Protein 5W6H (pdb70)

Solvent-accessible surface area: 65348 Å² total; per-residue (Å²): 73,79,38,35,13,27,75,6,1,0,14,50,19,39,12,88,38,108,34,5,25,43,40,56,120,42,19,70,1,17,72,75,68,0,0,9,9,132,122,37,31,34,35,11,12,9,46,159,21,88,138,44,7,41,2,71,49,22,50,72,29,2,73,0,53,14,72,62,39,76,34,36,0,0,41,43,4,22,60,6,41,47,58,10,19,21,26,29,45,0,101,52,17,22,75,0,55,4,56,6,5,6,0,2,35,133,62,5,17,19,48,21,44,18,119,36,94,34,97,4,67,76,59,11,47,7,82,102,22,56,19,96,26,110,42,12,0,42,25,12,17,22,39,3,4,76,42,25,1,96,83,48,30,0,11,33,64,6,7,41,0,38,9,22,92,55,0,55,72,21,53,21,141,116,44,32,5,0,16,0,25,1,33,55,87,64,97,28,29,11,10,10,38,0,1,0,17,70,74,115,42,123,50,31,58,0,10,10,0,91,5,79,62,12,0,0,37,12,4,82,28,62,5,39,0,10,0,28,30,1,7,3,30,39,109,36,20,0,0,93,36,0,36,52,0,4,58,63,29,35,8,1,9,0,6,32,51,23,55,2,38,47,56,0,101,2,7,0,19,76,1,9,1,28,10,57,22,29,0,22,1,94,13,25,95,85,6,107,49,94,62,3,0,28,0,29,1,85,23,115,83,135,68,49,25,9,8,20,0,1,13,1,36,0,22,10,0,0,2,29,15,75,12,79,3,40,0,1,0,2,11,90,139,17,10,45,0,1,8,0,12,0,8,11,0,0,1,1,22,1,8,0,1,28,5,49,39,25,0,13,0,0,2,4,8,2,7,3,4,0,18,0,47,62,33,0,0,29,2,101,42,23,66,85,26,2,40,0,0,5,0,20,0,0,23,4,3,32,2,0,0,30,4,43,0,77,42,17,17,0,1,0,3,0,0,3,7,6,17,4,63,35,105,78,88,122,53,3,24,1,26,0,34,62,36,0,16,2,10,0,10,6,0,1,0,50,5,93,108,77,47,48,9,31,1,0,30,0,56,36,24,0,5,3,10,0,17,12,4,15,2,56,28,20,140,116,1,47,22,0,0,1,22,0,42,61,44,0,2,0,3,0,16,15,0,2,0,18,0,65,42,21,77,47,8,5,91,65,53,10,1,20,5,2,2,1,19,130,6,102,34,2,5,3,14,1,0,16,1,109,44,14,29,99,50,70,46,0,56,46,0,2,0,0,1,2,12,12,14,16,5,8,1,5,0,0,61,60,121,72,57,29,15,12,79,42,50,76,84,34,96,77,84,3,71,28,82,33,28,130,53,27,40,33,102,96,50,46,68,14,0,0,40,0,44,2,61,51,112,34,1,16,0,40,0,28,7,46,1,47,37,26,46,9,1,12,5,0,0,1,0,1,40,1,50,2,51,0,44,0,85,2,18,1,84,10,12,2,41,120,36,47,45,33,45,138,62,37,33,17,89,1,67,99,27,128,94,33,68,4,8,0,0,1,29,20,1,20,31,4,3,24,52,0,25,2,18,0,40,0,22,58,81,87,24,14,2,4,0,2,1,0,0,0,1,18,0,67,80,37,34,10,31,78,7,3,0,14,52,19,39,12,86,40,110,33,4,27,42,35,52,122,42,17,70,1,16,74,75,71,0,0,8,10,121,123,35,32,34,34,12,10,9,46,159,20,88,139,42,7,42,2,70,50,24,47,74,30,1,61,0,53,15,75,63,37,78,37,35,0,0,39,44,4,26,58,7,42,48,57,10,20,20,27,31,45,0,100,52,17,20,72,0,50,3,50,5,5,7,0,2,40,137,44,4,17,10,43,21,40,19,118,39,96,34,99,6,66,81,55,9,49,8,84,104,23,54,21,92,24,111,40,13,0,39,12,16,16,17,36,1,5,74,33,9,2,101,73,50,24,0,11,32,58,6,5,39,0,44,8,21,91,55,0,54,72,19,49,23,140,117,40,32,5,0,14,0,25,0,34,58,93,66,89,24,29,9,9,9,37,0,0,0,19,83,71,118,44,124,52,25,65,0,9,9,1,96,4,78,63,6,1,0,41,12,4,82,32,64,5,38,0,7,0,29,28,0,4,4,26,47,94,48,26,0,0,91,36,1,33,50,0,3,63,59,31,39,8,0,8,0,6,31,52,15,95,2,42,46,58,0,101,2,5,0,19,72,1,9,1,28,10,55,20,23,0,16,0,84,15,15,96,82,5,106,48,94,59,3,0,28,0,25,0,85,33,108,65,110,81,65,31,3,17,20,1,1,13,1,33,0,23,10,0,0,2,35,16,77,12,81,3,42,0,1,0,2,12,92,132,16,6,44,0,2,6,0,12,0,7,10,0,0,1,3,20,1,9,0,3,27,4,48,40,23,0,14,0,0,1,3,8,2,6,2,2,0,58,0,46,64,35,0,0,26,2,101,43,20,67,83,25,2,40,0,0,4,1,21,0,0,20,6,4,28,2,0,0,28,4,43,0,69,41,18,16,0,0,0,3,0,0,2,8,6,18,3,60,29,105,79,89,126,52,4,23,2,26,1,34,56,34,0,17,2,10,0,11,8,0,2,1,49,5,92,103,58,48,47,10,32,3,0,29,0,55,36,23,0,6,3,11,0,14,15,3,14,1,54,27,19,144,80,0,46,23,0,0,2,19,0,43,53,76,0,2,0,2,1,17,16,0,3,0,19,0,63,43,17,76,57,8,4,91,69,50,8,1,21,3,2,2,1,17,117,7,101,40,2,4,2,11,2,0,15,1,111,42,16,31,100,49,72,44,1,55,43,0,2,0,0,1,1,8,12,11,15,6,7,2,4,0,0,62,58,115,75,58,30,24,12,84,45,58,72,97,34,126,56,89,1,77,36,77,26,21,124,64,35,40,35,105,84,44,49,69,10,0,0,38,0,44,2,60,52,107,31,1,16,0,42,0,22,7,37,2,36,35,27,45,10,2,12,5,0,0,1,0,1,37,1,48,3,51,0,43,0,87,1,23,1,88,11,12,1,60,114,43,47,49,36,44,138,65,40,33,19,90,2,68,98,27,126,92,29,69,4,9,0,0,1,30,21,2,21,34,4,4,28,65,0,28,2,21,0,40,0,20,56,85,90,25,14,1,8,0,2,2,1,0,0,1,18,0,69,82,40,30,13,30,69,8,3,0,14,51,20,40,11,82,45,110,35,6,27,40,39,57,116,45,18,70,1,17,73,76,70,0,0,8,9,128,124,37,31,35,34,12,12,7,43,159,19,85,137,42,6,41,2,68,47,24,48,71,26,2,66,0,53,12,74,59,39,72,33,35,0,0,39,44,5,23,61,6,42,46,60,11,20,20,27,31,37,0,95,53,16,21,74,0,51,4,46,6,6,6,0,4,43,94,93,8,16,39,44,21,46,17,118,38,93,32,98,5,65,78,61,8,48,7,81,102,23,57,21,97,25,110,42,12,0,42,35,17,19,27,34,6,4,73,24,19,1,97,78,48,23,0,10,30,54,7,4,38,0,41,10,21,89,58,0,51,73,20,50,22,139,118,43,33,6,0,14,0,22,1,32,58,91,65,96,25,28,12,10,9,40,0,1,1,17,83,69,118,44,122,51,31,57,0,11,10,0,88,5,81,60,10,0,0,43,12,4,82,28,66,6,42,0,8,0,28,30,0,5,2,29,39,106,35,19,0,0,91,35,1,35,51,0,4,67,63,26,38,9,1,9,0,8,34,51,22,57,2,38,48,58,0,101,2,7,1,21,71,1,9,0,29,10,56,21,25,0,18,0,93,12,24,97,84,6,107,49,92,61,3,0,28,0,24,0,88,34,107,65,110,81,62,32,3,19,19,2,1,13,1,34,0,23,9,0,0,2,30,13,73,12,80,2,39,0,1,0,1,11,91,131,15,5,45,0,2,6,0,11,0,7,11,0,0,1,1,22,0,9,0,1,28,5,50,39,24,0,14,0,0,2,3,10,1,8,2,4,0,18,0,46,63,35,0,0,25,1,100,42,22,66,82,26,2,41,0,0,5,2,19,0,1,22,4,2,32,2,0,0,29,4,44,0,77,41,17,17,0,0,0,2,0,0,2,8,8,16,4,60,36,106,80,87,127,51,3,25,2,26,1,34,66,34,0,16,1,10,0,12,7,0,1,0,47,4,87,107,58,48,47,11,32,3,0,28,0,56,36,24,0,4,2,11,0,16,11,3,14,3,56,27,17,140,81,0,46,23,0,1,2,22,0,46,60,41,0,2,0,3,0,16,13,0,2,0,21,0,68,39,19,77,59,9,5,93,68,52,9,1,24,4,2,2,2,17,118,7,104,35,2,6,3,12,1,0,16,1,111,45,21,27,96,50,72,46,0,55,43,0,2,0,0,0,2,10,12,14,16,5,6,2,4,0,0,63,59,114,72,56,32,22,11,86,40,56,72,85,36,126,57,92,1,73,37,78,27,21,115,62,34,40,35,106,90,48,46,66,9,0,0,40,0,41,2,71,48,114,24,0,16,0,40,0,20,9,36,2,38,36,26,42,9,1,10,7,0,0,1,0,0,39,1,49,2,49,0,49,0,84,1,19,1,88,10,13,2,57,121,42,51,45,34,47,137,64,39,34,19,87,1,68,105,27,126,92,31,68,4,6,0,0,1,30,22,2,23,33,3,4,27,63,0,24,2,18,0,42,0,21,53,85,85,24,13,2,6,0,2,1,0,0,0,1,16,0

Sequence (2091 aa):
GSGSTLREVARVTNVKDTEVIYFSVGAVLSGYKVIYDKVTQRSYFIPELPTGTTAVSLSSSAILVHSAGSVDLGALAVSREEYVTLSGTFDSGAVINTKNELLTHTDGKYRWDGTLPKTVAAGSTPATTGGVGSGAWLSVGDDASLKSNLNKPNGLSSYIGTVSSVSELSSIAGLIGDSIILDSYVDGFNLGGGVMVAVNSDTVVDNIVTFQGNGVVWKRKLFNGVADVYEAGYTGTGDLAIFINKINAVGFDCIVPVSGEITTPIIFDIAKGALIGKNKCTLIESASATGDYYLTIVNTDTDYTNRDVINATALMTGVSFVGKGTRKLAIGGSTSGEVSELRISNCGFISTAGIEFLDNAYRILFDKCALSRSFTNSVIFNSPANSGEVIKFNHCWMVDNGGPFTFKNGQFIFDSCSLPAGKKSGYFDPVVALSDNATTVFTNGNIEYQPGQSFVGFTVDGSSRLSISSDSTILLPNDYSTVPIVNNGDDGVVSLNNCSLPLYGSTTIATGFATRQLIGGLSKKIMSRGCYPRAGFITSNWNLGCIVSPYINSVSNGSGQFENISNWTLSQTGTDDVVTVTTGNDVPNDLMFSTSFVLSVPTVGAAANFTQTIIDCEPGRYFQLGFWAKNTTTTLASIRFLDQQGNAVADSIGYNIPVGNTFNFYALVDCVPPGAYRAEINFNVSSIVGGIAIHNVIYGLIGSGSTLRREVARVTNVKDTEVIYFSVGAVLSGYKVIYDKVTQRSYFIPELPTGTTAVSLSSSAILVHSAGSVDLGALAVSREEYVTLSGTFDSGAVINTKNELLTHTDGKYRWDGTLPKTVAAGSTPATTGGVGSGAWLSVGDDASSLKSNLNKPNGLSYIGTVSSVSELSSIAGLIGDSIILDSYVDGFNLGGGVMVAVNSSDTVVDNIVTFQGNGVVWKRKLFNGVADVYEAGYTGTGDLAIFINKINAVGFDCIVPVSGEITTPIIFDIAKGALIGKNKCTLIESASATGDYYLTIVNTDTDYTNRDVINATALMTGVSFVGKGTRKLAIGGSTSGEVSELRISNCGFISTAGIEFLDNAYRILFDKCALSRSFTNSVIFNSPANSGEVIKFNHCWMVDNGGPFTFKNGQFIFDSCSLPAGKKSGYFDPVVALSDNATTVFTNGNIEYQPGQSFVGFTVDGSSRLSISSDSTILLPNDYSTVPIVNNGDGVVSLNNCSLPLYGSTTIATGFATRQLIGGLSKKIMSRGCYPRAGFITSNWNLGCIVSPYINSVSNGSGQFENISNWTLSQTGTDVVTVTTGNDVPNDLMFSTSFVLSVPTVGAAANFTQTIIDCEPGRYFQLGFWAKNTTTTLASIRFLDQQGNAVADSIGYNIPVGNTFNFYALVDCVPPGAYRAEINFNVSSIVGGIAIHNVIYGLIGSGSTLREVARVTNVKDTEVIYFSVGAVLSGYKVIYDKVTQRSYFIPELPTGTTAVSLSSSAILVHSAGSVDLGALAVSREEYVTLSGTFDSGAVINTKNELLTHTDGKYRWDGTLPKTVAAGSTPATTGGVGSGAWLSVGDDASLKSNLNKPNGLSYIGTVSSVSELSSIAGLIGDSIILDSYVDGFNLGGGVMVAVNSDTVVDNIVTFQGNGVVWKRKLFNGVADVYEAGYTGTGDLAIFINKINAVGFDCIVPVSGEITTPIIFDIAKGALIGKNKCTLIESASATGDYYLTIVNTDTDYTNRDVINATALMTGVSFVGKGTRKLAIGGSTSGEVSELRISNCGFISTAGIEFLDNAYRILFDKCALSRSFTNSVIFNSPANSGEVIKFNHCWMVDNGGPFTFKNGQFIFDSCSLPAGKKSGYFDPVVALSDNATTVFTNGNIEYQPGQSFVGFTVDGSSRLSISSDSTILLPNDYSTVPIVNNGDGVVSLNNCSLPLYGSTTIATGFATRQLIGGLSKKIMSRGCYPRAGFITSNWNLGCIVSPYINSVSNGSGQFENISNWTLSQTGTDDVVTVTTGNDVPNDLMFSTSFVLSVPTVGAAANFTQTIIDCEPGRYFQLGFWAKNTTTTLASIRFLDQQGNAVADSIGYNIPVGNTFNFYALVDCVPPGAYRAEINFNVSSIVGGIAIHNVIYGLI

Radius of gyration: 49.46 Å; Cα contacts (8 Å, |Δi|>4): 6725; chains: 3; bounding box: 110×126×163 Å

InterPro domains:
  IPR040775 Tail spike TSP1/Gp66, N-terminal domain [PF18668] (416-481)

Secondary structure (DSSP, 8-state):
--HHHHHHHHHHHT--GGGEEE--TT-B-TT-SEEEETTTTEEEE---PPTT-BEEEE-TT-EEEETTEEEEHHHHHHHTT--EEEEEETTT-EEE-STTEEEEETTEEEEE-SSSSEEE-TT--TGGGT-BSTTSEEEESHHHHHHHHTSTTGGGGS--B--HHHHTT----TT-EEEE--SSTTS--S-EEEEEE-TTSPP-SSSEEE-SSSEEEETT--S-EEHHHHT--SSSBHHHHHHHHHHHTS-EEE-S-EEE-SPEEEETTT--EEE-SS-EEEEPTT--SSEEEEEE-----GGGHHHHHHT-EEES-EEE--SS-EEEE--TTSPPEES-EEES-EEESSS-EEE-TTEE--EEES-EEES-BS-SEEEE--TT--TTEEEES-B--SBBS-EEEES-EEEEES-EEEE-B-TTS----EEEETT-EEEEES-EEEE-TT-----EEE-TT-EEEEES-EEE--TT--S-SEEE-TT-EEEEES-EE--BS-S-TTTTSSSSBSEESS---EEEES-EETT---TT-GGGB-BS-TTS---SSTTSTTSS-TT-EEEE-SSS--EEEEES--S-SSS-S-EEEEEE-STT-EEEEEEEE----TTSEEEEEEEEEESSEEEEEEEEE-TTS-B-S--EEEEPPB-SS-EEEEEEEEPPTT--EEEEEEEEESSSEEEEEEEEEEEE-/--HHHHHHHHHHHT--GGGEEE--TT-B-TT-SEEEETTTTEEEE---PPTT-BEEEE-TT-EEEETTEEEEHHHHHHHTT--EEEEEETTT-EEE-STTEEEE-SS-EEEE-SSSSEEE-TT--TTTTT-BSTTSEEEESHHHHHHHHTSTTGGGGS--B--HHHHTT-B--TT-EEEEEESSTTS--EEEEEEEE-TTSPP-SSSEEE-BSSEEEETT--S-EETTTTT--SSSBHHHHHHHHHHHTS-EEE-S-EEE-SPEEEETTT--EEE-SS-EEEEPTT--SSEEEEEE-----HHHHHHHHHT-EEES-EEE--SS-EEEE--TTSPPEES-EEES-EEES-S-EEE-TTEE--EEES-EEES-BS-SEEEE--TT--TTEEEES-B--SBBS-EEEES-EEEEES-EEEE-B-TTS----EEEETT-EEEEES-EEEE-TT-----EEE-TT-EEEEES-EEE--TT--S-SEEE-TT-EEEEES-EE--BS-SSTTTTSSSSBSEESS---EEEES-EEBTB--TT-GGGB-BS-TTS---SSTTSTTSS-TT-EEEE-SSS--EEEEES--S--SS-S-EEEEEE-STT-EEEEEEEE----TTSEEEEEEEEEESSEEEEEEEEE-TTS-B-S--EEEEPPP-SS-EEEEEEEEPPTT--EEEEEEEEESSSEEEEEEEEEEEE-/--HHHHHHHHHHHT--GGGEEE--TT-B-TT-SEEEETTTTEEEE---PPTT-BEEEE-TT-EEEETTEEEEHHHHHHHTT--EEEEEETTT-EEE-STTEEEE-SSSEEEE-SSSSEEE-TT--SGGGT-BSTTSEEEESHHHHHHHHHSTTGGGGS--B--HHHHTT----TT-EEEE--SSTTS--S-EEEEEE-TTSPP-SSSEEE-SSSEEEETT--S-EEHHHHT--SSSBHHHHHHHHHHHTS-EEE-S-EEE-SPEEEETTT--EEE-SS-EEEEPTT--SSEEEEEE-----HHHHHHHHHT-EEES-EEE--SS-EEEE--TTSPPEES-EEES-EEESSS-EEE-TTEE--EEES-EEES-BS-SEEEE--TT--TTEEEES-B--SBBS-EEEES-EEEEES-EEEE-B-TTS----EEEETT-EEEEES-EEEE-TT-----EEE-TT-EEEEES-EEE--TT--S-SEEE-TT-EEEEES-EE--BS-SSTTTTSSSSBSEESS---EEEES-EETT---TT-GGGB-BS-TTS---SSTTSTTSS-TT-EEEE-SSSPPEEEEES--S--SS-S-EEEEEE-STT--EEEEEEE----TTSEEEEEEEEEESSEEEEEEEEE-TTS-B-S--EEEEPPB-SS-EEEEEEEEPPTT--EEEEEEEEESSSEEEEEEEEEEEE-

Foldseek 3Di:
DVLVLLVVVCVVVVHDSVQEEEDDFFAWNAPHFKYADPPVRDIFGDDHDPGRKTWHDADLQRWTAIPVGIDRRLVVCVVVLNAAEDPDALQQWDWARYQRYWHADPQAIKGAQADPGATRHHHGDQCRRAHEDHRGIDGDDDSNLVVCCVPPVNCVVADAAQELVSQQEDDDDAFDKGWYQFNDGPLSFQTAIWGWDAQPDDALQQAWGHHDNTIIGHPDDPQATELRSNPDRQADASLVSQQSQQVVQGAYEYAEEYEHAEAHEHALQRHEYHYHDQYEYEYDPNHDDAANYEYFHADPPVVCVCVSLCPAEYERYEYHYQQRHEYEYYEPNGAANANHEYAHYEDHQYQAYEYAERYEHYEDHAYEQAQHAAAHYHCPPHHNYAYEAEYALYEAEQEQYEHECAAHEYEYHAYEDYQAYPPPGHDHAHEYEAAHEYEHENYEYEYHPPHEDARYEAYHAYEYEYEHYEYYYDAQHAAANAEYEDNYAYEYYQYAYQFFDYQRYHHPAQAQERYHYDHLRYYYWNYDHNPHYDLQPQLGGHYHDLSQFQDDCQACQVQDLPQKDKAKDWPDEWDKGKDQDGQDPNPHRIWIKIFDADQGTKIKIKGKGQAFDAFFKKKKKKKKADAFWKKKWKFFAAPVGDTPDDIRIYTDDHDGHIGMGMDIDGGHPRGGMMMIMIMTHRDGGIMIIGSIGMHTD/DVLVLLVVVCVVVVHDSVQEEEDDFFAWNAPHFKYADPVVRDIFGDDHDPGRKGWHDADQQGWTQIPVGIDQRLVVCVVVLNAAEDPDALQQWDWARYQRYWHADPQAIWGAQADPTATRHHHGDQCRRAHEDHRGIDGDDDSNLVSCCPPPVNCVPFDAAFALVSQQEADDDAFDKGWYQFHDGPLSFQTAIWGWAQQPDDALQQAWGHHDRTIIGHPDDPQATELRSNPDRQADASLVSQQSQQVSQGAYEYADEYEHAEAHEHALQRHEYHYHPQHEYEYDPNHDDAANYEYFHQDQDPVCPCVSLCPAEYERYEYHYQQRHEYEYYEPNGHANANHEYEHYEDAQYQAYEYAARYEHYEDHAYEQEQHAAAHYHCPPHHNYAYEAEYALYEEEQEQHAHEAEAHEYEYHAYEDYQAYPPPGHDHAHEYEDAHEYEHELYEYEYHPPHEDARYEHYHNYEYEYEHYEYYYDQQHAAANAEYEDQYAYEYYQYAYQFFDYQRYHVPAPAQERYGYDHLRYYYWNYDHNPDYDLQPQLGGHYHDLSQFQDDCQACQVQDLPQKDKAWDFDDEWDKGKDQDDLDPNPHRIWIKIFDADQRTKIKIKGKGQAFDAFFKKKKKKKKADAFWKKKKKFFAAPVGHTPDDIGIYTDDHDGHIGMGMGMDGGHPRGGMMMIMIMTHRGGGIMIIGSIGMHTD/DVLVLLVVVCVVVVHDSVQEEEDDFFAWNAPHFKYADPVVRDIFGDDHDPGRKTWHDQDLQRWTQIPVGIDQRLVVCVVVLNAAEDPDALQQWDWARYQRYWHHYPQFIKGAQADPGATRHHPGDQCRRAHEDHRGIDTDDDSVLVVCCVPPVNCVVDDAAFALVSQQAADDDAFDKGWYQFHDGPLSFQTAIWGWHQQPDDALQQAWGHHNRTIIGHPDDPQATELRSNPDRQADASLVSQQSQQVVQGEYEYAEEYEHAEAHEHALQRHEYHYHDQHEYEYDPNRDDAANYEYFHQDQDPVCPCVSLCPAEYERYEYHYQQRHEYEYYEPNGHANANHEYEHYEDAQYQAYEYAERYEHYEDHAYEQEQHHAAHYHCPPHHNYAYEAEYALYEAEQEQYEHECAAHEYEYHAYEDYQAYPPPGHDHAHEYEDAHEYEHENYEYEYHPPHEDARYEHYHQYEYEYEHYEYYYDQQHAAANAEYEDNYAYEYYQYAYQFFDHQRYHVPAQAQERYHYDHLRYYYWNYDHNPDYDLQPQLGGHYHDLSQFQDDCQACQVQDLPQKDKAKDFDDEWDKGKDQDDQDPNPHRIWIKIFDADQRTKIKIKGKGQAFDAFFKKKKKWKKADAFWKKKKKFFAAPVGDTPDDIRIYTDDHDGHIGMGMDIDGGHPRGGMMMIMIMTHRDGGIMIIGSIGMHTD

Organism: NCBI:txid2886902

CATH classification: 3.30.2020.50 (+1 more: 2.10.10.80)

Nearest PDB structures (foldseek):
  5w6h-assembly1_C  TM=9.884E-01  e=0.000E+00  Kuttervirus CBA120
  5w6f-assembly1_C  TM=3.842E-01  e=7.180E-22  Kuttervirus CBA120
  4oj6-assembly1_C  TM=3.004E-01  e=1.068E-20  Kuttervirus CBA120
  4oj5-assembly1_B  TM=2.944E-01  e=3.202E-20  Kuttervirus CBA120
  4qnl-assembly1_A  TM=2.295E-01  e=9.774E-15  Escherichia phage vB_EcoP_G7C

B-factor: mean 38.46, std 12.15, range [19.35, 232.54]

Structure (mmCIF, N/CA/C/O backbone):
data_5W6H
#
_entry.id   5W6H
#
_cell.length_a   170.079
_cell.length_b   170.079
_cell.length_c   246.384
_cell.angle_alpha   90.00
_cell.angle_beta   90.00
_cell.angle_gamma   90.00
#
_symmetry.space_group_name_H-M   'P 41 2 2'
#
loop_
_entity.id
_entity.type
_entity.pdbx_description
1 polymer 'tailspike protein 4'
2 non-polymer 'ACETATE ION'
3 non-polymer 'POTASSIUM ION'
4 non-polymer 'SODIUM ION'
5 non-polymer 'ZINC ION'
6 non-polymer 'SULFATE ION'
7 non-polymer 'CHLORIDE ION'
8 water water
#
loop_
_atom_site.group_PDB
_atom_site.id
_atom_site.type_symbol
_atom_site.label_atom_id
_atom_site.label_alt_id
_atom_site.label_comp_id
_atom_site.label_asym_id
_atom_site.label_entity_id
_atom_site.label_seq_id
_atom_site.pdbx_PDB_ins_code
_atom_site.Cartn_x
_atom_site.Cartn_y
_atom_site.Cartn_z
_atom_site.occupancy
_atom_site.B_iso_or_equiv
_atom_site.auth_seq_id
_atom_site.auth_comp_id
_atom_site.auth_asym_id
_atom_site.auth_atom_id
_atom_site.pdbx_PDB_model_num
ATOM 1 N N . GLY A 1 1 ? 4.690 275.827 196.900 1.00 119.29 340 GLY A N 1
ATOM 2 C CA . GLY A 1 1 ? 5.434 275.743 195.656 1.00 120.59 340 GLY A CA 1
ATOM 3 C C . GLY A 1 1 ? 6.535 274.701 195.685 1.00 121.50 340 GLY A C 1
ATOM 4 O O . GLY A 1 1 ? 6.415 273.675 196.355 1.00 123.85 340 GLY A O 1
ATOM 5 N N . SER A 1 2 ? 7.617 274.968 194.953 1.00 116.85 341 SER A N 1
ATOM 6 C CA . SER A 1 2 ? 8.758 274.061 194.883 1.00 109.50 341 SER A CA 1
ATOM 7 C C . SER A 1 2 ? 9.893 274.511 195.798 1.00 110.99 341 SER A C 1
ATOM 8 O O . SER A 1 2 ? 10.320 273.761 196.681 1.00 111.52 341 SER A O 1
ATOM 11 N N . GLY A 1 3 ? 10.393 275.732 195.599 1.00 109.66 342 GLY A N 1
ATOM 12 C CA . GLY A 1 3 ? 11.443 276.249 196.458 1.00 104.23 342 GLY A CA 1
ATOM 13 C C . GLY A 1 3 ? 10.968 276.653 197.837 1.00 98.94 342 GLY A C 1
ATOM 14 O O . GLY A 1 3 ? 11.771 276.673 198.776 1.00 95.66 342 GLY A O 1
ATOM 15 N N . SER A 1 4 ? 9.679 276.972 197.981 1.00 97.61 343 SER A N 1
ATOM 16 C CA . SER A 1 4 ? 9.158 277.382 199.281 1.00 92.24 343 SER A CA 1
ATOM 17 C C . SER A 1 4 ? 9.030 276.201 200.235 1.00 84.56 343 SER A C 1
ATOM 18 O O . SER A 1 4 ? 9.174 276.373 201.451 1.00 81.03 343 SER A O 1
ATOM 21 N N . THR A 1 5 ? 8.760 275.004 199.709 1.00 81.24 344 THR A N 1
ATOM 22 C CA . THR A 1 5 ? 8.679 273.823 200.564 1.00 75.19 344 THR A CA 1
ATOM 23 C C . THR A 1 5 ? 10.017 273.538 201.234 1.00 62.07 344 THR A C 1
ATOM 24 O O . THR A 1 5 ? 10.065 273.185 202.419 1.00 54.43 344 THR A O 1
ATOM 28 N N . LEU A 1 6 ? 11.118 273.695 200.494 1.00 57.30 345 LEU A N 1
ATOM 29 C CA . LEU A 1 6 ? 12.437 273.479 201.079 1.00 62.10 345 LEU A CA 1
ATOM 30 C C . LEU A 1 6 ? 12.751 274.513 202.152 1.00 65.00 345 LEU A C 1
ATOM 31 O O . LEU A 1 6 ? 13.477 274.213 203.107 1.00 64.63 345 LEU A O 1
ATOM 36 N N . ARG A 1 7 ? 12.219 275.731 202.013 1.00 63.93 346 ARG A N 1
ATOM 37 C CA . ARG A 1 7 ? 12.423 276.749 203.038 1.00 66.50 346 ARG A CA 1
ATOM 38 C C . ARG A 1 7 ? 11.779 276.342 204.356 1.00 62.46 346 ARG A C 1
ATOM 39 O O . ARG A 1 7 ? 12.325 276.605 205.433 1.00 59.68 346 ARG A O 1
ATOM 47 N N . GLU A 1 8 ? 10.616 275.693 204.288 1.00 57.35 347 GLU A N 1
ATOM 48 C CA . GLU A 1 8 ? 9.934 275.269 205.505 1.00 57.42 347 GLU A CA 1
ATOM 49 C C . GLU A 1 8 ? 10.663 274.106 206.167 1.00 49.90 347 GLU A C 1
ATOM 50 O O . GLU A 1 8 ? 10.692 274.004 207.399 1.00 48.23 347 GLU A O 1
ATOM 56 N N . VAL A 1 9 ? 11.256 273.219 205.365 1.00 45.46 348 VAL A N 1
ATOM 57 C CA . VAL A 1 9 ? 12.097 272.162 205.917 1.00 43.20 348 VAL A CA 1
ATOM 58 C C . VAL A 1 9 ? 13.341 272.757 206.566 1.00 42.61 348 VAL A C 1
ATOM 59 O O . VAL A 1 9 ? 13.801 272.282 207.613 1.00 43.88 348 VAL A O 1
ATOM 63 N N . ALA A 1 10 ? 13.896 273.812 205.965 1.00 40.18 349 ALA A N 1
ATOM 64 C CA . ALA A 1 10 ? 15.098 274.432 206.511 1.00 39.73 349 ALA A CA 1
ATOM 65 C C . ALA A 1 10 ? 14.843 275.014 207.896 1.00 38.87 349 ALA A C 1
ATOM 66 O O . ALA A 1 10 ? 15.719 274.967 208.767 1.00 40.17 349 ALA A O 1
ATOM 68 N N . ARG A 1 11 ? 13.648 275.566 208.119 1.00 38.40 350 ARG A N 1
ATOM 69 C CA . ARG A 1 11 ? 13.336 276.139 209.424 1.00 43.67 350 ARG A CA 1
ATOM 70 C C . ARG A 1 11 ? 13.193 275.056 210.486 1.00 41.77 350 ARG A C 1
ATOM 71 O O . ARG A 1 11 ? 13.616 275.244 211.633 1.00 43.59 350 ARG A O 1
ATOM 79 N N . VAL A 1 12 ? 12.604 273.916 210.123 1.00 37.52 351 VAL A N 1
ATOM 80 C CA . VAL A 1 12 ? 12.428 272.833 211.086 1.00 40.41 351 VAL A CA 1
ATOM 81 C C . VAL A 1 12 ? 13.769 272.190 211.422 1.00 40.48 351 VAL A C 1
ATOM 82 O O . VAL A 1 12 ? 14.043 271.866 212.584 1.00 45.72 351 VAL A O 1
ATOM 86 N N . THR A 1 13 ? 14.629 272.005 210.421 1.00 36.40 352 THR A N 1
ATOM 87 C CA . THR A 1 13 ? 15.928 271.375 210.621 1.00 36.07 352 THR A CA 1
ATOM 88 C C . THR A 1 13 ? 17.019 272.358 211.025 1.00 31.33 352 THR A C 1
ATOM 89 O O . THR A 1 13 ? 18.124 271.922 211.365 1.00 41.71 352 THR A O 1
ATOM 93 N N . ASN A 1 14 ? 16.736 273.662 210.991 1.00 34.16 353 ASN A N 1
ATOM 94 C CA . ASN A 1 14 ? 17.685 274.702 211.399 1.00 41.23 353 ASN A CA 1
ATOM 95 C C . ASN A 1 14 ? 18.953 274.681 210.546 1.00 48.40 353 ASN A C 1
ATOM 96 O O . ASN A 1 14 ? 20.068 274.816 211.053 1.00 46.96 353 ASN A O 1
ATOM 101 N N . VAL A 1 15 ? 18.780 274.510 209.238 1.00 43.41 354 VAL A N 1
ATOM 102 C CA . VAL A 1 15 ? 19.855 274.683 208.274 1.00 38.64 354 VAL A CA 1
ATOM 103 C C . VAL A 1 15 ? 19.465 275.820 207.337 1.00 38.82 354 VAL A C 1
ATOM 104 O O . VAL A 1 15 ? 18.361 276.361 207.405 1.00 39.28 354 VAL A O 1
ATOM 108 N N . LYS A 1 16 ? 20.391 276.183 206.457 1.00 44.26 355 LYS A N 1
ATOM 109 C CA . LYS A 1 16 ? 20.111 277.249 205.510 1.00 46.97 355 LYS A CA 1
ATOM 110 C C . LYS A 1 16 ? 19.299 276.718 204.333 1.00 43.40 355 LYS A C 1
ATOM 111 O O . LYS A 1 16 ? 19.295 275.519 204.035 1.00 46.03 355 LYS A O 1
ATOM 117 N N . ASP A 1 17 ? 18.594 277.638 203.667 1.00 48.30 356 ASP A N 1
ATOM 118 C CA . ASP A 1 17 ? 17.725 277.263 202.553 1.00 56.01 356 ASP A CA 1
ATOM 119 C C . ASP A 1 17 ? 18.489 276.505 201.476 1.00 57.07 356 ASP A C 1
ATOM 120 O O . ASP A 1 17 ? 17.985 275.522 200.919 1.00 63.67 356 ASP A O 1
ATOM 125 N N . THR A 1 18 ? 19.712 276.941 201.175 1.00 50.81 357 THR A N 1
ATOM 126 C CA . THR A 1 18 ? 20.514 276.321 200.127 1.00 52.31 357 THR A CA 1
ATOM 127 C C . THR A 1 18 ? 21.070 274.960 200.520 1.00 52.52 357 THR A C 1
ATOM 128 O O . THR A 1 18 ? 21.778 274.350 199.711 1.00 56.78 357 THR A O 1
ATOM 132 N N . GLU A 1 19 ? 20.778 274.468 201.723 1.00 51.57 358 GLU A N 1
ATOM 133 C CA . GLU A 1 19 ? 21.295 273.189 202.186 1.00 48.64 358 GLU A CA 1
ATOM 134 C C . GLU A 1 19 ? 20.234 272.097 202.239 1.00 44.88 358 GLU A C 1
ATOM 135 O O . GLU A 1 19 ? 20.533 270.982 202.680 1.00 42.91 358 GLU A O 1
ATOM 141 N N . VAL A 1 20 ? 19.010 272.384 201.801 1.00 46.15 359 VAL A N 1
ATOM 142 C CA . VAL A 1 20 ? 17.951 271.390 201.677 1.00 49.15 359 VAL A CA 1
ATOM 143 C C . VAL A 1 20 ? 17.758 271.086 200.199 1.00 54.13 359 VAL A C 1
ATOM 144 O O . VAL A 1 20 ? 17.728 272.001 199.367 1.00 56.32 359 VAL A O 1
ATOM 148 N N . ILE A 1 21 ? 17.632 269.804 199.870 1.00 54.22 360 ILE A N 1
ATOM 149 C CA . ILE A 1 21 ? 17.480 269.371 198.486 1.00 55.97 360 ILE A CA 1
ATOM 150 C C . ILE A 1 21 ? 16.408 268.291 198.417 1.00 53.22 360 ILE A C 1
ATOM 151 O O . ILE A 1 21 ? 16.346 267.403 199.274 1.00 48.67 360 ILE A O 1
ATOM 156 N N . TYR A 1 22 ? 15.546 268.387 197.406 1.00 54.50 361 TYR A N 1
ATOM 157 C CA . TYR A 1 22 ? 14.619 267.304 197.114 1.00 49.50 361 TYR A CA 1
ATOM 158 C C . TYR A 1 22 ? 15.386 266.044 196.737 1.00 47.50 361 TYR A C 1
ATOM 159 O O . TYR A 1 22 ? 16.477 266.104 196.163 1.00 52.17 361 TYR A O 1
ATOM 168 N N . PHE A 1 23 ? 14.806 264.892 197.051 1.00 49.72 362 PHE A N 1
ATOM 169 C CA . PHE A 1 23 ? 15.337 263.649 196.518 1.00 52.08 362 PHE A CA 1
ATOM 170 C C . PHE A 1 23 ? 14.904 263.483 195.070 1.00 55.86 362 PHE A C 1
ATOM 171 O O . PHE A 1 23 ? 13.740 263.703 194.723 1.00 56.08 362 PHE A O 1
ATOM 179 N N . SER A 1 24 ? 15.853 263.089 194.228 1.00 60.53 363 SER A N 1
ATOM 180 C CA . SER A 1 24 ? 15.572 262.718 192.852 1.00 63.44 363 SER A CA 1
ATOM 181 C C . SER A 1 24 ? 16.744 261.891 192.355 1.00 65.90 363 SER A C 1
ATOM 182 O O . SER A 1 24 ? 17.881 262.081 192.795 1.00 66.62 363 SER A O 1
ATOM 185 N N . VAL A 1 25 ? 16.450 260.954 191.451 1.00 67.93 364 VAL A N 1
ATOM 186 C CA . VAL A 1 25 ? 17.494 260.091 190.915 1.00 60.94 364 VAL A CA 1
ATOM 187 C C . VAL A 1 25 ? 18.522 260.942 190.186 1.00 55.77 364 VAL A C 1
ATOM 188 O O . VAL A 1 25 ? 18.175 261.795 189.360 1.00 52.72 364 VAL A O 1
ATOM 192 N N . GLY A 1 26 ? 19.797 260.726 190.506 1.00 62.41 365 GLY A N 1
ATOM 193 C CA . GLY A 1 26 ? 20.879 261.467 189.898 1.00 70.32 365 GLY A CA 1
ATOM 194 C C . GLY A 1 26 ? 21.201 262.797 190.540 1.00 76.53 365 GLY A C 1
ATOM 195 O O . GLY A 1 26 ? 22.194 263.425 190.151 1.00 79.28 365 GLY A O 1
ATOM 196 N N . ALA A 1 27 ? 20.405 263.252 191.508 1.00 76.91 366 ALA A N 1
ATOM 197 C CA . ALA A 1 27 ? 20.672 264.532 192.149 1.00 73.13 366 ALA A CA 1
ATOM 198 C C . ALA A 1 27 ? 21.974 264.477 192.938 1.00 68.20 366 ALA A C 1
ATOM 199 O O . ALA A 1 27 ? 22.263 263.496 193.627 1.00 65.73 366 ALA A O 1
ATOM 201 N N . VAL A 1 28 ? 22.764 265.544 192.829 1.00 67.67 367 VAL A N 1
ATOM 202 C CA . VAL A 1 28 ? 24.029 265.619 193.553 1.00 67.87 367 VAL A CA 1
ATOM 203 C C . VAL A 1 28 ? 23.737 265.878 195.025 1.00 66.67 367 VAL A C 1
ATOM 204 O O . VAL A 1 28 ? 23.078 266.862 195.379 1.00 65.98 367 VAL A O 1
ATOM 208 N N . LEU A 1 29 ? 24.228 264.991 195.891 1.00 65.39 368 LEU A N 1
ATOM 209 C CA . LEU A 1 29 ? 23.962 265.083 197.320 1.00 63.76 368 LEU A CA 1
ATOM 210 C C . LEU A 1 29 ? 25.066 265.782 198.101 1.00 66.84 368 LEU A C 1
ATOM 211 O O . LEU A 1 29 ? 24.810 266.247 199.217 1.00 67.39 368 LEU A O 1
ATOM 216 N N . SER A 1 30 ? 26.275 265.866 197.553 1.00 66.86 369 SER A N 1
ATOM 217 C CA . SER A 1 30 ? 27.361 266.547 198.241 1.00 64.44 369 SER A CA 1
ATOM 218 C C . SER A 1 30 ? 27.063 268.037 198.368 1.00 59.21 369 SER A C 1
ATOM 219 O O . SER A 1 30 ? 26.456 268.651 197.487 1.00 59.31 369 SER A O 1
ATOM 222 N N . GLY A 1 31 ? 27.496 268.617 199.484 1.00 57.00 370 GLY A N 1
ATOM 223 C CA . GLY A 1 31 ? 27.253 270.021 199.740 1.00 56.49 370 GLY A CA 1
ATOM 224 C C . GLY A 1 31 ? 25.890 270.343 200.308 1.00 60.50 370 GLY A C 1
ATOM 225 O O . GLY A 1 31 ? 25.570 271.525 200.474 1.00 64.04 370 GLY A O 1
ATOM 226 N N . TYR A 1 32 ? 25.076 269.334 200.605 1.00 56.03 371 TYR A N 1
ATOM 227 C CA . TYR A 1 32 ? 23.762 269.527 201.196 1.00 52.99 371 TYR A CA 1
ATOM 228 C C . TYR A 1 32 ? 23.684 268.784 202.522 1.00 49.10 371 TYR A C 1
ATOM 229 O O . TYR A 1 32 ? 24.391 267.797 202.743 1.00 50.56 371 TYR A O 1
ATOM 238 N N . LYS A 1 33 ? 22.815 269.271 203.406 1.00 48.73 372 LYS A N 1
ATOM 239 C CA . LYS A 1 33 ? 22.676 268.707 204.741 1.00 48.85 372 LYS A CA 1
ATOM 240 C C . LYS A 1 33 ? 21.380 267.944 204.959 1.00 45.49 372 LYS A C 1
ATOM 241 O O . LYS A 1 33 ? 21.378 266.968 205.712 1.00 50.15 372 LYS A O 1
ATOM 247 N N . VAL A 1 34 ? 20.284 268.354 204.324 1.00 42.95 373 VAL A N 1
ATOM 248 C CA . VAL A 1 34 ? 18.971 267.762 204.550 1.00 41.48 373 VAL A CA 1
ATOM 249 C C . VAL A 1 34 ? 18.360 267.387 203.208 1.00 43.65 373 VAL A C 1
ATOM 250 O O . VAL A 1 34 ? 18.353 268.198 202.274 1.00 45.53 373 VAL A O 1
ATOM 254 N N . ILE A 1 35 ? 17.848 266.162 203.112 1.00 41.80 374 ILE A N 1
ATOM 255 C CA . ILE A 1 35 ? 17.139 265.695 201.928 1.00 42.35 374 ILE A CA 1
ATOM 256 C C . ILE A 1 35 ? 15.664 265.554 202.278 1.00 45.56 374 ILE A C 1
ATOM 257 O O . ILE A 1 35 ? 15.303 265.220 203.412 1.00 47.29 374 ILE A O 1
ATOM 262 N N . TYR A 1 36 ? 14.804 265.835 201.301 1.00 44.38 375 TYR A N 1
ATOM 263 C CA . TYR A 1 36 ? 13.360 265.782 201.491 1.00 39.93 375 TYR A CA 1
ATOM 264 C C . TYR A 1 36 ? 12.748 264.788 200.515 1.00 45.64 375 TYR A C 1
ATOM 265 O O . TYR A 1 36 ? 12.953 264.895 199.301 1.00 44.39 375 TYR A O 1
ATOM 274 N N . ASP A 1 37 ? 12.000 263.827 201.051 1.00 47.49 376 ASP A N 1
ATOM 275 C CA . ASP A 1 37 ? 11.325 262.804 200.258 1.00 40.43 376 ASP A CA 1
ATOM 276 C C . ASP A 1 37 ? 9.938 263.324 199.897 1.00 45.82 376 ASP A C 1
ATOM 277 O O . ASP A 1 37 ? 9.078 263.468 200.770 1.00 44.69 376 ASP A O 1
ATOM 282 N N . LYS A 1 38 ? 9.717 263.601 198.608 1.00 51.01 377 LYS A N 1
ATOM 283 C CA . LYS A 1 38 ? 8.432 264.152 198.182 1.00 51.27 377 LYS A CA 1
ATOM 284 C C . LYS A 1 38 ? 7.298 263.149 198.349 1.00 42.23 377 LYS A C 1
ATOM 285 O O . LYS A 1 38 ? 6.144 263.550 198.532 1.00 39.45 377 LYS A O 1
ATOM 291 N N . VAL A 1 39 ? 7.599 261.854 198.286 1.00 41.99 378 VAL A N 1
ATOM 292 C CA . VAL A 1 39 ? 6.553 260.839 198.386 1.00 44.46 378 VAL A CA 1
ATOM 293 C C . VAL A 1 39 ? 6.087 260.687 199.829 1.00 51.19 378 VAL A C 1
ATOM 294 O O . VAL A 1 39 ? 4.905 260.869 200.142 1.00 54.81 378 VAL A O 1
ATOM 298 N N . THR A 1 40 ? 7.011 260.350 200.730 1.00 45.50 379 THR A N 1
ATOM 299 C CA . THR A 1 40 ? 6.660 260.162 202.132 1.00 41.30 379 THR A CA 1
ATOM 300 C C . THR A 1 40 ? 6.492 261.479 202.878 1.00 43.56 379 THR A C 1
ATOM 301 O O . THR A 1 40 ? 5.918 261.482 203.973 1.00 44.47 379 THR A O 1
ATOM 305 N N . GLN A 1 41 ? 6.972 262.587 202.309 1.00 45.42 380 GLN A N 1
ATOM 306 C CA . GLN A 1 41 ? 6.929 263.904 202.948 1.00 46.83 380 GLN A CA 1
ATOM 307 C C . GLN A 1 41 ? 7.655 263.883 204.293 1.00 43.86 380 GLN A C 1
ATOM 308 O O . GLN A 1 41 ? 7.146 264.347 205.316 1.00 49.08 380 GLN A O 1
ATOM 314 N N . ARG A 1 42 ? 8.866 263.329 204.278 1.00 36.36 381 ARG A N 1
ATOM 315 C CA . ARG A 1 42 ? 9.746 263.294 205.435 1.00 38.82 381 ARG A CA 1
ATOM 316 C C . ARG A 1 42 ? 11.107 263.850 205.044 1.00 43.72 381 ARG A C 1
ATOM 317 O O . ARG A 1 42 ? 11.554 263.689 203.905 1.00 40.43 381 ARG A O 1
ATOM 325 N N . SER A 1 43 ? 11.762 264.504 205.997 1.00 37.69 382 SER A N 1
ATOM 326 C CA . SER A 1 43 ? 13.100 265.039 205.797 1.00 38.44 382 SER A CA 1
ATOM 327 C C . SER A 1 43 ? 14.095 264.311 206.691 1.00 39.55 382 SER A C 1
ATOM 328 O O . SER A 1 43 ? 13.750 263.834 207.777 1.00 40.63 382 SER A O 1
ATOM 331 N N . TYR A 1 44 ? 15.334 264.219 206.215 1.00 34.50 383 TYR A N 1
ATOM 332 C CA . TYR A 1 44 ? 16.398 263.535 206.934 1.00 38.54 383 TYR A CA 1
ATOM 333 C C . TYR A 1 44 ? 17.709 264.273 206.725 1.00 43.42 383 TYR A C 1
ATOM 334 O O . TYR A 1 44 ? 17.999 264.735 205.618 1.00 44.66 383 TYR A O 1
ATOM 343 N N . PHE A 1 45 ? 18.497 264.380 207.790 1.00 42.75 384 PHE A N 1
ATOM 344 C CA . PHE A 1 45 ? 19.879 264.806 207.641 1.00 43.44 384 PHE A CA 1
ATOM 345 C C . PHE A 1 45 ? 20.670 263.722 206.922 1.00 46.63 384 PHE A C 1
ATOM 346 O O . PHE A 1 45 ? 20.475 262.528 207.161 1.00 44.92 384 PHE A O 1
ATOM 354 N N . ILE A 1 46 ? 21.557 264.142 206.026 1.00 46.02 385 ILE A N 1
ATOM 355 C CA . ILE A 1 46 ? 22.383 263.205 205.269 1.00 48.14 385 ILE A CA 1
ATOM 356 C C . ILE A 1 46 ? 23.836 263.380 205.690 1.00 49.53 385 ILE A C 1
ATOM 357 O O . ILE A 1 46 ? 24.229 264.475 206.117 1.00 49.33 385 ILE A O 1
ATOM 362 N N . PRO A 1 47 ? 24.662 262.341 205.604 1.00 52.41 386 PRO A N 1
ATOM 363 C CA . PRO A 1 47 ? 26.085 262.511 205.903 1.00 54.25 386 PRO A CA 1
ATOM 364 C C . PRO A 1 47 ? 26.777 263.329 204.824 1.00 55.42 386 PRO A C 1
ATOM 365 O O . PRO A 1 47 ? 26.257 263.537 203.726 1.00 55.00 386 PRO A O 1
ATOM 369 N N . GLU A 1 48 ? 27.973 263.805 205.160 1.00 63.15 387 GLU A N 1
ATOM 370 C CA . GLU A 1 48 ? 28.795 264.543 204.208 1.00 72.23 387 GLU A CA 1
ATOM 371 C C . GLU A 1 48 ? 29.409 263.548 203.230 1.00 72.46 387 GLU A C 1
ATOM 372 O O . GLU A 1 48 ? 30.317 262.791 203.588 1.00 75.87 387 GLU A O 1
ATOM 378 N N . LEU A 1 49 ? 28.909 263.542 202.002 1.00 71.18 388 LEU A N 1
ATOM 379 C CA . LEU A 1 49 ? 29.342 262.605 200.980 1.00 72.27 388 LEU A CA 1
ATOM 380 C C . LEU A 1 49 ? 30.442 263.215 200.122 1.00 77.24 388 LEU A C 1
ATOM 381 O O . LEU A 1 49 ? 30.581 264.440 200.049 1.00 76.86 388 LEU A O 1
ATOM 386 N N . PRO A 1 50 ? 31.258 262.383 199.471 1.00 79.21 389 PRO A N 1
ATOM 387 C CA . PRO A 1 50 ? 32.296 262.920 198.584 1.00 77.53 389 PRO A CA 1
ATOM 388 C C . PRO A 1 50 ? 31.688 263.735 197.453 1.00 77.22 389 PRO A C 1
ATOM 389 O O . PRO A 1 50 ? 30.550 263.509 197.035 1.00 75.34 389 PRO A O 1
ATOM 393 N N . THR A 1 51 ? 32.467 264.698 196.963 1.00 77.97 390 THR A N 1
ATOM 394 C CA . THR A 1 51 ? 31.988 265.607 195.929 1.00 79.92 390 THR A CA 1
ATOM 395 C C . THR A 1 51 ? 31.569 264.833 194.685 1.00 82.39 390 THR A C 1
ATOM 396 O O . THR A 1 51 ? 32.299 263.961 194.204 1.00 82.96 390 THR A O 1
ATOM 400 N N . GLY A 1 52 ? 30.384 265.152 194.170 1.00 79.43 391 GLY A N 1
ATOM 401 C CA . GLY A 1 52 ? 29.867 264.506 192.985 1.00 76.06 391 GLY A CA 1
ATOM 402 C C . GLY A 1 52 ? 29.009 263.285 193.233 1.00 76.19 391 GLY A C 1
ATOM 403 O O . GLY A 1 52 ? 28.502 262.701 192.266 1.00 79.64 391 GLY A O 1
ATOM 404 N N . THR A 1 53 ? 28.833 262.875 194.489 1.00 72.83 392 THR A N 1
ATOM 405 C CA . THR A 1 53 ? 27.984 261.730 194.789 1.00 67.26 392 THR A CA 1
ATOM 406 C C . THR A 1 53 ? 26.542 262.031 194.403 1.00 69.92 392 THR A C 1
ATOM 407 O O . THR A 1 53 ? 25.986 263.066 194.784 1.00 71.11 392 THR A O 1
ATOM 411 N N . THR A 1 54 ? 25.938 261.126 193.639 1.00 71.63 393 THR A N 1
ATOM 412 C CA . THR A 1 54 ? 24.584 261.298 193.138 1.00 71.07 393 THR A CA 1
ATOM 413 C C . THR A 1 54 ? 23.638 260.308 193.806 1.00 68.29 393 THR A C 1
ATOM 414 O O . THR A 1 54 ? 24.049 259.236 194.258 1.00 63.65 393 THR A O 1
ATOM 418 N N . ALA A 1 55 ? 22.362 260.681 193.858 1.00 66.91 394 ALA A N 1
ATOM 419 C CA . ALA A 1 55 ? 21.351 259.850 194.493 1.00 69.10 394 ALA A CA 1
ATOM 420 C C . ALA A 1 55 ? 20.869 258.765 193.540 1.00 68.82 394 ALA A C 1
ATOM 421 O O . ALA A 1 55 ? 20.738 258.989 192.334 1.00 65.41 394 ALA A O 1
ATOM 423 N N . VAL A 1 56 ? 20.602 257.583 194.093 1.00 70.04 395 VAL A N 1
ATOM 424 C CA . VAL A 1 56 ? 20.093 256.445 193.330 1.00 66.59 395 VAL A CA 1
ATOM 425 C C . VAL A 1 56 ? 18.652 256.122 193.717 1.00 66.06 395 VAL A C 1
ATOM 426 O O . VAL A 1 56 ? 17.747 256.187 192.884 1.00 64.11 395 VAL A O 1
ATOM 430 N N . SER A 1 57 ? 18.420 255.774 194.982 1.00 62.13 396 SER A N 1
ATOM 431 C CA . SER A 1 57 ? 17.088 255.394 195.429 1.00 59.77 396 SER A CA 1
ATOM 432 C C . SER A 1 57 ? 16.924 255.739 196.903 1.00 60.69 396 SER A C 1
ATOM 433 O O . SER A 1 57 ? 17.900 255.800 197.656 1.00 53.82 396 SER A O 1
ATOM 436 N N . LEU A 1 58 ? 15.672 255.963 197.302 1.00 58.91 397 LEU A N 1
ATOM 437 C CA . LEU A 1 58 ? 15.324 256.259 198.689 1.00 53.30 397 LEU A CA 1
ATOM 438 C C . LEU A 1 58 ? 14.033 255.518 199.012 1.00 50.85 397 LEU A C 1
ATOM 439 O O . LEU A 1 58 ? 12.962 255.899 198.530 1.00 50.78 397 LEU A O 1
ATOM 444 N N . SER A 1 59 ? 14.135 254.469 199.824 1.00 49.27 398 SER A N 1
ATOM 445 C CA . SER A 1 59 ? 12.995 253.615 200.114 1.00 50.38 398 SER A CA 1
ATOM 446 C C . SER A 1 59 ? 12.106 254.236 201.189 1.00 53.43 398 SER A C 1
ATOM 447 O O . SER A 1 59 ? 12.482 255.188 201.879 1.00 55.18 398 SER A O 1
ATOM 450 N N . SER A 1 60 ? 10.902 253.673 201.329 1.00 53.10 399 SER A N 1
ATOM 451 C CA . SER A 1 60 ? 9.987 254.112 202.376 1.00 52.14 399 SER A CA 1
ATOM 452 C C . SER A 1 60 ? 10.484 253.738 203.766 1.00 50.34 399 SER A C 1
ATOM 453 O O . SER A 1 60 ? 9.976 254.274 204.757 1.00 50.45 399 SER A O 1
ATOM 456 N N . SER A 1 61 ? 11.455 252.831 203.862 1.00 46.19 400 SER A N 1
ATOM 457 C CA . SER A 1 61 ? 12.133 252.546 205.119 1.00 46.36 400 SER A CA 1
ATOM 458 C C . SER A 1 61 ? 13.294 253.499 205.382 1.00 43.53 400 SER A C 1
ATOM 459 O O . SER A 1 61 ? 14.125 253.216 206.254 1.00 45.31 400 SER A O 1
ATOM 462 N N . ALA A 1 62 ? 13.369 254.600 204.629 1.00 41.40 401 ALA A N 1
ATOM 463 C CA . ALA A 1 62 ? 14.355 255.664 204.817 1.00 45.55 401 ALA A CA 1
ATOM 464 C C . ALA A 1 62 ? 15.781 255.204 204.523 1.00 50.62 401 ALA A C 1
ATOM 465 O O . ALA A 1 62 ? 16.739 255.746 205.079 1.00 52.50 401 ALA A O 1
ATOM 467 N N . ILE A 1 63 ? 15.943 254.222 203.642 1.00 48.06 402 ILE A N 1
ATOM 468 C CA . ILE A 1 63 ? 17.264 253.766 203.220 1.00 47.99 402 ILE A CA 1
ATOM 469 C C . ILE A 1 63 ? 17.631 254.493 201.933 1.00 50.83 402 ILE A C 1
ATOM 470 O O . ILE A 1 63 ? 16.909 254.408 200.933 1.00 51.24 402 ILE A O 1
ATOM 475 N N . LEU A 1 64 ? 18.751 255.210 201.957 1.00 49.31 403 LEU A N 1
ATOM 476 C CA . LEU A 1 64 ? 19.204 256.004 200.822 1.00 53.83 403 LEU A CA 1
ATOM 477 C C . LEU A 1 64 ? 20.371 255.298 200.144 1.00 56.62 403 LEU A C 1
ATOM 478 O O . LEU A 1 64 ? 21.408 255.063 200.772 1.00 50.79 403 LEU A O 1
ATOM 483 N N . VAL A 1 65 ? 20.200 254.964 198.868 1.00 62.11 404 VAL A N 1
ATOM 484 C CA . VAL A 1 65 ? 21.267 254.410 198.043 1.00 59.17 404 VAL A CA 1
ATOM 485 C C . VAL A 1 65 ? 21.810 255.526 197.162 1.00 54.09 404 VAL A C 1
ATOM 486 O O . VAL A 1 65 ? 21.038 256.254 196.525 1.00 53.32 404 VAL A O 1
ATOM 490 N N . HIS A 1 66 ? 23.133 255.671 197.133 1.00 55.56 405 HIS A N 1
ATOM 491 C CA . HIS A 1 66 ? 23.792 256.692 196.329 1.00 62.34 405 HIS A CA 1
ATOM 492 C C . HIS A 1 66 ? 24.978 256.069 195.601 1.00 66.08 405 HIS A C 1
ATOM 493 O O . HIS A 1 66 ? 25.282 254.882 195.759 1.00 61.59 405 HIS A O 1
ATOM 500 N N . SER A 1 67 ? 25.658 256.888 194.795 1.00 71.40 406 SER A N 1
ATOM 501 C CA . SER A 1 67 ? 26.734 256.399 193.942 1.00 74.78 406 SER A CA 1
ATOM 502 C C . SER A 1 67 ? 27.968 255.960 194.720 1.00 78.39 406 SER A C 1
ATOM 503 O O . SER A 1 67 ? 28.855 255.334 194.130 1.00 87.04 406 SER A O 1
ATOM 506 N N . ALA A 1 68 ? 28.049 256.265 196.014 1.00 72.12 407 ALA A N 1
ATOM 507 C CA . ALA A 1 68 ? 29.183 255.872 196.841 1.00 68.71 407 ALA A CA 1
ATOM 508 C C . ALA A 1 68 ? 28.807 254.845 197.901 1.00 73.43 407 ALA A C 1
ATOM 509 O O . ALA A 1 68 ? 29.605 254.584 198.808 1.00 75.62 407 ALA A O 1
ATOM 511 N N . GLY A 1 69 ? 27.618 254.256 197.810 1.00 71.75 408 GLY A N 1
ATOM 512 C CA . GLY A 1 69 ? 27.175 253.292 198.796 1.00 70.01 408 GLY A CA 1
ATOM 513 C C . GLY A 1 69 ? 25.742 253.518 199.231 1.00 69.90 408 GLY A C 1
ATOM 514 O O . GLY A 1 69 ? 24.907 253.958 198.434 1.00 67.53 408 GLY A O 1
ATOM 515 N N . SER A 1 70 ? 25.443 253.224 200.495 1.00 66.48 409 SER A N 1
ATOM 516 C CA . SER A 1 70 ? 24.096 253.398 201.015 1.00 64.69 409 SER A CA 1
ATOM 517 C C . SER A 1 70 ? 24.169 253.781 202.485 1.00 64.01 409 SER A C 1
ATOM 518 O O . SER A 1 70 ? 25.196 253.601 203.145 1.00 60.67 409 SER A O 1
ATOM 521 N N . VAL A 1 71 ? 23.060 254.314 202.990 1.00 58.46 410 VAL A N 1
ATOM 522 C CA . VAL A 1 71 ? 22.972 254.760 204.376 1.00 54.69 410 VAL A CA 1
ATOM 523 C C . VAL A 1 71 ? 21.512 254.710 204.808 1.00 50.03 410 VAL A C 1
ATOM 524 O O . VAL A 1 71 ? 20.614 255.113 204.062 1.00 49.81 410 VAL A O 1
ATOM 528 N N . ASP A 1 72 ? 21.278 254.195 206.013 1.00 41.96 411 ASP A N 1
ATOM 529 C CA . ASP A 1 72 ? 19.945 254.200 206.611 1.00 43.49 411 ASP A CA 1
ATOM 530 C C . ASP A 1 72 ? 19.741 255.557 207.270 1.00 48.97 411 ASP A C 1
ATOM 531 O O . ASP A 1 72 ? 20.241 255.810 208.369 1.00 50.23 411 ASP A O 1
ATOM 536 N N . LEU A 1 73 ? 19.005 256.442 206.592 1.00 47.04 412 LEU A N 1
ATOM 537 C CA . LEU A 1 73 ? 18.778 257.780 207.129 1.00 44.01 412 LEU A CA 1
ATOM 538 C C . LEU A 1 73 ? 17.941 257.743 208.401 1.00 41.36 412 LEU A C 1
ATOM 539 O O . LEU A 1 73 ? 18.096 258.613 209.266 1.00 41.41 412 LEU A O 1
ATOM 544 N N . GLY A 1 74 ? 17.056 256.754 208.534 1.00 41.66 413 GLY A N 1
ATOM 545 C CA . GLY A 1 74 ? 16.285 256.628 209.760 1.00 41.08 413 GLY A CA 1
ATOM 546 C C . GLY A 1 74 ? 17.152 256.291 210.958 1.00 39.50 413 GLY A C 1
ATOM 547 O O . GLY A 1 74 ? 16.953 256.831 212.050 1.00 38.84 413 GLY A O 1
ATOM 548 N N . ALA A 1 75 ? 18.126 255.397 210.771 1.00 36.06 414 ALA A N 1
ATOM 549 C CA . ALA A 1 75 ? 19.060 255.088 211.848 1.00 38.70 414 ALA A CA 1
ATOM 550 C C . ALA A 1 75 ? 19.941 256.288 212.170 1.00 39.79 414 ALA A C 1
ATOM 551 O O . ALA A 1 75 ? 20.246 256.546 213.341 1.00 42.81 414 ALA A O 1
ATOM 553 N N . LEU A 1 76 ? 20.361 257.031 211.144 1.00 39.46 415 LEU A N 1
ATOM 554 C CA . LEU A 1 76 ? 21.111 258.260 211.379 1.00 40.61 415 LEU A CA 1
ATOM 555 C C . LEU A 1 76 ? 20.280 259.262 212.169 1.00 43.68 415 LEU A C 1
ATOM 556 O O . LEU A 1 76 ? 20.802 259.958 213.048 1.00 47.03 415 LEU A O 1
ATOM 561 N N . ALA A 1 77 ? 18.980 259.341 211.872 1.00 38.95 416 ALA A N 1
ATOM 562 C CA . ALA A 1 77 ? 18.102 260.237 212.618 1.00 37.82 416 ALA A CA 1
ATOM 563 C C . ALA A 1 77 ? 17.993 259.813 214.076 1.00 34.19 416 ALA A C 1
ATOM 564 O O . ALA A 1 77 ? 17.945 260.662 214.974 1.00 34.89 416 ALA A O 1
ATOM 566 N N . VAL A 1 78 ? 17.952 258.503 214.332 1.00 31.65 417 VAL A N 1
ATOM 567 C CA . VAL A 1 78 ? 17.897 258.013 215.707 1.00 37.08 417 VAL A CA 1
ATOM 568 C C . VAL A 1 78 ? 19.133 258.453 216.478 1.00 40.24 417 VAL A C 1
ATOM 569 O O . VAL A 1 78 ? 19.041 258.906 217.626 1.00 40.09 417 VAL A O 1
ATOM 573 N N . SER A 1 79 ? 20.310 258.338 215.856 1.00 37.03 418 SER A N 1
ATOM 574 C CA . SER A 1 79 ? 21.538 258.767 216.518 1.00 42.45 418 SER A CA 1
ATOM 575 C C . SER A 1 79 ? 21.534 260.267 216.774 1.00 39.13 418 SER A C 1
ATOM 576 O O . SER A 1 79 ? 22.212 260.742 217.693 1.00 41.07 418 SER A O 1
ATOM 579 N N . ARG A 1 80 ? 20.782 261.025 215.977 1.00 31.56 419 ARG A N 1
ATOM 580 C CA . ARG A 1 80 ? 20.625 262.459 216.163 1.00 30.78 419 ARG A CA 1
ATOM 581 C C . ARG A 1 80 ? 19.366 262.812 216.945 1.00 33.20 419 ARG A C 1
ATOM 582 O O . ARG A 1 80 ? 19.003 263.991 217.011 1.00 36.01 419 ARG A O 1
ATOM 590 N N . GLU A 1 81 ? 18.688 261.815 217.517 1.00 33.70 420 GLU A N 1
ATOM 591 C CA . GLU A 1 81 ? 17.472 262.025 218.308 1.00 37.96 420 GLU A CA 1
ATOM 592 C C . GLU A 1 81 ? 16.447 262.866 217.551 1.00 36.43 420 GLU A C 1
ATOM 593 O O . GLU A 1 81 ? 15.768 263.725 218.119 1.00 33.37 420 GLU A O 1
ATOM 599 N N . GLU A 1 82 ? 16.340 262.621 216.252 1.00 38.49 421 GLU A N 1
ATOM 600 C CA . GLU A 1 82 ? 15.380 263.303 215.390 1.00 37.06 421 GLU A CA 1
ATOM 601 C C . GLU A 1 82 ? 14.294 262.291 215.042 1.00 34.44 421 GLU A C 1
ATOM 602 O O . GLU A 1 82 ? 14.478 261.441 214.165 1.00 37.90 421 GLU A O 1
ATOM 608 N N . TYR A 1 83 ? 13.169 262.379 215.746 1.00 30.89 422 TYR A N 1
ATOM 609 C CA . TYR A 1 83 ? 12.120 261.375 215.692 1.00 29.67 422 TYR A CA 1
ATOM 610 C C . TYR A 1 83 ? 10.841 261.951 215.101 1.00 35.41 422 TYR A C 1
ATOM 611 O O . TYR A 1 83 ? 10.618 263.165 215.098 1.00 33.76 422 TYR A O 1
ATOM 620 N N . VAL A 1 84 ? 9.999 261.048 214.609 1.00 37.27 423 VAL A N 1
ATOM 621 C CA . VAL A 1 84 ? 8.652 261.364 214.150 1.00 36.64 423 VAL A CA 1
ATOM 622 C C . VAL A 1 84 ? 7.683 260.574 215.014 1.00 33.72 423 VAL A C 1
ATOM 623 O O . VAL A 1 84 ? 7.750 259.339 215.059 1.00 34.57 423 VAL A O 1
ATOM 627 N N . THR A 1 85 ? 6.794 261.279 215.708 1.00 30.56 424 THR A N 1
ATOM 628 C CA . THR A 1 85 ? 5.780 260.639 216.538 1.00 33.81 424 THR A CA 1
ATOM 629 C C . THR A 1 85 ? 4.534 260.415 215.688 1.00 32.22 424 THR A C 1
ATOM 630 O O . THR A 1 85 ? 3.857 261.372 215.300 1.00 37.17 424 THR A O 1
ATOM 634 N N . LEU A 1 86 ? 4.239 259.153 215.396 1.00 29.30 425 LEU A N 1
ATOM 635 C CA . LEU A 1 86 ? 3.077 258.816 214.592 1.00 31.42 425 LEU A CA 1
ATOM 636 C C . LEU A 1 86 ? 1.788 259.158 215.334 1.00 34.74 425 LEU A C 1
ATOM 637 O O . LEU A 1 86 ? 1.747 259.243 216.565 1.00 36.73 425 LEU A O 1
ATOM 642 N N . SER A 1 87 ? 0.726 259.362 214.561 1.00 31.00 426 SER A N 1
ATOM 643 C CA . SER A 1 87 ? -0.586 259.572 215.148 1.00 36.95 426 SER A CA 1
ATOM 644 C C . SER A 1 87 ? -1.067 258.291 215.823 1.00 35.15 426 SER A C 1
ATOM 645 O O . SER A 1 87 ? -0.591 257.189 215.535 1.00 33.37 426 SER A O 1
ATOM 648 N N . GLY A 1 88 ? -2.015 258.446 216.742 1.00 32.37 427 GLY A N 1
ATOM 649 C CA . GLY A 1 88 ? -2.522 257.249 217.377 1.00 38.39 427 GLY A CA 1
ATOM 650 C C . GLY A 1 88 ? -1.592 256.726 218.463 1.00 44.88 427 GLY A C 1
ATOM 651 O O . GLY A 1 88 ? -0.637 257.383 218.891 1.00 41.47 427 GLY A O 1
ATOM 652 N N . THR A 1 89 ? -1.899 255.509 218.917 1.00 44.51 428 THR A N 1
ATOM 653 C CA . THR A 1 89 ? -1.197 254.867 220.020 1.00 41.93 428 THR A CA 1
ATOM 654 C C . THR A 1 89 ? -1.030 253.385 219.710 1.00 45.72 428 THR A C 1
ATOM 655 O O . THR A 1 89 ? -1.431 252.900 218.648 1.00 41.59 428 THR A O 1
ATOM 659 N N . PHE A 1 90 ? -0.425 252.660 220.657 1.00 43.68 429 PHE A N 1
ATOM 660 C CA . PHE A 1 90 ? -0.427 251.202 220.589 1.00 46.20 429 PHE A CA 1
ATOM 661 C C . PHE A 1 90 ? -1.844 250.650 220.630 1.00 53.65 429 PHE A C 1
ATOM 662 O O . PHE A 1 90 ? -2.125 249.612 220.019 1.00 56.12 429 PHE A O 1
ATOM 670 N N . ASP A 1 91 ? -2.746 251.326 221.346 1.00 56.11 430 ASP A N 1
ATOM 671 C CA . ASP A 1 91 ? -4.118 250.847 221.461 1.00 57.15 430 ASP A CA 1
ATOM 672 C C . ASP A 1 91 ? -4.877 251.020 220.150 1.00 57.83 430 ASP A C 1
ATOM 673 O O . ASP A 1 91 ? -5.681 250.159 219.773 1.00 59.63 430 ASP A O 1
ATOM 678 N N . SER A 1 92 ? -4.637 252.125 219.444 1.00 55.19 431 SER A N 1
ATOM 679 C CA . SER A 1 92 ? -5.283 252.351 218.157 1.00 47.72 431 SER A CA 1
ATOM 680 C C . SER A 1 92 ? -4.640 251.553 217.033 1.00 46.96 431 SER A C 1
ATOM 681 O O . SER A 1 92 ? -5.291 251.314 216.010 1.00 51.49 431 SER A O 1
ATOM 684 N N . GLY A 1 93 ? -3.393 251.137 217.199 1.00 45.66 432 GLY A N 1
ATOM 685 C CA . GLY A 1 93 ? -2.659 250.484 216.140 1.00 42.99 432 GLY A CA 1
ATOM 686 C C . GLY A 1 93 ? -2.021 251.479 215.186 1.00 37.37 432 GLY A C 1
ATOM 687 O O . GLY A 1 93 ? -2.409 252.644 215.094 1.00 46.93 432 GLY A O 1
ATOM 688 N N . ALA A 1 94 ? -1.016 250.997 214.462 1.00 53.60 433 ALA A N 1
ATOM 689 C CA . ALA A 1 94 ? -0.274 251.824 213.515 1.00 46.61 433 ALA A CA 1
ATOM 690 C C . ALA A 1 94 ? 0.610 250.911 212.676 1.00 46.10 433 ALA A C 1
ATOM 691 O O . ALA A 1 94 ? 0.647 249.692 212.871 1.00 49.72 433 ALA A O 1
ATOM 693 N N . VAL A 1 95 ? 1.323 251.520 211.731 1.00 44.09 434 VAL A N 1
ATOM 694 C CA . VAL A 1 95 ? 2.333 250.847 210.925 1.00 45.28 434 VAL A CA 1
ATOM 695 C C . VAL A 1 95 ? 3.628 251.637 211.040 1.00 44.02 434 VAL A C 1
ATOM 696 O O . VAL A 1 95 ? 3.641 252.852 210.812 1.00 37.51 434 VAL A O 1
ATOM 700 N N . ILE A 1 96 ? 4.710 250.953 211.402 1.00 46.28 435 ILE A N 1
ATOM 701 C CA . ILE A 1 96 ? 6.034 251.558 211.502 1.00 44.62 435 ILE A CA 1
ATOM 702 C C . ILE A 1 96 ? 6.789 251.266 210.214 1.00 44.53 435 ILE A C 1
ATOM 703 O O . ILE A 1 96 ? 6.923 250.103 209.817 1.00 42.63 435 ILE A O 1
ATOM 708 N N . ASN A 1 97 ? 7.285 252.316 209.561 1.00 37.03 436 ASN A N 1
ATOM 709 C CA . ASN A 1 97 ? 8.040 252.157 208.325 1.00 39.86 436 ASN A CA 1
ATOM 710 C C . ASN A 1 97 ? 9.518 252.488 208.454 1.00 43.60 436 ASN A C 1
ATOM 711 O O . ASN A 1 97 ? 10.325 251.931 207.708 1.00 43.60 436 ASN A O 1
ATOM 716 N N . THR A 1 98 ? 9.898 253.375 209.371 1.00 40.34 437 THR A N 1
ATOM 717 C CA . THR A 1 98 ? 11.285 253.792 209.520 1.00 38.98 437 THR A CA 1
ATOM 718 C C . THR A 1 98 ? 11.741 253.571 210.956 1.00 43.71 437 THR A C 1
ATOM 719 O O . THR A 1 98 ? 10.938 253.332 211.862 1.00 42.42 437 THR A O 1
ATOM 723 N N . LYS A 1 99 ? 13.056 253.665 211.156 1.00 41.47 438 LYS A N 1
ATOM 724 C CA . LYS A 1 99 ? 13.640 253.441 212.471 1.00 39.38 438 LYS A CA 1
ATOM 725 C C . LYS A 1 99 ? 13.473 254.631 213.408 1.00 38.35 438 LYS A C 1
ATOM 726 O O . LYS A 1 99 ? 13.617 254.464 214.623 1.00 35.11 438 LYS A O 1
ATOM 732 N N . ASN A 1 100 ? 13.172 255.821 212.882 1.00 37.31 439 ASN A N 1
ATOM 733 C CA . ASN A 1 100 ? 13.028 257.013 213.708 1.00 37.75 439 ASN A CA 1
ATOM 734 C C . ASN A 1 100 ? 11.568 257.379 213.962 1.00 36.65 439 ASN A C 1
ATOM 735 O O . ASN A 1 100 ? 11.281 258.497 214.403 1.00 39.23 439 ASN A O 1
ATOM 740 N N . GLU A 1 101 ? 10.643 256.459 213.701 1.00 35.20 440 GLU A N 1
ATOM 741 C CA . GLU A 1 101 ? 9.233 256.675 213.994 1.00 36.28 440 GLU A CA 1
ATOM 742 C C . GLU A 1 101 ? 8.904 256.149 215.386 1.00 37.12 440 GLU A C 1
ATOM 743 O O . GLU A 1 101 ? 9.399 255.097 215.800 1.00 39.17 440 GLU A O 1
ATOM 749 N N . LEU A 1 102 ? 8.071 256.895 216.107 1.00 32.29 441 LEU A N 1
ATOM 750 C CA . LEU A 1 102 ? 7.712 256.579 217.481 1.00 30.73 441 LEU A CA 1
ATOM 751 C C . LEU A 1 102 ? 6.222 256.289 217.582 1.00 36.96 441 LEU A C 1
ATOM 752 O O . LEU A 1 102 ? 5.404 256.964 216.948 1.00 38.75 441 LEU A O 1
ATOM 757 N N . LEU A 1 103 ? 5.877 255.288 218.387 1.00 34.30 442 LEU A N 1
ATOM 758 C CA . LEU A 1 103 ? 4.494 254.972 218.709 1.00 33.31 442 LEU A CA 1
ATOM 759 C C . LEU A 1 103 ? 4.274 255.205 220.197 1.00 36.79 442 LEU A C 1
ATOM 760 O O . LEU A 1 103 ? 5.046 254.713 221.027 1.00 40.87 442 LEU A O 1
ATOM 765 N N . THR A 1 104 ? 3.227 255.956 220.527 1.00 39.19 443 THR A N 1
ATOM 766 C CA . THR A 1 104 ? 2.980 256.361 221.904 1.00 39.89 443 THR A CA 1
ATOM 767 C C . THR A 1 104 ? 2.228 255.271 222.657 1.00 42.56 443 THR A C 1
ATOM 768 O O . THR A 1 104 ? 1.259 254.701 222.145 1.00 42.58 443 THR A O 1
ATOM 772 N N . HIS A 1 105 ? 2.680 254.981 223.870 1.00 46.26 444 HIS A N 1
ATOM 773 C CA . HIS A 1 105 ? 1.981 254.110 224.802 1.00 50.92 444 HIS A CA 1
ATOM 774 C C . HIS A 1 105 ? 1.660 254.904 226.067 1.00 53.12 444 HIS A C 1
ATOM 775 O O . HIS A 1 105 ? 2.028 256.073 226.201 1.00 57.79 444 HIS A O 1
ATOM 782 N N . THR A 1 106 ? 0.963 254.253 227.002 1.00 55.23 445 THR A N 1
ATOM 783 C CA . THR A 1 106 ? 0.544 254.929 228.226 1.00 55.19 445 THR A CA 1
ATOM 784 C C . THR A 1 106 ? 1.731 255.414 229.050 1.00 53.95 445 THR A C 1
ATOM 785 O O . THR A 1 106 ? 1.620 256.417 229.764 1.00 53.25 445 THR A O 1
ATOM 789 N N . ASP A 1 107 ? 2.868 254.727 228.966 1.00 55.22 446 ASP A N 1
ATOM 790 C CA . ASP A 1 107 ? 4.031 255.042 229.784 1.00 64.98 446 ASP A CA 1
ATOM 791 C C . ASP A 1 107 ? 5.120 255.790 229.027 1.00 63.08 446 ASP A C 1
ATOM 792 O O . ASP A 1 107 ? 6.148 256.126 229.624 1.00 65.34 446 ASP A O 1
ATOM 797 N N . GLY A 1 108 ? 4.933 256.053 227.742 1.00 54.35 447 GLY A N 1
ATOM 798 C CA . GLY A 1 108 ? 5.915 256.759 226.954 1.00 46.06 447 GLY A CA 1
ATOM 799 C C . GLY A 1 108 ? 5.956 256.217 225.542 1.00 40.57 447 GLY A C 1
ATOM 800 O O . GLY A 1 108 ? 5.098 255.441 225.126 1.00 45.14 447 GLY A O 1
ATOM 801 N N . LYS A 1 109 ? 6.980 256.628 224.801 1.00 38.07 448 LYS A N 1
ATOM 802 C CA . LYS A 1 109 ? 7.097 256.317 223.384 1.00 43.17 448 LYS A CA 1
ATOM 803 C C . LYS A 1 109 ? 8.094 255.190 223.143 1.00 39.71 448 LYS A C 1
ATOM 804 O O . LYS A 1 109 ? 8.947 254.887 223.981 1.00 46.71 448 LYS A O 1
ATOM 810 N N . TYR A 1 110 ? 7.978 254.578 221.967 1.00 35.38 449 TYR A N 1
ATOM 811 C CA . TYR A 1 110 ? 8.811 253.449 221.586 1.00 37.14 449 TYR A CA 1
ATOM 812 C C . TYR A 1 110 ? 9.131 253.516 220.102 1.00 36.72 449 TYR A C 1
ATOM 813 O O . TYR A 1 110 ? 8.294 253.933 219.296 1.00 36.19 449 TYR A O 1
ATOM 822 N N . ARG A 1 111 ? 10.343 253.104 219.749 1.00 38.76 450 ARG A N 1
ATOM 823 C CA . ARG A 1 111 ? 10.728 252.874 218.367 1.00 36.76 450 ARG A CA 1
ATOM 824 C C . ARG A 1 111 ? 10.967 251.385 218.155 1.00 40.14 450 ARG A C 1
ATOM 825 O O . ARG A 1 111 ? 11.215 250.633 219.101 1.00 46.57 450 ARG A O 1
ATOM 833 N N . TRP A 1 112 ? 10.882 250.961 216.899 1.00 37.74 451 TRP A N 1
ATOM 834 C CA . TRP A 1 112 ? 10.997 249.553 216.545 1.00 42.61 451 TRP A CA 1
ATOM 835 C C . TRP A 1 112 ? 12.420 249.262 216.085 1.00 46.89 451 TRP A C 1
ATOM 836 O O . TRP A 1 112 ? 12.924 249.909 215.160 1.00 41.58 451 TRP A O 1
ATOM 847 N N . ASP A 1 113 ? 13.064 248.293 216.733 1.00 49.97 452 ASP A N 1
ATOM 848 C CA . ASP A 1 113 ? 14.430 247.902 216.417 1.00 50.65 452 ASP A CA 1
ATOM 849 C C . ASP A 1 113 ? 14.494 246.604 215.620 1.00 52.15 452 ASP A C 1
ATOM 850 O O . ASP A 1 113 ? 15.581 246.041 215.455 1.00 51.81 452 ASP A O 1
ATOM 855 N N . GLY A 1 114 ? 13.360 246.117 215.124 1.00 50.47 453 GLY A N 1
ATOM 856 C CA . GLY A 1 114 ? 13.344 244.882 214.365 1.00 46.88 453 GLY A CA 1
ATOM 857 C C . GLY A 1 114 ? 13.080 245.087 212.888 1.00 52.43 453 GLY A C 1
ATOM 858 O O . GLY A 1 114 ? 13.354 246.160 212.342 1.00 51.38 453 GLY A O 1
ATOM 859 N N . THR A 1 115 ? 12.538 244.062 212.235 1.00 54.60 454 THR A N 1
ATOM 860 C CA . THR A 1 115 ? 12.285 244.125 210.803 1.00 51.39 454 THR A CA 1
ATOM 861 C C . THR A 1 115 ? 11.208 245.156 210.488 1.00 53.72 454 THR A C 1
ATOM 862 O O . THR A 1 115 ? 10.217 245.286 211.211 1.00 55.37 454 THR A O 1
ATOM 866 N N . LEU A 1 116 ? 11.414 245.899 209.399 1.00 53.05 455 LEU A N 1
ATOM 867 C CA . LEU A 1 116 ? 10.472 246.888 208.906 1.00 48.59 455 LEU A CA 1
ATOM 868 C C . LEU A 1 116 ? 9.905 246.458 207.555 1.00 48.99 455 LEU A C 1
ATOM 869 O O . LEU A 1 116 ? 10.605 245.824 206.758 1.00 55.49 455 LEU A O 1
ATOM 874 N N . PRO A 1 117 ? 8.634 246.782 207.261 1.00 49.40 456 PRO A N 1
ATOM 875 C CA . PRO A 1 117 ? 7.721 247.531 208.131 1.00 48.69 456 PRO A CA 1
ATOM 876 C C . PRO A 1 117 ? 7.162 246.700 209.283 1.00 52.01 456 PRO A C 1
ATOM 877 O O . PRO A 1 117 ? 7.155 245.470 209.221 1.00 56.87 456 PRO A O 1
ATOM 881 N N . LYS A 1 118 ? 6.705 247.383 210.329 1.00 51.43 457 LYS A N 1
ATOM 882 C CA . LYS A 1 118 ? 6.171 246.748 211.527 1.00 53.97 457 LYS A CA 1
ATOM 883 C C . LYS A 1 118 ? 4.714 247.154 211.686 1.00 49.17 457 LYS A C 1
ATOM 884 O O . LYS A 1 118 ? 4.415 248.335 211.894 1.00 49.51 457 LYS A O 1
ATOM 890 N N . THR A 1 119 ? 3.815 246.180 211.585 1.00 50.74 458 THR A N 1
ATOM 891 C CA . THR A 1 119 ? 2.390 246.424 211.758 1.00 51.91 458 THR A CA 1
ATOM 892 C C . THR A 1 119 ? 2.006 246.205 213.215 1.00 53.55 458 THR A C 1
ATOM 893 O O . THR A 1 119 ? 2.318 245.162 213.798 1.00 54.29 458 THR A O 1
ATOM 897 N N . VAL A 1 120 ? 1.340 247.194 213.799 1.00 49.49 459 VAL A N 1
ATOM 898 C CA . VAL A 1 120 ? 0.846 247.122 215.168 1.00 48.02 459 VAL A CA 1
ATOM 899 C C . VAL A 1 120 ? -0.673 247.140 215.100 1.00 51.04 459 VAL A C 1
ATOM 900 O O . VAL A 1 120 ? -1.271 248.134 214.672 1.00 54.60 459 VAL A O 1
ATOM 904 N N . ALA A 1 121 ? -1.299 246.042 215.508 1.00 53.35 460 ALA A N 1
ATOM 905 C CA . ALA A 1 121 ? -2.749 245.965 215.481 1.00 54.63 460 ALA A CA 1
ATOM 906 C C . ALA A 1 121 ? -3.348 246.771 216.631 1.00 54.42 460 ALA A C 1
ATOM 907 O O . ALA A 1 121 ? -2.659 247.166 217.575 1.00 56.04 460 ALA A O 1
ATOM 909 N N . ALA A 1 122 ? -4.651 247.022 216.535 1.00 56.32 461 ALA A N 1
ATOM 910 C CA . ALA A 1 122 ? -5.348 247.730 217.597 1.00 56.26 461 ALA A CA 1
ATOM 911 C C . ALA A 1 122 ? -5.378 246.886 218.867 1.00 60.32 461 ALA A C 1
ATOM 912 O O . ALA A 1 122 ? -5.379 245.653 218.822 1.00 63.67 461 ALA A O 1
ATOM 914 N N . GLY A 1 123 ? -5.395 247.565 220.010 1.00 63.83 462 GLY A N 1
ATOM 915 C CA . GLY A 1 123 ? -5.394 246.874 221.285 1.00 62.37 462 GLY A CA 1
ATOM 916 C C . GLY A 1 123 ? -4.072 246.235 221.645 1.00 64.90 462 GLY A C 1
ATOM 917 O O . GLY A 1 123 ? -4.051 245.239 222.376 1.00 72.50 462 GLY A O 1
ATOM 918 N N . SER A 1 124 ? -2.965 246.785 221.160 1.00 56.07 463 SER A N 1
ATOM 919 C CA . SER A 1 124 ? -1.648 246.205 221.359 1.00 50.15 463 SER A CA 1
ATOM 920 C C . SER A 1 124 ? -0.904 246.909 222.488 1.00 52.46 463 SER A C 1
ATOM 921 O O . SER A 1 124 ? -1.276 247.994 222.939 1.00 55.99 463 SER A O 1
ATOM 924 N N . THR A 1 125 ? 0.156 246.258 222.947 1.00 48.19 464 THR A N 1
ATOM 925 C CA . THR A 1 125 ? 1.124 246.803 223.884 1.00 51.18 464 THR A CA 1
ATOM 926 C C . THR A 1 125 ? 2.505 246.405 223.392 1.00 54.34 464 THR A C 1
ATOM 927 O O . THR A 1 125 ? 2.636 245.476 222.587 1.00 61.70 464 THR A O 1
ATOM 931 N N . PRO A 1 126 ? 3.556 247.101 223.837 1.00 50.55 465 PRO A N 1
ATOM 932 C CA . PRO A 1 126 ? 4.915 246.659 223.479 1.00 51.65 465 PRO A CA 1
ATOM 933 C C . PRO A 1 126 ? 5.200 245.218 223.868 1.00 58.68 465 PRO A C 1
ATOM 934 O O . PRO A 1 126 ? 5.896 244.506 223.134 1.00 61.57 465 PRO A O 1
ATOM 938 N N . ALA A 1 127 ? 4.661 244.765 225.004 1.00 56.68 466 ALA A N 1
ATOM 939 C CA . ALA A 1 127 ? 4.940 243.412 225.471 1.00 61.74 466 ALA A CA 1
ATOM 940 C C . ALA A 1 127 ? 4.262 242.356 224.606 1.00 62.56 466 ALA A C 1
ATOM 941 O O . ALA A 1 127 ? 4.774 241.238 224.486 1.00 63.70 466 ALA A O 1
ATOM 943 N N . THR A 1 128 ? 3.124 242.683 223.998 1.00 61.79 467 THR A N 1
ATOM 944 C CA . THR A 1 128 ? 2.386 241.726 223.184 1.00 62.68 467 THR A CA 1
ATOM 945 C C . THR A 1 128 ? 2.745 241.797 221.704 1.00 63.03 467 THR A C 1
ATOM 946 O O . THR A 1 128 ? 2.189 241.029 220.912 1.00 68.56 467 THR A O 1
ATOM 950 N N . THR A 1 129 ? 3.651 242.689 221.310 1.00 57.32 468 THR A N 1
ATOM 951 C CA . THR A 1 129 ? 4.047 242.839 219.915 1.00 52.64 468 THR A CA 1
ATOM 952 C C . THR A 1 129 ? 5.560 242.749 219.768 1.00 52.31 468 THR A C 1
ATOM 953 O O . THR A 1 129 ? 6.162 243.427 218.933 1.00 50.26 468 THR A O 1
ATOM 957 N N . GLY A 1 130 ? 6.198 241.911 220.582 1.00 53.59 469 GLY A N 1
ATOM 958 C CA . GLY A 1 130 ? 7.620 241.672 220.428 1.00 56.25 469 GLY A CA 1
ATOM 959 C C . GLY A 1 130 ? 8.443 241.917 221.675 1.00 58.20 469 GLY A C 1
ATOM 960 O O . GLY A 1 130 ? 9.609 241.516 221.734 1.00 63.38 469 GLY A O 1
ATOM 961 N N . GLY A 1 131 ? 7.861 242.572 222.678 1.00 56.18 470 GLY A N 1
ATOM 962 C CA . GLY A 1 131 ? 8.580 242.861 223.901 1.00 52.95 470 GLY A CA 1
ATOM 963 C C . GLY A 1 131 ? 9.458 244.092 223.780 1.00 55.63 470 GLY A C 1
ATOM 964 O O . GLY A 1 131 ? 9.510 244.772 222.753 1.00 58.15 470 GLY A O 1
ATOM 965 N N . VAL A 1 132 ? 10.168 244.376 224.867 1.00 54.12 471 VAL A N 1
ATOM 966 C CA . VAL A 1 132 ? 11.048 245.536 224.963 1.00 55.04 471 VAL A CA 1
ATOM 967 C C . VAL A 1 132 ? 12.485 245.040 225.030 1.00 55.75 471 VAL A C 1
ATOM 968 O O . VAL A 1 132 ? 12.840 244.254 225.918 1.00 62.26 471 VAL A O 1
ATOM 972 N N . GLY A 1 133 ? 13.308 245.500 224.101 1.00 53.76 472 GLY A N 1
ATOM 973 C CA . GLY A 1 133 ? 14.702 245.109 224.069 1.00 54.13 472 GLY A CA 1
ATOM 974 C C . GLY A 1 133 ? 15.275 245.280 222.679 1.00 55.73 472 GLY A C 1
ATOM 975 O O . GLY A 1 133 ? 14.585 245.670 221.736 1.00 56.59 472 GLY A O 1
ATOM 976 N N . SER A 1 134 ? 16.569 244.982 222.577 1.00 53.66 473 SER A N 1
ATOM 977 C CA . SER A 1 134 ? 17.255 245.063 221.294 1.00 57.11 473 SER A CA 1
ATOM 978 C C . SER A 1 134 ? 16.607 244.116 220.291 1.00 56.71 473 SER A C 1
ATOM 979 O O . SER A 1 134 ? 16.286 242.969 220.612 1.00 62.24 473 SER A O 1
ATOM 982 N N . GLY A 1 135 ? 16.410 244.608 219.069 1.00 56.31 474 GLY A N 1
ATOM 983 C CA . GLY A 1 135 ? 15.682 243.873 218.059 1.00 54.48 474 GLY A CA 1
ATOM 984 C C . GLY A 1 135 ? 14.177 243.950 218.177 1.00 54.31 474 GLY A C 1
ATOM 985 O O . GLY A 1 135 ? 13.476 243.433 217.297 1.00 56.00 474 GLY A O 1
ATOM 986 N N . ALA A 1 136 ? 13.653 244.570 219.235 1.00 52.73 475 ALA A N 1
ATOM 987 C CA . ALA A 1 136 ? 12.216 244.744 219.401 1.00 52.79 475 ALA A CA 1
ATOM 988 C C . ALA A 1 136 ? 11.892 246.209 219.666 1.00 48.66 475 ALA A C 1
ATOM 989 O O . ALA A 1 136 ? 12.408 247.096 218.979 1.00 49.04 475 ALA A O 1
ATOM 991 N N . TRP A 1 137 ? 11.044 246.477 220.655 1.00 49.69 476 TRP A N 1
ATOM 992 C CA . TRP A 1 137 ? 10.704 247.849 221.002 1.00 46.83 476 TRP A CA 1
ATOM 993 C C . TRP A 1 137 ? 11.761 248.448 221.921 1.00 52.50 476 TRP A C 1
ATOM 994 O O . TRP A 1 137 ? 12.254 247.789 222.841 1.00 53.22 476 TRP A O 1
ATOM 1005 N N . LEU A 1 138 ? 12.104 249.708 221.666 1.00 48.26 477 LEU A N 1
ATOM 1006 C CA . LEU A 1 138 ? 13.045 250.453 222.491 1.00 44.81 477 LEU A CA 1
ATOM 1007 C C . LEU A 1 138 ? 12.399 251.766 222.905 1.00 46.61 477 LEU A C 1
ATOM 1008 O O . LEU A 1 138 ? 11.924 252.521 222.051 1.00 46.19 477 LEU A O 1
ATOM 1013 N N . SER A 1 139 ? 12.380 252.032 224.209 1.00 43.60 478 SER A N 1
ATOM 1014 C CA . SER A 1 139 ? 11.740 253.235 224.719 1.00 42.78 478 SER A CA 1
ATOM 1015 C C . SER A 1 139 ? 12.547 254.476 224.354 1.00 41.87 478 SER A C 1
ATOM 1016 O O . SER A 1 139 ? 13.779 254.449 224.279 1.00 46.52 478 SER A O 1
ATOM 1019 N N . VAL A 1 140 ? 11.832 255.574 224.117 1.00 39.33 479 VAL A N 1
ATOM 1020 C CA . VAL A 1 140 ? 12.420 256.835 223.682 1.00 35.67 479 VAL A CA 1
ATOM 1021 C C . VAL A 1 140 ? 11.719 257.970 224.416 1.00 35.34 479 VAL A C 1
ATOM 1022 O O . VAL A 1 140 ? 10.506 257.920 224.643 1.00 39.50 479 VAL A O 1
ATOM 1026 N N . GLY A 1 141 ? 12.482 258.989 224.797 1.00 36.75 480 GLY A N 1
ATOM 1027 C CA . GLY A 1 141 ? 11.917 260.206 225.340 1.00 35.15 480 GLY A CA 1
ATOM 1028 C C . GLY A 1 141 ? 12.087 260.309 226.846 1.00 35.03 480 GLY A C 1
ATOM 1029 O O . GLY A 1 141 ? 12.436 259.352 227.542 1.00 30.34 480 GLY A O 1
ATOM 1030 N N A ASP A 1 142 ? 11.814 261.520 227.339 0.57 35.75 481 ASP A N 1
ATOM 1031 N N B ASP A 1 142 ? 11.828 261.512 227.361 0.43 36.31 481 ASP A N 1
ATOM 1032 C CA A ASP A 1 142 ? 11.978 261.818 228.757 0.57 41.15 481 ASP A CA 1
ATOM 1033 C CA B ASP A 1 142 ? 12.018 261.739 228.790 0.43 40.87 481 ASP A CA 1
ATOM 1034 C C A ASP A 1 142 ? 10.912 261.125 229.597 0.57 40.19 481 ASP A C 1
ATOM 1035 C C B ASP A 1 142 ? 10.897 261.135 229.625 0.43 40.12 481 ASP A C 1
ATOM 1036 O O A ASP A 1 142 ? 11.185 260.694 230.723 0.57 38.04 481 ASP A O 1
ATOM 1037 O O B ASP A 1 142 ? 11.124 260.779 230.786 0.43 38.62 481 ASP A O 1
ATOM 1046 N N . ALA A 1 143 ? 9.691 261.012 229.066 1.00 40.76 482 ALA A N 1
ATOM 1047 C CA . ALA A 1 143 ? 8.606 260.390 229.818 1.00 38.71 482 ALA A CA 1
ATOM 1048 C C . ALA A 1 143 ? 8.886 258.914 230.071 1.00 35.44 482 ALA A C 1
ATOM 1049 O O . ALA A 1 143 ? 8.649 258.412 231.176 1.00 42.82 482 ALA A O 1
ATOM 1051 N N . SER A 1 144 ? 9.399 258.206 229.061 1.00 31.88 483 SER A N 1
ATOM 1052 C CA . SER A 1 144 ? 9.763 256.806 229.247 1.00 33.29 483 SER A CA 1
ATOM 1053 C C . SER A 1 144 ? 10.922 256.661 230.226 1.00 36.31 483 SER A C 1
ATOM 1054 O O . SER A 1 144 ? 10.896 255.787 231.100 1.00 40.36 483 SER A O 1
ATOM 1057 N N . LEU A 1 145 ? 11.947 257.507 230.096 1.00 33.62 484 LEU A N 1
ATOM 1058 C CA . LEU A 1 145 ? 13.091 257.428 230.999 1.00 39.18 484 LEU A CA 1
ATOM 1059 C C . LEU A 1 145 ? 12.675 257.714 232.436 1.00 34.08 484 LEU A C 1
ATOM 1060 O O . LEU A 1 145 ? 13.061 256.991 233.361 1.00 36.01 484 LEU A O 1
ATOM 1065 N N . LYS A 1 146 ? 11.879 258.766 232.640 1.00 34.76 485 LYS A N 1
ATOM 1066 C CA . LYS A 1 146 ? 11.461 259.130 233.990 1.00 38.86 485 LYS A CA 1
ATOM 1067 C C . LYS A 1 146 ? 10.666 258.007 234.648 1.00 41.86 485 LYS A C 1
ATOM 1068 O O . LYS A 1 146 ? 10.859 257.714 235.834 1.00 41.17 485 LYS A O 1
ATOM 1074 N N . SER A 1 147 ? 9.775 257.360 233.893 1.00 38.40 486 SER A N 1
ATOM 1075 C CA . SER A 1 147 ? 8.977 256.280 234.464 1.00 46.87 486 SER A CA 1
ATOM 1076 C C . SER A 1 147 ? 9.783 254.997 234.631 1.00 45.01 486 SER A C 1
ATOM 1077 O O . SER A 1 147 ? 9.547 254.247 235.585 1.00 49.41 486 SER A O 1
ATOM 1080 N N . ASN A 1 148 ? 10.729 254.726 233.726 1.00 39.27 487 ASN A N 1
ATOM 1081 C CA . ASN A 1 148 ? 11.573 253.545 233.882 1.00 41.29 487 ASN A CA 1
ATOM 1082 C C . ASN A 1 148 ? 12.473 253.669 235.104 1.00 41.37 487 ASN A C 1
ATOM 1083 O O . ASN A 1 148 ? 12.673 252.693 235.836 1.00 41.77 487 ASN A O 1
ATOM 1088 N N . LEU A 1 149 ? 13.026 254.862 235.339 1.00 33.13 488 LEU A N 1
ATOM 1089 C CA . LEU A 1 149 ? 13.821 255.083 236.542 1.00 40.38 488 LEU A CA 1
ATOM 1090 C C . LEU A 1 149 ? 12.988 254.897 237.804 1.00 42.27 488 LEU A C 1
ATOM 1091 O O . LEU A 1 149 ? 13.520 254.498 238.846 1.00 44.13 488 LEU A O 1
ATOM 1096 N N . ASN A 1 150 ? 11.686 255.166 237.728 1.00 39.69 489 ASN A N 1
ATOM 1097 C CA . ASN A 1 150 ? 10.798 255.062 238.876 1.00 45.36 489 ASN A CA 1
ATOM 1098 C C . ASN A 1 150 ? 10.174 253.680 239.027 1.00 45.25 489 ASN A C 1
ATOM 1099 O O . ASN A 1 150 ? 9.419 253.459 239.979 1.00 44.83 489 ASN A O 1
ATOM 1104 N N . LYS A 1 151 ? 10.459 252.753 238.114 1.00 38.18 490 LYS A N 1
ATOM 1105 C CA . LYS A 1 151 ? 9.984 251.387 238.251 1.00 44.15 490 LYS A CA 1
ATOM 1106 C C . LYS A 1 151 ? 10.674 250.708 239.435 1.00 46.38 490 LYS A C 1
ATOM 1107 O O . LYS A 1 151 ? 11.744 251.139 239.868 1.00 42.87 490 LYS A O 1
ATOM 1113 N N . PRO A 1 152 ? 10.072 249.645 239.984 1.00 50.97 491 PRO A N 1
ATOM 1114 C CA . PRO A 1 152 ? 10.663 249.008 241.177 1.00 49.52 491 PRO A CA 1
ATOM 1115 C C . PRO A 1 152 ? 12.100 248.549 240.990 1.00 48.78 491 PRO A C 1
ATOM 1116 O O . PRO A 1 152 ? 12.844 248.463 241.975 1.00 49.35 491 PRO A O 1
ATOM 1120 N N . ASN A 1 153 ? 12.516 248.253 239.758 1.00 44.39 492 ASN A N 1
ATOM 1121 C CA . ASN A 1 153 ? 13.891 247.873 239.461 1.00 45.53 492 ASN A CA 1
ATOM 1122 C C . ASN A 1 153 ? 14.695 249.030 238.875 1.00 42.18 492 ASN A C 1
ATOM 1123 O O . ASN A 1 153 ? 15.657 248.805 238.132 1.00 42.91 492 ASN A O 1
ATOM 1128 N N . GLY A 1 154 ? 14.321 250.268 239.215 1.00 38.76 493 GLY A N 1
ATOM 1129 C CA . GLY A 1 154 ? 14.937 251.437 238.606 1.00 39.81 493 GLY A CA 1
ATOM 1130 C C . GLY A 1 154 ? 16.432 251.553 238.836 1.00 43.58 493 GLY A C 1
ATOM 1131 O O . GLY A 1 154 ? 17.136 252.162 238.025 1.00 36.48 493 GLY A O 1
ATOM 1132 N N . LEU A 1 155 ? 16.941 250.974 239.931 1.00 42.17 494 LEU A N 1
ATOM 1133 C CA . LEU A 1 155 ? 18.373 251.061 240.212 1.00 42.18 494 LEU A CA 1
ATOM 1134 C C . LEU A 1 155 ? 19.204 250.381 239.132 1.00 38.36 494 LEU A C 1
ATOM 1135 O O . LEU A 1 155 ? 20.363 250.752 238.916 1.00 35.26 494 LEU A O 1
ATOM 1140 N N A SER A 1 156 ? 18.629 249.396 238.438 0.66 39.38 495 SER A N 1
ATOM 1141 N N B SER A 1 156 ? 18.631 249.393 238.440 0.34 40.07 495 SER A N 1
ATOM 1142 C CA A SER A 1 156 ? 19.362 248.681 237.401 0.66 42.49 495 SER A CA 1
ATOM 1143 C CA B SER A 1 156 ? 19.364 248.681 237.400 0.34 42.43 495 SER A CA 1
ATOM 1144 C C A SER A 1 156 ? 19.772 249.587 236.248 0.66 41.79 495 SER A C 1
ATOM 1145 C C B SER A 1 156 ? 19.779 249.592 236.252 0.34 41.80 495 SER A C 1
ATOM 1146 O O A SER A 1 156 ? 20.650 249.214 235.462 0.66 44.00 495 SER A O 1
ATOM 1147 O O B SER A 1 156 ? 20.665 249.223 235.473 0.34 43.33 495 SER A O 1
ATOM 1152 N N . TYR A 1 157 ? 19.164 250.767 236.127 1.00 38.66 496 TYR A N 1
ATOM 1153 C CA . TYR A 1 157 ? 19.538 251.705 235.077 1.00 42.20 496 TYR A CA 1
ATOM 1154 C C . TYR A 1 157 ? 20.802 252.488 235.406 1.00 46.40 496 TYR A C 1
ATOM 1155 O O . TYR A 1 157 ? 21.292 253.227 234.545 1.00 49.23 496 TYR A O 1
ATOM 1164 N N . ILE A 1 158 ? 21.338 252.344 236.616 1.00 43.90 497 ILE A N 1
ATOM 1165 C CA . ILE A 1 158 ? 22.564 253.021 237.020 1.00 45.16 497 ILE A CA 1
ATOM 1166 C C . ILE A 1 158 ? 23.742 252.092 236.762 1.00 41.71 497 ILE A C 1
ATOM 1167 O O . ILE A 1 158 ? 23.718 250.921 237.158 1.00 38.63 497 ILE A O 1
ATOM 1172 N N . GLY A 1 159 ? 24.772 252.610 236.096 1.00 39.08 498 GLY A N 1
ATOM 1173 C CA . GLY A 1 159 ? 25.943 251.809 235.813 1.00 38.62 498 GLY A CA 1
ATOM 1174 C C . GLY A 1 159 ? 26.771 251.533 237.053 1.00 39.17 498 GLY A C 1
ATOM 1175 O O . GLY A 1 159 ? 26.708 252.242 238.057 1.00 39.02 498 GLY A O 1
ATOM 1176 N N . THR A 1 160 ? 27.565 250.464 236.977 1.00 40.67 499 THR A N 1
ATOM 1177 C CA . THR A 1 160 ? 28.346 249.999 238.114 1.00 39.65 499 THR A CA 1
ATOM 1178 C C . THR A 1 160 ? 29.750 249.624 237.661 1.00 44.12 499 THR A C 1
ATOM 1179 O O . THR A 1 160 ? 30.012 249.424 236.472 1.00 43.75 499 THR A O 1
ATOM 1183 N N . VAL A 1 161 ? 30.654 249.529 238.634 1.00 39.96 500 VAL A N 1
ATOM 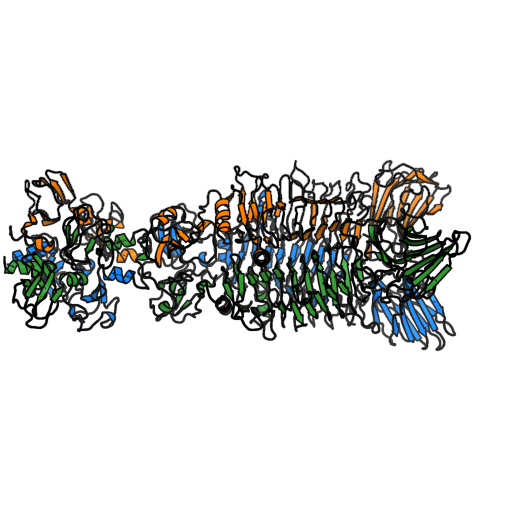1184 C CA . VAL A 1 161 ? 32.005 249.023 238.423 1.00 35.28 500 VAL A CA 1
ATOM 1185 C C . VAL A 1 161 ? 32.032 247.573 238.888 1.00 39.30 500 VAL A C 1
ATOM 1186 O O . VAL A 1 161 ? 31.695 247.276 240.041 1.00 45.68 500 VAL A O 1
ATOM 1190 N N . SER A 1 162 ? 32.441 246.670 237.997 1.00 37.46 501 SER A N 1
ATOM 1191 C CA . SER A 1 162 ? 32.260 245.244 238.240 1.00 40.25 501 SER A CA 1
ATOM 1192 C C . SER A 1 162 ? 33.295 244.650 239.188 1.00 42.65 501 SER A C 1
ATOM 1193 O O . SER A 1 162 ? 33.017 243.618 239.808 1.00 40.82 501 SER A O 1
ATOM 1196 N N . SER A 1 163 ? 34.469 245.261 239.321 1.00 37.53 502 SER A N 1
ATOM 1197 C CA . SER A 1 163 ? 35.511 244.665 240.147 1.00 38.34 502 SER A CA 1
ATOM 1198 C C . SER A 1 163 ? 36.496 245.739 240.587 1.00 39.59 502 SER A C 1
ATOM 1199 O O . SER A 1 163 ? 36.526 246.848 240.049 1.00 37.54 502 SER A O 1
ATOM 1202 N N . VAL A 1 164 ? 37.306 245.381 241.587 1.00 39.19 503 VAL A N 1
ATOM 1203 C CA . VAL A 1 164 ? 38.407 246.241 242.014 1.00 39.43 503 VAL A CA 1
ATOM 1204 C C . VAL A 1 164 ? 39.405 246.428 240.878 1.00 41.38 503 VAL A C 1
ATOM 1205 O O . VAL A 1 164 ? 39.982 247.510 240.708 1.00 44.11 503 VAL A O 1
ATOM 1209 N N . SER A 1 165 ? 39.617 245.381 240.077 1.00 39.73 504 SER A N 1
ATOM 1210 C CA . SER A 1 165 ? 40.544 245.476 238.953 1.00 43.77 504 SER A CA 1
ATOM 1211 C C . SER A 1 165 ? 40.088 246.526 237.947 1.00 44.27 504 SER A C 1
ATOM 1212 O O . SER A 1 165 ? 40.905 247.300 237.434 1.00 45.88 504 SER A O 1
ATOM 1215 N N . GLU A 1 166 ? 38.787 246.568 237.651 1.00 39.56 505 GLU A N 1
ATOM 1216 C CA . GLU A 1 166 ? 38.266 247.604 236.765 1.00 38.86 505 GLU A CA 1
ATOM 1217 C C . GLU A 1 166 ? 38.349 248.983 237.407 1.00 45.85 505 GLU A C 1
ATOM 1218 O O . GLU A 1 166 ? 38.496 249.988 236.700 1.00 41.80 505 GLU A O 1
ATOM 1224 N N . LEU A 1 167 ? 38.275 249.046 238.739 1.00 45.31 506 LEU A N 1
ATOM 1225 C CA . LEU A 1 167 ? 38.226 250.328 239.436 1.00 44.11 506 LEU A CA 1
ATOM 1226 C C . LEU A 1 167 ? 39.491 251.149 239.212 1.00 42.79 506 LEU A C 1
ATOM 1227 O O . LEU A 1 167 ? 39.442 252.384 239.253 1.00 37.54 506 LEU A O 1
ATOM 1232 N N . SER A 1 168 ? 40.625 250.489 238.961 1.00 40.05 507 SER A N 1
ATOM 1233 C CA . SER A 1 168 ? 41.880 251.209 238.773 1.00 45.97 507 SER A CA 1
ATOM 1234 C C . SER A 1 168 ? 41.866 252.091 237.533 1.00 42.78 507 SER A C 1
ATOM 1235 O O . SER A 1 168 ? 42.684 253.013 237.433 1.00 46.82 507 SER A O 1
ATOM 1238 N N . SER A 1 169 ? 40.961 251.836 236.591 1.00 41.94 508 SER A N 1
ATOM 1239 C CA . SER A 1 169 ? 40.862 252.617 235.368 1.00 45.91 508 SER A CA 1
ATOM 1240 C C . SER A 1 169 ? 39.747 253.654 235.413 1.00 47.83 508 SER A C 1
ATOM 1241 O O . SER A 1 169 ? 39.524 254.347 234.415 1.00 48.04 508 SER A O 1
ATOM 1244 N N . ILE A 1 170 ? 39.047 253.779 236.534 1.00 44.13 509 ILE A N 1
ATOM 1245 C CA . ILE A 1 170 ? 37.912 254.689 236.645 1.00 42.08 509 ILE A CA 1
ATOM 1246 C C . ILE A 1 170 ? 38.399 256.011 237.224 1.00 45.09 509 ILE A C 1
ATOM 1247 O O . ILE A 1 170 ? 38.985 256.046 238.312 1.00 39.50 509 ILE A O 1
ATOM 1252 N N . ALA A 1 171 ? 38.159 257.095 236.496 1.00 43.82 510 ALA A N 1
ATOM 1253 C CA . ALA A 1 171 ? 38.494 258.437 236.943 1.00 39.88 510 ALA A CA 1
ATOM 1254 C C . ALA A 1 171 ? 37.276 259.098 237.578 1.00 41.86 510 ALA A C 1
ATOM 1255 O O . ALA A 1 171 ? 36.150 258.601 237.497 1.00 41.77 510 ALA A O 1
ATOM 1257 N N . GLY A 1 172 ? 37.514 260.234 238.218 1.00 42.96 511 GLY A N 1
ATOM 1258 C CA . GLY A 1 172 ? 36.425 260.976 238.826 1.00 47.01 511 GLY A CA 1
ATOM 1259 C C . GLY A 1 172 ? 36.946 262.208 239.529 1.00 48.94 511 GLY A C 1
ATOM 1260 O O . GLY A 1 172 ? 38.152 262.377 239.738 1.00 51.13 511 GLY A O 1
ATOM 1261 N N . LEU A 1 173 ? 36.007 263.079 239.880 1.00 44.51 512 LEU A N 1
ATOM 1262 C CA . LEU A 1 173 ? 36.297 264.233 240.713 1.00 45.35 512 LEU A CA 1
ATOM 1263 C C . LEU A 1 173 ? 36.122 263.856 242.177 1.00 42.21 512 LEU A C 1
ATOM 1264 O O . LEU A 1 173 ? 35.319 262.983 242.518 1.00 40.05 512 LEU A O 1
ATOM 1269 N N . ILE A 1 174 ? 36.896 264.514 243.043 1.00 41.02 513 ILE A N 1
ATOM 1270 C CA . ILE A 1 174 ?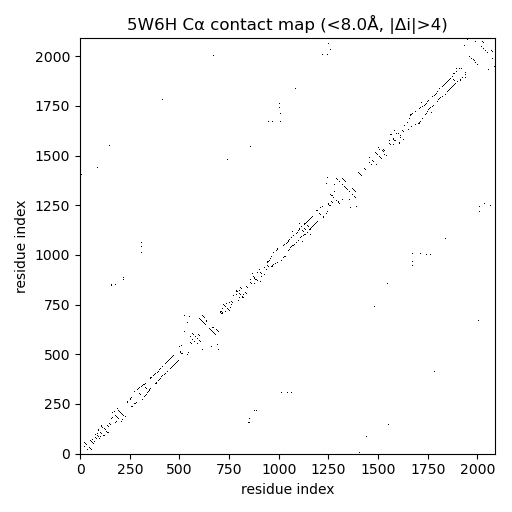 36.813 264.237 244.472 1.00 41.41 513 ILE A CA 1
ATOM 1271 C C . ILE A 1 174 ? 35.387 264.461 244.948 1.00 43.12 513 ILE A C 1
ATOM 1272 O O . ILE A 1 174 ? 34.800 265.529 244.734 1.00 41.00 513 ILE A O 1
ATOM 1277 N N . GLY A 1 175 ? 34.815 263.440 245.585 1.00 40.36 514 GLY A N 1
ATOM 1278 C CA . GLY A 1 175 ? 33.438 263.458 246.016 1.00 33.91 514 GLY A CA 1
ATOM 1279 C C . GLY A 1 175 ? 32.504 262.611 245.174 1.00 40.49 514 GLY A C 1
ATOM 1280 O O . GLY A 1 175 ? 31.397 262.299 245.630 1.00 42.13 514 GLY A O 1
ATOM 1281 N N . ASP A 1 176 ? 32.918 262.239 243.962 1.00 35.96 515 ASP A N 1
ATOM 1282 C CA . ASP A 1 176 ? 32.108 261.360 243.128 1.00 38.56 515 ASP A CA 1
ATOM 1283 C C . ASP A 1 176 ? 31.871 260.027 243.826 1.00 40.55 515 ASP A C 1
ATOM 1284 O O . ASP A 1 176 ? 32.780 259.452 244.430 1.00 37.68 515 ASP A O 1
ATOM 1289 N N . SER A 1 177 ? 30.640 259.533 243.737 1.00 41.92 516 SER A N 1
ATOM 1290 C CA . SER A 1 177 ? 30.260 258.253 244.318 1.00 40.35 516 SER A CA 1
ATOM 1291 C C . SER A 1 177 ? 29.923 257.273 243.203 1.00 43.78 516 SER A C 1
ATOM 1292 O O . SER A 1 177 ? 29.202 257.623 242.262 1.00 44.73 516 SER A O 1
ATOM 1295 N N . ILE A 1 178 ? 30.449 256.051 243.310 1.00 38.08 517 ILE A N 1
ATOM 1296 C CA . ILE A 1 178 ? 30.240 255.010 242.314 1.00 36.89 517 ILE A CA 1
ATOM 1297 C C . ILE A 1 178 ? 29.846 253.720 243.022 1.00 40.82 517 ILE A C 1
ATOM 1298 O O . ILE A 1 178 ? 30.100 253.533 244.214 1.00 37.03 517 ILE A O 1
ATOM 1303 N N . ILE A 1 179 ? 29.225 252.821 242.263 1.00 38.93 518 ILE A N 1
ATOM 1304 C CA . ILE A 1 179 ? 28.795 251.522 242.769 1.00 38.29 518 ILE A CA 1
ATOM 1305 C C . ILE A 1 179 ? 29.829 250.480 242.368 1.00 40.09 518 ILE A C 1
ATOM 1306 O O . ILE A 1 179 ? 30.104 250.291 241.177 1.00 38.14 518 ILE A O 1
ATOM 1311 N N . LEU A 1 180 ? 30.398 249.802 243.360 1.00 33.81 519 LEU A N 1
ATOM 1312 C CA . LEU A 1 180 ? 31.302 248.682 243.135 1.00 33.41 519 LEU A CA 1
ATOM 1313 C C . LEU A 1 180 ? 30.537 247.389 243.390 1.00 33.24 519 LEU A C 1
ATOM 1314 O O . LEU A 1 180 ? 30.083 247.146 244.514 1.00 37.19 519 LEU A O 1
ATOM 1319 N N . ASP A 1 181 ? 30.392 246.567 242.347 1.00 30.95 520 ASP A N 1
ATOM 1320 C CA . ASP A 1 181 ? 29.588 245.354 242.464 1.00 35.24 520 ASP A CA 1
ATOM 1321 C C . ASP A 1 181 ? 30.237 244.338 243.393 1.00 34.71 520 ASP A C 1
ATOM 1322 O O . ASP A 1 181 ? 29.546 243.666 244.168 1.00 32.01 520 ASP A O 1
ATOM 1327 N N . SER A 1 182 ? 31.558 244.211 243.327 1.00 34.53 521 SER A N 1
ATOM 1328 C CA . SER A 1 182 ? 32.263 243.122 243.987 1.00 32.28 521 SER A CA 1
ATOM 1329 C C . SER A 1 182 ? 33.751 243.426 243.967 1.00 33.34 521 SER A C 1
ATOM 1330 O O . SER A 1 182 ? 34.227 244.183 243.116 1.00 36.31 521 SER A O 1
ATOM 1333 N N . TYR A 1 183 ? 34.479 242.845 244.921 1.00 32.46 522 TYR A N 1
ATOM 1334 C CA . TYR A 1 183 ? 35.934 242.925 244.874 1.00 32.93 522 TYR A CA 1
ATOM 1335 C C . TYR A 1 183 ? 36.460 242.213 243.634 1.00 32.64 522 TYR A C 1
ATOM 1336 O O . TYR A 1 183 ? 37.186 242.797 242.822 1.00 30.38 522 TYR A O 1
ATOM 1345 N N . VAL A 1 184 ? 36.099 240.942 243.476 1.00 30.04 523 VAL A N 1
ATOM 1346 C CA . VAL A 1 184 ? 36.470 240.141 242.317 1.00 31.24 523 VAL A CA 1
ATOM 1347 C C . VAL A 1 184 ? 35.239 239.982 241.436 1.00 35.51 523 VAL A C 1
ATOM 1348 O O . VAL A 1 184 ? 34.121 239.815 241.937 1.00 39.78 523 VAL A O 1
ATOM 1352 N N . ASP A 1 185 ? 35.452 240.033 240.122 1.00 36.90 524 ASP A N 1
ATOM 1353 C CA . ASP A 1 185 ? 34.351 240.102 239.168 1.00 38.44 524 ASP A CA 1
ATOM 1354 C C . ASP A 1 185 ? 33.417 238.904 239.299 1.00 40.34 524 ASP A C 1
ATOM 1355 O O . ASP A 1 185 ? 33.852 237.749 239.256 1.00 41.22 524 ASP A O 1
ATOM 1360 N N . GLY A 1 186 ? 32.125 239.191 239.474 1.00 37.76 525 GLY A N 1
ATOM 1361 C CA . GLY A 1 186 ? 31.082 238.191 239.388 1.00 36.29 525 GLY A CA 1
ATOM 1362 C C . GLY A 1 186 ? 30.702 237.505 240.684 1.00 36.92 525 GLY A C 1
ATOM 1363 O O . GLY A 1 186 ? 29.753 236.711 240.685 1.00 38.96 525 GLY A O 1
ATOM 1364 N N . PHE A 1 187 ? 31.392 237.786 241.787 1.00 35.65 526 PHE A N 1
ATOM 1365 C CA . PHE A 1 187 ? 31.175 237.040 243.021 1.00 33.52 526 PHE A CA 1
ATOM 1366 C C . PHE A 1 187 ? 30.191 237.700 243.979 1.00 34.65 526 PHE A C 1
ATOM 1367 O O . PHE A 1 187 ? 29.769 237.049 244.941 1.00 36.05 526 PHE A O 1
ATOM 1375 N N . ASN A 1 188 ? 29.816 238.959 243.744 1.00 34.32 527 ASN A N 1
ATOM 1376 C CA . ASN A 1 188 ? 28.863 239.671 244.602 1.00 36.32 527 ASN A CA 1
ATOM 1377 C C . ASN A 1 188 ? 29.327 239.684 246.057 1.00 34.03 527 ASN A C 1
ATOM 1378 O O . ASN A 1 188 ? 28.532 239.535 246.988 1.00 37.19 527 ASN A O 1
ATOM 1383 N N . LEU A 1 189 ? 30.630 239.860 246.256 1.00 32.71 528 LEU A N 1
ATOM 1384 C CA . LEU A 1 189 ? 31.223 239.905 247.584 1.00 31.27 528 LEU A CA 1
ATOM 1385 C C . LEU A 1 189 ? 32.209 241.060 247.657 1.00 32.53 528 LEU A C 1
ATOM 1386 O O . LEU A 1 189 ? 32.974 241.295 246.717 1.00 34.98 528 LEU A O 1
ATOM 1391 N N . GLY A 1 190 ? 32.182 241.781 248.776 1.00 31.40 529 GLY A N 1
ATOM 1392 C CA . GLY A 1 190 ? 33.141 242.842 249.006 1.00 32.36 529 GLY A CA 1
ATOM 1393 C C . GLY A 1 190 ? 32.926 244.106 248.209 1.00 32.51 529 GLY A C 1
ATOM 1394 O O . GLY A 1 190 ? 33.837 244.936 248.140 1.00 36.34 529 GLY A O 1
ATOM 1395 N N . GLY A 1 191 ? 31.757 244.285 247.602 1.00 31.18 530 GLY A N 1
ATOM 1396 C CA . GLY A 1 191 ? 31.446 245.508 246.895 1.00 29.47 530 GLY A CA 1
ATOM 1397 C C . GLY A 1 191 ? 31.022 246.609 247.846 1.00 29.87 530 GLY A C 1
ATOM 1398 O O . GLY A 1 191 ? 31.242 246.544 249.058 1.00 31.23 530 GLY A O 1
ATOM 1399 N N . GLY A 1 192 ? 30.405 247.632 247.283 1.00 31.23 531 GLY A N 1
ATOM 1400 C CA . GLY A 1 192 ? 29.897 248.736 248.075 1.00 31.11 531 GLY A CA 1
ATOM 1401 C C . GLY A 1 192 ? 30.000 250.041 247.318 1.00 34.34 531 GLY A C 1
ATOM 1402 O O . GLY A 1 192 ? 30.532 250.115 246.213 1.00 34.93 531 GLY A O 1
ATOM 1403 N N . VAL A 1 193 ? 29.465 251.088 247.941 1.00 33.26 532 VAL A N 1
ATOM 1404 C CA . VAL A 1 193 ? 29.550 252.433 247.384 1.00 36.31 532 VAL A CA 1
ATOM 1405 C C . VAL A 1 193 ? 30.937 252.995 247.665 1.00 36.06 532 VAL A C 1
ATOM 1406 O O . VAL A 1 193 ? 31.412 252.972 248.807 1.00 35.04 532 VAL A O 1
ATOM 1410 N N . MET A 1 194 ? 31.594 253.491 246.622 1.00 37.07 533 MET A N 1
ATOM 1411 C CA . MET A 1 194 ? 32.924 254.070 246.731 1.00 37.91 533 MET A CA 1
ATOM 1412 C C . MET A 1 194 ? 32.856 255.563 246.446 1.00 37.64 533 MET A C 1
ATOM 1413 O O . MET A 1 194 ? 32.029 256.021 245.654 1.00 37.32 533 MET A O 1
ATOM 1418 N N . VAL A 1 195 ? 33.732 256.323 247.098 1.00 32.25 534 VAL A N 1
ATOM 1419 C CA . VAL A 1 195 ? 33.792 257.769 246.924 1.00 33.08 534 VAL A CA 1
ATOM 1420 C C . VAL A 1 195 ? 35.220 258.161 246.569 1.00 36.33 534 VAL A C 1
ATOM 1421 O O . VAL A 1 195 ? 36.182 257.637 247.144 1.00 37.14 534 VAL A O 1
ATOM 1425 N N . ALA A 1 196 ? 35.358 259.070 245.606 1.00 36.08 535 ALA A N 1
ATOM 1426 C CA . ALA A 1 196 ? 36.678 259.496 245.159 1.00 32.27 535 ALA A CA 1
ATOM 1427 C C . ALA A 1 196 ? 37.319 260.414 246.192 1.00 34.96 535 ALA A C 1
ATOM 1428 O O . ALA A 1 196 ? 36.694 261.370 246.662 1.00 34.82 535 ALA A O 1
ATOM 1430 N N . VAL A 1 197 ? 38.567 260.120 246.548 1.00 34.66 536 VAL A N 1
ATOM 1431 C CA . VAL A 1 197 ? 39.331 260.909 247.498 1.00 32.92 536 VAL A CA 1
ATOM 1432 C C . VAL A 1 197 ? 40.651 261.315 246.847 1.00 33.73 536 VAL A C 1
ATOM 1433 O O . VAL A 1 197 ? 40.964 260.908 245.730 1.00 29.41 536 VAL A O 1
ATOM 1437 N N . ASN A 1 198 ? 41.423 262.125 247.572 1.00 36.91 537 ASN A N 1
ATOM 1438 C CA . ASN A 1 198 ? 42.646 262.707 247.032 1.00 35.12 537 ASN A CA 1
ATOM 1439 C C . ASN A 1 198 ? 43.602 261.622 246.548 1.00 35.92 537 ASN A C 1
ATOM 1440 O O . ASN A 1 198 ? 43.692 260.541 247.135 1.00 33.08 537 ASN A O 1
ATOM 1445 N N . SER A 1 199 ? 44.323 261.922 245.466 1.00 30.85 538 SER A N 1
ATOM 1446 C CA . SER A 1 199 ? 45.230 260.945 244.876 1.00 34.20 538 SER A CA 1
ATOM 1447 C C . SER A 1 199 ? 46.406 260.611 245.784 1.00 40.10 538 SER A C 1
ATOM 1448 O O . SER A 1 199 ? 47.082 259.603 245.551 1.00 38.97 538 SER A O 1
ATOM 1451 N N . ASP A 1 200 ? 46.675 261.429 246.801 1.00 36.37 539 ASP A N 1
ATOM 1452 C CA . ASP A 1 200 ? 47.742 261.118 247.744 1.00 36.32 539 ASP A CA 1
ATOM 1453 C C . ASP A 1 200 ? 47.292 260.170 248.848 1.00 33.41 539 ASP A C 1
ATOM 1454 O O . ASP A 1 200 ? 48.075 259.898 249.764 1.00 34.41 539 ASP A O 1
ATOM 1459 N N . THR A 1 201 ? 46.056 259.677 248.787 1.00 28.92 540 THR A N 1
ATOM 1460 C CA . THR A 1 201 ? 45.539 258.799 249.827 1.00 31.82 540 THR A CA 1
ATOM 1461 C C . THR A 1 201 ? 46.228 257.441 249.765 1.00 33.35 540 THR A C 1
ATOM 1462 O O . THR A 1 201 ? 46.399 256.867 248.685 1.00 34.10 540 THR A O 1
ATOM 1466 N N . VAL A 1 202 ? 46.623 256.929 250.931 1.00 32.00 541 VAL A N 1
ATOM 1467 C CA . VAL A 1 202 ? 47.291 255.635 250.995 1.00 33.55 541 VAL A CA 1
ATOM 1468 C C . VAL A 1 202 ? 46.323 254.542 250.562 1.00 32.45 541 VAL A C 1
ATOM 1469 O O . VAL A 1 202 ? 45.189 254.461 251.052 1.00 36.98 541 VAL A O 1
ATOM 1473 N N . VAL A 1 203 ? 46.768 253.700 249.635 1.00 34.66 542 VAL A N 1
ATOM 1474 C CA . VAL A 1 203 ? 45.984 252.568 249.154 1.00 32.59 542 VAL A CA 1
ATOM 1475 C C . VAL A 1 203 ? 46.345 251.338 249.978 1.00 34.97 542 VAL A C 1
ATOM 1476 O O . VAL A 1 203 ? 47.525 250.990 250.104 1.00 39.97 542 VAL A O 1
ATOM 1480 N N . ASP A 1 204 ? 45.332 250.678 250.545 1.00 30.09 543 ASP A N 1
ATOM 1481 C CA . ASP A 1 204 ? 45.556 249.451 251.300 1.00 32.77 543 ASP A CA 1
ATOM 1482 C C . ASP A 1 204 ? 44.794 248.253 250.748 1.00 33.41 543 ASP A C 1
ATOM 1483 O O . ASP A 1 204 ? 44.931 247.150 251.291 1.00 33.29 543 ASP A O 1
ATOM 1488 N N . ASN A 1 205 ? 43.996 248.440 249.695 1.00 32.67 544 ASN A N 1
ATOM 1489 C CA . ASN A 1 205 ? 43.257 247.357 249.041 1.00 30.92 544 ASN A CA 1
ATOM 1490 C C . ASN A 1 205 ? 42.306 246.649 250.002 1.00 31.04 544 ASN A C 1
ATOM 1491 O O . ASN A 1 205 ? 42.008 245.463 249.842 1.00 32.78 544 ASN A O 1
ATOM 1496 N N . ILE A 1 206 ? 41.829 247.378 251.009 1.00 37.03 545 ILE A N 1
ATOM 1497 C CA . ILE A 1 206 ? 40.767 246.912 251.893 1.00 35.59 545 ILE A CA 1
ATOM 1498 C C . ILE A 1 206 ? 39.706 248.000 251.935 1.00 35.80 545 ILE A C 1
ATOM 1499 O O . ILE A 1 206 ? 38.529 247.759 251.644 1.00 34.97 545 ILE A O 1
ATOM 1504 N N . VAL A 1 207 ? 40.130 249.209 252.291 1.00 34.06 546 VAL A N 1
ATOM 1505 C CA . VAL A 1 207 ? 39.256 250.366 252.356 1.00 29.90 546 VAL A CA 1
ATOM 1506 C C . VAL A 1 207 ? 39.501 251.321 251.195 1.00 34.35 546 VAL A C 1
ATOM 1507 O O . VAL A 1 207 ? 38.555 251.889 250.646 1.00 30.39 546 VAL A O 1
ATOM 1511 N N . THR A 1 208 ? 40.760 251.506 250.808 1.00 31.38 547 THR A N 1
ATOM 1512 C CA . THR A 1 208 ? 41.130 252.405 249.725 1.00 33.04 547 THR A CA 1
ATOM 1513 C C . THR A 1 208 ? 41.733 251.610 248.576 1.00 32.23 547 THR A C 1
ATOM 1514 O O . THR A 1 208 ? 42.481 250.651 248.793 1.00 34.63 547 THR A O 1
ATOM 1518 N N . PHE A 1 209 ? 41.401 252.017 247.354 1.00 33.27 548 PHE A N 1
ATOM 1519 C CA . PHE A 1 209 ? 41.831 251.316 246.155 1.00 34.20 548 PHE A CA 1
ATOM 1520 C C . PHE A 1 209 ? 42.300 252.332 245.127 1.00 36.96 548 PHE A C 1
ATOM 1521 O O . PHE A 1 209 ? 41.814 253.465 245.085 1.00 38.59 548 PHE A O 1
ATOM 1529 N N . GLN A 1 210 ? 43.255 251.916 244.301 1.00 31.41 549 GLN A N 1
ATOM 1530 C CA . GLN A 1 210 ? 43.803 252.806 243.290 1.00 31.13 549 GLN A CA 1
ATOM 1531 C C . GLN A 1 210 ? 42.765 253.096 242.215 1.00 37.61 549 GLN A C 1
ATOM 1532 O O . GLN A 1 210 ? 42.057 252.198 241.753 1.00 40.58 549 GLN A O 1
ATOM 1538 N N . GLY A 1 211 ? 42.670 254.364 241.826 1.00 39.90 550 GLY A N 1
ATOM 1539 C CA . GLY A 1 211 ? 41.814 254.760 240.727 1.00 37.79 550 GLY A CA 1
ATOM 1540 C C . GLY A 1 211 ? 42.615 255.418 239.623 1.00 39.59 550 GLY A C 1
ATOM 1541 O O . GLY A 1 211 ? 43.848 255.444 239.681 1.00 41.85 550 GLY A O 1
ATOM 1542 N N . ASN A 1 212 ? 41.933 255.953 238.613 1.00 38.20 551 ASN A N 1
ATOM 1543 C CA . ASN A 1 212 ? 42.600 256.620 237.495 1.00 42.77 551 ASN A CA 1
ATOM 1544 C C . ASN A 1 212 ? 42.683 258.106 237.816 1.00 42.04 551 ASN A C 1
ATOM 1545 O O . ASN A 1 212 ? 41.754 258.875 237.567 1.00 41.99 551 ASN A O 1
ATOM 1550 N N . GLY A 1 213 ? 43.819 258.518 238.374 1.00 41.09 552 GLY A N 1
ATOM 1551 C CA . GLY A 1 213 ? 44.004 259.890 238.791 1.00 41.48 552 GLY A CA 1
ATOM 1552 C C . GLY A 1 213 ? 43.416 260.231 240.141 1.00 48.54 552 GLY A C 1
ATOM 1553 O O . GLY A 1 213 ? 43.575 261.371 240.595 1.00 49.69 552 GLY A O 1
ATOM 1554 N N . VAL A 1 214 ? 42.733 259.289 240.790 1.00 44.75 553 VAL A N 1
ATOM 1555 C CA . VAL A 1 214 ? 42.177 259.464 242.123 1.00 42.28 553 VAL A CA 1
ATOM 1556 C C . VAL A 1 214 ? 42.367 258.165 242.896 1.00 39.05 553 VAL A C 1
ATOM 1557 O O . VAL A 1 214 ? 42.898 257.179 242.379 1.00 35.11 553 VAL A O 1
ATOM 1561 N N . VAL A 1 215 ? 41.931 258.176 244.152 1.00 34.18 554 VAL A N 1
ATOM 1562 C CA . VAL A 1 215 ? 41.842 256.983 244.982 1.00 32.47 554 VAL A CA 1
ATOM 1563 C C . VAL A 1 215 ? 40.380 256.790 245.352 1.00 34.59 554 VAL A C 1
ATOM 1564 O O . VAL A 1 215 ? 39.662 257.766 245.597 1.00 37.93 554 VAL A O 1
ATOM 1568 N N . TRP A 1 216 ? 39.932 255.539 245.364 1.00 34.01 555 TRP A N 1
ATOM 1569 C CA . TRP A 1 216 ? 38.556 255.198 245.698 1.00 30.19 555 TRP A CA 1
ATOM 1570 C C . TRP A 1 216 ? 38.502 254.594 247.093 1.00 33.47 555 TRP A C 1
ATOM 1571 O O . TRP A 1 216 ? 39.229 253.641 247.392 1.00 34.18 555 TRP A O 1
ATOM 1582 N N . LYS A 1 217 ? 37.638 255.149 247.938 1.00 34.54 556 LYS A N 1
ATOM 1583 C CA . LYS A 1 217 ? 37.483 254.717 249.318 1.00 31.83 556 LYS A CA 1
ATOM 1584 C C . LYS A 1 217 ? 36.059 254.230 249.546 1.00 35.34 556 LYS A C 1
ATOM 1585 O O . LYS A 1 217 ? 35.105 254.800 249.006 1.00 36.39 556 LYS A O 1
ATOM 1591 N N . ARG A 1 218 ? 35.921 253.167 250.336 1.00 36.11 557 ARG A N 1
ATOM 1592 C CA . ARG A 1 218 ? 34.601 252.701 250.740 1.00 34.78 557 ARG A CA 1
ATOM 1593 C C . ARG A 1 218 ? 33.859 253.821 251.456 1.00 31.84 557 ARG A C 1
ATOM 1594 O O . ARG A 1 218 ? 34.294 254.291 252.511 1.00 35.41 557 ARG A O 1
ATOM 1602 N N . LYS A 1 219 ? 32.740 254.251 250.868 1.00 31.46 558 LYS A N 1
ATOM 1603 C CA . LYS A 1 219 ? 32.043 255.436 251.356 1.00 36.24 558 LYS A CA 1
ATOM 1604 C C . LYS A 1 219 ? 31.437 255.219 252.737 1.00 38.75 558 LYS A C 1
ATOM 1605 O O . LYS A 1 219 ? 31.372 256.160 253.536 1.00 46.56 558 LYS A O 1
ATOM 1611 N N . LEU A 1 220 ? 31.003 254.000 253.043 1.00 33.89 559 LEU A N 1
ATOM 1612 C CA . LEU A 1 220 ? 30.254 253.709 254.260 1.00 37.81 559 LEU A CA 1
ATOM 1613 C C . LEU A 1 220 ? 30.993 252.710 255.145 1.00 39.86 559 LEU A C 1
ATOM 1614 O O . LEU A 1 220 ? 30.383 251.870 255.809 1.00 47.54 559 LEU A O 1
ATOM 1619 N N . PHE A 1 221 ? 32.320 252.794 255.170 1.00 44.70 560 PHE A N 1
ATOM 1620 C CA . PHE A 1 221 ? 33.117 251.884 255.980 1.00 42.48 560 PHE A CA 1
ATOM 1621 C C . PHE A 1 221 ? 33.012 252.263 257.454 1.00 43.84 560 PHE A C 1
ATOM 1622 O O . PHE A 1 221 ? 33.208 253.424 257.823 1.00 43.77 560 PHE A O 1
ATOM 1630 N N . ASN A 1 222 ? 32.701 251.279 258.297 1.00 46.75 561 ASN A N 1
ATOM 1631 C CA . ASN A 1 222 ? 32.469 251.502 259.718 1.00 43.69 561 ASN A CA 1
ATOM 1632 C C . ASN A 1 222 ? 33.690 251.199 260.577 1.00 43.06 561 ASN A C 1
ATOM 1633 O O . ASN A 1 222 ? 33.596 251.247 261.807 1.00 44.95 561 ASN A O 1
ATOM 1638 N N . GLY A 1 223 ? 34.829 250.886 259.963 1.00 39.59 562 GLY A N 1
ATOM 1639 C CA . GLY A 1 223 ? 36.019 250.520 260.697 1.00 34.58 562 GLY A CA 1
ATOM 1640 C C . GLY A 1 223 ? 36.216 249.032 260.892 1.00 37.32 562 GLY A C 1
ATOM 1641 O O . GLY A 1 223 ? 37.274 248.625 261.390 1.00 44.34 562 GLY A O 1
ATOM 1642 N N . VAL A 1 224 ? 35.244 248.211 260.510 1.00 36.18 563 VAL A N 1
ATOM 1643 C CA . VAL A 1 224 ? 35.292 246.770 260.727 1.00 37.61 563 VAL A CA 1
ATOM 1644 C C . VAL A 1 224 ? 35.619 246.109 259.394 1.00 33.04 563 VAL A C 1
ATOM 1645 O O . VAL A 1 224 ? 34.834 246.181 258.442 1.00 37.94 563 VAL A O 1
ATOM 1649 N N . ALA A 1 225 ? 36.773 245.453 259.325 1.00 33.86 564 ALA A N 1
ATOM 1650 C CA . ALA A 1 225 ? 37.253 244.831 258.098 1.00 31.52 564 ALA A CA 1
ATOM 1651 C C . ALA A 1 225 ? 37.068 243.321 258.169 1.00 32.10 564 ALA A C 1
ATOM 1652 O O . ALA A 1 225 ? 37.521 242.681 259.124 1.00 32.27 564 ALA A O 1
ATOM 1654 N N . ASP A 1 226 ? 36.404 242.757 257.163 1.00 31.29 565 ASP A N 1
ATOM 1655 C CA . ASP A 1 226 ? 36.268 241.315 257.025 1.00 31.37 565 ASP A CA 1
ATOM 1656 C C . ASP A 1 226 ? 36.993 240.848 255.767 1.00 29.97 565 ASP A C 1
ATOM 1657 O O . ASP A 1 226 ? 37.416 241.649 254.930 1.00 30.25 565 ASP A O 1
ATOM 1662 N N . VAL A 1 227 ? 37.120 239.524 255.636 1.00 30.86 566 VAL A N 1
ATOM 1663 C CA . VAL A 1 227 ? 37.925 238.959 254.555 1.00 30.50 566 VAL A CA 1
ATOM 1664 C C . VAL A 1 227 ? 37.296 239.225 253.191 1.00 33.04 566 VAL A C 1
ATOM 1665 O O . VAL A 1 227 ? 38.007 239.283 252.180 1.00 29.95 566 VAL A O 1
ATOM 1669 N N . TYR A 1 228 ? 35.970 239.381 253.129 1.00 28.36 567 TYR A N 1
ATOM 1670 C CA . TYR A 1 228 ? 35.324 239.701 251.858 1.00 28.19 567 TYR A CA 1
ATOM 1671 C C . TYR A 1 228 ? 35.806 241.044 251.327 1.00 30.97 567 TYR A C 1
ATOM 1672 O O . TYR A 1 228 ? 36.129 241.180 250.141 1.00 30.43 567 TYR A O 1
ATOM 1681 N N . GLU A 1 229 ? 35.858 242.053 252.198 1.00 32.38 568 GLU A N 1
ATOM 1682 C CA . GLU A 1 229 ? 36.334 243.370 251.796 1.00 32.66 568 GLU A CA 1
ATOM 1683 C C . GLU A 1 229 ? 37.801 243.350 251.390 1.00 32.17 568 GLU A C 1
ATOM 1684 O O . GLU A 1 229 ? 38.262 244.284 250.725 1.00 32.56 568 GLU A O 1
ATOM 1690 N N . ALA A 1 230 ? 38.541 242.308 251.771 1.00 35.13 569 ALA A N 1
ATOM 1691 C CA . ALA A 1 230 ? 39.939 242.164 251.391 1.00 29.27 569 ALA A CA 1
ATOM 1692 C C . ALA A 1 230 ? 40.136 241.322 250.136 1.00 27.64 569 ALA A C 1
ATOM 1693 O O . ALA A 1 230 ? 41.260 241.257 249.627 1.00 29.13 569 ALA A O 1
ATOM 1695 N N . GLY A 1 231 ? 39.085 240.676 249.632 1.00 27.02 570 GLY A N 1
ATOM 1696 C CA . GLY A 1 231 ? 39.170 239.983 248.360 1.00 29.29 570 GLY A CA 1
ATOM 1697 C C . GLY A 1 231 ? 38.865 238.498 248.389 1.00 35.84 570 GLY A C 1
ATOM 1698 O O . GLY A 1 231 ? 39.049 237.816 247.377 1.00 40.06 570 GLY A O 1
ATOM 1699 N N . TYR A 1 232 ? 38.407 237.976 249.525 1.00 33.06 571 TYR A N 1
ATOM 1700 C CA . TYR A 1 232 ? 38.073 236.558 249.607 1.00 32.95 571 TYR A CA 1
ATOM 1701 C C . TYR A 1 232 ? 36.762 236.282 248.877 1.00 34.23 571 TYR A C 1
ATOM 1702 O O . TYR A 1 232 ? 35.782 237.016 249.039 1.00 33.13 571 TYR A O 1
ATOM 1711 N N . THR A 1 233 ? 36.747 235.223 248.066 1.00 33.41 572 THR A N 1
ATOM 1712 C CA . THR A 1 233 ? 35.622 234.930 247.185 1.00 33.83 572 THR A CA 1
ATOM 1713 C C . THR A 1 233 ? 34.828 233.696 247.591 1.00 34.23 572 THR A C 1
ATOM 1714 O O . THR A 1 233 ? 33.886 233.326 246.881 1.00 41.46 572 THR A O 1
ATOM 1718 N N . GLY A 1 234 ? 35.170 233.049 248.701 1.00 31.47 573 GLY A N 1
ATOM 1719 C CA . GLY A 1 234 ? 34.516 231.824 249.106 1.00 34.97 573 GLY A CA 1
ATOM 1720 C C . GLY A 1 234 ? 35.341 230.572 248.899 1.00 38.71 573 GLY A C 1
ATOM 1721 O O . GLY A 1 234 ? 34.992 229.521 249.451 1.00 40.63 573 GLY A O 1
ATOM 1722 N N . THR A 1 235 ? 36.409 230.649 248.108 1.00 38.20 574 THR A N 1
ATOM 1723 C CA . THR A 1 235 ? 37.378 229.572 247.977 1.00 37.95 574 THR A CA 1
ATOM 1724 C C . THR A 1 235 ? 38.774 230.170 248.056 1.00 37.22 574 THR A C 1
ATOM 1725 O O . THR A 1 235 ? 38.963 231.383 247.926 1.00 36.72 574 THR A O 1
ATOM 1729 N N . GLY A 1 236 ? 39.758 229.309 248.269 1.00 40.11 575 GLY A N 1
ATOM 1730 C CA . GLY A 1 236 ? 41.139 229.742 248.326 1.00 38.22 575 GLY A CA 1
ATOM 1731 C C . GLY A 1 236 ? 41.660 229.856 249.744 1.00 38.24 575 GLY A C 1
ATOM 1732 O O . GLY A 1 236 ? 41.008 229.491 250.726 1.00 36.57 575 GLY A O 1
ATOM 1733 N N . ASP A 1 237 ? 42.873 230.395 249.835 1.00 40.71 576 ASP A N 1
ATOM 1734 C CA . ASP A 1 237 ? 43.635 230.423 251.081 1.00 36.92 576 ASP A CA 1
ATOM 1735 C C . ASP A 1 237 ? 43.159 231.593 251.933 1.00 36.90 576 ASP A C 1
ATOM 1736 O O . ASP A 1 237 ? 43.493 232.749 251.668 1.00 35.44 576 ASP A O 1
ATOM 1741 N N . LEU A 1 238 ? 42.381 231.287 252.975 1.00 37.23 577 LEU A N 1
ATOM 1742 C CA . LEU A 1 238 ? 41.907 232.330 253.879 1.00 34.51 577 LEU A CA 1
ATOM 1743 C C . LEU A 1 238 ? 43.057 232.980 254.636 1.00 37.21 577 LEU A C 1
ATOM 1744 O O . LEU A 1 238 ? 42.947 234.137 255.059 1.00 35.93 577 LEU A O 1
ATOM 1749 N N . ALA A 1 239 ? 44.164 232.256 254.813 1.00 34.74 578 ALA A N 1
ATOM 1750 C CA . ALA A 1 239 ? 45.298 232.801 255.552 1.00 31.18 578 ALA A CA 1
ATOM 1751 C C . ALA A 1 239 ? 45.900 234.014 254.854 1.00 31.63 578 ALA A C 1
ATOM 1752 O O . ALA A 1 239 ? 46.439 234.907 255.518 1.00 35.43 578 ALA A O 1
ATOM 1754 N N . ILE A 1 240 ? 45.819 234.063 253.522 1.00 32.18 579 ILE A N 1
ATOM 1755 C CA . ILE A 1 240 ? 46.334 235.213 252.783 1.00 28.66 579 ILE A CA 1
ATOM 1756 C C . ILE A 1 240 ? 45.596 236.482 253.188 1.00 32.81 579 ILE A C 1
ATOM 1757 O O . ILE A 1 240 ? 46.202 237.550 253.346 1.00 33.18 579 ILE A O 1
ATOM 1762 N N . PHE A 1 241 ? 44.281 236.384 253.381 1.00 28.26 580 PHE A N 1
ATOM 1763 C CA . PHE A 1 241 ? 43.487 237.563 253.697 1.00 28.23 580 PHE A CA 1
ATOM 1764 C C . PHE A 1 241 ? 43.542 237.909 255.178 1.00 29.82 580 PHE A C 1
ATOM 1765 O O . PHE A 1 241 ? 43.435 239.087 255.537 1.00 30.37 580 PHE A O 1
ATOM 1773 N N . ILE A 1 242 ? 43.710 236.909 256.045 1.00 29.06 581 ILE A N 1
ATOM 1774 C CA . ILE A 1 242 ? 43.968 237.190 257.455 1.00 30.13 581 ILE A CA 1
ATOM 1775 C C . ILE A 1 242 ? 45.280 237.949 257.603 1.00 31.40 581 ILE A C 1
ATOM 1776 O O . ILE A 1 242 ? 45.360 238.958 258.315 1.00 33.11 581 ILE A O 1
ATOM 1781 N N . ASN A 1 243 ? 46.329 237.477 256.921 1.00 30.45 582 ASN A N 1
ATOM 1782 C CA . ASN A 1 243 ? 47.605 238.185 256.937 1.00 31.60 582 ASN A CA 1
ATOM 1783 C C . ASN A 1 243 ? 47.462 239.594 256.378 1.00 34.00 582 ASN A C 1
ATOM 1784 O O . ASN A 1 243 ? 48.036 240.546 256.920 1.00 35.98 582 ASN A O 1
ATOM 1789 N N . LYS A 1 244 ? 46.697 239.746 255.296 1.00 34.36 583 LYS A N 1
ATOM 1790 C CA . LYS A 1 244 ? 46.578 241.045 254.641 1.00 30.25 583 LYS A CA 1
ATOM 1791 C C . LYS A 1 244 ? 45.896 242.067 255.542 1.00 31.34 583 LYS A C 1
ATOM 1792 O O . LYS A 1 244 ? 46.333 243.220 255.627 1.00 32.63 583 LYS A O 1
ATOM 1798 N N . ILE A 1 245 ? 44.823 241.663 256.225 1.00 31.10 584 ILE A N 1
ATOM 1799 C CA . ILE A 1 245 ? 44.073 242.602 257.053 1.00 31.32 584 ILE A CA 1
ATOM 1800 C C . ILE A 1 245 ? 44.872 242.979 258.294 1.00 33.73 584 ILE A C 1
ATOM 1801 O O . ILE A 1 245 ? 44.969 244.159 258.653 1.00 32.11 584 ILE A O 1
ATOM 1806 N N . ASN A 1 246 ? 45.452 241.984 258.969 1.00 34.48 585 ASN A N 1
ATOM 1807 C CA . ASN A 1 246 ? 46.228 242.265 260.173 1.00 26.67 585 ASN A CA 1
ATOM 1808 C C . ASN A 1 246 ? 47.435 243.140 259.861 1.00 32.57 585 ASN A C 1
ATOM 1809 O O . ASN A 1 246 ? 47.761 244.052 260.627 1.00 34.53 585 ASN A O 1
ATOM 1814 N N . ALA A 1 247 ? 48.100 242.888 258.730 1.00 27.29 586 ALA A N 1
ATOM 1815 C CA . ALA A 1 247 ? 49.272 243.679 258.368 1.00 30.60 586 ALA A CA 1
ATOM 1816 C C . ALA A 1 247 ? 48.929 245.151 258.182 1.00 35.18 586 ALA A C 1
ATOM 1817 O O . ALA A 1 247 ? 49.771 246.020 258.434 1.00 36.69 586 ALA A O 1
ATOM 1819 N N . VAL A 1 248 ? 47.706 245.453 257.748 1.00 36.32 587 VAL A N 1
ATOM 1820 C CA . VAL A 1 248 ? 47.318 246.842 257.526 1.00 40.62 587 VAL A CA 1
ATOM 1821 C C . VAL A 1 248 ? 47.006 247.537 258.848 1.00 42.70 587 VAL A C 1
ATOM 1822 O O . VAL A 1 248 ? 47.318 248.719 259.028 1.00 49.43 587 VAL A O 1
ATOM 1826 N N . GLY A 1 249 ? 46.398 246.824 259.792 1.00 39.73 588 GLY A N 1
ATOM 1827 C CA . GLY A 1 249 ? 46.123 247.402 261.092 1.00 38.29 588 GLY A CA 1
ATOM 1828 C C . GLY A 1 249 ? 44.652 247.460 261.447 1.00 33.10 588 GLY A C 1
ATOM 1829 O O . GLY A 1 249 ? 44.192 248.427 262.061 1.00 37.91 588 GLY A O 1
ATOM 1830 N N . PHE A 1 250 ? 43.903 246.432 261.063 1.00 30.22 589 PHE A N 1
ATOM 1831 C CA . PHE A 1 250 ? 42.506 246.288 261.438 1.00 27.63 589 PHE A CA 1
ATOM 1832 C C . PHE A 1 250 ? 42.307 244.975 262.181 1.00 31.65 589 PHE A C 1
ATOM 1833 O O . PHE A 1 250 ? 43.050 244.010 261.972 1.00 27.95 589 PHE A O 1
ATOM 1841 N N . ASP A 1 251 ? 41.299 244.945 263.053 1.00 26.36 590 ASP A N 1
ATOM 1842 C CA . ASP A 1 251 ? 40.744 243.669 263.476 1.00 24.97 590 ASP A CA 1
ATOM 1843 C C . ASP A 1 251 ? 40.335 242.883 262.238 1.00 28.97 590 ASP A C 1
ATOM 1844 O O . ASP A 1 251 ? 39.782 243.441 261.288 1.00 30.60 590 ASP A O 1
ATOM 1849 N N . CYS A 1 252 ? 40.627 241.588 262.236 1.00 27.46 591 CYS A N 1
ATOM 1850 C CA . CYS A 1 252 ? 40.299 240.725 261.107 1.00 26.67 591 CYS A CA 1
ATOM 1851 C C . CYS A 1 252 ? 39.094 239.874 261.484 1.00 30.81 591 CYS A C 1
ATOM 1852 O O . CYS A 1 252 ? 39.182 239.022 262.376 1.00 32.38 591 CYS A O 1
ATOM 1855 N N . ILE A 1 253 ? 37.973 240.107 260.807 1.00 27.88 592 ILE A N 1
ATOM 1856 C CA . ILE A 1 253 ? 36.748 239.348 261.026 1.00 29.04 592 ILE A CA 1
ATOM 1857 C C . ILE A 1 253 ? 36.647 238.284 259.943 1.00 31.59 592 ILE A C 1
ATOM 1858 O O . ILE A 1 253 ? 36.712 238.594 258.747 1.00 26.11 592 ILE A O 1
ATOM 1863 N N . VAL A 1 254 ? 36.508 237.030 260.361 1.00 30.64 593 VAL A N 1
ATOM 1864 C CA . VAL A 1 254 ? 36.376 235.904 259.440 1.00 29.56 593 VAL A CA 1
ATOM 1865 C C . VAL A 1 254 ? 34.996 235.290 259.638 1.00 28.87 593 VAL A C 1
ATOM 1866 O O . VAL A 1 254 ? 34.834 234.385 260.470 1.00 33.84 593 VAL A O 1
ATOM 1870 N N . PRO A 1 255 ? 33.974 235.747 258.908 1.00 33.00 594 PRO A N 1
ATOM 1871 C CA . PRO A 1 255 ? 32.613 235.259 259.155 1.00 31.33 594 PRO A CA 1
ATOM 1872 C C . PRO A 1 255 ? 32.276 234.042 258.313 1.00 32.42 594 PRO A C 1
ATOM 1873 O O . PRO A 1 255 ? 31.114 233.829 257.953 1.00 32.67 594 PRO A O 1
ATOM 1877 N N . VAL A 1 256 ? 33.290 233.238 257.991 1.00 29.27 595 VAL A N 1
ATOM 1878 C CA . VAL A 1 256 ? 33.154 232.149 257.032 1.00 32.19 595 VAL A CA 1
ATOM 1879 C C . VAL A 1 256 ? 34.191 231.084 257.362 1.00 35.53 595 VAL A C 1
ATOM 1880 O O . VAL A 1 256 ? 35.203 231.352 258.012 1.00 34.47 595 VAL A O 1
ATOM 1884 N N . SER A 1 257 ? 33.921 229.857 256.928 1.00 31.60 596 SER A N 1
ATOM 1885 C CA . SER A 1 257 ? 34.850 228.748 257.076 1.00 30.25 596 SER A CA 1
ATOM 1886 C C . SER A 1 257 ? 35.527 228.451 255.744 1.00 31.69 596 SER A C 1
ATOM 1887 O O . SER A 1 257 ? 34.980 228.729 254.674 1.00 35.08 596 SER A O 1
ATOM 1890 N N . GLY A 1 258 ? 36.723 227.884 255.822 1.00 33.20 597 GLY A N 1
ATOM 1891 C CA . GLY A 1 258 ? 37.470 227.574 254.620 1.00 30.98 597 GLY A CA 1
ATOM 1892 C C . GLY A 1 258 ? 38.791 226.921 254.952 1.00 36.17 597 GLY A C 1
ATOM 1893 O O . GLY A 1 258 ? 38.976 226.380 256.044 1.00 38.28 597 GLY A O 1
ATOM 1894 N N . GLU A 1 259 ? 39.713 226.980 253.995 1.00 33.37 598 GLU A N 1
ATOM 1895 C CA . GLU A 1 259 ? 41.015 226.344 254.117 1.00 38.15 598 GLU A CA 1
ATOM 1896 C C . GLU A 1 259 ? 42.107 227.387 254.321 1.00 36.92 598 GLU A C 1
ATOM 1897 O O . GLU A 1 259 ? 41.982 228.537 253.890 1.00 37.52 598 GLU A O 1
ATOM 1903 N N . ILE A 1 260 ? 43.179 226.971 254.994 1.00 32.38 599 ILE A N 1
ATOM 1904 C CA . ILE A 1 260 ? 44.375 227.787 255.162 1.00 35.20 599 ILE A CA 1
ATOM 1905 C C . ILE A 1 260 ? 45.578 226.986 254.684 1.00 37.65 599 ILE A C 1
ATOM 1906 O O . ILE A 1 260 ? 45.646 225.768 254.883 1.00 34.46 599 ILE A O 1
ATOM 1911 N N . THR A 1 261 ? 46.523 227.673 254.043 1.00 33.92 600 THR A N 1
ATOM 1912 C CA . THR A 1 261 ? 47.714 227.023 253.512 1.00 35.77 600 THR A CA 1
ATOM 1913 C C . THR A 1 261 ? 48.972 227.771 253.932 1.00 40.70 600 THR A C 1
ATOM 1914 O O . THR A 1 261 ? 49.833 227.212 254.621 1.00 40.09 600 THR A O 1
ATOM 1918 N N . THR A 1 262 ? 49.090 229.031 253.524 1.00 34.08 601 THR A N 1
ATOM 1919 C CA . THR A 1 262 ? 50.255 229.815 253.905 1.00 34.71 601 THR A CA 1
ATOM 1920 C C . THR A 1 262 ? 50.212 230.109 255.404 1.00 31.46 601 THR A C 1
ATOM 1921 O O . THR A 1 262 ? 49.129 230.268 255.976 1.00 32.78 601 THR A O 1
ATOM 1925 N N . PRO A 1 263 ? 51.361 230.139 256.077 1.00 36.51 602 PRO A N 1
ATOM 1926 C CA . PRO A 1 263 ? 51.355 230.381 257.524 1.00 28.11 602 PRO A CA 1
ATOM 1927 C C . PRO A 1 263 ? 50.746 231.732 257.867 1.00 35.64 602 PRO A C 1
ATOM 1928 O O . PRO A 1 263 ? 51.013 232.742 257.213 1.00 32.75 602 PRO A O 1
ATOM 1932 N N . ILE A 1 264 ? 49.915 231.739 258.904 1.00 30.78 603 ILE A N 1
ATOM 1933 C CA . ILE A 1 264 ? 49.346 232.981 259.411 1.00 30.93 603 ILE A CA 1
ATOM 1934 C C . ILE A 1 264 ? 50.353 233.644 260.336 1.00 35.95 603 ILE A C 1
ATOM 1935 O O . ILE A 1 264 ? 50.974 232.988 261.181 1.00 33.71 603 ILE A O 1
ATOM 1940 N N . ILE A 1 265 ? 50.528 234.951 260.170 1.00 34.36 604 ILE A N 1
ATOM 1941 C CA . ILE A 1 265 ? 51.326 235.766 261.074 1.00 33.01 604 ILE A CA 1
ATOM 1942 C C . ILE A 1 265 ? 50.376 236.780 261.693 1.00 35.71 604 ILE A C 1
ATOM 1943 O O . ILE A 1 265 ? 49.884 237.681 261.002 1.00 28.45 604 ILE A O 1
ATOM 1948 N N . PHE A 1 266 ? 50.099 236.623 262.985 1.00 32.02 605 PHE A N 1
ATOM 1949 C CA . PHE A 1 266 ? 49.108 237.427 263.691 1.00 28.83 605 PHE A CA 1
ATOM 1950 C C . PHE A 1 266 ? 49.827 238.351 264.667 1.00 33.21 605 PHE A C 1
ATOM 1951 O O . PHE A 1 266 ? 50.337 237.903 265.701 1.00 33.55 605 PHE A O 1
ATOM 1959 N N . ASP A 1 267 ? 49.868 239.637 264.331 1.00 29.52 606 ASP A N 1
ATOM 1960 C CA . ASP A 1 267 ? 50.511 240.654 265.155 1.00 32.97 606 ASP A CA 1
ATOM 1961 C C . ASP A 1 267 ? 49.450 241.279 266.054 1.00 32.34 606 ASP A C 1
ATOM 1962 O O . ASP A 1 267 ? 48.552 241.977 265.571 1.00 28.92 606 ASP A O 1
ATOM 1967 N N . ILE A 1 268 ? 49.553 241.033 267.364 1.00 29.49 607 ILE A N 1
ATOM 1968 C CA . ILE A 1 268 ? 48.560 241.559 268.295 1.00 28.55 607 ILE A CA 1
ATOM 1969 C C . ILE A 1 268 ? 48.637 243.074 268.412 1.00 29.95 607 ILE A C 1
ATOM 1970 O O . ILE A 1 268 ? 47.706 243.697 268.934 1.00 33.92 607 ILE A O 1
ATOM 1975 N N . ALA A 1 269 ? 49.722 243.688 267.939 1.00 30.84 608 ALA A N 1
ATOM 1976 C CA . ALA A 1 269 ? 49.818 245.142 267.964 1.00 31.54 608 ALA A CA 1
ATOM 1977 C C . ALA A 1 269 ? 48.899 245.803 266.947 1.00 27.48 608 ALA A C 1
ATOM 1978 O O . ALA A 1 269 ? 48.582 246.988 267.094 1.00 31.61 608 ALA A O 1
ATOM 1980 N N . LYS A 1 270 ? 48.456 245.067 265.928 1.00 23.77 609 LYS A N 1
ATOM 1981 C CA . LYS A 1 270 ? 47.731 245.659 264.815 1.00 33.37 609 LYS A CA 1
ATOM 1982 C C . LYS A 1 270 ? 46.237 245.369 264.816 1.00 32.42 609 LYS A C 1
ATOM 1983 O O . LYS A 1 270 ? 45.501 246.033 264.080 1.00 32.12 609 LYS A O 1
ATOM 1989 N N . GLY A 1 271 ? 45.767 244.417 265.607 1.00 32.03 610 GLY A N 1
ATOM 1990 C CA . GLY A 1 271 ? 44.342 244.157 265.675 1.00 26.69 610 GLY A CA 1
ATOM 1991 C C . GLY A 1 271 ? 44.055 242.776 266.212 1.00 33.52 610 GLY A C 1
ATOM 1992 O O . GLY A 1 271 ? 44.954 241.974 266.464 1.00 30.22 610 GLY A O 1
ATOM 1993 N N . ALA A 1 272 ? 42.765 242.510 266.385 1.00 28.84 611 ALA A N 1
ATOM 1994 C CA . ALA A 1 272 ? 42.297 241.227 266.879 1.00 29.21 611 ALA A CA 1
ATOM 1995 C C . ALA A 1 272 ? 41.975 240.289 265.719 1.00 32.19 611 ALA A C 1
ATOM 1996 O O . ALA A 1 272 ? 41.897 240.693 264.557 1.00 37.40 611 ALA A O 1
ATOM 1998 N N . LEU A 1 273 ? 41.793 239.013 266.050 1.00 26.75 612 LEU A N 1
ATOM 1999 C CA . LEU A 1 273 ? 41.367 237.996 265.096 1.00 28.58 612 LEU A CA 1
ATOM 2000 C C . LEU A 1 273 ? 40.053 237.411 265.591 1.00 31.05 612 LEU A C 1
ATOM 2001 O O . LEU A 1 273 ? 40.006 236.805 266.666 1.00 30.08 612 LEU A O 1
ATOM 2006 N N . ILE A 1 274 ? 38.990 237.599 264.812 1.00 28.66 613 ILE A N 1
ATOM 2007 C CA . ILE A 1 274 ? 37.632 237.301 265.250 1.00 25.93 613 ILE A CA 1
ATOM 2008 C C . ILE A 1 274 ? 36.967 236.405 264.215 1.00 31.61 613 ILE A C 1
ATOM 2009 O O . ILE A 1 274 ? 36.834 236.792 263.047 1.00 31.98 613 ILE A O 1
ATOM 2014 N N . GLY A 1 275 ? 36.546 235.218 264.640 1.00 32.20 614 GLY A N 1
ATOM 2015 C CA . GLY A 1 275 ? 35.809 234.304 263.791 1.00 26.53 614 GLY A CA 1
ATOM 2016 C C . GLY A 1 275 ? 34.328 234.318 264.125 1.00 30.72 614 GLY A C 1
ATOM 2017 O O . GLY A 1 275 ? 33.940 234.475 265.280 1.00 30.52 614 GLY A O 1
ATOM 2018 N N . LYS A 1 276 ? 33.500 234.158 263.094 1.00 30.86 615 LYS A N 1
ATOM 2019 C CA . LYS A 1 276 ? 32.053 234.178 263.252 1.00 26.98 615 LYS A CA 1
ATOM 2020 C C . LYS A 1 276 ? 31.436 233.039 262.452 1.00 28.70 615 LYS A C 1
ATOM 2021 O O . LYS A 1 276 ? 32.068 232.462 261.562 1.00 27.51 615 LYS A O 1
ATOM 2027 N N . ASN A 1 277 ? 30.180 232.726 262.786 1.00 24.38 616 ASN A N 1
ATOM 2028 C CA . ASN A 1 277 ? 29.385 231.722 262.074 1.00 25.96 616 ASN A CA 1
ATOM 2029 C C . ASN A 1 277 ? 30.061 230.351 262.101 1.00 30.20 616 ASN A C 1
ATOM 2030 O O . ASN A 1 277 ? 30.207 229.687 261.072 1.00 30.31 616 ASN A O 1
ATOM 2035 N N . LYS A 1 278 ? 30.466 229.927 263.300 1.00 33.00 617 LYS A N 1
ATOM 2036 C CA . LYS A 1 278 ? 31.139 228.642 263.501 1.00 33.24 617 LYS A CA 1
ATOM 2037 C C . LYS A 1 278 ? 32.400 228.546 262.643 1.00 34.48 617 LYS A C 1
ATOM 2038 O O . LYS A 1 278 ? 32.636 227.551 261.955 1.00 35.47 617 LYS A O 1
ATOM 2044 N N . CYS A 1 279 ? 33.213 229.601 262.694 1.00 31.02 618 CYS A N 1
ATOM 2045 C CA . CYS A 1 279 ? 34.389 229.709 261.838 1.00 29.15 618 CYS A CA 1
ATOM 2046 C C . CYS A 1 279 ? 35.327 228.525 262.046 1.00 33.03 618 CYS A C 1
ATOM 2047 O O . CYS A 1 279 ? 35.787 228.269 263.163 1.00 29.32 618 CYS A O 1
ATOM 2050 N N . THR A 1 280 ? 35.608 227.807 260.961 1.00 27.51 619 THR A N 1
ATOM 2051 C CA . THR A 1 280 ? 36.450 226.618 260.994 1.00 29.72 619 THR A CA 1
ATOM 2052 C C . THR A 1 280 ? 37.491 226.734 259.893 1.00 33.77 619 THR A C 1
ATOM 2053 O O . THR A 1 280 ? 37.142 226.780 258.710 1.00 35.31 619 THR A O 1
ATOM 2057 N N . LEU A 1 281 ? 38.764 226.784 260.279 1.00 34.12 620 LEU A N 1
ATOM 2058 C CA . LEU A 1 281 ? 39.875 226.897 259.340 1.00 32.75 620 LEU A CA 1
ATOM 2059 C C . LEU A 1 281 ? 40.572 225.544 259.254 1.00 35.63 620 LEU A C 1
ATOM 2060 O O . LEU A 1 281 ? 41.248 225.124 260.200 1.00 35.51 620 LEU A O 1
ATOM 2065 N N . ILE A 1 282 ? 40.408 224.868 258.121 1.00 32.81 621 ILE A N 1
ATOM 2066 C CA . ILE A 1 282 ? 40.934 223.523 257.917 1.00 32.27 621 ILE A CA 1
ATOM 2067 C C . ILE A 1 282 ? 42.210 223.623 257.095 1.00 35.35 621 ILE A C 1
ATOM 2068 O O . ILE A 1 282 ? 42.195 224.129 255.967 1.00 38.78 621 ILE A O 1
ATOM 2073 N N . GLU A 1 283 ? 43.313 223.133 257.655 1.00 34.50 622 GLU A N 1
ATOM 2074 C CA . GLU A 1 283 ? 44.589 223.164 256.954 1.00 35.19 622 GLU A CA 1
ATOM 2075 C C . GLU A 1 283 ? 44.541 222.271 255.721 1.00 37.76 622 GLU A C 1
ATOM 2076 O O . GLU A 1 283 ? 44.063 221.134 255.780 1.00 36.65 622 GLU A O 1
ATOM 2082 N N . SER A 1 284 ? 45.033 222.792 254.601 1.00 36.59 623 SER A N 1
ATOM 2083 C CA . SER A 1 284 ? 45.047 222.025 253.366 1.00 39.80 623 SER A CA 1
ATOM 2084 C C . SER A 1 284 ? 46.117 220.938 253.419 1.00 42.90 623 SER A C 1
ATOM 2085 O O . SER A 1 284 ? 47.043 220.972 254.234 1.00 41.18 623 SER A O 1
ATOM 2088 N N . ALA A 1 285 ? 45.975 219.955 252.528 1.00 44.84 624 ALA A N 1
ATOM 2089 C CA . ALA A 1 285 ? 46.958 218.881 252.457 1.00 49.61 624 ALA A CA 1
ATOM 2090 C C . ALA A 1 285 ? 48.316 219.390 251.990 1.00 51.23 624 ALA A C 1
ATOM 2091 O O . ALA A 1 285 ? 49.352 218.859 252.405 1.00 50.44 624 ALA A O 1
ATOM 2093 N N . SER A 1 286 ? 48.333 220.418 251.140 1.00 44.28 625 SER A N 1
ATOM 2094 C CA . SER A 1 286 ? 49.575 220.922 250.568 1.00 51.16 625 SER A CA 1
ATOM 2095 C C . SER A 1 286 ? 50.301 221.907 251.475 1.00 52.86 625 SER A C 1
ATOM 2096 O O . SER A 1 286 ? 51.416 222.319 251.139 1.00 54.96 625 SER A O 1
ATOM 2099 N N . ALA A 1 287 ? 49.704 222.295 252.600 1.00 49.01 626 ALA A N 1
ATOM 2100 C CA . ALA A 1 287 ? 50.351 223.243 253.497 1.00 42.48 626 ALA A CA 1
ATOM 2101 C C . ALA A 1 287 ? 51.638 222.654 254.058 1.00 44.74 626 ALA A C 1
ATOM 2102 O O . ALA A 1 287 ? 51.655 221.522 254.552 1.00 47.53 626 ALA A O 1
ATOM 2104 N N . THR A 1 288 ? 52.717 223.422 253.975 1.00 47.28 627 THR A N 1
ATOM 2105 C CA . THR A 1 288 ? 54.031 223.002 254.441 1.00 54.67 627 THR A CA 1
ATOM 2106 C C . THR A 1 288 ? 54.532 223.968 255.511 1.00 49.30 627 THR A C 1
ATOM 2107 O O . THR A 1 288 ? 53.867 224.944 255.866 1.00 43.92 627 THR A O 1
ATOM 2111 N N . GLY A 1 289 ? 55.730 223.688 256.014 1.00 45.60 628 GLY A N 1
ATOM 2112 C CA . GLY A 1 289 ? 56.296 224.435 257.115 1.00 43.89 628 GLY A CA 1
ATOM 2113 C C . GLY A 1 289 ? 55.999 223.789 258.455 1.00 40.74 628 GLY A C 1
ATOM 2114 O O . GLY A 1 289 ? 55.259 222.809 258.569 1.00 43.41 628 GLY A O 1
ATOM 2115 N N . ASP A 1 290 ? 56.599 224.356 259.498 1.00 38.89 629 ASP A N 1
ATOM 2116 C CA . ASP A 1 290 ? 56.416 223.844 260.848 1.00 43.15 629 ASP A CA 1
ATOM 2117 C C . ASP A 1 290 ? 55.304 224.549 261.612 1.00 37.21 629 ASP A C 1
ATOM 2118 O O . ASP A 1 290 ? 54.910 224.069 262.681 1.00 40.13 629 ASP A O 1
ATOM 2123 N N . TYR A 1 291 ? 54.786 225.662 261.098 1.00 29.78 630 TYR A N 1
ATOM 2124 C CA . TYR A 1 291 ? 53.810 226.456 261.829 1.00 31.83 630 TYR A CA 1
ATOM 2125 C C . TYR A 1 291 ? 52.690 226.896 260.901 1.00 34.68 630 TYR A C 1
ATOM 2126 O O . TYR A 1 291 ? 52.948 227.347 259.781 1.00 34.16 630 TYR A O 1
ATOM 2135 N N . TYR A 1 292 ? 51.449 226.755 261.372 1.00 33.02 631 TYR A N 1
ATOM 2136 C CA . TYR A 1 292 ? 50.292 227.281 260.661 1.00 29.34 631 TYR A CA 1
ATOM 2137 C C . TYR A 1 292 ? 49.867 228.650 261.165 1.00 31.86 631 TYR A C 1
ATOM 2138 O O . TYR A 1 292 ? 49.121 229.346 260.468 1.00 34.45 631 TYR A O 1
ATOM 2147 N N . LEU A 1 293 ? 50.327 229.048 262.350 1.00 34.44 632 LEU A N 1
ATOM 2148 C CA . LEU A 1 293 ? 49.979 230.336 262.934 1.00 31.41 632 LEU A CA 1
ATOM 2149 C C . LEU A 1 293 ? 51.075 230.732 263.910 1.00 32.28 632 LEU A C 1
ATOM 2150 O O . LEU A 1 293 ? 51.449 229.939 264.780 1.00 37.37 632 LEU A O 1
ATOM 2155 N N . THR A 1 294 ? 51.594 231.946 263.755 1.00 30.63 633 THR A N 1
ATOM 2156 C CA . THR A 1 294 ? 52.573 232.511 264.675 1.00 32.26 633 THR A CA 1
ATOM 2157 C C . THR A 1 294 ? 52.039 233.832 265.206 1.00 32.43 633 THR A C 1
ATOM 2158 O O . THR A 1 294 ? 51.699 234.728 264.425 1.00 35.19 633 THR A O 1
ATOM 2162 N N . ILE A 1 295 ? 51.957 233.945 266.526 1.00 32.89 634 ILE A N 1
ATOM 2163 C CA . ILE A 1 295 ? 51.443 235.138 267.187 1.00 28.79 634 ILE A CA 1
ATOM 2164 C C . ILE A 1 295 ? 52.630 235.969 267.653 1.00 30.77 634 ILE A C 1
ATOM 2165 O O . ILE A 1 295 ? 53.416 235.523 268.498 1.00 34.84 634 ILE A O 1
ATOM 2170 N N . VAL A 1 296 ? 52.762 237.175 267.102 1.00 32.33 635 VAL A N 1
ATOM 2171 C CA . VAL A 1 296 ? 53.895 238.044 267.401 1.00 30.48 635 VAL A CA 1
ATOM 2172 C C . VAL A 1 296 ? 53.398 239.387 267.918 1.00 31.92 635 VAL A C 1
ATOM 2173 O O . VAL A 1 296 ? 52.188 239.632 267.998 1.00 28.80 635 VAL A O 1
ATOM 2177 N N . ASN A 1 297 ? 54.337 240.262 268.272 1.00 30.79 636 ASN A N 1
ATOM 2178 C CA . ASN A 1 297 ? 54.023 241.618 268.717 1.00 30.87 636 ASN A CA 1
ATOM 2179 C C . ASN A 1 297 ? 55.154 242.521 268.247 1.00 30.57 636 ASN A C 1
ATOM 2180 O O . ASN A 1 297 ? 56.285 242.394 268.724 1.00 31.45 636 ASN A O 1
ATOM 2185 N N . THR A 1 298 ? 54.855 243.425 267.312 1.00 30.97 637 THR A N 1
ATOM 2186 C CA . THR A 1 298 ? 55.865 244.344 266.802 1.00 33.36 637 THR A CA 1
ATOM 2187 C C . THR A 1 298 ? 56.105 245.535 267.719 1.00 34.21 637 THR A C 1
ATOM 2188 O O . THR A 1 298 ? 57.048 246.299 267.479 1.00 36.47 637 THR A O 1
ATOM 2192 N N . ASP A 1 299 ? 55.290 245.711 268.757 1.00 33.84 638 ASP A N 1
ATOM 2193 C CA . ASP A 1 299 ? 55.445 246.838 269.672 1.00 34.07 638 ASP A CA 1
ATOM 2194 C C . ASP A 1 299 ? 56.669 246.607 270.549 1.00 36.44 638 ASP A C 1
ATOM 2195 O O . ASP A 1 299 ? 56.639 245.783 271.469 1.00 38.56 638 ASP A O 1
ATOM 2200 N N . THR A 1 300 ? 57.746 247.339 270.270 1.00 41.71 639 THR A N 1
ATOM 2201 C CA . THR A 1 300 ? 58.970 247.261 271.057 1.00 43.98 639 THR A CA 1
ATOM 2202 C C . THR A 1 300 ? 59.168 248.482 271.948 1.00 45.39 639 THR A C 1
ATOM 2203 O O . THR A 1 300 ? 60.250 248.649 272.520 1.00 47.54 639 THR A O 1
ATOM 2207 N N . ASP A 1 301 ? 58.157 249.340 272.075 1.00 38.20 640 ASP A N 1
ATOM 2208 C CA . ASP A 1 301 ? 58.212 250.481 272.983 1.00 39.24 640 ASP A CA 1
ATOM 2209 C C . ASP A 1 301 ? 57.768 250.008 274.364 1.00 43.65 640 ASP A C 1
ATOM 2210 O O . ASP A 1 301 ? 56.590 249.697 274.571 1.00 44.33 640 ASP A O 1
ATOM 2215 N N . TYR A 1 302 ? 58.714 249.966 275.307 1.00 42.76 641 TYR A N 1
ATOM 2216 C CA . TYR A 1 302 ? 58.464 249.355 276.610 1.00 45.66 641 TYR A CA 1
ATOM 2217 C C . TYR A 1 302 ? 57.272 249.993 277.313 1.00 35.53 641 TYR A C 1
ATOM 2218 O O . TYR A 1 302 ? 56.377 249.291 277.798 1.00 40.71 641 TYR A O 1
ATOM 2227 N N . THR A 1 303 ? 57.238 251.325 277.373 1.00 33.89 642 THR A N 1
ATOM 2228 C CA . THR A 1 303 ? 56.173 252.015 278.092 1.00 37.85 642 THR A CA 1
ATOM 2229 C C . THR A 1 303 ? 54.815 251.899 277.410 1.00 38.41 642 THR A C 1
ATOM 2230 O O . THR A 1 303 ? 53.805 252.265 278.020 1.00 42.59 642 THR A O 1
ATOM 2234 N N . ASN A 1 304 ? 54.761 251.397 276.176 1.00 36.02 643 ASN A N 1
ATOM 2235 C CA . ASN A 1 304 ? 53.512 251.256 275.440 1.00 27.77 643 ASN A CA 1
ATOM 2236 C C . ASN A 1 304 ? 52.978 249.827 275.437 1.00 35.74 643 ASN A C 1
ATOM 2237 O O . ASN A 1 304 ? 51.870 249.598 274.942 1.00 37.23 643 ASN A O 1
ATOM 2242 N N . ARG A 1 305 ? 53.728 248.873 275.995 1.00 35.02 644 ARG A N 1
ATOM 2243 C CA . ARG A 1 305 ? 53.354 247.463 275.902 1.00 38.04 644 ARG A CA 1
ATOM 2244 C C . ARG A 1 305 ? 51.957 247.208 276.459 1.00 32.63 644 ARG A C 1
ATOM 2245 O O . ARG A 1 305 ? 51.137 246.536 275.823 1.00 34.02 644 ARG A O 1
ATOM 2253 N N . ASP A 1 306 ? 51.669 247.732 277.654 1.00 29.76 645 ASP A N 1
ATOM 2254 C CA . ASP A 1 306 ? 50.390 247.448 278.298 1.00 29.27 645 ASP A CA 1
ATOM 2255 C C . ASP A 1 306 ? 49.215 248.016 277.513 1.00 33.74 645 ASP A C 1
ATOM 2256 O O . ASP A 1 306 ? 48.116 247.451 277.554 1.00 31.56 645 ASP A O 1
ATOM 2261 N N . VAL A 1 307 ? 49.424 249.125 276.800 1.00 31.02 646 VAL A N 1
ATOM 2262 C CA . VAL A 1 307 ? 48.354 249.707 275.995 1.00 29.27 646 VAL A CA 1
ATOM 2263 C C . VAL A 1 307 ? 47.907 248.729 274.919 1.00 30.63 646 VAL A C 1
ATOM 2264 O O . VAL A 1 307 ? 46.707 248.536 274.689 1.00 28.93 646 VAL A O 1
ATOM 2268 N N . ILE A 1 308 ? 48.866 248.088 274.253 1.00 28.90 647 ILE A N 1
ATOM 2269 C CA . ILE A 1 308 ? 48.552 247.198 273.142 1.00 28.83 647 ILE A CA 1
ATOM 2270 C C . ILE A 1 308 ? 48.086 245.836 273.643 1.00 36.13 647 ILE A C 1
ATOM 2271 O O . ILE A 1 308 ? 47.113 245.272 273.130 1.00 26.71 647 ILE A O 1
ATOM 2276 N N . ASN A 1 309 ? 48.767 245.289 274.652 1.00 23.51 648 ASN A N 1
ATOM 2277 C CA . ASN A 1 309 ? 48.466 243.940 275.114 1.00 25.73 648 ASN A CA 1
ATOM 2278 C C . ASN A 1 309 ? 47.150 243.857 275.874 1.00 29.36 648 ASN A C 1
ATOM 2279 O O . ASN A 1 309 ? 46.562 242.772 275.943 1.00 30.08 648 ASN A O 1
ATOM 2284 N N . ALA A 1 310 ? 46.676 244.970 276.440 1.00 28.97 649 ALA A N 1
ATOM 2285 C CA . ALA A 1 310 ? 45.448 244.934 277.228 1.00 30.48 649 ALA A CA 1
ATOM 2286 C C . ALA A 1 310 ? 44.258 244.481 276.390 1.00 32.16 649 ALA A C 1
ATOM 2287 O O . ALA A 1 310 ? 43.401 243.734 276.874 1.00 29.81 649 ALA A O 1
ATOM 2289 N N . THR A 1 311 ? 44.190 244.913 275.131 1.00 27.97 650 THR A N 1
ATOM 2290 C CA . THR A 1 311 ? 43.074 244.576 274.257 1.00 29.70 650 THR A CA 1
ATOM 2291 C C . THR A 1 311 ? 43.343 243.364 273.372 1.00 26.05 650 THR A C 1
ATOM 2292 O O . THR A 1 311 ? 42.483 243.016 272.556 1.00 25.12 650 THR A O 1
ATOM 2296 N N . ALA A 1 312 ? 44.503 242.719 273.511 1.00 27.17 651 ALA A N 1
ATOM 2297 C CA . ALA A 1 312 ? 44.889 241.642 272.605 1.00 29.63 651 ALA A CA 1
ATOM 2298 C C . ALA A 1 312 ? 43.892 240.491 272.668 1.00 33.52 651 ALA A C 1
ATOM 2299 O O . ALA A 1 312 ? 43.571 239.989 273.750 1.00 52.93 651 ALA A O 1
ATOM 2301 N N . LEU A 1 313 ? 43.410 240.062 271.502 1.00 32.67 652 LEU A N 1
ATOM 2302 C CA . LEU A 1 313 ? 42.292 239.128 271.455 1.00 31.09 652 LEU A CA 1
ATOM 2303 C C . LEU A 1 313 ? 42.334 238.275 270.194 1.00 33.70 652 LEU A C 1
ATOM 2304 O O . LEU A 1 313 ? 42.539 238.793 269.092 1.00 30.07 652 LEU A O 1
ATOM 2309 N N . MET A 1 314 ? 42.143 236.969 270.372 1.00 31.77 653 MET A N 1
ATOM 2310 C CA . MET A 1 314 ? 41.796 236.045 269.300 1.00 27.24 653 MET A CA 1
ATOM 2311 C C . MET A 1 314 ? 40.621 235.212 269.786 1.00 26.78 653 MET A C 1
ATOM 2312 O O . MET A 1 314 ? 40.679 234.641 270.880 1.00 27.24 653 MET A O 1
ATOM 2317 N N . THR A 1 315 ? 39.553 235.148 268.992 1.00 26.98 654 THR A N 1
ATOM 2318 C CA . THR A 1 315 ? 38.340 234.512 269.483 1.00 24.04 654 THR A CA 1
ATOM 2319 C C . THR A 1 315 ? 37.529 233.922 268.336 1.00 29.19 654 THR A C 1
ATOM 2320 O O . THR A 1 315 ? 37.529 234.441 267.217 1.00 31.08 654 THR A O 1
ATOM 2324 N N . GLY A 1 316 ? 36.853 232.813 268.635 1.00 29.06 655 GLY A N 1
ATOM 2325 C CA . GLY A 1 316 ? 35.842 232.266 267.749 1.00 28.84 655 GLY A CA 1
ATOM 2326 C C . GLY A 1 316 ? 36.338 231.507 266.539 1.00 30.14 655 GLY A C 1
ATOM 2327 O O . GLY A 1 316 ? 35.645 231.477 265.517 1.00 30.34 655 GLY A O 1
ATOM 2328 N N . VAL A 1 317 ? 37.509 230.877 266.618 1.00 27.91 656 VAL A N 1
ATOM 2329 C CA . VAL A 1 317 ? 38.086 230.162 265.484 1.00 32.03 656 VAL A CA 1
ATOM 2330 C C . VAL A 1 317 ? 38.441 228.744 265.908 1.00 32.21 656 VAL A C 1
ATOM 2331 O O . VAL A 1 317 ? 39.113 228.543 266.925 1.00 31.34 656 VAL A O 1
ATOM 2335 N N . SER A 1 318 ? 38.007 227.764 265.118 1.00 30.79 657 SER A N 1
ATOM 2336 C CA . SER A 1 318 ? 38.420 226.376 265.285 1.00 32.57 657 SER A CA 1
ATOM 2337 C C . SER A 1 318 ? 39.432 226.044 264.194 1.00 29.66 657 SER A C 1
ATOM 2338 O O . SER A 1 318 ? 39.081 225.991 263.010 1.00 29.43 657 SER A O 1
ATOM 2341 N N . PHE A 1 319 ? 40.686 225.839 264.590 1.00 31.84 658 PHE A N 1
ATOM 2342 C CA . PHE A 1 319 ? 41.735 225.410 263.673 1.00 30.33 658 PHE A CA 1
ATOM 2343 C C . PHE A 1 319 ? 41.760 223.887 263.637 1.00 37.05 658 PHE A C 1
ATOM 2344 O O . PHE A 1 319 ? 41.895 223.242 264.683 1.00 35.61 658 PHE A O 1
ATOM 2352 N N . VAL A 1 320 ? 41.629 223.315 262.444 1.00 32.43 659 VAL A N 1
ATOM 2353 C CA . VAL A 1 320 ? 41.684 221.870 262.248 1.00 29.82 659 VAL A CA 1
ATOM 2354 C C . VAL A 1 320 ? 42.903 221.572 261.387 1.00 34.14 659 VAL A C 1
ATOM 2355 O O . VAL A 1 320 ? 42.904 221.855 260.182 1.00 32.53 659 VAL A O 1
ATOM 2359 N N . GLY A 1 321 ? 43.941 221.001 261.999 1.00 34.34 660 GLY A N 1
ATOM 2360 C CA . GLY A 1 321 ? 45.160 220.685 261.289 1.00 30.73 660 GLY A CA 1
ATOM 2361 C C . GLY A 1 321 ? 45.177 219.263 260.758 1.00 32.66 660 GLY A C 1
ATOM 2362 O O . GLY A 1 321 ? 44.206 218.513 260.852 1.00 37.02 660 GLY A O 1
ATOM 2363 N N . LYS A 1 322 ? 46.319 218.899 260.173 1.00 32.15 661 LYS A N 1
ATOM 2364 C CA . LYS A 1 322 ? 46.562 217.536 259.715 1.00 35.87 661 LYS A CA 1
ATOM 2365 C C . LYS A 1 322 ? 47.721 216.889 260.466 1.00 39.29 661 LYS A C 1
ATOM 2366 O O . LYS A 1 322 ? 48.299 215.908 259.987 1.00 41.27 661 LYS A O 1
ATOM 2372 N N . GLY A 1 323 ? 48.075 217.428 261.629 1.00 36.87 662 GLY A N 1
ATOM 2373 C CA . GLY A 1 323 ? 49.058 216.819 262.499 1.00 30.09 662 GLY A CA 1
ATOM 2374 C C . GLY A 1 323 ? 50.503 217.168 262.226 1.00 33.47 662 GLY A C 1
ATOM 2375 O O . GLY A 1 323 ? 51.389 216.564 262.841 1.00 36.37 662 GLY A O 1
ATOM 2376 N N . THR A 1 324 ? 50.776 218.126 261.338 1.00 28.49 663 THR A N 1
ATOM 2377 C CA . THR A 1 324 ? 52.148 218.438 260.964 1.00 33.88 663 THR A CA 1
ATOM 2378 C C . THR A 1 324 ? 52.628 219.812 261.408 1.00 34.61 663 THR A C 1
ATOM 2379 O O . THR A 1 324 ? 53.840 220.004 261.539 1.00 39.77 663 THR A O 1
ATOM 2383 N N . ARG A 1 325 ? 51.730 220.765 261.645 1.00 34.62 664 ARG A N 1
ATOM 2384 C CA . ARG A 1 325 ? 52.127 222.144 261.888 1.00 32.15 664 ARG A CA 1
ATOM 2385 C C . ARG A 1 325 ? 51.653 222.618 263.255 1.00 33.49 664 ARG A C 1
ATOM 2386 O O . ARG A 1 325 ? 50.581 222.233 263.733 1.00 35.49 664 ARG A O 1
ATOM 2394 N N . LYS A 1 326 ? 52.467 223.470 263.872 1.00 34.41 665 LYS A N 1
ATOM 2395 C CA . LYS A 1 326 ? 52.281 223.929 265.241 1.00 31.08 665 LYS A CA 1
ATOM 2396 C C . LYS A 1 326 ? 51.809 225.378 265.275 1.00 30.41 665 LYS A C 1
ATOM 2397 O O . LYS A 1 326 ? 51.866 226.109 264.283 1.00 33.17 665 LYS A O 1
ATOM 2403 N N . LEU A 1 327 ? 51.346 225.787 266.452 1.00 31.61 666 LEU A N 1
ATOM 2404 C CA . LEU A 1 327 ? 51.052 227.183 266.744 1.00 29.48 666 LEU A CA 1
ATOM 2405 C C . LEU A 1 327 ? 52.184 227.729 267.606 1.00 33.27 666 LEU A C 1
ATOM 2406 O O . LEU A 1 327 ? 52.490 227.166 268.662 1.00 33.09 666 LEU A O 1
ATOM 2411 N N . ALA A 1 328 ? 52.799 228.818 267.156 1.00 28.44 667 ALA A N 1
ATOM 2412 C CA . ALA A 1 328 ? 53.912 229.440 267.857 1.00 30.10 667 ALA A CA 1
ATOM 2413 C C . ALA A 1 328 ? 53.472 230.765 268.461 1.00 34.11 667 ALA A C 1
ATOM 2414 O O . ALA A 1 328 ? 52.738 231.533 267.831 1.00 32.61 667 ALA A O 1
ATOM 2416 N N . ILE A 1 329 ? 53.922 231.026 269.685 1.00 32.13 668 ILE A N 1
ATOM 2417 C CA . ILE A 1 329 ? 53.615 232.261 270.399 1.00 30.67 668 ILE A CA 1
ATOM 2418 C C . ILE A 1 329 ? 54.931 232.904 270.809 1.00 33.13 668 ILE A C 1
ATOM 2419 O O . ILE A 1 329 ? 55.720 232.299 271.545 1.00 30.26 668 ILE A O 1
ATOM 2424 N N . GLY A 1 330 ? 55.166 234.124 270.334 1.00 32.27 669 GLY A N 1
ATOM 2425 C CA . GLY A 1 330 ? 56.366 234.854 270.692 1.00 30.30 669 GLY A CA 1
ATOM 2426 C C . GLY A 1 330 ? 57.449 234.802 269.636 1.00 33.21 669 GLY A C 1
ATOM 2427 O O . GLY A 1 330 ? 57.162 234.649 268.445 1.00 34.28 669 GLY A O 1
ATOM 2428 N N . GLY A 1 331 ? 58.691 234.926 270.061 1.00 35.40 670 GLY A N 1
ATOM 2429 C CA . GLY A 1 331 ? 59.832 234.928 269.166 1.00 36.51 670 GLY A CA 1
ATOM 2430 C C . GLY A 1 331 ? 60.935 235.802 269.734 1.00 42.36 670 GLY A C 1
ATOM 2431 O O . GLY A 1 331 ? 60.704 236.760 270.465 1.00 41.29 670 GLY A O 1
ATOM 2432 N N . SER A 1 332 ? 62.177 235.457 269.382 1.00 43.29 671 SER A N 1
ATOM 2433 C CA . SER A 1 332 ? 63.323 236.191 269.908 1.00 44.40 671 SER A CA 1
ATOM 2434 C C . SER A 1 332 ? 63.373 237.621 269.382 1.00 42.75 671 SER A C 1
ATOM 2435 O O . SER A 1 332 ? 63.854 238.519 270.082 1.00 47.12 671 SER A O 1
ATOM 2438 N N . THR A 1 333 ? 62.886 237.854 268.165 1.00 40.26 672 THR A N 1
ATOM 2439 C CA . THR A 1 333 ? 62.847 239.190 267.586 1.00 48.76 672 THR A CA 1
ATOM 2440 C C . THR A 1 333 ? 61.507 239.882 267.790 1.00 49.49 672 THR A C 1
ATOM 2441 O O . THR A 1 333 ? 61.340 241.024 267.351 1.00 50.15 672 THR A O 1
ATOM 2445 N N . SER A 1 334 ? 60.554 239.223 268.440 1.00 45.52 673 SER A N 1
ATOM 2446 C CA . SER A 1 334 ? 59.239 239.795 268.675 1.00 42.12 673 SER A CA 1
ATOM 2447 C C . SER A 1 334 ? 59.203 240.537 270.004 1.00 41.91 673 SER A C 1
ATOM 2448 O O . SER A 1 334 ? 59.929 240.206 270.946 1.00 44.86 673 SER A O 1
ATOM 2451 N N . GLY A 1 335 ? 58.352 241.556 270.067 1.00 35.67 674 GLY A N 1
ATOM 2452 C CA . GLY A 1 335 ? 58.023 242.161 271.338 1.00 35.96 674 GLY A CA 1
ATOM 2453 C C . GLY A 1 335 ? 57.266 241.187 272.220 1.00 34.83 674 GLY A C 1
ATOM 2454 O O . GLY A 1 335 ? 56.849 240.107 271.800 1.00 32.93 674 GLY A O 1
ATOM 2455 N N . GLU A 1 336 ? 57.082 241.584 273.475 1.00 33.10 675 GLU A N 1
ATOM 2456 C CA . GLU A 1 336 ? 56.472 240.694 274.454 1.00 36.80 675 GLU A CA 1
ATOM 2457 C C . GLU A 1 336 ? 55.022 240.404 274.081 1.00 36.27 675 GLU A C 1
ATOM 2458 O O . GLU A 1 336 ? 54.204 241.322 273.953 1.00 33.60 675 GLU A O 1
ATOM 2464 N N . VAL A 1 337 ? 54.715 239.127 273.885 1.00 30.64 676 VAL A N 1
ATOM 2465 C CA . VAL A 1 337 ? 53.352 238.664 273.654 1.00 29.28 676 VAL A CA 1
ATOM 2466 C C . VAL A 1 337 ? 52.818 238.217 275.009 1.00 31.64 676 VAL A C 1
ATOM 2467 O O . VAL A 1 337 ? 53.128 237.121 275.484 1.00 31.17 676 VAL A O 1
ATOM 2471 N N . SER A 1 338 ? 52.022 239.075 275.640 1.00 31.10 677 SER A N 1
ATOM 2472 C CA . SER A 1 338 ? 51.491 238.792 276.962 1.00 30.62 677 SER A CA 1
ATOM 2473 C C . SER A 1 338 ? 50.100 239.394 277.078 1.00 34.78 677 SER A C 1
ATOM 2474 O O . SER A 1 338 ? 49.712 240.267 276.297 1.00 31.81 677 SER A O 1
ATOM 2477 N N . GLU A 1 339 ? 49.353 238.910 278.073 1.00 24.86 678 GLU A N 1
ATOM 2478 C CA . GLU A 1 339 ? 47.974 239.333 278.322 1.00 27.47 678 GLU A CA 1
ATOM 2479 C C . GLU A 1 339 ? 47.086 239.123 277.100 1.00 28.93 678 GLU A C 1
ATOM 2480 O O . GLU A 1 339 ? 46.092 239.826 276.914 1.00 30.90 678 GLU A O 1
ATOM 2486 N N . LEU A 1 340 ? 47.439 238.160 276.255 1.00 30.19 679 LEU A N 1
ATOM 2487 C CA . LEU A 1 340 ? 46.616 237.824 275.103 1.00 28.23 679 LEU A CA 1
ATOM 2488 C C . LEU A 1 340 ? 45.490 236.896 275.532 1.00 30.51 679 LEU A C 1
ATOM 2489 O O . LEU A 1 340 ? 45.736 235.857 276.153 1.00 28.13 679 LEU A O 1
ATOM 2494 N N . ARG A 1 341 ? 44.255 237.270 275.211 1.00 22.91 680 ARG A N 1
ATOM 2495 C CA . ARG A 1 341 ? 43.117 236.392 275.442 1.00 27.70 680 ARG A CA 1
ATOM 2496 C C . ARG A 1 341 ? 42.848 235.589 274.177 1.00 29.10 680 ARG A C 1
ATOM 2497 O O . ARG A 1 341 ? 42.607 236.161 273.107 1.00 28.36 680 ARG A O 1
ATOM 2505 N N . ILE A 1 342 ? 42.908 234.272 274.302 1.00 26.63 681 ILE A N 1
ATOM 2506 C CA . ILE A 1 342 ? 42.495 233.345 273.260 1.00 23.85 681 ILE A CA 1
ATOM 2507 C C . ILE A 1 342 ? 41.244 232.659 273.790 1.00 26.34 681 ILE A C 1
ATOM 2508 O O . ILE A 1 342 ? 41.324 231.784 274.659 1.00 29.59 681 ILE A O 1
ATOM 2513 N N . SER A 1 343 ? 40.078 233.069 273.296 1.00 26.79 682 SER A N 1
ATOM 2514 C CA . SER A 1 343 ? 38.807 232.635 273.855 1.00 26.26 682 SER A CA 1
ATOM 2515 C C . SER A 1 343 ? 37.947 231.972 272.789 1.00 27.80 682 SER A C 1
ATOM 2516 O O . SER A 1 343 ? 37.939 232.399 271.632 1.00 28.94 682 SER A O 1
ATOM 2519 N N . ASN A 1 344 ? 37.226 230.926 273.193 1.00 28.75 683 ASN A N 1
ATOM 2520 C CA . ASN A 1 344 ? 36.279 230.228 272.324 1.00 28.88 683 ASN A CA 1
ATOM 2521 C C . ASN A 1 344 ? 36.951 229.775 271.030 1.00 29.13 683 ASN A C 1
ATOM 2522 O O . ASN A 1 344 ? 36.423 229.945 269.929 1.00 32.48 683 ASN A O 1
ATOM 2527 N N . CYS A 1 345 ? 38.140 229.198 271.170 1.00 28.35 684 CYS A N 1
ATOM 2528 C CA . CYS A 1 345 ? 38.918 228.732 270.034 1.00 29.89 684 CYS A CA 1
ATOM 2529 C C . CYS A 1 345 ? 39.178 227.237 270.151 1.00 30.62 684 CYS A C 1
ATOM 2530 O O . CYS A 1 345 ? 39.176 226.664 271.243 1.00 33.03 684 CYS A O 1
ATOM 2533 N N . GLY A 1 346 ? 39.399 226.612 269.006 1.00 28.08 685 GLY A N 1
ATOM 2534 C CA . GLY A 1 346 ? 39.722 225.195 268.943 1.00 24.57 685 GLY A CA 1
ATOM 2535 C C . GLY A 1 346 ? 41.046 224.985 268.237 1.00 29.57 685 GLY A C 1
ATOM 2536 O O . GLY A 1 346 ? 41.317 225.613 267.212 1.00 28.00 685 GLY A O 1
ATOM 2537 N N . PHE A 1 347 ? 41.874 224.107 268.801 1.00 25.43 686 PHE A N 1
ATOM 2538 C CA . PHE A 1 347 ? 43.167 223.738 268.227 1.00 29.19 686 PHE A CA 1
ATOM 2539 C C . PHE A 1 347 ? 43.168 222.216 268.165 1.00 34.56 686 PHE A C 1
ATOM 2540 O O . PHE A 1 347 ? 43.552 221.536 269.121 1.00 27.93 686 PHE A O 1
ATOM 2548 N N . ILE A 1 348 ? 42.722 221.691 267.028 1.00 31.68 687 ILE A N 1
ATOM 2549 C CA . ILE A 1 348 ? 42.299 220.304 266.899 1.00 33.00 687 ILE A CA 1
ATOM 2550 C C . ILE A 1 348 ? 43.112 219.640 265.797 1.00 29.23 687 ILE A C 1
ATOM 2551 O O . ILE A 1 348 ? 43.241 220.190 264.697 1.00 31.43 687 ILE A O 1
ATOM 2556 N N . SER A 1 349 ? 43.661 218.462 266.102 1.00 31.14 688 SER A N 1
ATOM 2557 C CA . SER A 1 349 ? 44.455 217.675 265.157 1.00 30.55 688 SER A CA 1
ATOM 2558 C C . SER A 1 349 ? 45.668 218.447 264.644 1.00 31.34 688 SER A C 1
ATOM 2559 O O . SER A 1 349 ? 46.083 218.280 263.495 1.00 30.38 688 SER A O 1
ATOM 2562 N N . THR A 1 350 ? 46.245 219.299 265.486 1.00 28.63 689 THR A N 1
ATOM 2563 C CA . THR A 1 350 ? 47.460 220.022 265.153 1.00 28.13 689 THR A CA 1
ATOM 2564 C C . THR A 1 350 ? 48.667 219.299 265.747 1.00 30.88 689 THR A C 1
ATOM 2565 O O . THR A 1 350 ? 48.551 218.240 266.367 1.00 33.13 689 THR A O 1
ATOM 2569 N N . ALA A 1 351 ? 49.845 219.885 265.553 1.00 29.42 690 ALA A N 1
ATOM 2570 C CA . ALA A 1 351 ? 51.077 219.360 266.122 1.00 30.07 690 ALA A CA 1
ATOM 2571 C C . ALA A 1 351 ? 51.459 220.051 267.426 1.00 29.39 690 ALA A C 1
ATOM 2572 O O . ALA A 1 351 ? 52.584 219.874 267.903 1.00 32.28 690 ALA A O 1
ATOM 2574 N N . GLY A 1 352 ? 50.560 220.842 268.002 1.00 29.38 691 GLY A N 1
ATOM 2575 C CA . GLY A 1 352 ? 50.745 221.392 269.331 1.00 31.89 691 GLY A CA 1
ATOM 2576 C C . GLY A 1 352 ? 50.893 222.905 269.323 1.00 35.48 691 GLY A C 1
ATOM 2577 O O . GLY A 1 352 ? 50.877 223.566 268.284 1.00 31.49 691 GLY A O 1
ATOM 2578 N N . ILE A 1 353 ? 51.031 223.438 270.535 1.00 31.25 692 ILE A N 1
ATOM 2579 C CA . ILE A 1 353 ? 51.259 224.858 270.777 1.00 26.10 692 ILE A CA 1
ATOM 2580 C C . ILE A 1 353 ? 52.660 225.001 271.356 1.00 29.28 692 ILE A C 1
ATOM 2581 O O . ILE A 1 353 ? 52.982 224.383 272.378 1.00 32.25 692 ILE A O 1
ATOM 2586 N N . GLU A 1 354 ? 53.495 225.810 270.710 1.00 29.44 693 GLU A N 1
ATOM 2587 C CA . GLU A 1 354 ? 54.882 225.982 271.119 1.00 31.76 693 GLU A CA 1
ATOM 2588 C C . GLU A 1 354 ? 55.102 227.416 271.578 1.00 32.04 693 GLU A C 1
ATOM 2589 O O . GLU A 1 354 ? 54.819 228.361 270.834 1.00 29.99 693 GLU A O 1
ATOM 2595 N N . PHE A 1 355 ? 55.615 227.572 272.795 1.00 27.69 694 PHE A N 1
ATOM 2596 C CA . PHE A 1 355 ? 55.967 228.881 273.327 1.00 31.01 694 PHE A CA 1
ATOM 2597 C C . PHE A 1 355 ? 57.408 229.211 272.964 1.00 33.37 694 PHE A C 1
ATOM 2598 O O . PHE A 1 355 ? 58.313 228.403 273.194 1.00 34.85 694 PHE A O 1
ATOM 2606 N N . LEU A 1 356 ? 57.614 230.394 272.397 1.00 32.63 695 LEU A N 1
ATOM 2607 C CA . LEU A 1 356 ? 58.940 230.891 272.077 1.00 35.53 695 LEU A CA 1
ATOM 2608 C C . LEU A 1 356 ? 59.344 231.940 273.112 1.00 36.17 695 LEU A C 1
ATOM 2609 O O . LEU A 1 356 ? 58.724 232.070 274.172 1.00 34.39 695 LEU A O 1
ATOM 2614 N N . ASP A 1 357 ? 60.393 232.702 272.806 1.00 33.07 696 ASP A N 1
ATOM 2615 C CA . ASP A 1 357 ? 60.813 233.775 273.695 1.00 31.50 696 ASP A CA 1
ATOM 2616 C C . ASP A 1 357 ? 59.728 234.841 273.803 1.00 32.98 696 ASP A C 1
ATOM 2617 O O . ASP A 1 357 ? 58.915 235.029 272.892 1.00 31.19 696 ASP A O 1
ATOM 2622 N N . ASN A 1 358 ? 59.717 235.533 274.944 1.00 31.82 697 ASN A N 1
ATOM 2623 C CA . ASN A 1 358 ? 58.889 236.724 275.144 1.00 33.89 697 ASN A CA 1
ATOM 2624 C C . ASN A 1 358 ? 57.399 236.403 275.045 1.00 34.52 697 ASN A C 1
ATOM 2625 O O . ASN A 1 358 ? 56.623 237.156 274.453 1.00 33.17 697 ASN A O 1
ATOM 2630 N N . ALA A 1 359 ? 56.991 235.283 275.640 1.00 31.72 698 ALA A N 1
ATOM 2631 C CA . ALA A 1 359 ? 55.596 234.852 275.640 1.00 31.79 698 ALA A CA 1
ATOM 2632 C C . ALA A 1 359 ? 55.219 234.421 277.051 1.00 31.45 698 ALA A C 1
ATOM 2633 O O . ALA A 1 359 ? 55.716 233.406 277.546 1.00 31.94 698 ALA A O 1
ATOM 2635 N N . TYR A 1 360 ? 54.334 235.179 277.695 1.00 28.42 699 TYR A N 1
ATOM 2636 C CA . TYR A 1 360 ? 53.937 234.861 279.058 1.00 28.72 699 TYR A CA 1
ATOM 2637 C C . TYR A 1 360 ? 52.541 235.404 279.318 1.00 28.76 699 TYR A C 1
ATOM 2638 O O . TYR A 1 360 ? 52.024 236.228 278.562 1.00 27.63 699 TYR A O 1
ATOM 2647 N N . ARG A 1 361 ? 51.935 234.913 280.400 1.00 25.42 700 ARG A N 1
ATOM 2648 C CA . ARG A 1 361 ? 50.610 235.351 280.842 1.00 27.10 700 ARG A CA 1
ATOM 2649 C C . ARG A 1 361 ? 49.586 235.301 279.710 1.00 30.38 700 ARG A C 1
ATOM 2650 O O . ARG A 1 361 ? 48.765 236.205 279.541 1.00 25.64 700 ARG A O 1
ATOM 2658 N N . ILE A 1 362 ? 49.642 234.228 278.925 1.00 26.45 701 ILE A N 1
ATOM 2659 C CA . ILE A 1 362 ? 48.628 233.959 277.913 1.00 26.08 701 ILE A CA 1
ATOM 2660 C C . ILE A 1 362 ? 47.406 233.359 278.592 1.00 31.50 701 ILE A C 1
ATOM 2661 O O . ILE A 1 362 ? 47.527 232.498 279.471 1.00 28.76 701 ILE A O 1
ATOM 2666 N N . LEU A 1 363 ? 46.221 233.807 278.188 1.00 27.55 702 LEU A N 1
ATOM 2667 C CA . LEU A 1 363 ? 44.964 233.338 278.767 1.00 27.77 702 LEU A CA 1
ATOM 2668 C C . LEU A 1 363 ? 44.194 232.559 277.705 1.00 27.08 702 LEU A C 1
ATOM 2669 O O . LEU A 1 363 ? 43.607 233.149 276.794 1.00 25.47 702 LEU A O 1
ATOM 2674 N N . PHE A 1 364 ? 44.207 231.231 277.822 1.00 25.42 703 PHE A N 1
ATOM 2675 C CA . PHE A 1 364 ? 43.357 230.365 277.006 1.00 25.90 703 PHE A CA 1
ATOM 2676 C C . PHE A 1 364 ? 42.006 230.276 277.705 1.00 30.55 703 PHE A C 1
ATOM 2677 O O . PHE A 1 364 ? 41.851 229.559 278.696 1.00 33.99 703 PHE A O 1
ATOM 2685 N N . ASP A 1 365 ? 41.025 231.012 277.189 1.00 30.86 704 ASP A N 1
ATOM 2686 C CA . ASP A 1 365 ? 39.736 231.219 277.847 1.00 26.98 704 ASP A CA 1
ATOM 2687 C C . ASP A 1 365 ? 38.683 230.350 277.157 1.00 28.63 704 ASP A C 1
ATOM 2688 O O . ASP A 1 365 ? 38.049 230.770 276.188 1.00 27.51 704 ASP A O 1
ATOM 2693 N N . LYS A 1 366 ? 38.495 229.137 277.682 1.00 28.19 705 LYS A N 1
ATOM 2694 C CA . LYS A 1 366 ? 37.554 228.146 277.149 1.00 24.14 705 LYS A CA 1
ATOM 2695 C C . LYS A 1 366 ? 37.926 227.764 275.714 1.00 29.18 705 LYS A C 1
ATOM 2696 O O . LYS A 1 366 ? 37.273 228.139 274.738 1.00 31.83 705 LYS A O 1
ATOM 2702 N N . CYS A 1 367 ? 38.999 226.986 275.620 1.00 26.57 706 CYS A N 1
ATOM 2703 C CA . CYS A 1 367 ? 39.502 226.500 274.348 1.00 27.53 706 CYS A CA 1
ATOM 2704 C C . CYS A 1 367 ? 39.552 224.979 274.348 1.00 30.48 706 CYS A C 1
ATOM 2705 O O . CYS A 1 367 ? 39.556 224.332 275.398 1.00 27.88 706 CYS A O 1
ATOM 2708 N N . ALA A 1 368 ? 39.587 224.417 273.147 1.00 27.02 707 ALA A N 1
ATOM 2709 C CA . ALA A 1 368 ? 39.828 222.996 272.952 1.00 28.20 707 ALA A CA 1
ATOM 2710 C C . ALA A 1 368 ? 41.241 222.807 272.420 1.00 30.22 707 ALA A C 1
ATOM 2711 O O . ALA A 1 368 ? 41.657 223.503 271.488 1.00 31.47 707 ALA A O 1
ATOM 2713 N N . LEU A 1 369 ? 41.981 221.884 273.032 1.00 28.21 708 LEU A N 1
ATOM 2714 C CA . LEU A 1 369 ? 43.296 221.457 272.554 1.00 26.49 708 LEU A CA 1
ATOM 2715 C C . LEU A 1 369 ? 43.249 219.934 272.559 1.00 29.77 708 LEU A C 1
ATOM 2716 O O . LEU A 1 369 ? 43.544 219.299 273.574 1.00 29.74 708 LEU A O 1
ATOM 2721 N N . SER A 1 370 ? 42.865 219.349 271.427 1.00 30.44 709 SER A N 1
ATOM 2722 C CA . SER A 1 370 ? 42.540 217.933 271.382 1.00 32.06 709 SER A CA 1
ATOM 2723 C C . SER A 1 370 ? 43.100 217.297 270.119 1.00 32.22 709 SER A C 1
ATOM 2724 O O . SER A 1 370 ? 43.342 217.967 269.110 1.00 33.15 709 SER A O 1
ATOM 2727 N N . ARG A 1 371 ? 43.307 215.979 270.200 1.00 32.54 710 ARG A N 1
ATOM 2728 C CA . ARG A 1 371 ? 43.712 215.153 269.062 1.00 28.65 710 ARG A CA 1
ATOM 2729 C C . ARG A 1 371 ? 45.053 215.597 268.483 1.00 28.62 710 ARG A C 1
ATOM 2730 O O . ARG A 1 371 ? 45.304 215.445 267.286 1.00 31.01 710 ARG A O 1
ATOM 2738 N N . SER A 1 372 ? 45.924 216.138 269.331 1.00 26.94 711 SER A N 1
ATOM 2739 C CA . SER A 1 372 ? 47.208 216.648 268.872 1.00 30.82 711 SER A CA 1
ATOM 2740 C C . SER A 1 372 ? 48.148 215.506 268.496 1.00 32.62 711 SER A C 1
ATOM 2741 O O . SER A 1 372 ? 48.112 214.421 269.082 1.00 28.83 711 SER A O 1
ATOM 2744 N N . PHE A 1 373 ? 48.998 215.767 267.507 1.00 27.92 712 PHE A N 1
ATOM 2745 C CA . PHE A 1 373 ? 50.004 214.814 267.055 1.00 29.70 712 PHE A CA 1
ATOM 2746 C C . PHE A 1 373 ? 51.369 215.227 267.592 1.00 36.19 712 PHE A C 1
ATOM 2747 O O . PHE A 1 373 ? 51.747 216.400 267.496 1.00 29.98 712 PHE A O 1
ATOM 2755 N N . THR A 1 374 ? 52.087 214.264 268.177 1.00 33.46 713 THR A N 1
ATOM 2756 C CA . THR A 1 374 ? 53.484 214.406 268.586 1.00 34.95 713 THR A CA 1
ATOM 2757 C C . THR A 1 374 ? 53.662 215.299 269.811 1.00 33.66 713 THR A C 1
ATOM 2758 O O . THR A 1 374 ? 54.420 214.953 270.723 1.00 32.68 713 THR A O 1
ATOM 2762 N N . ASN A 1 375 ? 52.987 216.446 269.849 1.00 30.37 714 ASN A N 1
ATOM 2763 C CA . ASN A 1 375 ? 53.091 217.351 270.986 1.00 30.28 714 ASN A CA 1
ATOM 2764 C C . ASN A 1 375 ? 51.752 218.034 271.212 1.00 31.30 714 ASN A C 1
ATOM 2765 O O . ASN A 1 375 ? 50.988 218.260 270.270 1.00 30.74 714 ASN A O 1
ATOM 2770 N N . SER A 1 376 ? 51.480 218.363 272.475 1.00 26.94 715 SER A N 1
ATOM 2771 C CA . SER A 1 376 ? 50.330 219.184 272.840 1.00 29.91 715 SER A CA 1
ATOM 2772 C C . SER A 1 376 ? 50.754 220.614 273.158 1.00 28.53 715 SER A C 1
ATOM 2773 O O . SER A 1 376 ? 50.306 221.560 272.504 1.00 26.54 715 SER A O 1
ATOM 2776 N N . VAL A 1 377 ? 51.618 220.788 274.155 1.00 29.88 716 VAL A N 1
ATOM 2777 C CA . VAL A 1 377 ? 52.185 222.086 274.500 1.00 32.06 716 VAL A CA 1
ATOM 2778 C C . VAL A 1 377 ? 53.688 221.919 274.668 1.00 31.54 716 VAL A C 1
ATOM 2779 O O . VAL A 1 377 ? 54.143 220.995 275.351 1.00 32.41 716 VAL A O 1
ATOM 2783 N N . ILE A 1 378 ? 54.455 222.807 274.042 1.00 31.12 717 ILE A N 1
ATOM 2784 C CA . ILE A 1 378 ? 55.909 222.804 274.130 1.00 31.46 717 ILE A CA 1
ATOM 2785 C C . ILE A 1 378 ? 56.332 224.067 274.865 1.00 36.71 717 ILE A C 1
ATOM 2786 O O . ILE A 1 378 ? 56.156 225.181 274.357 1.00 31.84 717 ILE A O 1
ATOM 2791 N N . PHE A 1 379 ? 56.888 223.901 276.067 1.00 34.37 718 PHE A N 1
ATOM 2792 C CA . PHE A 1 379 ? 57.531 224.995 276.796 1.00 31.38 718 PHE A CA 1
ATOM 2793 C C . PHE A 1 379 ? 58.927 224.511 277.183 1.00 33.50 718 PHE A C 1
ATOM 2794 O O . PHE A 1 379 ? 59.145 224.010 278.288 1.00 31.97 718 PHE A O 1
ATOM 2802 N N . ASN A 1 380 ? 59.874 224.662 276.259 1.00 33.75 719 ASN A N 1
ATOM 2803 C CA . ASN A 1 380 ? 61.251 224.222 276.479 1.00 36.82 719 ASN A CA 1
ATOM 2804 C C . ASN A 1 380 ? 62.080 225.360 277.079 1.00 35.56 719 ASN A C 1
ATOM 2805 O O . ASN A 1 380 ? 63.113 225.775 276.553 1.00 36.53 719 ASN A O 1
ATOM 2810 N N . SER A 1 381 ? 61.581 225.860 278.209 1.00 35.80 720 SER A N 1
ATOM 2811 C CA . SER A 1 381 ? 62.178 226.940 278.991 1.00 37.52 720 SER A CA 1
ATOM 2812 C C . SER A 1 381 ? 62.682 228.097 278.115 1.00 38.98 720 SER A C 1
ATOM 2813 O O . SER A 1 381 ? 63.862 228.455 278.181 1.00 36.61 720 SER A O 1
ATOM 2816 N N . PRO A 1 382 ? 61.817 228.699 277.299 1.00 37.97 721 PRO A N 1
ATOM 2817 C CA . PRO A 1 382 ? 62.257 229.840 276.492 1.00 37.57 721 PRO A CA 1
ATOM 2818 C C . PRO A 1 382 ? 62.522 231.059 277.363 1.00 40.03 721 PRO A C 1
ATOM 2819 O O . PRO A 1 382 ? 61.997 231.198 278.470 1.00 37.87 721 PRO A O 1
ATOM 2823 N N . ALA A 1 383 ? 63.359 231.950 276.839 1.00 39.07 722 ALA A N 1
ATOM 2824 C CA . ALA A 1 383 ? 63.774 233.122 277.596 1.00 42.40 722 ALA A CA 1
ATOM 2825 C C . ALA A 1 383 ? 62.644 234.142 277.686 1.00 40.69 722 ALA A C 1
ATOM 2826 O O . ALA A 1 383 ? 61.905 234.362 276.722 1.00 36.08 722 ALA A O 1
ATOM 2828 N N . ASN A 1 384 ? 62.516 234.761 278.862 1.00 40.41 723 ASN A N 1
ATOM 2829 C CA . ASN A 1 384 ? 61.524 235.811 279.108 1.00 38.58 723 ASN A CA 1
ATOM 2830 C C . ASN A 1 384 ? 60.105 235.299 278.865 1.00 36.25 723 ASN A C 1
ATOM 2831 O O . ASN A 1 384 ? 59.267 235.985 278.275 1.00 33.63 723 ASN A O 1
ATOM 2836 N N . SER A 1 385 ? 59.829 234.084 279.335 1.00 37.64 724 SER A N 1
ATOM 2837 C CA . SER A 1 385 ? 58.558 233.423 279.079 1.00 34.42 724 SER A CA 1
ATOM 2838 C C . SER A 1 385 ? 58.165 232.576 280.282 1.00 31.24 724 SER A C 1
ATOM 2839 O O . SER A 1 385 ? 59.011 232.167 281.081 1.00 32.62 724 SER A O 1
ATOM 2842 N N . GLY A 1 386 ? 56.860 232.329 280.413 1.00 30.66 725 GLY A N 1
ATOM 2843 C CA . GLY A 1 386 ? 56.350 231.330 281.335 1.00 35.10 725 GLY A CA 1
ATOM 2844 C C . GLY A 1 386 ? 55.532 231.843 282.500 1.00 38.62 725 GLY A C 1
ATOM 2845 O O . GLY A 1 386 ? 54.928 231.025 283.206 1.00 38.66 725 GLY A O 1
ATOM 2846 N N . GLU A 1 387 ? 55.486 233.152 282.736 1.00 39.33 726 GLU A N 1
ATOM 2847 C CA . GLU A 1 387 ? 54.749 233.671 283.881 1.00 37.40 726 GLU A CA 1
ATOM 2848 C C . GLU A 1 387 ? 53.250 233.465 283.694 1.00 30.26 726 GLU A C 1
ATOM 2849 O O . GLU A 1 387 ? 52.708 233.719 282.615 1.00 30.83 726 GLU A O 1
ATOM 2855 N N . VAL A 1 388 ? 52.594 232.991 284.762 1.00 27.71 727 VAL A N 1
ATOM 2856 C CA . VAL A 1 388 ? 51.157 232.712 284.863 1.00 27.41 727 VAL A CA 1
ATOM 2857 C C . VAL A 1 388 ? 50.485 232.460 283.516 1.00 33.54 727 VAL A C 1
ATOM 2858 O O . VAL A 1 388 ? 49.724 233.299 283.022 1.00 31.23 727 VAL A O 1
ATOM 2862 N N . ILE A 1 389 ? 50.756 231.308 282.916 1.00 28.98 728 ILE A N 1
ATOM 2863 C CA . ILE A 1 389 ? 50.035 230.868 281.728 1.00 27.79 728 ILE A CA 1
ATOM 2864 C C . ILE A 1 389 ? 48.840 230.044 282.181 1.00 29.30 728 ILE A C 1
ATOM 2865 O O . ILE A 1 389 ? 48.992 229.075 282.933 1.00 30.14 728 ILE A O 1
ATOM 2870 N N . LYS A 1 390 ? 47.647 230.432 281.736 1.00 27.72 729 LYS A N 1
ATOM 2871 C CA . LYS A 1 390 ? 46.411 229.941 282.328 1.00 27.43 729 LYS A CA 1
ATOM 2872 C C . LYS A 1 390 ? 45.508 229.327 281.269 1.00 30.01 729 LYS A C 1
ATOM 2873 O O . LYS A 1 390 ? 45.254 229.940 280.227 1.00 28.58 729 LYS A O 1
ATOM 2879 N N . PHE A 1 391 ? 45.026 228.117 281.545 1.00 27.55 730 PHE A N 1
ATOM 2880 C CA . PHE A 1 391 ? 43.987 227.464 280.756 1.00 25.09 730 PHE A CA 1
ATOM 2881 C C . PHE A 1 391 ? 42.709 227.497 281.583 1.00 26.72 730 PHE A C 1
ATOM 2882 O O . PHE A 1 391 ? 42.626 226.846 282.630 1.00 30.08 730 PHE A O 1
ATOM 2890 N N . ASN A 1 392 ? 41.721 228.261 281.127 1.00 26.70 731 ASN A N 1
ATOM 2891 C CA . ASN A 1 392 ? 40.458 228.420 281.837 1.00 27.91 731 ASN A CA 1
ATOM 2892 C C . ASN A 1 392 ? 39.367 227.657 281.099 1.00 25.32 731 ASN A C 1
ATOM 2893 O O . ASN A 1 392 ? 39.066 227.966 279.941 1.00 24.55 731 ASN A O 1
ATOM 2898 N N . HIS A 1 393 ? 38.785 226.665 281.774 1.00 27.10 732 HIS A N 1
ATOM 2899 C CA . HIS A 1 393 ? 37.677 225.869 281.243 1.00 26.70 732 HIS A CA 1
ATOM 2900 C C . HIS A 1 393 ? 38.022 225.287 279.874 1.00 28.29 732 HIS A C 1
ATOM 2901 O O . HIS A 1 393 ? 37.260 225.395 278.911 1.00 27.47 732 HIS A O 1
ATOM 2908 N N . CYS A 1 394 ? 39.193 224.666 279.791 1.00 24.24 733 CYS A N 1
ATOM 2909 C CA . CYS A 1 394 ? 39.684 224.118 278.537 1.00 26.32 733 CYS A CA 1
ATOM 2910 C C . CYS A 1 394 ? 39.420 222.620 278.451 1.00 29.47 733 CYS A C 1
ATOM 2911 O O . CYS A 1 394 ? 39.477 221.894 279.448 1.00 24.83 733 CYS A O 1
ATOM 2914 N N . TRP A 1 395 ? 39.134 222.170 277.233 1.00 26.95 734 TRP A N 1
ATOM 2915 C CA . TRP A 1 395 ? 38.808 220.782 276.922 1.00 26.72 734 TRP A CA 1
ATOM 2916 C C . TRP A 1 395 ? 40.005 220.185 276.190 1.00 25.05 734 TRP A C 1
ATOM 2917 O O . TRP A 1 395 ? 40.243 220.498 275.018 1.00 26.51 734 TRP A O 1
ATOM 2928 N N . MET A 1 396 ? 40.769 219.344 276.888 1.00 27.14 735 MET A N 1
ATOM 2929 C CA . MET A 1 396 ? 42.078 218.875 276.424 1.00 32.09 735 MET A CA 1
ATOM 2930 C C . MET A 1 396 ? 42.106 217.349 276.471 1.00 31.61 735 MET A C 1
ATOM 2931 O O . MET A 1 396 ? 42.524 216.760 277.471 1.00 30.38 735 MET A O 1
ATOM 2936 N N . VAL A 1 397 ? 41.680 216.709 275.377 1.00 29.35 736 VAL A N 1
ATOM 2937 C CA . VAL A 1 397 ? 41.449 215.270 275.357 1.00 29.67 736 VAL A CA 1
ATOM 2938 C C . VAL A 1 397 ? 42.038 214.647 274.098 1.00 31.24 736 VAL A C 1
ATOM 2939 O O . VAL A 1 397 ? 42.301 215.323 273.102 1.00 28.17 736 VAL A O 1
ATOM 2943 N N . ASP A 1 398 ? 42.247 213.329 274.166 1.00 25.93 737 ASP A N 1
ATOM 2944 C CA . ASP A 1 398 ? 42.597 212.498 273.009 1.00 25.12 737 ASP A CA 1
ATOM 2945 C C . ASP A 1 398 ? 43.889 212.949 272.335 1.00 26.33 737 ASP A C 1
ATOM 2946 O O . ASP A 1 398 ? 44.078 212.739 271.134 1.00 29.91 737 ASP A O 1
ATOM 2951 N N . ASN A 1 399 ? 44.794 213.552 273.096 1.00 22.31 738 ASN A N 1
ATOM 2952 C CA . ASN A 1 399 ? 46.028 214.064 272.525 1.00 29.41 738 ASN A CA 1
ATOM 2953 C C . ASN A 1 399 ? 47.065 212.953 272.386 1.00 32.00 738 ASN A C 1
ATOM 2954 O O . ASN A 1 399 ? 47.032 211.939 273.089 1.00 32.76 738 ASN A O 1
ATOM 2959 N N . GLY A 1 400 ? 47.997 213.158 271.459 1.00 28.41 739 GLY A N 1
ATOM 2960 C CA . GLY A 1 400 ? 49.039 212.183 271.201 1.00 30.44 739 GLY A CA 1
ATOM 2961 C C . GLY A 1 400 ? 50.431 212.743 271.402 1.00 35.69 739 GLY A C 1
ATOM 2962 O O . GLY A 1 400 ? 51.368 212.378 270.686 1.00 36.37 739 GLY A O 1
ATOM 2963 N N . GLY A 1 401 ? 50.574 213.635 272.379 1.00 34.09 740 GLY A N 1
ATOM 2964 C CA . GLY A 1 401 ? 51.841 214.262 272.671 1.00 36.06 740 GLY A CA 1
ATOM 2965 C C . GLY A 1 401 ? 51.831 214.936 274.028 1.00 32.85 740 GLY A C 1
ATOM 2966 O O . GLY A 1 401 ? 50.783 215.346 274.535 1.00 31.11 740 GLY A O 1
ATOM 2967 N N . PRO A 1 402 ? 53.002 215.074 274.639 1.00 32.78 741 PRO A N 1
ATOM 2968 C CA . PRO A 1 402 ? 53.068 215.563 276.019 1.00 32.76 741 PRO A CA 1
ATOM 2969 C C . PRO A 1 402 ? 52.876 217.070 276.134 1.00 35.02 741 PRO A C 1
ATOM 2970 O O . PRO A 1 402 ? 52.954 217.823 275.161 1.00 33.64 741 PRO A O 1
ATOM 2974 N N . PHE A 1 403 ? 52.602 217.492 277.370 1.00 30.54 742 PHE A N 1
ATOM 2975 C CA . PHE A 1 403 ? 52.678 218.892 277.787 1.00 29.21 742 PHE A CA 1
ATOM 2976 C C . PHE A 1 403 ? 54.029 219.053 278.475 1.00 30.86 742 PHE A C 1
ATOM 2977 O O . PHE A 1 403 ? 54.191 218.675 279.637 1.00 33.52 742 PHE A O 1
ATOM 2985 N N . THR A 1 404 ? 55.007 219.601 277.757 1.00 30.65 743 THR A N 1
ATOM 2986 C CA . THR A 1 404 ? 56.374 219.700 278.269 1.00 31.36 743 THR A CA 1
ATOM 2987 C C . THR A 1 404 ? 56.543 221.044 278.967 1.00 35.04 743 THR A C 1
ATOM 2988 O O . THR A 1 404 ? 56.685 222.083 278.317 1.00 34.54 743 THR A O 1
ATOM 2992 N N . PHE A 1 405 ? 56.532 221.023 280.298 1.00 29.92 744 PHE A N 1
ATOM 2993 C CA . PHE A 1 405 ? 56.677 222.224 281.118 1.00 29.21 744 PHE A CA 1
ATOM 2994 C C . PHE A 1 405 ? 58.065 222.202 281.755 1.00 32.60 744 PHE A C 1
ATOM 2995 O O . PHE A 1 405 ? 58.233 221.822 282.915 1.00 30.87 744 PHE A O 1
ATOM 3003 N N . LYS A 1 406 ? 59.070 222.609 280.982 1.00 28.82 745 LYS A N 1
ATOM 3004 C CA . LYS A 1 406 ? 60.419 222.804 281.509 1.00 33.77 745 LYS A CA 1
ATOM 3005 C C . LYS A 1 406 ? 60.490 224.238 282.019 1.00 33.93 745 LYS A C 1
ATOM 3006 O O . LYS A 1 406 ? 60.619 225.181 281.234 1.00 31.30 745 LYS A O 1
ATOM 3012 N N . ASN A 1 407 ? 60.390 224.397 283.342 1.00 28.27 746 ASN A N 1
ATOM 3013 C CA . ASN A 1 407 ? 60.162 225.686 283.990 1.00 28.72 746 ASN A CA 1
ATOM 3014 C C . ASN A 1 407 ? 58.815 226.256 283.556 1.00 29.29 746 ASN A C 1
ATOM 3015 O O . ASN A 1 407 ? 58.047 225.587 282.858 1.00 28.29 746 ASN A O 1
ATOM 3020 N N . GLY A 1 408 ? 58.515 227.481 283.970 1.00 32.30 747 GLY A N 1
ATOM 3021 C CA . GLY A 1 408 ? 57.227 228.080 283.694 1.00 30.37 747 GLY A CA 1
ATOM 3022 C C . GLY A 1 408 ? 56.229 227.868 284.821 1.00 32.13 747 GLY A C 1
ATOM 3023 O O . GLY A 1 408 ? 56.409 227.039 285.712 1.00 31.88 747 GLY A O 1
ATOM 3024 N N . GLN A 1 409 ? 55.151 228.647 284.768 1.00 29.41 748 GLN A N 1
ATOM 3025 C CA . GLN A 1 409 ? 54.095 228.616 285.775 1.00 31.12 748 GLN A CA 1
ATOM 3026 C C . GLN A 1 409 ? 52.765 228.471 285.051 1.00 31.97 748 GLN A C 1
ATOM 3027 O O . GLN A 1 409 ? 52.363 229.368 284.303 1.00 31.24 748 GLN A O 1
ATOM 3033 N N . PHE A 1 410 ? 52.079 227.354 285.273 1.00 28.35 749 PHE A N 1
ATOM 3034 C CA . PHE A 1 410 ? 50.885 227.018 284.514 1.00 30.87 749 PHE A CA 1
ATOM 3035 C C . PHE A 1 410 ? 49.696 226.812 285.440 1.00 31.22 749 PHE A C 1
ATOM 3036 O O . PHE A 1 410 ? 49.821 226.201 286.507 1.00 28.05 749 PHE A O 1
ATOM 3044 N N . ILE A 1 411 ? 48.544 227.332 285.023 1.00 26.67 750 ILE A N 1
ATOM 3045 C CA . ILE A 1 411 ? 47.309 227.271 285.796 1.00 24.62 750 ILE A CA 1
ATOM 3046 C C . ILE A 1 411 ? 46.257 226.561 284.956 1.00 27.97 750 ILE A C 1
ATOM 3047 O O . ILE A 1 411 ? 45.943 227.004 283.844 1.00 30.33 750 ILE A O 1
ATOM 3052 N N . PHE A 1 412 ? 45.722 225.462 285.480 1.00 24.17 751 PHE A N 1
ATOM 3053 C CA . PHE A 1 412 ? 44.534 224.813 284.935 1.00 24.22 751 PHE A CA 1
ATOM 3054 C C . PHE A 1 412 ? 43.370 225.120 285.867 1.00 27.49 751 PHE A C 1
ATOM 3055 O O . PHE A 1 412 ? 43.442 224.826 287.066 1.00 27.17 751 PHE A O 1
ATOM 3063 N N . ASP A 1 413 ? 42.305 225.711 285.325 1.00 23.92 752 ASP A N 1
ATOM 3064 C CA . ASP A 1 413 ? 41.137 226.087 286.117 1.00 23.24 752 ASP A CA 1
ATOM 3065 C C . ASP A 1 413 ? 39.882 225.592 285.410 1.00 26.28 752 ASP A C 1
ATOM 3066 O O . ASP A 1 413 ? 39.553 226.066 284.318 1.00 31.31 752 ASP A O 1
ATOM 3071 N N . SER A 1 414 ? 39.186 224.644 286.045 1.00 24.73 753 SER A N 1
ATOM 3072 C CA . SER A 1 414 ? 37.973 224.016 285.511 1.00 24.03 753 SER A CA 1
ATOM 3073 C C . SER A 1 414 ? 38.212 223.369 284.149 1.00 21.81 753 SER A C 1
ATOM 3074 O O . SER A 1 414 ? 37.329 223.368 283.287 1.00 27.57 753 SER A O 1
ATOM 3077 N N . CYS A 1 415 ? 39.401 222.811 283.950 1.00 21.10 754 CYS A N 1
ATOM 3078 C CA . CYS A 1 415 ? 39.715 222.066 282.741 1.00 25.16 754 CYS A CA 1
ATOM 3079 C C . CYS A 1 415 ? 39.385 220.589 282.923 1.00 28.35 754 CYS A C 1
ATOM 3080 O O . CYS A 1 415 ? 39.182 220.103 284.038 1.00 28.19 754 CYS A O 1
ATOM 3083 N N . SER A 1 416 ? 39.338 219.874 281.801 1.00 26.51 755 SER A N 1
ATOM 3084 C CA . SER A 1 416 ? 39.171 218.429 281.795 1.00 26.63 755 SER A CA 1
ATOM 3085 C C . SER A 1 416 ? 40.235 217.805 280.907 1.00 29.35 755 SER A C 1
ATOM 3086 O O . SER A 1 416 ? 40.483 218.280 279.794 1.00 25.74 755 SER A O 1
ATOM 3089 N N . LEU A 1 417 ? 40.857 216.745 281.405 1.00 26.58 756 LEU A N 1
ATOM 3090 C CA . LEU A 1 417 ? 41.928 216.045 280.709 1.00 25.05 756 LEU A CA 1
ATOM 3091 C C . LEU A 1 417 ? 42.172 214.721 281.429 1.00 28.72 756 LEU A C 1
ATOM 3092 O O . LEU A 1 417 ? 41.807 214.579 282.598 1.00 26.97 756 LEU A O 1
ATOM 3097 N N . PRO A 1 418 ? 42.777 213.734 280.747 1.00 27.06 757 PRO A N 1
ATOM 3098 C CA . PRO A 1 418 ? 43.120 213.698 279.323 1.00 25.93 757 PRO A CA 1
ATOM 3099 C C . PRO A 1 418 ? 42.166 212.832 278.504 1.00 26.31 757 PRO A C 1
ATOM 3100 O O . PRO A 1 418 ? 42.297 212.788 277.279 1.00 28.48 757 PRO A O 1
ATOM 3104 N N . ALA A 1 419 ? 41.245 212.144 279.185 1.00 25.20 758 ALA A N 1
ATOM 3105 C CA . ALA A 1 419 ? 40.290 211.224 278.570 1.00 27.51 758 ALA A CA 1
ATOM 3106 C C . ALA A 1 419 ? 40.986 210.012 277.965 1.00 28.59 758 ALA A C 1
ATOM 3107 O O . ALA A 1 419 ? 40.667 208.870 278.308 1.00 33.34 758 ALA A O 1
ATOM 3109 N N . GLY A 1 420 ? 41.926 210.250 277.060 1.00 29.21 759 GLY A N 1
ATOM 3110 C CA . GLY A 1 420 ? 42.648 209.165 276.425 1.00 29.05 759 GLY A CA 1
ATOM 3111 C C . GLY A 1 420 ? 43.743 209.722 275.545 1.00 29.84 759 GLY A C 1
ATOM 3112 O O . GLY A 1 420 ? 43.903 210.938 275.405 1.00 32.35 759 GLY A O 1
ATOM 3113 N N . LYS A 1 421 ? 44.503 208.810 274.951 1.00 28.41 760 LYS A N 1
ATOM 3114 C CA . LYS A 1 421 ? 45.610 209.168 274.081 1.00 31.76 760 LYS A CA 1
ATOM 3115 C C . LYS A 1 421 ? 45.273 208.834 272.635 1.00 31.10 760 LYS A C 1
ATOM 3116 O O . LYS A 1 421 ? 44.443 207.967 272.351 1.00 34.68 760 LYS A O 1
ATOM 3122 N N . LYS A 1 422 ? 45.926 209.543 271.718 1.00 29.90 761 LYS A N 1
ATOM 3123 C CA . LYS A 1 422 ? 45.844 209.188 270.309 1.00 35.16 761 LYS A CA 1
ATOM 3124 C C . LYS A 1 422 ? 46.532 207.846 270.101 1.00 39.72 761 LYS A C 1
ATOM 3125 O O . LYS A 1 422 ? 47.705 207.683 270.455 1.00 37.10 761 LYS A O 1
ATOM 3131 N N . SER A 1 423 ? 45.798 206.883 269.548 1.00 38.27 762 SER A N 1
ATOM 3132 C CA . SER A 1 423 ? 46.330 205.536 269.383 1.00 44.32 762 SER A CA 1
ATOM 3133 C C . SER A 1 423 ? 47.573 205.555 268.501 1.00 41.08 762 SER A C 1
ATOM 3134 O O . SER A 1 423 ? 47.572 206.149 267.419 1.00 42.37 762 SER A O 1
ATOM 3137 N N . GLY A 1 424 ? 48.637 204.910 268.976 1.00 41.84 763 GLY A N 1
ATOM 3138 C CA . GLY A 1 424 ? 49.876 204.822 268.237 1.00 48.87 763 GLY A CA 1
ATOM 3139 C C . GLY A 1 424 ? 50.831 205.978 268.442 1.00 53.31 763 GLY A C 1
ATOM 3140 O O . GLY A 1 424 ? 51.874 206.018 267.781 1.00 55.79 763 GLY A O 1
ATOM 3141 N N . TYR A 1 425 ? 50.513 206.915 269.325 1.00 50.01 764 TYR A N 1
ATOM 3142 C CA . TYR A 1 425 ? 51.359 208.073 269.567 1.00 43.69 764 TYR A CA 1
ATOM 3143 C C . TYR A 1 425 ? 51.785 208.103 271.033 1.00 40.80 764 TYR A C 1
ATOM 3144 O O . TYR A 1 425 ? 51.640 207.116 271.765 1.00 39.69 764 TYR A O 1
ATOM 3153 N N . PHE A 1 426 ? 52.315 209.240 271.463 1.00 45.22 765 PHE A N 1
ATOM 3154 C CA . PHE A 1 426 ? 52.897 209.372 272.788 1.00 45.44 765 PHE A CA 1
ATOM 3155 C C . PHE A 1 426 ? 51.829 209.735 273.814 1.00 38.38 765 PHE A C 1
ATOM 3156 O O . PHE A 1 426 ? 50.775 210.283 273.485 1.00 41.22 765 PHE A O 1
ATOM 3164 N N . ASP A 1 427 ? 52.113 209.400 275.070 1.00 30.72 766 ASP A N 1
ATOM 3165 C CA . ASP A 1 427 ? 51.209 209.735 276.160 1.00 29.08 766 ASP A CA 1
ATOM 3166 C C . ASP A 1 427 ? 51.054 211.249 276.258 1.00 28.28 766 ASP A C 1
ATOM 3167 O O . ASP A 1 427 ? 52.058 211.972 276.223 1.00 31.56 766 ASP A O 1
ATOM 3172 N N . PRO A 1 428 ? 49.832 211.766 276.370 1.00 31.08 767 PRO A N 1
ATOM 3173 C CA . PRO A 1 428 ? 49.635 213.205 276.622 1.00 29.84 767 PRO A CA 1
ATOM 3174 C C . PRO A 1 428 ? 49.854 213.563 278.089 1.00 31.18 767 PRO A C 1
ATOM 3175 O O . PRO A 1 428 ? 48.974 214.095 278.773 1.00 34.36 767 PRO A O 1
ATOM 3179 N N . VAL A 1 429 ? 51.050 213.267 278.582 1.00 31.54 768 VAL A N 1
ATOM 3180 C CA . VAL A 1 429 ? 51.393 213.491 279.980 1.00 28.94 768 VAL A CA 1
ATOM 3181 C C . VAL A 1 429 ? 51.725 214.961 280.195 1.00 30.42 768 VAL A C 1
ATOM 3182 O O . VAL A 1 429 ? 52.306 215.621 279.324 1.00 31.58 768 VAL A O 1
ATOM 3186 N N . VAL A 1 430 ? 51.333 215.488 281.353 1.00 28.99 769 VAL A N 1
ATOM 3187 C CA . VAL A 1 430 ? 51.728 216.826 281.778 1.00 25.98 769 VAL A CA 1
ATOM 3188 C C . VAL A 1 430 ? 53.042 216.667 282.538 1.00 30.75 769 VAL A C 1
ATOM 3189 O O . VAL A 1 430 ? 53.056 216.265 283.702 1.00 29.32 769 VAL A O 1
ATOM 3193 N N . ALA A 1 431 ? 54.153 216.982 281.873 1.00 24.51 770 ALA A N 1
ATOM 3194 C CA . ALA A 1 431 ? 55.491 216.667 282.366 1.00 30.14 770 ALA A CA 1
ATOM 3195 C C . ALA A 1 431 ? 56.172 217.939 282.858 1.00 32.81 770 ALA A C 1
ATOM 3196 O O . ALA A 1 431 ? 56.588 218.781 282.054 1.00 26.44 770 ALA A O 1
ATOM 3198 N N . LEU A 1 432 ? 56.299 218.065 284.177 1.00 27.63 771 LEU A N 1
ATOM 3199 C CA . LEU A 1 432 ? 56.994 219.187 284.796 1.00 23.59 771 LEU A CA 1
ATOM 3200 C C . LEU A 1 432 ? 58.448 218.810 285.049 1.00 25.05 771 LEU A C 1
ATOM 3201 O O . LEU A 1 432 ? 58.730 217.754 285.625 1.00 31.93 771 LEU A O 1
ATOM 3206 N N . SER A 1 433 ? 59.367 219.676 284.627 1.00 23.28 772 SER A N 1
ATOM 3207 C CA . SER A 1 433 ? 60.789 219.457 284.853 1.00 36.24 772 SER A CA 1
ATOM 3208 C C . SER A 1 433 ? 61.445 220.778 285.229 1.00 32.62 772 SER A C 1
ATOM 3209 O O . SER A 1 433 ? 60.856 221.854 285.086 1.00 27.74 772 SER A O 1
ATOM 3212 N N . ASP A 1 434 ? 62.686 220.677 285.712 1.00 34.04 773 ASP A N 1
ATOM 3213 C CA . ASP A 1 434 ? 63.442 221.811 286.236 1.00 41.36 773 ASP A CA 1
ATOM 3214 C C . ASP A 1 434 ? 62.720 222.447 287.419 1.00 38.62 773 ASP A C 1
ATOM 3215 O O . ASP A 1 434 ? 62.598 221.827 288.480 1.00 40.21 773 ASP A O 1
ATOM 3220 N N . ASN A 1 435 ? 62.239 223.677 287.251 1.00 27.62 774 ASN A N 1
ATOM 3221 C CA . ASN A 1 435 ? 61.608 224.432 288.328 1.00 32.35 774 ASN A CA 1
ATOM 3222 C C . ASN A 1 435 ? 60.231 224.926 287.902 1.00 30.38 774 ASN A C 1
ATOM 3223 O O . ASN A 1 435 ? 59.848 226.071 288.155 1.00 33.19 774 ASN A O 1
ATOM 3228 N N . ALA A 1 436 ? 59.464 224.064 287.243 1.00 29.83 775 ALA A N 1
ATOM 3229 C CA . ALA A 1 436 ? 58.121 224.426 286.821 1.00 29.04 775 ALA A CA 1
ATOM 3230 C C . ALA A 1 436 ? 57.132 224.251 287.966 1.00 31.12 775 ALA A C 1
ATOM 3231 O O . ALA A 1 436 ? 57.339 223.449 288.878 1.00 28.93 775 ALA A O 1
ATOM 3233 N N . THR A 1 437 ? 56.051 225.022 287.914 1.00 26.19 776 THR A N 1
ATOM 3234 C CA . THR A 1 437 ? 54.925 224.849 288.816 1.00 27.43 776 THR A CA 1
ATOM 3235 C C . THR A 1 437 ? 53.659 224.649 287.996 1.00 31.35 776 THR A C 1
ATOM 3236 O O . THR A 1 437 ? 53.556 225.121 286.860 1.00 27.22 776 THR A O 1
ATOM 3240 N N . THR A 1 438 ? 52.698 223.933 288.574 1.00 29.02 777 THR A N 1
ATOM 3241 C CA . THR A 1 438 ? 51.419 223.721 287.910 1.00 28.11 777 THR A CA 1
ATOM 3242 C C . THR A 1 438 ? 50.317 223.634 288.952 1.00 28.80 777 THR A C 1
ATOM 3243 O O . THR A 1 438 ? 50.441 222.897 289.935 1.00 31.92 777 THR A O 1
ATOM 3247 N N . VAL A 1 439 ? 49.251 224.397 288.732 1.00 26.78 778 VAL A N 1
ATOM 3248 C CA . VAL A 1 439 ? 48.046 224.351 289.549 1.00 25.86 778 VAL A CA 1
ATOM 3249 C C . VAL A 1 439 ? 46.935 223.739 288.711 1.00 26.89 778 VAL A C 1
ATOM 3250 O O . VAL A 1 439 ? 46.700 224.166 287.574 1.00 26.88 778 VAL A O 1
ATOM 3254 N N . PHE A 1 440 ? 46.261 222.735 289.264 1.00 24.60 779 PHE A N 1
ATOM 3255 C CA . PHE A 1 440 ? 45.068 222.155 288.657 1.00 22.03 779 PHE A CA 1
ATOM 3256 C C . PHE A 1 440 ? 43.935 222.293 289.663 1.00 26.29 779 PHE A C 1
ATOM 3257 O O . PHE A 1 440 ? 43.939 221.627 290.704 1.00 25.13 779 PHE A O 1
ATOM 3265 N N . THR A 1 441 ? 42.967 223.153 289.359 1.00 23.37 780 THR A N 1
ATOM 3266 C CA . THR A 1 441 ? 41.912 223.468 290.306 1.00 27.32 780 THR A CA 1
ATOM 3267 C C . THR A 1 441 ? 40.550 223.451 289.625 1.00 25.03 780 THR A C 1
ATOM 3268 O O . THR A 1 441 ? 40.424 223.747 288.433 1.00 24.53 780 THR A O 1
ATOM 3272 N N . ASN A 1 442 ? 39.535 223.072 290.407 1.00 25.66 781 ASN A N 1
ATOM 3273 C CA . ASN A 1 442 ? 38.129 223.131 290.002 1.00 25.51 781 ASN A CA 1
ATOM 3274 C C . ASN A 1 442 ? 37.848 222.310 288.746 1.00 28.02 781 ASN A C 1
ATOM 3275 O O . ASN A 1 442 ? 36.897 222.590 288.014 1.00 27.02 781 ASN A O 1
ATOM 3280 N N . GLY A 1 443 ? 38.655 221.282 288.492 1.00 24.48 782 GLY A N 1
ATOM 3281 C CA . GLY A 1 443 ? 38.543 220.546 287.248 1.00 22.22 782 GLY A CA 1
ATOM 3282 C C . GLY A 1 443 ? 38.357 219.051 287.395 1.00 24.57 782 GLY A C 1
ATOM 3283 O O . GLY A 1 443 ? 37.969 218.559 288.459 1.00 24.62 782 GLY A O 1
ATOM 3284 N N . ASN A 1 444 ? 38.634 218.318 286.319 1.00 25.67 783 ASN A N 1
ATOM 3285 C CA . ASN A 1 444 ? 38.418 216.880 286.276 1.00 25.33 783 ASN A CA 1
ATOM 3286 C C . ASN A 1 444 ? 39.597 216.210 285.589 1.00 28.95 783 ASN A C 1
ATOM 3287 O O . ASN A 1 444 ? 39.959 216.580 284.468 1.00 27.89 783 ASN A O 1
ATOM 3292 N N . ILE A 1 445 ? 40.193 215.236 286.267 1.00 26.50 784 ILE A N 1
ATOM 3293 C CA . ILE A 1 445 ? 41.217 214.371 285.694 1.00 25.81 784 ILE A CA 1
ATOM 3294 C C . ILE A 1 445 ? 40.575 213.005 285.502 1.00 30.03 784 ILE A C 1
ATOM 3295 O O . ILE A 1 445 ? 40.362 212.270 286.473 1.00 30.60 784 ILE A O 1
ATOM 3300 N N . GLU A 1 446 ? 40.249 212.661 284.257 1.00 31.90 785 GLU A N 1
ATOM 3301 C CA . GLU A 1 446 ? 39.472 211.460 283.993 1.00 32.17 785 GLU A CA 1
ATOM 3302 C C . GLU A 1 446 ? 40.042 210.700 282.806 1.00 30.66 785 GLU A C 1
ATOM 3303 O O . GLU A 1 446 ? 40.488 211.301 281.825 1.00 31.07 785 GLU A O 1
ATOM 3309 N N . TYR A 1 447 ? 40.021 209.374 282.908 1.00 28.15 786 TYR A N 1
ATOM 3310 C CA . TYR A 1 447 ? 40.397 208.480 281.824 1.00 25.57 786 TYR A CA 1
ATOM 3311 C C . TYR A 1 447 ? 39.176 207.693 281.370 1.00 26.23 786 TYR A C 1
ATOM 3312 O O . TYR A 1 447 ? 38.390 207.219 282.197 1.00 26.93 786 TYR A O 1
ATOM 3321 N N . GLN A 1 448 ? 39.024 207.554 280.056 1.00 31.10 787 GLN A N 1
ATOM 3322 C CA . GLN A 1 448 ? 37.959 206.737 279.505 1.00 30.06 787 GLN A CA 1
ATOM 3323 C C . GLN A 1 448 ? 38.268 205.257 279.720 1.00 34.96 787 GLN A C 1
ATOM 3324 O O . GLN A 1 448 ? 39.417 204.886 279.976 1.00 32.94 787 GLN A O 1
ATOM 3330 N N . PRO A 1 449 ? 37.254 204.392 279.646 1.00 34.79 788 PRO A N 1
ATOM 3331 C CA . PRO A 1 449 ? 37.518 202.950 279.716 1.00 36.76 788 PRO A CA 1
ATOM 3332 C C . PRO A 1 449 ? 38.493 202.517 278.631 1.00 33.72 788 PRO A C 1
ATOM 3333 O O . PRO A 1 449 ? 38.421 202.971 277.487 1.00 37.43 788 PRO A O 1
ATOM 3337 N N . GLY A 1 450 ? 39.417 201.636 279.007 1.00 32.30 789 GLY A N 1
ATOM 3338 C CA . GLY A 1 450 ? 40.450 201.182 278.103 1.00 31.72 789 GLY A CA 1
ATOM 3339 C C . GLY A 1 450 ? 41.670 202.072 278.022 1.00 36.38 789 GLY A C 1
ATOM 3340 O O . GLY A 1 450 ? 42.615 201.732 277.299 1.00 37.27 789 GLY A O 1
ATOM 3341 N N . GLN A 1 451 ? 41.685 203.195 278.735 1.00 34.15 790 GLN A N 1
ATOM 3342 C CA . GLN A 1 451 ? 42.810 204.119 278.740 1.00 31.14 790 GLN A CA 1
ATOM 3343 C C . GLN A 1 451 ? 43.552 204.009 280.065 1.00 32.28 790 GLN A C 1
ATOM 3344 O O . GLN A 1 451 ? 42.928 204.002 281.131 1.00 32.17 790 GLN A O 1
ATOM 3350 N N . SER A 1 452 ? 44.879 203.929 279.996 1.00 28.12 791 SER A N 1
ATOM 3351 C CA . SER A 1 452 ? 45.698 203.811 281.199 1.00 29.50 791 SER A CA 1
ATOM 3352 C C . SER A 1 452 ? 47.090 204.340 280.890 1.00 30.39 791 SER A C 1
ATOM 3353 O O . SER A 1 452 ? 47.834 203.715 280.128 1.00 28.62 791 SER A O 1
ATOM 3356 N N . PHE A 1 453 ? 47.436 205.484 281.477 1.00 28.16 792 PHE A N 1
ATOM 3357 C CA . PHE A 1 453 ? 48.778 206.045 281.368 1.00 24.48 792 PHE A CA 1
ATOM 3358 C C . PHE A 1 453 ? 48.940 207.128 282.425 1.00 29.02 792 PHE A C 1
ATOM 3359 O O . PHE A 1 453 ? 47.958 207.663 282.949 1.00 28.60 792 PHE A O 1
ATOM 3367 N N . VAL A 1 454 ? 50.200 207.437 282.734 1.00 26.88 793 VAL A N 1
ATOM 3368 C CA . VAL A 1 454 ? 50.508 208.470 283.716 1.00 28.19 793 VAL A CA 1
ATOM 3369 C C . VAL A 1 454 ? 50.116 209.832 283.161 1.00 27.31 793 VAL A C 1
ATOM 3370 O O . VAL A 1 454 ? 50.471 210.185 282.029 1.00 27.42 793 VAL A O 1
ATOM 3374 N N . GLY A 1 455 ? 49.388 210.609 283.960 1.00 30.14 794 GLY A N 1
ATOM 3375 C CA . GLY A 1 455 ? 48.887 211.894 283.508 1.00 27.51 794 GLY A CA 1
ATOM 3376 C C . GLY A 1 455 ? 49.744 213.082 283.895 1.00 28.53 794 GLY A C 1
ATOM 3377 O O . GLY A 1 455 ? 49.753 214.098 283.194 1.00 29.54 794 GLY A O 1
ATOM 3378 N N . PHE A 1 456 ? 50.462 212.971 285.012 1.00 26.97 795 PHE A N 1
ATOM 3379 C CA . PHE A 1 456 ? 51.334 214.036 285.492 1.00 22.74 795 PHE A CA 1
ATOM 3380 C C . PHE A 1 456 ? 52.644 213.429 285.968 1.00 25.75 795 PHE A C 1
ATOM 3381 O O . PHE A 1 456 ? 52.635 212.440 286.705 1.00 29.62 795 PHE A O 1
ATOM 3389 N N . THR A 1 457 ? 53.763 214.022 285.558 1.00 22.51 796 THR A N 1
ATOM 3390 C CA . THR A 1 457 ? 55.071 213.686 286.104 1.00 27.97 796 THR A CA 1
ATOM 3391 C C . THR A 1 457 ? 55.728 214.949 286.640 1.00 30.10 796 THR A C 1
ATOM 3392 O O . THR A 1 457 ? 55.646 216.015 286.022 1.00 25.08 796 THR A O 1
ATOM 3396 N N . VAL A 1 458 ? 56.374 214.824 287.796 1.00 27.54 797 VAL A N 1
ATOM 3397 C CA . VAL A 1 458 ? 57.023 215.941 288.472 1.00 24.35 797 VAL A CA 1
ATOM 3398 C C . VAL A 1 458 ? 58.483 215.569 288.688 1.00 25.58 797 VAL A C 1
ATOM 3399 O O . VAL A 1 458 ? 58.783 214.588 289.380 1.00 32.96 797 VAL A O 1
ATOM 3403 N N . ASP A 1 459 ? 59.387 216.351 288.102 1.00 24.10 798 ASP A N 1
ATOM 3404 C CA . ASP A 1 459 ? 60.814 216.072 288.138 1.00 28.78 798 ASP A CA 1
ATOM 3405 C C . ASP A 1 459 ? 61.581 217.313 288.576 1.00 32.49 798 ASP A C 1
ATOM 3406 O O . ASP A 1 459 ? 61.061 218.432 288.551 1.00 29.09 798 ASP A O 1
ATOM 3411 N N . GLY A 1 460 ? 62.835 217.097 288.969 1.00 31.35 799 GLY A N 1
ATOM 3412 C CA . GLY A 1 460 ? 63.690 218.212 289.357 1.00 31.88 799 GLY A CA 1
ATOM 3413 C C . GLY A 1 460 ? 63.159 218.895 290.602 1.00 35.16 799 GLY A C 1
ATOM 3414 O O . GLY A 1 460 ? 62.810 218.244 291.592 1.00 36.44 799 GLY A O 1
ATOM 3415 N N . SER A 1 461 ? 63.094 220.225 290.558 1.00 32.75 800 SER A N 1
ATOM 3416 C CA . SER A 1 461 ? 62.506 220.995 291.646 1.00 33.72 800 SER A CA 1
ATOM 3417 C C . SER A 1 461 ? 61.174 221.587 291.207 1.00 30.50 800 SER A C 1
ATOM 3418 O O . SER A 1 461 ? 60.915 222.776 291.417 1.00 32.46 800 SER A O 1
ATOM 3421 N N . SER A 1 462 ? 60.332 220.767 290.587 1.00 26.96 801 SER A N 1
ATOM 3422 C CA . SER A 1 462 ? 59.012 221.194 290.149 1.00 28.22 801 SER A CA 1
ATOM 3423 C C . SER A 1 462 ? 57.972 220.897 291.227 1.00 28.42 801 SER A C 1
ATOM 3424 O O . SER A 1 462 ? 58.213 220.141 292.169 1.00 28.42 801 SER A O 1
ATOM 3427 N N . ARG A 1 463 ? 56.804 221.525 291.094 1.00 25.25 802 ARG A N 1
ATOM 3428 C CA . ARG A 1 463 ? 55.766 221.438 292.115 1.00 28.11 802 ARG A CA 1
ATOM 3429 C C . ARG A 1 463 ? 54.395 221.397 291.459 1.00 29.54 802 ARG A C 1
ATOM 3430 O O . ARG A 1 463 ? 54.108 222.189 290.557 1.00 28.07 802 ARG A O 1
ATOM 3438 N N . LEU A 1 464 ? 53.551 220.480 291.926 1.00 28.90 803 LEU A N 1
ATOM 3439 C CA . LEU A 1 464 ? 52.200 220.300 291.414 1.00 25.75 803 LEU A CA 1
ATOM 3440 C C . LEU A 1 464 ? 51.203 220.442 292.555 1.00 28.45 803 LEU A C 1
ATOM 3441 O O . LEU A 1 464 ? 51.396 219.860 293.628 1.00 28.98 803 LEU A O 1
ATOM 3446 N N . SER A 1 465 ? 50.140 221.209 292.320 1.00 24.86 804 SER A N 1
ATOM 3447 C CA . SER A 1 465 ? 49.092 221.429 293.310 1.00 24.35 804 SER A CA 1
ATOM 3448 C C . SER A 1 465 ? 47.741 221.180 292.656 1.00 25.00 804 SER A C 1
ATOM 3449 O O . SER A 1 465 ? 47.395 221.841 291.671 1.00 25.12 804 SER A O 1
ATOM 3452 N N . ILE A 1 466 ? 46.984 220.230 293.198 1.00 25.75 805 ILE A N 1
ATOM 3453 C CA . ILE A 1 466 ? 45.661 219.879 292.695 1.00 24.39 805 ILE A CA 1
ATOM 3454 C C . ILE A 1 466 ? 44.649 220.176 293.792 1.00 29.88 805 ILE A C 1
ATOM 3455 O O . ILE A 1 466 ? 44.814 219.727 294.932 1.00 30.92 805 ILE A O 1
ATOM 3460 N N A SER A 1 467 ? 43.602 220.922 293.444 0.60 26.14 806 SER A N 1
ATOM 3461 N N B SER A 1 467 ? 43.607 220.933 293.451 0.40 26.40 806 SER A N 1
ATOM 3462 C CA A SER A 1 467 ? 42.643 221.414 294.422 0.60 25.88 806 SER A CA 1
ATOM 3463 C CA B SER A 1 467 ? 42.644 221.398 294.439 0.40 26.11 806 SER A CA 1
ATOM 3464 C C A SER A 1 467 ? 41.227 221.330 293.873 0.60 27.15 806 SER A C 1
ATOM 3465 C C B SER A 1 467 ? 41.230 221.339 293.882 0.40 26.95 806 SER A C 1
ATOM 3466 O O A SER A 1 467 ? 40.991 221.625 292.698 0.60 25.06 806 SER A O 1
ATOM 3467 O O B SER A 1 467 ? 40.998 221.664 292.715 0.40 25.55 806 SER A O 1
ATOM 3472 N N . ASP A 1 468 ? 40.292 220.925 294.737 1.00 29.12 807 ASP A N 1
ATOM 3473 C CA . ASP A 1 468 ? 38.854 220.971 294.440 1.00 26.90 807 ASP A CA 1
ATOM 3474 C C . ASP A 1 468 ? 38.509 220.315 293.106 1.00 29.80 807 ASP A C 1
ATOM 3475 O O . ASP A 1 468 ? 37.691 220.822 292.334 1.00 28.17 807 ASP A O 1
ATOM 3480 N N . SER A 1 469 ? 39.131 219.173 292.832 1.00 28.53 808 SER A N 1
ATOM 3481 C CA . SER A 1 469 ? 38.961 218.486 291.563 1.00 27.33 808 SER A CA 1
ATOM 3482 C C . SER A 1 469 ? 38.572 217.036 291.806 1.00 26.97 808 SER A C 1
ATOM 3483 O O . SER A 1 469 ? 38.673 216.516 292.920 1.00 27.40 808 SER A O 1
ATOM 3486 N N . THR A 1 470 ? 38.119 216.384 290.741 1.00 26.26 809 THR A N 1
ATOM 3487 C CA . THR A 1 470 ? 37.830 214.959 290.750 1.00 24.19 809 THR A CA 1
ATOM 3488 C C . THR A 1 470 ? 38.881 214.226 289.931 1.00 26.27 809 THR A C 1
ATOM 3489 O O . THR A 1 470 ? 39.323 214.717 288.888 1.00 26.38 809 THR A O 1
ATOM 3493 N N . ILE A 1 471 ? 39.284 213.055 290.414 1.00 26.81 810 ILE A N 1
ATOM 3494 C CA . ILE A 1 471 ? 40.156 212.151 289.675 1.00 23.97 810 ILE A CA 1
ATOM 3495 C C . ILE A 1 471 ? 39.389 210.854 289.462 1.00 26.43 810 ILE A C 1
ATOM 3496 O O . ILE A 1 471 ? 39.056 210.157 290.428 1.00 31.28 810 ILE A O 1
ATOM 3501 N N . LEU A 1 472 ? 39.099 210.540 288.202 1.00 28.91 811 LEU A N 1
ATOM 3502 C CA . LEU A 1 472 ? 38.236 209.422 287.841 1.00 33.17 811 LEU A CA 1
ATOM 3503 C C . LEU A 1 472 ? 39.027 208.426 287.005 1.00 29.68 811 LEU A C 1
ATOM 3504 O O . LEU A 1 472 ? 39.511 208.768 285.921 1.00 29.98 811 LEU A O 1
ATOM 3509 N N . LEU A 1 473 ? 39.146 207.199 287.505 1.00 28.64 812 LEU A N 1
ATOM 3510 C CA . LEU A 1 473 ? 39.915 206.155 286.853 1.00 30.07 812 LEU A CA 1
ATOM 3511 C C . LEU A 1 473 ? 39.003 205.000 286.464 1.00 32.63 812 LEU A C 1
ATOM 3512 O O . LEU A 1 473 ? 38.180 204.565 287.282 1.00 34.64 812 LEU A O 1
ATOM 3517 N N . PRO A 1 474 ? 39.112 204.476 285.238 1.00 29.95 813 PRO A N 1
ATOM 3518 C CA . PRO A 1 474 ? 38.239 203.369 284.824 1.00 32.52 813 PRO A CA 1
ATOM 3519 C C . PRO A 1 474 ? 38.596 202.055 285.502 1.00 35.89 813 PRO A C 1
ATOM 3520 O O . PRO A 1 474 ? 39.538 201.996 286.300 1.00 37.48 813 PRO A O 1
ATOM 3524 N N . ASN A 1 475 ? 37.858 200.992 285.171 1.00 41.81 814 ASN A N 1
ATOM 3525 C CA . ASN A 1 475 ? 37.945 199.748 285.933 1.00 49.85 814 ASN A CA 1
ATOM 3526 C C . ASN A 1 475 ? 39.330 199.118 285.842 1.00 45.20 814 ASN A C 1
ATOM 3527 O O . ASN A 1 475 ? 39.894 198.686 286.854 1.00 45.16 814 ASN A O 1
ATOM 3532 N N . ASP A 1 476 ? 39.894 199.044 284.636 1.00 40.86 815 ASP A N 1
ATOM 3533 C CA . ASP A 1 476 ? 41.150 198.339 284.418 1.00 42.84 815 ASP A CA 1
ATOM 3534 C C . ASP A 1 476 ? 42.355 199.273 284.355 1.00 38.40 815 ASP A C 1
ATOM 3535 O O . ASP A 1 476 ? 43.407 198.880 283.839 1.00 37.27 815 ASP A O 1
ATOM 3540 N N . TYR A 1 477 ? 42.221 200.498 284.860 1.00 30.39 816 TYR A N 1
ATOM 3541 C CA . TYR A 1 477 ? 43.366 201.392 284.992 1.00 30.98 816 TYR A CA 1
ATOM 3542 C C . TYR A 1 477 ? 44.430 200.729 285.859 1.00 33.11 816 TYR A C 1
ATOM 3543 O O . TYR A 1 477 ? 44.152 200.325 286.993 1.00 32.65 816 TYR A O 1
ATOM 3552 N N . SER A 1 478 ? 45.646 200.607 285.325 1.00 29.64 817 SER A N 1
ATOM 3553 C CA . SER A 1 478 ? 46.671 199.774 285.941 1.00 31.57 817 SER A CA 1
ATOM 3554 C C . SER A 1 478 ? 47.933 200.520 286.359 1.00 28.56 817 SER A C 1
ATOM 3555 O O . SER A 1 478 ? 48.867 199.883 286.860 1.00 28.41 817 SER A O 1
ATOM 3558 N N . THR A 1 479 ? 47.998 201.838 286.177 1.00 22.72 818 THR A N 1
ATOM 3559 C CA . THR A 1 479 ? 49.179 202.585 286.593 1.00 29.32 818 THR A CA 1
ATOM 3560 C C . THR A 1 479 ? 48.793 203.647 287.619 1.00 30.61 818 THR A C 1
ATOM 3561 O O . THR A 1 479 ? 47.830 203.460 288.369 1.00 29.88 818 THR A O 1
ATOM 3565 N N . VAL A 1 480 ? 49.535 204.750 287.681 1.00 21.70 819 VAL A N 1
ATOM 3566 C CA . VAL A 1 480 ? 49.198 205.847 288.586 1.00 23.93 819 VAL A CA 1
ATOM 3567 C C . VAL A 1 480 ? 48.985 207.116 287.768 1.00 27.12 819 VAL A C 1
ATOM 3568 O O . VAL A 1 480 ? 49.647 207.309 286.738 1.00 30.87 819 VAL A O 1
ATOM 3572 N N . PRO A 1 481 ? 48.066 207.998 288.172 1.00 27.35 820 PRO A N 1
ATOM 3573 C CA . PRO A 1 481 ? 47.882 209.249 287.423 1.00 24.90 820 PRO A CA 1
ATOM 3574 C C . PRO A 1 481 ? 48.989 210.262 287.647 1.00 27.88 820 PRO A C 1
ATOM 3575 O O . PRO A 1 481 ? 49.169 211.147 286.802 1.00 28.37 820 PRO A O 1
ATOM 3579 N N . ILE A 1 482 ? 49.735 210.166 288.747 1.00 26.21 821 ILE A N 1
ATOM 3580 C CA . ILE A 1 482 ? 50.744 211.156 289.107 1.00 22.42 821 ILE A CA 1
ATOM 3581 C C . ILE A 1 482 ? 52.014 210.434 289.534 1.00 26.65 821 ILE A C 1
ATOM 3582 O O . ILE A 1 482 ? 51.960 209.452 290.282 1.00 28.38 821 ILE A O 1
ATOM 3587 N N . VAL A 1 483 ? 53.161 210.925 289.064 1.00 25.77 822 VAL A N 1
ATOM 3588 C CA . VAL A 1 483 ? 54.468 210.419 289.470 1.00 27.95 822 VAL A CA 1
ATOM 3589 C C . VAL A 1 483 ? 55.305 211.592 289.961 1.00 27.40 822 VAL A C 1
ATOM 3590 O O . VAL A 1 483 ? 55.445 212.599 289.258 1.00 27.86 822 VAL A O 1
ATOM 3594 N N . ASN A 1 484 ? 55.868 211.458 291.162 1.00 28.90 823 ASN A N 1
ATOM 3595 C CA . ASN A 1 484 ? 56.630 212.521 291.814 1.00 26.11 823 ASN A CA 1
ATOM 3596 C C . ASN A 1 484 ? 58.067 212.047 292.003 1.00 28.55 823 ASN A C 1
ATOM 3597 O O . ASN A 1 484 ? 58.320 211.123 292.784 1.00 26.95 823 ASN A O 1
ATOM 3602 N N . ASN A 1 485 ? 59.007 212.684 291.306 1.00 24.68 824 ASN A N 1
ATOM 3603 C CA . ASN A 1 485 ? 60.405 212.272 291.306 1.00 27.80 824 ASN A CA 1
ATOM 3604 C C . ASN A 1 485 ? 61.302 213.393 291.816 1.00 30.05 824 ASN A C 1
ATOM 3605 O O . ASN A 1 485 ? 60.894 214.553 291.925 1.00 28.67 824 ASN A O 1
ATOM 3610 N N . GLY A 1 486 ? 62.546 213.019 292.114 1.00 31.77 825 GLY A N 1
ATOM 3611 C CA . GLY A 1 486 ? 63.569 213.992 292.467 1.00 32.09 825 GLY A CA 1
ATOM 3612 C C . GLY A 1 486 ? 63.191 214.794 293.694 1.00 33.08 825 GLY A C 1
ATOM 3613 O O . GLY A 1 486 ? 62.865 214.246 294.753 1.00 37.78 825 GLY A O 1
ATOM 3614 N N A ASP A 1 487 ? 63.232 216.119 293.545 0.53 30.78 826 ASP A N 1
ATOM 3615 N N B ASP A 1 487 ? 63.252 216.117 293.568 0.47 31.06 826 ASP A N 1
ATOM 3616 C CA A ASP A 1 487 ? 62.845 217.066 294.582 0.53 33.33 826 ASP A CA 1
ATOM 3617 C CA B ASP A 1 487 ? 62.816 217.018 294.625 0.47 33.18 826 ASP A CA 1
ATOM 3618 C C A ASP A 1 487 ? 61.441 217.625 294.352 0.53 32.12 826 ASP A C 1
ATOM 3619 C C B ASP A 1 487 ? 61.461 217.641 294.313 0.47 32.06 826 ASP A C 1
ATOM 3620 O O A ASP A 1 487 ? 61.123 218.719 294.829 0.53 32.39 826 ASP A O 1
ATOM 3621 O O B ASP A 1 487 ? 61.198 218.790 294.684 0.47 32.15 826 ASP A O 1
ATOM 3630 N N . GLY A 1 488 ? 60.594 216.893 293.632 1.00 28.24 827 GLY A N 1
ATOM 3631 C CA . GLY A 1 488 ? 59.280 217.400 293.299 1.00 25.94 827 GLY A CA 1
ATOM 3632 C C . GLY A 1 488 ? 58.315 217.343 294.468 1.00 27.08 827 GLY A C 1
ATOM 3633 O O . GLY A 1 488 ? 58.445 216.533 295.386 1.00 28.82 827 GLY A O 1
ATOM 3634 N N . VAL A 1 489 ? 57.321 218.226 294.418 1.00 25.09 828 VAL A N 1
ATOM 3635 C CA . VAL A 1 489 ? 56.286 218.328 295.438 1.00 25.55 828 VAL A CA 1
ATOM 3636 C C . VAL A 1 489 ? 54.935 218.122 294.768 1.00 26.06 828 VAL A C 1
ATOM 3637 O O . VAL A 1 489 ? 54.664 218.708 293.714 1.00 27.01 828 VAL A O 1
ATOM 3641 N N . VAL A 1 490 ? 54.095 217.287 295.374 1.00 27.90 829 VAL A N 1
ATOM 3642 C CA . VAL A 1 490 ? 52.710 217.113 294.955 1.00 28.60 829 VAL A CA 1
ATOM 3643 C C . VAL A 1 490 ? 51.818 217.365 296.160 1.00 30.19 829 VAL A C 1
ATOM 3644 O O . VAL A 1 490 ? 52.044 216.798 297.235 1.00 28.53 829 VAL A O 1
ATOM 3648 N N . SER A 1 491 ? 50.815 218.219 295.979 1.00 23.44 830 SER A N 1
ATOM 3649 C CA . SER A 1 491 ? 49.879 218.577 297.035 1.00 22.53 830 SER A CA 1
ATOM 3650 C C . SER A 1 491 ? 48.460 218.393 296.521 1.00 26.17 830 SER A C 1
ATOM 3651 O O . SER A 1 491 ? 48.112 218.914 295.456 1.00 24.20 830 SER A O 1
ATOM 3654 N N . LEU A 1 492 ? 47.651 217.648 297.269 1.00 27.54 831 LEU A N 1
ATOM 3655 C CA . LEU A 1 492 ? 46.244 217.441 296.955 1.00 22.93 831 LEU A CA 1
ATOM 3656 C C . LEU A 1 492 ? 45.390 218.127 298.012 1.00 26.38 831 LEU A C 1
ATOM 3657 O O . LEU A 1 492 ? 45.685 218.045 299.208 1.00 29.52 831 LEU A O 1
ATOM 3662 N N . ASN A 1 493 ? 44.331 218.805 297.573 1.00 24.38 832 ASN A N 1
ATOM 3663 C CA . ASN A 1 493 ? 43.521 219.627 298.469 1.00 28.32 832 ASN A CA 1
ATOM 3664 C C . ASN A 1 493 ? 42.051 219.465 298.108 1.00 30.49 832 ASN A C 1
ATOM 3665 O O . ASN A 1 493 ? 41.619 219.921 297.045 1.00 26.73 832 ASN A O 1
ATOM 3670 N N . ASN A 1 494 ? 41.287 218.827 298.996 1.00 26.54 833 ASN A N 1
ATOM 3671 C CA . ASN A 1 494 ? 39.834 218.702 298.864 1.00 26.00 833 ASN A CA 1
ATOM 3672 C C . ASN A 1 494 ? 39.441 218.094 297.519 1.00 24.17 833 ASN A C 1
ATOM 3673 O O . ASN A 1 494 ? 38.562 218.594 296.814 1.00 25.89 833 ASN A O 1
ATOM 3678 N N . CYS A 1 495 ? 40.101 216.996 297.164 1.00 23.29 834 CYS A N 1
ATOM 3679 C CA . CYS A 1 495 ? 39.879 216.338 295.886 1.00 27.90 834 CYS A CA 1
ATOM 3680 C C . CYS A 1 495 ? 39.106 215.039 296.070 1.00 29.89 834 CYS A C 1
ATOM 3681 O O . CYS A 1 495 ? 39.259 214.338 297.075 1.00 25.27 834 CYS A O 1
ATOM 3684 N N . SER A 1 496 ? 38.268 214.732 295.083 1.00 31.77 835 SER A N 1
ATOM 3685 C CA . SER A 1 496 ? 37.565 213.457 295.030 1.00 27.03 835 SER A CA 1
ATOM 3686 C C . SER A 1 496 ? 38.484 212.412 294.408 1.00 28.24 835 SER A C 1
ATOM 3687 O O . SER A 1 496 ? 38.873 212.538 293.242 1.00 25.46 835 SER A O 1
ATOM 3690 N N . LEU A 1 497 ? 38.834 211.385 295.181 1.00 29.52 836 LEU A N 1
ATOM 3691 C CA . LEU A 1 497 ? 39.855 210.444 294.752 1.00 29.75 836 LEU A CA 1
ATOM 3692 C C . LEU A 1 497 ? 39.285 209.037 294.599 1.00 29.18 836 LEU A C 1
ATOM 3693 O O . LEU A 1 497 ? 38.368 208.648 295.329 1.00 28.05 836 LEU A O 1
ATOM 3698 N N . PRO A 1 498 ? 39.812 208.250 293.652 1.00 25.59 837 PRO A N 1
ATOM 3699 C CA . PRO A 1 498 ? 39.361 206.855 293.441 1.00 28.05 837 PRO A CA 1
ATOM 3700 C C . PRO A 1 498 ? 40.061 205.868 294.376 1.00 29.10 837 PRO A C 1
ATOM 3701 O O . PRO A 1 498 ? 40.973 205.122 294.010 1.00 32.63 837 PRO A O 1
ATOM 3705 N N . LEU A 1 499 ? 39.620 205.856 295.631 1.00 26.40 838 LEU A N 1
ATOM 3706 C CA . LEU A 1 499 ? 40.278 205.087 296.676 1.00 26.29 838 LEU A CA 1
ATOM 3707 C C . LEU A 1 499 ? 39.572 203.776 296.998 1.00 31.45 838 LEU A C 1
ATOM 3708 O O . LEU A 1 499 ? 40.086 202.998 297.808 1.00 30.43 838 LEU A O 1
ATOM 3713 N N . TYR A 1 500 ? 38.417 203.507 296.391 1.00 27.99 839 TYR A N 1
ATOM 3714 C CA . TYR A 1 500 ? 37.688 202.268 296.631 1.00 26.82 839 TYR A CA 1
ATOM 3715 C C . TYR A 1 500 ? 37.249 201.654 295.311 1.00 29.18 839 TYR A C 1
ATOM 3716 O O . TYR A 1 500 ? 36.682 202.346 294.459 1.00 32.11 839 TYR A O 1
ATOM 3725 N N . GLY A 1 501 ? 37.492 200.354 295.154 1.00 30.80 840 GLY A N 1
ATOM 3726 C CA . GLY A 1 501 ? 36.900 199.612 294.058 1.00 30.40 840 GLY A CA 1
ATOM 3727 C C . GLY A 1 501 ? 37.848 198.775 293.224 1.00 31.88 840 GLY A C 1
ATOM 3728 O O . GLY A 1 501 ? 37.479 197.690 292.767 1.00 42.86 840 GLY A O 1
ATOM 3729 N N . SER A 1 502 ? 39.069 199.257 293.016 1.00 36.99 841 SER A N 1
ATOM 3730 C CA . SER A 1 502 ? 39.995 198.658 292.066 1.00 40.06 841 SER A CA 1
ATOM 3731 C C . SER A 1 502 ? 41.091 197.880 292.780 1.00 37.75 841 SER A C 1
ATOM 3732 O O . SER A 1 502 ? 41.564 198.285 293.846 1.00 39.92 841 SER A O 1
ATOM 3735 N N . THR A 1 503 ? 41.490 196.758 292.181 1.00 34.71 842 THR A N 1
ATOM 3736 C CA . THR A 1 503 ? 42.668 196.010 292.603 1.00 37.33 842 THR A CA 1
ATOM 3737 C C . THR A 1 503 ? 43.788 196.076 291.573 1.00 39.99 842 THR A C 1
ATOM 3738 O O . THR A 1 503 ? 44.813 195.407 291.742 1.00 50.00 842 THR A O 1
ATOM 3742 N N . THR A 1 504 ? 43.618 196.862 290.508 1.00 33.02 843 THR A N 1
ATOM 3743 C CA . THR A 1 504 ? 44.606 196.946 289.444 1.00 37.25 843 THR A CA 1
ATOM 3744 C C . THR A 1 504 ? 45.355 198.270 289.408 1.00 36.51 843 THR A C 1
ATOM 3745 O O . THR A 1 504 ? 46.380 198.357 288.724 1.00 39.30 843 THR A O 1
ATOM 3749 N N . ILE A 1 505 ? 44.874 199.297 290.116 1.00 29.18 844 ILE A N 1
ATOM 3750 C CA . ILE A 1 505 ? 45.594 200.563 290.186 1.00 32.22 844 ILE A CA 1
ATOM 3751 C C . ILE A 1 505 ? 47.015 200.320 290.674 1.00 28.58 844 ILE A C 1
ATOM 3752 O O . ILE A 1 505 ? 47.250 199.513 291.580 1.00 25.87 844 ILE A O 1
ATOM 3757 N N . ALA A 1 506 ? 47.972 201.007 290.047 1.00 27.45 845 ALA A N 1
ATOM 3758 C CA . ALA A 1 506 ? 49.373 200.985 290.471 1.00 28.82 845 ALA A CA 1
ATOM 3759 C C . ALA A 1 506 ? 49.946 199.571 290.460 1.00 28.94 845 ALA A C 1
ATOM 3760 O O . ALA A 1 506 ? 50.651 199.159 291.385 1.00 25.59 845 ALA A O 1
ATOM 3762 N N . THR A 1 507 ? 49.641 198.816 289.408 1.00 30.94 846 THR A N 1
ATOM 3763 C CA . THR A 1 507 ? 50.204 197.481 289.268 1.00 26.81 846 THR A CA 1
ATOM 3764 C C . THR A 1 507 ? 51.717 197.569 289.142 1.00 28.23 846 THR A C 1
ATOM 3765 O O . THR A 1 507 ? 52.236 198.251 288.254 1.00 30.39 846 THR A O 1
ATOM 3769 N N . GLY A 1 508 ? 52.425 196.886 290.037 1.00 31.33 847 GLY A N 1
ATOM 3770 C CA . GLY A 1 508 ? 53.870 196.897 290.030 1.00 33.63 847 GLY A CA 1
ATOM 3771 C C . GLY A 1 508 ? 54.512 198.033 290.794 1.00 35.61 847 GLY A C 1
ATOM 3772 O O . GLY A 1 508 ? 55.746 198.111 290.830 1.00 36.13 847 GLY A O 1
ATOM 3773 N N . PHE A 1 509 ? 53.725 198.922 291.394 1.00 33.24 848 PHE A N 1
ATOM 3774 C CA . PHE A 1 509 ? 54.271 199.957 292.254 1.00 28.32 848 PHE A CA 1
ATOM 3775 C C . PHE A 1 509 ? 54.431 199.404 293.670 1.00 29.17 848 PHE A C 1
ATOM 3776 O O . PHE A 1 509 ? 54.054 198.266 293.964 1.00 29.71 848 PHE A O 1
ATOM 3784 N N . ALA A 1 510 ? 55.008 200.216 294.560 1.00 30.15 849 ALA A N 1
ATOM 3785 C CA . ALA A 1 510 ? 55.301 199.745 295.911 1.00 27.31 849 ALA A CA 1
ATOM 3786 C C . ALA A 1 510 ? 54.032 199.319 296.638 1.00 29.21 849 ALA A C 1
ATOM 3787 O O . ALA A 1 510 ? 54.027 198.313 297.358 1.00 28.57 849 ALA A O 1
ATOM 3789 N N . THR A 1 511 ? 52.953 200.078 296.469 1.00 27.02 850 THR A N 1
ATOM 3790 C CA . THR A 1 511 ? 51.649 199.760 297.031 1.00 26.06 850 THR A CA 1
ATOM 3791 C C . THR A 1 511 ? 50.591 200.109 295.995 1.00 27.30 850 THR A C 1
ATOM 3792 O O . THR A 1 511 ? 50.894 200.655 294.930 1.00 25.61 850 THR A O 1
ATOM 3796 N N . ARG A 1 512 ? 49.334 199.802 296.309 1.00 26.12 851 ARG A N 1
ATOM 3797 C CA . ARG A 1 512 ? 48.226 200.322 295.511 1.00 28.06 851 ARG A CA 1
ATOM 3798 C C . ARG A 1 512 ? 48.049 201.780 295.910 1.00 26.31 851 ARG A C 1
ATOM 3799 O O . ARG A 1 512 ? 47.400 202.092 296.911 1.00 23.38 851 ARG A O 1
ATOM 3807 N N . GLN A 1 513 ? 48.646 202.677 295.130 1.00 25.66 852 GLN A N 1
ATOM 3808 C CA . GLN A 1 513 ? 48.766 204.079 295.495 1.00 26.27 852 GLN A CA 1
ATOM 3809 C C . GLN A 1 513 ? 48.411 204.946 294.296 1.00 28.41 852 GLN A C 1
ATOM 3810 O O . GLN A 1 513 ? 48.512 204.520 293.143 1.00 26.78 852 GLN A O 1
ATOM 3816 N N . LEU A 1 514 ? 47.997 206.181 294.581 1.00 27.00 853 LEU A N 1
ATOM 3817 C CA . LEU A 1 514 ? 47.626 207.113 293.524 1.00 25.05 853 LEU A CA 1
ATOM 3818 C C . LEU A 1 514 ? 48.799 207.928 293.000 1.00 24.62 853 LEU A C 1
ATOM 3819 O O . LEU A 1 514 ? 48.747 208.389 291.855 1.00 26.04 853 LEU A O 1
ATOM 3824 N N . ILE A 1 515 ? 49.848 208.116 293.795 1.00 24.48 854 ILE A N 1
ATOM 3825 C CA . ILE A 1 515 ? 51.002 208.916 293.398 1.00 24.84 854 ILE A CA 1
ATOM 3826 C C . ILE A 1 515 ? 52.237 208.027 293.435 1.00 28.74 854 ILE A C 1
ATOM 3827 O O . ILE A 1 515 ? 52.602 207.504 294.495 1.00 26.36 854 ILE A O 1
ATOM 3832 N N . GLY A 1 516 ? 52.882 207.864 292.281 1.00 25.56 855 GLY A N 1
ATOM 3833 C CA . GLY A 1 516 ? 54.106 207.100 292.182 1.00 28.44 855 GLY A CA 1
ATOM 3834 C C . GLY A 1 516 ? 55.336 207.971 292.349 1.00 30.24 855 GLY A C 1
ATOM 3835 O O . GLY A 1 516 ? 55.269 209.136 292.744 1.00 29.84 855 GLY A O 1
ATOM 3836 N N . GLY A 1 517 ? 56.485 207.385 292.026 1.00 26.56 856 GLY A N 1
ATOM 3837 C CA . GLY A 1 517 ? 57.753 208.068 292.168 1.00 26.92 856 GLY A CA 1
ATOM 3838 C C . GLY A 1 517 ? 58.303 207.971 293.579 1.00 28.40 856 GLY A C 1
ATOM 3839 O O . GLY A 1 517 ? 57.636 207.540 294.521 1.00 27.51 856 GLY A O 1
ATOM 3840 N N . LEU A 1 518 ? 59.556 208.398 293.725 1.00 31.19 857 LEU A N 1
ATOM 3841 C CA . LEU A 1 518 ? 60.284 208.240 294.976 1.00 33.09 857 LEU A CA 1
ATOM 3842 C C . LEU A 1 518 ? 60.337 209.504 295.825 1.00 31.46 857 LEU A C 1
ATOM 3843 O O . LEU A 1 518 ? 60.811 209.438 296.965 1.00 30.06 857 LEU A O 1
ATOM 3848 N N . SER A 1 519 ? 59.892 210.646 295.309 1.00 26.73 858 SER A N 1
ATOM 3849 C CA . SER A 1 519 ? 59.906 211.864 296.107 1.00 35.62 858 SER A CA 1
ATOM 3850 C C . SER A 1 519 ? 58.890 211.753 297.237 1.00 30.21 858 SER A C 1
ATOM 3851 O O . SER A 1 519 ? 57.713 211.464 297.001 1.00 30.81 858 SER A O 1
ATOM 3854 N N . LYS A 1 520 ? 59.349 211.971 298.467 1.00 27.42 859 LYS A N 1
ATOM 3855 C CA . LYS A 1 520 ? 58.507 211.851 299.649 1.00 26.22 859 LYS A CA 1
ATOM 3856 C C . LYS A 1 520 ? 57.730 213.123 299.963 1.00 26.61 859 LYS A C 1
ATOM 3857 O O . LYS A 1 520 ? 56.962 213.141 300.930 1.00 26.35 859 LYS A O 1
ATOM 3863 N N . LYS A 1 521 ? 57.911 214.185 299.178 1.00 26.96 860 LYS A N 1
ATOM 3864 C CA . LYS A 1 521 ? 57.239 215.459 299.425 1.00 27.69 860 LYS A CA 1
ATOM 3865 C C . LYS A 1 521 ? 55.817 215.371 298.875 1.00 29.51 860 LYS A C 1
ATOM 3866 O O . LYS A 1 521 ? 55.497 215.847 297.783 1.00 25.56 860 LYS A O 1
ATOM 3872 N N . ILE A 1 522 ? 54.950 214.737 299.663 1.00 27.69 861 ILE A N 1
ATOM 3873 C CA . ILE A 1 522 ? 53.558 214.498 299.304 1.00 28.14 861 ILE A CA 1
ATOM 3874 C C . ILE A 1 522 ? 52.678 215.073 300.404 1.00 29.70 861 ILE A C 1
ATOM 3875 O O . ILE A 1 522 ? 52.910 214.809 301.589 1.00 28.95 861 ILE A O 1
ATOM 3880 N N . MET A 1 523 ? 51.671 215.850 300.016 1.00 25.75 862 MET A N 1
ATOM 3881 C CA . MET A 1 523 ? 50.725 216.419 300.963 1.00 24.10 862 MET A CA 1
ATOM 3882 C C . MET A 1 523 ? 49.308 216.232 300.444 1.00 27.59 862 MET A C 1
ATOM 3883 O O . MET A 1 523 ? 49.059 216.323 299.238 1.00 26.60 862 MET A O 1
ATOM 3888 N N . SER A 1 524 ? 48.386 215.960 301.363 1.00 26.02 863 SER A N 1
ATOM 3889 C CA . SER A 1 524 ? 46.983 215.767 301.020 1.00 25.72 863 SER A CA 1
ATOM 3890 C C . SER A 1 524 ? 46.138 216.157 302.221 1.00 25.81 863 SER A C 1
ATOM 3891 O O . SER A 1 524 ? 46.344 215.637 303.321 1.00 27.90 863 SER A O 1
ATOM 3894 N N . ARG A 1 525 ? 45.198 217.077 302.014 1.00 29.71 864 ARG A N 1
ATOM 3895 C CA . ARG A 1 525 ? 44.262 217.462 303.060 1.00 27.68 864 ARG A CA 1
ATOM 3896 C C . ARG A 1 525 ? 42.876 217.631 302.462 1.00 24.86 864 ARG A C 1
ATOM 3897 O O . ARG A 1 525 ? 42.712 218.329 301.457 1.00 24.49 864 ARG A O 1
ATOM 3905 N N . GLY A 1 526 ? 41.885 217.002 303.087 1.00 27.32 865 GLY A N 1
ATOM 3906 C CA . GLY A 1 526 ? 40.509 217.132 302.664 1.00 23.84 865 GLY A CA 1
ATOM 3907 C C . GLY A 1 526 ? 40.078 216.190 301.564 1.00 24.68 865 GLY A C 1
ATOM 3908 O O . GLY A 1 526 ? 38.921 216.260 301.131 1.00 27.89 865 GLY A O 1
ATOM 3909 N N . CYS A 1 527 ? 40.963 215.316 301.094 1.00 23.51 866 CYS A N 1
ATOM 3910 C CA . CYS A 1 527 ? 40.582 214.355 300.074 1.00 26.79 866 CYS A CA 1
ATOM 3911 C C . CYS A 1 527 ? 39.757 213.228 300.688 1.00 28.94 866 CYS A C 1
ATOM 3912 O O . CYS A 1 527 ? 39.800 212.975 301.896 1.00 26.34 866 CYS A O 1
ATOM 3915 N N . TYR A 1 528 ? 39.004 212.543 299.835 1.00 28.34 867 TYR A N 1
ATOM 3916 C CA . TYR A 1 528 ? 38.010 211.580 300.282 1.00 30.18 867 TYR A CA 1
ATOM 3917 C C . TYR A 1 528 ? 37.787 210.560 299.177 1.00 26.36 867 TYR A C 1
ATOM 3918 O O . TYR A 1 528 ? 38.070 210.838 298.005 1.00 28.22 867 TYR A O 1
ATOM 3927 N N . PRO A 1 529 ? 37.280 209.373 299.512 1.00 29.62 868 PRO A N 1
ATOM 3928 C CA . PRO A 1 529 ? 36.878 208.427 298.463 1.00 29.11 868 PRO A CA 1
ATOM 3929 C C . PRO A 1 529 ? 35.646 208.951 297.744 1.00 29.01 868 PRO A C 1
ATOM 3930 O O . PRO A 1 529 ? 34.693 209.407 298.380 1.00 29.57 868 PRO A O 1
ATOM 3934 N N . ARG A 1 530 ? 35.676 208.872 296.409 1.00 30.86 869 ARG A N 1
ATOM 3935 C CA . ARG A 1 530 ? 34.674 209.501 295.553 1.00 29.11 869 ARG A CA 1
ATOM 3936 C C . ARG A 1 530 ? 33.248 209.330 296.068 1.00 30.85 869 ARG A C 1
ATOM 3937 O O . ARG A 1 530 ? 32.549 210.313 296.334 1.00 31.43 869 ARG A O 1
ATOM 3945 N N . ALA A 1 531 ? 32.801 208.082 296.215 1.00 29.80 870 ALA A N 1
ATOM 3946 C CA . ALA A 1 531 ? 31.434 207.788 296.625 1.00 32.62 870 ALA A CA 1
ATOM 3947 C C . ALA A 1 531 ? 31.396 206.940 297.892 1.00 34.06 870 ALA A C 1
ATOM 3948 O O . ALA A 1 531 ? 30.480 206.138 298.083 1.00 37.12 870 ALA A O 1
ATOM 3950 N N . GLY A 1 532 ? 32.378 207.107 298.765 1.00 31.24 871 GLY A N 1
ATOM 3951 C CA . GLY A 1 532 ? 32.414 206.373 300.013 1.00 32.67 871 GLY A CA 1
ATOM 3952 C C . GLY A 1 532 ? 33.321 205.161 299.950 1.00 33.99 871 GLY A C 1
ATOM 3953 O O . GLY A 1 532 ? 34.069 204.939 298.994 1.00 30.09 871 GLY A O 1
ATOM 3954 N N . PHE A 1 533 ? 33.232 204.355 301.005 1.00 33.85 872 PHE A N 1
ATOM 3955 C CA . PHE A 1 533 ? 34.111 203.203 301.179 1.00 30.67 872 PHE A CA 1
ATOM 3956 C C . PHE A 1 533 ? 33.358 202.149 301.973 1.00 29.25 872 PHE A C 1
ATOM 3957 O O . PHE A 1 533 ? 32.877 202.433 303.073 1.00 36.83 872 PHE A O 1
ATOM 3965 N N . ILE A 1 534 ? 33.248 200.941 301.422 1.00 30.35 873 ILE A N 1
ATOM 3966 C CA . ILE A 1 534 ? 32.636 199.824 302.140 1.00 35.57 873 ILE A CA 1
ATOM 3967 C C . ILE A 1 534 ? 33.708 199.252 303.064 1.00 33.16 873 ILE A C 1
ATOM 3968 O O . ILE A 1 534 ? 34.607 198.533 302.625 1.00 34.16 873 ILE A O 1
ATOM 3973 N N . THR A 1 535 ? 33.607 199.569 304.356 1.00 31.68 874 THR A N 1
ATOM 3974 C CA . THR A 1 535 ? 34.680 199.346 305.321 1.00 33.53 874 THR A CA 1
ATOM 3975 C C . THR A 1 535 ? 34.924 197.877 305.641 1.00 32.50 874 THR A C 1
ATOM 3976 O O . THR A 1 535 ? 35.813 197.588 306.449 1.00 36.33 874 THR A O 1
ATOM 3980 N N . SER A 1 536 ? 34.173 196.951 305.052 1.00 32.46 875 SER A N 1
ATOM 3981 C CA . SER A 1 536 ? 34.444 195.529 305.194 1.00 32.29 875 SER A CA 1
ATOM 3982 C C . SER A 1 536 ? 35.222 194.963 304.015 1.00 33.72 875 SER A C 1
ATOM 3983 O O . SER A 1 536 ? 35.533 193.767 304.008 1.00 36.70 875 SER A O 1
ATOM 3986 N N . ASN A 1 537 ? 35.546 195.792 303.022 1.00 28.68 876 ASN A N 1
ATOM 3987 C CA . ASN A 1 537 ? 36.247 195.326 301.833 1.00 31.78 876 ASN A CA 1
ATOM 3988 C C . ASN A 1 537 ? 37.584 196.034 301.662 1.00 31.09 876 ASN A C 1
ATOM 3989 O O . ASN A 1 537 ? 37.794 196.735 300.667 1.00 27.85 876 ASN A O 1
ATOM 3994 N N . TRP A 1 538 ? 38.495 195.851 302.622 1.00 25.84 877 TRP A N 1
ATOM 3995 C CA . TRP A 1 538 ? 39.816 196.463 302.521 1.00 27.32 877 TRP A CA 1
ATOM 3996 C C . TRP A 1 538 ? 40.587 195.955 301.312 1.00 28.61 877 TRP A C 1
ATOM 3997 O O . TRP A 1 538 ? 41.512 196.632 300.849 1.00 25.10 877 TRP A O 1
ATOM 4008 N N . ASN A 1 539 ? 40.227 194.778 300.792 1.00 25.13 878 ASN A N 1
ATOM 4009 C CA . ASN A 1 539 ? 40.881 194.240 299.606 1.00 27.30 878 ASN A CA 1
ATOM 4010 C C . ASN A 1 539 ? 40.675 195.118 298.378 1.00 28.56 878 ASN A C 1
ATOM 4011 O O . ASN A 1 539 ? 41.414 194.975 297.398 1.00 30.25 878 ASN A O 1
ATOM 4016 N N . LEU A 1 540 ? 39.690 196.015 298.404 1.00 25.55 879 LEU A N 1
ATOM 4017 C CA . LEU A 1 540 ? 39.428 196.925 297.296 1.00 29.32 879 LEU A CA 1
ATOM 4018 C C . LEU A 1 540 ? 39.908 198.343 297.580 1.00 31.71 879 LEU A C 1
ATOM 4019 O O . LEU A 1 540 ? 39.535 199.272 296.854 1.00 30.51 879 LEU A O 1
ATOM 4024 N N . GLY A 1 541 ? 40.724 198.532 298.613 1.00 28.36 880 GLY A N 1
ATOM 4025 C CA . GLY A 1 541 ? 41.162 199.856 298.999 1.00 28.87 880 GLY A CA 1
ATOM 4026 C C . GLY A 1 541 ? 42.433 200.303 298.295 1.00 28.97 880 GLY A C 1
ATOM 4027 O O . GLY A 1 541 ? 43.265 199.496 297.889 1.00 26.52 880 GLY A O 1
ATOM 4028 N N . CYS A 1 542 ? 42.564 201.619 298.162 1.00 27.55 881 CYS A N 1
ATOM 4029 C CA . CYS A 1 542 ? 43.732 202.260 297.579 1.00 24.76 881 CYS A CA 1
ATOM 4030 C C . CYS A 1 542 ? 44.118 203.444 298.454 1.00 30.19 881 CYS A C 1
ATOM 4031 O O . CYS A 1 542 ? 43.256 204.093 299.053 1.00 31.26 881 CYS A O 1
ATOM 4034 N N . ILE A 1 543 ? 45.415 203.718 298.541 1.00 26.24 882 ILE A N 1
ATOM 4035 C CA . ILE A 1 543 ? 45.915 204.824 299.344 1.00 26.85 882 ILE A CA 1
ATOM 4036 C C . ILE A 1 543 ? 46.371 205.948 298.420 1.00 24.61 882 ILE A C 1
ATOM 4037 O O . ILE A 1 543 ? 46.516 205.775 297.210 1.00 24.67 882 ILE A O 1
ATOM 4042 N N . VAL A 1 544 ? 46.600 207.119 299.014 1.00 26.93 883 VAL A N 1
ATOM 4043 C CA . VAL A 1 544 ? 47.113 208.256 298.257 1.00 23.78 883 VAL A CA 1
ATOM 4044 C C . VAL A 1 544 ? 48.597 208.081 297.966 1.00 24.05 883 VAL A C 1
ATOM 4045 O O . VAL A 1 544 ? 49.033 208.158 296.812 1.00 25.27 883 VAL A O 1
ATOM 4049 N N . SER A 1 545 ? 49.394 207.836 299.009 1.00 23.59 884 SER A N 1
ATOM 4050 C CA . SER A 1 545 ? 50.836 207.719 298.862 1.00 28.60 884 SER A CA 1
ATOM 4051 C C . SER A 1 545 ? 51.395 206.953 300.046 1.00 34.18 884 SER A C 1
ATOM 4052 O O . SER A 1 545 ? 50.932 207.167 301.175 1.00 22.74 884 SER A O 1
ATOM 4055 N N . PRO A 1 546 ? 52.376 206.068 299.841 1.00 23.18 885 PRO A N 1
ATOM 4056 C CA . PRO A 1 546 ? 52.988 205.370 300.981 1.00 26.13 885 PRO A CA 1
ATOM 4057 C C . PRO A 1 546 ? 53.881 206.259 301.828 1.00 27.46 885 PRO A C 1
ATOM 4058 O O . PRO A 1 546 ? 54.328 205.821 302.896 1.00 23.80 885 PRO A O 1
ATOM 4062 N N . TYR A 1 547 ? 54.158 207.485 301.390 1.00 25.03 886 TYR A N 1
ATOM 4063 C CA . TYR A 1 547 ? 54.996 208.401 302.150 1.00 26.51 886 TYR A CA 1
ATOM 4064 C C . TYR A 1 547 ? 54.201 209.271 303.112 1.00 25.72 886 TYR A C 1
ATOM 4065 O O . TYR A 1 547 ? 54.800 209.906 303.987 1.00 29.70 886 TYR A O 1
ATOM 4074 N N . ILE A 1 548 ? 52.877 209.320 302.973 1.00 27.89 887 ILE A N 1
ATOM 4075 C CA . ILE A 1 548 ? 52.024 209.888 304.011 1.00 28.00 887 ILE A CA 1
ATOM 4076 C C . ILE A 1 548 ? 51.884 208.830 305.095 1.00 27.70 887 ILE A C 1
ATOM 4077 O O . ILE A 1 548 ? 50.879 208.112 305.157 1.00 25.59 887 ILE A O 1
ATOM 4082 N N . ASN A 1 549 ? 52.900 208.714 305.946 1.00 24.85 888 ASN A N 1
ATOM 4083 C CA . ASN A 1 549 ? 52.975 207.599 306.883 1.00 24.81 888 ASN A CA 1
ATOM 4084 C C . ASN A 1 549 ? 53.621 208.068 308.176 1.00 24.27 888 ASN A C 1
ATOM 4085 O O . ASN A 1 549 ? 54.799 208.438 308.185 1.00 24.08 888 ASN A O 1
ATOM 4090 N N . SER A 1 550 ? 52.848 208.058 309.258 1.00 24.77 889 SER A N 1
ATOM 4091 C CA . SER A 1 550 ? 53.371 208.320 310.590 1.00 26.29 889 SER A CA 1
ATOM 4092 C C . SER A 1 550 ? 53.662 207.042 311.361 1.00 27.62 889 SER A C 1
ATOM 4093 O O . SER A 1 550 ? 54.132 207.113 312.502 1.00 23.29 889 SER A O 1
ATOM 4096 N N . VAL A 1 551 ? 53.381 205.878 310.770 1.00 23.98 890 VAL A N 1
ATOM 4097 C CA . VAL A 1 551 ? 53.889 204.629 311.314 1.00 27.86 890 VAL A CA 1
ATOM 4098 C C . VAL A 1 551 ? 55.413 204.652 311.240 1.00 29.60 890 VAL A C 1
ATOM 4099 O O . VAL A 1 551 ? 56.009 205.202 310.303 1.00 23.37 890 VAL A O 1
ATOM 4103 N N . SER A 1 552 ? 56.050 204.067 312.249 1.00 24.69 891 SER A N 1
ATOM 4104 C CA . SER A 1 552 ? 57.494 203.884 312.273 1.00 23.97 891 SER A CA 1
ATOM 4105 C C . SER A 1 552 ? 57.808 202.402 312.396 1.00 24.65 891 SER A C 1
ATOM 4106 O O . SER A 1 552 ? 57.142 201.679 313.144 1.00 27.20 891 SER A O 1
ATOM 4109 N N . ASN A 1 553 ? 58.828 201.957 311.659 1.00 25.15 892 ASN A N 1
ATOM 4110 C CA . ASN A 1 553 ? 59.183 200.540 311.588 1.00 29.11 892 ASN A CA 1
ATOM 4111 C C . ASN A 1 553 ? 57.975 199.707 311.164 1.00 26.40 892 ASN A C 1
ATOM 4112 O O . ASN A 1 553 ? 57.727 198.616 311.680 1.00 25.69 892 ASN A O 1
ATOM 4117 N N . GLY A 1 554 ? 57.206 200.241 310.217 1.00 24.99 893 GLY A N 1
ATOM 4118 C CA . GLY A 1 554 ? 56.009 199.573 309.747 1.00 24.40 893 GLY A CA 1
ATOM 4119 C C . GLY A 1 554 ? 56.245 198.378 308.856 1.00 23.81 893 GLY A C 1
ATOM 4120 O O . GLY A 1 554 ? 55.277 197.729 308.451 1.00 25.50 893 GLY A O 1
ATOM 4121 N N . SER A 1 555 ? 57.503 198.067 308.538 1.00 24.17 894 SER A N 1
ATOM 4122 C CA . SER A 1 555 ? 57.806 196.933 307.676 1.00 28.94 894 SER A CA 1
ATOM 4123 C C . SER A 1 555 ? 58.954 196.094 308.230 1.00 30.98 894 SER A C 1
ATOM 4124 O O . SER A 1 555 ? 59.534 195.291 307.490 1.00 31.06 894 SER A O 1
ATOM 4127 N N . GLY A 1 556 ? 59.298 196.262 309.505 1.00 30.11 895 GLY A N 1
ATOM 4128 C CA . GLY A 1 556 ? 60.423 195.561 310.086 1.00 25.58 895 GLY A CA 1
ATOM 4129 C C . GLY A 1 556 ? 61.780 196.009 309.600 1.00 28.49 895 GLY A C 1
ATOM 4130 O O . GLY A 1 556 ? 62.758 195.282 309.796 1.00 31.16 895 GLY A O 1
ATOM 4131 N N . GLN A 1 557 ? 61.874 197.185 308.972 1.00 26.65 896 GLN A N 1
ATOM 4132 C CA . GLN A 1 557 ? 63.151 197.644 308.435 1.00 32.42 896 GLN A CA 1
ATOM 4133 C C . GLN A 1 557 ? 64.191 197.873 309.524 1.00 31.99 896 GLN A C 1
ATOM 4134 O O . GLN A 1 557 ? 65.391 197.854 309.231 1.00 33.88 896 GLN A O 1
ATOM 4140 N N . PHE A 1 558 ? 63.763 198.082 310.771 1.00 31.96 897 PHE A N 1
ATOM 4141 C CA . PHE A 1 558 ? 64.704 198.204 311.879 1.00 29.82 897 PHE A CA 1
ATOM 4142 C C . PHE A 1 558 ? 65.372 196.882 312.229 1.00 32.67 897 PHE A C 1
ATOM 4143 O O . PHE A 1 558 ? 66.293 196.879 313.052 1.00 34.17 897 PHE A O 1
ATOM 4151 N N . GLU A 1 559 ? 64.925 195.772 311.635 1.00 34.00 898 GLU A N 1
ATOM 4152 C CA . GLU A 1 559 ? 65.372 194.424 311.994 1.00 35.22 898 GLU A CA 1
ATOM 4153 C C . GLU A 1 559 ? 65.007 194.079 313.436 1.00 38.07 898 GLU A C 1
ATOM 4154 O O . GLU A 1 559 ? 65.657 193.246 314.073 1.00 38.56 898 GLU A O 1
ATOM 4160 N N . ASN A 1 560 ? 63.963 194.721 313.955 1.00 39.02 899 ASN A N 1
ATOM 4161 C CA . ASN A 1 560 ? 63.386 194.396 315.256 1.00 35.49 899 ASN A CA 1
ATOM 4162 C C . ASN A 1 560 ? 61.922 194.826 315.231 1.00 33.70 899 ASN A C 1
ATOM 4163 O O . ASN A 1 560 ? 61.399 195.232 314.189 1.00 28.73 899 ASN A O 1
ATOM 4168 N N . ILE A 1 561 ? 61.255 194.747 316.382 1.00 28.90 900 ILE A N 1
ATOM 4169 C CA . ILE A 1 561 ? 59.833 195.077 316.435 1.00 31.01 900 ILE A CA 1
ATOM 4170 C C . ILE A 1 561 ? 59.607 196.349 317.242 1.00 31.98 900 ILE A C 1
ATOM 4171 O O . ILE A 1 561 ? 58.575 196.499 317.907 1.00 30.72 900 ILE A O 1
ATOM 4176 N N . SER A 1 562 ? 60.561 197.276 317.178 1.00 33.45 901 SER A N 1
ATOM 4177 C CA . SER A 1 562 ? 60.369 198.588 317.782 1.00 33.56 901 SER A CA 1
ATOM 4178 C C . SER A 1 562 ? 59.071 199.210 317.284 1.00 30.98 901 SER A C 1
ATOM 4179 O O . SER A 1 562 ? 58.732 199.113 316.102 1.00 30.22 901 SER A O 1
ATOM 4182 N N . ASN A 1 563 ? 58.338 199.832 318.208 1.00 26.20 902 ASN A N 1
ATOM 4183 C CA . ASN A 1 563 ? 57.040 200.485 318.024 1.00 25.25 902 ASN A CA 1
ATOM 4184 C C . ASN A 1 563 ? 55.901 199.478 317.895 1.00 31.61 902 ASN A C 1
ATOM 4185 O O . ASN A 1 563 ? 54.760 199.891 317.657 1.00 34.41 902 ASN A O 1
ATOM 4190 N N . TRP A 1 564 ? 56.160 198.183 318.052 1.00 26.76 903 TRP A N 1
ATOM 4191 C CA . TRP A 1 564 ? 55.125 197.163 318.039 1.00 28.61 903 TRP A CA 1
ATOM 4192 C C . TRP A 1 564 ? 55.136 196.403 319.358 1.00 28.13 903 TRP A C 1
ATOM 4193 O O . TRP A 1 564 ? 56.168 196.305 320.027 1.00 26.24 903 TRP A O 1
ATOM 4204 N N . THR A 1 565 ? 53.977 195.859 319.724 1.00 29.58 904 THR A N 1
ATOM 4205 C CA . THR A 1 565 ? 53.845 195.024 320.911 1.00 32.02 904 THR A CA 1
ATOM 4206 C C . THR A 1 565 ? 53.161 193.721 320.528 1.00 31.14 904 THR A C 1
ATOM 4207 O O . THR A 1 565 ? 52.111 193.735 319.878 1.00 36.86 904 THR A O 1
ATOM 4211 N N . LEU A 1 566 ? 53.760 192.604 320.926 1.00 30.82 905 LEU A N 1
ATOM 4212 C CA . LEU A 1 566 ? 53.160 191.288 320.762 1.00 29.87 905 LEU A CA 1
ATOM 4213 C C . LEU A 1 566 ? 52.653 190.822 322.121 1.00 32.46 905 LEU A C 1
ATOM 4214 O O . LEU A 1 566 ? 53.439 190.675 323.063 1.00 34.58 905 LEU A O 1
ATOM 4219 N N . SER A 1 567 ? 51.344 190.605 322.224 1.00 35.70 906 SER A N 1
ATOM 4220 C CA . SER A 1 567 ? 50.702 190.212 323.474 1.00 36.76 906 SER A CA 1
ATOM 4221 C C . SER A 1 567 ? 50.017 188.870 323.270 1.00 34.35 906 SER A C 1
ATOM 4222 O O . SER A 1 567 ? 49.093 188.763 322.458 1.00 31.56 906 SER A O 1
ATOM 4225 N N . GLN A 1 568 ? 50.465 187.855 324.006 1.00 32.88 907 GLN A N 1
ATOM 4226 C CA . GLN A 1 568 ? 49.873 186.528 323.892 1.00 36.24 907 GLN A CA 1
ATOM 4227 C C . GLN A 1 568 ? 48.481 186.507 324.512 1.00 37.69 907 GLN A C 1
ATOM 4228 O O . GLN A 1 568 ? 48.235 187.133 325.546 1.00 38.32 907 GLN A O 1
ATOM 4234 N N . THR A 1 569 ? 47.563 185.781 323.867 1.00 34.72 908 THR A N 1
ATOM 4235 C CA . THR A 1 569 ? 46.215 185.606 324.390 1.00 31.69 908 THR A CA 1
ATOM 4236 C C . THR A 1 569 ? 45.760 184.153 324.429 1.00 40.22 908 THR A C 1
ATOM 4237 O O . THR A 1 569 ? 44.656 183.883 324.914 1.00 44.16 908 THR A O 1
ATOM 4241 N N . GLY A 1 570 ? 46.564 183.214 323.936 1.00 37.32 909 GLY A N 1
ATOM 4242 C CA . GLY A 1 570 ? 46.186 181.815 323.970 1.00 36.55 909 GLY A CA 1
ATOM 4243 C C . GLY A 1 570 ? 47.207 180.949 324.675 1.00 41.54 909 GLY A C 1
ATOM 4244 O O . GLY A 1 570 ? 48.008 181.448 325.472 1.00 38.48 909 GLY A O 1
ATOM 4245 N N . THR A 1 571 ? 47.177 179.646 324.409 1.00 48.90 910 THR A N 1
ATOM 4246 C CA . THR A 1 571 ? 48.222 178.759 324.890 1.00 50.18 910 THR A CA 1
ATOM 4247 C C . THR A 1 571 ? 49.405 178.798 323.927 1.00 51.90 910 THR A C 1
ATOM 4248 O O . THR A 1 571 ? 49.314 179.325 322.817 1.00 57.90 910 THR A O 1
ATOM 4252 N N A ASP A 1 572 ? 50.530 178.227 324.367 0.45 47.06 911 ASP A N 1
ATOM 4253 N N B ASP A 1 572 ? 50.532 178.243 324.379 0.55 46.71 911 ASP A N 1
ATOM 4254 C CA A ASP A 1 572 ? 51.785 178.273 323.618 0.45 47.31 911 ASP A CA 1
ATOM 4255 C CA B ASP A 1 572 ? 51.780 178.280 323.624 0.55 47.27 911 ASP A CA 1
ATOM 4256 C C A ASP A 1 572 ? 52.187 179.720 323.347 0.45 48.40 911 ASP A C 1
ATOM 4257 C C B ASP A 1 572 ? 52.156 179.727 323.317 0.55 48.39 911 ASP A C 1
ATOM 4258 O O A ASP A 1 572 ? 51.728 180.632 324.041 0.45 52.44 911 ASP A O 1
ATOM 4259 O O B ASP A 1 572 ? 51.645 180.650 323.961 0.55 52.33 911 ASP A O 1
ATOM 4268 N N . VAL A 1 573 ? 53.040 179.950 322.349 1.00 39.97 912 VAL A N 1
ATOM 4269 C CA . VAL A 1 573 ? 53.546 181.290 322.064 1.00 37.75 912 VAL A CA 1
ATOM 4270 C C . VAL A 1 573 ? 53.505 181.555 320.565 1.00 36.42 912 VAL A C 1
ATOM 4271 O O . VAL A 1 573 ? 54.084 180.798 319.777 1.00 36.62 912 VAL A O 1
ATOM 4275 N N . VAL A 1 574 ? 52.813 182.628 320.175 1.00 33.16 913 VAL A N 1
ATOM 4276 C CA . VAL A 1 574 ? 52.979 183.189 318.842 1.00 29.71 913 VAL A CA 1
ATOM 4277 C C . VAL A 1 574 ? 54.318 183.909 318.779 1.00 35.50 913 VAL A C 1
ATOM 4278 O O . VAL A 1 574 ? 54.698 184.631 319.712 1.00 32.61 913 VAL A O 1
ATOM 4282 N N . THR A 1 575 ? 55.053 183.702 317.691 1.00 32.50 914 THR A N 1
ATOM 4283 C CA . THR A 1 575 ? 56.351 184.330 317.500 1.00 36.88 914 THR A CA 1
ATOM 4284 C C . THR A 1 575 ? 56.286 185.356 316.376 1.00 35.51 914 THR A C 1
ATOM 4285 O O . THR A 1 575 ? 55.455 185.260 315.468 1.00 34.51 914 THR A O 1
ATOM 4289 N N . VAL A 1 576 ? 57.172 186.345 316.449 1.00 32.63 915 VAL A N 1
ATOM 4290 C CA . VAL A 1 576 ? 57.303 187.359 315.412 1.00 33.20 915 VAL A CA 1
ATOM 4291 C C . VAL A 1 576 ? 58.777 187.513 315.067 1.00 36.42 915 VAL A C 1
ATOM 4292 O O . VAL A 1 576 ? 59.637 187.546 315.955 1.00 38.04 915 VAL A O 1
ATOM 4296 N N . THR A 1 577 ? 59.070 187.575 313.772 1.00 33.41 916 THR A N 1
ATOM 4297 C CA . THR A 1 577 ? 60.409 187.848 313.279 1.00 32.49 916 THR A CA 1
ATOM 4298 C C . THR A 1 577 ? 60.327 188.869 312.154 1.00 33.28 916 THR A C 1
ATOM 4299 O O . THR A 1 577 ? 59.250 189.184 311.640 1.00 27.12 916 THR A O 1
ATOM 4303 N N . THR A 1 578 ? 61.488 189.391 311.778 1.00 31.77 917 THR A N 1
ATOM 4304 C CA . THR A 1 578 ? 61.641 190.192 310.574 1.00 33.65 917 THR A CA 1
ATOM 4305 C C . THR A 1 578 ? 62.433 189.379 309.560 1.00 34.85 917 THR A C 1
ATOM 4306 O O . THR A 1 578 ? 63.466 188.794 309.901 1.00 36.67 917 THR A O 1
ATOM 4310 N N . GLY A 1 579 ? 61.936 189.326 308.328 1.00 38.89 918 GLY A N 1
ATOM 4311 C CA . GLY A 1 579 ? 62.570 188.543 307.284 1.00 34.31 918 GLY A CA 1
ATOM 4312 C C . GLY A 1 579 ? 62.503 189.220 305.931 1.00 32.32 918 GLY A C 1
ATOM 4313 O O . GLY A 1 579 ? 62.068 190.369 305.836 1.00 29.44 918 GLY A O 1
ATOM 4314 N N . ASN A 1 580 ? 62.909 188.520 304.873 1.00 30.70 919 ASN A N 1
ATOM 4315 C CA . ASN A 1 580 ? 62.993 189.104 303.542 1.00 34.07 919 ASN A CA 1
ATOM 4316 C C . ASN A 1 580 ? 61.807 188.745 302.650 1.00 34.64 919 ASN A C 1
ATOM 4317 O O . ASN A 1 580 ? 61.880 188.943 301.433 1.00 38.49 919 ASN A O 1
ATOM 4322 N N . ASP A 1 581 ? 60.724 188.225 303.221 1.00 31.17 920 ASP A N 1
ATOM 4323 C CA . ASP A 1 581 ? 59.552 187.814 302.447 1.00 28.04 920 ASP A CA 1
ATOM 4324 C C . ASP A 1 581 ? 58.711 189.049 302.141 1.00 30.73 920 ASP A C 1
ATOM 4325 O O . ASP A 1 581 ? 57.921 189.499 302.972 1.00 32.30 920 ASP A O 1
ATOM 4330 N N . VAL A 1 582 ? 58.868 189.597 300.938 1.00 28.18 921 VAL A N 1
ATOM 4331 C CA . VAL A 1 582 ? 58.224 190.857 300.568 1.00 28.66 921 VAL A CA 1
ATOM 4332 C C . VAL A 1 582 ? 57.485 190.707 299.241 1.00 34.61 921 VAL A C 1
ATOM 4333 O O . VAL A 1 582 ? 57.843 189.843 298.428 1.00 31.98 921 VAL A O 1
ATOM 4337 N N . PRO A 1 583 ? 56.453 191.516 298.979 1.00 35.51 922 PRO A N 1
ATOM 4338 C CA . PRO A 1 583 ? 55.844 191.498 297.641 1.00 28.44 922 PRO A CA 1
ATOM 4339 C C . PRO A 1 583 ? 56.732 192.133 296.592 1.00 33.23 922 PRO A C 1
ATOM 4340 O O . PRO A 1 583 ? 56.690 191.728 295.423 1.00 34.93 922 PRO A O 1
ATOM 4344 N N . ASN A 1 584 ? 57.527 193.125 296.982 1.00 31.81 923 ASN A N 1
ATOM 4345 C CA . ASN A 1 584 ? 58.486 193.781 296.106 1.00 31.68 923 ASN A CA 1
ATOM 4346 C C . ASN A 1 584 ? 59.501 194.487 296.993 1.00 36.94 923 ASN A C 1
ATOM 4347 O O . ASN A 1 584 ? 59.290 194.652 298.197 1.00 36.53 923 ASN A O 1
ATOM 4352 N N . ASP A 1 585 ? 60.608 194.910 296.385 1.00 37.24 924 ASP A N 1
ATOM 4353 C CA . ASP A 1 585 ? 61.678 195.589 297.107 1.00 43.71 924 ASP A CA 1
ATOM 4354 C C . ASP A 1 585 ? 61.733 197.081 296.798 1.00 34.60 924 ASP A C 1
ATOM 4355 O O . ASP A 1 585 ? 62.792 197.699 296.936 1.00 42.14 924 ASP A O 1
ATOM 4360 N N . LEU A 1 586 ? 60.608 197.676 296.398 1.00 30.37 925 LEU A N 1
ATOM 4361 C CA . LEU A 1 586 ? 60.633 199.058 295.929 1.00 33.87 925 LEU A CA 1
ATOM 4362 C C . LEU A 1 586 ? 60.804 200.056 297.069 1.00 36.05 925 LEU A C 1
ATOM 4363 O O . LEU A 1 586 ? 61.366 201.136 296.859 1.00 35.85 925 LEU A O 1
ATOM 4368 N N . MET A 1 587 ? 60.329 199.728 298.270 1.00 33.84 926 MET A N 1
ATOM 4369 C CA . MET A 1 587 ? 60.483 200.607 299.424 1.00 34.00 926 MET A CA 1
ATOM 4370 C C . MET A 1 587 ? 61.227 199.944 300.570 1.00 34.82 926 MET A C 1
ATOM 4371 O O . MET A 1 587 ? 62.168 200.532 301.115 1.00 39.63 926 MET A O 1
ATOM 4376 N N . PHE A 1 588 ? 60.827 198.737 300.960 1.00 30.82 927 PHE A N 1
ATOM 4377 C CA . PHE A 1 588 ? 61.488 198.005 302.026 1.00 31.48 927 PHE A CA 1
ATOM 4378 C C . PHE A 1 588 ? 61.794 196.592 301.555 1.00 32.06 927 PHE A C 1
ATOM 4379 O O . PHE A 1 588 ? 61.087 196.032 300.712 1.00 32.30 927 PHE A O 1
ATOM 4387 N N . SER A 1 589 ? 62.867 196.023 302.103 1.00 29.55 928 SER A N 1
ATOM 4388 C CA . SER A 1 589 ? 63.267 194.656 301.804 1.00 32.65 928 SER A CA 1
ATOM 4389 C C . SER A 1 589 ? 62.916 193.694 302.931 1.00 32.43 928 SER A C 1
ATOM 4390 O O . SER A 1 589 ? 63.396 192.556 302.934 1.00 32.11 928 SER A O 1
ATOM 4393 N N . THR A 1 590 ? 62.088 194.121 303.883 1.00 26.71 929 THR A N 1
ATOM 4394 C CA . THR A 1 590 ? 61.773 193.326 305.059 1.00 28.21 929 THR A CA 1
ATOM 4395 C C . THR A 1 590 ? 60.268 193.275 305.279 1.00 28.41 929 THR A C 1
ATOM 4396 O O . THR A 1 590 ? 59.508 194.090 304.748 1.00 26.06 929 THR A O 1
ATOM 4400 N N . SER A 1 591 ? 59.849 192.299 306.082 1.00 27.99 930 SER A N 1
ATOM 4401 C CA . SER A 1 591 ? 58.463 192.175 306.505 1.00 29.46 930 SER A CA 1
ATOM 4402 C C . SER A 1 591 ? 58.432 191.563 307.896 1.00 29.91 930 SER A C 1
ATOM 4403 O O . SER A 1 591 ? 59.381 190.900 308.324 1.00 28.48 930 SER A O 1
ATOM 4406 N N . PHE A 1 592 ? 57.329 191.799 308.601 1.00 25.55 931 PHE A N 1
ATOM 4407 C CA . PHE A 1 592 ? 57.049 191.064 309.826 1.00 28.89 931 PHE A CA 1
ATOM 4408 C C . PHE A 1 592 ? 56.417 189.725 309.479 1.00 27.32 931 PHE A C 1
ATOM 4409 O O . PHE A 1 592 ? 55.599 189.631 308.561 1.00 32.17 931 PHE A O 1
ATOM 4417 N N . VAL A 1 593 ? 56.800 188.686 310.214 1.00 32.41 932 VAL A N 1
ATOM 4418 C CA . VAL A 1 593 ? 56.209 187.362 310.063 1.00 31.43 932 VAL A CA 1
ATOM 4419 C C . VAL A 1 593 ? 55.725 186.913 311.435 1.00 31.56 932 VAL A C 1
ATOM 4420 O O . VAL A 1 593 ? 56.538 186.678 312.338 1.00 32.19 932 VAL A O 1
ATOM 4424 N N . LEU A 1 594 ? 54.410 186.809 311.596 1.00 30.30 933 LEU A N 1
ATOM 4425 C CA . LEU A 1 594 ? 53.800 186.231 312.785 1.00 29.71 933 LEU A CA 1
ATOM 4426 C C . LEU A 1 594 ? 53.508 184.763 312.507 1.00 30.68 933 LEU A C 1
ATOM 4427 O O . LEU A 1 594 ? 52.985 184.428 311.441 1.00 34.44 933 LEU A O 1
ATOM 4432 N N . SER A 1 595 ? 53.844 183.893 313.456 1.00 29.26 934 SER A N 1
ATOM 4433 C CA . SER A 1 595 ? 53.681 182.455 313.286 1.00 31.11 934 SER A CA 1
ATOM 4434 C C . SER A 1 595 ? 52.833 181.895 314.418 1.00 35.05 934 SER A C 1
ATOM 4435 O O . SER A 1 595 ? 53.112 182.153 315.594 1.00 37.14 934 SER A O 1
ATOM 4438 N N . VAL A 1 596 ? 51.805 181.131 314.056 1.00 33.88 935 VAL A N 1
ATOM 4439 C CA . VAL A 1 596 ? 50.909 180.490 315.013 1.00 31.30 935 VAL A CA 1
ATOM 4440 C C . VAL A 1 596 ? 51.267 179.005 315.057 1.00 33.96 935 VAL A C 1
ATOM 4441 O O . VAL A 1 596 ? 50.950 178.276 314.102 1.00 34.44 935 VAL A O 1
ATOM 4445 N N . PRO A 1 597 ? 51.909 178.517 316.123 1.00 31.42 936 PRO A N 1
ATOM 4446 C CA . PRO A 1 597 ? 52.417 177.138 316.113 1.00 33.13 936 PRO A CA 1
ATOM 4447 C C . PRO A 1 597 ? 51.354 176.081 316.371 1.00 38.31 936 PRO A C 1
ATOM 4448 O O . PRO A 1 597 ? 51.475 174.952 315.884 1.00 42.92 936 PRO A O 1
ATOM 4452 N N . THR A 1 598 ? 50.326 176.418 317.149 1.00 38.42 937 THR A N 1
ATOM 4453 C CA . THR A 1 598 ? 49.286 175.466 317.518 1.00 36.64 937 THR A CA 1
ATOM 4454 C C . THR A 1 598 ? 47.919 176.114 317.347 1.00 38.72 937 THR A C 1
ATOM 4455 O O . THR A 1 598 ? 47.796 177.338 317.261 1.00 41.86 937 THR A O 1
ATOM 4459 N N . VAL A 1 599 ? 46.881 175.273 317.312 1.00 37.92 938 VAL A N 1
ATOM 4460 C CA . VAL A 1 599 ? 45.520 175.786 317.195 1.00 40.19 938 VAL A CA 1
ATOM 4461 C C . VAL A 1 599 ? 45.115 176.591 318.422 1.00 41.13 938 VAL A C 1
ATOM 4462 O O . VAL A 1 599 ? 44.197 177.416 318.341 1.00 40.99 938 VAL A O 1
ATOM 4466 N N . GLY A 1 600 ? 45.776 176.378 319.559 1.00 37.53 939 GLY A N 1
ATOM 4467 C CA . GLY A 1 600 ? 45.482 177.129 320.762 1.00 34.25 939 GLY A CA 1
ATOM 4468 C C . GLY A 1 600 ? 46.209 178.446 320.901 1.00 40.40 939 GLY A C 1
ATOM 4469 O O . GLY A 1 600 ? 45.869 179.240 321.782 1.00 36.51 939 GLY A O 1
ATOM 4470 N N . ALA A 1 601 ? 47.198 178.705 320.049 1.00 39.77 940 ALA A N 1
ATOM 4471 C CA . ALA A 1 601 ? 47.972 179.934 320.136 1.00 36.83 940 ALA A CA 1
ATOM 4472 C C . ALA A 1 601 ? 47.188 181.111 319.574 1.00 36.59 940 ALA A C 1
ATOM 4473 O O . ALA A 1 601 ? 46.428 180.971 318.611 1.00 38.34 940 ALA A O 1
ATOM 4475 N N . ALA A 1 602 ? 47.380 182.277 320.187 1.00 33.05 941 ALA A N 1
ATOM 4476 C CA . ALA A 1 602 ? 46.740 183.505 319.740 1.00 34.21 941 ALA A CA 1
ATOM 4477 C C . ALA A 1 602 ? 47.497 184.688 320.325 1.00 33.22 941 ALA A C 1
ATOM 4478 O O . ALA A 1 602 ? 48.047 184.602 321.426 1.00 31.17 941 ALA A O 1
ATOM 4480 N N . ALA A 1 603 ? 47.520 185.791 319.580 1.00 30.24 942 ALA A N 1
ATOM 4481 C CA . ALA A 1 603 ? 48.244 186.970 320.033 1.00 30.52 942 ALA A CA 1
ATOM 4482 C C . ALA A 1 603 ? 47.775 188.194 319.264 1.00 29.96 942 ALA A C 1
ATOM 4483 O O . ALA A 1 603 ? 47.204 188.092 318.174 1.00 27.65 942 ALA A O 1
ATOM 4485 N N . ASN A 1 604 ? 48.029 189.357 319.857 1.00 29.46 943 ASN A N 1
ATOM 4486 C CA . ASN A 1 604 ? 47.794 190.650 319.232 1.00 30.46 943 ASN A CA 1
ATOM 4487 C C . ASN A 1 604 ? 49.127 191.321 318.930 1.00 31.00 943 ASN A C 1
ATOM 4488 O O . ASN A 1 604 ? 50.039 191.319 319.764 1.00 29.50 943 ASN A O 1
ATOM 4493 N N . PHE A 1 605 ? 49.234 191.891 317.733 1.00 27.41 944 PHE A N 1
ATOM 4494 C CA . PHE A 1 605 ? 50.428 192.589 317.268 1.00 25.40 944 PHE A CA 1
ATOM 4495 C C . PHE A 1 605 ? 50.010 194.021 316.960 1.00 24.91 944 PHE A C 1
ATOM 4496 O O . PHE A 1 605 ? 49.258 194.259 316.010 1.00 29.23 944 PHE A O 1
ATOM 4504 N N . THR A 1 606 ? 50.489 194.973 317.762 1.00 26.11 945 THR A N 1
ATOM 4505 C CA . THR A 1 606 ? 49.868 196.289 317.851 1.00 26.26 945 THR A CA 1
ATOM 4506 C C . THR A 1 606 ? 50.900 197.404 317.753 1.00 27.09 945 THR A C 1
ATOM 4507 O O . THR A 1 606 ? 51.947 197.346 318.405 1.00 31.77 945 THR A O 1
ATOM 4511 N N . GLN A 1 607 ? 50.593 198.422 316.944 1.00 26.30 946 GLN A N 1
ATOM 4512 C CA . GLN A 1 607 ? 51.269 199.713 316.991 1.00 29.41 946 GLN A CA 1
ATOM 4513 C C . GLN A 1 607 ? 50.223 200.815 317.081 1.00 28.38 946 GLN A C 1
ATOM 4514 O O . GLN A 1 607 ? 49.172 200.740 316.436 1.00 27.46 946 GLN A O 1
ATOM 4520 N N . THR A 1 608 ? 50.505 201.830 317.893 1.00 26.56 947 THR A N 1
ATOM 4521 C CA . THR A 1 608 ? 49.653 203.004 318.011 1.00 29.55 947 THR A CA 1
ATOM 4522 C C . THR A 1 608 ? 50.383 204.225 317.468 1.00 30.85 947 THR A C 1
ATOM 4523 O O . THR A 1 608 ? 51.595 204.371 317.656 1.00 28.90 947 THR A O 1
ATOM 4527 N N . ILE A 1 609 ? 49.637 205.100 316.795 1.00 23.55 948 ILE A N 1
ATOM 4528 C CA . ILE A 1 609 ? 50.196 206.265 316.119 1.00 27.01 948 ILE A CA 1
ATOM 4529 C C . ILE A 1 609 ? 49.449 207.498 316.601 1.00 28.74 948 ILE A C 1
ATOM 4530 O O . ILE A 1 609 ? 48.227 207.594 316.432 1.00 24.64 948 ILE A O 1
ATOM 4535 N N . ILE A 1 610 ? 50.180 208.443 317.189 1.00 28.18 949 ILE A N 1
ATOM 4536 C CA . ILE A 1 610 ? 49.594 209.693 317.659 1.00 25.46 949 ILE A CA 1
ATOM 4537 C C . ILE A 1 610 ? 49.529 210.674 316.495 1.00 28.79 949 ILE A C 1
ATOM 4538 O O . ILE A 1 610 ? 50.452 211.467 316.277 1.00 29.68 949 ILE A O 1
ATOM 4543 N N . ASP A 1 611 ? 48.433 210.615 315.738 1.00 29.40 950 ASP A N 1
ATOM 4544 C CA . ASP A 1 611 ? 48.264 211.411 314.527 1.00 31.01 950 ASP A CA 1
ATOM 4545 C C . ASP A 1 611 ? 46.803 211.374 314.095 1.00 31.14 950 ASP A C 1
ATOM 4546 O O . ASP A 1 611 ? 46.449 210.662 313.149 1.00 32.34 950 ASP A O 1
ATOM 4551 N N . CYS A 1 612 ? 45.945 212.125 314.784 1.00 29.75 951 CYS A N 1
ATOM 4552 C CA . CYS A 1 612 ? 44.507 212.044 314.565 1.00 23.94 951 CYS A CA 1
ATOM 4553 C C . CYS A 1 612 ? 43.900 213.437 314.558 1.00 30.91 951 CYS A C 1
ATOM 4554 O O . CYS A 1 612 ? 44.110 214.216 315.492 1.00 30.67 951 CYS A O 1
ATOM 4557 N N . GLU A 1 613 ? 43.141 213.737 313.507 1.00 26.05 952 GLU A N 1
ATOM 4558 C CA . GLU A 1 613 ? 42.389 214.984 313.393 1.00 26.46 952 GLU A CA 1
ATOM 4559 C C . GLU A 1 613 ? 40.931 214.627 313.138 1.00 31.57 952 GLU A C 1
ATOM 4560 O O . GLU A 1 613 ? 40.578 214.223 312.015 1.00 29.75 952 GLU A O 1
ATOM 4566 N N . PRO A 1 614 ? 40.064 214.738 314.146 1.00 31.46 953 PRO A N 1
ATOM 4567 C CA . PRO A 1 614 ? 38.660 214.345 313.962 1.00 30.41 953 PRO A CA 1
ATOM 4568 C C . PRO A 1 614 ? 37.998 215.108 312.825 1.00 27.68 953 PRO A C 1
ATOM 4569 O O . PRO A 1 614 ? 38.164 216.322 312.683 1.00 25.61 953 PRO A O 1
ATOM 4573 N N . GLY A 1 615 ? 37.234 214.377 312.012 1.00 26.03 954 GLY A N 1
ATOM 4574 C CA . GLY A 1 615 ? 36.576 214.933 310.854 1.00 25.56 954 GLY A CA 1
ATOM 4575 C C . GLY A 1 615 ? 37.360 214.818 309.564 1.00 31.61 954 GLY A C 1
ATOM 4576 O O . GLY A 1 615 ? 36.778 214.981 308.485 1.00 29.71 954 GLY A O 1
ATOM 4577 N N . ARG A 1 616 ? 38.655 214.536 309.643 1.00 25.86 955 ARG A N 1
ATOM 4578 C CA . ARG A 1 616 ? 39.509 214.375 308.478 1.00 27.25 955 ARG A CA 1
ATOM 4579 C C . ARG A 1 616 ? 39.682 212.894 308.157 1.00 27.23 955 ARG A C 1
ATOM 4580 O O . ARG A 1 616 ? 39.683 212.042 309.049 1.00 26.41 955 ARG A O 1
ATOM 4588 N N . TYR A 1 617 ? 39.815 212.592 306.870 1.00 24.57 956 TYR A N 1
ATOM 4589 C CA . TYR A 1 617 ? 40.016 211.212 306.455 1.00 22.65 956 TYR A CA 1
ATOM 4590 C C . TYR A 1 617 ? 41.436 210.748 306.758 1.00 24.34 956 TYR A C 1
ATOM 4591 O O . TYR A 1 617 ? 42.395 211.525 306.722 1.00 23.37 956 TYR A O 1
ATOM 4600 N N . PHE A 1 618 ? 41.561 209.460 307.056 1.00 22.31 957 PHE A N 1
ATOM 4601 C CA . PHE A 1 618 ? 42.847 208.800 307.189 1.00 26.39 957 PHE A CA 1
ATOM 4602 C C . PHE A 1 618 ? 42.989 207.749 306.099 1.00 28.13 957 PHE A C 1
ATOM 4603 O O . PHE A 1 618 ? 42.004 207.283 305.519 1.00 22.32 957 PHE A O 1
ATOM 4611 N N . GLN A 1 619 ? 44.234 207.372 305.831 1.00 25.66 958 GLN A N 1
ATOM 4612 C CA . GLN A 1 619 ? 44.536 206.219 305.000 1.00 23.55 958 GLN A CA 1
ATOM 4613 C C . GLN A 1 619 ? 45.234 205.166 305.850 1.00 26.85 958 GLN A C 1
ATOM 4614 O O . GLN A 1 619 ? 46.076 205.490 306.692 1.00 26.88 958 GLN A O 1
ATOM 4620 N N . LEU A 1 620 ? 44.851 203.909 305.648 1.00 24.52 959 LEU A N 1
ATOM 4621 C CA . LEU A 1 620 ? 45.475 202.771 306.308 1.00 24.20 959 LEU A CA 1
ATOM 4622 C C . LEU A 1 620 ? 45.743 201.716 305.251 1.00 22.11 959 LEU A C 1
ATOM 4623 O O . LEU A 1 620 ? 44.839 201.370 304.488 1.00 25.38 959 LEU A O 1
ATOM 4628 N N . GLY A 1 621 ? 46.973 201.214 305.194 1.00 22.61 960 GLY A N 1
ATOM 4629 C CA . GLY A 1 621 ? 47.329 200.244 304.173 1.00 22.35 960 GLY A CA 1
ATOM 4630 C C . GLY A 1 621 ? 48.442 199.324 304.623 1.00 32.74 960 GLY A C 1
ATOM 4631 O O . GLY A 1 621 ? 49.239 199.659 305.506 1.00 22.48 960 GLY A O 1
ATOM 4632 N N . PHE A 1 622 ? 48.490 198.150 303.992 1.00 22.73 961 PHE A N 1
ATOM 4633 C CA . PHE A 1 622 ? 49.527 197.158 304.251 1.00 28.69 961 PHE A CA 1
ATOM 4634 C C . PHE A 1 622 ? 49.421 196.037 303.227 1.00 26.79 961 PHE A C 1
ATOM 4635 O O . PHE A 1 622 ? 48.342 195.771 302.689 1.00 24.55 961 PHE A O 1
ATOM 4643 N N . TRP A 1 623 ? 50.557 195.391 302.964 1.00 27.82 962 TRP A N 1
ATOM 4644 C CA . TRP A 1 623 ? 50.595 194.124 302.245 1.00 26.43 962 TRP A CA 1
ATOM 4645 C C . TRP A 1 623 ? 50.491 192.980 303.245 1.00 31.34 962 TRP A C 1
ATOM 4646 O O . TRP A 1 623 ? 51.046 193.053 304.346 1.00 29.19 962 TRP A O 1
ATOM 4657 N N . ALA A 1 624 ? 49.792 191.916 302.856 1.00 24.45 963 ALA A N 1
ATOM 4658 C CA . ALA A 1 624 ? 49.670 190.759 303.729 1.00 26.75 963 ALA A CA 1
ATOM 4659 C C . ALA A 1 624 ? 49.582 189.488 302.898 1.00 29.14 963 ALA A C 1
ATOM 4660 O O . ALA A 1 624 ? 49.007 189.475 301.807 1.00 27.79 963 ALA A O 1
ATOM 4662 N N . LYS A 1 625 ? 50.171 188.420 303.436 1.00 25.64 964 LYS A N 1
ATOM 4663 C CA . LYS A 1 625 ? 50.072 187.070 302.889 1.00 27.38 964 LYS A CA 1
ATOM 4664 C C . LYS A 1 625 ? 49.792 186.148 304.067 1.00 29.62 964 LYS A C 1
ATOM 4665 O O . LYS A 1 625 ? 50.675 185.920 304.900 1.00 29.02 964 LYS A O 1
ATOM 4671 N N . ASN A 1 626 ? 48.571 185.624 304.142 1.00 30.80 965 ASN A N 1
ATOM 4672 C CA . ASN A 1 626 ? 48.030 185.069 305.379 1.00 29.27 965 ASN A CA 1
ATOM 4673 C C . ASN A 1 626 ? 47.638 183.611 305.184 1.00 29.15 965 ASN A C 1
ATOM 4674 O O . ASN A 1 626 ? 46.839 183.295 304.296 1.00 31.29 965 ASN A O 1
ATOM 4679 N N . THR A 1 627 ? 48.186 182.728 306.024 1.00 29.21 966 THR A N 1
ATOM 4680 C CA . THR A 1 627 ? 47.766 181.333 306.069 1.00 31.00 966 THR A CA 1
ATOM 4681 C C . THR A 1 627 ? 47.182 180.933 307.417 1.00 36.02 966 THR A C 1
ATOM 4682 O O . THR A 1 627 ? 46.831 179.761 307.599 1.00 38.31 966 THR A O 1
ATOM 4686 N N . THR A 1 628 ? 47.081 181.859 308.368 1.00 28.29 967 THR A N 1
ATOM 4687 C CA . THR A 1 628 ? 46.384 181.628 309.621 1.00 35.39 967 THR A CA 1
ATOM 4688 C C . THR A 1 628 ? 45.061 182.399 309.590 1.00 30.99 967 THR A C 1
ATOM 4689 O O . THR A 1 628 ? 44.596 182.814 308.518 1.00 33.71 967 THR A O 1
ATOM 4693 N N . THR A 1 629 ? 44.451 182.585 310.757 1.00 30.24 968 THR A N 1
ATOM 4694 C CA . THR A 1 629 ? 43.253 183.407 310.891 1.00 30.38 968 THR A CA 1
ATOM 4695 C C . THR A 1 629 ? 43.668 184.748 311.483 1.00 32.67 968 THR A C 1
ATOM 4696 O O . THR A 1 629 ? 44.006 184.834 312.668 1.00 33.10 968 THR A O 1
ATOM 4700 N N . THR A 1 630 ? 43.643 185.792 310.659 1.00 26.59 969 THR A N 1
ATOM 4701 C CA . THR A 1 630 ? 44.135 187.108 311.047 1.00 27.91 969 THR A CA 1
ATOM 4702 C C . THR A 1 630 ? 43.017 188.130 310.921 1.00 30.71 969 THR A C 1
ATOM 4703 O O . THR A 1 630 ? 42.518 188.379 309.817 1.00 29.40 969 THR A O 1
ATOM 4707 N N . LEU A 1 631 ? 42.632 188.724 312.047 1.00 28.25 970 LEU A N 1
ATOM 4708 C CA . LEU A 1 631 ? 41.698 189.843 312.068 1.00 26.65 970 LEU A CA 1
ATOM 4709 C C . LEU A 1 631 ? 42.501 191.127 312.233 1.00 32.21 970 LEU A C 1
ATOM 4710 O O . LEU A 1 631 ? 43.062 191.384 313.304 1.00 29.78 970 LEU A O 1
ATOM 4715 N N . ALA A 1 632 ? 42.572 191.919 311.169 1.00 24.89 971 ALA A N 1
ATOM 4716 C CA . ALA A 1 632 ? 43.166 193.243 311.241 1.00 24.76 971 ALA A CA 1
ATOM 4717 C C . ALA A 1 632 ? 42.098 194.259 311.621 1.00 30.11 971 ALA A C 1
ATOM 4718 O O . ALA A 1 632 ? 40.928 194.125 311.255 1.00 26.00 971 ALA A O 1
ATOM 4720 N N . SER A 1 633 ? 42.507 195.277 312.372 1.00 26.97 972 SER A N 1
ATOM 4721 C CA . SER A 1 633 ? 41.549 196.274 312.823 1.00 26.36 972 SER A CA 1
ATOM 4722 C C . SER A 1 633 ? 42.266 197.581 313.115 1.00 29.31 972 SER A C 1
ATOM 4723 O O . SER A 1 633 ? 43.472 197.613 313.377 1.00 25.19 972 SER A O 1
ATOM 4726 N N . ILE A 1 634 ? 41.496 198.663 313.054 1.00 25.03 973 ILE A N 1
ATOM 4727 C CA . ILE A 1 634 ? 41.928 199.970 313.522 1.00 25.88 973 ILE A CA 1
ATOM 4728 C C . ILE A 1 634 ? 40.854 200.507 314.456 1.00 28.54 973 ILE A C 1
ATOM 4729 O O . ILE A 1 634 ? 39.655 200.335 314.208 1.00 32.45 973 ILE A O 1
ATOM 4734 N N . ARG A 1 635 ? 41.286 201.121 315.551 1.00 25.76 974 ARG A N 1
ATOM 4735 C CA . ARG A 1 635 ? 40.385 201.824 316.446 1.00 31.41 974 ARG A CA 1
ATOM 4736 C C . ARG A 1 635 ? 41.108 203.048 316.978 1.00 33.25 974 ARG A C 1
ATOM 4737 O O . ARG A 1 635 ? 42.340 203.118 316.974 1.00 31.29 974 ARG A O 1
ATOM 4745 N N . PHE A 1 636 ? 40.329 204.021 317.431 1.00 26.85 975 PHE A N 1
ATOM 4746 C CA . PHE A 1 636 ? 40.857 205.308 317.854 1.00 30.10 975 PHE A CA 1
ATOM 4747 C C . PHE A 1 636 ? 40.629 205.487 319.345 1.00 28.44 975 PHE A C 1
ATOM 4748 O O . PHE A 1 636 ? 39.517 205.276 319.841 1.00 29.07 975 PHE A O 1
ATOM 4756 N N . LEU A 1 637 ? 41.688 205.864 320.053 1.00 28.08 976 LEU A N 1
ATOM 4757 C CA . LEU A 1 637 ? 41.662 206.012 321.496 1.00 26.08 976 LEU A CA 1
ATOM 4758 C C . LEU A 1 637 ? 41.898 207.469 321.865 1.00 30.59 976 LEU A C 1
ATOM 4759 O O . LEU A 1 637 ? 42.566 208.209 321.137 1.00 28.30 976 LEU A O 1
ATOM 4764 N N . ASP A 1 638 ? 41.348 207.878 323.004 1.00 27.11 977 ASP A N 1
ATOM 4765 C CA . ASP A 1 638 ? 41.589 209.225 323.502 1.00 28.52 977 ASP A CA 1
ATOM 4766 C C . ASP A 1 638 ? 42.888 209.227 324.305 1.00 27.90 977 ASP A C 1
ATOM 4767 O O . ASP A 1 638 ? 43.613 208.231 324.363 1.00 27.83 977 ASP A O 1
ATOM 4772 N N . GLN A 1 639 ? 43.192 210.354 324.950 1.00 27.27 978 GLN A N 1
ATOM 4773 C CA . GLN A 1 639 ? 44.444 210.468 325.686 1.00 27.58 978 GLN A CA 1
ATOM 4774 C C . GLN A 1 639 ? 44.476 209.580 326.924 1.00 30.70 978 GLN A C 1
ATOM 4775 O O . GLN A 1 639 ? 45.555 209.360 327.485 1.00 32.38 978 GLN A O 1
ATOM 4781 N N . GLN A 1 640 ? 43.331 209.052 327.353 1.00 29.02 979 GLN A N 1
ATOM 4782 C CA . GLN A 1 640 ? 43.266 208.135 328.483 1.00 30.55 979 GLN A CA 1
ATOM 4783 C C . GLN A 1 640 ? 43.121 206.681 328.052 1.00 31.25 979 GLN A C 1
ATOM 4784 O O . GLN A 1 640 ? 42.928 205.809 328.905 1.00 34.13 979 GLN A O 1
ATOM 4790 N N . GLY A 1 641 ? 43.203 206.402 326.754 1.00 29.83 980 GLY A N 1
ATOM 4791 C CA . GLY A 1 641 ? 43.141 205.044 326.261 1.00 29.96 980 GLY A CA 1
ATOM 4792 C C . GLY A 1 641 ? 41.751 204.497 326.022 1.00 33.99 980 GLY A C 1
ATOM 4793 O O . GLY A 1 641 ? 41.624 203.312 325.688 1.00 29.92 980 GLY A O 1
ATOM 4794 N N . ASN A 1 642 ? 40.709 205.308 326.187 1.00 31.17 981 ASN A N 1
ATOM 4795 C CA . ASN A 1 642 ? 39.354 204.860 325.898 1.00 31.05 981 ASN A CA 1
ATOM 4796 C C . ASN A 1 642 ? 39.108 204.863 324.398 1.00 31.12 981 ASN A C 1
ATOM 4797 O O . ASN A 1 642 ? 39.479 205.808 323.697 1.00 29.37 981 ASN A O 1
ATOM 4802 N N . ALA A 1 643 ? 38.476 203.803 323.906 1.00 28.60 982 ALA A N 1
ATOM 4803 C CA . ALA A 1 643 ? 37.993 203.806 322.533 1.00 31.57 982 ALA A CA 1
ATOM 4804 C C . ALA A 1 643 ? 36.862 204.817 322.400 1.00 29.83 982 ALA A C 1
ATOM 4805 O O . ALA A 1 643 ? 35.935 204.837 323.215 1.00 33.81 982 ALA A O 1
ATOM 4807 N N . VAL A 1 644 ? 36.946 205.673 321.379 1.00 27.92 983 VAL A N 1
ATOM 4808 C CA . VAL A 1 644 ? 35.943 206.709 321.163 1.00 27.38 983 VAL A CA 1
ATOM 4809 C C . VAL A 1 644 ? 34.924 206.317 320.106 1.00 26.22 983 VAL A C 1
ATOM 4810 O O . VAL A 1 644 ? 33.972 207.072 319.864 1.00 33.39 983 VAL A O 1
ATOM 4814 N N . ALA A 1 645 ? 35.092 205.161 319.471 1.00 25.91 984 ALA A N 1
ATOM 4815 C CA . ALA A 1 645 ? 34.147 204.670 318.480 1.00 26.15 984 ALA A CA 1
ATOM 4816 C C . ALA A 1 645 ? 34.404 203.186 318.278 1.00 30.44 984 ALA A C 1
ATOM 4817 O O . ALA A 1 645 ? 35.442 202.659 318.688 1.00 32.31 984 ALA A O 1
ATOM 4819 N N . ASP A 1 646 ? 33.442 202.517 317.645 1.00 29.61 985 ASP A N 1
ATOM 4820 C CA . ASP A 1 646 ? 33.603 201.101 317.348 1.00 29.40 985 ASP A CA 1
ATOM 4821 C C . ASP A 1 646 ? 34.805 200.886 316.439 1.00 32.73 985 ASP A C 1
ATOM 4822 O O . ASP A 1 646 ? 35.057 201.669 315.519 1.00 31.50 985 ASP A O 1
ATOM 4827 N N . SER A 1 647 ? 35.557 199.824 316.708 1.00 30.91 986 SER A N 1
ATOM 4828 C CA . SER A 1 647 ? 36.677 199.487 315.847 1.00 32.40 986 SER A CA 1
ATOM 4829 C C . SER A 1 647 ? 36.170 199.013 314.489 1.00 31.83 986 SER A C 1
ATOM 4830 O O . SER A 1 647 ? 35.033 198.556 314.341 1.00 29.39 986 SER A O 1
ATOM 4833 N N . ILE A 1 648 ? 37.030 199.141 313.485 1.00 31.70 987 ILE A N 1
ATOM 4834 C CA . ILE A 1 648 ? 36.749 198.667 312.136 1.00 30.21 987 ILE A CA 1
ATOM 4835 C C . ILE A 1 648 ? 37.655 197.475 311.874 1.00 31.89 987 ILE A C 1
ATOM 4836 O O . ILE A 1 648 ? 38.883 197.617 311.835 1.00 32.13 987 ILE A O 1
ATOM 4841 N N . GLY A 1 649 ? 37.053 196.301 311.709 1.00 27.77 988 GLY A N 1
ATOM 4842 C CA . GLY A 1 649 ? 37.819 195.081 311.550 1.00 30.55 988 GLY A CA 1
ATOM 4843 C C . GLY A 1 649 ? 37.725 194.472 310.167 1.00 34.23 988 GLY A C 1
ATOM 4844 O O . GLY A 1 649 ? 36.750 194.697 309.444 1.00 34.61 988 GLY A O 1
ATOM 4845 N N . TYR A 1 650 ? 38.736 193.692 309.792 1.00 26.07 989 TYR A N 1
ATOM 4846 C CA . TYR A 1 650 ? 38.762 193.053 308.480 1.00 27.21 989 TYR A CA 1
ATOM 4847 C C . TYR A 1 650 ? 39.473 191.715 308.592 1.00 30.37 989 TYR A C 1
ATOM 4848 O O . TYR A 1 650 ? 40.649 191.664 308.964 1.00 33.37 989 TYR A O 1
ATOM 4857 N N . ASN A 1 651 ? 38.760 190.641 308.267 1.00 27.24 990 ASN A N 1
ATOM 4858 C CA . ASN A 1 651 ? 39.355 189.313 308.229 1.00 25.85 990 ASN A CA 1
ATOM 4859 C C . ASN A 1 651 ? 40.154 189.163 306.941 1.00 25.37 990 ASN A C 1
ATOM 4860 O O . ASN A 1 651 ? 39.596 189.261 305.842 1.00 27.39 990 ASN A O 1
ATOM 4865 N N . ILE A 1 652 ? 41.453 188.934 307.074 1.00 27.90 991 ILE A N 1
ATOM 4866 C CA . ILE A 1 652 ? 42.334 188.862 305.907 1.00 27.04 991 ILE A CA 1
ATOM 4867 C C . ILE A 1 652 ? 42.155 187.501 305.238 1.00 29.16 991 ILE A C 1
ATOM 4868 O O . ILE A 1 652 ? 42.256 186.469 305.919 1.00 29.26 991 ILE A O 1
ATOM 4873 N N . PRO A 1 653 ? 41.891 187.458 303.931 1.00 27.66 992 PRO A N 1
ATOM 4874 C CA . PRO A 1 653 ? 41.679 186.168 303.262 1.00 26.59 992 PRO A CA 1
ATOM 4875 C C . PRO A 1 653 ? 42.907 185.274 303.340 1.00 31.64 992 PRO A C 1
ATOM 4876 O O . PRO A 1 653 ? 44.047 185.741 303.379 1.00 31.11 992 PRO A O 1
ATOM 4880 N N . VAL A 1 654 ? 42.656 183.970 303.355 1.00 28.56 993 VAL A N 1
ATOM 4881 C CA . VAL A 1 654 ? 43.720 182.976 303.424 1.00 32.22 993 VAL A CA 1
ATOM 4882 C C . VAL A 1 654 ? 44.226 182.688 302.019 1.00 33.79 993 VAL A C 1
ATOM 4883 O O . VAL A 1 654 ? 43.446 182.626 301.061 1.00 38.39 993 VAL A O 1
ATOM 4887 N N . GLY A 1 655 ? 45.536 182.527 301.888 1.00 35.68 994 GLY A N 1
ATOM 4888 C CA . GLY A 1 655 ? 46.128 182.231 300.600 1.00 28.72 994 GLY A CA 1
ATOM 4889 C C . GLY A 1 655 ? 47.638 182.275 300.688 1.00 37.68 994 GLY A C 1
ATOM 4890 O O . GLY A 1 655 ? 48.220 182.521 301.749 1.00 32.45 994 GLY A O 1
ATOM 4891 N N . ASN A 1 656 ? 48.266 182.039 299.535 1.00 29.12 995 ASN A N 1
ATOM 4892 C CA . ASN A 1 656 ? 49.719 181.956 299.450 1.00 32.49 995 ASN A CA 1
ATOM 4893 C C . ASN A 1 656 ? 50.317 183.049 298.568 1.00 30.80 995 ASN A C 1
ATOM 4894 O O . ASN A 1 656 ? 51.430 182.886 298.058 1.00 32.12 995 ASN A O 1
ATOM 4899 N N . THR A 1 657 ? 49.606 184.159 298.376 1.00 29.86 996 THR A N 1
ATOM 4900 C CA . THR A 1 657 ? 50.110 185.283 297.601 1.00 30.76 996 THR A CA 1
ATOM 4901 C C . THR A 1 657 ? 49.995 186.564 298.413 1.00 32.80 996 THR A C 1
ATOM 4902 O O . THR A 1 657 ? 49.140 186.686 299.295 1.00 30.34 996 THR A O 1
ATOM 4906 N N . PHE A 1 658 ? 50.870 187.518 298.108 1.00 28.52 997 PHE A N 1
ATOM 4907 C CA . PHE A 1 658 ? 50.777 188.846 298.692 1.00 28.11 997 PHE A CA 1
ATOM 4908 C C . PHE A 1 658 ? 49.661 189.637 298.025 1.00 29.60 997 PHE A C 1
ATOM 4909 O O . PHE A 1 658 ? 49.489 189.589 296.804 1.00 31.37 997 PHE A O 1
ATOM 4917 N N . ASN A 1 659 ? 48.901 190.368 298.834 1.00 27.01 998 ASN A N 1
ATOM 4918 C CA . ASN A 1 659 ? 47.870 191.262 298.332 1.00 27.13 998 ASN A CA 1
ATOM 4919 C C . ASN A 1 659 ? 47.877 192.528 299.170 1.00 30.22 998 ASN A C 1
ATOM 4920 O O . ASN A 1 659 ? 48.229 192.505 300.352 1.00 26.13 998 ASN A O 1
ATOM 4925 N N . PHE A 1 660 ? 47.494 193.637 298.549 1.00 24.52 999 PHE A N 1
ATOM 4926 C CA . PHE A 1 660 ? 47.449 194.916 299.236 1.00 24.03 999 PHE A CA 1
ATOM 4927 C C . PHE A 1 660 ? 46.042 195.189 299.748 1.00 29.45 999 PHE A C 1
ATOM 4928 O O . PHE A 1 660 ? 45.054 194.957 299.046 1.00 29.35 999 PHE A O 1
ATOM 4936 N N . TYR A 1 661 ? 45.965 195.685 300.978 1.00 25.80 1000 TYR A N 1
ATOM 4937 C CA . TYR A 1 661 ? 44.705 196.007 301.627 1.00 26.91 1000 TYR A CA 1
ATOM 4938 C C . TYR A 1 661 ? 44.769 197.438 302.131 1.00 30.28 1000 TYR A C 1
ATOM 4939 O O . TYR A 1 661 ? 45.825 197.901 302.571 1.00 28.41 1000 TYR A O 1
ATOM 4948 N N . ALA A 1 662 ? 43.641 198.140 302.061 1.00 28.38 1001 ALA A N 1
ATOM 4949 C CA . ALA A 1 662 ? 43.615 199.528 302.487 1.00 27.66 1001 ALA A CA 1
ATOM 4950 C C . ALA A 1 662 ? 42.222 199.897 302.970 1.00 27.59 1001 ALA A C 1
ATOM 4951 O O . ALA A 1 662 ? 41.218 199.366 302.489 1.00 28.63 1001 ALA A O 1
ATOM 4953 N N . LEU A 1 663 ? 42.181 200.815 303.931 1.00 23.09 1002 LEU A N 1
ATOM 4954 C CA . LEU A 1 663 ? 40.944 201.390 304.440 1.00 26.47 1002 LEU A CA 1
ATOM 4955 C C . LEU A 1 663 ? 41.084 202.904 304.457 1.00 31.25 1002 LEU A C 1
ATOM 4956 O O . LEU A 1 663 ? 42.085 203.432 304.951 1.00 29.12 1002 LEU A O 1
ATOM 4961 N N . VAL A 1 664 ? 40.091 203.597 303.907 1.00 25.46 1003 VAL A N 1
ATOM 4962 C CA . VAL A 1 664 ? 40.025 205.053 303.950 1.00 24.98 1003 VAL A CA 1
ATOM 4963 C C . VAL A 1 664 ? 38.707 205.429 304.607 1.00 27.22 1003 VAL A C 1
ATOM 4964 O O . VAL A 1 664 ? 37.634 205.107 304.083 1.00 27.04 1003 VAL A O 1
ATOM 4968 N N . ASP A 1 665 ? 38.787 206.094 305.756 1.00 28.23 1004 ASP A N 1
ATOM 4969 C CA . ASP A 1 665 ? 37.603 206.472 306.511 1.00 28.62 1004 ASP A CA 1
ATOM 4970 C C . ASP A 1 665 ? 37.914 207.748 307.284 1.00 27.69 1004 ASP A C 1
ATOM 4971 O O . ASP A 1 665 ? 39.018 208.293 307.205 1.00 29.86 1004 ASP A O 1
ATOM 4976 N N . CYS A 1 666 ? 36.927 208.222 308.037 1.00 25.80 1005 CYS A N 1
ATOM 4977 C CA . CYS A 1 666 ? 36.998 209.512 308.710 1.00 29.01 1005 CYS A CA 1
ATOM 4978 C C . CYS A 1 666 ? 37.370 209.324 310.176 1.00 27.95 1005 CYS A C 1
ATOM 4979 O O . CYS A 1 666 ? 36.819 208.452 310.857 1.00 32.55 1005 CYS A O 1
ATOM 4982 N N . VAL A 1 667 ? 38.299 210.143 310.653 1.00 26.82 1006 VAL A N 1
ATOM 4983 C CA . VAL A 1 667 ? 38.727 210.081 312.055 1.00 24.21 1006 VAL A CA 1
ATOM 4984 C C . VAL A 1 667 ? 37.572 210.524 312.949 1.00 28.61 1006 VAL A C 1
ATOM 4985 O O . VAL A 1 667 ? 36.968 211.583 312.698 1.00 30.76 1006 VAL A O 1
ATOM 4989 N N . PRO A 1 668 ? 37.224 209.762 313.983 1.00 27.95 1007 PRO A N 1
ATOM 4990 C CA . PRO A 1 668 ? 36.049 210.093 314.796 1.00 29.89 1007 PRO A CA 1
ATOM 4991 C C . PRO A 1 668 ? 36.372 211.153 315.833 1.00 29.28 1007 PRO A C 1
ATOM 4992 O O . PRO A 1 668 ? 37.548 211.385 316.155 1.00 26.37 1007 PRO A O 1
ATOM 4996 N N . PRO A 1 669 ? 35.355 211.823 316.376 1.00 28.67 1008 PRO A N 1
ATOM 4997 C CA . PRO A 1 669 ? 35.600 212.798 317.445 1.00 27.96 1008 PRO A CA 1
ATOM 4998 C C . PRO A 1 669 ? 36.257 212.154 318.657 1.00 32.61 1008 PRO A C 1
ATOM 4999 O O . PRO A 1 669 ? 36.035 210.981 318.966 1.00 28.20 1008 PRO A O 1
ATOM 5003 N N . GLY A 1 670 ? 37.077 212.946 319.348 1.00 26.09 1009 GLY A N 1
ATOM 5004 C CA . GLY A 1 670 ? 37.795 212.487 320.516 1.00 26.33 1009 GLY A CA 1
ATOM 5005 C C . GLY A 1 670 ? 39.049 211.691 320.233 1.00 29.35 1009 GLY A C 1
ATOM 5006 O O . GLY A 1 670 ? 39.781 211.367 321.176 1.00 26.75 1009 GLY A O 1
ATOM 5007 N N . ALA A 1 671 ? 39.333 211.377 318.972 1.00 27.20 1010 ALA A N 1
ATOM 5008 C CA . ALA A 1 671 ? 40.474 210.532 318.649 1.00 30.11 1010 ALA A CA 1
ATOM 5009 C C . ALA A 1 671 ? 41.786 211.255 318.928 1.00 30.54 1010 ALA A C 1
ATOM 5010 O O . ALA A 1 671 ? 41.986 212.397 318.504 1.00 26.62 1010 ALA A O 1
ATOM 5012 N N . TYR A 1 672 ? 42.679 210.581 319.649 1.00 33.48 1011 TYR A N 1
ATOM 5013 C CA . TYR A 1 672 ? 44.032 211.058 319.908 1.00 26.84 1011 TYR A CA 1
ATOM 5014 C C . TYR A 1 672 ? 45.099 210.187 319.268 1.00 27.82 1011 TYR A C 1
ATOM 5015 O O . TYR A 1 672 ? 46.057 210.712 318.697 1.00 30.61 1011 TYR A O 1
ATOM 5024 N N . ARG A 1 673 ? 44.949 208.866 319.337 1.00 26.92 1012 ARG A N 1
ATOM 5025 C CA . ARG A 1 673 ? 45.897 207.942 318.733 1.00 29.87 1012 ARG A CA 1
ATOM 5026 C C . ARG A 1 673 ? 45.137 206.845 318.005 1.00 29.12 1012 ARG A C 1
ATOM 5027 O O . ARG A 1 673 ? 44.110 206.360 318.488 1.00 26.04 1012 ARG A O 1
ATOM 5035 N N . ALA A 1 674 ? 45.637 206.472 316.831 1.00 29.40 1013 ALA A N 1
ATOM 5036 C CA . ALA A 1 674 ? 45.112 205.333 316.094 1.00 24.48 1013 ALA A CA 1
ATOM 5037 C C . ALA A 1 674 ? 45.837 204.068 316.529 1.00 30.69 1013 ALA A C 1
ATOM 5038 O O . ALA A 1 674 ? 47.052 204.079 316.741 1.00 31.45 1013 ALA A O 1
ATOM 5040 N N . GLU A 1 675 ? 45.088 202.977 316.666 1.00 27.42 1014 GLU A N 1
ATOM 5041 C CA . GLU A 1 675 ? 45.640 201.694 317.091 1.00 27.90 1014 GLU A CA 1
ATOM 5042 C C . GLU A 1 675 ? 45.473 200.690 315.959 1.00 28.44 1014 GLU A C 1
ATOM 5043 O O . GLU A 1 675 ? 44.347 200.308 315.624 1.00 29.59 1014 GLU A O 1
ATOM 5049 N N . ILE A 1 676 ? 46.590 200.268 315.374 1.00 26.37 1015 ILE A N 1
ATOM 5050 C CA . ILE A 1 676 ? 46.605 199.237 314.342 1.00 29.72 1015 ILE A CA 1
ATOM 5051 C C . ILE A 1 676 ? 46.904 197.911 315.023 1.00 30.60 1015 ILE A C 1
ATOM 5052 O O . ILE A 1 676 ? 47.923 197.778 315.711 1.00 33.53 1015 ILE A O 1
ATOM 5057 N N . ASN A 1 677 ? 46.025 196.930 314.839 1.00 25.55 1016 ASN A N 1
ATOM 5058 C CA . ASN A 1 677 ? 46.177 195.644 315.503 1.00 24.70 1016 ASN A CA 1
ATOM 5059 C C . ASN A 1 677 ? 45.955 194.499 314.527 1.00 27.29 1016 ASN A C 1
ATOM 5060 O O . ASN A 1 677 ? 45.050 194.545 313.688 1.00 28.73 1016 ASN A O 1
ATOM 5065 N N . PHE A 1 678 ? 46.795 193.475 314.647 1.00 24.38 1017 PHE A N 1
ATOM 5066 C CA . PHE A 1 678 ? 46.616 192.206 313.955 1.00 27.49 1017 PHE A CA 1
ATOM 5067 C C . PHE A 1 678 ? 46.450 191.122 315.007 1.00 27.21 1017 PHE A C 1
ATOM 5068 O O . PHE A 1 678 ? 47.331 190.934 315.853 1.00 30.28 1017 PHE A O 1
ATOM 5076 N N . ASN A 1 679 ? 45.321 190.425 314.965 1.00 29.94 1018 ASN A N 1
ATOM 5077 C CA . ASN A 1 679 ? 45.046 189.308 315.858 1.00 27.92 1018 ASN A CA 1
ATOM 5078 C C . ASN A 1 679 ? 45.160 188.019 315.057 1.00 28.29 1018 ASN A C 1
ATOM 5079 O O . ASN A 1 679 ? 44.430 187.830 314.079 1.00 30.32 1018 ASN A O 1
ATOM 5084 N N . VAL A 1 680 ? 46.074 187.143 315.467 1.00 28.81 1019 VAL A N 1
ATOM 5085 C CA . VAL A 1 680 ? 46.295 185.857 314.814 1.00 27.08 1019 VAL A CA 1
ATOM 5086 C C . VAL A 1 680 ? 45.896 184.754 315.782 1.00 31.37 1019 VAL A C 1
ATOM 5087 O O . VAL A 1 680 ? 46.119 184.872 316.993 1.00 31.12 1019 VAL A O 1
ATOM 5091 N N . SER A 1 681 ? 45.300 183.688 315.254 1.00 28.21 1020 SER A N 1
ATOM 5092 C CA . SER A 1 681 ? 44.754 182.630 316.099 1.00 30.58 1020 SER A CA 1
ATOM 5093 C C . SER A 1 681 ? 44.289 181.472 315.222 1.00 32.98 1020 SER A C 1
ATOM 5094 O O . SER A 1 681 ? 44.351 181.528 313.990 1.00 30.48 1020 SER A O 1
ATOM 5097 N N . SER A 1 682 ? 43.855 180.400 315.894 1.00 34.02 1021 SER A N 1
ATOM 5098 C CA . SER A 1 682 ? 42.966 179.373 315.357 1.00 35.34 1021 SER A CA 1
ATOM 5099 C C . SER A 1 682 ? 43.645 178.360 314.442 1.00 35.20 1021 SER A C 1
ATOM 5100 O O . SER A 1 682 ? 43.482 177.151 314.634 1.00 39.82 1021 SER A O 1
ATOM 5103 N N . ILE A 1 683 ? 44.388 178.823 313.441 1.00 32.96 1022 ILE A N 1
ATOM 5104 C CA . ILE A 1 683 ? 44.902 177.956 312.388 1.00 32.77 1022 ILE A CA 1
ATOM 5105 C C . ILE A 1 683 ? 46.422 177.966 312.430 1.00 32.79 1022 ILE A C 1
ATOM 5106 O O . ILE A 1 683 ? 47.042 179.036 312.452 1.00 34.57 1022 ILE A O 1
ATOM 5111 N N . VAL A 1 684 ? 47.017 176.771 312.443 1.00 32.26 1023 VAL A N 1
ATOM 5112 C CA . VAL A 1 684 ? 48.468 176.651 312.383 1.00 31.72 1023 VAL A CA 1
ATOM 5113 C C . VAL A 1 684 ? 48.950 177.203 311.050 1.00 36.20 1023 VAL A C 1
ATOM 5114 O O . VAL A 1 684 ? 48.541 176.735 309.981 1.00 38.92 1023 VAL A O 1
ATOM 5118 N N . GLY A 1 685 ? 49.816 178.201 311.112 1.00 34.23 1024 GLY A N 1
ATOM 5119 C CA . GLY A 1 685 ? 50.298 178.897 309.931 1.00 31.53 1024 GLY A CA 1
ATOM 5120 C C . GLY A 1 685 ? 50.912 180.226 310.335 1.00 32.47 1024 GLY A C 1
ATOM 5121 O O . GLY A 1 685 ? 51.416 180.375 311.449 1.00 34.47 1024 GLY A O 1
ATOM 5122 N N . GLY A 1 686 ? 50.845 181.183 309.417 1.00 33.65 1025 GLY A N 1
ATOM 5123 C CA . GLY A 1 686 ? 51.408 182.486 309.708 1.00 32.35 1025 GLY A CA 1
ATOM 5124 C C . GLY A 1 686 ? 50.911 183.539 308.744 1.00 31.57 1025 GLY A C 1
ATOM 5125 O O . GLY A 1 686 ? 50.118 183.267 307.840 1.00 30.19 1025 GLY A O 1
ATOM 5126 N N . ILE A 1 687 ? 51.391 184.761 308.960 1.00 28.47 1026 ILE A N 1
ATOM 5127 C CA . ILE A 1 687 ? 51.087 185.888 308.087 1.00 29.09 1026 ILE A CA 1
ATOM 5128 C C . ILE A 1 687 ? 52.323 186.770 307.981 1.00 31.58 1026 ILE A C 1
ATOM 5129 O O . ILE A 1 687 ? 52.962 187.083 308.992 1.00 27.22 1026 ILE A O 1
ATOM 5134 N N . ALA A 1 688 ? 52.673 187.146 306.757 1.00 29.09 1027 ALA A N 1
ATOM 5135 C CA . ALA A 1 688 ? 53.707 188.138 306.506 1.00 26.53 1027 ALA A CA 1
ATOM 5136 C C . ALA A 1 688 ? 53.041 189.491 306.300 1.00 31.11 1027 ALA A C 1
ATOM 5137 O O . ALA A 1 688 ? 52.103 189.610 305.505 1.00 25.26 1027 ALA A O 1
ATOM 5139 N N . ILE A 1 689 ? 53.517 190.502 307.024 1.00 31.51 1028 ILE A N 1
ATOM 5140 C CA . ILE A 1 689 ? 52.945 191.843 306.990 1.00 28.59 1028 ILE A CA 1
ATOM 5141 C C . ILE A 1 689 ? 54.023 192.808 306.519 1.00 30.04 1028 ILE A C 1
ATOM 5142 O O . ILE A 1 689 ? 55.121 192.843 307.086 1.00 25.41 1028 ILE A O 1
ATOM 5147 N N . HIS A 1 690 ? 53.705 193.594 305.491 1.00 27.62 1029 HIS A N 1
ATOM 5148 C CA . HIS A 1 690 ? 54.688 194.417 304.798 1.00 27.55 1029 HIS A CA 1
ATOM 5149 C C . HIS A 1 690 ? 54.163 195.835 304.617 1.00 28.21 1029 HIS A C 1
ATOM 5150 O O . HIS A 1 690 ? 53.020 196.030 304.192 1.00 23.68 1029 HIS A O 1
ATOM 5157 N N . ASN A 1 691 ? 55.005 196.813 304.950 1.00 24.54 1030 ASN A N 1
ATOM 5158 C CA . ASN A 1 691 ? 54.771 198.231 304.668 1.00 26.10 1030 ASN A CA 1
ATOM 5159 C C . ASN A 1 691 ? 53.433 198.712 305.233 1.00 25.51 1030 ASN A C 1
ATOM 5160 O O . ASN A 1 691 ? 52.531 199.132 304.505 1.00 25.30 1030 ASN A O 1
ATOM 5165 N N . VAL A 1 692 ? 53.321 198.658 306.561 1.00 24.25 1031 VAL A N 1
ATOM 5166 C CA . VAL A 1 692 ? 52.141 199.194 307.232 1.00 26.87 1031 VAL A CA 1
ATOM 5167 C C . VAL A 1 692 ? 52.166 200.714 307.154 1.00 27.99 1031 VAL A C 1
ATOM 5168 O O . VAL A 1 692 ? 53.186 201.352 307.448 1.00 30.20 1031 VAL A O 1
ATOM 5172 N N . ILE A 1 693 ? 51.039 201.304 306.760 1.00 26.95 1032 ILE A N 1
ATOM 5173 C CA . ILE A 1 693 ? 50.954 202.727 306.450 1.00 23.53 1032 ILE A CA 1
ATOM 5174 C C . ILE A 1 693 ? 49.723 203.313 307.128 1.00 27.07 1032 ILE A C 1
ATOM 5175 O O . ILE A 1 693 ? 48.627 202.750 307.027 1.00 27.87 1032 ILE A O 1
ATOM 5180 N N . TYR A 1 694 ? 49.903 204.443 307.813 1.00 28.03 1033 TYR A N 1
ATOM 5181 C CA . TYR A 1 694 ? 48.783 205.209 308.347 1.00 26.39 1033 TYR A CA 1
ATOM 5182 C C . TYR A 1 694 ? 49.122 206.692 308.309 1.00 30.66 1033 TYR A C 1
ATOM 5183 O O . TYR A 1 694 ? 50.219 207.092 308.711 1.00 28.01 1033 TYR A O 1
ATOM 5192 N N . GLY A 1 695 ? 48.170 207.498 307.851 1.00 22.11 1034 GLY A N 1
ATOM 5193 C CA . GLY A 1 695 ? 48.344 208.939 307.810 1.00 24.94 1034 GLY A CA 1
ATOM 5194 C C . GLY A 1 695 ? 47.053 209.615 307.406 1.00 24.11 1034 GLY A C 1
ATOM 5195 O O . GLY A 1 695 ? 46.098 208.969 306.964 1.00 25.13 1034 GLY A O 1
ATOM 5196 N N . LEU A 1 696 ? 47.039 210.936 307.562 1.00 26.80 1035 LEU A N 1
ATOM 5197 C CA . LEU A 1 696 ? 45.867 211.750 307.266 1.00 29.09 1035 LEU A CA 1
ATOM 5198 C C . LEU A 1 696 ? 45.960 212.306 305.851 1.00 28.89 1035 LEU A C 1
ATOM 5199 O O . LEU A 1 696 ? 47.043 212.680 305.391 1.00 27.73 1035 LEU A O 1
ATOM 5204 N N . ILE A 1 697 ? 44.821 212.358 305.164 1.00 29.76 1036 ILE A N 1
ATOM 5205 C CA . ILE A 1 697 ? 44.789 212.786 303.768 1.00 30.58 1036 ILE A CA 1
ATOM 5206 C C . ILE A 1 697 ? 43.804 213.930 303.547 1.00 28.68 1036 ILE A C 1
ATOM 5207 O O . ILE A 1 697 ? 43.223 214.474 304.488 1.00 28.19 1036 ILE A O 1
ATOM 5213 N N . GLY B 1 1 ? 9.668 283.667 201.014 1.00 101.72 340 GLY B N 1
ATOM 5214 C CA . GLY B 1 1 ? 9.422 285.077 200.774 1.00 105.94 340 GLY B CA 1
ATOM 5215 C C . GLY B 1 1 ? 9.784 285.956 201.955 1.00 109.40 340 GLY B C 1
ATOM 5216 O O . GLY B 1 1 ? 10.717 285.657 202.700 1.00 111.58 340 GLY B O 1
ATOM 5217 N N . SER B 1 2 ? 9.041 287.051 202.125 1.00 107.58 341 SER B N 1
ATOM 5218 C CA . SER B 1 2 ? 9.259 287.979 203.230 1.00 104.39 341 SER B CA 1
ATOM 5219 C C . SER B 1 2 ? 8.254 287.757 204.356 1.00 104.80 341 SER B C 1
ATOM 5220 O O . SER B 1 2 ? 8.638 287.421 205.480 1.00 102.81 341 SER B O 1
ATOM 5223 N N . GLY B 1 3 ? 6.963 287.943 204.072 1.00 103.93 342 GLY B N 1
ATOM 5224 C CA . GLY B 1 3 ? 5.941 287.686 205.070 1.00 96.95 342 GLY B CA 1
ATOM 5225 C C . GLY B 1 3 ? 5.694 286.216 205.329 1.00 89.07 342 GLY B C 1
ATOM 5226 O O . GLY B 1 3 ? 5.216 285.859 206.411 1.00 88.52 342 GLY B O 1
ATOM 5227 N N . SER B 1 4 ? 6.011 285.354 204.361 1.00 81.89 343 SER B N 1
ATOM 5228 C CA . SER B 1 4 ? 5.829 283.919 204.545 1.00 78.89 343 SER B CA 1
ATOM 5229 C C . SER B 1 4 ? 6.922 283.311 205.413 1.00 72.44 343 SER B C 1
ATOM 5230 O O . SER B 1 4 ? 6.674 282.319 206.108 1.00 70.78 343 SER B O 1
ATOM 5233 N N . THR B 1 5 ? 8.128 283.885 205.385 1.00 71.04 344 THR B N 1
ATOM 5234 C CA . THR B 1 5 ? 9.217 283.367 206.207 1.00 66.58 344 THR B CA 1
ATOM 5235 C C . THR B 1 5 ? 8.915 283.530 207.692 1.00 53.05 344 THR B C 1
ATOM 5236 O O . THR B 1 5 ? 9.181 282.622 208.489 1.00 45.07 344 THR B O 1
ATOM 5240 N N . LEU B 1 6 ? 8.349 284.675 208.081 1.00 49.72 345 LEU B N 1
ATOM 5241 C CA . LEU B 1 6 ? 7.990 284.881 209.480 1.00 53.07 345 LEU B CA 1
ATOM 5242 C C . LEU B 1 6 ? 6.903 283.908 209.920 1.00 54.63 345 LEU B C 1
ATOM 5243 O O . LEU B 1 6 ? 6.897 283.451 211.069 1.00 49.00 345 LEU B O 1
ATOM 5248 N N A ARG B 1 7 ? 5.976 283.574 209.018 0.53 53.52 346 ARG B N 1
ATOM 5249 N N B ARG B 1 7 ? 5.967 283.591 209.020 0.47 53.57 346 ARG B N 1
ATOM 5250 C CA A ARG B 1 7 ? 4.933 282.613 209.359 0.53 53.11 346 ARG B CA 1
ATOM 5251 C CA B ARG B 1 7 ? 4.933 282.611 209.336 0.47 53.09 346 ARG B CA 1
ATOM 5252 C C A ARG B 1 7 ? 5.501 281.215 209.560 0.53 52.32 346 ARG B C 1
ATOM 5253 C C B ARG B 1 7 ? 5.539 281.240 209.600 0.47 52.38 346 ARG B C 1
ATOM 5254 O O A ARG B 1 7 ? 4.994 280.455 210.393 0.53 54.45 346 ARG B O 1
ATOM 5255 O O B ARG B 1 7 ? 5.100 280.520 210.506 0.47 53.86 346 ARG B O 1
ATOM 5270 N N . GLU B 1 8 ? 6.551 280.863 208.819 1.00 48.81 347 GLU B N 1
ATOM 5271 C CA . GLU B 1 8 ? 7.166 279.554 208.984 1.00 51.09 347 GLU B CA 1
ATOM 5272 C C . GLU B 1 8 ? 7.962 279.468 210.280 1.00 49.32 347 GLU B C 1
ATOM 5273 O O . GLU B 1 8 ? 8.014 278.402 210.906 1.00 47.97 347 GLU B O 1
ATOM 5279 N N . VAL B 1 9 ? 8.584 280.571 210.700 1.00 42.90 348 VAL B N 1
ATOM 5280 C CA . VAL B 1 9 ? 9.250 280.596 211.998 1.00 38.15 348 VAL B CA 1
ATOM 5281 C C . VAL B 1 9 ? 8.222 280.541 213.121 1.00 31.54 348 VAL B C 1
ATOM 5282 O O . VAL B 1 9 ? 8.441 279.893 214.152 1.00 31.61 348 VAL B O 1
ATOM 5286 N N . ALA B 1 10 ? 7.081 281.213 212.935 1.00 28.63 349 ALA B N 1
ATOM 5287 C CA . ALA B 1 10 ? 6.042 281.222 213.960 1.00 32.19 349 ALA B CA 1
ATOM 5288 C C . ALA B 1 10 ? 5.500 279.824 214.228 1.00 32.52 349 ALA B C 1
ATOM 5289 O O . ALA B 1 10 ? 5.138 279.510 215.367 1.00 37.22 349 ALA B O 1
ATOM 5291 N N . ARG B 1 11 ? 5.437 278.972 213.200 1.00 32.04 350 ARG B N 1
ATOM 5292 C CA . ARG B 1 11 ? 4.947 277.612 213.404 1.00 36.59 350 ARG B CA 1
ATOM 5293 C C . ARG B 1 11 ? 5.934 276.782 214.213 1.00 37.84 350 ARG B C 1
ATOM 5294 O O . ARG B 1 11 ? 5.528 275.973 215.055 1.00 38.18 350 ARG B O 1
ATOM 5302 N N . VAL B 1 12 ? 7.234 276.971 213.976 1.00 38.33 351 VAL B N 1
ATOM 5303 C CA . VAL B 1 12 ? 8.238 276.190 214.692 1.00 37.27 351 VAL B CA 1
ATOM 5304 C C . VAL B 1 12 ? 8.346 276.652 216.141 1.00 34.23 351 VAL B C 1
ATOM 5305 O O . VAL B 1 12 ? 8.517 275.837 217.054 1.00 39.80 351 VAL B O 1
ATOM 5309 N N . THR B 1 13 ? 8.232 277.959 216.379 1.00 32.11 352 THR B N 1
ATOM 5310 C CA . THR B 1 13 ? 8.341 278.506 217.725 1.00 35.24 352 THR B CA 1
ATOM 5311 C C . THR B 1 13 ? 7.003 278.597 218.450 1.00 36.27 352 THR B C 1
ATOM 5312 O O . THR B 1 13 ? 6.985 278.951 219.634 1.00 32.74 352 THR B O 1
ATOM 5316 N N . ASN B 1 14 ? 5.894 278.295 217.769 1.00 30.36 353 ASN B N 1
ATOM 5317 C CA . ASN B 1 14 ? 4.559 278.277 218.374 1.00 36.20 353 ASN B CA 1
ATOM 5318 C C . ASN B 1 14 ? 4.159 279.650 218.912 1.00 38.69 353 ASN B C 1
ATOM 5319 O O . ASN B 1 14 ? 3.580 279.769 219.994 1.00 41.97 353 ASN B O 1
ATOM 5324 N N . VAL B 1 15 ? 4.469 280.697 218.151 1.00 31.55 354 VAL B N 1
ATOM 5325 C CA . VAL B 1 15 ? 3.974 282.038 218.423 1.00 31.73 354 VAL B CA 1
ATOM 5326 C C . VAL B 1 15 ? 3.127 282.478 217.234 1.00 32.43 354 VAL B C 1
ATOM 5327 O O . VAL B 1 15 ? 3.087 281.821 216.194 1.00 34.49 354 VAL B O 1
ATOM 5331 N N . LYS B 1 16 ? 2.440 283.603 217.404 1.00 32.22 355 LYS B N 1
ATOM 5332 C CA . LYS B 1 16 ? 1.618 284.128 216.325 1.00 38.39 355 LYS B CA 1
ATOM 5333 C C . LYS B 1 16 ? 2.491 284.808 215.274 1.00 41.56 355 LYS B C 1
ATOM 5334 O O . LYS B 1 16 ? 3.618 285.234 215.544 1.00 42.39 355 LYS B O 1
ATOM 5340 N N . ASP B 1 17 ? 1.951 284.892 214.052 1.00 42.17 356 ASP B N 1
ATOM 5341 C CA . ASP B 1 17 ? 2.692 285.485 212.940 1.00 44.08 356 ASP B CA 1
ATOM 5342 C C . ASP B 1 17 ? 3.170 286.892 213.276 1.00 36.66 356 ASP B C 1
ATOM 5343 O O . ASP B 1 17 ? 4.296 287.273 212.935 1.00 47.31 356 ASP B O 1
ATOM 5348 N N . THR B 1 18 ? 2.329 287.673 213.951 1.00 35.28 357 THR B N 1
ATOM 5349 C CA . THR B 1 18 ? 2.632 289.058 214.284 1.00 40.62 357 THR B CA 1
ATOM 5350 C C . THR B 1 18 ? 3.613 289.197 215.442 1.00 45.30 357 THR B C 1
ATOM 5351 O O . THR B 1 18 ? 3.927 290.326 215.833 1.00 41.79 357 THR B O 1
ATOM 5355 N N . GLU B 1 19 ? 4.101 288.089 215.996 1.00 46.27 358 GLU B N 1
ATOM 5356 C CA . GLU B 1 19 ? 5.052 288.121 217.096 1.00 41.53 358 GLU B CA 1
ATOM 5357 C C . GLU B 1 19 ? 6.462 287.737 216.668 1.00 40.77 358 GLU B C 1
ATOM 5358 O O . GLU B 1 19 ? 7.354 287.655 217.519 1.00 44.71 358 GLU B O 1
ATOM 5364 N N . VAL B 1 20 ? 6.683 287.504 215.377 1.00 37.45 359 VAL B N 1
ATOM 5365 C CA . VAL B 1 20 ? 8.008 287.269 214.817 1.00 38.43 359 VAL B CA 1
ATOM 5366 C C . VAL B 1 20 ? 8.421 288.513 214.044 1.00 43.29 359 VAL B C 1
ATOM 5367 O O . VAL B 1 20 ? 7.599 289.129 213.356 1.00 42.65 359 VAL B O 1
ATOM 5371 N N . ILE B 1 21 ? 9.692 288.885 214.161 1.00 45.11 360 ILE B N 1
ATOM 5372 C CA . ILE B 1 21 ? 10.222 290.060 213.482 1.00 45.20 360 ILE B CA 1
ATOM 5373 C C . ILE B 1 21 ? 11.621 289.739 212.974 1.00 43.46 360 ILE B C 1
ATOM 5374 O O . ILE B 1 21 ? 12.406 289.072 213.658 1.00 44.49 360 ILE B O 1
ATOM 5379 N N . TYR B 1 22 ? 11.920 290.183 211.756 1.00 43.28 361 TYR B N 1
ATOM 5380 C CA . TYR B 1 22 ? 13.289 290.128 211.267 1.00 41.98 361 TYR B CA 1
ATOM 5381 C C . TYR B 1 22 ? 14.175 291.026 212.118 1.00 41.24 361 TYR B C 1
ATOM 5382 O O . TYR B 1 22 ? 13.739 292.061 212.626 1.00 42.37 361 TYR B O 1
ATOM 5391 N N . PHE B 1 23 ? 15.436 290.636 212.264 1.00 41.81 362 PHE B N 1
ATOM 5392 C CA . PHE B 1 23 ? 16.397 291.563 212.841 1.00 46.49 362 PHE B CA 1
ATOM 5393 C C . PHE B 1 23 ? 16.767 292.618 211.810 1.00 43.15 362 PHE B C 1
ATOM 5394 O O . PHE B 1 23 ? 17.058 292.299 210.653 1.00 41.38 362 PHE B O 1
ATOM 5402 N N . SER B 1 24 ? 16.758 293.876 212.236 1.00 40.80 363 SER B N 1
ATOM 5403 C CA . SER B 1 24 ? 17.304 294.960 211.439 1.00 44.01 363 SER B CA 1
ATOM 5404 C C . SER B 1 24 ? 17.670 296.087 212.389 1.00 46.52 363 SER B C 1
ATOM 5405 O O . SER B 1 24 ? 17.067 296.234 213.456 1.00 43.99 363 SER B O 1
ATOM 5408 N N . VAL B 1 25 ? 18.680 296.866 211.998 1.00 48.18 364 VAL B N 1
ATOM 5409 C CA . VAL B 1 25 ? 19.109 297.986 212.824 1.00 45.83 364 VAL B CA 1
ATOM 5410 C C . VAL B 1 25 ? 17.964 298.977 212.960 1.00 41.45 364 VAL B C 1
ATOM 5411 O O . VAL B 1 25 ? 17.349 299.385 211.967 1.00 45.76 364 VAL B O 1
ATOM 5415 N N . GLY B 1 26 ? 17.659 299.356 214.201 1.00 37.81 365 GLY B N 1
ATOM 5416 C CA . GLY B 1 26 ? 16.592 300.288 214.483 1.00 37.02 365 GLY B CA 1
ATOM 5417 C C . GLY B 1 26 ? 15.221 299.669 214.653 1.00 44.67 365 GLY B C 1
ATOM 5418 O O . GLY B 1 26 ? 14.279 300.385 215.018 1.00 44.79 365 GLY B O 1
ATOM 5419 N N . ALA B 1 27 ? 15.077 298.368 214.406 1.00 43.50 366 ALA B N 1
ATOM 5420 C CA . ALA B 1 27 ? 13.777 297.721 214.517 1.00 44.17 366 ALA B CA 1
ATOM 5421 C C . ALA B 1 27 ? 13.304 297.713 215.965 1.00 45.23 366 ALA B C 1
ATOM 5422 O O . ALA B 1 27 ? 14.067 297.382 216.878 1.00 43.90 366 ALA B O 1
ATOM 5424 N N . VAL B 1 28 ? 12.042 298.082 216.173 1.00 40.25 367 VAL B N 1
ATOM 5425 C CA . VAL B 1 28 ? 11.462 298.069 217.512 1.00 44.07 367 VAL B CA 1
ATOM 5426 C C . VAL B 1 28 ? 11.254 296.623 217.941 1.00 47.79 367 VAL B C 1
ATOM 5427 O O . VAL B 1 28 ? 10.584 295.845 217.251 1.00 45.23 367 VAL B O 1
ATOM 5431 N N . LEU B 1 29 ? 11.829 296.256 219.087 1.00 46.25 368 LEU B N 1
ATOM 5432 C CA . LEU B 1 29 ? 11.762 294.886 219.578 1.00 40.56 368 LEU B CA 1
ATOM 5433 C C . LEU B 1 29 ? 10.649 294.656 220.590 1.00 41.98 368 LEU B C 1
ATOM 5434 O O . LEU B 1 29 ? 10.265 293.502 220.809 1.00 44.29 368 LEU B O 1
ATOM 5439 N N . SER B 1 30 ? 10.129 295.713 221.210 1.00 45.02 369 SER B N 1
ATOM 5440 C CA . SER B 1 30 ? 9.028 295.557 222.148 1.00 49.36 369 SER B CA 1
ATOM 5441 C C . SER B 1 30 ? 7.785 295.049 221.428 1.00 50.75 369 SER B C 1
ATOM 5442 O O . SER B 1 30 ? 7.540 295.367 220.261 1.00 47.33 369 SER B O 1
ATOM 5445 N N . GLY B 1 31 ? 6.998 294.241 222.136 1.00 50.11 370 GLY B N 1
ATOM 5446 C CA . GLY B 1 31 ? 5.798 293.659 221.577 1.00 44.97 370 GLY B CA 1
ATOM 5447 C C . GLY B 1 31 ? 6.011 292.411 220.749 1.00 46.08 370 GLY B C 1
ATOM 5448 O O . GLY B 1 31 ? 5.027 291.832 220.269 1.00 53.59 370 GLY B O 1
ATOM 5449 N N . TYR B 1 32 ? 7.254 291.975 220.566 1.00 40.50 371 TYR B N 1
ATOM 5450 C CA . TYR B 1 32 ? 7.567 290.791 219.785 1.00 37.07 371 TYR B CA 1
ATOM 5451 C C . TYR B 1 32 ? 8.194 289.728 220.678 1.00 38.83 371 TYR B C 1
ATOM 5452 O O . TYR B 1 32 ? 8.753 290.023 221.737 1.00 39.12 371 TYR B O 1
ATOM 5461 N N . LYS B 1 33 ? 8.088 288.476 220.236 1.00 36.76 372 LYS B N 1
ATOM 5462 C CA . LYS B 1 33 ? 8.558 287.340 221.016 1.00 38.59 372 LYS B CA 1
ATOM 5463 C C . LYS B 1 33 ? 9.725 286.598 220.388 1.00 36.49 372 LYS B C 1
ATOM 5464 O O . LYS B 1 33 ? 10.546 286.041 221.119 1.00 33.14 372 LYS B O 1
ATOM 5470 N N . VAL B 1 34 ? 9.819 286.570 219.060 1.00 32.49 373 VAL B N 1
ATOM 5471 C CA . VAL B 1 34 ? 10.855 285.827 218.354 1.00 31.54 373 VAL B CA 1
ATOM 5472 C C . VAL B 1 34 ? 11.497 286.746 217.325 1.00 38.44 373 VAL B C 1
ATOM 5473 O O . VAL B 1 34 ? 10.796 287.451 216.590 1.00 34.11 373 VAL B O 1
ATOM 5477 N N . ILE B 1 35 ? 12.826 286.743 217.277 1.00 36.92 374 ILE B N 1
ATOM 5478 C CA . ILE B 1 35 ? 13.588 287.484 216.280 1.00 38.32 374 ILE B CA 1
ATOM 5479 C C . ILE B 1 35 ? 14.215 286.480 215.324 1.00 37.05 374 ILE B C 1
ATOM 5480 O O . ILE B 1 35 ? 14.603 285.379 215.731 1.00 37.31 374 ILE B O 1
ATOM 5485 N N . TYR B 1 36 ? 14.288 286.847 214.047 1.00 36.03 375 TYR B N 1
ATOM 5486 C CA . TYR B 1 36 ? 14.854 285.986 213.017 1.00 35.51 375 TYR B CA 1
ATOM 5487 C C . TYR B 1 36 ? 16.046 286.681 212.376 1.00 36.67 375 TYR B C 1
ATOM 5488 O O . TYR B 1 36 ? 15.949 287.845 211.971 1.00 36.19 375 TYR B O 1
ATOM 5497 N N . ASP B 1 37 ? 17.162 285.962 212.282 1.00 40.53 376 ASP B N 1
ATOM 5498 C CA . ASP B 1 37 ? 18.403 286.481 211.719 1.00 43.65 376 ASP B CA 1
ATOM 5499 C C . ASP B 1 37 ? 18.481 286.043 210.261 1.00 40.42 376 ASP B C 1
ATOM 5500 O O . ASP B 1 37 ? 18.697 284.863 209.974 1.00 34.53 376 ASP B O 1
ATOM 5505 N N . LYS B 1 38 ? 18.318 286.999 209.342 1.00 48.22 377 LYS B N 1
ATOM 5506 C CA . LYS B 1 38 ? 18.324 286.669 207.920 1.00 48.02 377 LYS B CA 1
ATOM 5507 C C . LYS B 1 38 ? 19.668 286.112 207.470 1.00 43.84 377 LYS B C 1
ATOM 5508 O O . LYS B 1 38 ? 19.719 285.274 206.563 1.00 48.30 377 LYS B O 1
ATOM 5514 N N . VAL B 1 39 ? 20.763 286.556 208.088 1.00 44.76 378 VAL B N 1
ATOM 5515 C CA . VAL B 1 39 ? 22.089 286.128 207.650 1.00 42.91 378 VAL B CA 1
ATOM 5516 C C . VAL B 1 39 ? 22.348 284.682 208.061 1.00 50.27 378 VAL B C 1
ATOM 5517 O O . VAL B 1 39 ? 22.644 283.823 207.222 1.00 54.55 378 VAL B O 1
ATOM 5521 N N . THR B 1 40 ? 22.246 284.393 209.359 1.00 48.26 379 THR B N 1
ATOM 5522 C CA . THR B 1 40 ? 22.482 283.040 209.847 1.00 39.49 379 THR B CA 1
ATOM 5523 C C . THR B 1 40 ? 21.280 282.123 209.662 1.00 34.88 379 THR B C 1
ATOM 5524 O O . THR B 1 40 ? 21.431 280.904 209.798 1.00 34.55 379 THR B O 1
ATOM 5528 N N . GLN B 1 41 ? 20.106 282.678 209.353 1.00 36.19 380 GLN B N 1
ATOM 5529 C CA . GLN B 1 41 ? 18.872 281.906 209.197 1.00 46.85 380 GLN B CA 1
ATOM 5530 C C . GLN B 1 41 ? 18.562 281.113 210.467 1.00 44.69 380 GLN B C 1
ATOM 5531 O O . GLN B 1 41 ? 18.248 279.921 210.431 1.00 46.66 380 GLN B O 1
ATOM 5537 N N . ARG B 1 42 ? 18.658 281.801 211.603 1.00 41.91 381 ARG B N 1
ATOM 5538 C CA . ARG B 1 42 ? 18.331 281.248 212.907 1.00 36.06 381 ARG B CA 1
ATOM 5539 C C . ARG B 1 42 ? 17.312 282.147 213.589 1.00 35.38 381 ARG B C 1
ATOM 5540 O O . ARG B 1 42 ? 17.258 283.354 213.337 1.00 31.52 381 ARG B O 1
ATOM 5548 N N . SER B 1 43 ? 16.502 281.549 214.458 1.00 30.77 382 SER B N 1
ATOM 5549 C CA . SER B 1 43 ? 15.507 282.280 215.224 1.00 33.81 382 SER B CA 1
ATOM 5550 C C . SER B 1 43 ? 15.780 282.123 216.714 1.00 31.08 382 SER B C 1
ATOM 5551 O O . SER B 1 43 ? 16.331 281.112 217.161 1.00 29.17 382 SER B O 1
ATOM 5554 N N . TYR B 1 44 ? 15.392 283.140 217.477 1.00 27.87 383 TYR B N 1
ATOM 5555 C CA . TYR B 1 44 ? 15.603 283.148 218.915 1.00 32.76 383 TYR B CA 1
ATOM 5556 C C . TYR B 1 44 ? 14.441 283.865 219.579 1.00 31.63 383 TYR B C 1
ATOM 5557 O O . TYR B 1 44 ? 14.008 284.919 219.109 1.00 32.38 383 TYR B O 1
ATOM 5566 N N . PHE B 1 45 ? 13.940 283.290 220.668 1.00 28.80 384 PHE B N 1
ATOM 5567 C CA . PHE B 1 45 ? 13.077 284.053 221.553 1.00 31.18 384 PHE B CA 1
ATOM 5568 C C . PHE B 1 45 ? 13.871 285.200 222.163 1.00 31.15 384 PHE B C 1
ATOM 5569 O O . PHE B 1 45 ? 15.075 285.088 222.411 1.00 32.98 384 PHE B O 1
ATOM 5577 N N . ILE B 1 46 ? 13.194 286.315 222.391 1.00 28.69 385 ILE B N 1
ATOM 5578 C CA . ILE B 1 46 ? 13.816 287.484 223.005 1.00 31.55 385 ILE B CA 1
ATOM 5579 C C . ILE B 1 46 ? 13.069 287.775 224.296 1.00 31.09 385 ILE B C 1
ATOM 5580 O O . ILE B 1 46 ? 11.899 287.387 224.457 1.00 36.57 385 ILE B O 1
ATOM 5585 N N . PRO B 1 47 ? 13.716 288.438 225.250 1.00 34.78 386 PRO B N 1
ATOM 5586 C CA . PRO B 1 47 ? 13.011 288.843 226.468 1.00 39.04 386 PRO B CA 1
ATOM 5587 C C . PRO B 1 47 ? 12.046 289.983 226.187 1.00 41.93 386 PRO B C 1
ATOM 5588 O O . PRO B 1 47 ? 12.106 290.651 225.152 1.00 38.26 386 PRO B O 1
ATOM 5592 N N . GLU B 1 48 ? 11.135 290.193 227.132 1.00 44.99 387 GLU B N 1
ATOM 5593 C CA . GLU B 1 48 ? 10.205 291.313 227.051 1.00 48.60 387 GLU B CA 1
ATOM 5594 C C . GLU B 1 48 ? 10.956 292.602 227.361 1.00 47.40 387 GLU B C 1
ATOM 5595 O O . GLU B 1 48 ? 11.397 292.816 228.495 1.00 53.99 387 GLU B O 1
ATOM 5601 N N . LEU B 1 49 ? 11.115 293.451 226.359 1.00 43.16 388 LEU B N 1
ATOM 5602 C CA . LEU B 1 49 ? 11.869 294.686 226.478 1.00 43.62 388 LEU B CA 1
ATOM 5603 C C . LEU B 1 49 ? 10.933 295.871 226.664 1.00 47.19 388 LEU B C 1
ATOM 5604 O O . LEU B 1 49 ? 9.760 295.817 226.283 1.00 42.37 388 LEU B O 1
ATOM 5609 N N . PRO B 1 50 ? 11.417 296.959 227.268 1.00 52.33 389 PRO B N 1
ATOM 5610 C CA . PRO B 1 50 ? 10.559 298.135 227.461 1.00 51.43 389 PRO B CA 1
ATOM 5611 C C . PRO B 1 50 ? 10.051 298.680 226.135 1.00 52.62 389 PRO B C 1
ATOM 5612 O O . PRO B 1 50 ? 10.689 298.532 225.090 1.00 51.58 389 PRO B O 1
ATOM 5616 N N . THR B 1 51 ? 8.882 299.314 226.192 1.00 55.43 390 THR B N 1
ATOM 5617 C CA . THR B 1 51 ? 8.234 299.821 224.989 1.00 53.19 390 THR B CA 1
ATOM 5618 C C . THR B 1 51 ? 9.131 300.823 224.274 1.00 47.25 390 THR B C 1
ATOM 5619 O O . THR B 1 51 ? 9.635 301.771 224.882 1.00 47.62 390 THR B O 1
ATOM 5623 N N . GLY B 1 52 ? 9.334 300.603 222.977 1.00 42.50 391 GLY B N 1
ATOM 5624 C CA . GLY B 1 52 ? 10.163 301.473 222.173 1.00 44.58 391 GLY B CA 1
ATOM 5625 C C . GLY B 1 52 ? 11.608 301.048 222.040 1.00 47.92 391 GLY B C 1
ATOM 5626 O O . GLY B 1 52 ? 12.361 301.704 221.308 1.00 47.15 391 GLY B O 1
ATOM 5627 N N . THR B 1 53 ? 12.022 299.982 222.724 1.00 43.89 392 THR B N 1
ATOM 5628 C CA . THR B 1 53 ? 13.390 299.495 222.603 1.00 39.75 392 THR B CA 1
ATOM 5629 C C . THR B 1 53 ? 13.667 299.068 221.167 1.00 44.06 392 THR B C 1
ATOM 5630 O O . THR B 1 53 ? 12.857 298.374 220.546 1.00 49.72 392 THR B O 1
ATOM 5634 N N . THR B 1 54 ? 14.810 299.494 220.638 1.00 42.95 393 THR B N 1
ATOM 5635 C CA . THR B 1 54 ? 15.180 299.225 219.258 1.00 41.49 393 THR B CA 1
ATOM 5636 C C . THR B 1 54 ? 16.431 298.359 219.202 1.00 42.58 393 THR B C 1
ATOM 5637 O O . THR B 1 54 ? 17.286 298.412 220.091 1.00 44.09 393 THR B O 1
ATOM 5641 N N . ALA B 1 55 ? 16.530 297.565 218.140 1.00 38.40 394 ALA B N 1
ATOM 5642 C CA . ALA B 1 55 ? 17.683 296.704 217.940 1.00 42.23 394 ALA B CA 1
ATOM 5643 C C . ALA B 1 55 ? 18.886 297.514 217.476 1.00 47.46 394 ALA B C 1
ATOM 5644 O O . ALA B 1 55 ? 18.756 298.502 216.747 1.00 48.37 394 ALA B O 1
ATOM 5646 N N . VAL B 1 56 ? 20.069 297.085 217.910 1.00 45.76 395 VAL B N 1
ATOM 5647 C CA . VAL B 1 56 ? 21.332 297.708 217.523 1.00 37.83 395 VAL B CA 1
ATOM 5648 C C . VAL B 1 56 ? 22.179 296.755 216.686 1.00 40.29 395 VAL B C 1
ATOM 5649 O O . VAL B 1 56 ? 22.530 297.060 215.545 1.00 44.28 395 VAL B O 1
ATOM 5653 N N . SER B 1 57 ? 22.513 295.590 217.236 1.00 39.04 396 SER B N 1
ATOM 5654 C CA . SER B 1 57 ? 23.322 294.616 216.520 1.00 38.00 396 SER B CA 1
ATOM 5655 C C . SER B 1 57 ? 22.962 293.218 216.997 1.00 38.15 396 SER B C 1
ATOM 5656 O O . SER B 1 57 ? 22.455 293.027 218.106 1.00 39.37 396 SER B O 1
ATOM 5659 N N . LEU B 1 58 ? 23.228 292.240 216.134 1.00 36.50 397 LEU B N 1
ATOM 5660 C CA . LEU B 1 58 ? 23.045 290.828 216.458 1.00 36.89 397 LEU B CA 1
ATOM 5661 C C . LEU B 1 58 ? 24.191 290.051 215.832 1.00 39.46 397 LEU B C 1
ATOM 5662 O O . LEU B 1 58 ? 24.315 290.010 214.605 1.00 43.18 397 LEU B O 1
ATOM 5667 N N . SER B 1 59 ? 25.024 289.445 216.670 1.00 39.77 398 SER B N 1
ATOM 5668 C CA . SER B 1 59 ? 26.237 288.792 216.208 1.00 39.76 398 SER B CA 1
ATOM 5669 C C . SER B 1 59 ? 25.963 287.346 215.801 1.00 46.29 398 SER B C 1
ATOM 5670 O O 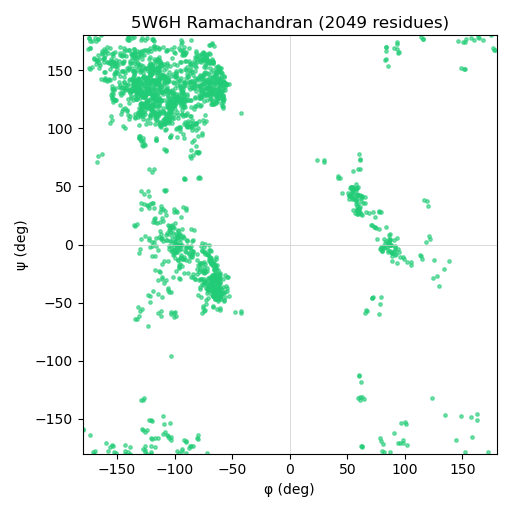. SER B 1 59 ? 24.894 286.789 216.056 1.00 44.54 398 SER B O 1
ATOM 5673 N N . SER B 1 60 ? 26.963 286.736 215.158 1.00 45.89 399 SER B N 1
ATOM 5674 C CA . SER B 1 60 ? 26.874 285.334 214.770 1.00 44.74 399 SER B CA 1
ATOM 5675 C C . SER B 1 60 ? 26.934 284.393 215.965 1.00 42.92 399 SER B C 1
ATOM 5676 O O . SER B 1 60 ? 26.655 283.200 215.805 1.00 44.09 399 SER B O 1
ATOM 5679 N N . SER B 1 61 ? 27.305 284.892 217.142 1.00 37.71 400 SER B N 1
ATOM 5680 C CA . SER B 1 61 ? 27.218 284.132 218.381 1.00 38.36 400 SER B CA 1
ATOM 5681 C C . SER B 1 61 ? 25.914 284.388 219.124 1.00 35.90 400 SER B C 1
ATOM 5682 O O . SER B 1 61 ? 25.804 284.031 220.302 1.00 35.15 400 SER B O 1
ATOM 5685 N N . ALA B 1 62 ? 24.936 285.013 218.460 1.00 38.96 401 ALA B N 1
ATOM 5686 C CA . ALA B 1 62 ? 23.606 285.268 219.017 1.00 39.94 401 ALA B CA 1
ATOM 5687 C C . ALA B 1 62 ? 23.660 286.243 220.192 1.00 42.15 401 ALA B C 1
ATOM 5688 O O . ALA B 1 62 ? 22.898 286.121 221.152 1.00 38.09 401 ALA B O 1
ATOM 5690 N N . ILE B 1 63 ? 24.561 287.217 220.118 1.00 40.84 402 ILE B N 1
ATOM 5691 C CA . ILE B 1 63 ? 24.591 288.316 221.077 1.00 34.68 402 ILE B CA 1
ATOM 5692 C C . ILE B 1 63 ? 23.784 289.469 220.499 1.00 34.66 402 ILE B C 1
ATOM 5693 O O . ILE B 1 63 ? 24.146 290.034 219.462 1.00 37.06 402 ILE B O 1
ATOM 5698 N N . LEU B 1 64 ? 22.686 289.812 221.163 1.00 30.09 403 LEU B N 1
ATOM 5699 C CA . LEU B 1 64 ? 21.838 290.923 220.756 1.00 30.85 403 LEU B CA 1
ATOM 5700 C C . LEU B 1 64 ? 22.165 292.149 221.597 1.00 32.92 403 LEU B C 1
ATOM 5701 O O . LEU B 1 64 ? 22.143 292.085 222.830 1.00 33.94 403 LEU B O 1
ATOM 5706 N N . VAL B 1 65 ? 22.478 293.254 220.929 1.00 33.45 404 VAL B N 1
ATOM 5707 C CA . VAL B 1 65 ? 22.602 294.558 221.565 1.00 30.37 404 VAL B CA 1
ATOM 5708 C C . VAL B 1 65 ? 21.395 295.385 221.149 1.00 31.52 404 VAL B C 1
ATOM 5709 O O . VAL B 1 65 ? 21.024 295.400 219.969 1.00 36.05 404 VAL B O 1
ATOM 5713 N N . HIS B 1 66 ? 20.771 296.053 222.116 1.00 36.90 405 HIS B N 1
ATOM 5714 C CA . HIS B 1 66 ? 19.627 296.909 221.849 1.00 38.91 405 HIS B CA 1
ATOM 5715 C C . HIS B 1 66 ? 19.784 298.194 222.652 1.00 41.09 405 HIS B C 1
ATOM 5716 O O . HIS B 1 66 ? 20.741 298.362 223.416 1.00 43.25 405 HIS B O 1
ATOM 5723 N N . SER B 1 67 ? 18.832 299.113 222.474 1.00 40.55 406 SER B N 1
ATOM 5724 C CA . SER B 1 67 ? 18.940 300.445 223.058 1.00 41.72 406 SER B CA 1
ATOM 5725 C C . SER B 1 67 ? 18.839 300.445 224.579 1.00 41.60 406 SER B C 1
ATOM 5726 O O . SER B 1 67 ? 19.130 301.475 225.197 1.00 45.72 406 SER B O 1
ATOM 5729 N N . ALA B 1 68 ? 18.447 299.330 225.195 1.00 44.93 407 ALA B N 1
ATOM 5730 C CA . ALA B 1 68 ? 18.296 299.262 226.644 1.00 40.86 407 ALA B CA 1
ATOM 5731 C C . ALA B 1 68 ? 19.257 298.274 227.295 1.00 43.38 407 ALA B C 1
ATOM 5732 O O . ALA B 1 68 ? 19.163 298.045 228.506 1.00 46.54 407 ALA B O 1
ATOM 5734 N N . GLY B 1 69 ? 20.169 297.686 226.538 1.00 41.82 408 GLY B N 1
ATOM 5735 C CA . GLY B 1 69 ? 21.114 296.737 227.097 1.00 40.93 408 GLY B CA 1
ATOM 5736 C C . GLY B 1 69 ? 21.498 295.684 226.067 1.00 39.80 408 GLY B C 1
ATOM 5737 O O . GLY B 1 69 ? 21.546 295.964 224.871 1.00 39.89 408 GLY B O 1
ATOM 5738 N N . SER B 1 70 ? 21.771 294.474 226.559 1.00 35.93 409 SER B N 1
ATOM 5739 C CA . SER B 1 70 ? 22.208 293.381 225.703 1.00 33.63 409 SER B CA 1
ATOM 5740 C C . SER B 1 70 ? 21.824 292.058 226.349 1.00 33.66 409 SER B C 1
ATOM 5741 O O . SER B 1 70 ? 21.537 291.989 227.547 1.00 35.90 409 SER B O 1
ATOM 5744 N N . VAL B 1 71 ? 21.826 291.001 225.542 1.00 27.07 410 VAL B N 1
ATOM 5745 C CA . VAL B 1 71 ? 21.419 289.681 226.013 1.00 27.48 410 VAL B CA 1
ATOM 5746 C C . VAL B 1 71 ? 22.048 288.634 225.105 1.00 30.38 410 VAL B C 1
ATOM 5747 O O . VAL B 1 71 ? 22.173 288.833 223.894 1.00 32.43 410 VAL B O 1
ATOM 5751 N N . ASP B 1 72 ? 22.467 287.524 225.709 1.00 29.89 411 ASP B N 1
ATOM 5752 C CA . ASP B 1 72 ? 22.942 286.356 224.970 1.00 29.38 411 ASP B CA 1
ATOM 5753 C C . ASP B 1 72 ? 21.718 285.525 224.605 1.00 32.80 411 ASP B C 1
ATOM 5754 O O . ASP B 1 72 ? 21.207 284.758 225.424 1.00 36.45 411 ASP B O 1
ATOM 5759 N N . LEU B 1 73 ? 21.242 285.679 223.366 1.00 30.04 412 LEU B N 1
ATOM 5760 C CA . LEU B 1 73 ? 20.057 284.945 222.934 1.00 29.66 412 LEU B CA 1
ATOM 5761 C C . LEU B 1 73 ? 20.312 283.445 222.879 1.00 28.64 412 LEU B C 1
ATOM 5762 O O . LEU B 1 73 ? 19.381 282.654 223.069 1.00 32.63 412 LEU B O 1
ATOM 5767 N N . GLY B 1 74 ? 21.554 283.035 222.623 1.00 25.96 413 GLY B N 1
ATOM 5768 C CA . GLY B 1 74 ? 21.869 281.616 222.663 1.00 26.19 413 GLY B CA 1
ATOM 5769 C C . GLY B 1 74 ? 21.739 281.037 224.058 1.00 27.92 413 GLY B C 1
ATOM 5770 O O . GLY B 1 74 ? 21.214 279.935 224.237 1.00 30.87 413 GLY B O 1
ATOM 5771 N N . ALA B 1 75 ? 22.208 281.776 225.067 1.00 27.00 414 ALA B N 1
ATOM 5772 C CA . ALA B 1 75 ? 22.072 281.320 226.447 1.00 29.83 414 ALA B CA 1
ATOM 5773 C C . ALA B 1 75 ? 20.611 281.300 226.880 1.00 30.51 414 ALA B C 1
ATOM 5774 O O . ALA B 1 75 ? 20.179 280.375 227.579 1.00 31.30 414 ALA B O 1
ATOM 5776 N N . LEU B 1 76 ? 19.837 282.313 226.479 1.00 25.15 415 LEU B N 1
ATOM 5777 C CA . LEU B 1 76 ? 18.404 282.305 226.760 1.00 26.16 415 LEU B CA 1
ATOM 5778 C C . LEU B 1 76 ? 17.730 281.096 226.126 1.00 27.07 415 LEU B C 1
ATOM 5779 O O . LEU B 1 76 ? 16.819 280.502 226.716 1.00 29.90 415 LEU B O 1
ATOM 5784 N N . ALA B 1 77 ? 18.172 280.710 224.927 1.00 29.37 416 ALA B N 1
ATOM 5785 C CA . ALA B 1 77 ? 17.612 279.531 224.275 1.00 27.69 416 ALA B CA 1
ATOM 5786 C C . ALA B 1 77 ? 17.950 278.263 225.047 1.00 34.13 416 ALA B C 1
ATOM 5787 O O . ALA B 1 77 ? 17.119 277.351 225.148 1.00 28.76 416 ALA B O 1
ATOM 5789 N N . VAL B 1 78 ? 19.165 278.188 225.598 1.00 33.54 417 VAL B N 1
ATOM 5790 C CA . VAL B 1 78 ? 19.544 277.040 226.420 1.00 26.69 417 VAL B CA 1
ATOM 5791 C C . VAL B 1 78 ? 18.608 276.914 227.614 1.00 27.47 417 VAL B C 1
ATOM 5792 O O . VAL B 1 78 ? 18.098 275.828 227.915 1.00 30.69 417 VAL B O 1
ATOM 5796 N N . SER B 1 79 ? 18.361 278.029 228.307 1.00 27.32 418 SER B N 1
ATOM 5797 C CA . SER B 1 79 ? 17.463 278.016 229.455 1.00 29.73 418 SER B CA 1
ATOM 5798 C C . SER B 1 79 ? 16.052 277.592 229.073 1.00 30.93 418 SER B C 1
ATOM 5799 O O . SER B 1 79 ? 15.312 277.095 229.928 1.00 30.91 418 SER B O 1
ATOM 5802 N N . ARG B 1 80 ? 15.666 277.779 227.814 1.00 32.08 419 ARG B N 1
ATOM 5803 C CA . ARG B 1 80 ? 14.367 277.358 227.312 1.00 25.80 419 ARG B CA 1
ATOM 5804 C C . ARG B 1 80 ? 14.429 276.021 226.586 1.00 29.07 419 ARG B C 1
ATOM 5805 O O . ARG B 1 80 ? 13.430 275.604 225.993 1.00 28.99 419 ARG B O 1
ATOM 5813 N N . GLU B 1 81 ? 15.583 275.348 226.617 1.00 28.71 420 GLU B N 1
ATOM 5814 C CA . GLU B 1 81 ? 15.764 274.043 225.978 1.00 28.93 420 GLU B CA 1
ATOM 5815 C C . GLU B 1 81 ? 15.428 274.098 224.490 1.00 29.85 420 GLU B C 1
ATOM 5816 O O . GLU B 1 81 ? 14.804 273.188 223.939 1.00 31.80 420 GLU B O 1
ATOM 5822 N N . GLU B 1 82 ? 15.846 275.174 223.835 1.00 32.53 421 GLU B N 1
ATOM 5823 C CA . GLU B 1 82 ? 15.621 275.377 222.407 1.00 29.92 421 GLU B CA 1
ATOM 5824 C C . GLU B 1 82 ? 16.979 275.291 221.715 1.00 34.44 421 GLU B C 1
ATOM 5825 O O . GLU B 1 82 ? 17.762 276.245 221.738 1.00 30.71 421 GLU B O 1
ATOM 5831 N N . TYR B 1 83 ? 17.251 274.139 221.106 1.00 30.38 422 TYR B N 1
ATOM 5832 C CA . TYR B 1 83 ? 18.573 273.799 220.607 1.00 29.91 422 TYR B CA 1
ATOM 5833 C C . TYR B 1 83 ? 18.562 273.623 219.095 1.00 36.97 422 TYR B C 1
ATOM 5834 O O . TYR B 1 83 ? 17.527 273.350 218.480 1.00 37.93 422 TYR B O 1
ATOM 5843 N N . VAL B 1 84 ? 19.747 273.777 218.508 1.00 33.53 423 VAL B N 1
ATOM 5844 C CA . VAL B 1 84 ? 20.001 273.474 217.105 1.00 30.63 423 VAL B CA 1
ATOM 5845 C C . VAL B 1 84 ? 21.019 272.345 217.065 1.00 31.69 423 VAL B C 1
ATOM 5846 O O . VAL B 1 84 ? 22.110 272.469 217.634 1.00 35.06 423 VAL B O 1
ATOM 5850 N N . THR B 1 85 ? 20.664 271.244 216.409 1.00 30.11 424 THR B N 1
ATOM 5851 C CA . THR B 1 85 ? 21.578 270.119 216.244 1.00 34.18 424 THR B CA 1
ATOM 5852 C C . THR B 1 85 ? 22.313 270.291 214.920 1.00 37.82 424 THR B C 1
ATOM 5853 O O . THR B 1 85 ? 21.711 270.173 213.847 1.00 38.54 424 THR B O 1
ATOM 5857 N N . LEU B 1 86 ? 23.609 270.580 214.999 1.00 41.03 425 LEU B N 1
ATOM 5858 C CA . LEU B 1 86 ? 24.413 270.773 213.804 1.00 38.43 425 LEU B CA 1
ATOM 5859 C C . LEU B 1 86 ? 24.548 269.466 213.029 1.00 36.04 425 LEU B C 1
ATOM 5860 O O . LEU B 1 86 ? 24.401 268.367 213.572 1.00 34.88 425 LEU B O 1
ATOM 5865 N N . SER B 1 87 ? 24.828 269.600 211.736 1.00 37.13 426 SER B N 1
ATOM 5866 C CA . SER B 1 87 ? 25.109 268.432 210.920 1.00 43.30 426 SER B CA 1
ATOM 5867 C C . SER B 1 87 ? 26.448 267.821 211.324 1.00 44.72 426 SER B C 1
ATOM 5868 O O . SER B 1 87 ? 27.308 268.476 211.919 1.00 46.26 426 SER B O 1
ATOM 5871 N N . GLY B 1 88 ? 26.615 266.545 210.998 1.00 45.51 427 GLY B N 1
ATOM 5872 C CA . GLY B 1 88 ? 27.838 265.848 211.326 1.00 47.72 427 GLY B CA 1
ATOM 5873 C C . GLY B 1 88 ? 27.897 265.420 212.781 1.00 49.62 427 GLY B C 1
ATOM 5874 O O . GLY B 1 88 ? 26.904 265.423 213.515 1.00 44.21 427 GLY B O 1
ATOM 5875 N N . THR B 1 89 ? 29.103 265.034 213.195 1.00 47.69 428 THR B N 1
ATOM 5876 C CA . THR B 1 89 ? 29.353 264.537 214.543 1.00 46.28 428 THR B CA 1
ATOM 5877 C C . THR B 1 89 ? 30.667 265.129 215.041 1.00 46.09 428 THR B C 1
ATOM 5878 O O . THR B 1 89 ? 31.279 265.982 214.389 1.00 48.35 428 THR B O 1
ATOM 5882 N N . PHE B 1 90 ? 31.101 264.670 216.218 1.00 46.83 429 PHE B N 1
ATOM 5883 C CA . PHE B 1 90 ? 32.448 264.984 216.683 1.00 53.10 429 PHE B CA 1
ATOM 5884 C C . PHE B 1 90 ? 33.495 264.392 215.749 1.00 59.02 429 PHE B C 1
ATOM 5885 O O . PHE B 1 90 ? 34.542 265.004 215.507 1.00 56.31 429 PHE B O 1
ATOM 5893 N N . ASP B 1 91 ? 33.225 263.198 215.214 1.00 59.71 430 ASP B N 1
ATOM 5894 C CA . ASP B 1 91 ? 34.192 262.530 214.350 1.00 60.47 430 ASP B CA 1
ATOM 5895 C C . ASP B 1 91 ? 34.392 263.292 213.046 1.00 60.10 430 ASP B C 1
ATOM 5896 O O . ASP B 1 91 ? 35.513 263.368 212.530 1.00 69.81 430 ASP B O 1
ATOM 5901 N N . SER B 1 92 ? 33.319 263.865 212.499 1.00 55.26 431 SER B N 1
ATOM 5902 C CA . SER B 1 92 ? 33.422 264.625 211.261 1.00 55.44 431 SER B CA 1
ATOM 5903 C C . SER B 1 92 ? 33.931 266.043 211.479 1.00 61.78 431 SER B C 1
ATOM 5904 O O . SER B 1 92 ? 34.435 266.659 210.533 1.00 63.57 431 SER B O 1
ATOM 5907 N N . GLY B 1 93 ? 33.811 266.572 212.694 1.00 63.93 432 GLY B N 1
ATOM 5908 C CA . GLY B 1 93 ? 34.210 267.940 212.962 1.00 56.90 432 GLY B CA 1
ATOM 5909 C C . GLY B 1 93 ? 33.111 268.932 212.644 1.00 46.52 432 GLY B C 1
ATOM 5910 O O . GLY B 1 93 ? 32.246 268.665 211.805 1.00 46.80 432 GLY B O 1
ATOM 5911 N N . ALA B 1 94 ? 33.134 270.081 213.313 1.00 69.29 433 ALA B N 1
ATOM 5912 C CA . ALA B 1 94 ? 32.133 271.125 213.117 1.00 64.97 433 ALA B CA 1
ATOM 5913 C C . ALA B 1 94 ? 32.647 272.398 213.777 1.00 58.08 433 ALA B C 1
ATOM 5914 O O . ALA B 1 94 ? 33.714 272.414 214.399 1.00 56.39 433 ALA B O 1
ATOM 5916 N N . VAL B 1 95 ? 31.873 273.471 213.635 1.00 57.12 434 VAL B N 1
ATOM 5917 C CA . VAL B 1 95 ? 32.166 274.756 214.260 1.00 59.24 434 VAL B CA 1
ATOM 5918 C C . VAL B 1 95 ? 30.957 275.157 215.092 1.00 52.51 434 VAL B C 1
ATOM 5919 O O . VAL B 1 95 ? 29.838 275.243 214.570 1.00 44.77 434 VAL B O 1
ATOM 5923 N N . ILE B 1 96 ? 31.180 275.398 216.380 1.00 51.42 435 ILE B N 1
ATOM 5924 C CA . ILE B 1 96 ? 30.129 275.849 217.284 1.00 52.07 435 ILE B CA 1
ATOM 5925 C C . ILE B 1 96 ? 30.176 277.371 217.338 1.00 51.40 435 ILE B C 1
ATOM 5926 O O . ILE B 1 96 ? 31.218 277.956 217.649 1.00 53.25 435 ILE B O 1
ATOM 5931 N N . ASN B 1 97 ? 29.051 278.015 217.033 1.00 48.83 436 ASN B N 1
ATOM 5932 C CA . ASN B 1 97 ? 28.977 279.470 217.062 1.00 47.50 436 ASN B CA 1
ATOM 5933 C C . ASN B 1 97 ? 28.113 280.024 218.183 1.00 51.68 436 ASN B C 1
ATOM 5934 O O . ASN B 1 97 ? 28.382 281.130 218.656 1.00 48.83 436 ASN B O 1
ATOM 5939 N N . THR B 1 98 ? 27.086 279.298 218.617 1.00 47.89 437 THR B N 1
ATOM 5940 C CA . THR B 1 98 ? 26.192 279.762 219.667 1.00 43.09 437 THR B CA 1
ATOM 5941 C C . THR B 1 98 ? 26.167 278.760 220.814 1.00 38.57 437 THR B C 1
ATOM 5942 O O . THR B 1 98 ? 26.637 277.625 220.697 1.00 39.52 437 THR B O 1
ATOM 5946 N N . LYS B 1 99 ? 25.602 279.200 221.939 1.00 36.40 438 LYS B N 1
ATOM 5947 C CA . LYS B 1 99 ? 25.500 278.348 223.115 1.00 35.36 438 LYS B CA 1
ATOM 5948 C C . LYS B 1 99 ? 24.397 277.304 222.998 1.00 35.83 438 LYS B C 1
ATOM 5949 O O . LYS B 1 99 ? 24.394 276.344 223.775 1.00 36.03 438 LYS B O 1
ATOM 5955 N N . ASN B 1 100 ? 23.468 277.461 222.055 1.00 38.14 439 ASN B N 1
ATOM 5956 C CA . ASN B 1 100 ? 22.362 276.525 221.905 1.00 37.98 439 ASN B CA 1
ATOM 5957 C C . ASN B 1 100 ? 22.550 275.569 220.732 1.00 35.56 439 ASN B C 1
ATOM 5958 O O . ASN B 1 100 ? 21.590 274.911 220.322 1.00 35.27 439 ASN B O 1
ATOM 5963 N N . GLU B 1 101 ? 23.761 275.471 220.192 1.00 35.94 440 GLU B N 1
ATOM 5964 C CA . GLU B 1 101 ? 24.065 274.495 219.155 1.00 35.74 440 GLU B CA 1
ATOM 5965 C C . GLU B 1 101 ? 24.584 273.211 219.787 1.00 37.36 440 GLU B C 1
ATOM 5966 O O . GLU B 1 101 ? 25.359 273.244 220.747 1.00 37.35 440 GLU B O 1
ATOM 5972 N N . LEU B 1 102 ? 24.145 272.078 219.248 1.00 33.39 441 LEU B N 1
ATOM 5973 C CA . LEU B 1 102 ? 24.512 270.766 219.759 1.00 34.49 441 LEU B CA 1
ATOM 5974 C C . LEU B 1 102 ? 25.341 270.015 218.727 1.00 36.90 441 LEU B C 1
ATOM 5975 O O . LEU B 1 102 ? 25.074 270.095 217.524 1.00 38.57 441 LEU B O 1
ATOM 5980 N N . LEU B 1 103 ? 26.346 269.286 219.204 1.00 39.61 442 LEU B N 1
ATOM 5981 C CA . LEU B 1 103 ? 27.150 268.402 218.371 1.00 42.04 442 LEU B CA 1
ATOM 5982 C C . LEU B 1 103 ? 26.949 266.972 218.849 1.00 41.52 442 LEU B C 1
ATOM 5983 O O . LEU B 1 103 ? 27.041 266.696 220.050 1.00 35.55 442 LEU B O 1
ATOM 5988 N N . THR B 1 104 ? 26.675 266.070 217.911 1.00 39.60 443 THR B N 1
ATOM 5989 C CA . THR B 1 104 ? 26.313 264.699 218.239 1.00 39.37 443 THR B CA 1
ATOM 5990 C C . THR B 1 104 ? 27.561 263.838 218.399 1.00 41.25 443 THR B C 1
ATOM 5991 O O . THR B 1 104 ? 28.479 263.902 217.576 1.00 43.25 443 THR B O 1
ATOM 5995 N N . HIS B 1 105 ? 27.590 263.040 219.459 1.00 40.05 444 HIS B N 1
ATOM 5996 C CA . HIS B 1 105 ? 28.601 262.012 219.658 1.00 41.12 444 HIS B CA 1
ATOM 5997 C C . HIS B 1 105 ? 27.910 260.652 219.716 1.00 44.24 444 HIS B C 1
ATOM 5998 O O . HIS B 1 105 ? 26.680 260.554 219.680 1.00 46.93 444 HIS B O 1
ATOM 6005 N N . THR B 1 106 ? 28.716 259.592 219.808 1.00 45.15 445 THR B N 1
ATOM 6006 C CA . THR B 1 106 ? 28.169 258.239 219.774 1.00 49.61 445 THR B CA 1
ATOM 6007 C C . THR B 1 106 ? 27.252 257.960 220.958 1.00 50.73 445 THR B C 1
ATOM 6008 O O . THR B 1 106 ? 26.333 257.140 220.848 1.00 51.32 445 THR B O 1
ATOM 6012 N N . ASP B 1 107 ? 27.475 258.624 222.091 1.00 50.46 446 ASP B N 1
ATOM 6013 C CA . ASP B 1 107 ? 26.665 258.398 223.282 1.00 58.83 446 ASP B CA 1
ATOM 6014 C C . ASP B 1 107 ? 25.585 259.451 223.492 1.00 59.88 446 ASP B C 1
ATOM 6015 O O . ASP B 1 107 ? 24.712 259.255 224.344 1.00 54.84 446 ASP B O 1
ATOM 6020 N N . GLY B 1 108 ? 25.619 260.550 222.752 1.00 58.01 447 GLY B N 1
ATOM 6021 C CA . GLY B 1 108 ? 24.619 261.585 222.908 1.00 49.79 447 GLY B CA 1
ATOM 6022 C C . GLY B 1 108 ? 25.127 262.911 222.376 1.00 44.48 447 GLY B C 1
ATOM 6023 O O . GLY B 1 108 ? 26.130 262.975 221.664 1.00 41.67 447 GLY B O 1
ATOM 6024 N N . LYS B 1 109 ? 24.409 263.967 222.747 1.00 42.70 448 LYS B N 1
ATOM 6025 C CA . LYS B 1 109 ? 24.671 265.314 222.269 1.00 43.55 448 LYS B CA 1
ATOM 6026 C C . LYS B 1 109 ? 25.306 266.165 223.359 1.00 41.18 448 LYS B C 1
ATOM 6027 O O . LYS B 1 109 ? 25.139 265.912 224.555 1.00 42.84 448 LYS B O 1
ATOM 6033 N N . TYR B 1 110 ? 26.021 267.202 222.924 1.00 35.07 449 TYR B N 1
ATOM 6034 C CA . TYR B 1 110 ? 26.721 268.105 223.824 1.00 35.75 449 TYR B CA 1
ATOM 6035 C C . TYR B 1 110 ? 26.644 269.529 223.295 1.00 34.92 449 TYR B C 1
ATOM 6036 O O . TYR B 1 110 ? 26.634 269.759 222.083 1.00 36.50 449 TYR B O 1
ATOM 6045 N N . ARG B 1 111 ? 26.600 270.482 224.222 1.00 36.70 450 ARG B N 1
ATOM 6046 C CA . ARG B 1 111 ? 26.731 271.899 223.920 1.00 38.68 450 ARG B CA 1
ATOM 6047 C C . ARG B 1 111 ? 28.026 272.429 224.522 1.00 42.95 450 ARG B C 1
ATOM 6048 O O . ARG B 1 111 ? 28.567 271.868 225.479 1.00 39.35 450 ARG B O 1
ATOM 6056 N N . TRP B 1 112 ? 28.522 273.521 223.948 1.00 50.07 451 TRP B N 1
ATOM 6057 C CA . TRP B 1 112 ? 29.795 274.098 224.363 1.00 50.02 451 TRP B CA 1
ATOM 6058 C C . TRP B 1 112 ? 29.549 275.211 225.375 1.00 46.62 451 TRP B C 1
ATOM 6059 O O . TRP B 1 112 ? 28.831 276.175 225.085 1.00 48.28 451 TRP B O 1
ATOM 6070 N N . ASP B 1 113 ? 30.151 275.078 226.556 1.00 47.95 452 ASP B N 1
ATOM 6071 C CA . ASP B 1 113 ? 29.968 276.024 227.648 1.00 50.80 452 ASP B CA 1
ATOM 6072 C C . ASP B 1 113 ? 31.109 277.027 227.765 1.00 53.70 452 ASP B C 1
ATOM 6073 O O . ASP B 1 113 ? 31.121 277.824 228.708 1.00 52.14 452 ASP B O 1
ATOM 6078 N N . GLY B 1 114 ? 32.060 277.015 226.834 1.00 51.16 453 GLY B N 1
ATOM 6079 C CA . GLY B 1 114 ? 33.215 277.888 226.931 1.00 48.68 453 GLY B CA 1
ATOM 6080 C C . GLY B 1 114 ? 33.248 279.008 225.912 1.00 56.69 453 GLY B C 1
ATOM 6081 O O . GLY B 1 114 ? 32.200 279.517 225.501 1.00 60.85 453 GLY B O 1
ATOM 6082 N N . THR B 1 115 ? 34.450 279.399 225.497 1.00 56.73 454 THR B N 1
ATOM 6083 C CA . THR B 1 115 ? 34.605 280.515 224.573 1.00 60.64 454 THR B CA 1
ATOM 6084 C C . THR B 1 115 ? 34.101 280.142 223.184 1.00 57.40 454 THR B C 1
ATOM 6085 O O . THR B 1 115 ? 34.319 279.027 222.703 1.00 57.95 454 THR B O 1
ATOM 6089 N N . LEU B 1 116 ? 33.416 281.090 222.539 1.00 60.64 455 LEU B N 1
ATOM 6090 C CA . LEU B 1 116 ? 32.901 280.946 221.189 1.00 62.73 455 LEU B CA 1
ATOM 6091 C C . LEU B 1 116 ? 33.607 281.916 220.243 1.00 64.98 455 LEU B C 1
ATOM 6092 O O . LEU B 1 116 ? 34.014 283.005 220.657 1.00 71.25 455 LEU B O 1
ATOM 6097 N N . PRO B 1 117 ? 33.781 281.548 218.961 1.00 57.74 456 PRO B N 1
ATOM 6098 C CA . PRO B 1 117 ? 33.379 280.262 218.379 1.00 55.14 456 PRO B CA 1
ATOM 6099 C C . PRO B 1 117 ? 34.292 279.111 218.790 1.00 58.67 456 PRO B C 1
ATOM 6100 O O . PRO B 1 117 ? 35.389 279.339 219.303 1.00 60.74 456 PRO B O 1
ATOM 6104 N N . LYS B 1 118 ? 33.826 277.884 218.573 1.00 60.62 457 LYS B N 1
ATOM 6105 C CA . LYS B 1 118 ? 34.556 276.679 218.945 1.00 60.97 457 LYS B CA 1
ATOM 6106 C C . LYS B 1 118 ? 34.694 275.799 217.714 1.00 63.74 457 LYS B C 1
ATOM 6107 O O . LYS B 1 118 ? 33.689 275.327 217.170 1.00 56.10 457 LYS B O 1
ATOM 6113 N N . THR B 1 119 ? 35.930 275.587 217.273 1.00 68.06 458 THR B N 1
ATOM 6114 C CA . THR B 1 119 ? 36.203 274.739 216.122 1.00 67.22 458 THR B CA 1
ATOM 6115 C C . THR B 1 119 ? 36.506 273.322 216.592 1.00 63.91 458 THR B C 1
ATOM 6116 O O . THR B 1 119 ? 37.316 273.122 217.503 1.00 61.45 458 THR B O 1
ATOM 6120 N N . VAL B 1 120 ? 35.847 272.347 215.974 1.00 61.40 459 VAL B N 1
ATOM 6121 C CA . VAL B 1 120 ? 36.053 270.934 216.265 1.00 62.74 459 VAL B CA 1
ATOM 6122 C C . VAL B 1 120 ? 36.660 270.292 215.026 1.00 64.33 459 VAL B C 1
ATOM 6123 O O . VAL B 1 120 ? 36.058 270.318 213.946 1.00 58.81 459 VAL B O 1
ATOM 6127 N N . ALA B 1 121 ? 37.854 269.728 215.177 1.00 67.04 460 ALA B N 1
ATOM 6128 C CA . ALA B 1 121 ? 38.528 269.099 214.054 1.00 71.88 460 ALA B CA 1
ATOM 6129 C C . ALA B 1 121 ? 37.979 267.695 213.817 1.00 73.37 460 ALA B C 1
ATOM 6130 O O . ALA B 1 121 ? 37.332 267.097 214.681 1.00 71.43 460 ALA B O 1
ATOM 6132 N N . ALA B 1 122 ? 38.243 267.173 212.622 1.00 74.58 461 ALA B N 1
ATOM 6133 C CA . ALA B 1 122 ? 37.807 265.825 212.288 1.00 69.87 461 ALA B CA 1
ATOM 6134 C C . ALA B 1 122 ? 38.469 264.806 213.209 1.00 68.44 461 ALA B C 1
ATOM 6135 O O . ALA B 1 122 ? 39.596 264.994 213.676 1.00 70.95 461 ALA B O 1
ATOM 6137 N N . GLY B 1 123 ? 37.751 263.720 213.478 1.00 67.33 462 GLY B N 1
ATOM 6138 C CA . GLY B 1 123 ? 38.265 262.694 214.365 1.00 62.24 462 GLY B CA 1
ATOM 6139 C C . GLY B 1 123 ? 38.366 263.118 215.812 1.00 66.00 462 GLY B C 1
ATOM 6140 O O . GLY B 1 123 ? 39.201 262.585 216.549 1.00 71.64 462 GLY B O 1
ATOM 6141 N N . SER B 1 124 ? 37.537 264.064 216.240 1.00 61.85 463 SER B N 1
ATOM 6142 C CA . SER B 1 124 ? 37.566 264.550 217.610 1.00 58.74 463 SER B CA 1
ATOM 6143 C C . SER B 1 124 ? 36.575 263.784 218.479 1.00 60.18 463 SER B C 1
ATOM 6144 O O . SER B 1 124 ? 35.693 263.071 217.994 1.00 63.64 463 SER B O 1
ATOM 6147 N N . THR B 1 125 ? 36.750 263.932 219.784 1.00 59.52 464 THR B N 1
ATOM 6148 C CA . THR B 1 125 ? 35.817 263.473 220.799 1.00 59.77 464 THR B CA 1
ATOM 6149 C C . THR B 1 125 ? 35.687 264.586 221.824 1.00 59.90 464 THR B C 1
ATOM 6150 O O . THR B 1 125 ? 36.510 265.508 221.850 1.00 61.57 464 THR B O 1
ATOM 6154 N N . PRO B 1 126 ? 34.649 264.549 222.661 1.00 64.35 465 PRO B N 1
ATOM 6155 C CA . PRO B 1 126 ? 34.580 265.521 223.766 1.00 68.01 465 PRO B CA 1
ATOM 6156 C C . PRO B 1 126 ? 35.823 265.526 224.641 1.00 71.05 465 PRO B C 1
ATOM 6157 O O . PRO B 1 126 ? 36.271 266.594 225.076 1.00 70.11 465 PRO B O 1
ATOM 6161 N N . ALA B 1 127 ? 36.407 264.352 224.889 1.00 72.82 466 ALA B N 1
ATOM 6162 C CA . ALA B 1 127 ? 37.558 264.268 225.779 1.00 67.85 466 ALA B CA 1
ATOM 6163 C C . ALA B 1 127 ? 38.787 264.952 225.192 1.00 68.15 466 ALA B C 1
ATOM 6164 O O . ALA B 1 127 ? 39.615 265.480 225.943 1.00 71.66 466 ALA B O 1
ATOM 6166 N N . THR B 1 128 ? 38.924 264.965 223.867 1.00 65.18 467 THR B N 1
ATOM 6167 C CA . THR B 1 128 ? 40.108 265.523 223.228 1.00 66.85 467 THR B CA 1
ATOM 6168 C C . THR B 1 128 ? 39.935 266.968 222.780 1.00 69.56 467 THR B C 1
ATOM 6169 O O . THR B 1 128 ? 40.903 267.567 222.298 1.00 70.06 467 THR B O 1
ATOM 6173 N N . THR B 1 129 ? 38.738 267.542 222.919 1.00 67.44 468 THR B N 1
ATOM 6174 C CA . THR B 1 129 ? 38.498 268.930 222.540 1.00 65.30 468 THR B CA 1
ATOM 6175 C C . THR B 1 129 ? 38.088 269.792 223.729 1.00 64.31 468 THR B C 1
ATOM 6176 O O . THR B 1 129 ? 37.465 270.842 223.543 1.00 63.59 468 THR B O 1
ATOM 6180 N N . GLY B 1 130 ? 38.423 269.374 224.948 1.00 60.90 469 GLY B N 1
ATOM 6181 C CA . GLY B 1 130 ? 38.157 270.197 226.111 1.00 57.69 469 GLY B CA 1
ATOM 6182 C C . GLY B 1 130 ? 37.633 269.445 227.317 1.00 54.75 469 GLY B C 1
ATOM 6183 O O . GLY B 1 130 ? 37.615 269.986 228.426 1.00 56.95 469 GLY B O 1
ATOM 6184 N N . GLY B 1 131 ? 37.205 268.201 227.121 1.00 54.74 470 GLY B N 1
ATOM 6185 C CA . GLY B 1 131 ? 36.617 267.435 228.199 1.00 51.99 470 GLY B CA 1
ATOM 6186 C C . GLY B 1 131 ? 35.162 267.800 228.427 1.00 56.99 470 GLY B C 1
ATOM 6187 O O . GLY B 1 131 ? 34.569 268.623 227.728 1.00 54.24 470 GLY B O 1
ATOM 6188 N N . VAL B 1 132 ? 34.578 267.167 229.440 1.00 54.69 471 VAL B N 1
ATOM 6189 C CA . VAL B 1 132 ? 33.173 267.349 229.788 1.00 53.06 471 VAL B CA 1
ATOM 6190 C C . VAL B 1 132 ? 33.102 268.025 231.149 1.00 64.65 471 VAL B C 1
ATOM 6191 O O . VAL B 1 132 ? 33.671 267.525 232.128 1.00 73.46 471 VAL B O 1
ATOM 6195 N N . GLY B 1 133 ? 32.409 269.148 231.214 1.00 62.26 472 GLY B N 1
ATOM 6196 C CA . GLY B 1 133 ? 32.252 269.868 232.462 1.00 58.88 472 GLY B CA 1
ATOM 6197 C C . GLY B 1 133 ? 32.023 271.343 232.206 1.00 58.29 472 GLY B C 1
ATOM 6198 O O . GLY B 1 133 ? 32.051 271.815 231.072 1.00 52.74 472 GLY B O 1
ATOM 6199 N N . SER B 1 134 ? 31.801 272.065 233.305 1.00 60.76 473 SER B N 1
ATOM 6200 C CA . SER B 1 134 ? 31.523 273.494 233.234 1.00 54.72 473 SER B CA 1
ATOM 6201 C C . SER B 1 134 ? 32.641 274.224 232.500 1.00 52.23 473 SER B C 1
ATOM 6202 O O . SER B 1 134 ? 33.826 274.007 232.768 1.00 59.48 473 SER B O 1
ATOM 6205 N N . GLY B 1 135 ? 32.255 275.089 231.566 1.00 52.56 474 GLY B N 1
ATOM 6206 C CA . GLY B 1 135 ? 33.200 275.763 230.705 1.00 53.62 474 GLY B CA 1
ATOM 6207 C C . GLY B 1 135 ? 33.711 274.935 229.549 1.00 58.75 474 GLY B C 1
ATOM 6208 O O . GLY B 1 135 ? 34.496 275.448 228.741 1.00 59.12 474 GLY B O 1
ATOM 6209 N N . ALA B 1 136 ? 33.299 273.673 229.445 1.00 63.49 475 ALA B N 1
ATOM 6210 C CA . ALA B 1 136 ? 33.676 272.827 228.322 1.00 66.91 475 ALA B CA 1
ATOM 6211 C C . ALA B 1 136 ? 32.428 272.237 227.678 1.00 66.15 475 ALA B C 1
ATOM 6212 O O . ALA B 1 136 ? 31.464 272.959 227.405 1.00 61.41 475 ALA B O 1
ATOM 6214 N N . TRP B 1 137 ? 32.431 270.930 227.435 1.00 61.32 476 TRP B N 1
ATOM 6215 C CA . TRP B 1 137 ? 31.262 270.268 226.877 1.00 49.39 476 TRP B CA 1
ATOM 6216 C C . TRP B 1 137 ? 30.286 269.890 227.982 1.00 47.15 476 TRP B C 1
ATOM 6217 O O . TRP B 1 137 ? 30.680 269.377 229.033 1.00 45.03 476 TRP B O 1
ATOM 6228 N N . LEU B 1 138 ? 29.004 270.152 227.737 1.00 39.68 477 LEU B N 1
ATOM 6229 C CA . LEU B 1 138 ? 27.932 269.778 228.649 1.00 40.05 477 LEU B CA 1
ATOM 6230 C C . LEU B 1 138 ? 26.908 268.953 227.886 1.00 43.95 477 LEU B C 1
ATOM 6231 O O . LEU B 1 138 ? 26.481 269.344 226.795 1.00 43.58 477 LEU B O 1
ATOM 6236 N N . SER B 1 139 ? 26.518 267.817 228.460 1.00 39.35 478 SER B N 1
ATOM 6237 C CA . SER B 1 139 ? 25.622 266.892 227.782 1.00 43.93 478 SER B CA 1
ATOM 6238 C C . SER B 1 139 ? 24.188 267.405 227.805 1.00 45.29 478 SER B C 1
ATOM 6239 O O . SER B 1 139 ? 23.736 267.996 228.790 1.00 42.54 478 SER B O 1
ATOM 6242 N N . VAL B 1 140 ? 23.475 267.174 226.706 1.00 41.70 479 VAL B N 1
ATOM 6243 C CA . VAL B 1 140 ? 22.107 267.643 226.526 1.00 33.10 479 VAL B CA 1
ATOM 6244 C C . VAL B 1 140 ? 21.281 266.509 225.935 1.00 31.79 479 VAL B C 1
ATOM 6245 O O . VAL B 1 140 ? 21.734 265.809 225.024 1.00 31.60 479 VAL B O 1
ATOM 6249 N N . GLY B 1 141 ? 20.073 266.325 226.452 1.00 29.80 480 GLY B N 1
ATOM 6250 C CA . GLY B 1 141 ? 19.124 265.413 225.849 1.00 30.41 480 GLY B CA 1
ATOM 6251 C C . GLY B 1 141 ? 18.991 264.107 226.614 1.00 35.00 480 GLY B C 1
ATOM 6252 O O . GLY B 1 141 ? 19.779 263.774 227.504 1.00 36.86 480 GLY B O 1
ATOM 6253 N N A ASP B 1 142 ? 17.960 263.355 226.225 0.45 35.86 481 ASP B N 1
ATOM 6254 N N B ASP B 1 142 ? 17.961 263.348 226.239 0.55 35.72 481 ASP B N 1
ATOM 6255 C CA A ASP B 1 142 ? 17.627 262.107 226.905 0.45 38.52 481 ASP B CA 1
ATOM 6256 C CA B ASP B 1 142 ? 17.659 262.107 226.946 0.55 38.34 481 ASP B CA 1
ATOM 6257 C C A ASP B 1 142 ? 18.698 261.046 226.681 0.45 38.94 481 ASP B C 1
ATOM 6258 C C B ASP B 1 142 ? 18.719 261.041 226.691 0.55 39.08 481 ASP B C 1
ATOM 6259 O O A ASP B 1 142 ? 19.035 260.293 227.602 0.45 37.37 481 ASP B O 1
ATOM 6260 O O B ASP B 1 142 ? 19.064 260.275 227.598 0.55 37.12 481 ASP B O 1
ATOM 6269 N N . ALA B 1 143 ? 19.242 260.971 225.464 1.00 37.24 482 ALA B N 1
ATOM 6270 C CA . ALA B 1 143 ? 20.227 259.941 225.146 1.00 40.12 482 ALA B CA 1
ATOM 6271 C C . ALA B 1 143 ? 21.513 260.134 225.940 1.00 39.37 482 ALA B C 1
ATOM 6272 O O . ALA B 1 143 ? 22.096 259.160 226.430 1.00 43.19 482 ALA B O 1
ATOM 6274 N N A SER B 1 144 ? 21.964 261.380 226.091 0.28 37.31 483 SER B N 1
ATOM 6275 N N B SER B 1 144 ? 21.978 261.379 226.062 0.72 37.00 483 SER B N 1
ATOM 6276 C CA A SER B 1 144 ? 23.176 261.631 226.864 0.28 37.09 483 SER B CA 1
ATOM 6277 C CA B SER B 1 144 ? 23.164 261.653 226.866 0.72 37.91 483 SER B CA 1
ATOM 6278 C C A SER B 1 144 ? 22.951 261.365 228.349 0.28 35.30 483 SER B C 1
ATOM 6279 C C B SER B 1 144 ? 22.922 261.305 228.328 0.72 34.33 483 SER B C 1
ATOM 6280 O O A SER B 1 144 ? 23.841 260.848 229.033 0.28 35.57 483 SER B O 1
ATOM 6281 O O B SER B 1 144 ? 23.766 260.676 228.977 0.72 35.16 483 SER B O 1
ATOM 6286 N N . LEU B 1 145 ? 21.768 261.709 228.863 1.00 32.92 484 LEU B N 1
ATOM 6287 C CA . LEU B 1 145 ? 21.459 261.440 230.264 1.00 35.05 484 LEU B CA 1
ATOM 6288 C C . LEU B 1 145 ? 21.400 259.942 230.533 1.00 35.47 484 LEU B C 1
ATOM 6289 O O . LEU B 1 145 ? 22.022 259.442 231.478 1.00 40.52 484 LEU B O 1
ATOM 6294 N N . LYS B 1 146 ? 20.657 259.208 229.701 1.00 35.14 485 LYS B N 1
ATOM 6295 C CA . LYS B 1 146 ? 20.589 257.756 229.838 1.00 43.95 485 LYS B CA 1
ATOM 6296 C C . LYS B 1 146 ? 21.973 257.125 229.728 1.00 45.16 485 LYS B C 1
ATOM 6297 O O . LYS B 1 146 ? 22.311 256.213 230.491 1.00 43.65 485 LYS B O 1
ATOM 6303 N N . SER B 1 147 ? 22.790 257.605 228.788 1.00 37.19 486 SER B N 1
ATOM 6304 C CA . SER B 1 147 ? 24.129 257.052 228.614 1.00 40.65 486 SER B CA 1
ATOM 6305 C C . SER B 1 147 ? 25.025 257.377 229.804 1.00 41.37 486 SER B C 1
ATOM 6306 O O . SER B 1 147 ? 25.826 256.537 230.231 1.00 39.07 486 SER B O 1
ATOM 6309 N N . ASN B 1 148 ? 24.909 258.591 230.349 1.00 36.36 487 ASN B N 1
ATOM 6310 C CA . ASN B 1 148 ? 25.717 258.957 231.509 1.00 37.10 487 ASN B CA 1
ATOM 6311 C C . ASN B 1 148 ? 25.343 258.122 232.727 1.00 36.64 487 ASN B C 1
ATOM 6312 O O . ASN B 1 148 ? 26.217 257.700 233.492 1.00 37.30 487 ASN B O 1
ATOM 6317 N N . LEU B 1 149 ? 24.045 257.877 232.926 1.00 36.49 488 LEU B N 1
ATOM 6318 C CA . LEU B 1 149 ? 23.610 257.067 234.058 1.00 42.32 488 LEU B CA 1
ATOM 6319 C C . LEU B 1 149 ? 24.116 255.634 233.953 1.00 44.02 488 LEU B C 1
ATOM 6320 O O . LEU B 1 149 ? 24.384 254.994 234.977 1.00 48.14 488 LEU B O 1
ATOM 6325 N N . ASN B 1 150 ? 24.263 255.117 232.735 1.00 40.18 489 ASN B N 1
ATOM 6326 C CA . ASN B 1 150 ? 24.695 253.742 232.526 1.00 41.83 489 ASN B CA 1
ATOM 6327 C C . ASN B 1 150 ? 26.211 253.585 232.517 1.00 42.60 489 ASN B C 1
ATOM 6328 O O . ASN B 1 150 ? 26.701 252.455 232.429 1.00 48.63 489 ASN B O 1
ATOM 6333 N N . LYS B 1 151 ? 26.962 254.680 232.603 1.00 45.98 490 LYS B N 1
ATOM 6334 C CA . LYS B 1 151 ? 28.409 254.590 232.695 1.00 47.58 490 LYS B CA 1
ATOM 6335 C C . LYS B 1 151 ? 28.813 253.945 234.020 1.00 46.68 490 LYS B C 1
ATOM 6336 O O . LYS B 1 151 ? 28.053 253.975 234.991 1.00 44.09 490 LYS B O 1
ATOM 6342 N N . PRO B 1 152 ? 30.006 253.344 234.080 1.00 46.22 491 PRO B N 1
ATOM 6343 C CA . PRO B 1 152 ? 30.449 252.718 235.338 1.00 46.34 491 PRO B CA 1
ATOM 6344 C C . PRO B 1 152 ? 30.416 253.649 236.538 1.00 45.45 491 PRO B C 1
ATOM 6345 O O . PRO B 1 152 ? 30.244 253.179 237.670 1.00 45.55 491 PRO B O 1
ATOM 6349 N N . ASN B 1 153 ? 30.572 254.957 236.328 1.00 42.47 492 ASN B N 1
ATOM 6350 C CA . ASN B 1 153 ? 30.442 255.947 237.390 1.00 40.98 492 ASN B CA 1
ATOM 6351 C C . ASN B 1 153 ? 29.070 256.613 237.384 1.00 39.32 492 ASN B C 1
ATOM 6352 O O . ASN B 1 153 ? 28.937 257.768 237.806 1.00 37.98 492 ASN B O 1
ATOM 6357 N N . GLY B 1 154 ? 28.043 255.897 236.919 1.00 39.60 493 GLY B N 1
ATOM 6358 C CA . GLY B 1 154 ? 26.737 256.508 236.729 1.00 38.31 493 GLY B CA 1
ATOM 6359 C C . GLY B 1 154 ? 26.116 257.043 238.003 1.00 41.13 493 GLY B C 1
ATOM 6360 O O . GLY B 1 154 ? 25.323 257.988 237.958 1.00 39.36 493 GLY B O 1
ATOM 6361 N N . LEU B 1 155 ? 26.461 256.455 239.153 1.00 40.38 494 LEU B N 1
ATOM 6362 C CA . LEU B 1 155 ? 25.902 256.926 240.417 1.00 41.01 494 LEU B CA 1
ATOM 6363 C C . LEU B 1 155 ? 26.275 258.377 240.691 1.00 39.67 494 LEU B C 1
ATOM 6364 O O . LEU B 1 155 ? 25.518 259.097 241.353 1.00 34.96 494 LEU B O 1
ATOM 6369 N N . SER B 1 156 ? 27.421 258.832 240.177 1.00 35.95 495 SER B N 1
ATOM 6370 C CA . SER B 1 156 ? 27.867 260.202 240.407 1.00 40.68 495 SER B CA 1
ATOM 6371 C C . SER B 1 156 ? 26.939 261.243 239.794 1.00 35.26 495 SER B C 1
ATOM 6372 O O . SER B 1 156 ? 27.094 262.432 240.089 1.00 38.08 495 SER B O 1
ATOM 6375 N N . TYR B 1 157 ? 25.988 260.836 238.958 1.00 33.88 496 TYR B N 1
ATOM 6376 C CA . TYR B 1 157 ? 25.005 261.758 238.407 1.00 33.66 496 TYR B CA 1
ATOM 6377 C C . TYR B 1 157 ? 23.771 261.896 239.288 1.00 43.14 496 TYR B C 1
ATOM 6378 O O . TYR B 1 157 ? 22.867 262.667 238.949 1.00 43.09 496 TYR B O 1
ATOM 6387 N N . ILE B 1 158 ? 23.713 261.175 240.406 1.00 42.63 497 ILE B N 1
ATOM 6388 C CA . ILE B 1 158 ? 22.644 261.335 241.386 1.00 41.11 497 ILE B CA 1
ATOM 6389 C C . ILE B 1 158 ? 23.113 262.314 242.454 1.00 37.06 497 ILE B C 1
ATOM 6390 O O . ILE B 1 158 ? 24.237 262.205 242.959 1.00 35.85 497 ILE B O 1
ATOM 6395 N N . GLY B 1 159 ? 22.257 263.276 242.794 1.00 33.80 498 GLY B N 1
ATOM 6396 C CA . GLY B 1 159 ? 22.605 264.243 243.813 1.00 35.70 498 GLY B CA 1
ATOM 6397 C C . GLY B 1 159 ? 22.617 263.644 245.207 1.00 39.17 498 GLY B C 1
ATOM 6398 O O . GLY B 1 159 ? 22.020 262.601 245.480 1.00 36.83 498 GLY B O 1
ATOM 6399 N N . THR B 1 160 ? 23.322 264.326 246.111 1.00 39.23 499 THR B N 1
ATOM 6400 C CA . THR B 1 160 ? 23.537 263.834 247.466 1.00 41.97 499 THR B CA 1
ATOM 6401 C C . THR B 1 160 ? 23.389 264.976 248.463 1.00 41.45 499 THR B C 1
ATOM 6402 O O . THR B 1 160 ? 23.422 266.154 248.101 1.00 35.68 499 THR B O 1
ATOM 6406 N N . VAL B 1 161 ? 23.230 264.605 249.734 1.00 35.45 500 VAL B N 1
ATOM 6407 C CA . VAL B 1 161 ? 23.215 265.551 250.845 1.00 36.18 500 VAL B CA 1
ATOM 6408 C C . VAL B 1 161 ? 24.584 265.521 251.508 1.00 39.30 500 VAL B C 1
ATOM 6409 O O . VAL B 1 161 ? 25.072 264.453 251.900 1.00 39.43 500 VAL B O 1
ATOM 6413 N N . SER B 1 162 ? 25.204 266.697 251.638 1.00 38.68 501 SER B N 1
ATOM 6414 C CA . SER B 1 162 ? 26.614 266.755 252.012 1.00 37.05 501 SER B CA 1
ATOM 6415 C C . SER B 1 162 ? 26.840 266.445 253.486 1.00 35.14 501 SER B C 1
ATOM 6416 O O . SER B 1 162 ? 27.885 265.887 253.840 1.00 33.87 501 SER B O 1
ATOM 6419 N N . SER B 1 163 ? 25.899 266.796 254.359 1.00 33.45 502 SER B N 1
ATOM 6420 C CA . SER B 1 163 ? 26.146 266.689 255.791 1.00 38.96 502 SER B CA 1
ATOM 6421 C C . SER B 1 163 ? 24.822 266.641 256.539 1.00 40.10 502 SER B C 1
ATOM 6422 O O . SER B 1 163 ? 23.751 266.876 255.974 1.00 37.45 502 SER B O 1
ATOM 6425 N N . VAL B 1 164 ? 24.920 266.331 257.835 1.00 36.62 503 VAL B N 1
ATOM 6426 C CA . VAL B 1 164 ? 23.742 266.304 258.698 1.00 38.33 503 VAL B CA 1
ATOM 6427 C C . VAL B 1 164 ? 23.154 267.702 258.844 1.00 38.74 503 VAL B C 1
ATOM 6428 O O . VAL B 1 164 ? 21.929 267.876 258.888 1.00 34.91 503 VAL B O 1
ATOM 6432 N N . SER B 1 165 ? 24.015 268.721 258.916 1.00 34.94 504 SER B N 1
ATOM 6433 C CA . SER B 1 165 ? 23.529 270.090 259.063 1.00 44.95 504 SER B CA 1
ATOM 6434 C C . SER B 1 165 ? 22.677 270.505 257.869 1.00 42.53 504 SER B C 1
ATOM 6435 O O . SER B 1 165 ? 21.678 271.216 258.028 1.00 49.85 504 SER B O 1
ATOM 6438 N N . GLU B 1 166 ? 23.050 270.064 256.666 1.00 36.68 505 GLU B N 1
ATOM 6439 C CA . GLU B 1 166 ? 22.216 270.326 255.497 1.00 41.32 505 GLU B CA 1
ATOM 6440 C C . GLU B 1 166 ? 20.927 269.515 255.539 1.00 43.18 505 GLU B C 1
ATOM 6441 O O . GLU B 1 166 ? 19.901 269.951 255.003 1.00 41.20 505 GLU B O 1
ATOM 6447 N N . LEU B 1 167 ? 20.958 268.348 256.189 1.00 45.18 506 LEU B N 1
ATOM 6448 C CA . LEU B 1 167 ? 19.814 267.440 256.184 1.00 43.57 506 LEU B CA 1
ATOM 6449 C C . LEU B 1 167 ? 18.572 268.080 256.791 1.00 43.68 506 LEU B C 1
ATOM 6450 O O . LEU B 1 167 ? 17.448 267.735 256.408 1.00 36.63 506 LEU B O 1
ATOM 6455 N N . SER B 1 168 ? 18.749 269.018 257.726 1.00 44.84 507 SER B N 1
ATOM 6456 C CA . SER B 1 168 ? 17.610 269.639 258.393 1.00 46.44 507 SER B CA 1
ATOM 6457 C C . SER B 1 168 ? 16.762 270.482 257.449 1.00 49.34 507 SER B C 1
ATOM 6458 O O . SER B 1 168 ? 15.605 270.772 257.772 1.00 50.26 507 SER B O 1
ATOM 6461 N N . SER B 1 169 ? 17.302 270.879 256.299 1.00 36.61 508 SER B N 1
ATOM 6462 C CA . SER B 1 169 ? 16.567 271.683 255.333 1.00 38.11 508 SER B CA 1
ATOM 6463 C C . SER B 1 169 ? 16.072 270.875 254.142 1.00 40.52 508 SER B C 1
ATOM 6464 O O . SER B 1 169 ? 15.487 271.451 253.220 1.00 43.99 508 SER B O 1
ATOM 6467 N N . ILE B 1 170 ? 16.286 269.563 254.135 1.00 41.25 509 ILE B N 1
ATOM 6468 C CA . ILE B 1 170 ? 15.856 268.710 253.034 1.00 38.83 509 ILE B CA 1
ATOM 6469 C C . ILE B 1 170 ? 14.463 268.179 253.347 1.00 43.67 509 ILE B C 1
ATOM 6470 O O . ILE B 1 170 ? 14.257 267.509 254.365 1.00 40.23 509 ILE B O 1
ATOM 6475 N N . ALA B 1 171 ? 13.508 268.477 252.472 1.00 43.10 510 ALA B N 1
ATOM 6476 C CA . ALA B 1 171 ? 12.145 267.996 252.618 1.00 38.83 510 ALA B CA 1
ATOM 6477 C C . ALA B 1 171 ? 11.944 266.711 251.819 1.00 41.24 510 ALA B C 1
ATOM 6478 O O . ALA B 1 171 ? 12.811 266.274 251.059 1.00 43.21 510 ALA B O 1
ATOM 6480 N N . GLY B 1 172 ? 10.781 266.100 252.000 1.00 41.97 511 GLY B N 1
ATOM 6481 C CA . GLY B 1 172 ? 10.458 264.902 251.247 1.00 43.76 511 GLY B CA 1
ATOM 6482 C C . GLY B 1 172 ? 9.128 264.335 251.688 1.00 45.55 511 GLY B C 1
ATOM 6483 O O . GLY B 1 172 ? 8.545 264.754 252.694 1.00 49.01 511 GLY B O 1
ATOM 6484 N N . LEU B 1 173 ? 8.649 263.380 250.902 1.00 46.43 512 LEU B N 1
ATOM 6485 C CA . LEU B 1 173 ? 7.478 262.596 251.256 1.00 49.41 512 LEU B CA 1
ATOM 6486 C C . LEU B 1 173 ? 7.907 261.358 252.035 1.00 43.60 512 LEU B C 1
ATOM 6487 O O . LEU B 1 173 ? 9.053 260.911 251.954 1.00 42.35 512 LEU B O 1
ATOM 6492 N N . ILE B 1 174 ? 6.963 260.807 252.802 1.00 45.83 513 ILE B N 1
ATOM 6493 C CA . ILE B 1 174 ? 7.245 259.608 253.582 1.00 48.33 513 ILE B CA 1
ATOM 6494 C C . ILE B 1 174 ? 7.686 258.492 252.649 1.00 49.81 513 ILE B C 1
ATOM 6495 O O . ILE B 1 174 ? 6.999 258.164 251.674 1.00 53.44 513 ILE B O 1
ATOM 6500 N N . GLY B 1 175 ? 8.848 257.909 252.937 1.00 46.58 514 GLY B N 1
ATOM 6501 C CA . GLY B 1 175 ? 9.401 256.848 252.126 1.00 44.35 514 GLY B CA 1
ATOM 6502 C C . GLY B 1 175 ? 10.451 257.288 251.129 1.00 45.82 514 GLY B C 1
ATOM 6503 O O . GLY B 1 175 ? 11.112 256.426 250.536 1.00 46.64 514 GLY B O 1
ATOM 6504 N N . ASP B 1 176 ? 10.619 258.593 250.919 1.00 41.61 515 ASP B N 1
ATOM 6505 C CA . ASP B 1 176 ? 11.680 259.077 250.047 1.00 41.52 515 ASP B CA 1
ATOM 6506 C C . ASP B 1 176 ? 13.038 258.622 250.563 1.00 42.45 515 ASP B C 1
ATOM 6507 O O . ASP B 1 176 ? 13.300 258.637 251.769 1.00 45.96 515 ASP B O 1
ATOM 6512 N N . SER B 1 177 ? 13.903 258.207 249.642 1.00 43.10 516 SER B N 1
ATOM 6513 C CA . SER B 1 177 ? 15.257 257.786 249.969 1.00 41.17 516 SER B CA 1
ATOM 6514 C C . SER B 1 177 ? 16.256 258.767 249.375 1.00 39.59 516 SER B C 1
ATOM 6515 O O . SER B 1 177 ? 16.122 259.179 248.218 1.00 37.15 516 SER B O 1
ATOM 6518 N N . ILE B 1 178 ? 17.252 259.150 250.178 1.00 36.09 517 ILE B N 1
ATOM 6519 C CA . ILE B 1 178 ? 18.277 260.099 249.764 1.00 37.66 517 ILE B CA 1
ATOM 6520 C C . ILE B 1 178 ? 19.640 259.577 250.195 1.00 37.55 517 ILE B C 1
ATOM 6521 O O . ILE B 1 178 ? 19.754 258.693 251.047 1.00 37.87 517 ILE B O 1
ATOM 6526 N N . ILE B 1 179 ? 20.682 260.145 249.596 1.00 38.69 518 ILE B N 1
ATOM 6527 C CA . ILE B 1 179 ? 22.062 259.766 249.879 1.00 38.08 518 ILE B CA 1
ATOM 6528 C C . ILE B 1 179 ? 22.675 260.822 250.785 1.00 40.26 518 ILE B C 1
ATOM 6529 O O . ILE B 1 179 ? 22.709 262.008 250.435 1.00 33.28 518 ILE B O 1
ATOM 6534 N N . LEU B 1 180 ? 23.156 260.395 251.949 1.00 41.94 519 LEU B N 1
ATOM 6535 C CA . LEU B 1 180 ? 23.911 261.253 252.853 1.00 38.40 519 LEU B CA 1
ATOM 6536 C C . LEU B 1 180 ? 25.390 260.917 252.706 1.00 36.52 519 LEU B C 1
ATOM 6537 O O . LEU B 1 180 ? 25.800 259.782 252.968 1.00 34.96 519 LEU B O 1
ATOM 6542 N N . ASP B 1 181 ? 26.185 261.901 252.279 1.00 33.90 520 ASP B N 1
ATOM 6543 C CA . ASP B 1 181 ? 27.604 261.656 252.036 1.00 34.39 520 ASP B CA 1
ATOM 6544 C C . ASP B 1 181 ? 28.356 261.384 253.331 1.00 35.10 520 ASP B C 1
ATOM 6545 O O . ASP B 1 181 ? 29.204 260.486 253.388 1.00 35.68 520 ASP B O 1
ATOM 6550 N N . SER B 1 182 ? 28.062 262.150 254.376 1.00 34.65 521 SER B N 1
ATOM 6551 C CA . SER B 1 182 ? 28.867 262.147 255.586 1.00 36.92 521 SER B CA 1
ATOM 6552 C C . SER B 1 182 ? 28.096 262.883 256.670 1.00 37.18 521 SER B C 1
ATOM 6553 O O . SER B 1 182 ? 27.199 263.679 256.380 1.00 36.28 521 SER B O 1
ATOM 6556 N N . TYR B 1 183 ? 28.450 262.601 257.925 1.00 35.20 522 TYR B N 1
ATOM 6557 C CA . TYR B 1 183 ? 27.888 263.375 259.026 1.00 38.56 522 TYR B CA 1
ATOM 6558 C C . TYR B 1 183 ? 28.373 264.817 258.965 1.00 35.15 522 TYR B C 1
ATOM 6559 O O . TYR B 1 183 ? 27.568 265.756 258.962 1.00 35.51 522 TYR B O 1
ATOM 6568 N N . VAL B 1 184 ? 29.687 265.010 258.917 1.00 37.61 523 VAL B N 1
ATOM 6569 C CA . VAL B 1 184 ? 30.298 266.326 258.788 1.00 40.16 523 VAL B CA 1
ATOM 6570 C C . VAL B 1 184 ? 30.831 266.464 257.369 1.00 38.51 523 VAL B C 1
ATOM 6571 O O . VAL B 1 184 ? 31.383 265.510 256.808 1.00 36.88 523 VAL B O 1
ATOM 6575 N N . ASP B 1 185 ? 30.663 267.654 256.795 1.00 40.20 524 ASP B N 1
ATOM 6576 C CA . ASP B 1 185 ? 30.935 267.870 255.379 1.00 41.10 524 ASP B CA 1
ATOM 6577 C C . ASP B 1 185 ? 32.372 267.511 255.018 1.00 38.74 524 ASP B C 1
ATOM 6578 O O . ASP B 1 185 ? 33.323 267.955 255.669 1.00 37.54 524 ASP B O 1
ATOM 6583 N N . GLY B 1 186 ? 32.522 266.690 253.979 1.00 39.32 525 GLY B N 1
ATOM 6584 C CA . GLY B 1 186 ? 33.810 266.428 253.371 1.00 37.40 525 GLY B CA 1
ATOM 6585 C C . GLY B 1 186 ? 34.646 265.340 254.008 1.00 43.65 525 GLY B C 1
ATOM 6586 O O . GLY B 1 186 ? 35.761 265.089 253.534 1.00 43.27 525 GLY B O 1
ATOM 6587 N N . PHE B 1 187 ? 34.155 264.676 255.054 1.00 39.59 526 PHE B N 1
ATOM 6588 C CA . PHE B 1 187 ? 34.955 263.691 255.771 1.00 41.38 526 PHE B CA 1
ATOM 6589 C C . PHE B 1 187 ? 34.703 262.255 255.330 1.00 39.03 526 PHE B C 1
ATOM 6590 O O . PHE B 1 187 ? 35.495 261.374 255.685 1.00 40.09 526 PHE B O 1
ATOM 6598 N N . ASN B 1 188 ? 33.636 261.997 254.570 1.00 38.11 527 ASN B N 1
ATOM 6599 C CA . ASN B 1 188 ? 33.302 260.648 254.106 1.00 43.95 527 ASN B CA 1
ATOM 6600 C C . ASN B 1 188 ? 33.171 259.675 255.277 1.00 44.12 527 ASN B C 1
ATOM 6601 O O . ASN B 1 188 ? 33.683 258.554 255.237 1.00 39.72 527 ASN B O 1
ATOM 6606 N N . LEU B 1 189 ? 32.483 260.108 256.331 1.00 38.05 528 LEU B N 1
ATOM 6607 C CA . LEU B 1 189 ? 32.309 259.302 257.532 1.00 38.35 528 LEU B CA 1
ATOM 6608 C C . LEU B 1 189 ? 30.890 259.468 258.049 1.00 37.40 528 LEU B C 1
ATOM 6609 O O . LEU B 1 189 ? 30.390 260.593 258.146 1.00 36.68 528 LEU B O 1
ATOM 6614 N N . GLY B 1 190 ? 30.246 258.350 258.376 1.00 37.61 529 GLY B N 1
ATOM 6615 C CA . GLY B 1 190 ? 28.939 258.381 258.996 1.00 37.02 529 GLY B CA 1
ATOM 6616 C C . GLY B 1 190 ? 27.778 258.669 258.072 1.00 40.72 529 GLY B C 1
ATOM 6617 O O . GLY B 1 190 ? 26.680 258.957 258.562 1.00 37.71 529 GLY B O 1
ATOM 6618 N N . GLY B 1 191 ? 27.978 258.608 256.759 1.00 36.35 530 GLY B N 1
ATOM 6619 C CA . GLY B 1 191 ? 26.898 258.796 255.817 1.00 35.83 530 GLY B CA 1
ATOM 6620 C C . GLY B 1 191 ? 26.052 257.545 255.672 1.00 36.36 530 GLY B C 1
ATOM 6621 O O . GLY B 1 191 ? 26.142 256.595 256.451 1.00 37.05 530 GLY B O 1
ATOM 6622 N N . GLY B 1 192 ? 25.216 257.554 254.649 1.00 32.74 531 GLY B N 1
ATOM 6623 C CA . GLY B 1 192 ? 24.376 256.409 254.349 1.00 31.29 531 GLY B CA 1
ATOM 6624 C C . GLY B 1 192 ? 23.102 256.836 253.653 1.00 33.42 531 GLY B C 1
ATOM 6625 O O . GLY B 1 192 ? 22.812 258.019 253.489 1.00 35.95 531 GLY B O 1
ATOM 6626 N N . VAL B 1 193 ? 22.337 255.834 253.233 1.00 31.46 532 VAL B N 1
ATOM 6627 C CA . VAL B 1 193 ? 21.033 256.075 252.627 1.00 34.52 532 VAL B CA 1
ATOM 6628 C C . VAL B 1 193 ? 20.025 256.366 253.730 1.00 37.54 532 VAL B C 1
ATOM 6629 O O . VAL B 1 193 ? 19.874 255.584 254.676 1.00 32.71 532 VAL B O 1
ATOM 6633 N N . MET B 1 194 ? 19.340 257.498 253.617 1.00 33.20 533 MET B N 1
ATOM 6634 C CA . MET B 1 194 ? 18.355 257.927 254.596 1.00 34.62 533 MET B CA 1
ATOM 6635 C C . MET B 1 194 ? 16.957 257.821 254.002 1.00 34.79 533 MET B C 1
ATOM 6636 O O . MET B 1 194 ? 16.769 257.957 252.791 1.00 37.26 533 MET B O 1
ATOM 6641 N N . VAL B 1 195 ? 15.975 257.578 254.866 1.00 31.44 534 VAL B N 1
ATOM 6642 C CA . VAL B 1 195 ? 14.584 257.449 254.452 1.00 32.20 534 VAL B CA 1
ATOM 6643 C C . VAL B 1 195 ? 13.728 258.359 255.323 1.00 35.46 534 VAL B C 1
ATOM 6644 O O . VAL B 1 195 ? 13.988 258.514 256.522 1.00 32.07 534 VAL B O 1
ATOM 6648 N N . ALA B 1 196 ? 12.716 258.973 254.713 1.00 33.43 535 ALA B N 1
ATOM 6649 C CA . ALA B 1 196 ? 11.874 259.936 255.407 1.00 33.19 535 ALA B CA 1
ATOM 6650 C C . ALA B 1 196 ? 10.794 259.223 256.212 1.00 35.02 535 ALA B C 1
ATOM 6651 O O . ALA B 1 196 ? 10.053 258.393 255.677 1.00 38.40 535 ALA B O 1
ATOM 6653 N N . VAL B 1 197 ? 10.706 259.555 257.499 1.00 34.62 536 VAL B N 1
ATOM 6654 C CA . VAL B 1 197 ? 9.689 258.995 258.382 1.00 32.08 536 VAL B CA 1
ATOM 6655 C C . VAL B 1 197 ? 8.902 260.136 259.012 1.00 38.67 536 VAL B C 1
ATOM 6656 O O . VAL B 1 197 ? 9.174 261.312 258.742 1.00 39.18 536 VAL B O 1
ATOM 6660 N N . ASN B 1 198 ? 7.926 259.797 259.853 1.00 42.98 537 ASN B N 1
ATOM 6661 C CA . ASN B 1 198 ? 7.026 260.801 260.405 1.00 44.54 537 ASN B CA 1
ATOM 6662 C C . ASN B 1 198 ? 7.797 261.862 261.182 1.00 39.15 537 ASN B C 1
ATOM 6663 O O . ASN B 1 198 ? 8.796 261.571 261.846 1.00 38.14 537 ASN B O 1
ATOM 6668 N N A SER B 1 199 ? 7.320 263.105 261.095 0.58 36.02 538 SER B N 1
ATOM 6669 N N B SER B 1 199 ? 7.320 263.107 261.096 0.42 36.29 538 SER B N 1
ATOM 6670 C CA A SER B 1 199 ? 7.986 264.225 261.750 0.58 36.26 538 SER B CA 1
ATOM 6671 C CA B SER B 1 199 ? 7.998 264.217 261.756 0.42 36.36 538 SER B CA 1
ATOM 6672 C C A SER B 1 199 ? 7.937 264.144 263.270 0.58 36.97 538 SER B C 1
ATOM 6673 C C B SER B 1 199 ? 8.006 264.078 263.272 0.42 37.18 538 SER B C 1
ATOM 6674 O O A SER B 1 199 ? 8.662 264.894 263.931 0.58 38.61 538 SER B O 1
ATOM 6675 O O B SER B 1 199 ? 8.835 264.711 263.934 0.42 38.52 538 SER B O 1
ATOM 6680 N N . ASP B 1 200 ? 7.110 263.269 263.838 1.00 37.71 539 ASP B N 1
ATOM 6681 C CA . ASP B 1 200 ? 7.072 263.077 265.282 1.00 42.62 539 ASP B CA 1
ATOM 6682 C C . ASP B 1 200 ? 8.069 262.030 265.762 1.00 41.79 539 ASP B C 1
ATOM 6683 O O . ASP B 1 200 ? 8.112 261.740 266.962 1.00 38.99 539 ASP B O 1
ATOM 6688 N N . THR B 1 201 ? 8.859 261.458 264.855 1.00 32.60 540 THR B N 1
ATOM 6689 C CA . THR B 1 201 ? 9.850 260.465 265.242 1.00 37.17 540 THR B CA 1
ATOM 6690 C C . THR B 1 201 ? 10.895 261.091 266.156 1.00 35.35 540 THR B C 1
ATOM 6691 O O . THR B 1 201 ? 11.349 262.216 265.930 1.00 34.90 540 THR B O 1
ATOM 6695 N N . VAL B 1 202 ? 11.264 260.353 267.204 1.00 31.38 541 VAL B N 1
ATOM 6696 C CA . VAL B 1 202 ? 12.321 260.804 268.099 1.00 35.76 541 VAL B CA 1
ATOM 6697 C C . VAL B 1 202 ? 13.630 260.908 267.329 1.00 37.28 541 VAL B C 1
ATOM 6698 O O . VAL B 1 202 ? 14.040 259.971 266.633 1.00 31.64 541 VAL B O 1
ATOM 6702 N N . VAL B 1 203 ? 14.285 262.060 267.445 1.00 36.83 542 VAL B N 1
ATOM 6703 C CA . VAL B 1 203 ? 15.567 262.315 266.801 1.00 30.21 542 VAL B CA 1
ATOM 6704 C C . VAL B 1 203 ? 16.671 262.084 267.821 1.00 30.93 542 VAL B C 1
ATOM 6705 O O . VAL B 1 203 ? 16.648 262.668 268.911 1.00 30.25 542 VAL B O 1
ATOM 6709 N N . ASP B 1 204 ? 17.633 261.230 267.475 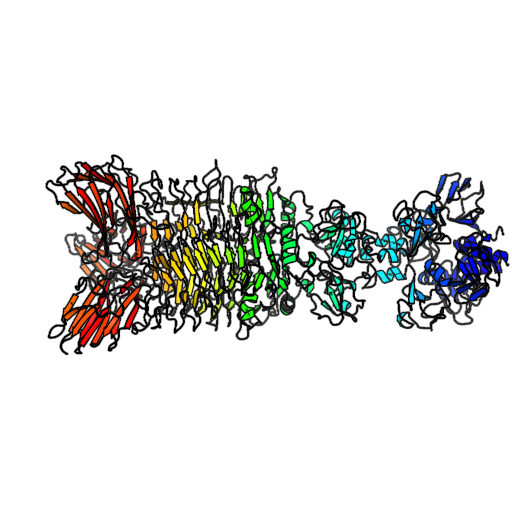1.00 29.22 543 ASP B N 1
ATOM 6710 C CA . ASP B 1 204 ? 18.769 260.962 268.344 1.00 32.86 543 ASP B CA 1
ATOM 6711 C C . ASP B 1 204 ? 20.090 261.429 267.752 1.00 34.98 543 ASP B C 1
ATOM 6712 O O . ASP B 1 204 ? 21.121 261.340 268.428 1.00 32.83 543 ASP B O 1
ATOM 6717 N N . ASN B 1 205 ? 20.083 261.921 266.510 1.00 32.77 544 ASN B N 1
ATOM 6718 C CA . ASN B 1 205 ? 21.286 262.397 265.825 1.00 30.24 544 ASN B CA 1
ATOM 6719 C C . ASN B 1 205 ? 22.348 261.306 265.716 1.00 29.45 544 ASN B C 1
ATOM 6720 O O . ASN B 1 205 ? 23.550 261.585 265.710 1.00 29.66 544 ASN B O 1
ATOM 6725 N N . ILE B 1 206 ? 21.901 260.053 265.634 1.00 32.56 545 ILE B N 1
ATOM 6726 C CA . ILE B 1 206 ? 22.764 258.909 265.360 1.00 30.70 545 ILE B CA 1
ATOM 6727 C C . ILE B 1 206 ? 22.097 258.091 264.265 1.00 31.28 545 ILE B C 1
ATOM 6728 O O . ILE B 1 206 ? 22.705 257.793 263.232 1.00 31.10 545 ILE B O 1
ATOM 6733 N N . VAL B 1 207 ? 20.838 257.725 264.495 1.00 29.19 546 VAL B N 1
ATOM 6734 C CA . VAL B 1 207 ? 20.039 256.988 263.531 1.00 33.29 546 VAL B CA 1
ATOM 6735 C C . VAL B 1 207 ? 19.003 257.883 262.863 1.00 32.81 546 VAL B C 1
ATOM 6736 O O . VAL B 1 207 ? 18.781 257.785 261.654 1.00 34.01 546 VAL B O 1
ATOM 6740 N N . THR B 1 208 ? 18.365 258.761 263.632 1.00 32.14 547 THR B N 1
ATOM 6741 C CA . THR B 1 208 ? 17.329 259.652 263.132 1.00 33.10 547 THR B CA 1
ATOM 6742 C C . THR B 1 208 ? 17.798 261.095 263.242 1.00 33.90 547 THR B C 1
ATOM 6743 O O . THR B 1 208 ? 18.496 261.461 264.193 1.00 29.51 547 THR B O 1
ATOM 6747 N N . PHE B 1 209 ? 17.413 261.910 262.263 1.00 30.17 548 PHE B N 1
ATOM 6748 C CA . PHE B 1 209 ? 17.881 263.284 262.176 1.00 33.17 548 PHE B CA 1
ATOM 6749 C C . PHE B 1 209 ? 16.733 264.191 261.762 1.00 34.68 548 PHE B C 1
ATOM 6750 O O . PHE B 1 209 ? 15.811 263.771 261.057 1.00 34.45 548 PHE B O 1
ATOM 6758 N N . GLN B 1 210 ? 16.804 265.444 262.202 1.00 32.61 549 GLN B N 1
ATOM 6759 C CA . GLN B 1 210 ? 15.775 266.415 261.860 1.00 31.71 549 GLN B CA 1
ATOM 6760 C C . GLN B 1 210 ? 15.779 266.693 260.362 1.00 32.57 549 GLN B C 1
ATOM 6761 O O . GLN B 1 210 ? 16.835 266.835 259.742 1.00 34.27 549 GLN B O 1
ATOM 6767 N N . GLY B 1 211 ? 14.585 266.762 259.780 1.00 36.53 550 GLY B N 1
ATOM 6768 C CA . GLY B 1 211 ? 14.438 267.141 258.389 1.00 32.04 550 GLY B CA 1
ATOM 6769 C C . GLY B 1 211 ? 13.486 268.308 258.237 1.00 39.09 550 GLY B C 1
ATOM 6770 O O . GLY B 1 211 ? 13.042 268.883 259.235 1.00 41.04 550 GLY B O 1
ATOM 6771 N N . ASN B 1 212 ? 13.162 268.669 257.000 1.00 36.30 551 ASN B N 1
ATOM 6772 C CA . ASN B 1 212 ? 12.252 269.779 256.719 1.00 39.97 551 ASN B CA 1
ATOM 6773 C C . ASN B 1 212 ? 10.870 269.190 256.451 1.00 41.19 551 ASN B C 1
ATOM 6774 O O . ASN B 1 212 ? 10.533 268.825 255.324 1.00 37.77 551 ASN B O 1
ATOM 6779 N N . GLY B 1 213 ? 10.060 269.102 257.503 1.00 44.17 552 GLY B N 1
ATOM 6780 C CA . GLY B 1 213 ? 8.750 268.497 257.401 1.00 42.26 552 GLY B CA 1
ATOM 6781 C C . GLY B 1 213 ? 8.724 266.998 257.596 1.00 47.90 552 GLY B C 1
ATOM 6782 O O . GLY B 1 213 ? 7.633 266.413 257.624 1.00 47.37 552 GLY B O 1
ATOM 6783 N N . VAL B 1 214 ? 9.886 266.357 257.719 1.00 43.25 553 VAL B N 1
ATOM 6784 C CA . VAL B 1 214 ? 10.004 264.932 257.990 1.00 39.64 553 VAL B CA 1
ATOM 6785 C C . VAL B 1 214 ? 11.171 264.721 258.949 1.00 38.06 553 VAL B C 1
ATOM 6786 O O . VAL B 1 214 ? 11.869 265.662 259.332 1.00 39.03 553 VAL B O 1
ATOM 6790 N N . VAL B 1 215 ? 11.370 263.468 259.342 1.00 33.07 554 VAL B N 1
ATOM 6791 C CA . VAL B 1 215 ? 12.578 263.025 260.025 1.00 32.21 554 VAL B CA 1
ATOM 6792 C C . VAL B 1 215 ? 13.288 262.045 259.104 1.00 33.89 554 VAL B C 1
ATOM 6793 O O . VAL B 1 215 ? 12.642 261.225 258.440 1.00 39.61 554 VAL B O 1
ATOM 6797 N N . TRP B 1 216 ? 14.613 262.145 259.039 1.00 33.68 555 TRP B N 1
ATOM 6798 C CA . TRP B 1 216 ? 15.421 261.272 258.199 1.00 32.07 555 TRP B CA 1
ATOM 6799 C C . TRP B 1 216 ? 16.054 260.186 259.060 1.00 36.18 555 TRP B C 1
ATOM 6800 O O . TRP B 1 216 ? 16.758 260.485 260.031 1.00 31.32 555 TRP B O 1
ATOM 6811 N N . LYS B 1 217 ? 15.803 258.931 258.700 1.00 33.05 556 LYS B N 1
ATOM 6812 C CA . LYS B 1 217 ? 16.297 257.777 259.433 1.00 31.39 556 LYS B CA 1
ATOM 6813 C C . LYS B 1 217 ? 17.210 256.956 258.534 1.00 31.73 556 LYS B C 1
ATOM 6814 O O . LYS B 1 217 ? 16.954 256.823 257.333 1.00 32.81 556 LYS B O 1
ATOM 6820 N N . ARG B 1 218 ? 18.283 256.422 259.117 1.00 32.18 557 ARG B N 1
ATOM 6821 C CA . ARG B 1 218 ? 19.167 255.525 258.384 1.00 33.92 557 ARG B CA 1
ATOM 6822 C C . ARG B 1 218 ? 18.375 254.334 257.863 1.00 36.87 557 ARG B C 1
ATOM 6823 O O . ARG B 1 218 ? 17.793 253.573 258.642 1.00 38.86 557 ARG B O 1
ATOM 6831 N N . LYS B 1 219 ? 18.347 254.185 256.538 1.00 36.82 558 LYS B N 1
ATOM 6832 C CA . LYS B 1 219 ? 17.483 253.193 255.910 1.00 34.46 558 LYS B CA 1
ATOM 6833 C C . LYS B 1 219 ? 17.945 251.769 256.194 1.00 38.92 558 LYS B C 1
ATOM 6834 O O . LYS B 1 219 ? 17.112 250.863 256.314 1.00 40.81 558 LYS B O 1
ATOM 6840 N N . LEU B 1 220 ? 19.252 251.551 256.314 1.00 35.86 559 LEU B N 1
ATOM 6841 C CA . LEU B 1 220 ? 19.829 250.216 256.415 1.00 39.14 559 LEU B CA 1
ATOM 6842 C C . LEU B 1 220 ? 20.642 250.053 257.696 1.00 36.57 559 LEU B C 1
ATOM 6843 O O . LEU B 1 220 ? 21.722 249.459 257.697 1.00 48.22 559 LEU B O 1
ATOM 6848 N N . PHE B 1 221 ? 20.123 250.572 258.805 1.00 39.86 560 PHE B N 1
ATOM 6849 C CA . PHE B 1 221 ? 20.814 250.500 260.085 1.00 41.03 560 PHE B CA 1
ATOM 6850 C C . PHE B 1 221 ? 20.676 249.102 260.679 1.00 43.96 560 PHE B C 1
ATOM 6851 O O . PHE B 1 221 ? 19.571 248.553 260.746 1.00 44.75 560 PHE B O 1
ATOM 6859 N N . ASN B 1 222 ? 21.798 248.530 261.116 1.00 42.21 561 ASN B N 1
ATOM 6860 C CA . ASN B 1 222 ? 21.842 247.157 261.602 1.00 41.57 561 ASN B CA 1
ATOM 6861 C C . ASN B 1 222 ? 21.721 247.052 263.117 1.00 43.77 561 ASN B C 1
ATOM 6862 O O . ASN B 1 222 ? 21.836 245.949 263.660 1.00 46.08 561 ASN B O 1
ATOM 6867 N N . GLY B 1 223 ? 21.504 248.167 263.812 1.00 41.32 562 GLY B N 1
ATOM 6868 C CA . GLY B 1 223 ? 21.395 248.166 265.254 1.00 35.45 562 GLY B CA 1
ATOM 6869 C C . GLY B 1 223 ? 22.673 248.509 265.991 1.00 37.17 562 GLY B C 1
ATOM 6870 O O . GLY B 1 223 ? 22.623 248.736 267.206 1.00 39.73 562 GLY B O 1
ATOM 6871 N N . VAL B 1 224 ? 23.807 248.560 265.299 1.00 34.04 563 VAL B N 1
ATOM 6872 C CA . VAL B 1 224 ? 25.106 248.796 265.920 1.00 33.74 563 VAL B CA 1
ATOM 6873 C C . VAL B 1 224 ? 25.521 250.235 265.646 1.00 33.86 563 VAL B C 1
ATOM 6874 O O . VAL B 1 224 ? 25.727 250.623 264.490 1.00 38.42 563 VAL B O 1
ATOM 6878 N N . ALA B 1 225 ? 25.657 251.024 266.709 1.00 28.42 564 ALA B N 1
ATOM 6879 C CA . ALA B 1 225 ? 26.011 252.433 266.603 1.00 32.91 564 ALA B CA 1
ATOM 6880 C C . ALA B 1 225 ? 27.490 252.623 266.916 1.00 38.00 564 ALA B C 1
ATOM 6881 O O . ALA B 1 225 ? 27.972 252.166 267.959 1.00 32.64 564 ALA B O 1
ATOM 6883 N N . ASP B 1 226 ? 28.205 253.292 266.014 1.00 31.81 565 ASP B N 1
ATOM 6884 C CA . ASP B 1 226 ? 29.602 253.645 266.221 1.00 25.86 565 ASP B CA 1
ATOM 6885 C C . ASP B 1 226 ? 29.758 255.162 266.217 1.00 30.12 565 ASP B C 1
ATOM 6886 O O . ASP B 1 226 ? 28.849 255.906 265.839 1.00 29.63 565 ASP B O 1
ATOM 6891 N N . VAL B 1 227 ? 30.945 255.616 266.630 1.00 27.83 566 VAL B N 1
ATOM 6892 C CA . VAL B 1 227 ? 31.171 257.046 266.820 1.00 26.95 566 VAL B CA 1
ATOM 6893 C C . VAL B 1 227 ? 31.145 257.798 265.495 1.00 30.48 566 VAL B C 1
ATOM 6894 O O . VAL B 1 227 ? 30.848 258.999 265.466 1.00 38.76 566 VAL B O 1
ATOM 6898 N N . TYR B 1 228 ? 31.462 257.126 264.384 1.00 28.98 567 TYR B N 1
ATOM 6899 C CA . TYR B 1 228 ? 31.376 257.783 263.082 1.00 29.37 567 TYR B CA 1
ATOM 6900 C C . TYR B 1 228 ? 29.943 258.198 262.774 1.00 34.31 567 TYR B C 1
ATOM 6901 O O . TYR B 1 228 ? 29.697 259.313 262.299 1.00 33.76 567 TYR B O 1
ATOM 6910 N N . GLU B 1 229 ? 28.982 257.311 263.041 1.00 35.92 568 GLU B N 1
ATOM 6911 C CA . GLU B 1 229 ? 27.578 257.627 262.813 1.00 35.11 568 GLU B CA 1
ATOM 6912 C C . GLU B 1 229 ? 27.076 258.732 263.733 1.00 34.80 568 GLU B C 1
ATOM 6913 O O . GLU B 1 229 ? 26.045 259.344 263.438 1.00 34.17 568 GLU B O 1
ATOM 6919 N N . ALA B 1 230 ? 27.782 259.003 264.830 1.00 32.11 569 ALA B N 1
ATOM 6920 C CA . ALA B 1 230 ? 27.404 260.049 265.769 1.00 30.86 569 ALA B CA 1
ATOM 6921 C C . ALA B 1 230 ? 28.103 261.375 265.498 1.00 31.33 569 ALA B C 1
ATOM 6922 O O . ALA B 1 230 ? 27.816 262.362 266.184 1.00 31.99 569 ALA B O 1
ATOM 6924 N N . GLY B 1 231 ? 29.013 261.426 264.529 1.00 29.66 570 GLY B N 1
ATOM 6925 C CA . GLY B 1 231 ? 29.635 262.676 264.123 1.00 30.18 570 GLY B CA 1
ATOM 6926 C C . GLY B 1 231 ? 31.137 262.754 264.308 1.00 32.63 570 GLY B C 1
ATOM 6927 O O . GLY B 1 231 ? 31.715 263.814 264.031 1.00 35.28 570 GLY B O 1
ATOM 6928 N N . TYR B 1 232 ? 31.814 261.704 264.765 1.00 30.72 571 TYR B N 1
ATOM 6929 C CA . TYR B 1 232 ? 33.260 261.775 264.928 1.00 30.55 571 TYR B CA 1
ATOM 6930 C C . TYR B 1 232 ? 33.948 261.792 263.567 1.00 34.06 571 TYR B C 1
ATOM 6931 O O . TYR B 1 232 ? 33.602 261.021 262.668 1.00 33.57 571 TYR B O 1
ATOM 6940 N N . THR B 1 233 ? 34.932 262.679 263.417 1.00 29.47 572 THR B N 1
ATOM 6941 C CA . THR B 1 233 ? 35.590 262.904 262.136 1.00 37.28 572 THR B CA 1
ATOM 6942 C C . THR B 1 233 ? 37.040 262.444 262.105 1.00 38.88 572 THR B C 1
ATOM 6943 O O . THR B 1 233 ? 37.728 262.685 261.107 1.00 35.85 572 THR B O 1
ATOM 6947 N N . GLY B 1 234 ? 37.525 261.793 263.157 1.00 36.86 573 GLY B N 1
ATOM 6948 C CA . GLY B 1 234 ? 38.927 261.454 263.249 1.00 40.46 573 GLY B CA 1
ATOM 6949 C C . GLY B 1 234 ? 39.778 262.485 263.954 1.00 42.78 573 GLY B C 1
ATOM 6950 O O . GLY B 1 234 ? 40.990 262.275 264.095 1.00 43.06 573 GLY B O 1
ATOM 6951 N N . THR B 1 235 ? 39.188 263.594 264.390 1.00 40.72 574 THR B N 1
ATOM 6952 C CA . THR B 1 235 ? 39.882 264.606 265.170 1.00 45.55 574 THR B CA 1
ATOM 6953 C C . THR B 1 235 ? 38.909 265.171 266.193 1.00 44.69 574 THR B C 1
ATOM 6954 O O . THR B 1 235 ? 37.692 265.002 266.081 1.00 44.71 574 THR B O 1
ATOM 6958 N N . GLY B 1 236 ? 39.455 265.844 267.194 1.00 43.54 575 GLY B N 1
ATOM 6959 C CA . GLY B 1 236 ? 38.634 266.400 268.249 1.00 39.37 575 GLY B CA 1
ATOM 6960 C C . GLY B 1 236 ? 38.439 265.434 269.401 1.00 39.91 575 GLY B C 1
ATOM 6961 O O . GLY B 1 236 ? 39.162 264.447 269.569 1.00 40.14 575 GLY B O 1
ATOM 6962 N N . ASP B 1 237 ? 37.417 265.725 270.202 1.00 38.70 576 ASP B N 1
ATOM 6963 C CA . ASP B 1 237 ? 37.195 265.042 271.471 1.00 37.80 576 ASP B CA 1
ATOM 6964 C C . ASP B 1 237 ? 36.336 263.803 271.240 1.00 35.09 576 ASP B C 1
ATOM 6965 O O . ASP B 1 237 ? 35.126 263.908 271.020 1.00 34.16 576 ASP B O 1
ATOM 6970 N N . LEU B 1 238 ? 36.965 262.626 271.308 1.00 39.08 577 LEU B N 1
ATOM 6971 C CA . LEU B 1 238 ? 36.230 261.376 271.145 1.00 37.58 577 LEU B CA 1
ATOM 6972 C C . LEU B 1 238 ? 35.239 261.151 272.280 1.00 34.29 577 LEU B C 1
ATOM 6973 O O . LEU B 1 238 ? 34.228 260.463 272.095 1.00 32.82 577 LEU B O 1
ATOM 6978 N N . ALA B 1 239 ? 35.511 261.715 273.458 1.00 34.54 578 ALA B N 1
ATOM 6979 C CA . ALA B 1 239 ? 34.636 261.501 274.605 1.00 30.20 578 ALA B CA 1
ATOM 6980 C C . ALA B 1 239 ? 33.249 262.090 274.377 1.00 34.20 578 ALA B C 1
ATOM 6981 O O . ALA B 1 239 ? 32.266 261.597 274.944 1.00 36.40 578 ALA B O 1
ATOM 6983 N N . ILE B 1 240 ? 33.151 263.141 273.561 1.00 33.35 579 ILE B N 1
ATOM 6984 C CA . ILE B 1 240 ? 31.854 263.746 273.270 1.00 29.57 579 ILE B CA 1
ATOM 6985 C C . ILE B 1 240 ? 30.928 262.734 272.610 1.00 33.59 579 ILE B C 1
ATOM 6986 O O . ILE B 1 240 ? 29.736 262.652 272.933 1.00 31.88 579 ILE B O 1
ATOM 6991 N N . PHE B 1 241 ? 31.463 261.939 271.685 1.00 28.15 580 PHE B N 1
ATOM 6992 C CA . PHE B 1 241 ? 30.629 261.013 270.933 1.00 33.54 580 PHE B CA 1
ATOM 6993 C C . PHE B 1 241 ? 30.400 259.713 271.688 1.00 33.69 580 PHE B C 1
ATOM 6994 O O . PHE B 1 241 ? 29.386 259.044 271.464 1.00 35.24 580 PHE B O 1
ATOM 7002 N N . ILE B 1 242 ? 31.317 259.345 272.584 1.00 30.00 581 ILE B N 1
ATOM 7003 C CA . ILE B 1 242 ? 31.052 258.241 273.502 1.00 33.33 581 ILE B CA 1
ATOM 7004 C C . ILE B 1 242 ? 29.902 258.603 274.432 1.00 28.84 581 ILE B C 1
ATOM 7005 O O . ILE B 1 242 ? 28.968 257.817 274.633 1.00 32.16 581 ILE B O 1
ATOM 7010 N N . ASN B 1 243 ? 29.951 259.808 275.006 1.00 29.51 582 ASN B N 1
ATOM 7011 C CA . ASN B 1 243 ? 28.863 260.271 275.862 1.00 31.42 582 ASN B CA 1
ATOM 7012 C C . ASN B 1 243 ? 27.545 260.329 275.101 1.00 32.60 582 ASN B C 1
ATOM 7013 O O . ASN B 1 243 ? 26.496 259.945 275.631 1.00 30.61 582 ASN B O 1
ATOM 7018 N N . LYS B 1 244 ? 27.582 260.810 273.856 1.00 33.30 583 LYS B N 1
ATOM 7019 C CA . LYS B 1 244 ? 26.357 261.024 273.093 1.00 27.93 583 LYS B CA 1
ATOM 7020 C C . LYS B 1 244 ? 25.645 259.708 272.802 1.00 29.77 583 LYS B C 1
ATOM 7021 O O . LYS B 1 244 ? 24.430 259.591 272.997 1.00 29.14 583 LYS B O 1
ATOM 7027 N N . ILE B 1 245 ? 26.389 258.701 272.338 1.00 30.64 584 ILE B N 1
ATOM 7028 C CA . ILE B 1 245 ? 25.771 257.430 271.971 1.00 33.22 584 ILE B CA 1
ATOM 7029 C C . ILE B 1 245 ? 25.186 256.743 273.199 1.00 33.77 584 ILE B C 1
ATOM 7030 O O . ILE B 1 245 ? 24.056 256.239 273.169 1.00 31.88 584 ILE B O 1
ATOM 7035 N N . ASN B 1 246 ? 25.946 256.709 274.297 1.00 28.69 585 ASN B N 1
ATOM 7036 C CA . ASN B 1 246 ? 25.454 256.062 275.509 1.00 26.37 585 ASN B CA 1
ATOM 7037 C C . ASN B 1 246 ? 24.220 256.773 276.051 1.00 29.54 585 ASN B C 1
ATOM 7038 O O . ASN B 1 246 ? 23.275 256.125 276.511 1.00 32.48 585 ASN B O 1
ATOM 7043 N N . ALA B 1 247 ? 24.203 258.108 275.991 1.00 27.41 586 ALA B N 1
ATOM 7044 C CA . ALA B 1 247 ? 23.055 258.860 276.483 1.00 29.21 586 ALA B CA 1
ATOM 7045 C C . ALA B 1 247 ? 21.796 258.603 275.665 1.00 32.14 586 ALA B C 1
ATOM 7046 O O . ALA B 1 247 ? 20.689 258.763 276.190 1.00 34.65 586 ALA B O 1
ATOM 7048 N N . VAL B 1 248 ? 21.938 258.209 274.399 1.00 33.02 587 VAL B N 1
ATOM 7049 C CA . VAL B 1 248 ? 20.773 257.929 273.566 1.00 38.05 587 VAL B CA 1
ATOM 7050 C C . VAL B 1 248 ? 20.189 256.559 273.893 1.00 38.77 587 VAL B C 1
ATOM 7051 O O . VAL B 1 248 ? 18.966 256.380 273.908 1.00 42.11 587 VAL B O 1
ATOM 7055 N N . GLY B 1 249 ? 21.043 255.575 274.166 1.00 32.08 588 GLY B N 1
ATOM 7056 C CA . GLY B 1 249 ? 20.567 254.254 274.522 1.00 29.55 588 GLY B CA 1
ATOM 7057 C C . GLY B 1 249 ? 21.030 253.163 273.578 1.00 31.18 588 GLY B C 1
ATOM 7058 O O . GLY B 1 249 ? 20.305 252.193 273.340 1.00 35.24 588 GLY B O 1
ATOM 7059 N N . PHE B 1 250 ? 22.232 253.313 273.029 1.00 30.35 589 PHE B N 1
ATOM 7060 C CA . PHE B 1 250 ? 22.861 252.294 272.204 1.00 29.09 589 PHE B CA 1
ATOM 7061 C C . PHE B 1 250 ? 24.175 251.861 272.835 1.00 32.46 589 PHE B C 1
ATOM 7062 O O . PHE B 1 250 ? 24.809 252.627 273.569 1.00 31.54 589 PHE B O 1
ATOM 7070 N N . ASP B 1 251 ? 24.584 250.627 272.541 1.00 29.26 590 ASP B N 1
ATOM 7071 C CA . ASP B 1 251 ? 25.983 250.265 272.707 1.00 27.53 590 ASP B CA 1
ATOM 7072 C C . ASP B 1 251 ? 26.839 251.239 271.910 1.00 28.83 590 ASP B C 1
ATOM 7073 O O . ASP B 1 251 ? 26.496 251.611 270.786 1.00 27.02 590 ASP B O 1
ATOM 7078 N N . CYS B 1 252 ? 27.951 251.666 272.497 1.00 27.34 591 CYS B N 1
ATOM 7079 C CA . CYS B 1 252 ? 28.854 252.606 271.844 1.00 30.32 591 CYS B CA 1
ATOM 7080 C C . CYS B 1 252 ? 30.072 251.841 271.343 1.00 33.81 591 CYS B C 1
ATOM 7081 O O . CYS B 1 252 ? 30.856 251.314 272.140 1.00 28.23 591 CYS B O 1
ATOM 7084 N N . ILE B 1 253 ? 30.230 251.785 270.024 1.00 33.12 592 ILE B N 1
ATOM 7085 C CA . ILE B 1 253 ? 31.352 251.101 269.392 1.00 31.77 592 ILE B CA 1
ATOM 7086 C C . ILE B 1 253 ? 32.367 252.154 268.970 1.00 31.28 592 ILE B C 1
ATOM 7087 O O . ILE B 1 253 ? 32.032 253.099 268.245 1.00 32.51 592 ILE B O 1
ATOM 7092 N N . VAL B 1 254 ? 33.601 252.002 269.437 1.00 27.39 593 VAL B N 1
ATOM 7093 C CA . VAL B 1 254 ? 34.681 252.930 269.116 1.00 30.68 593 VAL B CA 1
ATOM 7094 C C . VAL B 1 254 ? 35.745 252.168 268.334 1.00 32.41 593 VAL B C 1
ATOM 7095 O O . VAL B 1 254 ? 36.646 251.569 268.939 1.00 32.23 593 VAL B O 1
ATOM 7099 N N . PRO B 1 255 ? 35.678 252.152 267.000 1.00 31.01 594 PRO B N 1
ATOM 7100 C CA . PRO B 1 255 ? 36.641 251.365 266.220 1.00 31.23 594 PRO B CA 1
ATOM 7101 C C . PRO B 1 255 ? 37.856 252.178 265.805 1.00 30.47 594 PRO B C 1
ATOM 7102 O O . PRO B 1 255 ? 38.438 251.939 264.743 1.00 30.38 594 PRO B O 1
ATOM 7106 N N . VAL B 1 256 ? 38.251 253.139 266.639 1.00 28.38 595 VAL B N 1
ATOM 7107 C CA . VAL B 1 256 ? 39.284 254.101 266.279 1.00 27.84 595 VAL B CA 1
ATOM 7108 C C . VAL B 1 256 ? 39.932 254.607 267.559 1.00 33.63 595 VAL B C 1
ATOM 7109 O O . VAL B 1 256 ? 39.323 254.592 268.632 1.00 36.05 595 VAL B O 1
ATOM 7113 N N . SER B 1 257 ? 41.185 255.034 267.446 1.00 28.80 596 SER B N 1
ATOM 7114 C CA . SER B 1 257 ? 41.899 255.671 268.542 1.00 30.57 596 SER B CA 1
ATOM 7115 C C . SER B 1 257 ? 41.839 257.187 268.391 1.00 33.80 596 SER B C 1
ATOM 7116 O O . SER B 1 257 ? 41.684 257.712 267.285 1.00 33.57 596 SER B O 1
ATOM 7119 N N . GLY B 1 258 ? 41.958 257.885 269.510 1.00 33.97 597 GLY B N 1
ATOM 7120 C CA . GLY B 1 258 ? 41.888 259.329 269.477 1.00 34.28 597 GLY B CA 1
ATOM 7121 C C . GLY B 1 258 ? 42.199 259.937 270.824 1.00 38.72 597 GLY B C 1
ATOM 7122 O O . GLY B 1 258 ? 42.755 259.283 271.708 1.00 41.18 597 GLY B O 1
ATOM 7123 N N . GLU B 1 259 ? 41.829 261.206 270.969 1.00 38.30 598 GLU B N 1
ATOM 7124 C CA . GLU B 1 259 ? 42.057 261.958 272.194 1.00 44.61 598 GLU B CA 1
ATOM 7125 C C . GLU B 1 259 ? 40.736 262.216 272.905 1.00 43.67 598 GLU B C 1
ATOM 7126 O O . GLU B 1 259 ? 39.702 262.422 272.261 1.00 38.66 598 GLU B O 1
ATOM 7132 N N . ILE B 1 260 ? 40.776 262.199 274.237 1.00 30.02 599 ILE B N 1
ATOM 7133 C CA . ILE B 1 260 ? 39.608 262.465 275.067 1.00 31.65 599 ILE B CA 1
ATOM 7134 C C . ILE B 1 260 ? 39.904 263.656 275.967 1.00 31.93 599 ILE B C 1
ATOM 7135 O O . ILE B 1 260 ? 41.031 263.822 276.448 1.00 31.19 599 ILE B O 1
ATOM 7140 N N . THR B 1 261 ? 38.886 264.487 276.191 1.00 33.24 600 THR B N 1
ATOM 7141 C CA . THR B 1 261 ? 39.044 265.679 277.015 1.00 34.66 600 THR B CA 1
ATOM 7142 C C . THR B 1 261 ? 37.914 265.797 278.029 1.00 38.50 600 THR B C 1
ATOM 7143 O O . THR B 1 261 ? 38.157 265.744 279.240 1.00 36.83 600 THR B O 1
ATOM 7147 N N . THR B 1 262 ? 36.681 265.961 277.555 1.00 31.80 601 THR B N 1
ATOM 7148 C CA . THR B 1 262 ? 35.555 266.063 278.471 1.00 34.91 601 THR B CA 1
ATOM 7149 C C . THR B 1 262 ? 35.353 264.730 279.190 1.00 33.31 601 THR B C 1
ATOM 7150 O O . THR B 1 262 ? 35.571 263.667 278.600 1.00 30.98 601 THR B O 1
ATOM 7154 N N . PRO B 1 263 ? 34.979 264.752 280.470 1.00 38.71 602 PRO B N 1
ATOM 7155 C CA . PRO B 1 263 ? 34.798 263.493 281.204 1.00 32.38 602 PRO B CA 1
ATOM 7156 C C . PRO B 1 263 ? 33.727 262.619 280.569 1.00 36.01 602 PRO B C 1
ATOM 7157 O O . PRO B 1 263 ? 32.696 263.104 280.097 1.00 34.41 602 PRO B O 1
ATOM 7161 N N . ILE B 1 264 ? 33.985 261.321 280.557 1.00 33.48 603 ILE B N 1
ATOM 7162 C CA . ILE B 1 264 ? 33.049 260.348 280.011 1.00 29.68 603 ILE B CA 1
ATOM 7163 C C . ILE B 1 264 ? 32.080 259.928 281.104 1.00 34.29 603 ILE B C 1
ATOM 7164 O O . ILE B 1 264 ? 32.478 259.678 282.249 1.00 33.75 603 ILE B O 1
ATOM 7169 N N . ILE B 1 265 ? 30.800 259.861 280.754 1.00 31.36 604 ILE B N 1
ATOM 7170 C CA . ILE B 1 265 ? 29.763 259.327 281.628 1.00 34.36 604 ILE B CA 1
ATOM 7171 C C . ILE B 1 265 ? 29.213 258.082 280.950 1.00 34.09 604 ILE B C 1
ATOM 7172 O O . ILE B 1 265 ? 28.544 258.175 279.913 1.00 31.20 604 ILE B O 1
ATOM 7177 N N . PHE B 1 266 ? 29.509 256.918 281.521 1.00 30.18 605 PHE B N 1
ATOM 7178 C CA . PHE B 1 266 ? 29.134 255.629 280.949 1.00 28.47 605 PHE B CA 1
ATOM 7179 C C . PHE B 1 266 ? 28.045 255.013 281.820 1.00 26.98 605 PHE B C 1
ATOM 7180 O O . PHE B 1 266 ? 28.312 254.568 282.941 1.00 30.61 605 PHE B O 1
ATOM 7188 N N . ASP B 1 267 ? 26.822 254.989 281.297 1.00 29.97 606 ASP B N 1
ATOM 7189 C CA . ASP B 1 267 ? 25.648 254.505 282.015 1.00 28.87 606 ASP B CA 1
ATOM 7190 C C . ASP B 1 267 ? 25.349 253.086 281.541 1.00 30.42 606 ASP B C 1
ATOM 7191 O O . ASP B 1 267 ? 24.948 252.881 280.390 1.00 29.55 606 ASP B O 1
ATOM 7196 N N . ILE B 1 268 ? 25.537 252.105 282.430 1.00 30.86 607 ILE B N 1
ATOM 7197 C CA . ILE B 1 268 ? 25.331 250.711 282.052 1.00 28.94 607 ILE B CA 1
ATOM 7198 C C . ILE B 1 268 ? 23.869 250.375 281.814 1.00 30.47 607 ILE B C 1
ATOM 7199 O O . ILE B 1 268 ? 23.573 249.321 281.243 1.00 31.79 607 ILE B O 1
ATOM 7204 N N . ALA B 1 269 ? 22.945 251.241 282.235 1.00 30.21 608 ALA B N 1
ATOM 7205 C CA . ALA B 1 269 ? 21.537 251.016 281.938 1.00 29.26 608 ALA B CA 1
ATOM 7206 C C . ALA B 1 269 ? 21.201 251.303 280.483 1.00 28.49 608 ALA B C 1
ATOM 7207 O O . ALA B 1 269 ? 20.136 250.889 280.013 1.00 34.26 608 ALA B O 1
ATOM 7209 N N . LYS B 1 270 ? 22.085 251.990 279.757 1.00 30.08 609 LYS B N 1
ATOM 7210 C CA . LYS B 1 270 ? 21.776 252.447 278.412 1.00 30.08 609 LYS B CA 1
ATOM 7211 C C . LYS B 1 270 ? 22.556 251.739 277.314 1.00 27.85 609 LYS B C 1
ATOM 7212 O O . LYS B 1 270 ? 22.147 251.812 276.152 1.00 31.77 609 LYS B O 1
ATOM 7218 N N . GLY B 1 271 ? 23.643 251.058 277.640 1.00 31.08 610 GLY B N 1
ATOM 7219 C CA . GLY B 1 271 ? 24.370 250.311 276.635 1.00 29.24 610 GLY B CA 1
ATOM 7220 C C . GLY B 1 271 ? 25.754 249.933 277.116 1.00 32.06 610 GLY B C 1
ATOM 7221 O O . GLY B 1 271 ? 26.178 250.280 278.219 1.00 30.56 610 GLY B O 1
ATOM 7222 N N . ALA B 1 272 ? 26.450 249.204 276.250 1.00 28.59 611 ALA B N 1
ATOM 7223 C CA . ALA B 1 272 ? 27.818 248.786 276.501 1.00 29.67 611 ALA B CA 1
ATOM 7224 C C . ALA B 1 272 ? 28.800 249.763 275.859 1.00 30.05 611 ALA B C 1
ATOM 7225 O O . ALA B 1 272 ? 28.432 250.623 275.056 1.00 33.57 611 ALA B O 1
ATOM 7227 N N . LEU B 1 273 ? 30.069 249.624 276.235 1.00 30.14 612 LEU B N 1
ATOM 7228 C CA . LEU B 1 273 ? 31.161 250.388 275.645 1.00 28.70 612 LEU B CA 1
ATOM 7229 C C . LEU B 1 273 ? 32.144 249.399 275.038 1.00 26.90 612 LEU B C 1
ATOM 7230 O O . LEU B 1 273 ? 32.718 248.572 275.754 1.00 29.55 612 LEU B O 1
ATOM 7235 N N . ILE B 1 274 ? 32.328 249.478 273.722 1.00 25.26 613 ILE B N 1
ATOM 7236 C CA . ILE B 1 274 ? 33.047 248.459 272.966 1.00 29.07 613 ILE B CA 1
ATOM 7237 C C . ILE B 1 274 ? 34.104 249.137 272.107 1.00 29.60 613 ILE B C 1
ATOM 7238 O O . ILE B 1 274 ? 33.772 249.922 271.211 1.00 32.07 613 ILE B O 1
ATOM 7243 N N . GLY B 1 275 ? 35.369 248.827 272.369 1.00 30.63 614 GLY B N 1
ATOM 7244 C CA . GLY B 1 275 ? 36.471 249.311 271.554 1.00 24.73 614 GLY B CA 1
ATOM 7245 C C . GLY B 1 275 ? 36.901 248.256 270.550 1.00 30.42 614 GLY B C 1
ATOM 7246 O O . GLY B 1 275 ? 36.866 247.059 270.837 1.00 30.66 614 GLY B O 1
ATOM 7247 N N . LYS B 1 276 ? 37.296 248.716 269.365 1.00 25.21 615 LYS B N 1
ATOM 7248 C CA . LYS B 1 276 ? 37.784 247.854 268.298 1.00 28.64 615 LYS B CA 1
ATOM 7249 C C . LYS B 1 276 ? 39.044 248.465 267.701 1.00 31.47 615 LYS B C 1
ATOM 7250 O O . LYS B 1 276 ? 39.351 249.641 267.916 1.00 27.75 615 LYS B O 1
ATOM 7256 N N . ASN B 1 277 ? 39.771 247.646 266.939 1.00 26.34 616 ASN B N 1
ATOM 7257 C CA . ASN B 1 277 ? 40.972 248.078 266.221 1.00 31.85 616 ASN B CA 1
ATOM 7258 C C . ASN B 1 277 ? 41.988 248.715 267.168 1.00 33.02 616 ASN B C 1
ATOM 7259 O O . ASN B 1 277 ? 42.516 249.800 266.915 1.00 38.33 616 ASN B O 1
ATOM 7264 N N . LYS B 1 278 ? 42.253 248.023 268.280 1.00 30.69 617 LYS B N 1
ATOM 7265 C CA . LYS B 1 278 ? 43.241 248.446 269.277 1.00 32.36 617 LYS B CA 1
ATOM 7266 C C . LYS B 1 278 ? 42.892 249.797 269.897 1.00 35.92 617 LYS B C 1
ATOM 7267 O O . LYS B 1 278 ? 43.786 250.566 270.258 1.00 39.85 617 LYS B O 1
ATOM 7273 N N . CYS B 1 279 ? 41.593 250.081 270.031 1.00 31.47 618 CYS B N 1
ATOM 7274 C CA . CYS B 1 279 ? 41.083 251.369 270.498 1.00 29.62 618 CYS B CA 1
ATOM 7275 C C . CYS B 1 279 ? 41.864 251.935 271.678 1.00 32.19 618 CYS B C 1
ATOM 7276 O O . CYS B 1 279 ? 41.845 251.371 272.777 1.00 31.57 618 CYS B O 1
ATOM 7279 N N . THR B 1 280 ? 42.552 253.052 271.455 1.00 27.74 619 THR B N 1
ATOM 7280 C CA . THR B 1 280 ? 43.365 253.705 272.473 1.00 28.67 619 THR B CA 1
ATOM 7281 C C . THR B 1 280 ? 42.886 255.140 272.634 1.00 30.93 619 THR B C 1
ATOM 7282 O O . THR B 1 280 ? 42.921 255.920 271.677 1.00 31.90 619 THR B O 1
ATOM 7286 N N . LEU B 1 281 ? 42.446 255.487 273.841 1.00 33.84 620 LEU B N 1
ATOM 7287 C CA . LEU B 1 281 ? 41.957 256.827 274.147 1.00 30.40 620 LEU B CA 1
ATOM 7288 C C . LEU B 1 281 ? 43.031 257.559 274.945 1.00 32.35 620 LEU B C 1
ATOM 7289 O O . LEU B 1 281 ? 43.283 257.229 276.109 1.00 32.17 620 LEU B O 1
ATOM 7294 N N . ILE B 1 282 ? 43.661 258.548 274.318 1.00 29.00 621 ILE B N 1
ATOM 7295 C CA . ILE B 1 282 ? 44.773 259.284 274.910 1.00 33.48 621 ILE B CA 1
ATOM 7296 C C . ILE B 1 282 ? 44.242 260.599 275.462 1.00 37.18 621 ILE B C 1
ATOM 7297 O O . ILE B 1 282 ? 43.703 261.422 274.714 1.00 34.18 621 ILE B O 1
ATOM 7302 N N . GLU B 1 283 ? 44.401 260.805 276.766 1.00 30.41 622 GLU B N 1
ATOM 7303 C CA . GLU B 1 283 ? 43.909 262.024 277.393 1.00 34.97 622 GLU B CA 1
ATOM 7304 C C . GLU B 1 283 ? 44.717 263.230 276.928 1.00 37.35 622 GLU B C 1
ATOM 7305 O O . GLU B 1 283 ? 45.951 263.209 276.940 1.00 39.69 622 GLU B O 1
ATOM 7311 N N . SER B 1 284 ? 44.015 264.282 276.513 1.00 34.59 623 SER B N 1
ATOM 7312 C CA . SER B 1 284 ? 44.674 265.492 276.050 1.00 34.49 623 SER B CA 1
ATOM 7313 C C . SER B 1 284 ? 45.290 266.253 277.222 1.00 37.74 623 SER B C 1
ATOM 7314 O O . SER B 1 284 ? 44.936 266.052 278.388 1.00 36.57 623 SER B O 1
ATOM 7317 N N . ALA B 1 285 ? 46.228 267.144 276.893 1.00 40.23 624 ALA B N 1
ATOM 7318 C CA . ALA B 1 285 ? 46.875 267.946 277.926 1.00 44.49 624 ALA B CA 1
ATOM 7319 C C . ALA B 1 285 ? 45.891 268.888 278.607 1.00 43.69 624 ALA B C 1
ATOM 7320 O O . ALA B 1 285 ? 46.052 269.200 279.792 1.00 49.61 624 ALA B O 1
ATOM 7322 N N . SER B 1 286 ? 44.868 269.343 277.884 1.00 39.81 625 SER B N 1
ATOM 7323 C CA . SER B 1 286 ? 43.921 270.312 278.421 1.00 48.50 625 SER B CA 1
ATOM 7324 C C . SER B 1 286 ? 42.809 269.677 279.246 1.00 50.90 625 SER B C 1
ATOM 7325 O O . SER B 1 286 ? 42.014 270.412 279.843 1.00 54.25 625 SER B O 1
ATOM 7328 N N . ALA B 1 287 ? 42.728 268.349 279.296 1.00 47.04 626 ALA B N 1
ATOM 7329 C CA . ALA B 1 287 ? 41.663 267.691 280.042 1.00 43.09 626 ALA B CA 1
ATOM 7330 C C . ALA B 1 287 ? 41.765 268.022 281.525 1.00 39.47 626 ALA B C 1
ATOM 7331 O O . ALA B 1 287 ? 42.839 267.919 282.125 1.00 40.90 626 ALA B O 1
ATOM 7333 N N . THR B 1 288 ? 40.642 268.425 282.113 1.00 38.30 627 THR B N 1
ATOM 7334 C CA . THR B 1 288 ? 40.583 268.827 283.511 1.00 46.27 627 THR B CA 1
ATOM 7335 C C . THR B 1 288 ? 39.509 268.016 284.228 1.00 43.89 627 THR B C 1
ATOM 7336 O O . THR B 1 288 ? 38.846 267.156 283.639 1.00 40.95 627 THR B O 1
ATOM 7340 N N . GLY B 1 289 ? 39.333 268.311 285.512 1.00 40.43 628 GLY B N 1
ATOM 7341 C CA . GLY B 1 289 ? 38.459 267.538 286.367 1.00 37.47 628 GLY B CA 1
ATOM 7342 C C . GLY B 1 289 ? 39.200 266.408 287.057 1.00 42.00 628 GLY B C 1
ATOM 7343 O O . GLY B 1 289 ? 40.348 266.082 286.747 1.00 42.66 628 GLY B O 1
ATOM 7344 N N . ASP B 1 290 ? 38.520 265.797 288.024 1.00 42.47 629 ASP B N 1
ATOM 7345 C CA . ASP B 1 290 ? 39.113 264.700 288.776 1.00 42.72 629 ASP B CA 1
ATOM 7346 C C . ASP B 1 290 ? 38.900 263.343 288.123 1.00 39.98 629 ASP B C 1
ATOM 7347 O O . ASP B 1 290 ? 39.573 262.377 288.501 1.00 37.87 629 ASP B O 1
ATOM 7352 N N . TYR B 1 291 ? 37.992 263.245 287.156 1.00 34.84 630 TYR B N 1
ATOM 7353 C CA . TYR B 1 291 ? 37.633 261.968 286.562 1.00 37.20 630 TYR B CA 1
ATOM 7354 C C . TYR B 1 291 ? 37.603 262.080 285.046 1.00 36.14 630 TYR B C 1
ATOM 7355 O O . TYR B 1 291 ? 37.075 263.050 284.494 1.00 39.57 630 TYR B O 1
ATOM 7364 N N . TYR B 1 292 ? 38.188 261.084 284.380 1.00 35.38 631 TYR B N 1
ATOM 7365 C CA . TYR B 1 292 ? 38.072 260.959 282.934 1.00 29.51 631 TYR B CA 1
ATOM 7366 C C . TYR B 1 292 ? 36.928 260.045 282.524 1.00 31.58 631 TYR B C 1
ATOM 7367 O O . TYR B 1 292 ? 36.476 260.113 281.375 1.00 34.75 631 TYR B O 1
ATOM 7376 N N . LEU B 1 293 ? 36.450 259.206 283.438 1.00 33.04 632 LEU B N 1
ATOM 7377 C CA . LEU B 1 293 ? 35.376 258.264 283.158 1.00 32.90 632 LEU B CA 1
ATOM 7378 C C . LEU B 1 293 ? 34.658 257.947 284.460 1.00 34.46 632 LEU B C 1
ATOM 7379 O O . LEU B 1 293 ? 35.303 257.633 285.465 1.00 32.19 632 LEU B O 1
ATOM 7384 N N . THR B 1 294 ? 33.332 258.042 284.440 1.00 28.11 633 THR B N 1
ATOM 7385 C CA . THR B 1 294 ? 32.498 257.679 285.577 1.00 28.60 633 THR B CA 1
ATOM 7386 C C . THR B 1 294 ? 31.452 256.684 285.103 1.00 30.67 633 THR B C 1
ATOM 7387 O O . THR B 1 294 ? 30.747 256.941 284.122 1.00 33.07 633 THR B O 1
ATOM 7391 N N . ILE B 1 295 ? 31.362 255.548 285.789 1.00 28.43 634 ILE B N 1
ATOM 7392 C CA . ILE B 1 295 ? 30.431 254.483 285.434 1.00 27.02 634 ILE B CA 1
ATOM 7393 C C . ILE B 1 295 ? 29.260 254.536 286.402 1.00 30.85 634 ILE B C 1
ATOM 7394 O O . ILE B 1 295 ? 29.442 254.402 287.619 1.00 35.89 634 ILE B O 1
ATOM 7399 N N . VAL B 1 296 ? 28.057 254.736 285.866 1.00 29.43 635 VAL B N 1
ATOM 7400 C CA . VAL B 1 296 ? 26.855 254.925 286.660 1.00 29.39 635 VAL B CA 1
ATOM 7401 C C . VAL B 1 296 ? 25.772 253.967 286.172 1.00 27.83 635 VAL B C 1
ATOM 7402 O O . VAL B 1 296 ? 25.955 253.214 285.216 1.00 27.11 635 VAL B O 1
ATOM 7406 N N . ASN B 1 297 ? 24.631 254.011 286.859 1.00 29.64 636 ASN B N 1
ATOM 7407 C CA . ASN B 1 297 ? 23.429 253.269 286.480 1.00 32.09 636 ASN B CA 1
ATOM 7408 C C . ASN B 1 297 ? 22.247 254.156 286.859 1.00 34.32 636 ASN B C 1
ATOM 7409 O O . ASN B 1 297 ? 21.878 254.233 288.033 1.00 41.12 636 ASN B O 1
ATOM 7414 N N . THR B 1 298 ? 21.661 254.828 285.866 1.00 30.89 637 THR B N 1
ATOM 7415 C CA . THR B 1 298 ? 20.539 255.719 286.134 1.00 36.57 637 THR B CA 1
ATOM 7416 C C . THR B 1 298 ? 19.264 254.971 286.500 1.00 37.98 637 THR B C 1
ATOM 7417 O O . THR B 1 298 ? 18.293 255.608 286.921 1.00 41.34 637 THR B O 1
ATOM 7421 N N . ASP B 1 299 ? 19.243 253.649 286.357 1.00 32.51 638 ASP B N 1
ATOM 7422 C CA . ASP B 1 299 ? 18.086 252.851 286.749 1.00 41.51 638 ASP B CA 1
ATOM 7423 C C . ASP B 1 299 ? 18.194 252.535 288.237 1.00 42.47 638 ASP B C 1
ATOM 7424 O O . ASP B 1 299 ? 19.027 251.721 288.649 1.00 41.21 638 ASP B O 1
ATOM 7429 N N . THR B 1 300 ? 17.362 253.187 289.046 1.00 39.93 639 THR B N 1
ATOM 7430 C CA . THR B 1 300 ? 17.329 252.963 290.485 1.00 44.50 639 THR B CA 1
ATOM 7431 C C . THR B 1 300 ? 16.237 251.982 290.894 1.00 48.10 639 THR B C 1
ATOM 7432 O O . THR B 1 300 ? 15.995 251.801 292.091 1.00 41.46 639 THR B O 1
ATOM 7436 N N . ASP B 1 301 ? 15.579 251.350 289.927 1.00 54.17 640 ASP B N 1
ATOM 7437 C CA . ASP B 1 301 ? 14.496 250.420 290.208 1.00 58.60 640 ASP B CA 1
ATOM 7438 C C . ASP B 1 301 ? 15.047 249.031 290.506 1.00 52.28 640 ASP B C 1
ATOM 7439 O O . ASP B 1 301 ? 16.002 248.576 289.869 1.00 43.00 640 ASP B O 1
ATOM 7444 N N . TYR B 1 302 ? 14.441 248.355 291.487 1.00 47.39 641 TYR B N 1
ATOM 7445 C CA . TYR B 1 302 ? 14.886 247.008 291.831 1.00 44.13 641 TYR B CA 1
ATOM 7446 C C . TYR B 1 302 ? 14.605 246.024 290.703 1.00 46.84 641 TYR B C 1
ATOM 7447 O O . TYR B 1 302 ? 15.457 245.191 290.371 1.00 48.41 641 TYR B O 1
ATOM 7456 N N . THR B 1 303 ? 13.409 246.096 290.114 1.00 44.25 642 THR B N 1
ATOM 7457 C CA . THR B 1 303 ? 13.001 245.098 289.130 1.00 51.56 642 THR B CA 1
ATOM 7458 C C . THR B 1 303 ? 13.933 245.086 287.924 1.00 44.46 642 THR B C 1
ATOM 7459 O O . THR B 1 303 ? 14.269 244.018 287.401 1.00 50.19 642 THR B O 1
ATOM 7463 N N . ASN B 1 304 ? 14.379 246.260 287.480 1.00 38.48 643 ASN B N 1
ATOM 7464 C CA . ASN B 1 304 ? 15.215 246.341 286.291 1.00 45.13 643 ASN B CA 1
ATOM 7465 C C . ASN B 1 304 ? 16.696 246.123 286.571 1.00 38.84 643 ASN B C 1
ATOM 7466 O O . ASN B 1 304 ? 17.470 246.000 285.615 1.00 37.70 643 ASN B O 1
ATOM 7471 N N . ARG B 1 305 ? 17.112 246.071 287.839 1.00 31.98 644 ARG B N 1
ATOM 7472 C CA . ARG B 1 305 ? 18.537 246.000 288.151 1.00 37.19 644 ARG B CA 1
ATOM 7473 C C . ARG B 1 305 ? 19.176 244.750 287.555 1.00 35.98 644 ARG B C 1
ATOM 7474 O O . ARG B 1 305 ? 20.155 244.834 286.804 1.00 38.53 644 ARG B O 1
ATOM 7482 N N . ASP B 1 306 ? 18.636 243.575 287.889 1.00 33.12 645 ASP B N 1
ATOM 7483 C CA . ASP B 1 306 ? 19.212 242.329 287.390 1.00 33.54 645 ASP B CA 1
ATOM 7484 C C . ASP B 1 306 ? 19.139 242.256 285.870 1.00 33.23 645 ASP B C 1
ATOM 7485 O O . ASP B 1 306 ? 20.061 241.746 285.222 1.00 31.48 645 ASP B O 1
ATOM 7490 N N . VAL B 1 307 ? 18.053 242.766 285.284 1.00 28.81 646 VAL B N 1
ATOM 7491 C CA . VAL B 1 307 ? 17.920 242.776 283.829 1.00 28.57 646 VAL B CA 1
ATOM 7492 C C . VAL B 1 307 ? 19.004 243.641 283.203 1.00 32.83 646 VAL B C 1
ATOM 7493 O O . VAL B 1 307 ? 19.626 243.262 282.202 1.00 31.21 646 VAL B O 1
ATOM 7497 N N . ILE B 1 308 ? 19.255 244.809 283.791 1.00 32.44 647 ILE B N 1
ATOM 7498 C CA . ILE B 1 308 ? 20.223 245.743 283.227 1.00 28.27 647 ILE B CA 1
ATOM 7499 C C . ILE B 1 308 ? 21.644 245.239 283.444 1.00 29.38 647 ILE B C 1
ATOM 7500 O O . ILE B 1 308 ? 22.466 245.223 282.520 1.00 27.96 647 ILE B O 1
ATOM 7505 N N . ASN B 1 309 ? 21.951 244.813 284.669 1.00 26.76 648 ASN B N 1
ATOM 7506 C CA . ASN B 1 309 ? 23.324 244.508 285.049 1.00 29.92 648 ASN B CA 1
ATOM 7507 C C . ASN B 1 309 ? 23.838 243.202 284.459 1.00 29.99 648 ASN B C 1
ATOM 7508 O O . ASN B 1 309 ? 25.056 243.036 284.337 1.00 32.86 648 ASN B O 1
ATOM 7513 N N . ALA B 1 310 ? 22.945 242.281 284.088 1.00 28.71 649 ALA B N 1
ATOM 7514 C CA . ALA B 1 310 ? 23.391 240.998 283.554 1.00 26.07 649 ALA B CA 1
ATOM 7515 C C . ALA B 1 310 ? 24.191 241.165 282.270 1.00 26.49 649 ALA B C 1
ATOM 7516 O O . ALA B 1 310 ? 25.126 240.397 282.021 1.00 28.83 649 ALA B O 1
ATOM 7518 N N . THR B 1 311 ? 23.853 242.160 281.451 1.00 25.98 650 THR B N 1
ATOM 7519 C CA . THR B 1 311 ? 24.532 242.391 280.183 1.00 25.26 650 THR B CA 1
ATOM 7520 C C . THR B 1 311 ? 25.586 243.490 280.255 1.00 28.08 650 THR B C 1
ATOM 7521 O O . THR B 1 311 ? 26.235 243.767 279.241 1.00 24.67 650 THR B O 1
ATOM 7525 N N . ALA B 1 312 ? 25.769 244.116 281.419 1.00 24.91 651 ALA B N 1
ATOM 7526 C CA . ALA B 1 312 ? 26.670 245.258 281.541 1.00 27.03 651 ALA B CA 1
ATOM 7527 C C . ALA B 1 312 ? 28.083 244.889 281.105 1.00 30.17 651 ALA B C 1
ATOM 7528 O O . ALA B 1 312 ? 28.661 243.912 281.593 1.00 25.17 651 ALA B O 1
ATOM 7530 N N . LEU B 1 313 ? 28.643 245.680 280.189 1.00 27.36 652 LEU B N 1
ATOM 7531 C CA . LEU B 1 313 ? 29.902 245.316 279.551 1.00 28.33 652 LEU B CA 1
ATOM 7532 C C . LEU B 1 313 ? 30.678 246.554 279.121 1.00 31.43 652 LEU B C 1
ATOM 7533 O O . LEU B 1 313 ? 30.107 247.477 278.533 1.00 29.69 652 LEU B O 1
ATOM 7538 N N . MET B 1 314 ? 31.977 246.558 279.416 1.00 30.57 653 MET B N 1
ATOM 7539 C CA . MET B 1 314 ? 32.935 247.494 278.840 1.00 25.38 653 MET B CA 1
ATOM 7540 C C . MET B 1 314 ? 34.150 246.684 278.413 1.00 28.01 653 MET B C 1
ATOM 7541 O O . MET B 1 314 ? 34.722 245.952 279.227 1.00 29.36 653 MET B O 1
ATOM 7546 N N . THR B 1 315 ? 34.539 246.796 277.143 1.00 26.76 654 THR B N 1
ATOM 7547 C CA . THR B 1 315 ? 35.577 245.911 276.636 1.00 31.11 654 THR B CA 1
ATOM 7548 C C . THR B 1 315 ? 36.376 246.578 275.524 1.00 30.01 654 THR B C 1
ATOM 7549 O O . THR B 1 315 ? 35.859 247.410 274.772 1.00 31.40 654 THR B O 1
ATOM 7553 N N . GLY B 1 316 ? 37.654 246.208 275.446 1.00 28.99 655 GLY B N 1
ATOM 7554 C CA . GLY B 1 316 ? 38.483 246.528 274.299 1.00 28.33 655 GLY B CA 1
ATOM 7555 C C . GLY B 1 316 ? 39.002 247.945 274.208 1.00 29.90 655 GLY B C 1
ATOM 7556 O O . GLY B 1 316 ? 39.265 248.424 273.100 1.00 29.79 655 GLY B O 1
ATOM 7557 N N . VAL B 1 317 ? 39.181 248.631 275.335 1.00 25.90 656 VAL B N 1
ATOM 7558 C CA . VAL B 1 317 ? 39.603 250.028 275.340 1.00 25.69 656 VAL B CA 1
ATOM 7559 C C . VAL B 1 317 ? 40.806 250.187 276.258 1.00 29.09 656 VAL B C 1
ATOM 7560 O O . VAL B 1 317 ? 40.782 249.728 277.404 1.00 29.97 656 VAL B O 1
ATOM 7564 N N . SER B 1 318 ? 41.847 250.851 275.762 1.00 26.26 657 SER B N 1
ATOM 7565 C CA . SER B 1 318 ? 42.994 251.242 276.570 1.00 32.43 657 SER B CA 1
ATOM 7566 C C . SER B 1 318 ? 42.984 252.753 276.754 1.00 31.91 657 SER B C 1
ATOM 7567 O O . SER B 1 318 ? 42.949 253.501 275.772 1.00 29.36 657 SER B O 1
ATOM 7570 N N . PHE B 1 319 ? 43.001 253.194 278.010 1.00 31.67 658 PHE B N 1
ATOM 7571 C CA . PHE B 1 319 ? 43.063 254.610 278.353 1.00 32.37 658 PHE B CA 1
ATOM 7572 C C . PHE B 1 319 ? 44.497 254.980 278.707 1.00 39.35 658 PHE B C 1
ATOM 7573 O O . PHE B 1 319 ? 45.122 254.324 279.547 1.00 44.93 658 PHE B O 1
ATOM 7581 N N . VAL B 1 320 ? 45.013 256.027 278.073 1.00 33.64 659 VAL B N 1
ATOM 7582 C CA . VAL B 1 320 ? 46.353 256.535 278.346 1.00 34.51 659 VAL B CA 1
ATOM 7583 C C . VAL B 1 320 ? 46.186 257.912 278.976 1.00 34.25 659 VAL B C 1
ATOM 7584 O O . VAL B 1 320 ? 45.925 258.900 278.281 1.00 35.81 659 VAL B O 1
ATOM 7588 N N . GLY B 1 321 ? 46.333 257.984 280.300 1.00 29.81 660 GLY B N 1
ATOM 7589 C CA . GLY B 1 321 ? 46.175 259.230 281.015 1.00 32.77 660 GLY B CA 1
ATOM 7590 C C . GLY B 1 321 ? 47.476 260.002 281.144 1.00 34.41 660 GLY B C 1
ATOM 7591 O O . GLY B 1 321 ? 48.532 259.602 280.657 1.00 32.72 660 GLY B O 1
ATOM 7592 N N . LYS B 1 322 ? 47.377 261.153 281.810 1.00 38.10 661 LYS B N 1
ATOM 7593 C CA . LYS B 1 322 ? 48.545 261.946 282.172 1.00 41.37 661 LYS B CA 1
ATOM 7594 C C . LYS B 1 322 ? 48.717 262.032 283.684 1.00 39.95 661 LYS B C 1
ATOM 7595 O O . LYS B 1 322 ? 49.408 262.927 284.179 1.00 43.53 661 LYS B O 1
ATOM 7601 N N . GLY B 1 323 ? 48.089 261.122 284.427 1.00 41.01 662 GLY B N 1
ATOM 7602 C CA . GLY B 1 323 ? 48.319 261.003 285.851 1.00 37.94 662 GLY B CA 1
ATOM 7603 C C . GLY B 1 323 ? 47.526 261.934 286.737 1.00 41.40 662 GLY B C 1
ATOM 7604 O O . GLY B 1 323 ? 47.865 262.071 287.918 1.00 42.29 662 GLY B O 1
ATOM 7605 N N . THR B 1 324 ? 46.476 262.573 286.219 1.00 37.66 663 THR B N 1
ATOM 7606 C CA . THR B 1 324 ? 45.710 263.532 287.001 1.00 37.22 663 THR B CA 1
ATOM 7607 C C . THR B 1 324 ? 44.259 263.141 287.240 1.00 36.45 663 THR B C 1
ATOM 7608 O O . THR B 1 324 ? 43.662 263.641 288.199 1.00 39.41 663 THR B O 1
ATOM 7612 N N . ARG B 1 325 ? 43.677 262.273 286.418 1.00 32.23 664 ARG B N 1
ATOM 7613 C CA . ARG B 1 325 ? 42.251 261.994 286.481 1.00 34.79 664 ARG B CA 1
ATOM 7614 C C . ARG B 1 325 ? 41.999 260.518 286.761 1.00 37.46 664 ARG B C 1
ATOM 7615 O O . ARG B 1 325 ? 42.758 259.645 286.329 1.00 35.70 664 ARG B O 1
ATOM 7623 N N . LYS B 1 326 ? 40.915 260.253 287.484 1.00 35.29 665 LYS B N 1
ATOM 7624 C CA . LYS B 1 326 ? 40.576 258.924 287.970 1.00 33.98 665 LYS B CA 1
ATOM 7625 C C . LYS B 1 326 ? 39.404 258.339 287.191 1.00 34.85 665 LYS B C 1
ATOM 7626 O O . LYS B 1 326 ? 38.706 259.027 286.443 1.00 35.59 665 LYS B O 1
ATOM 7632 N N . LEU B 1 327 ? 39.197 257.040 287.387 1.00 35.56 666 LEU B N 1
ATOM 7633 C CA . LEU B 1 327 ? 38.003 256.348 286.922 1.00 27.61 666 LEU B CA 1
ATOM 7634 C C . LEU B 1 327 ? 37.115 256.091 288.132 1.00 33.46 666 LEU B C 1
ATOM 7635 O O . LEU B 1 327 ? 37.551 255.463 289.102 1.00 32.47 666 LEU B O 1
ATOM 7640 N N . ALA B 1 328 ? 35.879 256.579 288.079 1.00 31.19 667 ALA B N 1
ATOM 7641 C CA . ALA B 1 328 ? 34.937 256.418 289.176 1.00 32.58 667 ALA B CA 1
ATOM 7642 C C . ALA B 1 328 ? 33.892 255.371 288.820 1.00 30.65 667 ALA B C 1
ATOM 7643 O O . ALA B 1 328 ? 33.444 255.289 287.673 1.00 34.10 667 ALA B O 1
ATOM 7645 N N . ILE B 1 329 ? 33.516 254.565 289.810 1.00 31.43 668 ILE B N 1
ATOM 7646 C CA . ILE B 1 329 ? 32.487 253.544 289.653 1.00 30.66 668 ILE B CA 1
ATOM 7647 C C . ILE B 1 329 ? 31.448 253.754 290.743 1.00 32.15 668 ILE B C 1
ATOM 7648 O O . ILE B 1 329 ? 31.770 253.671 291.935 1.00 34.37 668 ILE B O 1
ATOM 7653 N N . GLY B 1 330 ? 30.210 254.024 290.339 1.00 31.65 669 GLY B N 1
ATOM 7654 C CA . GLY B 1 330 ? 29.133 254.215 291.288 1.00 30.55 669 GLY B CA 1
ATOM 7655 C C . GLY B 1 330 ? 28.797 255.671 291.534 1.00 33.99 669 GLY B C 1
ATOM 7656 O O . GLY B 1 330 ? 29.038 256.527 290.678 1.00 35.20 669 GLY B O 1
ATOM 7657 N N . GLY B 1 331 ? 28.244 255.960 292.696 1.00 38.26 670 GLY B N 1
ATOM 7658 C CA . GLY B 1 331 ? 27.845 257.306 293.061 1.00 31.28 670 GLY B CA 1
ATOM 7659 C C . GLY B 1 331 ? 26.695 257.263 294.048 1.00 36.13 670 GLY B C 1
ATOM 7660 O O . GLY B 1 331 ? 25.883 256.342 294.073 1.00 39.02 670 GLY B O 1
ATOM 7661 N N . SER B 1 332 ? 26.624 258.297 294.891 1.00 37.62 671 SER B N 1
ATOM 7662 C CA . SER B 1 332 ? 25.583 258.349 295.913 1.00 38.95 671 SER B CA 1
ATOM 7663 C C . SER B 1 332 ? 24.193 258.494 295.303 1.00 39.50 671 SER B C 1
ATOM 7664 O O . SER B 1 332 ? 23.212 258.025 295.889 1.00 40.61 671 SER B O 1
ATOM 7667 N N . THR B 1 333 ? 24.085 259.133 294.140 1.00 37.12 672 THR B N 1
ATOM 7668 C CA . THR B 1 333 ? 22.815 259.271 293.440 1.00 44.17 672 THR B CA 1
ATOM 7669 C C . THR B 1 333 ? 22.640 258.242 292.333 1.00 42.52 672 THR B C 1
ATOM 7670 O O . THR B 1 333 ? 21.606 258.245 291.657 1.00 43.23 672 THR B O 1
ATOM 7674 N N . SER B 1 334 ? 23.620 257.371 292.128 1.00 39.94 673 SER B N 1
ATOM 7675 C CA . SER B 1 334 ? 23.546 256.357 291.089 1.00 35.81 673 SER B CA 1
ATOM 7676 C C . SER B 1 334 ? 22.814 255.122 291.593 1.00 35.21 673 SER B C 1
ATOM 7677 O O . SER B 1 334 ? 22.841 254.800 292.785 1.00 35.60 673 SER B O 1
ATOM 7680 N N . GLY B 1 335 ? 22.155 254.431 290.670 1.00 32.65 674 GLY B N 1
ATOM 7681 C CA . GLY B 1 335 ? 21.699 253.088 290.946 1.00 30.58 674 GLY B CA 1
ATOM 7682 C C . GLY B 1 335 ? 22.875 252.144 291.105 1.00 32.63 674 GLY B C 1
ATOM 7683 O O . GLY B 1 335 ? 24.035 252.495 290.884 1.00 35.16 674 GLY B O 1
ATOM 7684 N N . GLU B 1 336 ? 22.567 250.913 291.495 1.00 31.37 675 GLU B N 1
ATOM 7685 C CA . GLU B 1 336 ? 23.619 249.952 291.802 1.00 34.66 675 GLU B CA 1
ATOM 7686 C C . GLU B 1 336 ? 24.375 249.565 290.537 1.00 33.18 675 GLU B C 1
ATOM 7687 O O . GLU B 1 336 ? 23.785 249.058 289.576 1.00 31.16 675 GLU B O 1
ATOM 7693 N N . VAL B 1 337 ? 25.679 249.821 290.538 1.00 29.69 676 VAL B N 1
ATOM 7694 C CA . VAL B 1 337 ? 26.576 249.399 289.469 1.00 33.27 676 VAL B CA 1
ATOM 7695 C C . VAL B 1 337 ? 27.189 248.080 289.921 1.00 34.94 676 VAL B C 1
ATOM 7696 O O . VAL B 1 337 ? 28.152 248.060 290.692 1.00 33.26 676 VAL B O 1
ATOM 7700 N N . SER B 1 338 ? 26.620 246.972 289.454 1.00 31.96 677 SER B N 1
ATOM 7701 C CA . SER B 1 338 ? 27.084 245.649 289.840 1.00 29.59 677 SER B CA 1
ATOM 7702 C C . SER B 1 338 ? 27.004 244.718 288.640 1.00 31.95 677 SER B C 1
ATOM 7703 O O . SER B 1 338 ? 26.320 245.000 287.654 1.00 26.52 677 SER B O 1
ATOM 7706 N N . GLU B 1 339 ? 27.726 243.599 288.742 1.00 26.65 678 GLU B N 1
ATOM 7707 C CA . GLU B 1 339 ? 27.804 242.592 287.681 1.00 29.56 678 GLU B CA 1
ATOM 7708 C C . GLU B 1 339 ? 28.334 243.179 286.375 1.00 29.96 678 GLU B C 1
ATOM 7709 O O . GLU B 1 339 ? 28.001 242.703 285.289 1.00 31.89 678 GLU B O 1
ATOM 7715 N N . LEU B 1 340 ? 29.157 244.219 286.466 1.00 24.60 679 LEU B N 1
ATOM 7716 C CA . LEU B 1 340 ? 29.746 244.846 285.290 1.00 24.35 679 LEU B CA 1
ATOM 7717 C C . LEU B 1 340 ? 31.028 244.113 284.921 1.00 30.33 679 LEU B C 1
ATOM 7718 O O . LEU B 1 340 ? 31.931 243.980 285.754 1.00 29.58 679 LEU B O 1
ATOM 7723 N N . ARG B 1 341 ? 31.108 243.634 283.682 1.00 28.66 680 ARG B N 1
ATOM 7724 C CA . ARG B 1 341 ? 32.344 243.057 283.173 1.00 28.65 680 ARG B CA 1
ATOM 7725 C C . ARG B 1 341 ? 33.147 244.150 282.483 1.00 29.84 680 ARG B C 1
ATOM 7726 O O . ARG B 1 341 ? 32.680 244.757 281.513 1.00 24.67 680 ARG B O 1
ATOM 7734 N N . ILE B 1 342 ? 34.340 244.407 282.998 1.00 33.92 681 ILE B N 1
ATOM 7735 C CA . ILE B 1 342 ? 35.329 245.255 282.352 1.00 23.50 681 ILE B CA 1
ATOM 7736 C C . ILE B 1 342 ? 36.424 244.316 281.864 1.00 28.87 681 ILE B C 1
ATOM 7737 O O . ILE B 1 342 ? 37.227 243.816 282.659 1.00 28.48 681 ILE B O 1
ATOM 7742 N N . SER B 1 343 ? 36.447 244.045 280.562 1.00 27.44 682 SER B N 1
ATOM 7743 C CA . SER B 1 343 ? 37.314 243.019 280.005 1.00 26.88 682 SER B CA 1
ATOM 7744 C C . SER B 1 343 ? 38.204 243.598 278.916 1.00 26.06 682 SER B C 1
ATOM 7745 O O . SER B 1 343 ? 37.782 244.475 278.158 1.00 26.60 682 SER B O 1
ATOM 7748 N N . ASN B 1 344 ? 39.438 243.097 278.847 1.00 25.52 683 ASN B N 1
ATOM 7749 C CA . ASN B 1 344 ? 40.388 243.462 277.797 1.00 28.32 683 ASN B CA 1
ATOM 7750 C C . ASN B 1 344 ? 40.567 244.976 277.713 1.00 29.57 683 ASN B C 1
ATOM 7751 O O . ASN B 1 344 ? 40.553 245.572 276.634 1.00 29.50 683 ASN B O 1
ATOM 7756 N N . CYS B 1 345 ? 40.729 245.605 278.873 1.00 27.30 684 CYS B N 1
ATOM 7757 C CA . CYS B 1 345 ? 40.860 247.049 278.964 1.00 30.22 684 CYS B CA 1
ATOM 7758 C C . CYS B 1 345 ? 42.164 247.421 279.654 1.00 31.86 684 CYS B C 1
ATOM 7759 O O . CYS B 1 345 ? 42.659 246.693 280.519 1.00 31.04 684 CYS B O 1
ATOM 7762 N N . GLY B 1 346 ? 42.710 248.562 279.262 1.00 31.97 685 GLY B N 1
ATOM 7763 C CA . GLY B 1 346 ? 43.932 249.086 279.853 1.00 25.26 685 GLY B CA 1
ATOM 7764 C C . GLY B 1 346 ? 43.679 250.426 280.515 1.00 37.29 685 GLY B C 1
ATOM 7765 O O . GLY B 1 346 ? 42.982 251.279 279.962 1.00 29.85 685 GLY B O 1
ATOM 7766 N N . PHE B 1 347 ? 44.243 250.600 281.709 1.00 25.69 686 PHE B N 1
ATOM 7767 C CA . PHE B 1 347 ? 44.127 251.839 282.477 1.00 32.21 686 PHE B CA 1
ATOM 7768 C C . PHE B 1 347 ? 45.550 252.240 282.850 1.00 34.18 686 PHE B C 1
ATOM 7769 O O . PHE B 1 347 ? 46.041 251.902 283.931 1.00 29.61 686 PHE B O 1
ATOM 7777 N N . ILE B 1 348 ? 46.203 252.958 281.941 1.00 29.77 687 ILE B N 1
ATOM 7778 C CA . ILE B 1 348 ? 47.639 253.206 281.990 1.00 31.94 687 ILE B CA 1
ATOM 7779 C C . ILE B 1 348 ? 47.874 254.680 282.283 1.00 35.36 687 ILE B C 1
ATOM 7780 O O . ILE B 1 348 ? 47.262 255.551 281.651 1.00 34.46 687 ILE B O 1
ATOM 7785 N N . SER B 1 349 ? 48.762 254.956 283.241 1.00 31.72 688 SER B N 1
ATOM 7786 C CA . SER B 1 349 ? 49.173 256.317 283.587 1.00 35.46 688 SER B CA 1
ATOM 7787 C C . SER B 1 349 ? 47.992 257.183 284.021 1.00 37.07 688 SER B C 1
ATOM 7788 O O . SER B 1 349 ? 47.954 258.385 283.745 1.00 32.81 688 SER B O 1
ATOM 7791 N N . THR B 1 350 ? 47.019 256.584 284.701 1.00 29.25 689 THR B N 1
ATOM 7792 C CA . THR B 1 350 ? 45.892 257.315 285.252 1.00 31.92 689 THR B CA 1
ATOM 7793 C C . THR B 1 350 ? 46.160 257.647 286.717 1.00 35.79 689 THR B C 1
ATOM 7794 O O . THR B 1 350 ? 47.211 257.328 287.276 1.00 31.25 689 THR B O 1
ATOM 7798 N N . ALA B 1 351 ? 45.189 258.306 287.346 1.00 34.27 690 ALA B N 1
ATOM 7799 C CA . ALA B 1 351 ? 45.260 258.623 288.764 1.00 31.98 690 ALA B CA 1
ATOM 7800 C C . ALA B 1 351 ? 44.548 257.589 289.628 1.00 35.38 690 ALA B C 1
ATOM 7801 O O . ALA B 1 351 ? 44.372 257.815 290.829 1.00 36.95 690 ALA B O 1
ATOM 7803 N N . GLY B 1 352 ? 44.128 256.472 289.047 1.00 34.37 691 GLY B N 1
ATOM 7804 C CA . GLY B 1 352 ? 43.600 255.350 289.795 1.00 32.13 691 GLY B CA 1
ATOM 7805 C C . GLY B 1 352 ? 42.144 255.070 289.479 1.00 35.20 691 GLY B C 1
ATOM 7806 O O . GLY B 1 352 ? 41.492 255.774 288.708 1.00 32.50 691 GLY B O 1
ATOM 7807 N N . ILE B 1 353 ? 41.646 254.003 290.097 1.00 35.11 692 ILE B N 1
ATOM 7808 C CA . ILE B 1 353 ? 40.248 253.596 290.016 1.00 33.75 692 ILE B CA 1
ATOM 7809 C C . ILE B 1 353 ? 39.637 253.796 291.395 1.00 32.81 692 ILE B C 1
ATOM 7810 O O . ILE B 1 353 ? 40.145 253.262 292.389 1.00 34.91 692 ILE B O 1
ATOM 7815 N N . GLU B 1 354 ? 38.552 254.562 291.463 1.00 31.32 693 GLU B N 1
ATOM 7816 C CA . GLU B 1 354 ? 37.926 254.908 292.733 1.00 32.13 693 GLU B CA 1
ATOM 7817 C C . GLU B 1 354 ? 36.517 254.339 292.778 1.00 35.66 693 GLU B C 1
ATOM 7818 O O . GLU B 1 354 ? 35.701 254.616 291.892 1.00 35.32 693 GLU B O 1
ATOM 7824 N N . PHE B 1 355 ? 36.232 253.556 293.816 1.00 31.63 694 PHE B N 1
ATOM 7825 C CA . PHE B 1 355 ? 34.899 253.017 294.039 1.00 30.77 694 PHE B CA 1
ATOM 7826 C C . PHE B 1 355 ? 34.085 253.993 294.875 1.00 34.40 694 PHE B C 1
ATOM 7827 O O . PHE B 1 355 ? 34.527 254.427 295.944 1.00 35.00 694 PHE B O 1
ATOM 7835 N N . LEU B 1 356 ? 32.904 254.340 294.383 1.00 33.79 695 LEU B N 1
ATOM 7836 C CA . LEU B 1 356 ? 31.973 255.189 295.101 1.00 31.73 695 LEU B CA 1
ATOM 7837 C C . LEU B 1 356 ? 30.856 254.324 295.681 1.00 30.00 695 LEU B C 1
ATOM 7838 O O . LEU B 1 356 ? 30.944 253.092 295.703 1.00 32.10 695 LEU B O 1
ATOM 7843 N N . ASP B 1 357 ? 29.793 254.966 296.157 1.00 36.43 696 ASP B N 1
ATOM 7844 C CA . ASP B 1 357 ? 28.658 254.226 296.693 1.00 36.46 696 ASP B CA 1
ATOM 7845 C C . ASP B 1 357 ? 28.017 253.366 295.609 1.00 32.80 696 ASP B C 1
ATOM 7846 O O . ASP B 1 357 ? 28.109 253.661 294.414 1.00 32.10 696 ASP B O 1
ATOM 7851 N N . ASN B 1 358 ? 27.374 252.281 296.045 1.00 30.19 697 ASN B N 1
ATOM 7852 C CA . ASN B 1 358 ? 26.535 251.444 295.187 1.00 31.04 697 ASN B CA 1
ATOM 7853 C C . ASN B 1 358 ? 27.328 250.776 294.065 1.00 32.25 697 ASN B C 1
ATOM 7854 O O . ASN B 1 358 ? 26.818 250.604 292.956 1.00 32.16 697 ASN B O 1
ATOM 7859 N N . ALA B 1 359 ? 28.572 250.389 294.340 1.00 30.52 698 ALA B N 1
ATOM 7860 C CA . ALA B 1 359 ? 29.426 249.727 293.357 1.00 33.95 698 ALA B CA 1
ATOM 7861 C C . ALA B 1 359 ? 29.984 248.452 293.976 1.00 33.73 698 ALA B C 1
ATOM 7862 O O . ALA B 1 359 ? 30.807 248.514 294.895 1.00 31.78 698 ALA B O 1
ATOM 7864 N N . TYR B 1 360 ? 29.551 247.300 293.473 1.00 32.07 699 TYR B N 1
ATOM 7865 C CA . TYR B 1 360 ? 30.013 246.030 294.011 1.00 28.56 699 TYR B CA 1
ATOM 7866 C C . TYR B 1 360 ? 29.972 244.978 292.915 1.00 30.74 699 TYR B C 1
ATOM 7867 O O . TYR B 1 360 ? 29.365 245.174 291.860 1.00 30.93 699 TYR B O 1
ATOM 7876 N N . ARG B 1 361 ? 30.641 243.855 293.181 1.00 25.59 700 ARG B N 1
ATOM 7877 C CA . ARG B 1 361 ? 30.685 242.714 292.265 1.00 26.24 700 ARG B CA 1
ATOM 7878 C C . ARG B 1 361 ? 31.075 243.141 290.851 1.00 28.95 700 ARG B C 1
ATOM 7879 O O . ARG B 1 361 ? 30.483 242.712 289.858 1.00 26.47 700 ARG B O 1
ATOM 7887 N N . ILE B 1 362 ? 32.084 244.002 290.768 1.00 29.33 701 ILE B N 1
ATOM 7888 C CA . ILE B 1 362 ? 32.682 244.377 289.493 1.00 27.75 701 ILE B CA 1
ATOM 7889 C C . ILE B 1 362 ? 33.705 243.319 289.103 1.00 30.94 701 ILE B C 1
ATOM 7890 O O . ILE B 1 362 ? 34.489 242.854 289.939 1.00 26.99 701 ILE B O 1
ATOM 7895 N N . LEU B 1 363 ? 33.702 242.933 287.829 1.00 31.64 702 LEU B N 1
ATOM 7896 C CA . LEU B 1 363 ? 34.607 241.912 287.311 1.00 28.90 702 LEU B CA 1
ATOM 7897 C C . LEU B 1 363 ? 35.587 242.562 286.341 1.00 33.02 702 LEU B C 1
ATOM 7898 O O . LEU B 1 363 ? 35.221 242.899 285.210 1.00 31.03 702 LEU B O 1
ATOM 7903 N N . PHE B 1 364 ? 36.828 242.745 286.787 1.00 28.40 703 PHE B N 1
ATOM 7904 C CA . PHE B 1 364 ? 37.915 243.176 285.910 1.00 25.37 703 PHE B CA 1
ATOM 7905 C C . PHE B 1 364 ? 38.494 241.922 285.266 1.00 31.38 703 PHE B C 1
ATOM 7906 O O . PHE B 1 364 ? 39.258 241.183 285.892 1.00 32.99 703 PHE B O 1
ATOM 7914 N N . ASP B 1 365 ? 38.123 241.682 284.009 1.00 26.61 704 ASP B N 1
ATOM 7915 C CA . ASP B 1 365 ? 38.399 240.421 283.319 1.00 25.74 704 ASP B CA 1
ATOM 7916 C C . ASP B 1 365 ? 39.557 240.639 282.348 1.00 28.92 704 ASP B C 1
ATOM 7917 O O . ASP B 1 365 ? 39.362 241.026 281.196 1.00 29.60 704 ASP B O 1
ATOM 7922 N N . LYS B 1 366 ? 40.774 240.368 282.826 1.00 25.74 705 LYS B N 1
ATOM 7923 C CA . LYS B 1 366 ? 42.014 240.528 282.062 1.00 25.34 705 LYS B CA 1
ATOM 7924 C C . LYS B 1 366 ? 42.212 241.990 281.647 1.00 31.00 705 LYS B C 1
ATOM 7925 O O . LYS B 1 366 ? 42.079 242.374 280.483 1.00 32.15 705 LYS B O 1
ATOM 7931 N N . CYS B 1 367 ? 42.547 242.797 282.649 1.00 29.05 706 CYS B N 1
ATOM 7932 C CA . CYS B 1 367 ? 42.808 244.214 282.459 1.00 32.30 706 CYS B CA 1
ATOM 7933 C C . CYS B 1 367 ? 44.214 244.554 282.929 1.00 31.39 706 CYS B C 1
ATOM 7934 O O . CYS B 1 367 ? 44.839 243.808 283.687 1.00 32.18 706 CYS B O 1
ATOM 7937 N N . ALA B 1 368 ? 44.706 245.696 282.464 1.00 30.38 707 ALA B N 1
ATOM 7938 C CA . ALA B 1 368 ? 45.971 246.253 282.917 1.00 31.44 707 ALA B CA 1
ATOM 7939 C C . ALA B 1 368 ? 45.697 247.520 283.712 1.00 31.43 707 ALA B C 1
ATOM 7940 O O . ALA B 1 368 ? 44.932 248.383 283.268 1.00 31.82 707 ALA B O 1
ATOM 7942 N N . LEU B 1 369 ? 46.307 247.619 284.892 1.00 30.03 708 LEU B N 1
ATOM 7943 C CA . LEU B 1 369 ? 46.263 248.821 285.727 1.00 29.05 708 LEU B CA 1
ATOM 7944 C C . LEU B 1 369 ? 47.710 249.114 286.102 1.00 33.51 708 LEU B C 1
ATOM 7945 O O . LEU B 1 369 ? 48.225 248.579 287.087 1.00 31.43 708 LEU B O 1
ATOM 7950 N N . SER B 1 370 ? 48.369 249.958 285.312 1.00 30.47 709 SER B N 1
ATOM 7951 C CA . SER B 1 370 ? 49.810 250.117 285.416 1.00 33.63 709 SER B CA 1
ATOM 7952 C C . SER B 1 370 ? 50.191 251.587 285.319 1.00 32.95 709 SER B C 1
ATOM 7953 O O . SER B 1 370 ? 49.463 252.407 284.754 1.00 32.33 709 SER B O 1
ATOM 7956 N N . ARG B 1 371 ? 51.358 251.900 285.888 1.00 33.04 710 ARG B N 1
ATOM 7957 C CA . ARG B 1 371 ? 51.964 253.230 285.809 1.00 31.99 710 ARG B CA 1
ATOM 7958 C C . ARG B 1 371 ? 51.061 254.307 286.400 1.00 31.62 710 ARG B C 1
ATOM 7959 O O . ARG B 1 371 ? 51.125 255.472 286.001 1.00 31.44 710 ARG B O 1
ATOM 7967 N N . SER B 1 372 ? 50.228 253.930 287.367 1.00 29.22 711 SER B N 1
ATOM 7968 C CA . SER B 1 372 ? 49.297 254.872 287.971 1.00 30.37 711 SER B CA 1
ATOM 7969 C C . SER B 1 372 ? 50.038 255.908 288.809 1.00 37.31 711 SER B C 1
ATOM 7970 O O . SER B 1 372 ? 51.120 255.651 289.345 1.00 37.66 711 SER B O 1
ATOM 7973 N N . PHE B 1 373 ? 49.440 257.091 288.918 1.00 35.31 712 PHE B N 1
ATOM 7974 C CA . PHE B 1 373 ? 49.988 258.194 289.697 1.00 37.06 712 PHE B CA 1
ATOM 7975 C C . PHE B 1 373 ? 49.148 258.396 290.951 1.00 37.39 712 PHE B C 1
ATOM 7976 O O . PHE B 1 373 ? 47.914 258.416 290.876 1.00 38.60 712 PHE B O 1
ATOM 7984 N N . THR B 1 374 ? 49.823 258.520 292.097 1.00 33.56 713 THR B N 1
ATOM 7985 C CA . THR B 1 374 ? 49.226 258.890 293.380 1.00 33.01 713 THR B CA 1
ATOM 7986 C C . THR B 1 374 ? 48.364 257.782 293.978 1.00 32.09 713 THR B C 1
ATOM 7987 O O . THR B 1 374 ? 48.469 257.497 295.175 1.00 40.02 713 THR B O 1
ATOM 7991 N N . ASN B 1 375 ? 47.504 257.157 293.175 1.00 32.20 714 ASN B N 1
ATOM 7992 C CA . ASN B 1 375 ? 46.682 256.055 293.657 1.00 35.85 714 ASN B CA 1
ATOM 7993 C C . ASN B 1 375 ? 46.487 255.040 292.542 1.00 37.00 714 ASN B C 1
ATOM 7994 O O . ASN B 1 375 ? 46.457 255.392 291.360 1.00 34.60 714 ASN B O 1
ATOM 7999 N N . SER B 1 376 ? 46.354 253.772 292.935 1.00 33.92 715 SER B N 1
ATOM 8000 C CA . SER B 1 376 ? 46.002 252.697 292.013 1.00 35.15 715 SER B CA 1
ATOM 8001 C C . SER B 1 376 ? 44.522 252.341 292.117 1.00 33.14 715 SER B C 1
ATOM 8002 O O . SER B 1 376 ? 43.787 252.425 291.129 1.00 31.04 715 SER B O 1
ATOM 8005 N N . VAL B 1 377 ? 44.072 251.946 293.307 1.00 32.45 716 VAL B N 1
ATOM 8006 C CA . VAL B 1 377 ? 42.666 251.668 293.576 1.00 32.05 716 VAL B CA 1
ATOM 8007 C C . VAL B 1 377 ? 42.289 252.345 294.886 1.00 36.22 716 VAL B C 1
ATOM 8008 O O . VAL B 1 377 ? 43.010 252.224 295.883 1.00 36.50 716 VAL B O 1
ATOM 8012 N N . ILE B 1 378 ? 41.168 253.061 294.880 1.00 33.55 717 ILE B N 1
ATOM 8013 C CA . ILE B 1 378 ? 40.667 253.768 296.052 1.00 34.89 717 ILE B CA 1
ATOM 8014 C C . ILE B 1 378 ? 39.350 253.122 296.455 1.00 39.07 717 ILE B C 1
ATOM 8015 O O . ILE B 1 378 ? 38.346 253.238 295.741 1.00 33.36 717 ILE B O 1
ATOM 8020 N N . PHE B 1 379 ? 39.349 252.436 297.597 1.00 36.29 718 PHE B N 1
ATOM 8021 C CA . PHE B 1 379 ? 38.121 251.935 298.213 1.00 34.22 718 PHE B CA 1
ATOM 8022 C C . PHE B 1 379 ? 38.099 252.466 299.643 1.00 35.34 718 PHE B C 1
ATOM 8023 O O . PHE B 1 379 ? 38.540 251.791 300.577 1.00 39.12 718 PHE B O 1
ATOM 8031 N N . ASN B 1 380 ? 37.584 253.682 299.804 1.00 34.00 719 ASN B N 1
ATOM 8032 C CA . ASN B 1 380 ? 37.514 254.333 301.111 1.00 34.80 719 ASN B CA 1
ATOM 8033 C C . ASN B 1 380 ? 36.175 254.023 301.784 1.00 35.73 719 ASN B C 1
ATOM 8034 O O . ASN B 1 380 ? 35.402 254.908 302.151 1.00 34.26 719 ASN B O 1
ATOM 8039 N N . SER B 1 381 ? 35.920 252.723 301.930 1.00 35.49 720 SER B N 1
ATOM 8040 C CA . SER B 1 381 ? 34.728 252.159 302.560 1.00 34.83 720 SER B CA 1
ATOM 8041 C C . SER B 1 381 ? 33.437 252.888 302.159 1.00 37.76 720 SER B C 1
ATOM 8042 O O . SER B 1 381 ? 32.720 253.400 303.025 1.00 40.02 720 SER B O 1
ATOM 8045 N N . PRO B 1 382 ? 33.112 252.941 300.868 1.00 38.79 721 PRO B N 1
ATOM 8046 C CA . PRO B 1 382 ? 31.869 253.603 300.460 1.00 39.35 721 PRO B CA 1
ATOM 8047 C C . PRO B 1 382 ? 30.654 252.752 300.795 1.00 40.37 721 PRO B C 1
ATOM 8048 O O . PRO B 1 382 ? 30.722 251.523 300.858 1.00 39.19 721 PRO B O 1
ATOM 8052 N N . ALA B 1 383 ? 29.530 253.430 301.007 1.00 38.96 722 ALA B N 1
ATOM 8053 C CA . ALA B 1 383 ? 28.311 252.753 301.424 1.00 38.23 722 ALA B CA 1
ATOM 8054 C C . ALA B 1 383 ? 27.756 251.885 300.301 1.00 37.15 722 ALA B C 1
ATOM 8055 O O . ALA B 1 383 ? 27.794 252.262 299.126 1.00 32.00 722 ALA B O 1
ATOM 8057 N N . ASN B 1 384 ? 27.243 250.711 300.677 1.00 35.37 723 ASN B N 1
ATOM 8058 C CA . ASN B 1 384 ? 26.602 249.783 299.742 1.00 35.57 723 ASN B CA 1
ATOM 8059 C C . ASN B 1 384 ? 27.557 249.376 298.621 1.00 34.60 723 ASN B C 1
ATOM 8060 O O . ASN B 1 384 ? 27.177 249.299 297.451 1.00 37.42 723 ASN B O 1
ATOM 8065 N N . SER B 1 385 ? 28.809 249.102 298.982 1.00 33.59 724 SER B N 1
ATOM 8066 C CA . SER B 1 385 ? 29.839 248.769 298.010 1.00 28.80 724 SER B CA 1
ATOM 8067 C C . SER B 1 385 ? 30.789 247.739 298.605 1.00 36.28 724 SER B C 1
ATOM 8068 O O . SER B 1 385 ? 30.897 247.600 299.826 1.00 35.94 724 SER B O 1
ATOM 8071 N N . GLY B 1 386 ? 31.473 247.005 297.725 1.00 32.50 725 GLY B N 1
ATOM 8072 C CA . GLY B 1 386 ? 32.597 246.173 298.117 1.00 33.04 725 GLY B CA 1
ATOM 8073 C C . GLY B 1 386 ? 32.414 244.678 297.958 1.00 35.71 725 GLY B C 1
ATOM 8074 O O . GLY B 1 386 ? 33.407 243.946 298.048 1.00 37.98 725 GLY B O 1
ATOM 8075 N N . GLU B 1 387 ? 31.197 244.193 297.726 1.00 36.28 726 GLU B N 1
ATOM 8076 C CA . GLU B 1 387 ? 30.975 242.754 297.657 1.00 34.34 726 GLU B CA 1
ATOM 8077 C C . GLU B 1 387 ? 31.654 242.158 296.427 1.00 26.65 726 GLU B C 1
ATOM 8078 O O . GLU B 1 387 ? 31.527 242.690 295.321 1.00 33.17 726 GLU B O 1
ATOM 8084 N N . VAL B 1 388 ? 32.377 241.051 296.639 1.00 25.69 727 VAL B N 1
ATOM 8085 C CA . VAL B 1 388 ? 33.079 240.260 295.623 1.00 25.16 727 VAL B CA 1
ATOM 8086 C C . VAL B 1 388 ? 33.543 241.095 294.434 1.00 32.62 727 VAL B C 1
ATOM 8087 O O . VAL B 1 388 ? 33.000 240.978 293.330 1.00 25.91 727 VAL B O 1
ATOM 8091 N N . ILE B 1 389 ? 34.543 241.940 294.645 1.00 28.45 728 ILE B N 1
ATOM 8092 C CA . ILE B 1 389 ? 35.188 242.660 293.553 1.00 25.86 728 ILE B CA 1
ATOM 8093 C C . ILE B 1 389 ? 36.390 241.840 293.104 1.00 34.31 728 ILE B C 1
ATOM 8094 O O . ILE B 1 389 ? 37.276 241.528 293.906 1.00 27.93 728 ILE B O 1
ATOM 8099 N N . LYS B 1 390 ? 36.417 241.481 291.824 1.00 23.91 729 LYS B N 1
ATOM 8100 C CA . LYS B 1 390 ? 37.315 240.449 291.327 1.00 30.15 729 LYS B CA 1
ATOM 8101 C C . LYS B 1 390 ? 38.206 240.990 290.220 1.00 30.61 729 LYS B C 1
ATOM 8102 O O . LYS B 1 390 ? 37.720 241.614 289.270 1.00 28.09 729 LYS B O 1
ATOM 8108 N N . PHE B 1 391 ? 39.507 240.744 290.349 1.00 27.73 730 PHE B N 1
ATOM 8109 C CA . PHE B 1 391 ? 40.482 240.987 289.292 1.00 26.62 730 PHE B CA 1
ATOM 8110 C C . PHE B 1 391 ? 40.901 239.627 288.749 1.00 27.08 730 PHE B C 1
ATOM 8111 O O . PHE B 1 391 ? 41.566 238.855 289.447 1.00 27.01 730 PHE B O 1
ATOM 8119 N N . ASN B 1 392 ? 40.503 239.329 287.517 1.00 29.66 731 ASN B N 1
ATOM 8120 C CA . ASN B 1 392 ? 40.808 238.055 286.880 1.00 28.53 731 ASN B CA 1
ATOM 8121 C C . ASN B 1 392 ? 41.894 238.269 285.834 1.00 29.28 731 ASN B C 1
ATOM 8122 O O . ASN B 1 392 ? 41.690 239.014 284.870 1.00 26.31 731 ASN B O 1
ATOM 8127 N N . HIS B 1 393 ? 43.040 237.616 286.033 1.00 26.92 732 HIS B N 1
ATOM 8128 C CA . HIS B 1 393 ? 44.159 237.646 285.090 1.00 26.50 732 HIS B CA 1
ATOM 8129 C C . HIS B 1 393 ? 44.555 239.079 284.742 1.00 29.53 732 HIS B C 1
ATOM 8130 O O . HIS B 1 393 ? 44.721 239.443 283.576 1.00 26.20 732 HIS B O 1
ATOM 8137 N N . CYS B 1 394 ? 44.706 239.902 285.775 1.00 24.30 733 CYS B N 1
ATOM 8138 C CA . CYS B 1 394 ? 45.034 241.307 285.602 1.00 28.13 733 CYS B CA 1
ATOM 8139 C C . CYS B 1 394 ? 46.527 241.548 285.799 1.00 30.37 733 CYS B C 1
ATOM 8140 O O . CYS B 1 394 ? 47.192 240.872 286.587 1.00 30.70 733 CYS B O 1
ATOM 8143 N N . TRP B 1 395 ? 47.041 242.529 285.066 1.00 30.66 734 TRP B N 1
ATOM 8144 C CA . TRP B 1 395 ? 48.460 242.867 285.027 1.00 29.73 734 TRP B CA 1
ATOM 8145 C C . TRP B 1 395 ? 48.612 244.267 285.612 1.00 32.28 734 TRP B C 1
ATOM 8146 O O . TRP B 1 395 ? 48.169 245.249 285.007 1.00 34.52 734 TRP B O 1
ATOM 8157 N N . MET B 1 396 ? 49.220 244.357 286.797 1.00 27.99 735 MET B N 1
ATOM 8158 C CA . MET B 1 396 ? 49.267 245.595 287.582 1.00 31.02 735 MET B CA 1
ATOM 8159 C C . MET B 1 396 ? 50.707 245.853 288.022 1.00 34.67 735 MET B C 1
ATOM 8160 O O . MET B 1 396 ? 51.140 245.362 289.067 1.00 34.46 735 MET B O 1
ATOM 8165 N N . VAL B 1 397 ? 51.442 246.642 287.235 1.00 28.02 736 VAL B N 1
ATOM 8166 C CA . VAL B 1 397 ? 52.872 246.827 287.441 1.00 31.00 736 VAL B CA 1
ATOM 8167 C C . VAL B 1 397 ? 53.221 248.309 287.402 1.00 34.14 736 VAL B C 1
ATOM 8168 O O . VAL B 1 397 ? 52.507 249.129 286.822 1.00 33.89 736 VAL B O 1
ATOM 8172 N N . ASP B 1 398 ? 54.342 248.640 288.049 1.00 34.36 737 ASP B N 1
ATOM 8173 C CA . ASP B 1 398 ? 54.973 249.959 287.956 1.00 32.83 737 ASP B CA 1
ATOM 8174 C C . ASP B 1 398 ? 54.053 251.083 288.423 1.00 36.34 737 ASP B C 1
ATOM 8175 O O . ASP B 1 398 ? 54.156 252.218 287.952 1.00 34.45 737 ASP B O 1
ATOM 8180 N N . ASN B 1 399 ? 53.160 250.786 289.360 1.00 30.38 738 ASN B N 1
ATOM 8181 C CA . ASN B 1 399 ? 52.229 251.785 289.859 1.00 31.25 738 ASN B CA 1
ATOM 8182 C C . ASN B 1 399 ? 52.894 252.670 290.908 1.00 34.86 738 ASN B C 1
ATOM 8183 O O . ASN B 1 399 ? 53.838 252.263 291.591 1.00 35.16 738 ASN B O 1
ATOM 8188 N N . GLY B 1 400 ? 52.392 253.898 291.024 1.00 35.88 739 GLY B N 1
ATOM 8189 C CA . GLY B 1 400 ? 52.945 254.856 291.962 1.00 37.09 739 GLY B CA 1
ATOM 8190 C C . GLY B 1 400 ? 51.943 255.318 293.000 1.00 37.25 739 GLY B C 1
ATOM 8191 O O . GLY B 1 400 ? 51.952 256.483 293.408 1.00 36.34 739 GLY B O 1
ATOM 8192 N N . GLY B 1 401 ? 51.075 254.407 293.432 1.00 39.48 740 GLY B N 1
ATOM 8193 C CA . GLY B 1 401 ? 50.053 254.711 294.405 1.00 37.38 740 GLY B CA 1
ATOM 8194 C C . GLY B 1 401 ? 49.436 253.450 294.976 1.00 32.30 740 GLY B C 1
ATOM 8195 O O . GLY B 1 401 ? 49.388 252.404 294.322 1.00 32.54 740 GLY B O 1
ATOM 8196 N N . PRO B 1 402 ? 48.940 253.527 296.206 1.00 32.15 741 PRO B N 1
ATOM 8197 C CA . PRO B 1 402 ? 48.501 252.320 296.913 1.00 33.40 741 PRO B CA 1
ATOM 8198 C C . PRO B 1 402 ? 47.161 251.789 296.411 1.00 40.01 741 PRO B C 1
ATOM 8199 O O . PRO B 1 402 ? 46.407 252.456 295.701 1.00 40.16 741 PRO B O 1
ATOM 8203 N N . PHE B 1 403 ? 46.891 250.542 296.797 1.00 37.98 742 PHE B N 1
ATOM 8204 C CA . PHE B 1 403 ? 45.566 249.930 296.703 1.00 31.08 742 PHE B CA 1
ATOM 8205 C C . PHE B 1 403 ? 44.951 250.033 298.094 1.00 33.24 742 PHE B C 1
ATOM 8206 O O . PHE B 1 403 ? 45.257 249.227 298.976 1.00 35.07 742 PHE B O 1
ATOM 8214 N N . THR B 1 404 ? 44.092 251.028 298.299 1.00 30.24 743 THR B N 1
ATOM 8215 C CA . THR B 1 404 ? 43.507 251.273 299.618 1.00 30.22 743 THR B CA 1
ATOM 8216 C C . THR B 1 404 ? 42.221 250.464 299.743 1.00 34.74 743 THR B C 1
ATOM 8217 O O . THR B 1 404 ? 41.188 250.821 299.171 1.00 33.28 743 THR B O 1
ATOM 8221 N N . PHE B 1 405 ? 42.285 249.369 300.498 1.00 33.00 744 PHE B N 1
ATOM 8222 C CA . PHE B 1 405 ? 41.139 248.496 300.742 1.00 29.52 744 PHE B CA 1
ATOM 8223 C C . PHE B 1 405 ? 40.681 248.711 302.182 1.00 30.86 744 PHE B C 1
ATOM 8224 O O . PHE B 1 405 ? 41.016 247.943 303.085 1.00 36.11 744 PHE B O 1
ATOM 8232 N N . LYS B 1 406 ? 39.913 249.776 302.396 1.00 33.86 745 LYS B N 1
ATOM 8233 C CA . LYS B 1 406 ? 39.278 250.030 303.688 1.00 33.02 745 LYS B CA 1
ATOM 8234 C C . LYS B 1 406 ? 37.914 249.352 303.654 1.00 32.83 745 LYS B C 1
ATOM 8235 O O . LYS B 1 406 ? 36.973 249.858 303.038 1.00 33.05 745 LYS B O 1
ATOM 8241 N N . ASN B 1 407 ? 37.817 248.191 304.310 1.00 32.45 746 ASN B N 1
ATOM 8242 C CA . ASN B 1 407 ? 36.690 247.274 304.164 1.00 35.50 746 ASN B CA 1
ATOM 8243 C C . ASN B 1 407 ? 36.598 246.793 302.719 1.00 34.51 746 ASN B C 1
ATOM 8244 O O . ASN B 1 407 ? 37.483 247.083 301.908 1.00 31.94 746 ASN B O 1
ATOM 8249 N N . GLY B 1 408 ? 35.545 246.050 302.389 1.00 33.83 747 GLY B N 1
ATOM 8250 C CA . GLY B 1 408 ? 35.395 245.486 301.065 1.00 28.43 747 GLY B CA 1
ATOM 8251 C C . GLY B 1 408 ? 35.960 244.078 300.964 1.00 34.34 747 GLY B C 1
ATOM 8252 O O . GLY B 1 408 ? 36.672 243.586 301.842 1.00 28.56 747 GLY B O 1
ATOM 8253 N N . GLN B 1 409 ? 35.629 243.420 299.853 1.00 33.24 748 GLN B N 1
ATOM 8254 C CA . GLN B 1 409 ? 36.012 242.031 299.608 1.00 30.64 748 GLN B CA 1
ATOM 8255 C C . GLN B 1 409 ? 36.605 241.937 298.209 1.00 30.91 748 GLN B C 1
ATOM 8256 O O . GLN B 1 409 ? 35.886 242.096 297.218 1.00 30.03 748 GLN B O 1
ATOM 8262 N N . PHE B 1 410 ? 37.904 241.661 298.125 1.00 25.10 749 PHE B N 1
ATOM 8263 C CA . PHE B 1 410 ? 38.632 241.720 296.866 1.00 29.41 749 PHE B CA 1
ATOM 8264 C C . PHE B 1 410 ? 39.259 240.374 296.533 1.00 31.89 749 PHE B C 1
ATOM 8265 O O . PHE B 1 410 ? 39.777 239.680 297.414 1.00 27.96 749 PHE B O 1
ATOM 8273 N N . ILE B 1 411 ? 39.209 240.015 295.251 1.00 28.55 750 ILE B N 1
ATOM 8274 C CA . ILE B 1 411 ? 39.696 238.732 294.757 1.00 25.72 750 ILE B CA 1
ATOM 8275 C C . ILE B 1 411 ? 40.692 239.000 293.637 1.00 28.39 750 ILE B C 1
ATOM 8276 O O . ILE B 1 411 ? 40.330 239.587 292.611 1.00 23.63 750 ILE B O 1
ATOM 8281 N N . PHE B 1 412 ? 41.940 238.581 293.835 1.00 26.56 751 PHE B N 1
ATOM 8282 C CA . PHE B 1 412 ? 42.938 238.539 292.772 1.00 28.51 751 PHE B CA 1
ATOM 8283 C C . PHE B 1 412 ? 43.090 237.088 292.328 1.00 28.87 751 PHE B C 1
ATOM 8284 O O . PHE B 1 412 ? 43.433 236.223 293.141 1.00 27.48 751 PHE B O 1
ATOM 8292 N N . ASP B 1 413 ? 42.835 236.824 291.047 1.00 29.63 752 ASP B N 1
ATOM 8293 C CA . ASP B 1 413 ? 42.889 235.471 290.499 1.00 28.61 752 ASP B CA 1
ATOM 8294 C C . ASP B 1 413 ? 43.778 235.481 289.262 1.00 32.50 752 ASP B C 1
ATOM 8295 O O . ASP B 1 413 ? 43.425 236.086 288.244 1.00 34.22 752 ASP B O 1
ATOM 8300 N N . SER B 1 414 ? 44.928 234.808 289.360 1.00 26.44 753 SER B N 1
ATOM 8301 C CA . SER B 1 414 ? 45.918 234.726 288.282 1.00 25.11 753 SER B CA 1
ATOM 8302 C C . SER B 1 414 ? 46.391 236.111 287.842 1.00 25.09 753 SER B C 1
ATOM 8303 O O . SER B 1 414 ? 46.620 236.364 286.657 1.00 27.43 753 SER B O 1
ATOM 8306 N N . CYS B 1 415 ? 46.550 237.011 288.806 1.00 25.10 754 CYS B N 1
ATOM 8307 C CA . CYS B 1 415 ? 47.108 238.327 288.544 1.00 24.95 754 CYS B CA 1
ATOM 8308 C C . CYS B 1 415 ? 48.616 238.328 288.791 1.00 31.27 754 CYS B C 1
ATOM 8309 O O . CYS B 1 415 ? 49.180 237.408 289.387 1.00 29.80 754 CYS B O 1
ATOM 8312 N N . SER B 1 416 ? 49.272 239.385 288.316 1.00 27.97 755 SER B N 1
ATOM 8313 C CA . SER B 1 416 ? 50.694 239.600 288.548 1.00 29.70 755 SER B CA 1
ATOM 8314 C C . SER B 1 416 ? 50.902 241.030 289.020 1.00 36.96 755 SER B C 1
ATOM 8315 O O . SER B 1 416 ? 50.346 241.965 288.436 1.00 34.55 755 SER B O 1
ATOM 8318 N N . LEU B 1 417 ? 51.698 241.191 290.070 1.00 32.83 756 LEU B N 1
ATOM 8319 C CA . LEU B 1 417 ? 51.980 242.489 290.669 1.00 30.72 756 LEU B CA 1
ATOM 8320 C C . LEU B 1 417 ? 53.113 242.311 291.678 1.00 29.76 756 LEU B C 1
ATOM 8321 O O . LEU B 1 417 ? 53.362 241.193 292.135 1.00 29.78 756 LEU B O 1
ATOM 8326 N N . PRO B 1 418 ? 53.816 243.399 292.039 1.00 30.25 757 PRO B N 1
ATOM 8327 C CA . PRO B 1 418 ? 53.740 244.763 291.504 1.00 27.80 757 PRO B CA 1
ATOM 8328 C C . PRO B 1 418 ? 54.864 245.089 290.523 1.00 28.80 757 PRO B C 1
ATOM 8329 O O . PRO B 1 418 ? 54.826 246.153 289.902 1.00 27.99 757 PRO B O 1
ATOM 8333 N N . ALA B 1 419 ? 55.849 244.190 290.417 1.00 32.61 758 ALA B N 1
ATOM 8334 C CA . ALA B 1 419 ? 57.044 244.372 289.595 1.00 31.81 758 ALA B CA 1
ATOM 8335 C C . ALA B 1 419 ? 57.930 245.491 290.129 1.00 34.63 758 ALA B C 1
ATOM 8336 O O . ALA B 1 419 ? 59.111 245.273 290.420 1.00 33.78 758 ALA B O 1
ATOM 8338 N N . GLY B 1 420 ? 57.374 246.691 290.254 1.00 32.04 759 GLY B N 1
ATOM 8339 C CA . GLY B 1 420 ? 58.130 247.817 290.767 1.00 34.92 759 GLY B CA 1
ATOM 8340 C C . GLY B 1 420 ? 57.209 248.987 291.025 1.00 39.82 759 GLY B C 1
ATOM 8341 O O . GLY B 1 420 ? 55.997 248.913 290.811 1.00 39.58 759 GLY B O 1
ATOM 8342 N N . LYS B 1 421 ? 57.805 250.077 291.497 1.00 36.43 760 LYS B N 1
ATOM 8343 C CA . LYS B 1 421 ? 57.076 251.301 291.786 1.00 39.79 760 LYS B CA 1
ATOM 8344 C C . LYS B 1 421 ? 57.518 252.412 290.844 1.00 38.68 760 LYS B C 1
ATOM 8345 O O . LYS B 1 421 ? 58.645 252.413 290.341 1.00 41.65 760 LYS B O 1
ATOM 8351 N N . LYS B 1 422 ? 56.612 253.354 290.600 1.00 37.41 761 LYS B N 1
ATOM 8352 C CA . LYS B 1 422 ? 56.966 254.553 289.854 1.00 40.02 761 LYS B CA 1
ATOM 8353 C C . LYS B 1 422 ? 57.935 255.383 290.685 1.00 42.50 761 LYS B C 1
ATOM 8354 O O . LYS B 1 422 ? 57.614 255.782 291.810 1.00 40.13 761 LYS B O 1
ATOM 8360 N N . SER B 1 423 ? 59.124 255.629 290.138 1.00 44.48 762 SER B N 1
ATOM 8361 C CA . SER B 1 423 ? 60.174 256.306 290.888 1.00 52.21 762 SER B CA 1
ATOM 8362 C C . SER B 1 423 ? 59.722 257.694 291.321 1.00 54.24 762 SER B C 1
ATOM 8363 O O . SER B 1 423 ? 59.202 258.474 290.518 1.00 51.74 762 SER B O 1
ATOM 8366 N N . GLY B 1 424 ? 59.918 257.997 292.601 1.00 55.53 763 GLY B N 1
ATOM 8367 C CA . GLY B 1 424 ? 59.553 259.288 293.144 1.00 59.15 763 GLY B CA 1
ATOM 8368 C C . GLY B 1 424 ? 58.126 259.411 293.623 1.00 60.70 763 GLY B C 1
ATOM 8369 O O . GLY B 1 424 ? 57.716 260.511 294.013 1.00 62.06 763 GLY B O 1
ATOM 8370 N N . TYR B 1 425 ? 57.357 258.330 293.608 1.00 52.85 764 TYR B N 1
ATOM 8371 C CA . TYR B 1 425 ? 55.975 258.346 294.066 1.00 46.60 764 TYR B CA 1
ATOM 8372 C C . TYR B 1 425 ? 55.815 257.376 295.236 1.00 47.51 764 TYR B C 1
ATOM 8373 O O . TYR B 1 425 ? 56.794 256.895 295.812 1.00 50.45 764 TYR B O 1
ATOM 8382 N N . PHE B 1 426 ? 54.567 257.093 295.587 1.00 52.09 765 PHE B N 1
ATOM 8383 C CA . PHE B 1 426 ? 54.268 256.269 296.746 1.00 54.21 765 PHE B CA 1
ATOM 8384 C C . PHE B 1 426 ? 54.280 254.791 296.374 1.00 47.88 765 PHE B C 1
ATOM 8385 O O . PHE B 1 426 ? 54.081 254.414 295.216 1.00 42.68 765 PHE B O 1
ATOM 8393 N N . ASP B 1 427 ? 54.523 253.954 297.378 1.00 42.82 766 ASP B N 1
ATOM 8394 C CA . ASP B 1 427 ? 54.560 252.516 297.162 1.00 38.36 766 ASP B CA 1
ATOM 8395 C C . ASP B 1 427 ? 53.199 252.021 296.684 1.00 35.15 766 ASP B C 1
ATOM 8396 O O . ASP B 1 427 ? 52.168 252.419 297.243 1.00 33.64 766 ASP B O 1
ATOM 8401 N N . PRO B 1 428 ? 53.147 251.168 295.659 1.00 32.77 767 PRO B N 1
ATOM 8402 C CA . PRO B 1 428 ? 51.874 250.564 295.228 1.00 32.60 767 PRO B CA 1
ATOM 8403 C C . PRO B 1 428 ? 51.469 249.395 296.122 1.00 34.78 767 PRO B C 1
ATOM 8404 O O . PRO B 1 428 ? 51.271 248.263 295.671 1.00 32.80 767 PRO B O 1
ATOM 8408 N N . VAL B 1 429 ? 51.344 249.674 297.413 1.00 34.14 768 VAL B N 1
ATOM 8409 C CA . VAL B 1 429 ? 51.060 248.641 298.401 1.00 30.92 768 VAL B CA 1
ATOM 8410 C C . VAL B 1 429 ? 49.570 248.328 298.399 1.00 30.72 768 VAL B C 1
ATOM 8411 O O . VAL B 1 429 ? 48.727 249.216 298.218 1.00 29.85 768 VAL B O 1
ATOM 8415 N N . VAL B 1 430 ? 49.240 247.051 298.577 1.00 30.49 769 VAL B N 1
ATOM 8416 C CA . VAL B 1 430 ? 47.861 246.619 298.775 1.00 29.90 769 VAL B CA 1
ATOM 8417 C C . VAL B 1 430 ? 47.589 246.721 300.273 1.00 34.35 769 VAL B C 1
ATOM 8418 O O . VAL B 1 430 ? 48.007 245.863 301.053 1.00 35.56 769 VAL B O 1
ATOM 8422 N N . ALA B 1 431 ? 46.886 247.777 300.678 1.00 32.71 770 ALA B N 1
ATOM 8423 C CA . ALA B 1 431 ? 46.731 248.136 302.085 1.00 31.98 770 ALA B CA 1
ATOM 8424 C C . ALA B 1 431 ? 45.316 247.808 302.543 1.00 33.72 770 ALA B C 1
ATOM 8425 O O . ALA B 1 431 ? 44.361 248.504 302.180 1.00 32.19 770 ALA B O 1
ATOM 8427 N N . LEU B 1 432 ? 45.186 246.756 303.348 1.00 35.77 771 LEU B N 1
ATOM 8428 C CA . LEU B 1 432 ? 43.909 246.365 303.928 1.00 32.25 771 LEU B CA 1
ATOM 8429 C C . LEU B 1 432 ? 43.753 247.015 305.297 1.00 32.45 771 LEU B C 1
ATOM 8430 O O . LEU B 1 432 ? 44.667 246.955 306.125 1.00 32.58 771 LEU B O 1
ATOM 8435 N N . SER B 1 433 ? 42.596 247.632 305.534 1.00 29.33 772 SER B N 1
ATOM 8436 C CA . SER B 1 433 ? 42.304 248.249 306.819 1.00 34.00 772 SER B CA 1
ATOM 8437 C C . SER B 1 433 ? 40.836 248.029 307.158 1.00 35.92 772 SER B C 1
ATOM 8438 O O . SER B 1 433 ? 40.033 247.619 306.314 1.00 29.88 772 SER B O 1
ATOM 8441 N N . ASP B 1 434 ? 40.495 248.318 308.417 1.00 32.25 773 ASP B N 1
ATOM 8442 C CA . ASP B 1 434 ? 39.183 248.031 308.989 1.00 33.83 773 ASP B CA 1
ATOM 8443 C C . ASP B 1 434 ? 38.884 246.536 308.940 1.00 40.78 773 ASP B C 1
ATOM 8444 O O . ASP B 1 434 ? 39.527 245.750 309.642 1.00 39.44 773 ASP B O 1
ATOM 8449 N N . ASN B 1 435 ? 37.915 246.130 308.121 1.00 30.43 774 ASN B N 1
ATOM 8450 C CA . ASN B 1 435 ? 37.479 244.737 308.042 1.00 33.66 774 ASN B CA 1
ATOM 8451 C C . ASN B 1 435 ? 37.470 244.265 306.592 1.00 33.56 774 ASN B C 1
ATOM 8452 O O . ASN B 1 435 ? 36.524 243.635 306.114 1.00 34.42 774 ASN B O 1
ATOM 8457 N N . ALA B 1 436 ? 38.541 244.568 305.869 1.00 28.59 775 ALA B N 1
ATOM 8458 C CA . ALA B 1 436 ? 38.657 244.145 304.483 1.00 32.07 775 ALA B CA 1
ATOM 8459 C C . ALA B 1 436 ? 39.205 242.727 304.397 1.00 29.57 775 ALA B C 1
ATOM 8460 O O . ALA B 1 436 ? 39.988 242.287 305.242 1.00 29.89 775 ALA B O 1
ATOM 8462 N N . THR B 1 437 ? 38.778 242.007 303.366 1.00 29.35 776 THR B N 1
ATOM 8463 C CA . THR B 1 437 ? 39.360 240.719 303.026 1.00 32.55 776 THR B CA 1
ATOM 8464 C C . THR B 1 437 ? 39.947 240.797 301.626 1.00 33.58 776 THR B C 1
ATOM 8465 O O . THR B 1 437 ? 39.468 241.552 300.774 1.00 29.44 776 THR B O 1
ATOM 8469 N N . THR B 1 438 ? 40.999 240.018 301.398 1.00 29.16 777 THR B N 1
ATOM 8470 C CA . THR B 1 438 ? 41.633 239.954 300.090 1.00 29.41 777 THR B CA 1
ATOM 8471 C C . THR B 1 438 ? 42.117 238.537 299.843 1.00 30.86 777 THR B C 1
ATOM 8472 O O . THR B 1 438 ? 42.778 237.944 300.701 1.00 29.78 777 THR B O 1
ATOM 8476 N N . VAL B 1 439 ? 41.777 238.001 298.676 1.00 32.03 778 VAL B N 1
ATOM 8477 C CA . VAL B 1 439 ? 42.255 236.705 298.217 1.00 24.23 778 VAL B CA 1
ATOM 8478 C C . VAL B 1 439 ? 43.203 236.939 297.052 1.00 26.70 778 VAL B C 1
ATOM 8479 O O . VAL B 1 439 ? 42.886 237.699 296.128 1.00 24.47 778 VAL B O 1
ATOM 8483 N N . PHE B 1 440 ? 44.374 236.308 297.105 1.00 24.06 779 PHE B N 1
ATOM 8484 C CA . PHE B 1 440 ? 45.315 236.305 295.990 1.00 24.54 779 PHE B CA 1
ATOM 8485 C C . PHE B 1 440 ? 45.606 234.850 295.654 1.00 27.36 779 PHE B C 1
ATOM 8486 O O . PHE B 1 440 ? 46.314 234.168 296.401 1.00 26.10 779 PHE B O 1
ATOM 8494 N N . THR B 1 441 ? 45.062 234.375 294.538 1.00 23.92 780 THR B N 1
ATOM 8495 C CA . THR B 1 441 ? 45.157 232.970 294.184 1.00 24.97 780 THR B CA 1
ATOM 8496 C C . THR B 1 441 ? 45.649 232.808 292.752 1.00 25.55 780 THR B C 1
ATOM 8497 O O . THR B 1 441 ? 45.407 233.659 291.891 1.00 28.62 780 THR B O 1
ATOM 8501 N N . ASN B 1 442 ? 46.370 231.707 292.521 1.00 25.34 781 ASN B N 1
ATOM 8502 C CA . ASN B 1 442 ? 46.778 231.272 291.183 1.00 26.27 781 ASN B CA 1
ATOM 8503 C C . ASN B 1 442 ? 47.631 232.315 290.463 1.00 27.83 781 ASN B C 1
ATOM 8504 O O . ASN B 1 442 ? 47.642 232.372 289.231 1.00 26.44 781 ASN B O 1
ATOM 8509 N N . GLY B 1 443 ? 48.366 233.135 291.210 1.00 26.09 782 GLY B N 1
ATOM 8510 C CA . GLY B 1 443 ? 49.072 234.245 290.599 1.00 26.74 782 GLY B CA 1
ATOM 8511 C C . GLY B 1 443 ? 50.548 234.358 290.923 1.00 28.29 782 GLY B C 1
ATOM 8512 O O . GLY B 1 443 ? 51.191 233.383 291.322 1.00 29.77 782 GLY B O 1
ATOM 8513 N N . ASN B 1 444 ? 51.093 235.561 290.751 1.00 26.37 783 ASN B N 1
ATOM 8514 C CA . ASN B 1 444 ? 52.519 235.808 290.919 1.00 30.44 783 ASN B CA 1
ATOM 8515 C C . ASN B 1 444 ? 52.711 237.141 291.623 1.00 33.91 783 ASN B C 1
ATOM 8516 O O . ASN B 1 444 ? 52.244 238.176 291.136 1.00 30.41 783 ASN B O 1
ATOM 8521 N N . ILE B 1 445 ? 53.388 237.113 292.765 1.00 31.29 784 ILE B N 1
ATOM 8522 C CA . ILE B 1 445 ? 53.843 238.315 293.453 1.00 31.05 784 ILE B CA 1
ATOM 8523 C C . ILE B 1 445 ? 55.343 238.413 293.210 1.00 31.04 784 ILE B C 1
ATOM 8524 O O . ILE B 1 445 ? 56.121 237.643 293.781 1.00 32.58 784 ILE B O 1
ATOM 8529 N N . GLU B 1 446 ? 55.760 239.340 292.351 1.00 31.15 785 GLU B N 1
ATOM 8530 C CA . GLU B 1 446 ? 57.156 239.404 291.942 1.00 28.86 785 GLU B CA 1
ATOM 8531 C C . GLU B 1 446 ? 57.653 240.843 291.934 1.00 36.61 785 GLU B C 1
ATOM 8532 O O . GLU B 1 446 ? 56.909 241.767 291.596 1.00 37.02 785 GLU B O 1
ATOM 8538 N N . TYR B 1 447 ? 58.918 241.018 292.314 1.00 36.89 786 TYR B N 1
ATOM 8539 C CA . TYR B 1 447 ? 59.609 242.297 292.263 1.00 37.69 786 TYR B CA 1
ATOM 8540 C C . TYR B 1 447 ? 60.781 242.203 291.296 1.00 36.00 786 TYR B C 1
ATOM 8541 O O . TYR B 1 447 ? 61.510 241.207 291.287 1.00 33.19 786 TYR B O 1
ATOM 8550 N N . GLN B 1 448 ? 60.962 243.245 290.488 1.00 33.69 787 GLN B N 1
ATOM 8551 C CA . GLN B 1 448 ? 62.112 243.315 289.605 1.00 36.87 787 GLN B CA 1
ATOM 8552 C C . GLN B 1 448 ? 63.372 243.641 290.405 1.00 39.44 787 GLN B C 1
ATOM 8553 O O . GLN B 1 448 ? 63.291 244.159 291.522 1.00 37.70 787 GLN B O 1
ATOM 8559 N N . PRO B 1 449 ? 64.551 243.325 289.864 1.00 39.39 788 PRO B N 1
ATOM 8560 C CA . PRO B 1 449 ? 65.794 243.704 290.548 1.00 40.52 788 PRO B CA 1
ATOM 8561 C C . PRO B 1 449 ? 65.855 245.204 290.794 1.00 41.31 788 PRO B C 1
ATOM 8562 O O . PRO B 1 449 ? 65.498 246.010 289.932 1.00 42.37 788 PRO B O 1
ATOM 8566 N N . GLY B 1 450 ? 66.308 245.573 291.991 1.00 40.33 789 GLY B N 1
ATOM 8567 C CA . GLY B 1 450 ? 66.375 246.959 292.394 1.00 37.94 789 GLY B CA 1
ATOM 8568 C C . GLY B 1 450 ? 65.121 247.494 293.052 1.00 42.26 789 GLY B C 1
ATOM 8569 O O . GLY B 1 450 ? 65.137 248.628 293.548 1.00 44.81 789 GLY B O 1
ATOM 8570 N N . GLN B 1 451 ? 64.040 246.721 293.074 1.00 36.26 790 GLN B N 1
ATOM 8571 C CA . GLN B 1 451 ? 62.791 247.128 293.702 1.00 38.57 790 GLN B CA 1
ATOM 8572 C C . GLN B 1 451 ? 62.658 246.432 295.050 1.00 40.63 790 GLN B C 1
ATOM 8573 O O . GLN B 1 451 ? 62.881 245.222 295.153 1.00 42.35 790 GLN B O 1
ATOM 8579 N N . SER B 1 452 ? 62.295 247.198 296.081 1.00 37.02 791 SER B N 1
ATOM 8580 C CA . SER B 1 452 ? 62.193 246.640 297.429 1.00 36.05 791 SER B CA 1
ATOM 8581 C C . SER B 1 452 ? 61.223 247.509 298.229 1.00 37.90 791 SER B C 1
ATOM 8582 O O . SER B 1 452 ? 61.583 248.612 298.651 1.00 41.22 791 SER B O 1
ATOM 8585 N N . PHE B 1 453 ? 60.009 247.001 298.432 1.00 36.09 792 PHE B N 1
ATOM 8586 C CA . PHE B 1 453 ? 59.018 247.674 299.260 1.00 36.79 792 PHE B CA 1
ATOM 8587 C C . PHE B 1 453 ? 57.958 246.664 299.672 1.00 37.44 792 PHE B C 1
ATOM 8588 O O . PHE B 1 453 ? 57.803 245.609 299.051 1.00 39.18 792 PHE B O 1
ATOM 8596 N N . VAL B 1 454 ? 57.228 247.008 300.733 1.00 34.20 793 VAL B N 1
ATOM 8597 C CA . VAL B 1 454 ? 56.142 246.161 301.208 1.00 30.79 793 VAL B CA 1
ATOM 8598 C C . VAL B 1 454 ? 55.009 246.178 300.191 1.00 31.63 793 VAL B C 1
ATOM 8599 O O . VAL B 1 454 ? 54.562 247.247 299.755 1.00 33.77 793 VAL B O 1
ATOM 8603 N N . GLY B 1 455 ? 54.539 244.993 299.808 1.00 34.27 794 GLY B N 1
ATOM 8604 C CA . GLY B 1 455 ? 53.501 244.884 298.801 1.00 30.28 794 GLY B CA 1
ATOM 8605 C C . GLY B 1 455 ? 52.109 244.689 299.365 1.00 32.08 794 GLY B C 1
ATOM 8606 O O . GLY B 1 455 ? 51.114 244.988 298.697 1.00 31.58 794 GLY B O 1
ATOM 8607 N N . PHE B 1 456 ? 52.027 244.182 300.594 1.00 30.11 795 PHE B N 1
ATOM 8608 C CA . PHE B 1 456 ? 50.757 243.962 301.272 1.00 29.53 795 PHE B CA 1
ATOM 8609 C C . PHE B 1 456 ? 50.889 244.393 302.724 1.00 34.07 795 PHE B C 1
ATOM 8610 O O . PHE B 1 456 ? 51.852 244.013 303.396 1.00 35.89 795 PHE B O 1
ATOM 8618 N N . THR B 1 457 ? 49.924 245.171 303.208 1.00 30.53 796 THR B N 1
ATOM 8619 C CA . THR B 1 457 ? 49.790 245.454 304.630 1.00 28.46 796 THR B CA 1
ATOM 8620 C C . THR B 1 457 ? 48.388 245.079 305.084 1.00 30.20 796 THR B C 1
ATOM 8621 O O . THR B 1 457 ? 47.410 245.297 304.361 1.00 30.30 796 THR B O 1
ATOM 8625 N N . VAL B 1 458 ? 48.299 244.502 306.280 1.00 31.51 797 VAL B N 1
ATOM 8626 C CA . VAL B 1 458 ? 47.038 244.060 306.863 1.00 34.43 797 VAL B CA 1
ATOM 8627 C C . VAL B 1 458 ? 46.891 244.743 308.215 1.00 33.81 797 VAL B C 1
ATOM 8628 O O . VAL B 1 458 ? 47.759 244.599 309.085 1.00 41.33 797 VAL B O 1
ATOM 8632 N N . ASP B 1 459 ? 45.799 245.484 308.391 1.00 31.18 798 ASP B N 1
ATOM 8633 C CA . ASP B 1 459 ? 45.591 246.296 309.581 1.00 36.13 798 ASP B CA 1
ATOM 8634 C C . ASP B 1 459 ? 44.178 246.101 310.113 1.00 36.74 798 ASP B C 1
ATOM 8635 O O . ASP B 1 459 ? 43.279 245.643 309.403 1.00 34.34 798 ASP B O 1
ATOM 8640 N N . GLY B 1 460 ? 43.997 246.467 311.380 1.00 33.35 799 GLY B N 1
ATOM 8641 C CA . GLY B 1 460 ? 42.689 246.341 312.004 1.00 31.88 799 GLY B CA 1
ATOM 8642 C C . GLY B 1 460 ? 42.259 244.890 312.069 1.00 37.57 799 GLY B C 1
ATOM 8643 O O . GLY B 1 460 ? 43.017 244.010 312.490 1.00 35.03 799 GLY B O 1
ATOM 8644 N N . SER B 1 461 ? 41.024 244.631 311.643 1.00 33.24 800 SER B N 1
ATOM 8645 C CA . SER B 1 461 ? 40.507 243.270 311.597 1.00 34.71 800 SER B CA 1
ATOM 8646 C C . SER B 1 461 ? 40.390 242.796 310.154 1.00 34.52 800 SER B C 1
ATOM 8647 O O . SER B 1 461 ? 39.367 242.225 309.762 1.00 31.73 800 SER B O 1
ATOM 8650 N N . SER B 1 462 ? 41.427 243.036 309.357 1.00 30.99 801 SER B N 1
ATOM 8651 C CA . SER B 1 462 ? 41.461 242.593 307.974 1.00 31.37 801 SER B CA 1
ATOM 8652 C C . SER B 1 462 ? 42.083 241.201 307.877 1.00 32.85 801 SER B C 1
ATOM 8653 O O . SER B 1 462 ? 42.698 240.699 308.820 1.00 29.69 801 SER B O 1
ATOM 8656 N N . ARG B 1 463 ? 41.897 240.565 306.721 1.00 27.22 802 ARG B N 1
ATOM 8657 C CA . ARG B 1 463 ? 42.353 239.194 306.521 1.00 28.19 802 ARG B CA 1
ATOM 8658 C C . ARG B 1 463 ? 42.837 239.027 305.089 1.00 32.21 802 ARG B C 1
ATOM 8659 O O . ARG B 1 463 ? 42.162 239.459 304.150 1.00 30.20 802 ARG B O 1
ATOM 8667 N N . LEU B 1 464 ? 43.996 238.391 304.928 1.00 30.34 803 LEU B N 1
ATOM 8668 C CA . LEU B 1 464 ? 44.602 238.154 303.624 1.00 30.40 803 LEU B CA 1
ATOM 8669 C C . LEU B 1 464 ? 44.857 236.663 303.452 1.00 33.43 803 LEU B C 1
ATOM 8670 O O . LEU B 1 464 ? 45.384 236.012 304.360 1.00 31.46 803 LEU B O 1
ATOM 8675 N N . SER B 1 465 ? 44.482 236.128 302.291 1.00 34.83 804 SER B N 1
ATOM 8676 C CA . SER B 1 465 ? 44.667 234.715 301.976 1.00 25.65 804 SER B CA 1
ATOM 8677 C C . SER B 1 465 ? 45.361 234.601 300.628 1.00 28.25 804 SER B C 1
ATOM 8678 O O . SER B 1 465 ? 44.849 235.099 299.621 1.00 31.21 804 SER B O 1
ATOM 8681 N N . ILE B 1 466 ? 46.521 233.948 300.612 1.00 24.60 805 ILE B N 1
ATOM 8682 C CA . ILE B 1 466 ? 47.303 233.734 299.400 1.00 29.28 805 ILE B CA 1
ATOM 8683 C C . ILE B 1 466 ? 47.395 232.234 299.160 1.00 28.88 805 ILE B C 1
ATOM 8684 O O . ILE B 1 466 ? 47.767 231.479 300.065 1.00 33.79 805 ILE B O 1
ATOM 8689 N N A SER B 1 467 ? 47.057 231.805 297.944 0.47 29.46 806 SER B N 1
ATOM 8690 N N B SER B 1 467 ? 47.059 231.807 297.944 0.53 29.45 806 SER B N 1
ATOM 8691 C CA A SER B 1 467 ? 46.966 230.386 297.632 0.47 30.30 806 SER B CA 1
ATOM 8692 C CA B SER B 1 467 ? 46.959 230.390 297.626 0.53 30.30 806 SER B CA 1
ATOM 8693 C C A SER B 1 467 ? 47.480 230.111 296.228 0.47 28.86 806 SER B C 1
ATOM 8694 C C B SER B 1 467 ? 47.492 230.120 296.227 0.53 28.80 806 SER B C 1
ATOM 8695 O O A SER B 1 467 ? 47.212 230.877 295.299 0.47 28.71 806 SER B O 1
ATOM 8696 O O B SER B 1 467 ? 47.252 230.900 295.302 0.53 28.49 806 SER B O 1
ATOM 8701 N N . ASP B 1 468 ? 48.218 229.008 296.088 1.00 28.67 807 ASP B N 1
ATOM 8702 C CA . ASP B 1 468 ? 48.656 228.495 294.783 1.00 27.54 807 ASP B CA 1
ATOM 8703 C C . ASP B 1 468 ? 49.340 229.562 293.931 1.00 31.20 807 ASP B C 1
ATOM 8704 O O . ASP B 1 468 ? 49.128 229.650 292.720 1.00 27.19 807 ASP B O 1
ATOM 8709 N N . SER B 1 469 ? 50.174 230.377 294.567 1.00 29.69 808 SER B N 1
ATOM 8710 C CA . SER B 1 469 ? 50.841 231.481 293.898 1.00 27.49 808 SER B CA 1
ATOM 8711 C C . SER B 1 469 ? 52.342 231.396 294.134 1.00 29.21 808 SER B C 1
ATOM 8712 O O . SER B 1 469 ? 52.821 230.641 294.984 1.00 27.51 808 SER B O 1
ATOM 8715 N N . THR B 1 470 ? 53.088 232.185 293.366 1.00 27.90 809 THR B N 1
ATOM 8716 C CA . THR B 1 470 ? 54.526 232.321 293.541 1.00 30.72 809 THR B CA 1
ATOM 8717 C C . THR B 1 470 ? 54.847 233.700 294.100 1.00 32.67 809 THR B C 1
ATOM 8718 O O . THR B 1 470 ? 54.204 234.692 293.743 1.00 30.73 809 THR B O 1
ATOM 8722 N N . ILE B 1 471 ? 55.837 233.754 294.984 1.00 33.48 810 ILE B N 1
ATOM 8723 C CA . ILE B 1 471 ? 56.351 235.005 295.524 1.00 33.17 810 ILE B CA 1
ATOM 8724 C C . ILE B 1 471 ? 57.829 235.062 295.171 1.00 33.64 810 ILE B C 1
ATOM 8725 O O . ILE B 1 471 ? 58.636 234.301 295.720 1.00 35.00 810 ILE B O 1
ATOM 8730 N N . LEU B 1 472 ? 58.184 235.951 294.249 1.00 33.68 811 LEU B N 1
ATOM 8731 C CA . LEU B 1 472 ? 59.531 236.032 293.699 1.00 33.73 811 LEU B CA 1
ATOM 8732 C C . LEU B 1 472 ? 60.176 237.342 294.129 1.00 37.04 811 LEU B C 1
ATOM 8733 O O . LEU B 1 472 ? 59.652 238.422 293.836 1.00 34.65 811 LEU B O 1
ATOM 8738 N N . LEU B 1 473 ? 61.311 237.243 294.818 1.00 35.48 812 LEU B N 1
ATOM 8739 C CA . LEU B 1 473 ? 62.037 238.406 295.287 1.00 38.65 812 LEU B CA 1
ATOM 8740 C C . LEU B 1 473 ? 63.440 238.427 294.693 1.00 40.56 812 LEU B C 1
ATOM 8741 O O . LEU B 1 473 ? 64.106 237.388 294.642 1.00 45.30 812 LEU B O 1
ATOM 8746 N N . PRO B 1 474 ? 63.910 239.583 294.233 1.00 37.93 813 PRO B N 1
ATOM 8747 C CA . PRO B 1 474 ? 65.276 239.670 293.705 1.00 37.65 813 PRO B CA 1
ATOM 8748 C C . PRO B 1 474 ? 66.307 239.540 294.817 1.00 39.84 813 PRO B C 1
ATOM 8749 O O . PRO B 1 474 ? 65.994 239.546 296.009 1.00 37.41 813 PRO B O 1
ATOM 8753 N N . ASN B 1 475 ? 67.570 239.427 294.397 1.00 48.99 814 ASN B N 1
ATOM 8754 C CA . ASN B 1 475 ? 68.650 239.179 295.347 1.00 58.06 814 ASN B CA 1
ATOM 8755 C C . ASN B 1 475 ? 68.824 240.328 296.332 1.00 47.75 814 ASN B C 1
ATOM 8756 O O . ASN B 1 475 ? 69.186 240.097 297.491 1.00 47.92 814 ASN B O 1
ATOM 8761 N N . ASP B 1 476 ? 68.573 241.562 295.903 1.00 40.71 815 ASP B N 1
ATOM 8762 C CA . ASP B 1 476 ? 68.808 242.725 296.747 1.00 41.73 815 ASP B CA 1
ATOM 8763 C C . ASP B 1 476 ? 67.584 243.141 297.557 1.00 42.50 815 ASP B C 1
ATOM 8764 O O . ASP B 1 476 ? 67.632 244.177 298.230 1.00 45.17 815 ASP B O 1
ATOM 8769 N N . TYR B 1 477 ? 66.498 242.372 297.507 1.00 37.18 816 TYR B N 1
ATOM 8770 C CA . TYR B 1 477 ? 65.314 242.683 298.301 1.00 35.40 816 TYR B CA 1
ATOM 8771 C C . TYR B 1 477 ? 65.657 242.664 299.787 1.00 37.28 816 TYR B C 1
ATOM 8772 O O . TYR B 1 477 ? 66.195 241.677 300.296 1.00 41.84 816 TYR B O 1
ATOM 8781 N N . SER B 1 478 ? 65.349 243.760 300.486 1.00 36.09 817 SER B N 1
ATOM 8782 C CA . SER B 1 478 ? 65.790 243.942 301.865 1.00 40.29 817 SER B CA 1
ATOM 8783 C C . SER B 1 478 ? 64.665 244.166 302.869 1.00 38.56 817 SER B C 1
ATOM 8784 O O . SER B 1 478 ? 64.953 244.430 304.042 1.00 38.17 817 SER B O 1
ATOM 8787 N N . THR B 1 479 ? 63.400 244.073 302.459 1.00 36.96 818 THR B N 1
ATOM 8788 C CA . THR B 1 479 ? 62.298 244.226 303.403 1.00 35.29 818 THR B CA 1
ATOM 8789 C C . THR B 1 479 ? 61.428 242.973 303.384 1.00 35.10 818 THR B C 1
ATOM 8790 O O . THR B 1 479 ? 61.933 241.878 303.116 1.00 36.09 818 THR B O 1
ATOM 8794 N N . VAL B 1 480 ? 60.136 243.104 303.675 1.00 33.54 819 VAL B N 1
ATOM 8795 C CA . VAL B 1 480 ? 59.223 241.965 303.601 1.00 32.28 819 VAL B CA 1
ATOM 8796 C C . VAL B 1 480 ? 58.101 242.278 302.617 1.00 30.74 819 VAL B C 1
ATOM 8797 O O . VAL B 1 480 ? 57.699 243.443 302.485 1.00 33.22 819 VAL B O 1
ATOM 8801 N N . PRO B 1 481 ? 57.576 241.281 301.896 1.00 33.75 820 PRO B N 1
ATOM 8802 C CA . PRO B 1 481 ? 56.451 241.551 300.989 1.00 32.35 820 PRO B CA 1
ATOM 8803 C C . PRO B 1 481 ? 55.109 241.682 301.688 1.00 33.04 820 PRO B C 1
ATOM 8804 O O . PRO B 1 481 ? 54.186 242.264 301.102 1.00 31.99 820 PRO B O 1
ATOM 8808 N N . ILE B 1 482 ? 54.964 241.166 302.908 1.00 33.31 821 ILE B N 1
ATOM 8809 C CA . ILE B 1 482 ? 53.694 241.177 303.627 1.00 30.88 821 ILE B CA 1
ATOM 8810 C C . ILE B 1 482 ? 53.946 241.617 305.063 1.00 33.02 821 ILE B C 1
ATOM 8811 O O . ILE B 1 482 ? 54.883 241.134 305.708 1.00 35.16 821 ILE B O 1
ATOM 8816 N N . VAL B 1 483 ? 53.109 242.526 305.560 1.00 30.16 822 VAL B N 1
ATOM 8817 C CA . VAL B 1 483 ? 53.159 242.987 306.943 1.00 34.42 822 VAL B CA 1
ATOM 8818 C C . VAL B 1 483 ? 51.780 242.796 307.560 1.00 34.58 822 VAL B C 1
ATOM 8819 O O . VAL B 1 483 ? 50.777 243.253 307.001 1.00 34.97 822 VAL B O 1
ATOM 8823 N N . ASN B 1 484 ? 51.732 242.131 308.714 1.00 38.01 823 ASN B N 1
ATOM 8824 C CA . ASN B 1 484 ? 50.482 241.780 309.385 1.00 30.64 823 ASN B CA 1
ATOM 8825 C C . ASN B 1 484 ? 50.434 242.496 310.730 1.00 32.35 823 ASN B C 1
ATOM 8826 O O . ASN B 1 484 ? 51.169 242.135 311.655 1.00 30.62 823 ASN B O 1
ATOM 8831 N N . ASN B 1 485 ? 49.567 243.500 310.842 1.00 34.76 824 ASN B N 1
ATOM 8832 C CA . ASN B 1 485 ? 49.451 244.315 312.044 1.00 38.42 824 ASN B CA 1
ATOM 8833 C C . ASN B 1 485 ? 48.105 244.091 312.723 1.00 38.94 824 ASN B C 1
ATOM 8834 O O . ASN B 1 485 ? 47.192 243.473 312.168 1.00 37.35 824 ASN B O 1
ATOM 8839 N N . GLY B 1 486 ? 48.001 244.620 313.942 1.00 36.06 825 GLY B N 1
ATOM 8840 C CA . GLY B 1 486 ? 46.732 244.641 314.654 1.00 36.53 825 GLY B CA 1
ATOM 8841 C C . GLY B 1 486 ? 46.168 243.250 314.861 1.00 37.89 825 GLY B C 1
ATOM 8842 O O . GLY B 1 486 ? 46.862 242.327 315.300 1.00 39.17 825 GLY B O 1
ATOM 8843 N N . ASP B 1 487 ? 44.882 243.097 314.544 1.00 41.63 826 ASP B N 1
ATOM 8844 C CA . ASP B 1 487 ? 44.204 241.808 314.578 1.00 39.76 826 ASP B CA 1
ATOM 8845 C C . ASP B 1 487 ? 44.133 241.165 313.198 1.00 37.05 826 ASP B C 1
ATOM 8846 O O . ASP B 1 487 ? 43.211 240.391 312.917 1.00 34.80 826 ASP B O 1
ATOM 8851 N N . GLY B 1 488 ? 45.090 241.477 312.329 1.00 36.60 827 GLY B N 1
ATOM 8852 C CA . GLY B 1 488 ? 45.053 240.953 310.980 1.00 35.43 827 GLY B CA 1
ATOM 8853 C C . GLY B 1 488 ? 45.415 239.482 310.923 1.00 36.35 827 GLY B C 1
ATOM 8854 O O . GLY B 1 488 ? 46.128 238.952 311.776 1.00 29.32 827 GLY B O 1
ATOM 8855 N N . VAL B 1 489 ? 44.909 238.817 309.888 1.00 29.49 828 VAL B N 1
ATOM 8856 C CA . VAL B 1 489 ? 45.181 237.409 309.628 1.00 28.32 828 VAL B CA 1
ATOM 8857 C C . VAL B 1 489 ? 45.828 237.299 308.257 1.00 31.61 828 VAL B C 1
ATOM 8858 O O . VAL B 1 489 ? 45.365 237.925 307.296 1.00 28.10 828 VAL B O 1
ATOM 8862 N N . VAL B 1 490 ? 46.900 236.517 308.168 1.00 27.98 829 VAL B N 1
ATOM 8863 C CA . VAL B 1 490 ? 47.537 236.193 306.898 1.00 31.30 829 VAL B CA 1
ATOM 8864 C C . VAL B 1 490 ? 47.652 234.679 306.801 1.00 29.52 829 VAL B C 1
ATOM 8865 O O . VAL B 1 490 ? 48.156 234.029 307.723 1.00 27.90 829 VAL B O 1
ATOM 8869 N N . SER B 1 491 ? 47.180 234.122 305.689 1.00 30.23 830 SER B N 1
ATOM 8870 C CA . SER B 1 491 ? 47.179 232.684 305.463 1.00 28.58 830 SER B CA 1
ATOM 8871 C C . SER B 1 491 ? 47.831 232.387 304.121 1.00 28.98 830 SER B C 1
ATOM 8872 O O . SER B 1 491 ? 47.450 232.970 303.101 1.00 32.12 830 SER B O 1
ATOM 8875 N N . LEU B 1 492 ? 48.812 231.489 304.126 1.00 27.50 831 LEU B N 1
ATOM 8876 C CA . LEU B 1 492 ? 49.487 231.043 302.915 1.00 26.16 831 LEU B CA 1
ATOM 8877 C C . LEU B 1 492 ? 49.172 229.573 302.676 1.00 28.82 831 LEU B C 1
ATOM 8878 O O . LEU B 1 492 ? 49.172 228.771 303.615 1.00 34.96 831 LEU B O 1
ATOM 8883 N N . ASN B 1 493 ? 48.907 229.220 301.419 1.00 24.79 832 ASN B N 1
ATOM 8884 C CA . ASN B 1 493 ? 48.490 227.866 301.067 1.00 27.71 832 ASN B CA 1
ATOM 8885 C C . ASN B 1 493 ? 49.141 227.458 299.755 1.00 29.84 832 ASN B C 1
ATOM 8886 O O . ASN B 1 493 ? 48.855 228.049 298.709 1.00 27.54 832 ASN B O 1
ATOM 8891 N N . ASN B 1 494 ? 50.010 226.448 299.816 1.00 27.64 833 ASN B N 1
ATOM 8892 C CA . ASN B 1 494 ? 50.613 225.836 298.629 1.00 28.90 833 ASN B CA 1
ATOM 8893 C C . ASN B 1 494 ? 51.294 226.877 297.742 1.00 26.03 833 ASN B C 1
ATOM 8894 O O . ASN B 1 494 ? 51.115 226.903 296.523 1.00 25.57 833 ASN B O 1
ATOM 8899 N N . CYS B 1 495 ? 52.090 227.740 298.365 1.00 24.74 834 CYS B N 1
ATOM 8900 C CA . CYS B 1 495 ? 52.754 228.833 297.668 1.00 26.63 834 CYS B CA 1
ATOM 8901 C C . CYS B 1 495 ? 54.246 228.560 297.532 1.00 25.46 834 CYS B C 1
ATOM 8902 O O . CYS B 1 495 ? 54.869 227.981 298.428 1.00 24.98 834 CYS B O 1
ATOM 8905 N N . SER B 1 496 ? 54.809 228.979 296.400 1.00 27.69 835 SER B N 1
ATOM 8906 C CA . SER B 1 496 ? 56.251 228.945 296.190 1.00 28.60 835 SER B CA 1
ATOM 8907 C C . SER B 1 496 ? 56.872 230.170 296.850 1.00 32.16 835 SER B C 1
ATOM 8908 O O . SER B 1 496 ? 56.541 231.306 296.493 1.00 29.79 835 SER B O 1
ATOM 8911 N N . LEU B 1 497 ? 57.764 229.945 297.813 1.00 29.17 836 LEU B N 1
ATOM 8912 C CA . LEU B 1 497 ? 58.270 231.039 298.624 1.00 26.12 836 LEU B CA 1
ATOM 8913 C C . LEU B 1 497 ? 59.781 231.186 298.478 1.00 26.50 836 LEU B C 1
ATOM 8914 O O . LEU B 1 497 ? 60.491 230.194 298.275 1.00 28.43 836 LEU B O 1
ATOM 8919 N N . PRO B 1 498 ? 60.302 232.420 298.577 1.00 26.99 837 PRO B N 1
ATOM 8920 C CA . PRO B 1 498 ? 61.758 232.673 298.476 1.00 31.86 837 PRO B CA 1
ATOM 8921 C C . PRO B 1 498 ? 62.470 232.510 299.818 1.00 34.44 837 PRO B C 1
ATOM 8922 O O . PRO B 1 498 ? 62.878 233.460 300.487 1.00 33.67 837 PRO B O 1
ATOM 8926 N N . LEU B 1 499 ? 62.633 231.256 300.224 1.00 30.88 838 LEU B N 1
ATOM 8927 C CA . LEU B 1 499 ? 63.154 230.923 301.543 1.00 27.65 838 LEU B CA 1
ATOM 8928 C C . LEU B 1 499 ? 64.642 230.597 301.543 1.00 31.57 838 LEU B C 1
ATOM 8929 O O . LEU B 1 499 ? 65.214 230.415 302.619 1.00 34.98 838 LEU B O 1
ATOM 8934 N N . TYR B 1 500 ? 65.288 230.517 300.378 1.00 30.05 839 TYR B N 1
ATOM 8935 C CA . TYR B 1 500 ? 66.711 230.211 300.316 1.00 34.73 839 TYR B CA 1
ATOM 8936 C C . TYR B 1 500 ? 67.438 231.211 299.432 1.00 32.70 839 TYR B C 1
ATOM 8937 O O . TYR B 1 500 ? 66.951 231.562 298.354 1.00 34.47 839 TYR B O 1
ATOM 8946 N N . GLY B 1 501 ? 68.611 231.650 299.877 1.00 35.48 840 GLY B N 1
ATOM 8947 C CA . GLY B 1 501 ? 69.462 232.428 299.008 1.00 30.77 840 GLY B CA 1
ATOM 8948 C C . GLY B 1 501 ? 69.894 233.790 299.511 1.00 36.66 840 GLY B C 1
ATOM 8949 O O . GLY B 1 501 ? 70.971 234.265 299.138 1.00 40.90 840 GLY B O 1
ATOM 8950 N N . SER B 1 502 ? 69.089 234.426 300.352 1.00 37.06 841 SER B N 1
ATOM 8951 C CA . SER B 1 502 ? 69.272 235.826 300.706 1.00 38.51 841 SER B CA 1
ATOM 8952 C C . SER B 1 502 ? 69.685 235.973 302.164 1.00 37.46 841 SER B C 1
ATOM 8953 O O . SER B 1 502 ? 69.234 235.216 303.029 1.00 40.19 841 SER B O 1
ATOM 8956 N N . THR B 1 503 ? 70.546 236.958 302.424 1.00 34.46 842 THR B N 1
ATOM 8957 C CA . THR B 1 503 ? 70.918 237.360 303.772 1.00 35.99 842 THR B CA 1
ATOM 8958 C C . THR B 1 503 ? 70.438 238.767 304.100 1.00 45.84 842 THR B C 1
ATOM 8959 O O . THR B 1 503 ? 70.786 239.301 305.158 1.00 50.54 842 THR B O 1
ATOM 8963 N N . THR B 1 504 ? 69.659 239.388 303.211 1.00 46.40 843 THR B N 1
ATOM 8964 C CA . THR B 1 504 ? 69.193 240.752 303.413 1.00 46.34 843 THR B CA 1
ATOM 8965 C C . THR B 1 504 ? 67.681 240.885 303.521 1.00 44.26 843 THR B C 1
ATOM 8966 O O . THR B 1 504 ? 67.203 241.969 303.876 1.00 44.43 843 THR B O 1
ATOM 8970 N N . ILE B 1 505 ? 66.918 239.827 303.230 1.00 38.21 844 ILE B N 1
ATOM 8971 C CA . ILE B 1 505 ? 65.471 239.880 303.394 1.00 36.36 844 ILE B CA 1
ATOM 8972 C C . ILE B 1 505 ? 65.130 240.222 304.838 1.00 35.58 844 ILE B C 1
ATOM 8973 O O . ILE B 1 505 ? 65.787 239.757 305.779 1.00 40.92 844 ILE B O 1
ATOM 8978 N N . ALA B 1 506 ? 64.108 241.064 305.013 1.00 34.12 845 ALA B N 1
ATOM 8979 C CA . ALA B 1 506 ? 63.575 241.404 306.334 1.00 37.18 845 ALA B CA 1
ATOM 8980 C C . ALA B 1 506 ? 64.626 242.088 307.205 1.00 40.00 845 ALA B C 1
ATOM 8981 O O . ALA B 1 506 ? 64.700 241.859 308.415 1.00 40.06 845 ALA B O 1
ATOM 8983 N N . THR B 1 507 ? 65.447 242.933 306.586 1.00 39.89 846 THR B N 1
ATOM 8984 C CA . THR B 1 507 ? 66.427 243.702 307.339 1.00 40.84 846 THR B CA 1
ATOM 8985 C C . THR B 1 507 ? 65.722 244.623 308.325 1.00 40.47 846 THR B C 1
ATOM 8986 O O . THR B 1 507 ? 64.844 245.404 307.948 1.00 36.41 846 THR B O 1
ATOM 8990 N N . GLY B 1 508 ? 66.102 244.520 309.596 1.00 36.14 847 GLY B N 1
ATOM 8991 C CA . GLY B 1 508 ? 65.494 245.314 310.640 1.00 35.26 847 GLY B CA 1
ATOM 8992 C C . GLY B 1 508 ? 64.255 244.713 311.265 1.00 40.17 847 GLY B C 1
ATOM 8993 O O . GLY B 1 508 ? 63.676 245.333 312.167 1.00 49.81 847 GLY B O 1
ATOM 8994 N N . PHE B 1 509 ? 63.824 243.538 310.819 1.00 33.06 848 PHE B N 1
ATOM 8995 C CA . PHE B 1 509 ? 62.675 242.871 311.409 1.00 36.63 848 PHE B CA 1
ATOM 8996 C C . PHE B 1 509 ? 63.133 241.889 312.486 1.00 35.32 848 PHE B C 1
ATOM 8997 O O . PHE B 1 509 ? 64.328 241.670 312.695 1.00 39.12 848 PHE B O 1
ATOM 9005 N N . ALA B 1 510 ? 62.156 241.297 313.181 1.00 38.95 849 ALA B N 1
ATOM 9006 C CA . ALA B 1 510 ? 62.467 240.417 314.306 1.00 38.04 849 ALA B CA 1
ATOM 9007 C C . ALA B 1 510 ? 63.398 239.286 313.889 1.00 33.75 849 ALA B C 1
ATOM 9008 O O . ALA B 1 510 ? 64.365 238.973 314.595 1.00 33.10 849 ALA B O 1
ATOM 9010 N N . THR B 1 511 ? 63.119 238.658 312.748 1.00 34.17 850 THR B N 1
ATOM 9011 C CA . THR B 1 511 ? 63.951 237.604 312.187 1.00 33.72 850 THR B CA 1
ATOM 9012 C C . THR B 1 511 ? 64.039 237.826 310.683 1.00 34.43 850 THR B C 1
ATOM 9013 O O . THR B 1 511 ? 63.459 238.773 310.142 1.00 34.93 850 THR B O 1
ATOM 9017 N N . ARG B 1 512 ? 64.766 236.948 309.994 1.00 30.49 851 ARG B N 1
ATOM 9018 C CA . ARG B 1 512 ? 64.694 236.916 308.534 1.00 34.24 851 ARG B CA 1
ATOM 9019 C C . ARG B 1 512 ? 63.424 236.153 308.181 1.00 36.03 851 ARG B C 1
ATOM 9020 O O . ARG B 1 512 ? 63.405 234.924 308.101 1.00 31.88 851 ARG B O 1
ATOM 9028 N N . GLN B 1 513 ? 62.342 236.902 307.984 1.00 34.83 852 GLN B N 1
ATOM 9029 C CA . GLN B 1 513 ? 61.005 236.349 307.846 1.00 31.08 852 GLN B CA 1
ATOM 9030 C C . GLN B 1 513 ? 60.328 236.948 306.623 1.00 29.69 852 GLN B C 1
ATOM 9031 O O . GLN B 1 513 ? 60.658 238.057 306.194 1.00 31.59 852 GLN B O 1
ATOM 9037 N N . LEU B 1 514 ? 59.373 236.201 306.063 1.00 29.51 853 LEU B N 1
ATOM 9038 C CA . LEU B 1 514 ? 58.641 236.687 304.899 1.00 32.76 853 LEU B CA 1
ATOM 9039 C C . LEU B 1 514 ? 57.500 237.619 305.281 1.00 32.78 853 LEU B C 1
ATOM 9040 O O . LEU B 1 514 ? 57.148 238.510 304.501 1.00 31.97 853 LEU B O 1
ATOM 9045 N N . ILE B 1 515 ? 56.913 237.434 306.460 1.00 30.56 854 ILE B N 1
ATOM 9046 C CA . ILE B 1 515 ? 55.771 238.222 306.907 1.00 28.09 854 ILE B CA 1
ATOM 9047 C C . ILE B 1 515 ? 56.197 239.025 308.126 1.00 33.97 854 ILE B C 1
ATOM 9048 O O . ILE B 1 515 ? 56.566 238.450 309.158 1.00 30.22 854 ILE B O 1
ATOM 9053 N N . GLY B 1 516 ? 56.151 240.351 308.005 1.00 30.30 855 GLY B N 1
ATOM 9054 C CA . GLY B 1 516 ? 56.449 241.240 309.107 1.00 29.98 855 GLY B CA 1
ATOM 9055 C C . GLY B 1 516 ? 55.211 241.569 309.919 1.00 36.16 855 GLY B C 1
ATOM 9056 O O . GLY B 1 516 ? 54.144 240.972 309.764 1.00 32.76 855 GLY B O 1
ATOM 9057 N N . GLY B 1 517 ? 55.364 242.553 310.800 1.00 34.50 856 GLY B N 1
ATOM 9058 C CA . GLY B 1 517 ? 54.291 242.955 311.683 1.00 33.50 856 GLY B CA 1
ATOM 9059 C C . GLY B 1 517 ? 54.211 242.082 312.922 1.00 34.94 856 GLY B C 1
ATOM 9060 O O . GLY B 1 517 ? 54.803 241.005 313.013 1.00 33.23 856 GLY B O 1
ATOM 9061 N N . LEU B 1 518 ? 53.443 242.561 313.898 1.00 37.17 857 LEU B N 1
ATOM 9062 C CA . LEU B 1 518 ? 53.384 241.930 315.210 1.00 37.87 857 LEU B CA 1
ATOM 9063 C C . LEU B 1 518 ? 52.171 241.028 315.407 1.00 37.59 857 LEU B C 1
ATOM 9064 O O . LEU B 1 518 ? 52.077 240.371 316.449 1.00 35.09 857 LEU B O 1
ATOM 9069 N N . SER B 1 519 ? 51.246 240.979 314.451 1.00 32.81 858 SER B N 1
ATOM 9070 C CA . SER B 1 519 ? 50.098 240.090 314.579 1.00 34.61 858 SER B CA 1
ATOM 9071 C C . SER B 1 519 ? 50.547 238.638 314.460 1.00 35.74 858 SER B C 1
ATOM 9072 O O . SER B 1 519 ? 51.231 238.266 313.502 1.00 31.19 858 SER B O 1
ATOM 9075 N N . LYS B 1 520 ? 50.165 237.820 315.439 1.00 34.95 859 LYS B N 1
ATOM 9076 C CA . LYS B 1 520 ? 50.563 236.420 315.489 1.00 32.01 859 LYS B CA 1
ATOM 9077 C C . LYS B 1 520 ? 49.635 235.500 314.706 1.00 32.09 859 LYS B C 1
ATOM 9078 O O . LYS B 1 520 ? 49.902 234.297 314.627 1.00 30.18 859 LYS B O 1
ATOM 9084 N N . LYS B 1 521 ? 48.554 236.028 314.131 1.00 30.94 860 LYS B N 1
ATOM 9085 C CA . LYS B 1 521 ? 47.583 235.214 313.401 1.00 30.61 860 LYS B CA 1
ATOM 9086 C C . LYS B 1 521 ? 48.138 234.929 312.008 1.00 33.98 860 LYS B C 1
ATOM 9087 O O . LYS B 1 521 ? 47.782 235.563 311.011 1.00 29.21 860 LYS B O 1
ATOM 9093 N N . ILE B 1 522 ? 49.038 233.949 311.951 1.00 32.21 861 ILE B N 1
ATOM 9094 C CA . ILE B 1 522 ? 49.717 233.550 310.724 1.00 31.73 861 ILE B CA 1
ATOM 9095 C C . ILE B 1 522 ? 49.489 232.059 310.516 1.00 29.29 861 ILE B C 1
ATOM 9096 O O . ILE B 1 522 ? 49.625 231.269 311.457 1.00 29.45 861 ILE B O 1
ATOM 9101 N N . MET B 1 523 ? 49.150 231.674 309.287 1.00 29.13 862 MET B N 1
ATOM 9102 C CA . MET B 1 523 ? 48.953 230.276 308.931 1.00 28.68 862 MET B CA 1
ATOM 9103 C C . MET B 1 523 ? 49.629 229.986 307.600 1.00 31.39 862 MET B C 1
ATOM 9104 O O . MET B 1 523 ? 49.603 230.816 306.686 1.00 30.02 862 MET B O 1
ATOM 9109 N N . SER B 1 524 ? 50.236 228.806 307.500 1.00 24.84 863 SER B N 1
ATOM 9110 C CA . SER B 1 524 ? 50.925 228.396 306.282 1.00 24.65 863 SER B CA 1
ATOM 9111 C C . SER B 1 524 ? 50.887 226.881 306.187 1.00 25.73 863 SER B C 1
ATOM 9112 O O . SER B 1 524 ? 51.324 226.191 307.114 1.00 26.03 863 SER B O 1
ATOM 9115 N N . ARG B 1 525 ? 50.363 226.366 305.076 1.00 24.66 864 ARG B N 1
ATOM 9116 C CA . ARG B 1 525 ? 50.367 224.933 304.815 1.00 29.20 864 ARG B CA 1
ATOM 9117 C C . ARG B 1 525 ? 50.681 224.685 303.350 1.00 28.94 864 ARG B C 1
ATOM 9118 O O . ARG B 1 525 ? 50.098 225.326 302.471 1.00 29.90 864 ARG B O 1
ATOM 9126 N N . GLY B 1 526 ? 51.590 223.747 303.092 1.00 24.14 865 GLY B N 1
ATOM 9127 C CA . GLY B 1 526 ? 51.932 223.366 301.741 1.00 24.18 865 GLY B CA 1
ATOM 9128 C C . GLY B 1 526 ? 52.937 224.258 301.050 1.00 24.68 865 GLY B C 1
ATOM 9129 O O . GLY B 1 526 ? 53.259 224.009 299.881 1.00 27.47 865 GLY B O 1
ATOM 9130 N N . CYS B 1 527 ? 53.439 225.289 301.723 1.00 24.27 866 CYS B N 1
ATOM 9131 C CA . CYS B 1 527 ? 54.448 226.146 301.123 1.00 27.93 866 CYS B CA 1
ATOM 9132 C C . CYS B 1 527 ? 55.806 225.448 301.122 1.00 30.09 866 CYS B C 1
ATOM 9133 O O . CYS B 1 527 ? 56.041 224.482 301.853 1.00 31.65 866 CYS B O 1
ATOM 9136 N N . TYR B 1 528 ? 56.708 225.960 300.291 1.00 29.60 867 TYR B N 1
ATOM 9137 C CA . TYR B 1 528 ? 57.971 225.290 300.020 1.00 35.77 867 TYR B CA 1
ATOM 9138 C C . TYR B 1 528 ? 58.960 226.320 299.495 1.00 31.66 867 TYR B C 1
ATOM 9139 O O . TYR B 1 528 ? 58.552 227.363 298.970 1.00 30.83 867 TYR B O 1
ATOM 9148 N N . PRO B 1 529 ? 60.262 226.059 299.619 1.00 30.91 868 PRO B N 1
ATOM 9149 C CA . PRO B 1 529 ? 61.247 226.942 298.983 1.00 25.81 868 PRO B CA 1
ATOM 9150 C C . PRO B 1 529 ? 61.193 226.788 297.473 1.00 30.03 868 PRO B C 1
ATOM 9151 O O . PRO B 1 529 ? 61.102 225.673 296.954 1.00 30.31 868 PRO B O 1
ATOM 9155 N N . ARG B 1 530 ? 61.263 227.927 296.775 1.00 29.00 869 ARG B N 1
ATOM 9156 C CA . ARG B 1 530 ? 61.012 227.993 295.338 1.00 33.59 869 ARG B CA 1
ATOM 9157 C C . ARG B 1 530 ? 61.639 226.840 294.558 1.00 32.14 869 ARG B C 1
ATOM 9158 O O . ARG B 1 530 ? 60.943 226.100 293.855 1.00 32.53 869 ARG B O 1
ATOM 9166 N N . ALA B 1 531 ? 62.954 226.676 294.670 1.00 29.53 870 ALA B N 1
ATOM 9167 C CA . ALA B 1 531 ? 63.685 225.674 293.902 1.00 34.67 870 ALA B CA 1
ATOM 9168 C C . ALA B 1 531 ? 64.559 224.827 294.812 1.00 37.15 870 ALA B C 1
ATOM 9169 O O . ALA B 1 531 ? 65.664 224.418 294.442 1.00 39.90 870 ALA B O 1
ATOM 9171 N N . GLY B 1 532 ? 64.077 224.547 296.014 1.00 33.89 871 GLY B N 1
ATOM 9172 C CA . GLY B 1 532 ? 64.819 223.724 296.942 1.00 32.75 871 GLY B CA 1
ATOM 9173 C C . GLY B 1 532 ? 65.639 224.534 297.925 1.00 37.43 871 GLY B C 1
ATOM 9174 O O . GLY B 1 532 ? 65.547 225.762 298.026 1.00 34.79 871 GLY B O 1
ATOM 9175 N N . PHE B 1 533 ? 66.478 223.808 298.658 1.00 34.03 872 PHE B N 1
ATOM 9176 C CA . PHE B 1 533 ? 67.232 224.374 299.766 1.00 32.62 872 PHE B CA 1
ATOM 9177 C C . PHE B 1 533 ? 68.502 223.558 299.943 1.00 37.12 872 PHE B C 1
ATOM 9178 O O . PHE B 1 533 ? 68.437 222.333 300.080 1.00 40.38 872 PHE B O 1
ATOM 9186 N N . ILE B 1 534 ? 69.649 224.229 299.929 1.00 30.51 873 ILE B N 1
ATOM 9187 C CA . ILE B 1 534 ? 70.931 223.581 300.185 1.00 33.11 873 ILE B CA 1
ATOM 9188 C C . ILE B 1 534 ? 71.113 223.514 301.697 1.00 36.55 873 ILE B C 1
ATOM 9189 O O . ILE B 1 534 ? 71.430 224.515 302.343 1.00 32.58 873 ILE B O 1
ATOM 9194 N N . THR B 1 535 ? 70.917 222.318 302.261 1.00 36.10 874 THR B N 1
ATOM 9195 C CA . THR B 1 535 ? 70.755 222.121 303.697 1.00 35.89 874 THR B CA 1
ATOM 9196 C C . THR B 1 535 ? 72.018 222.396 304.511 1.00 33.32 874 THR B C 1
ATOM 9197 O O . THR B 1 535 ? 71.947 222.354 305.744 1.00 37.12 874 THR B O 1
ATOM 9201 N N . SER B 1 536 ? 73.157 222.668 303.879 1.00 35.83 875 SER B N 1
ATOM 9202 C CA . SER B 1 536 ? 74.374 223.022 304.599 1.00 37.89 875 SER B CA 1
ATOM 9203 C C . SER B 1 536 ? 74.582 224.527 304.701 1.00 40.30 875 SER B C 1
ATOM 9204 O O . SER B 1 536 ? 75.572 224.964 305.295 1.00 41.56 875 SER B O 1
ATOM 9207 N N . ASN B 1 537 ? 73.672 225.327 304.144 1.00 35.20 876 ASN B N 1
ATOM 9208 C CA . ASN B 1 537 ? 73.819 226.778 304.158 1.00 34.81 876 ASN B CA 1
ATOM 9209 C C . ASN B 1 537 ? 72.685 227.441 304.928 1.00 34.23 876 ASN B C 1
ATOM 9210 O O . ASN B 1 537 ? 71.887 228.183 304.346 1.00 30.73 876 ASN B O 1
ATOM 9215 N N . TRP B 1 538 ? 72.608 227.188 306.238 1.00 30.96 877 TRP B N 1
ATOM 9216 C CA . TRP B 1 538 ? 71.568 227.810 307.051 1.00 31.13 877 TRP B CA 1
ATOM 9217 C C . TRP B 1 538 ? 71.720 229.325 307.111 1.00 33.81 877 TRP B C 1
ATOM 9218 O O . TRP B 1 538 ? 70.752 230.022 307.434 1.00 31.75 877 TRP B O 1
ATOM 9229 N N . ASN B 1 539 ? 72.913 229.846 306.811 1.00 33.67 878 ASN B N 1
ATOM 9230 C CA . ASN B 1 539 ? 73.121 231.288 306.777 1.00 37.58 878 ASN B CA 1
ATOM 9231 C C . ASN B 1 539 ? 72.316 231.965 305.676 1.00 34.70 878 ASN B C 1
ATOM 9232 O O . ASN B 1 539 ? 72.108 233.180 305.738 1.00 38.02 878 ASN B O 1
ATOM 9237 N N . LEU B 1 540 ? 71.865 231.211 304.673 1.00 30.84 879 LEU B N 1
ATOM 9238 C CA . LEU B 1 540 ? 71.077 231.749 303.573 1.00 35.62 879 LEU B CA 1
ATOM 9239 C C . LEU B 1 540 ? 69.592 231.428 303.709 1.00 37.21 879 LEU B C 1
ATOM 9240 O O . LEU B 1 540 ? 68.847 231.551 302.732 1.00 35.88 879 LEU B O 1
ATOM 9245 N N . GLY B 1 541 ? 69.150 231.022 304.897 1.00 36.63 880 GLY B N 1
ATOM 9246 C CA . GLY B 1 541 ? 67.778 230.595 305.087 1.00 29.66 880 GLY B CA 1
ATOM 9247 C C . GLY B 1 541 ? 66.861 231.704 305.573 1.00 33.76 880 GLY B C 1
ATOM 9248 O O . GLY B 1 541 ? 67.272 232.615 306.287 1.00 31.10 880 GLY B O 1
ATOM 9249 N N . CYS B 1 542 ? 65.596 231.603 305.171 1.00 32.89 881 CYS B N 1
ATOM 9250 C CA . CYS B 1 542 ? 64.544 232.525 305.571 1.00 27.27 881 CYS B CA 1
ATOM 9251 C C . CYS B 1 542 ? 63.337 231.717 306.025 1.00 33.94 881 CYS B C 1
ATOM 9252 O O . CYS B 1 542 ? 63.046 230.659 305.459 1.00 31.29 881 CYS B O 1
ATOM 9255 N N . ILE B 1 543 ? 62.645 232.202 307.048 1.00 27.37 882 ILE B N 1
ATOM 9256 C CA . ILE B 1 543 ? 61.458 231.535 307.552 1.00 32.22 882 ILE B CA 1
ATOM 9257 C C . ILE B 1 543 ? 60.216 232.270 307.063 1.00 34.99 882 ILE B C 1
ATOM 9258 O O . ILE B 1 543 ? 60.286 233.376 306.531 1.00 30.42 882 ILE B O 1
ATOM 9263 N N . VAL B 1 544 ? 59.054 231.642 307.244 1.00 33.80 883 VAL B N 1
ATOM 9264 C CA . VAL B 1 544 ? 57.794 232.283 306.883 1.00 28.64 883 VAL B CA 1
ATOM 9265 C C . VAL B 1 544 ? 57.427 233.338 307.918 1.00 31.18 883 VAL B C 1
ATOM 9266 O O . VAL B 1 544 ? 57.208 234.510 307.590 1.00 31.30 883 VAL B O 1
ATOM 9270 N N . SER B 1 545 ? 57.363 232.935 309.190 1.00 29.74 884 SER B N 1
ATOM 9271 C CA . SER B 1 545 ? 56.967 233.834 310.261 1.00 28.65 884 SER B CA 1
ATOM 9272 C C . SER B 1 545 ? 57.538 233.328 311.572 1.00 28.39 884 SER B C 1
ATOM 9273 O O . SER B 1 545 ? 57.558 232.109 311.792 1.00 25.99 884 SER B O 1
ATOM 9276 N N . PRO B 1 546 ? 58.004 234.214 312.457 1.00 26.87 885 PRO B N 1
ATOM 9277 C CA . PRO B 1 546 ? 58.471 233.762 313.776 1.00 30.27 885 PRO B CA 1
ATOM 9278 C C . PRO B 1 546 ? 57.345 233.369 314.714 1.00 32.46 885 PRO B C 1
ATOM 9279 O O . PRO B 1 546 ? 57.626 232.869 315.811 1.00 30.35 885 PRO B O 1
ATOM 9283 N N . TYR B 1 547 ? 56.089 233.578 314.327 1.00 34.19 886 TYR B N 1
ATOM 9284 C CA . TYR B 1 547 ? 54.956 233.221 315.166 1.00 30.37 886 TYR B CA 1
ATOM 9285 C C . TYR B 1 547 ? 54.413 231.831 314.867 1.00 29.34 886 TYR B C 1
ATOM 9286 O O . TYR B 1 547 ? 53.604 231.317 315.648 1.00 31.66 886 TYR B O 1
ATOM 9295 N N . ILE B 1 548 ? 54.829 231.219 313.760 1.00 27.09 887 ILE B N 1
ATOM 9296 C CA . ILE B 1 548 ? 54.605 229.794 313.545 1.00 27.59 887 ILE B CA 1
ATOM 9297 C C . ILE B 1 548 ? 55.693 229.059 314.315 1.00 30.57 887 ILE B C 1
ATOM 9298 O O . ILE B 1 548 ? 56.703 228.636 313.742 1.00 34.79 887 ILE B O 1
ATOM 9303 N N . ASN B 1 549 ? 55.507 228.925 315.626 1.00 30.04 888 ASN B N 1
ATOM 9304 C CA . ASN B 1 549 ? 56.555 228.411 316.499 1.00 26.42 888 ASN B CA 1
ATOM 9305 C C . ASN B 1 549 ? 55.933 227.540 317.578 1.00 30.44 888 ASN B C 1
ATOM 9306 O O . ASN B 1 549 ? 55.136 228.025 318.388 1.00 27.51 888 ASN B O 1
ATOM 9311 N N . SER B 1 550 ? 56.297 226.259 317.585 1.00 26.99 889 SER B N 1
ATOM 9312 C CA . SER B 1 550 ? 55.904 225.344 318.645 1.00 26.59 889 SER B CA 1
ATOM 9313 C C . SER B 1 550 ? 57.010 225.123 319.666 1.00 30.63 889 SER B C 1
ATOM 9314 O O . SER B 1 550 ? 56.784 224.424 320.660 1.00 29.34 889 SER B O 1
ATOM 9317 N N . VAL B 1 551 ? 58.199 225.685 319.436 1.00 25.38 890 VAL B N 1
ATOM 9318 C CA . VAL B 1 551 ? 59.198 225.769 320.493 1.00 25.56 890 VAL B CA 1
ATOM 9319 C C . VAL B 1 551 ? 58.637 226.610 321.629 1.00 30.18 890 VAL B C 1
ATOM 9320 O O . VAL B 1 551 ? 57.920 227.594 321.406 1.00 28.95 890 VAL B O 1
ATOM 9324 N N . SER B 1 552 ? 58.941 226.212 322.860 1.00 29.33 891 SER B N 1
ATOM 9325 C CA . SER B 1 552 ? 58.584 226.980 324.043 1.00 26.68 891 SER B CA 1
ATOM 9326 C C . SER B 1 552 ? 59.852 227.380 324.780 1.00 26.90 891 SER B C 1
ATOM 9327 O O . SER B 1 552 ? 60.806 226.598 324.858 1.00 26.68 891 SER B O 1
ATOM 9330 N N . ASN B 1 553 ? 59.853 228.599 325.322 1.00 28.81 892 ASN B N 1
ATOM 9331 C CA . ASN B 1 553 ? 61.031 229.165 325.980 1.00 31.89 892 ASN B CA 1
ATOM 9332 C C . ASN B 1 553 ? 62.245 229.102 325.055 1.00 33.55 892 ASN B C 1
ATOM 9333 O O . ASN B 1 553 ? 63.356 228.763 325.466 1.00 31.73 892 ASN B O 1
ATOM 9338 N N . GLY B 1 554 ? 62.022 229.419 323.781 1.00 27.20 893 GLY B N 1
ATOM 9339 C CA . GLY B 1 554 ? 63.071 229.382 322.785 1.00 30.90 893 GLY B CA 1
ATOM 9340 C C . GLY B 1 554 ? 64.035 230.540 322.820 1.00 30.63 893 GLY B C 1
ATOM 9341 O O . GLY B 1 554 ? 64.978 230.578 322.025 1.00 31.16 893 GLY B O 1
ATOM 9342 N N . SER B 1 555 ? 63.822 231.498 323.726 1.00 29.09 894 SER B N 1
ATOM 9343 C CA . SER B 1 555 ? 64.714 232.645 323.836 1.00 32.98 894 SER B CA 1
ATOM 9344 C C . SER B 1 555 ? 65.054 232.955 325.290 1.00 38.47 894 SER B C 1
ATOM 9345 O O . SER B 1 555 ? 65.526 234.061 325.586 1.00 35.70 894 SER B O 1
ATOM 9348 N N . GLY B 1 556 ? 64.829 232.012 326.203 1.00 33.64 895 GLY B N 1
ATOM 9349 C CA . GLY B 1 556 ? 65.137 232.242 327.599 1.00 29.42 895 GLY B CA 1
ATOM 9350 C C . GLY B 1 556 ? 64.184 233.172 328.309 1.00 34.98 895 GLY B C 1
ATOM 9351 O O . GLY B 1 556 ? 64.494 233.640 329.408 1.00 35.47 895 GLY B O 1
ATOM 9352 N N . GLN B 1 557 ? 63.019 233.448 327.717 1.00 35.18 896 GLN B N 1
ATOM 9353 C CA . GLN B 1 557 ? 62.089 234.398 328.314 1.00 36.35 896 GLN B CA 1
ATOM 9354 C C . GLN B 1 557 ? 61.544 233.916 329.652 1.00 36.47 896 GLN B C 1
ATOM 9355 O O . GLN B 1 557 ? 61.052 234.734 330.437 1.00 42.58 896 GLN B O 1
ATOM 9361 N N . PHE B 1 558 ? 61.620 232.615 329.933 1.00 34.04 897 PHE B N 1
ATOM 9362 C CA . PHE B 1 558 ? 61.203 232.095 331.230 1.00 38.79 897 PHE B CA 1
ATOM 9363 C C . PHE B 1 558 ? 62.217 232.370 332.333 1.00 42.83 897 PHE B C 1
ATOM 9364 O O . PHE B 1 558 ? 61.937 232.056 333.496 1.00 44.93 897 PHE B O 1
ATOM 9372 N N . GLU B 1 559 ? 63.380 232.930 331.994 1.00 42.12 898 GLU B N 1
ATOM 9373 C CA . GLU B 1 559 ? 64.488 233.121 332.934 1.00 40.92 898 GLU B CA 1
ATOM 9374 C C . GLU B 1 559 ? 64.955 231.796 333.533 1.00 42.17 898 GLU B C 1
ATOM 9375 O O . GLU B 1 559 ? 65.443 231.750 334.665 1.00 45.98 898 GLU B O 1
ATOM 9381 N N . ASN B 1 560 ? 64.800 230.715 332.776 1.00 38.85 899 ASN B N 1
ATOM 9382 C CA . ASN B 1 560 ? 65.331 229.401 333.126 1.00 32.93 899 ASN B CA 1
ATOM 9383 C C . ASN B 1 560 ? 65.493 228.618 331.825 1.00 36.29 899 ASN B C 1
ATOM 9384 O O . ASN B 1 560 ? 65.282 229.157 330.733 1.00 36.52 899 ASN B O 1
ATOM 9389 N N . ILE B 1 561 ? 65.864 227.343 331.930 1.00 31.23 900 ILE B N 1
ATOM 9390 C CA . ILE B 1 561 ? 66.082 226.532 330.734 1.00 33.87 900 ILE B CA 1
ATOM 9391 C C . ILE B 1 561 ? 65.017 225.447 330.629 1.00 34.90 900 ILE B C 1
ATOM 9392 O O . ILE B 1 561 ? 65.268 224.369 330.078 1.00 32.94 900 ILE B O 1
ATOM 9397 N N . SER B 1 562 ? 63.819 225.730 331.139 1.00 28.20 901 SER B N 1
ATOM 9398 C CA . SER B 1 562 ? 62.713 224.794 330.991 1.00 34.18 901 SER B CA 1
ATOM 9399 C C . SER B 1 562 ? 62.449 224.526 329.513 1.00 36.28 901 SER B C 1
ATOM 9400 O O . SER B 1 562 ? 62.528 225.433 328.679 1.00 30.64 901 SER B O 1
ATOM 9403 N N . ASN B 1 563 ? 62.150 223.264 329.200 1.00 32.25 902 ASN B N 1
ATOM 9404 C CA . ASN B 1 563 ? 61.981 222.674 327.868 1.00 29.56 902 ASN B CA 1
ATOM 9405 C C . ASN B 1 563 ? 63.326 222.364 327.217 1.00 29.93 902 ASN B C 1
ATOM 9406 O O . ASN B 1 563 ? 63.343 221.793 326.121 1.00 33.21 902 ASN B O 1
ATOM 9411 N N . TRP B 1 564 ? 64.445 222.706 327.847 1.00 29.12 903 TRP B N 1
ATOM 9412 C CA . TRP B 1 564 ? 65.767 222.381 327.337 1.00 27.15 903 TRP B CA 1
ATOM 9413 C C . TRP B 1 564 ? 66.483 221.457 328.311 1.00 32.98 903 TRP B C 1
ATOM 9414 O O . TRP B 1 564 ? 66.204 221.461 329.514 1.00 35.10 903 TRP B O 1
ATOM 9425 N N . THR B 1 565 ? 67.409 220.661 327.781 1.00 30.65 904 THR B N 1
ATOM 9426 C CA . THR B 1 565 ? 68.312 219.857 328.590 1.00 33.18 904 THR B CA 1
ATOM 9427 C C . THR B 1 565 ? 69.749 220.179 328.206 1.00 32.09 904 THR B C 1
ATOM 9428 O O . THR B 1 565 ? 70.050 220.418 327.032 1.00 35.09 904 THR B O 1
ATOM 9432 N N . LEU B 1 566 ? 70.630 220.192 329.202 1.00 33.92 905 LEU B N 1
ATOM 9433 C CA . LEU B 1 566 ? 72.052 220.445 329.002 1.00 32.86 905 LEU B CA 1
ATOM 9434 C C . LEU B 1 566 ? 72.829 219.236 329.502 1.00 34.43 905 LEU B C 1
ATOM 9435 O O . LEU B 1 566 ? 72.767 218.906 330.691 1.00 35.30 905 LEU B O 1
ATOM 9440 N N . SER B 1 567 ? 73.557 218.581 328.600 1.00 29.57 906 SER B N 1
ATOM 9441 C CA . SER B 1 567 ? 74.277 217.350 328.902 1.00 29.61 906 SER B CA 1
ATOM 9442 C C . SER B 1 567 ? 75.766 217.569 328.678 1.00 34.77 906 SER B C 1
ATOM 9443 O O . SER B 1 567 ? 76.172 218.002 327.596 1.00 32.86 906 SER B O 1
ATOM 9446 N N . GLN B 1 568 ? 76.573 217.253 329.692 1.00 30.77 907 GLN B N 1
ATOM 9447 C CA . GLN B 1 568 ? 78.012 217.481 329.652 1.00 28.19 907 GLN B CA 1
ATOM 9448 C C . GLN B 1 568 ? 78.746 216.259 329.113 1.00 31.13 907 GLN B C 1
ATOM 9449 O O . GLN B 1 568 ? 78.413 215.119 329.449 1.00 32.84 907 GLN B O 1
ATOM 9455 N N . THR B 1 569 ? 79.756 216.507 328.272 1.00 29.36 908 THR B N 1
ATOM 9456 C CA . THR B 1 569 ? 80.630 215.453 327.771 1.00 34.15 908 THR B CA 1
ATOM 9457 C C . THR B 1 569 ? 82.110 215.786 327.945 1.00 35.45 908 THR B C 1
ATOM 9458 O O . THR B 1 569 ? 82.962 215.014 327.489 1.00 37.61 908 THR B O 1
ATOM 9462 N N . GLY B 1 570 ? 82.442 216.904 328.590 1.00 34.44 909 GLY B N 1
ATOM 9463 C CA . GLY B 1 570 ? 83.820 217.348 328.659 1.00 29.58 909 GLY B CA 1
ATOM 9464 C C . GLY B 1 570 ? 84.442 217.338 330.040 1.00 31.12 909 GLY B C 1
ATOM 9465 O O . GLY B 1 570 ? 83.894 216.757 330.982 1.00 29.55 909 GLY B O 1
ATOM 9466 N N . THR B 1 571 ? 85.597 217.989 330.163 1.00 31.01 910 THR B N 1
ATOM 9467 C CA . THR B 1 571 ? 86.386 217.999 331.387 1.00 32.69 910 THR B CA 1
ATOM 9468 C C . THR B 1 571 ? 86.120 219.229 332.246 1.00 33.06 910 THR B C 1
ATOM 9469 O O . THR B 1 571 ? 86.808 219.433 333.251 1.00 32.53 910 THR B O 1
ATOM 9473 N N . ASP B 1 572 ? 85.146 220.050 331.867 1.00 31.88 911 ASP B N 1
ATOM 9474 C CA . ASP B 1 572 ? 84.777 221.248 332.606 1.00 32.78 911 ASP B CA 1
ATOM 9475 C C . ASP B 1 572 ? 83.347 221.589 332.217 1.00 35.35 911 ASP B C 1
ATOM 9476 O O . ASP B 1 572 ? 82.965 221.421 331.058 1.00 37.61 911 ASP B O 1
ATOM 9481 N N . VAL B 1 573 ? 82.558 222.050 333.187 1.00 30.37 912 VAL B N 1
ATOM 9482 C CA . VAL B 1 573 ? 81.123 222.186 332.970 1.00 32.12 912 VAL B CA 1
ATOM 9483 C C . VAL B 1 573 ? 80.835 223.382 332.072 1.00 30.02 912 VAL B C 1
ATOM 9484 O O . VAL B 1 573 ? 81.305 224.499 332.322 1.00 34.79 912 VAL B O 1
ATOM 9488 N N . VAL B 1 574 ? 80.062 223.147 331.015 1.00 29.84 913 VAL B N 1
ATOM 9489 C CA . VAL B 1 574 ? 79.491 224.230 330.223 1.00 30.12 913 VAL B CA 1
ATOM 9490 C C . VAL B 1 574 ? 78.319 224.822 330.992 1.00 32.00 913 VAL B C 1
ATOM 9491 O O . VAL B 1 574 ? 77.448 224.091 331.478 1.00 33.48 913 VAL B O 1
ATOM 9495 N N . THR B 1 575 ? 78.295 226.144 331.113 1.00 33.63 914 THR B N 1
ATOM 9496 C CA . THR B 1 575 ? 77.244 226.836 331.841 1.00 35.05 914 THR B CA 1
ATOM 9497 C C . THR B 1 575 ? 76.283 227.510 330.871 1.00 39.03 914 THR B C 1
ATOM 9498 O O . THR B 1 575 ? 76.668 227.932 329.776 1.00 37.64 914 THR B O 1
ATOM 9502 N N . VAL B 1 576 ? 75.023 227.600 331.286 1.00 41.18 915 VAL B N 1
ATOM 9503 C CA . VAL B 1 576 ? 73.974 228.244 330.507 1.00 37.33 915 VAL B CA 1
ATOM 9504 C C . VAL B 1 576 ? 73.289 229.282 331.385 1.00 40.05 915 VAL B C 1
ATOM 9505 O O . VAL B 1 576 ? 73.053 229.047 332.575 1.00 38.63 915 VAL B O 1
ATOM 9509 N N . THR B 1 577 ? 72.993 230.439 330.801 1.00 38.11 916 THR B N 1
ATOM 9510 C CA . THR B 1 577 ? 72.255 231.485 331.487 1.00 38.42 916 THR B CA 1
ATOM 9511 C C . THR B 1 577 ? 71.341 232.176 330.488 1.00 36.03 916 THR B C 1
ATOM 9512 O O . THR B 1 577 ? 71.430 231.962 329.275 1.00 32.22 916 THR B O 1
ATOM 9516 N N . THR B 1 578 ? 70.445 233.005 331.012 1.00 33.57 917 THR B N 1
ATOM 9517 C CA . THR B 1 578 ? 69.576 233.846 330.201 1.00 37.97 917 THR B CA 1
ATOM 9518 C C . THR B 1 578 ? 69.981 235.296 330.423 1.00 46.98 917 THR B C 1
ATOM 9519 O O . THR B 1 578 ? 69.862 235.813 331.539 1.00 54.82 917 THR B O 1
ATOM 9523 N N . GLY B 1 579 ? 70.472 235.941 329.368 1.00 46.61 918 GLY B N 1
ATOM 9524 C CA . GLY B 1 579 ? 70.932 237.312 329.462 1.00 41.52 918 GLY B CA 1
ATOM 9525 C C . GLY B 1 579 ? 70.124 238.264 328.607 1.00 44.92 918 GLY B C 1
ATOM 9526 O O . GLY B 1 579 ? 69.123 237.867 328.005 1.00 40.93 918 GLY B O 1
ATOM 9527 N N . ASN B 1 580 ? 70.552 239.523 328.538 1.00 45.92 919 ASN B N 1
ATOM 9528 C CA . ASN B 1 580 ? 69.834 240.556 327.806 1.00 47.49 919 ASN B CA 1
ATOM 9529 C C . ASN B 1 580 ? 70.496 240.912 326.480 1.00 43.78 919 ASN B C 1
ATOM 9530 O O . ASN B 1 580 ? 70.090 241.887 325.839 1.00 45.98 919 ASN B O 1
ATOM 9535 N N . ASP B 1 581 ? 71.498 240.147 326.055 1.00 44.02 920 ASP B N 1
ATOM 9536 C CA . ASP B 1 581 ? 72.174 240.390 324.784 1.00 44.83 920 ASP B CA 1
ATOM 9537 C C . ASP B 1 581 ? 71.304 239.850 323.656 1.00 40.43 920 ASP B C 1
ATOM 9538 O O . ASP B 1 581 ? 71.205 238.633 323.467 1.00 35.72 920 ASP B O 1
ATOM 9543 N N . VAL B 1 582 ? 70.668 240.747 322.907 1.00 34.29 921 VAL B N 1
ATOM 9544 C CA . VAL B 1 582 ? 69.743 240.351 321.846 1.00 36.84 921 VAL B CA 1
ATOM 9545 C C . VAL B 1 582 ? 70.076 241.106 320.563 1.00 40.32 921 VAL B C 1
ATOM 9546 O O . VAL B 1 582 ? 70.635 242.210 320.622 1.00 39.54 921 VAL B O 1
ATOM 9550 N N . PRO B 1 583 ? 69.765 240.551 319.386 1.00 37.92 922 PRO B N 1
ATOM 9551 C CA . PRO B 1 583 ? 69.904 241.344 318.154 1.00 35.17 922 PRO B CA 1
ATOM 9552 C C . PRO B 1 583 ? 68.894 242.472 318.074 1.00 41.56 922 PRO B C 1
ATOM 9553 O O . PRO B 1 583 ? 69.181 243.513 317.470 1.00 44.29 922 PRO B O 1
ATOM 9557 N N . ASN B 1 584 ? 67.720 242.282 318.667 1.00 38.33 923 ASN B N 1
ATOM 9558 C CA . ASN B 1 584 ? 66.663 243.278 318.766 1.00 37.52 923 ASN B CA 1
ATOM 9559 C C . ASN B 1 584 ? 65.666 242.770 319.796 1.00 45.22 923 ASN B C 1
ATOM 9560 O O . ASN B 1 584 ? 65.656 241.583 320.134 1.00 41.48 923 ASN B O 1
ATOM 9565 N N . ASP B 1 585 ? 64.827 243.678 320.291 1.00 41.48 924 ASP B N 1
ATOM 9566 C CA . ASP B 1 585 ? 63.802 243.329 321.267 1.00 45.25 924 ASP B CA 1
ATOM 9567 C C . ASP B 1 585 ? 62.399 243.402 320.670 1.00 42.53 924 ASP B C 1
ATOM 9568 O O . ASP B 1 585 ? 61.431 243.696 321.375 1.00 50.36 924 ASP B O 1
ATOM 9573 N N . LEU B 1 586 ? 62.277 243.130 319.368 1.00 40.18 925 LEU B N 1
ATOM 9574 C CA . LEU B 1 586 ? 60.967 243.161 318.729 1.00 40.34 925 LEU B CA 1
ATOM 9575 C C . LEU B 1 586 ? 60.067 242.039 319.231 1.00 40.30 925 LEU B C 1
ATOM 9576 O O . LEU B 1 586 ? 58.842 242.200 319.266 1.00 40.95 925 LEU B O 1
ATOM 9581 N N . MET B 1 587 ? 60.644 240.908 319.626 1.00 36.75 926 MET B N 1
ATOM 9582 C CA . MET B 1 587 ? 59.872 239.801 320.177 1.00 36.64 926 MET B CA 1
ATOM 9583 C C . MET B 1 587 ? 60.299 239.414 321.583 1.00 41.80 926 MET B C 1
ATOM 9584 O O . MET B 1 587 ? 59.442 239.194 322.442 1.00 47.43 926 MET B O 1
ATOM 9589 N N . PHE B 1 588 ? 61.600 239.328 321.846 1.00 33.87 927 PHE B N 1
ATOM 9590 C CA . PHE B 1 588 ? 62.093 238.977 323.168 1.00 34.06 927 PHE B CA 1
ATOM 9591 C C . PHE B 1 588 ? 63.256 239.884 323.535 1.00 38.03 927 PHE B C 1
ATOM 9592 O O . PHE B 1 588 ? 64.008 240.339 322.669 1.00 42.52 927 PHE B O 1
ATOM 9600 N N . SER B 1 589 ? 63.396 240.142 324.834 1.00 32.92 928 SER B N 1
ATOM 9601 C CA . SER B 1 589 ? 64.517 240.900 325.369 1.00 36.45 928 SER B CA 1
ATOM 9602 C C . SER B 1 589 ? 65.574 240.001 325.998 1.00 39.46 928 SER B C 1
ATOM 9603 O O . SER B 1 589 ? 66.498 240.502 326.646 1.00 43.84 928 SER B O 1
ATOM 9606 N N . THR B 1 590 ? 65.461 238.687 325.816 1.00 41.74 929 THR B N 1
ATOM 9607 C CA . THR B 1 590 ? 66.359 237.730 326.439 1.00 37.29 929 THR B CA 1
ATOM 9608 C C . THR B 1 590 ? 66.964 236.814 325.385 1.00 36.34 929 THR B C 1
ATOM 9609 O O . THR B 1 590 ? 66.478 236.715 324.256 1.00 36.10 929 THR B O 1
ATOM 9613 N N . SER B 1 591 ? 68.042 236.139 325.779 1.00 36.20 930 SER B N 1
ATOM 9614 C CA . SER B 1 591 ? 68.697 235.144 324.946 1.00 36.13 930 SER B CA 1
ATOM 9615 C C . SER B 1 591 ? 69.359 234.117 325.850 1.00 35.06 930 SER B C 1
ATOM 9616 O O . SER B 1 591 ? 69.684 234.406 327.005 1.00 35.48 930 SER B O 1
ATOM 9619 N N . PHE B 1 592 ? 69.548 232.913 325.320 1.00 34.33 931 PHE B N 1
ATOM 9620 C CA . PHE B 1 592 ? 70.382 231.928 325.991 1.00 33.38 931 PHE B CA 1
ATOM 9621 C C . PHE B 1 592 ? 71.846 232.244 325.729 1.00 33.97 931 PHE B C 1
ATOM 9622 O O . PHE B 1 592 ? 72.216 232.660 324.628 1.00 34.33 931 PHE B O 1
ATOM 9630 N N . VAL B 1 593 ? 72.678 232.054 326.750 1.00 31.54 932 VAL B N 1
ATOM 9631 C CA . VAL B 1 593 ? 74.123 232.208 326.626 1.00 34.54 932 VAL B CA 1
ATOM 9632 C C . VAL B 1 593 ? 74.765 230.926 327.140 1.00 34.15 932 VAL B C 1
ATOM 9633 O O . VAL B 1 593 ? 74.665 230.610 328.331 1.00 32.02 932 VAL B O 1
ATOM 9637 N N . LEU B 1 594 ? 75.406 230.184 326.244 1.00 36.21 933 LEU B N 1
ATOM 9638 C CA . LEU B 1 594 ? 76.186 229.009 326.605 1.00 31.50 933 LEU B CA 1
ATOM 9639 C C . LEU B 1 594 ? 77.653 229.408 326.668 1.00 34.49 933 LEU B C 1
ATOM 9640 O O . LEU B 1 594 ? 78.165 230.027 325.734 1.00 39.69 933 LEU B O 1
ATOM 9645 N N . SER B 1 595 ? 78.323 229.059 327.764 1.00 30.61 934 SER B N 1
ATOM 9646 C CA . SER B 1 595 ? 79.703 229.463 327.997 1.00 36.57 934 SER B CA 1
ATOM 9647 C C . SER B 1 595 ? 80.599 228.233 328.056 1.00 32.93 934 SER B C 1
ATOM 9648 O O . SER B 1 595 ? 80.347 227.313 328.844 1.00 34.63 934 SER B O 1
ATOM 9651 N N . VAL B 1 596 ? 81.641 228.229 327.229 1.00 34.47 935 VAL B N 1
ATOM 9652 C CA . VAL B 1 596 ? 82.617 227.144 327.176 1.00 34.08 935 VAL B CA 1
ATOM 9653 C C . VAL B 1 596 ? 83.893 227.635 327.859 1.00 33.76 935 VAL B C 1
ATOM 9654 O O . VAL B 1 596 ? 84.636 228.425 327.256 1.00 37.31 935 VAL B O 1
ATOM 9658 N N . PRO B 1 597 ? 84.192 227.193 329.087 1.00 33.81 936 PRO B N 1
ATOM 9659 C CA . PRO B 1 597 ? 85.322 227.782 329.824 1.00 36.86 936 PRO B CA 1
ATOM 9660 C C . PRO B 1 597 ? 86.691 227.242 329.431 1.00 38.82 936 PRO B C 1
ATOM 9661 O O . PRO B 1 597 ? 87.693 227.947 329.623 1.00 36.03 936 PRO B O 1
ATOM 9665 N N . THR B 1 598 ? 86.775 226.020 328.909 1.00 38.57 937 THR B N 1
ATOM 9666 C CA . THR B 1 598 ? 88.046 225.442 328.495 1.00 35.67 937 THR B CA 1
ATOM 9667 C C . THR B 1 598 ? 87.868 224.750 327.151 1.00 40.72 937 THR B C 1
ATOM 9668 O O . THR B 1 598 ? 86.746 224.481 326.713 1.00 33.13 937 THR B O 1
ATOM 9672 N N . VAL B 1 599 ? 88.995 224.455 326.497 1.00 33.34 938 VAL B N 1
ATOM 9673 C CA . VAL B 1 599 ? 88.938 223.707 325.245 1.00 33.07 938 VAL B CA 1
ATOM 9674 C C . VAL B 1 599 ? 88.428 222.289 325.465 1.00 34.21 938 VAL B C 1
ATOM 9675 O O . VAL B 1 599 ? 87.943 221.653 324.522 1.00 36.15 938 VAL B O 1
ATOM 9679 N N . GLY B 1 600 ? 88.515 221.778 326.693 1.00 32.25 939 GLY B N 1
ATOM 9680 C CA . GLY B 1 600 ? 88.015 220.450 326.996 1.00 31.67 939 GLY B CA 1
ATOM 9681 C C . GLY B 1 600 ? 86.546 220.379 327.341 1.00 33.60 939 GLY B C 1
ATOM 9682 O O . GLY B 1 600 ? 85.998 219.277 327.427 1.00 33.24 939 GLY B O 1
ATOM 9683 N N . ALA B 1 601 ? 85.895 221.521 327.540 1.00 30.94 940 ALA B N 1
ATOM 9684 C CA . ALA B 1 601 ? 84.478 221.542 327.862 1.00 32.77 940 ALA B CA 1
ATOM 9685 C C . ALA B 1 601 ? 83.642 221.265 326.619 1.00 32.88 940 ALA B C 1
ATOM 9686 O O . ALA B 1 601 ? 83.991 221.671 325.507 1.00 36.40 940 ALA B O 1
ATOM 9688 N N . ALA B 1 602 ? 82.522 220.570 326.818 1.00 32.66 941 ALA B N 1
ATOM 9689 C CA . ALA B 1 602 ? 81.637 220.216 325.716 1.00 31.68 941 ALA B CA 1
ATOM 9690 C C . ALA B 1 602 ? 80.269 219.859 326.276 1.00 32.31 941 ALA B C 1
ATOM 9691 O O . ALA B 1 602 ? 80.175 219.219 327.327 1.00 30.46 941 ALA B O 1
ATOM 9693 N N . ALA B 1 603 ? 79.215 220.269 325.571 1.00 29.26 942 ALA B N 1
ATOM 9694 C CA . ALA B 1 603 ? 77.864 220.004 326.046 1.00 27.65 942 ALA B CA 1
ATOM 9695 C C . ALA B 1 603 ? 76.878 220.051 324.888 1.00 30.15 942 ALA B C 1
ATOM 9696 O O . ALA B 1 603 ? 77.126 220.680 323.856 1.00 31.30 942 ALA B O 1
ATOM 9698 N N . ASN B 1 604 ? 75.748 219.376 325.087 1.00 28.99 943 ASN B N 1
ATOM 9699 C CA . ASN B 1 604 ? 74.622 219.398 324.165 1.00 26.61 943 ASN B CA 1
ATOM 9700 C C . ASN B 1 604 ? 73.461 220.137 324.818 1.00 32.94 943 ASN B C 1
ATOM 9701 O O . ASN B 1 604 ? 73.110 219.856 325.969 1.00 32.16 943 ASN B O 1
ATOM 9706 N N . PHE B 1 605 ? 72.873 221.076 324.081 1.00 26.44 944 PHE B N 1
ATOM 9707 C CA . PHE B 1 605 ? 71.751 221.891 324.541 1.00 26.41 944 PHE B CA 1
ATOM 9708 C C . PHE B 1 605 ? 70.572 221.576 323.627 1.00 32.67 944 PHE B C 1
ATOM 9709 O O . PHE B 1 605 ? 70.605 221.896 322.435 1.00 31.22 944 PHE B O 1
ATOM 9717 N N . THR B 1 606 ? 69.535 220.942 324.179 1.00 31.72 945 THR B N 1
ATOM 9718 C CA . THR B 1 606 ? 68.554 220.224 323.375 1.00 31.48 945 THR B CA 1
ATOM 9719 C C . THR B 1 606 ? 67.126 220.544 323.795 1.00 29.69 945 THR B C 1
ATOM 9720 O O . THR B 1 606 ? 66.821 220.615 324.988 1.00 31.55 945 THR B O 1
ATOM 9724 N N . GLN B 1 607 ? 66.251 220.722 322.803 1.00 30.52 946 GLN B N 1
ATOM 9725 C CA . GLN B 1 607 ? 64.806 220.731 323.005 1.00 27.86 946 GLN B CA 1
ATOM 9726 C C . GLN B 1 607 ? 64.152 219.914 321.902 1.00 30.11 946 GLN B C 1
ATOM 9727 O O . GLN B 1 607 ? 64.563 219.992 320.740 1.00 27.90 946 GLN B O 1
ATOM 9733 N N . THR B 1 608 ? 63.140 219.129 322.267 1.00 26.73 947 THR B N 1
ATOM 9734 C CA . THR B 1 608 ? 62.343 218.380 321.306 1.00 30.24 947 THR B CA 1
ATOM 9735 C C . THR B 1 608 ? 60.936 218.959 321.236 1.00 29.54 947 THR B C 1
ATOM 9736 O O . THR B 1 608 ? 60.383 219.401 322.248 1.00 28.66 947 THR B O 1
ATOM 9740 N N . ILE B 1 609 ? 60.361 218.954 320.035 1.00 27.46 948 ILE B N 1
ATOM 9741 C CA . ILE B 1 609 ? 59.041 219.522 319.787 1.00 31.32 948 ILE B CA 1
ATOM 9742 C C . ILE B 1 609 ? 58.186 218.463 319.107 1.00 30.70 948 ILE B C 1
ATOM 9743 O O . ILE B 1 609 ? 58.537 217.979 318.024 1.00 28.55 948 ILE B O 1
ATOM 9748 N N . ILE B 1 610 ? 57.065 218.113 319.735 1.00 26.98 949 ILE B N 1
ATOM 9749 C CA . ILE B 1 610 ? 56.128 217.145 319.178 1.00 25.18 949 ILE B CA 1
ATOM 9750 C C . ILE B 1 610 ? 55.207 217.864 318.200 1.00 31.03 949 ILE B C 1
ATOM 9751 O O . ILE B 1 610 ? 54.145 218.368 318.581 1.00 30.38 949 ILE B O 1
ATOM 9756 N N . ASP B 1 611 ? 55.615 217.915 316.933 1.00 30.50 950 ASP B N 1
ATOM 9757 C CA . ASP B 1 611 ? 54.932 218.715 315.924 1.00 28.13 950 ASP B CA 1
ATOM 9758 C C . ASP B 1 611 ? 55.439 218.337 314.538 1.00 31.83 950 ASP B C 1
ATOM 9759 O O . ASP B 1 611 ? 56.165 219.111 313.904 1.00 34.71 950 ASP B O 1
ATOM 9764 N N . CYS B 1 612 ? 55.074 217.148 314.059 1.00 26.13 951 CYS B N 1
ATOM 9765 C CA . CYS B 1 612 ? 55.648 216.609 312.831 1.00 24.51 951 CYS B CA 1
ATOM 9766 C C . CYS B 1 612 ? 54.551 216.005 311.970 1.00 25.45 951 CYS B C 1
ATOM 9767 O O . CYS B 1 612 ? 53.812 215.127 312.425 1.00 29.10 951 CYS B O 1
ATOM 9770 N N . GLU B 1 613 ? 54.455 216.477 310.731 1.00 25.37 952 GLU B N 1
ATOM 9771 C CA . GLU B 1 613 ? 53.557 215.914 309.723 1.00 29.39 952 GLU B CA 1
ATOM 9772 C C . GLU B 1 613 ? 54.401 215.462 308.540 1.00 30.83 952 GLU B C 1
ATOM 9773 O O . GLU B 1 613 ? 54.886 216.306 307.765 1.00 29.80 952 GLU B O 1
ATOM 9779 N N . PRO B 1 614 ? 54.624 214.157 308.369 1.00 28.51 953 PRO B N 1
ATOM 9780 C CA . PRO B 1 614 ? 55.482 213.692 307.270 1.00 28.14 953 PRO B CA 1
ATOM 9781 C C . PRO B 1 614 ? 54.982 214.178 305.918 1.00 26.57 953 PRO B C 1
ATOM 9782 O O . PRO B 1 614 ? 53.779 214.200 305.652 1.00 29.86 953 PRO B O 1
ATOM 9786 N N . GLY B 1 615 ? 55.925 214.571 305.061 1.00 24.86 954 GLY B N 1
ATOM 9787 C CA . GLY B 1 615 ? 55.608 215.093 303.750 1.00 28.02 954 GLY B CA 1
ATOM 9788 C C . GLY B 1 615 ? 55.392 216.591 303.696 1.00 36.10 954 GLY B C 1
ATOM 9789 O O . GLY B 1 615 ? 55.387 217.161 302.597 1.00 31.76 954 GLY B O 1
ATOM 9790 N N . ARG B 1 616 ? 55.220 217.243 304.840 1.00 31.39 955 ARG B N 1
ATOM 9791 C CA . ARG B 1 616 ? 55.043 218.684 304.921 1.00 26.73 955 ARG B CA 1
ATOM 9792 C C . ARG B 1 616 ? 56.368 219.346 305.284 1.00 30.98 955 ARG B C 1
ATOM 9793 O O . ARG B 1 616 ? 57.206 218.760 305.974 1.00 29.51 955 ARG B O 1
ATOM 9801 N N . TYR B 1 617 ? 56.557 220.570 304.801 1.00 27.77 956 TYR B N 1
ATOM 9802 C CA . TYR B 1 617 ? 57.774 221.310 305.102 1.00 29.26 956 TYR B CA 1
ATOM 9803 C C . TYR B 1 617 ? 57.724 221.901 306.505 1.00 25.88 956 TYR B C 1
ATOM 9804 O O . TYR B 1 617 ? 56.667 222.299 307.002 1.00 24.35 956 TYR B O 1
ATOM 9813 N N . PHE B 1 618 ? 58.889 221.958 307.141 1.00 29.33 957 PHE B N 1
ATOM 9814 C CA . PHE B 1 618 ? 59.066 222.647 308.407 1.00 24.09 957 PHE B CA 1
ATOM 9815 C C . PHE B 1 618 ? 59.994 223.837 308.211 1.00 28.68 957 PHE B C 1
ATOM 9816 O O . PHE B 1 618 ? 60.762 223.903 307.248 1.00 27.22 957 PHE B O 1
ATOM 9824 N N . GLN B 1 619 ? 59.919 224.780 309.144 1.00 25.68 958 GLN B N 1
ATOM 9825 C CA . GLN B 1 619 ? 60.872 225.873 309.227 1.00 24.59 958 GLN B CA 1
ATOM 9826 C C . GLN B 1 619 ? 61.621 225.769 310.546 1.00 26.59 958 GLN B C 1
ATOM 9827 O O . GLN B 1 619 ? 61.031 225.450 311.582 1.00 24.56 958 GLN B O 1
ATOM 9833 N N . LEU B 1 620 ? 62.928 226.011 310.494 1.00 26.32 959 LEU B N 1
ATOM 9834 C CA . LEU B 1 620 ? 63.781 226.048 311.674 1.00 25.01 959 LEU B CA 1
ATOM 9835 C C . LEU B 1 620 ? 64.624 227.308 311.597 1.00 29.31 959 LEU B C 1
ATOM 9836 O O . LEU B 1 620 ? 65.216 227.587 310.553 1.00 27.60 959 LEU B O 1
ATOM 9841 N N . GLY B 1 621 ? 64.674 228.071 312.687 1.00 30.47 960 GLY B N 1
ATOM 9842 C CA . GLY B 1 621 ? 65.409 229.323 312.680 1.00 31.45 960 GLY B CA 1
ATOM 9843 C C . GLY B 1 621 ? 65.848 229.739 314.067 1.00 32.93 960 GLY B C 1
ATOM 9844 O O . GLY B 1 621 ? 65.298 229.291 315.079 1.00 29.54 960 GLY B O 1
ATOM 9845 N N . PHE B 1 622 ? 66.854 230.615 314.097 1.00 28.04 961 PHE B N 1
ATOM 9846 C CA . PHE B 1 622 ? 67.391 231.167 315.336 1.00 29.65 961 PHE B CA 1
ATOM 9847 C C . PHE B 1 622 ? 68.423 232.239 315.011 1.00 31.01 961 PHE B C 1
ATOM 9848 O O . PHE B 1 622 ? 69.063 232.204 313.956 1.00 33.32 961 PHE B O 1
ATOM 9856 N N . TRP B 1 623 ? 68.569 233.192 315.931 1.00 31.23 962 TRP B N 1
ATOM 9857 C CA . TRP B 1 623 ? 69.693 234.119 315.931 1.00 29.20 962 TRP B CA 1
ATOM 9858 C C . TRP B 1 623 ? 70.842 233.515 316.726 1.00 29.88 962 TRP B C 1
ATOM 9859 O O . TRP B 1 623 ? 70.624 232.827 317.728 1.00 31.32 962 TRP B O 1
ATOM 9870 N N . ALA B 1 624 ? 72.069 233.787 316.288 1.00 32.49 963 ALA B N 1
ATOM 9871 C CA . ALA B 1 624 ? 73.234 233.284 317.000 1.00 33.89 963 ALA B CA 1
ATOM 9872 C C . ALA B 1 624 ? 74.396 234.255 316.855 1.00 38.37 963 ALA B C 1
ATOM 9873 O O . ALA B 1 624 ? 74.614 234.824 315.782 1.00 36.00 963 ALA B O 1
ATOM 9875 N N . LYS B 1 625 ? 75.125 234.446 317.953 1.00 35.17 964 LYS B N 1
ATOM 9876 C CA . LYS B 1 625 ? 76.411 235.137 317.957 1.00 32.18 964 LYS B CA 1
ATOM 9877 C C . LYS B 1 625 ? 77.402 234.210 318.647 1.00 38.29 964 LYS B C 1
ATOM 9878 O O . LYS B 1 625 ? 77.312 233.992 319.859 1.00 32.76 964 LYS B O 1
ATOM 9884 N N . ASN B 1 626 ? 78.343 233.666 317.879 1.00 35.31 965 ASN B N 1
ATOM 9885 C CA . ASN B 1 626 ? 79.125 232.510 318.293 1.00 33.78 965 ASN B CA 1
ATOM 9886 C C . ASN B 1 626 ? 80.607 232.852 318.349 1.00 35.08 965 ASN B C 1
ATOM 9887 O O . ASN B 1 626 ? 81.171 233.342 317.366 1.00 38.33 965 ASN B O 1
ATOM 9892 N N . THR B 1 627 ? 81.235 232.586 319.498 1.00 36.01 966 THR B N 1
ATOM 9893 C CA . THR B 1 627 ? 82.684 232.665 319.636 1.00 36.31 966 THR B CA 1
ATOM 9894 C C . THR B 1 627 ? 83.313 231.336 320.029 1.00 37.36 966 THR B C 1
ATOM 9895 O O . THR B 1 627 ? 84.539 231.266 320.175 1.00 40.52 966 THR B O 1
ATOM 9899 N N . THR B 1 628 ? 82.516 230.287 320.217 1.00 34.15 967 THR B N 1
ATOM 9900 C CA . THR B 1 628 ? 83.016 228.945 320.440 1.00 32.09 967 THR B CA 1
ATOM 9901 C C . THR B 1 628 ? 82.792 228.128 319.165 1.00 31.69 967 THR B C 1
ATOM 9902 O O . THR B 1 628 ? 82.546 228.691 318.088 1.00 38.34 967 THR B O 1
ATOM 9906 N N . THR B 1 629 ? 82.890 226.807 319.278 1.00 34.59 968 THR B N 1
ATOM 9907 C CA . THR B 1 629 ? 82.573 225.904 318.178 1.00 33.53 968 THR B CA 1
ATOM 9908 C C . THR B 1 629 ? 81.195 225.314 318.445 1.00 36.97 968 THR B C 1
ATOM 9909 O O . THR B 1 629 ? 81.027 224.503 319.362 1.00 34.68 968 THR B O 1
ATOM 9913 N N . THR B 1 630 ? 80.209 225.725 317.649 1.00 31.23 969 THR B N 1
ATOM 9914 C CA . THR B 1 630 ? 78.825 225.310 317.839 1.00 32.02 969 THR B CA 1
ATOM 9915 C C . THR B 1 630 ? 78.332 224.596 316.590 1.00 36.91 969 THR B C 1
ATOM 9916 O O . THR B 1 630 ? 78.299 225.185 315.504 1.00 34.75 969 THR B O 1
ATOM 9920 N N . LEU B 1 631 ? 77.948 223.332 316.749 1.00 32.44 970 LEU B N 1
ATOM 9921 C CA . LEU B 1 631 ? 77.329 222.545 315.688 1.00 33.86 970 LEU B CA 1
ATOM 9922 C C . LEU B 1 631 ? 75.845 222.412 316.006 1.00 35.28 970 LEU B C 1
ATOM 9923 O O . LEU B 1 631 ? 75.463 221.664 316.913 1.00 33.11 970 LEU B O 1
ATOM 9928 N N . ALA B 1 632 ? 75.015 223.150 315.276 1.00 29.63 971 ALA B N 1
ATOM 9929 C CA . ALA B 1 632 ? 73.572 223.031 315.398 1.00 29.12 971 ALA B CA 1
ATOM 9930 C C . ALA B 1 632 ? 73.069 221.933 314.472 1.00 30.62 971 ALA B C 1
ATOM 9931 O O . ALA B 1 632 ? 73.657 221.669 313.421 1.00 33.70 971 ALA B O 1
ATOM 9933 N N . SER B 1 633 ? 71.973 221.291 314.870 1.00 28.66 972 SER B N 1
ATOM 9934 C CA . SER B 1 633 ? 71.447 220.183 314.084 1.00 27.10 972 SER B CA 1
ATOM 9935 C C . SER B 1 633 ? 69.997 219.926 314.461 1.00 28.77 972 SER B C 1
ATOM 9936 O O . SER B 1 633 ? 69.543 220.276 315.554 1.00 28.73 972 SER B O 1
ATOM 9939 N N . ILE B 1 634 ? 69.278 219.304 313.531 1.00 26.60 973 ILE B N 1
ATOM 9940 C CA . ILE B 1 634 ? 67.916 218.843 313.755 1.00 27.89 973 ILE B CA 1
ATOM 9941 C C . ILE B 1 634 ? 67.817 217.402 313.277 1.00 29.97 973 ILE B C 1
ATOM 9942 O O . ILE B 1 634 ? 68.440 217.024 312.278 1.00 29.18 973 ILE B O 1
ATOM 9947 N N . ARG B 1 635 ? 67.058 216.593 314.011 1.00 30.22 974 ARG B N 1
ATOM 9948 C CA . ARG B 1 635 ? 66.731 215.242 313.587 1.00 32.80 974 ARG B CA 1
ATOM 9949 C C . ARG B 1 635 ? 65.328 214.922 314.076 1.00 32.10 974 ARG B C 1
ATOM 9950 O O . ARG B 1 635 ? 64.790 215.593 314.960 1.00 30.03 974 ARG B O 1
ATOM 9958 N N . PHE B 1 636 ? 64.735 213.889 313.487 1.00 29.11 975 PHE B N 1
ATOM 9959 C CA . PHE B 1 636 ? 63.355 213.520 313.765 1.00 27.10 975 PHE B CA 1
ATOM 9960 C C . PHE B 1 636 ? 63.313 212.123 314.363 1.00 27.40 975 PHE B C 1
ATOM 9961 O O . PHE B 1 636 ? 63.962 211.204 313.853 1.00 34.59 975 PHE B O 1
ATOM 9969 N N . LEU B 1 637 ? 62.553 211.973 315.443 1.00 29.03 976 LEU B N 1
ATOM 9970 C CA . LEU B 1 637 ? 62.447 210.721 316.172 1.00 26.53 976 LEU B CA 1
ATOM 9971 C C . LEU B 1 637 ? 61.009 210.226 316.137 1.00 28.56 976 LEU B C 1
ATOM 9972 O O . LEU B 1 637 ? 60.065 211.018 316.049 1.00 31.50 976 LEU B O 1
ATOM 9977 N N . ASP B 1 638 ? 60.843 208.909 316.212 1.00 27.30 977 ASP B N 1
ATOM 9978 C CA . ASP B 1 638 ? 59.507 208.335 316.293 1.00 28.22 977 ASP B CA 1
ATOM 9979 C C . ASP B 1 638 ? 59.046 208.354 317.751 1.00 28.91 977 ASP B C 1
ATOM 9980 O O . ASP B 1 638 ? 59.710 208.910 318.630 1.00 28.43 977 ASP B O 1
ATOM 9985 N N . GLN B 1 639 ? 57.900 207.733 318.026 1.00 26.99 978 GLN B N 1
ATOM 9986 C CA . GLN B 1 639 ? 57.316 207.818 319.359 1.00 31.93 978 GLN B CA 1
ATOM 9987 C C . GLN B 1 639 ? 58.144 207.094 320.416 1.00 32.48 978 GLN B C 1
ATOM 9988 O O . GLN B 1 639 ? 57.942 207.338 321.610 1.00 35.01 978 GLN B O 1
ATOM 9994 N N . GLN B 1 640 ? 59.075 206.230 320.014 1.00 31.40 979 GLN B N 1
ATOM 9995 C CA . GLN B 1 640 ? 59.931 205.520 320.957 1.00 31.13 979 GLN B CA 1
ATOM 9996 C C . GLN B 1 640 ? 61.365 206.038 320.953 1.00 30.55 979 GLN B C 1
ATOM 9997 O O . GLN B 1 640 ? 62.234 205.428 321.584 1.00 32.78 979 GLN B O 1
ATOM 10003 N N . GLY B 1 641 ? 61.634 207.144 320.262 1.00 28.47 980 GLY B N 1
ATOM 10004 C CA . GLY B 1 641 ? 62.935 207.774 320.302 1.00 30.53 980 GLY B CA 1
ATOM 10005 C C . GLY B 1 641 ? 63.910 207.351 319.223 1.00 32.79 980 GLY B C 1
ATOM 10006 O O . GLY B 1 641 ? 65.074 207.770 319.268 1.00 32.85 980 GLY B O 1
ATOM 10007 N N . ASN B 1 642 ? 63.485 206.535 318.263 1.00 27.99 981 ASN B N 1
ATOM 10008 C CA . ASN B 1 642 ? 64.367 206.121 317.181 1.00 27.05 981 ASN B CA 1
ATOM 10009 C C . ASN B 1 642 ? 64.418 207.203 316.112 1.00 32.22 981 ASN B C 1
ATOM 10010 O O . ASN B 1 642 ? 63.378 207.717 315.691 1.00 30.01 981 ASN B O 1
ATOM 10015 N N . ALA B 1 643 ? 65.628 207.549 315.677 1.00 27.40 982 ALA B N 1
ATOM 10016 C CA . ALA B 1 643 ? 65.782 208.457 314.550 1.00 32.09 982 ALA B CA 1
ATOM 10017 C C . ALA B 1 643 ? 65.244 207.798 313.288 1.00 32.47 982 ALA B C 1
ATOM 10018 O O . ALA B 1 643 ? 65.534 206.629 313.016 1.00 32.71 982 ALA B O 1
ATOM 10020 N N . VAL B 1 644 ? 64.447 208.543 312.523 1.00 26.81 983 VAL B N 1
ATOM 10021 C CA . VAL B 1 644 ? 63.822 208.027 311.311 1.00 29.29 983 VAL B CA 1
ATOM 10022 C C . VAL B 1 644 ? 64.490 208.540 310.049 1.00 33.16 983 VAL B C 1
ATOM 10023 O O . VAL B 1 644 ? 64.073 208.161 308.944 1.00 36.60 983 VAL B O 1
ATOM 10027 N N . ALA B 1 645 ? 65.510 209.384 310.171 1.00 30.17 984 ALA B N 1
ATOM 10028 C CA . ALA B 1 645 ? 66.256 209.879 309.022 1.00 31.49 984 ALA B CA 1
ATOM 10029 C C . ALA B 1 645 ? 67.574 210.451 309.523 1.00 31.65 984 ALA B C 1
ATOM 10030 O O . ALA B 1 645 ? 67.764 210.662 310.723 1.00 28.52 984 ALA B O 1
ATOM 10032 N N . ASP B 1 646 ? 68.487 210.697 308.587 1.00 30.86 985 ASP B N 1
ATOM 10033 C CA . ASP B 1 646 ? 69.758 211.313 308.940 1.00 28.83 985 ASP B CA 1
ATOM 10034 C C . ASP B 1 646 ? 69.534 212.725 309.467 1.00 30.67 985 ASP B C 1
ATOM 10035 O O . ASP B 1 646 ? 68.665 213.457 308.986 1.00 33.38 985 ASP B O 1
ATOM 10040 N N . SER B 1 647 ? 70.323 213.105 310.467 1.00 29.61 986 SER B N 1
ATOM 10041 C CA . SER B 1 647 ? 70.243 214.460 310.980 1.00 34.82 986 SER B CA 1
ATOM 10042 C C . SER B 1 647 ? 70.833 215.442 309.972 1.00 31.39 986 SER B C 1
ATOM 10043 O O . SER B 1 647 ? 71.623 215.082 309.095 1.00 32.13 986 SER B O 1
ATOM 10046 N N . ILE B 1 648 ? 70.430 216.701 310.103 1.00 25.81 987 ILE B N 1
ATOM 10047 C CA . ILE B 1 648 ? 70.945 217.789 309.283 1.00 30.33 987 ILE B CA 1
ATOM 10048 C C . ILE B 1 648 ? 71.604 218.789 310.218 1.00 27.06 987 ILE B C 1
ATOM 10049 O O . ILE B 1 648 ? 70.950 219.317 311.125 1.00 30.80 987 ILE B O 1
ATOM 10054 N N . GLY B 1 649 ? 72.896 219.050 310.000 1.00 31.24 988 GLY B N 1
ATOM 10055 C CA . GLY B 1 649 ? 73.672 219.892 310.881 1.00 28.37 988 GLY B CA 1
ATOM 10056 C C . GLY B 1 649 ? 74.311 221.068 310.157 1.00 28.80 988 GLY B C 1
ATOM 10057 O O . GLY B 1 649 ? 74.397 221.108 308.924 1.00 30.72 988 GLY B O 1
ATOM 10058 N N . TYR B 1 650 ? 74.775 222.027 310.956 1.00 28.16 989 TYR B N 1
ATOM 10059 C CA . TYR B 1 650 ? 75.354 223.259 310.440 1.00 29.96 989 TYR B CA 1
ATOM 10060 C C . TYR B 1 650 ? 76.317 223.826 311.470 1.00 30.06 989 TYR B C 1
ATOM 10061 O O . TYR B 1 650 ? 75.945 224.011 312.632 1.00 31.63 989 TYR B O 1
ATOM 10070 N N . ASN B 1 651 ? 77.546 224.098 311.039 1.00 32.65 990 ASN B N 1
ATOM 10071 C CA . ASN B 1 651 ? 78.557 224.705 311.895 1.00 33.27 990 ASN B CA 1
ATOM 10072 C C . ASN B 1 651 ? 78.403 226.221 311.847 1.00 36.20 990 ASN B C 1
ATOM 10073 O O . ASN B 1 651 ? 78.554 226.834 310.784 1.00 37.86 990 ASN B O 1
ATOM 10078 N N . ILE B 1 652 ? 78.112 226.818 312.994 1.00 29.50 991 ILE B N 1
ATOM 10079 C CA . ILE B 1 652 ? 77.793 228.246 313.050 1.00 35.25 991 ILE B CA 1
ATOM 10080 C C . ILE B 1 652 ? 79.088 229.048 312.951 1.00 39.36 991 ILE B C 1
ATOM 10081 O O . ILE B 1 652 ? 80.029 228.787 313.719 1.00 38.36 991 ILE B O 1
ATOM 10086 N N . PRO B 1 653 ? 79.178 230.009 312.031 1.00 37.40 992 PRO B N 1
ATOM 10087 C CA . PRO B 1 653 ? 80.409 230.798 311.900 1.00 39.06 992 PRO B CA 1
ATOM 10088 C C . PRO B 1 653 ? 80.720 231.588 313.163 1.00 38.22 992 PRO B C 1
ATOM 10089 O O . PRO B 1 653 ? 79.831 231.950 313.937 1.00 35.12 992 PRO B O 1
ATOM 10093 N N . VAL B 1 654 ? 82.007 231.857 313.358 1.00 37.95 993 VAL B N 1
ATOM 10094 C CA . VAL B 1 654 ? 82.500 232.577 314.526 1.00 38.58 993 VAL B CA 1
ATOM 10095 C C . VAL B 1 654 ? 82.552 234.064 314.210 1.00 40.45 993 VAL B C 1
ATOM 10096 O O . VAL B 1 654 ? 82.929 234.467 313.104 1.00 43.35 993 VAL B O 1
ATOM 10100 N N . GLY B 1 655 ? 82.166 234.881 315.182 1.00 37.85 994 GLY B N 1
ATOM 10101 C CA . GLY B 1 655 ? 82.198 236.319 315.015 1.00 37.08 994 GLY B CA 1
ATOM 10102 C C . GLY B 1 655 ? 81.585 237.002 316.217 1.00 41.46 994 GLY B C 1
ATOM 10103 O O . GLY B 1 655 ? 81.128 236.359 317.167 1.00 45.20 994 GLY B O 1
ATOM 10104 N N . ASN B 1 656 ? 81.574 238.334 316.150 1.00 45.52 995 ASN B N 1
ATOM 10105 C CA . ASN B 1 656 ? 81.098 239.165 317.249 1.00 52.30 995 ASN B CA 1
ATOM 10106 C C . ASN B 1 656 ? 79.782 239.865 316.928 1.00 46.40 995 ASN B C 1
ATOM 10107 O O . ASN B 1 656 ? 79.442 240.860 317.574 1.00 50.53 995 ASN B O 1
ATOM 10112 N N . THR B 1 657 ? 79.033 239.369 315.945 1.00 43.67 996 THR B N 1
ATOM 10113 C CA . THR B 1 657 ? 77.758 239.959 315.569 1.00 40.53 996 THR B CA 1
ATOM 10114 C C . THR B 1 657 ? 76.675 238.891 315.538 1.00 42.46 996 THR B C 1
ATOM 10115 O O . THR B 1 657 ? 76.940 237.719 315.257 1.00 36.86 996 THR B O 1
ATOM 10119 N N . PHE B 1 658 ? 75.447 239.312 315.830 1.00 44.08 997 PHE B N 1
ATOM 10120 C CA . PHE B 1 658 ? 74.300 238.433 315.668 1.00 36.74 997 PHE B CA 1
ATOM 10121 C C . PHE B 1 658 ? 73.997 238.232 314.191 1.00 37.16 997 PHE B C 1
ATOM 10122 O O . PHE B 1 658 ? 74.081 239.166 313.389 1.00 39.60 997 PHE B O 1
ATOM 10130 N N . ASN B 1 659 ? 73.644 237.002 313.833 1.00 34.23 998 ASN B N 1
ATOM 10131 C CA . ASN B 1 659 ? 73.167 236.686 312.498 1.00 31.79 998 ASN B CA 1
ATOM 10132 C C . ASN B 1 659 ? 72.041 235.674 312.623 1.00 36.04 998 ASN B C 1
ATOM 10133 O O . ASN B 1 659 ? 71.988 234.899 313.581 1.00 32.66 998 ASN B O 1
ATOM 10138 N N . PHE B 1 660 ? 71.133 235.693 311.655 1.00 35.24 999 PHE B N 1
ATOM 10139 C CA . PHE B 1 660 ? 70.011 234.769 311.647 1.00 31.29 999 PHE B CA 1
ATOM 10140 C C . PHE B 1 660 ? 70.318 233.587 310.738 1.00 33.96 999 PHE B C 1
ATOM 10141 O O . PHE B 1 660 ? 70.912 233.746 309.668 1.00 34.88 999 PHE B O 1
ATOM 10149 N N . TYR B 1 661 ? 69.907 232.403 311.176 1.00 35.11 1000 TYR B N 1
ATOM 10150 C CA . TYR B 1 661 ? 70.130 231.164 310.449 1.00 28.09 1000 TYR B CA 1
ATOM 10151 C C . TYR B 1 661 ? 68.817 230.407 310.365 1.00 32.21 1000 TYR B C 1
ATOM 10152 O O . TYR B 1 661 ? 68.025 230.423 311.312 1.00 30.37 1000 TYR B O 1
ATOM 10161 N N . ALA B 1 662 ? 68.581 229.752 309.232 1.00 30.04 1001 ALA B N 1
ATOM 10162 C CA . ALA B 1 662 ? 67.320 229.053 309.048 1.00 32.32 1001 ALA B CA 1
ATOM 10163 C C . ALA B 1 662 ? 67.508 227.851 308.137 1.00 28.11 1001 ALA B C 1
ATOM 10164 O O . ALA B 1 662 ? 68.377 227.840 307.261 1.00 29.30 1001 ALA B O 1
ATOM 10166 N N . LEU B 1 663 ? 66.673 226.838 308.359 1.00 28.63 1002 LEU B N 1
ATOM 10167 C CA . LEU B 1 663 ? 66.609 225.649 307.521 1.00 30.14 1002 LEU B CA 1
ATOM 10168 C C . LEU B 1 663 ? 65.152 225.361 307.198 1.00 28.22 1002 LEU B C 1
ATOM 10169 O O . LEU B 1 663 ? 64.300 225.382 308.093 1.00 31.50 1002 LEU B O 1
ATOM 10174 N N . VAL B 1 664 ? 64.866 225.102 305.926 1.00 26.43 1003 VAL B N 1
ATOM 10175 C CA . VAL B 1 664 ? 63.534 224.707 305.483 1.00 28.28 1003 VAL B CA 1
ATOM 10176 C C . VAL B 1 664 ? 63.673 223.405 304.711 1.00 27.92 1003 VAL B C 1
ATOM 10177 O O . VAL B 1 664 ? 64.424 223.338 303.730 1.00 30.06 1003 VAL B O 1
ATOM 10181 N N . ASP B 1 665 ? 62.960 222.375 305.154 1.00 30.26 1004 ASP B N 1
ATOM 10182 C CA . ASP B 1 665 ? 63.054 221.052 304.555 1.00 29.67 1004 ASP B CA 1
ATOM 10183 C C . ASP B 1 665 ? 61.774 220.293 304.886 1.00 29.93 1004 ASP B C 1
ATOM 10184 O O . ASP B 1 665 ? 60.865 220.824 305.530 1.00 30.56 1004 ASP B O 1
ATOM 10189 N N . CYS B 1 666 ? 61.714 219.040 304.448 1.00 27.22 1005 CYS B N 1
ATOM 10190 C CA . CYS B 1 666 ? 60.503 218.236 304.530 1.00 31.77 1005 CYS B CA 1
ATOM 10191 C C . CYS B 1 666 ? 60.580 217.254 305.694 1.00 30.79 1005 CYS B C 1
ATOM 10192 O O . CYS B 1 666 ? 61.628 216.653 305.948 1.00 32.21 1005 CYS B O 1
ATOM 10195 N N . VAL B 1 667 ? 59.462 217.093 306.391 1.00 26.43 1006 VAL B N 1
ATOM 10196 C CA . VAL B 1 667 ? 59.400 216.155 307.519 1.00 25.02 1006 VAL B CA 1
ATOM 10197 C C . VAL B 1 667 ? 59.416 214.727 306.983 1.00 26.41 1006 VAL B C 1
ATOM 10198 O O . VAL B 1 667 ? 58.625 214.398 306.080 1.00 27.50 1006 VAL B O 1
ATOM 10202 N N . PRO B 1 668 ? 60.285 213.855 307.487 1.00 27.48 1007 PRO B N 1
ATOM 10203 C CA . PRO B 1 668 ? 60.381 212.497 306.944 1.00 26.32 1007 PRO B CA 1
ATOM 10204 C C . PRO B 1 668 ? 59.296 211.598 307.507 1.00 29.33 1007 PRO B C 1
ATOM 10205 O O . PRO B 1 668 ? 58.700 211.905 308.551 1.00 31.19 1007 PRO B O 1
ATOM 10209 N N . PRO B 1 669 ? 59.005 210.480 306.841 1.00 28.91 1008 PRO B N 1
ATOM 10210 C CA . PRO B 1 669 ? 57.996 209.552 307.362 1.00 28.68 1008 PRO B CA 1
ATOM 10211 C C . PRO B 1 669 ? 58.389 209.002 308.724 1.00 28.86 1008 PRO B C 1
ATOM 10212 O O . PRO B 1 669 ? 59.570 208.856 309.046 1.00 26.57 1008 PRO B O 1
ATOM 10216 N N . GLY B 1 670 ? 57.372 208.686 309.525 1.00 29.26 1009 GLY B N 1
ATOM 10217 C CA . GLY B 1 670 ? 57.573 208.160 310.858 1.00 26.52 1009 GLY B CA 1
ATOM 10218 C C . GLY B 1 670 ? 57.930 209.186 311.910 1.00 31.29 1009 GLY B C 1
ATOM 10219 O O . GLY B 1 670 ? 58.029 208.826 313.090 1.00 28.48 1009 GLY B O 1
ATOM 10220 N N . ALA B 1 671 ? 58.115 210.446 311.529 1.00 25.68 1010 ALA B N 1
ATOM 10221 C CA . ALA B 1 671 ? 58.547 211.463 312.477 1.00 34.08 1010 ALA B CA 1
ATOM 10222 C C . ALA B 1 671 ? 57.435 211.796 313.464 1.00 30.00 1010 ALA B C 1
ATOM 10223 O O . ALA B 1 671 ? 56.278 211.993 313.078 1.00 28.03 1010 ALA B O 1
ATOM 10225 N N . TYR B 1 672 ? 57.791 211.857 314.742 1.00 32.69 1011 TYR B N 1
ATOM 10226 C CA . TYR B 1 672 ? 56.872 212.222 315.812 1.00 25.49 1011 TYR B CA 1
ATOM 10227 C C . TYR B 1 672 ? 57.295 213.479 316.552 1.00 27.38 1011 TYR B C 1
ATOM 10228 O O . TYR B 1 672 ? 56.442 214.302 316.894 1.00 31.00 1011 TYR B O 1
ATOM 10237 N N . ARG B 1 673 ? 58.591 213.655 316.807 1.00 28.93 1012 ARG B N 1
ATOM 10238 C CA . ARG B 1 673 ? 59.095 214.865 317.438 1.00 32.80 1012 ARG B CA 1
ATOM 10239 C C . ARG B 1 673 ? 60.384 215.294 316.753 1.00 31.72 1012 ARG B C 1
ATOM 10240 O O . ARG B 1 673 ? 61.193 214.454 316.347 1.00 29.94 1012 ARG B O 1
ATOM 10248 N N . ALA B 1 674 ? 60.559 216.604 316.611 1.00 29.24 1013 ALA B N 1
ATOM 10249 C CA . ALA B 1 674 ? 61.798 217.170 316.098 1.00 25.46 1013 ALA B CA 1
ATOM 10250 C C . ALA B 1 674 ? 62.738 217.463 317.257 1.00 31.74 1013 ALA B C 1
ATOM 10251 O O . ALA B 1 674 ? 62.316 217.979 318.294 1.00 29.06 1013 ALA B O 1
ATOM 10253 N N . GLU B 1 675 ? 64.013 217.127 317.080 1.00 28.94 1014 GLU B N 1
ATOM 10254 C CA . GLU B 1 675 ? 65.033 217.343 318.101 1.00 28.10 1014 GLU B CA 1
ATOM 10255 C C . GLU B 1 675 ? 65.992 218.421 317.611 1.00 25.85 1014 GLU B C 1
ATOM 10256 O O . GLU B 1 675 ? 66.721 218.213 316.636 1.00 27.50 1014 GLU B O 1
ATOM 10262 N N . ILE B 1 676 ? 65.989 219.567 318.287 1.00 26.61 1015 ILE B N 1
ATOM 10263 C CA . ILE B 1 676 ? 66.919 220.656 318.012 1.00 29.88 1015 ILE B CA 1
ATOM 10264 C C . ILE B 1 676 ? 68.067 220.563 319.004 1.00 28.86 1015 ILE B C 1
ATOM 10265 O O . ILE B 1 676 ? 67.842 220.507 320.220 1.00 33.34 1015 ILE B O 1
ATOM 10270 N N . ASN B 1 677 ? 69.298 220.551 318.499 1.00 30.63 1016 ASN B N 1
ATOM 10271 C CA . ASN B 1 677 ? 70.462 220.414 319.361 1.00 32.33 1016 ASN B CA 1
ATOM 10272 C C . ASN B 1 677 ? 71.529 221.433 318.994 1.00 31.69 1016 ASN B C 1
ATOM 10273 O O . ASN B 1 677 ? 71.785 221.688 317.814 1.00 29.76 1016 ASN B O 1
ATOM 10278 N N . PHE B 1 678 ? 72.144 222.011 320.023 1.00 32.24 1017 PHE B N 1
ATOM 10279 C CA . PHE B 1 678 ? 73.340 222.833 319.889 1.00 28.03 1017 PHE B CA 1
ATOM 10280 C C . PHE B 1 678 ? 74.462 222.150 320.657 1.00 29.85 1017 PHE B C 1
ATOM 10281 O O . PHE B 1 678 ? 74.354 221.956 321.873 1.00 29.93 1017 PHE B O 1
ATOM 10289 N N . ASN B 1 679 ? 75.524 221.777 319.952 1.00 30.14 1018 ASN B N 1
ATOM 10290 C CA . ASN B 1 679 ? 76.710 221.198 320.569 1.00 31.54 1018 ASN B CA 1
ATOM 10291 C C . ASN B 1 679 ? 77.808 222.252 320.594 1.00 31.49 1018 ASN B C 1
ATOM 10292 O O . ASN B 1 679 ? 78.210 222.755 319.540 1.00 30.81 1018 ASN B O 1
ATOM 10297 N N . VAL B 1 680 ? 78.288 222.585 321.790 1.00 28.03 1019 VAL B N 1
ATOM 10298 C CA . VAL B 1 680 ? 79.336 223.581 321.978 1.00 32.95 1019 VAL B CA 1
ATOM 10299 C C . VAL B 1 680 ? 80.558 222.889 322.567 1.00 31.05 1019 VAL B C 1
ATOM 10300 O O . VAL B 1 680 ? 80.425 222.017 323.432 1.00 33.61 1019 VAL B O 1
ATOM 10304 N N . SER B 1 681 ? 81.744 223.269 322.093 1.00 31.73 1020 SER B N 1
ATOM 10305 C CA . SER B 1 681 ? 82.978 222.600 322.502 1.00 34.08 1020 SER B CA 1
ATOM 10306 C C . SER B 1 681 ? 84.175 223.333 321.905 1.00 33.68 1020 SER B C 1
ATOM 10307 O O . SER B 1 681 ? 84.031 224.333 321.193 1.00 31.71 1020 SER B O 1
ATOM 10310 N N . SER B 1 682 ? 85.367 222.834 322.248 1.00 31.06 1021 SER B N 1
ATOM 10311 C CA . SER B 1 682 ? 86.609 223.024 321.501 1.00 31.79 1021 SER B CA 1
ATOM 10312 C C . SER B 1 682 ? 87.289 224.373 321.716 1.00 36.27 1021 SER B C 1
ATOM 10313 O O . SER B 1 682 ? 88.510 224.422 321.897 1.00 42.48 1021 SER B O 1
ATOM 10316 N N . ILE B 1 683 ? 86.538 225.469 321.687 1.00 36.84 1022 ILE B N 1
ATOM 10317 C CA . ILE B 1 683 ? 87.117 226.808 321.719 1.00 39.04 1022 ILE B CA 1
ATOM 10318 C C . ILE B 1 683 ? 86.552 227.570 322.909 1.00 33.28 1022 ILE B C 1
ATOM 10319 O O . ILE B 1 683 ? 85.332 227.606 323.108 1.00 35.94 1022 ILE B O 1
ATOM 10324 N N . VAL B 1 684 ? 87.444 228.180 323.695 1.00 34.01 1023 VAL B N 1
ATOM 10325 C CA . VAL B 1 684 ? 87.012 229.002 324.818 1.00 39.97 1023 VAL B CA 1
ATOM 10326 C C . VAL B 1 684 ? 86.230 230.197 324.297 1.00 41.82 1023 VAL B C 1
ATOM 10327 O O . VAL B 1 684 ? 86.701 230.946 323.432 1.00 41.84 1023 VAL B O 1
ATOM 10331 N N . GLY B 1 685 ? 85.031 230.377 324.824 1.00 37.76 1024 GLY B N 1
ATOM 10332 C CA . GLY B 1 685 ? 84.138 231.431 324.376 1.00 35.68 1024 GLY B CA 1
ATOM 10333 C C . GLY B 1 685 ? 82.705 231.071 324.726 1.00 37.43 1024 GLY B C 1
ATOM 10334 O O . GLY B 1 685 ? 82.449 230.396 325.724 1.00 37.48 1024 GLY B O 1
ATOM 10335 N N . GLY B 1 686 ? 81.789 231.525 323.881 1.00 37.89 1025 GLY B N 1
ATOM 10336 C CA . GLY B 1 686 ? 80.391 231.226 324.115 1.00 32.01 1025 GLY B CA 1
ATOM 10337 C C . GLY B 1 686 ? 79.560 231.531 322.891 1.00 34.03 1025 GLY B C 1
ATOM 10338 O O . GLY B 1 686 ? 80.059 232.021 321.876 1.00 37.42 1025 GLY B O 1
ATOM 10339 N N . ILE B 1 687 ? 78.269 231.227 323.004 1.00 31.08 1026 ILE B N 1
ATOM 10340 C CA . ILE B 1 687 ? 77.308 231.517 321.948 1.00 31.59 1026 ILE B CA 1
ATOM 10341 C C . ILE B 1 687 ? 76.042 232.077 322.581 1.00 32.84 1026 ILE B C 1
ATOM 10342 O O . ILE B 1 687 ? 75.533 231.527 323.563 1.00 35.19 1026 ILE B O 1
ATOM 10347 N N . ALA B 1 688 ? 75.551 233.184 322.034 1.00 32.85 1027 ALA B N 1
ATOM 10348 C CA . ALA B 1 688 ? 74.256 233.736 322.402 1.00 30.89 1027 ALA B CA 1
ATOM 10349 C C . ALA B 1 688 ? 73.218 233.249 321.400 1.00 30.21 1027 ALA B C 1
ATOM 10350 O O . ALA B 1 688 ? 73.394 233.415 320.190 1.00 32.98 1027 ALA B O 1
ATOM 10352 N N . ILE B 1 689 ? 72.149 232.639 321.904 1.00 34.16 1028 ILE B N 1
ATOM 10353 C CA . ILE B 1 689 ? 71.107 232.046 321.074 1.00 30.87 1028 ILE B CA 1
ATOM 10354 C C . ILE B 1 689 ? 69.795 232.758 321.370 1.00 33.57 1028 ILE B C 1
ATOM 10355 O O . ILE B 1 689 ? 69.373 232.835 322.529 1.00 35.91 1028 ILE B O 1
ATOM 10360 N N . HIS B 1 690 ? 69.150 233.270 320.322 1.00 30.60 1029 HIS B N 1
ATOM 10361 C CA . HIS B 1 690 ? 67.996 234.147 320.462 1.00 30.35 1029 HIS B CA 1
ATOM 10362 C C . HIS B 1 690 ? 66.874 233.692 319.540 1.00 32.61 1029 HIS B C 1
ATOM 10363 O O . HIS B 1 690 ? 67.081 233.547 318.331 1.00 31.31 1029 HIS B O 1
ATOM 10370 N N . ASN B 1 691 ? 65.694 233.464 320.121 1.00 28.66 1030 ASN B N 1
ATOM 10371 C CA . ASN B 1 691 ? 64.454 233.221 319.380 1.00 30.39 1030 ASN B CA 1
ATOM 10372 C C . ASN B 1 691 ? 64.557 231.971 318.499 1.00 29.27 1030 ASN B C 1
ATOM 10373 O O . ASN B 1 691 ? 64.493 232.033 317.268 1.00 30.59 1030 ASN B O 1
ATOM 10378 N N . VAL B 1 692 ? 64.709 230.823 319.160 1.00 29.24 1031 VAL B N 1
ATOM 10379 C CA . VAL B 1 692 ? 64.683 229.543 318.460 1.00 26.48 1031 VAL B CA 1
ATOM 10380 C C . VAL B 1 692 ? 63.263 229.264 317.985 1.00 31.77 1031 VAL B C 1
ATOM 10381 O O . VAL B 1 692 ? 62.298 229.409 318.747 1.00 28.03 1031 VAL B O 1
ATOM 10385 N N . ILE B 1 693 ? 63.128 228.856 316.725 1.00 31.88 1032 ILE B N 1
ATOM 10386 C CA . ILE B 1 693 ? 61.830 228.735 316.071 1.00 28.67 1032 ILE B CA 1
ATOM 10387 C C . ILE B 1 693 ? 61.758 227.408 315.326 1.00 30.30 1032 ILE B C 1
ATOM 10388 O O . ILE B 1 693 ? 62.700 227.038 314.615 1.00 30.34 1032 ILE B O 1
ATOM 10393 N N . TYR B 1 694 ? 60.642 226.697 315.489 1.00 27.62 1033 TYR B N 1
ATOM 10394 C CA . TYR B 1 694 ? 60.346 225.511 314.694 1.00 29.34 1033 TYR B CA 1
ATOM 10395 C C . TYR B 1 694 ? 58.841 225.398 314.504 1.00 28.39 1033 TYR B C 1
ATOM 10396 O O . TYR B 1 694 ? 58.079 225.556 315.463 1.00 29.23 1033 TYR B O 1
ATOM 10405 N N . GLY B 1 695 ? 58.423 225.097 313.279 1.00 28.40 1034 GLY B N 1
ATOM 10406 C CA . GLY B 1 695 ? 57.011 224.915 312.983 1.00 24.40 1034 GLY B CA 1
ATOM 10407 C C . GLY B 1 695 ? 56.830 224.429 311.563 1.00 26.78 1034 GLY B C 1
ATOM 10408 O O . GLY B 1 695 ? 57.766 224.430 310.758 1.00 28.83 1034 GLY B O 1
ATOM 10409 N N . LEU B 1 696 ? 55.600 224.019 311.263 1.00 24.20 1035 LEU B N 1
ATOM 10410 C CA . LEU B 1 696 ? 55.243 223.482 309.956 1.00 29.25 1035 LEU B CA 1
ATOM 10411 C C . LEU B 1 696 ? 54.633 224.576 309.088 1.00 32.27 1035 LEU B C 1
ATOM 10412 O O . LEU B 1 696 ? 53.867 225.413 309.574 1.00 30.66 1035 LEU B O 1
ATOM 10417 N N . ILE B 1 697 ? 54.978 224.566 307.802 1.00 29.91 1036 ILE B N 1
ATOM 10418 C CA . ILE B 1 697 ? 54.541 225.612 306.880 1.00 28.60 1036 ILE B CA 1
ATOM 10419 C C . ILE B 1 697 ? 53.815 225.032 305.668 1.00 34.15 1036 ILE B C 1
ATOM 10420 O O . ILE B 1 697 ? 53.480 223.847 305.622 1.00 32.68 1036 ILE B O 1
ATOM 10426 N N . GLY C 1 1 ? -0.308 282.099 203.304 1.00 115.22 340 GLY C N 1
ATOM 10427 C CA . GLY C 1 1 ? -1.509 281.900 202.514 1.00 117.32 340 GLY C CA 1
ATOM 10428 C C . GLY C 1 1 ? -2.500 280.953 203.160 1.00 118.58 340 GLY C C 1
ATOM 10429 O O . GLY C 1 1 ? -2.582 280.863 204.388 1.00 120.31 340 GLY C O 1
ATOM 10430 N N . SER C 1 2 ? -3.259 280.243 202.325 1.00 113.72 341 SER C N 1
ATOM 10431 C CA . SER C 1 2 ? -4.246 279.277 202.796 1.00 105.69 341 SER C CA 1
ATOM 10432 C C . SER C 1 2 ? -3.705 277.851 202.751 1.00 102.51 341 SER C C 1
ATOM 10433 O O . SER C 1 2 ? -3.608 277.185 203.785 1.00 99.75 341 SER C O 1
ATOM 10436 N N . GLY C 1 3 ? -3.350 277.364 201.559 1.00 102.03 342 GLY C N 1
ATOM 10437 C CA . GLY C 1 3 ? -2.804 276.022 201.454 1.00 96.63 342 GLY C CA 1
ATOM 10438 C C . GLY C 1 3 ? -1.377 275.934 201.950 1.00 91.22 342 GLY C C 1
ATOM 10439 O O . GLY C 1 3 ? -0.914 274.863 202.358 1.00 87.42 342 GLY C O 1
ATOM 10440 N N . SER C 1 4 ? -0.658 277.056 201.922 1.00 85.26 343 SER C N 1
ATOM 10441 C CA . SER C 1 4 ? 0.732 277.051 202.357 1.00 73.01 343 SER C CA 1
ATOM 10442 C C . SER C 1 4 ? 0.843 276.964 203.874 1.00 61.16 343 SER C C 1
ATOM 10443 O O . SER C 1 4 ? 1.783 276.348 204.391 1.00 56.52 343 SER C O 1
ATOM 10446 N N . THR C 1 5 ? -0.110 277.554 204.599 1.00 58.38 344 THR C N 1
ATOM 10447 C CA . THR C 1 5 ? -0.093 277.471 206.056 1.00 56.38 344 THR C CA 1
ATOM 10448 C C . THR C 1 5 ? -0.207 276.026 206.526 1.00 52.65 344 THR C C 1
ATOM 10449 O O . THR C 1 5 ? 0.495 275.610 207.455 1.00 53.75 344 THR C O 1
ATOM 10453 N N . LEU C 1 6 ? -1.076 275.240 205.884 1.00 51.78 345 LEU C N 1
ATOM 10454 C CA . LEU C 1 6 ? -1.231 273.842 206.269 1.00 52.47 345 LEU C CA 1
ATOM 10455 C C . LEU C 1 6 ? 0.013 273.025 205.945 1.00 52.93 345 LEU C C 1
ATOM 10456 O O . LEU C 1 6 ? 0.332 272.075 206.669 1.00 54.34 345 LEU C O 1
ATOM 10461 N N . ARG C 1 7 ? 0.726 273.373 204.870 1.00 49.57 346 ARG C N 1
ATOM 10462 C CA . ARG C 1 7 ? 1.958 272.659 204.547 1.00 48.71 346 ARG C CA 1
ATOM 10463 C C . ARG C 1 7 ? 3.050 272.936 205.571 1.00 45.65 346 ARG C C 1
ATOM 10464 O O . ARG C 1 7 ? 3.885 272.064 205.837 1.00 44.01 346 ARG C O 1
ATOM 10472 N N . GLU C 1 8 ? 3.061 274.136 206.153 1.00 46.10 347 GLU C N 1
ATOM 10473 C CA . GLU C 1 8 ? 4.043 274.448 207.186 1.00 48.45 347 GLU C CA 1
ATOM 10474 C C . GLU C 1 8 ? 3.741 273.695 208.475 1.00 44.81 347 GLU C C 1
ATOM 10475 O O . GLU C 1 8 ? 4.660 273.230 209.160 1.00 45.13 347 GLU C O 1
ATOM 10481 N N . VAL C 1 9 ? 2.458 273.566 208.821 1.00 39.92 348 VAL C N 1
ATOM 10482 C CA . VAL C 1 9 ? 2.073 272.759 209.977 1.00 36.33 348 VAL C CA 1
ATOM 10483 C C . VAL C 1 9 ? 2.431 271.298 209.743 1.00 39.30 348 VAL C C 1
ATOM 10484 O O . VAL C 1 9 ? 2.836 270.584 210.670 1.00 37.04 348 VAL C O 1
ATOM 10488 N N . ALA C 1 10 ? 2.303 270.834 208.497 1.00 37.28 349 ALA C N 1
ATOM 10489 C CA . ALA C 1 10 ? 2.606 269.441 208.188 1.00 36.55 349 ALA C CA 1
ATOM 10490 C C . ALA C 1 10 ? 4.086 269.136 208.382 1.00 35.53 349 ALA C C 1
ATOM 10491 O O . ALA C 1 10 ? 4.445 268.033 208.811 1.00 35.32 349 ALA C O 1
ATOM 10493 N N . ARG C 1 11 ? 4.960 270.098 208.075 1.00 36.41 350 ARG C N 1
ATOM 10494 C CA . ARG C 1 11 ? 6.393 269.867 208.240 1.00 39.73 350 ARG C CA 1
ATOM 10495 C C . ARG C 1 11 ? 6.781 269.808 209.712 1.00 35.87 350 ARG C C 1
ATOM 10496 O O . ARG C 1 11 ? 7.673 269.041 210.093 1.00 35.87 350 ARG C O 1
ATOM 10504 N N . VAL C 1 12 ? 6.124 270.609 210.554 1.00 31.65 351 VAL C N 1
ATOM 10505 C CA . VAL C 1 12 ? 6.437 270.600 211.979 1.00 34.86 351 VAL C CA 1
ATOM 10506 C C . VAL C 1 12 ? 5.926 269.320 212.632 1.00 39.54 351 VAL C C 1
ATOM 10507 O O . VAL C 1 12 ? 6.620 268.708 213.454 1.00 44.42 351 VAL C O 1
ATOM 10511 N N . THR C 1 13 ? 4.717 268.888 212.273 1.00 38.49 352 THR C N 1
ATOM 10512 C CA . THR C 1 13 ? 4.115 267.699 212.863 1.00 33.54 352 THR C CA 1
ATOM 10513 C C . THR C 1 13 ? 4.501 266.410 212.149 1.00 28.50 352 THR C C 1
ATOM 10514 O O . THR C 1 13 ? 4.160 265.328 212.640 1.00 34.04 352 THR C O 1
ATOM 10518 N N . ASN C 1 14 ? 5.190 266.500 211.009 1.00 31.39 353 ASN C N 1
ATOM 10519 C CA . ASN C 1 14 ? 5.673 265.332 210.264 1.00 34.43 353 ASN C CA 1
ATOM 10520 C C . ASN C 1 14 ? 4.525 264.458 209.761 1.00 40.09 353 ASN C C 1
ATOM 10521 O O . ASN C 1 14 ? 4.591 263.229 209.808 1.00 46.65 353 ASN C O 1
ATOM 10526 N N . VAL C 1 15 ? 3.463 265.094 209.273 1.00 37.31 354 VAL C N 1
ATOM 10527 C CA . VAL C 1 15 ? 2.394 264.400 208.570 1.00 39.71 354 VAL C CA 1
ATOM 10528 C C . VAL C 1 15 ? 2.339 264.937 207.143 1.00 42.84 354 VAL C C 1
ATOM 10529 O O . VAL C 1 15 ? 2.999 265.916 206.797 1.00 41.66 354 VAL C O 1
ATOM 10533 N N . LYS C 1 16 ? 1.540 264.276 206.313 1.00 42.86 355 LYS C N 1
ATOM 10534 C CA . LYS C 1 16 ? 1.412 264.699 204.929 1.00 41.93 355 LYS C CA 1
ATOM 10535 C C . LYS C 1 16 ? 0.489 265.909 204.821 1.00 37.87 355 LYS C C 1
ATOM 10536 O O . LYS C 1 16 ? -0.344 266.169 205.696 1.00 37.02 355 LYS C O 1
ATOM 10542 N N . ASP C 1 17 ? 0.658 266.656 203.725 1.00 39.14 356 ASP C N 1
ATOM 10543 C CA . ASP C 1 17 ? -0.119 267.874 203.506 1.00 43.46 356 ASP C CA 1
ATOM 10544 C C . ASP C 1 17 ? -1.616 267.614 203.626 1.00 39.20 356 ASP C C 1
ATOM 10545 O O . ASP C 1 17 ? -2.342 268.378 204.271 1.00 40.66 356 ASP C O 1
ATOM 10550 N N . THR C 1 18 ? -2.092 266.525 203.021 1.00 40.08 357 THR C N 1
ATOM 10551 C CA . THR C 1 18 ? -3.513 266.201 203.021 1.00 43.20 357 THR C CA 1
ATOM 10552 C C . THR C 1 18 ? -4.030 265.766 204.385 1.00 46.80 357 THR C C 1
ATOM 10553 O O . THR C 1 18 ? -5.241 265.563 204.527 1.00 47.06 357 THR C O 1
ATOM 10557 N N . GLU C 1 19 ? -3.163 265.622 205.383 1.00 45.79 358 GLU C N 1
ATOM 10558 C CA . GLU C 1 19 ? -3.569 265.157 206.701 1.00 43.95 358 GLU C CA 1
ATOM 10559 C C . GLU C 1 19 ? -3.719 266.287 207.712 1.00 36.65 358 GLU C C 1
ATOM 10560 O O . GLU C 1 19 ? -4.055 266.024 208.871 1.00 37.73 358 GLU C O 1
ATOM 10566 N N . VAL C 1 20 ? -3.497 267.534 207.299 1.00 35.82 359 VAL C N 1
ATOM 10567 C CA . VAL C 1 20 ? -3.733 268.708 208.133 1.00 35.78 359 VAL C CA 1
ATOM 10568 C C . VAL C 1 20 ? -5.011 269.383 207.659 1.00 41.83 359 VAL C C 1
ATOM 10569 O O . VAL C 1 20 ? -5.270 269.471 206.452 1.00 42.51 359 VAL C O 1
ATOM 10573 N N . ILE C 1 21 ? -5.814 269.864 208.604 1.00 40.08 360 ILE C N 1
ATOM 10574 C CA . ILE C 1 21 ? -7.072 270.529 208.289 1.00 45.90 360 ILE C CA 1
ATOM 10575 C C . ILE C 1 21 ? -7.259 271.709 209.234 1.00 42.64 360 ILE C C 1
ATOM 10576 O O . ILE C 1 21 ? -6.974 271.613 210.433 1.00 40.02 360 ILE C O 1
ATOM 10581 N N . TYR C 1 22 ? -7.713 272.834 208.685 1.00 38.30 361 TYR C N 1
ATOM 10582 C CA . TYR C 1 22 ? -8.120 273.955 209.518 1.00 33.08 361 TYR C CA 1
ATOM 10583 C C . TYR C 1 22 ? -9.318 273.565 210.370 1.00 33.63 361 TYR C C 1
ATOM 10584 O O . TYR C 1 22 ? -10.159 272.759 209.965 1.00 44.82 361 TYR C O 1
ATOM 10593 N N . PHE C 1 23 ? -9.407 274.153 211.557 1.00 34.59 362 PHE C N 1
ATOM 10594 C CA . PHE C 1 23 ? -10.652 274.056 212.299 1.00 39.96 362 PHE C CA 1
ATOM 10595 C C . PHE C 1 23 ? -11.684 274.994 211.691 1.00 47.00 362 PHE C C 1
ATOM 10596 O O . PHE C 1 23 ? -11.377 276.132 211.324 1.00 43.91 362 PHE C O 1
ATOM 10604 N N . SER C 1 24 ? -12.913 274.504 211.586 1.00 47.47 363 SER C N 1
ATOM 10605 C CA . SER C 1 24 ? -14.055 275.309 211.185 1.00 47.06 363 SER C CA 1
ATOM 10606 C C . SER C 1 24 ? -15.300 274.526 211.561 1.00 49.60 363 SER C C 1
ATOM 10607 O O . SER C 1 24 ? -15.312 273.297 211.462 1.00 48.46 363 SER C O 1
ATOM 10610 N N . VAL C 1 25 ? -16.332 275.238 212.019 1.00 49.91 364 VAL C N 1
ATOM 10611 C CA . VAL C 1 25 ? -17.555 274.568 212.435 1.00 49.14 364 VAL C CA 1
ATOM 10612 C C . VAL C 1 25 ? -18.139 273.813 211.251 1.00 49.90 364 VAL C C 1
ATOM 10613 O O . VAL C 1 25 ? -18.272 274.358 210.148 1.00 50.31 364 VAL C O 1
ATOM 10617 N N . GLY C 1 26 ? -18.470 272.541 211.470 1.00 48.10 365 GLY C N 1
ATOM 10618 C CA . GLY C 1 26 ? -19.001 271.692 210.429 1.00 45.42 365 GLY C CA 1
ATOM 10619 C C . GLY C 1 26 ? -17.970 270.893 209.659 1.00 49.05 365 GLY C C 1
ATOM 10620 O O . GLY C 1 26 ? -18.353 270.019 208.870 1.00 56.63 365 GLY C O 1
ATOM 10621 N N . ALA C 1 27 ? -16.681 271.157 209.861 1.00 44.49 366 ALA C N 1
ATOM 10622 C CA . ALA C 1 27 ? -15.647 270.436 209.131 1.00 44.58 366 ALA C CA 1
ATOM 10623 C C . ALA C 1 27 ? -15.566 268.986 209.594 1.00 44.16 366 ALA C C 1
ATOM 10624 O O . ALA C 1 27 ? -15.654 268.690 210.789 1.00 45.57 366 ALA C O 1
ATOM 10626 N N . VAL C 1 28 ? -15.393 268.081 208.636 1.00 39.06 367 VAL C N 1
ATOM 10627 C CA . VAL C 1 28 ? -15.291 266.656 208.932 1.00 47.54 367 VAL C CA 1
ATOM 10628 C C . VAL C 1 28 ? -13.895 266.367 209.469 1.00 50.16 367 VAL C C 1
ATOM 10629 O O . VAL C 1 28 ? -12.894 266.602 208.785 1.00 49.80 367 VAL C O 1
ATOM 10633 N N . LEU C 1 29 ? -13.829 265.845 210.693 1.00 46.49 368 LEU C N 1
ATOM 10634 C CA . LEU C 1 29 ? -12.555 265.618 211.360 1.00 43.58 368 LEU C CA 1
ATOM 10635 C C . LEU C 1 29 ? -11.990 264.225 211.122 1.00 49.00 368 LEU C C 1
ATOM 10636 O O . LEU C 1 29 ? -10.772 264.043 211.228 1.00 51.46 368 LEU C O 1
ATOM 10641 N N . SER C 1 30 ? -12.835 263.246 210.806 1.00 51.08 369 SER C N 1
ATOM 10642 C CA . SER C 1 30 ? -12.342 261.909 210.513 1.00 51.04 369 SER C CA 1
ATOM 10643 C C . SER C 1 30 ? -11.470 261.927 209.263 1.00 44.17 369 SER C C 1
ATOM 10644 O O . SER C 1 30 ? -11.701 262.697 208.327 1.00 42.15 369 SER C O 1
ATOM 10647 N N . GLY C 1 31 ? -10.451 261.071 209.260 1.00 43.40 370 GLY C N 1
ATOM 10648 C CA . GLY C 1 31 ? -9.517 260.996 208.158 1.00 40.40 370 GLY C CA 1
ATOM 10649 C C . GLY C 1 31 ? -8.353 261.959 208.231 1.00 45.01 370 GLY C C 1
ATOM 10650 O O . GLY C 1 31 ? -7.504 261.948 207.330 1.00 44.10 370 GLY C O 1
ATOM 10651 N N . TYR C 1 32 ? -8.281 262.791 209.267 1.00 42.90 371 TYR C N 1
ATOM 10652 C CA . TYR C 1 32 ? -7.208 263.759 209.423 1.00 45.55 371 TYR C CA 1
ATOM 10653 C C . TYR C 1 32 ? -6.458 263.509 210.724 1.00 42.39 371 TYR C C 1
ATOM 10654 O O . TYR C 1 32 ? -7.009 262.966 211.687 1.00 42.59 371 TYR C O 1
ATOM 10663 N N . LYS C 1 33 ? -5.191 263.914 210.742 1.00 43.64 372 LYS C N 1
ATOM 10664 C CA . LYS C 1 33 ? -4.316 263.689 211.885 1.00 39.14 372 LYS C CA 1
ATOM 10665 C C . LYS C 1 33 ? -4.061 264.946 212.704 1.00 40.59 372 LYS C C 1
ATOM 10666 O O . LYS C 1 33 ? -3.992 264.870 213.935 1.00 36.48 372 LYS C O 1
ATOM 10672 N N . VAL C 1 34 ? -3.927 266.102 212.056 1.00 35.67 373 VAL C N 1
ATOM 10673 C CA . VAL C 1 34 ? -3.577 267.349 212.725 1.00 30.87 373 VAL C CA 1
ATOM 10674 C C . VAL C 1 34 ? -4.621 268.402 212.379 1.00 34.16 373 VAL C C 1
ATOM 10675 O O . VAL C 1 34 ? -5.006 268.543 211.213 1.00 34.31 373 VAL C O 1
ATOM 10679 N N . ILE C 1 35 ? -5.080 269.136 213.391 1.00 33.17 374 ILE C N 1
ATOM 10680 C CA . ILE C 1 35 ? -5.999 270.252 213.212 1.00 31.54 374 ILE C CA 1
ATOM 10681 C C . ILE C 1 35 ? -5.273 271.539 213.583 1.00 38.02 374 ILE C C 1
ATOM 10682 O O . ILE C 1 35 ? -4.437 271.553 214.494 1.00 37.42 374 ILE C O 1
ATOM 10687 N N . TYR C 1 36 ? -5.573 272.616 212.860 1.00 38.29 375 TYR C N 1
ATOM 10688 C CA . TYR C 1 36 ? -4.927 273.907 213.073 1.00 34.63 375 TYR C CA 1
ATOM 10689 C C . TYR C 1 36 ? -5.976 274.935 213.468 1.00 36.57 375 TYR C C 1
ATOM 10690 O O . TYR C 1 36 ? -6.963 275.132 212.750 1.00 42.65 375 TYR C O 1
ATOM 10699 N N . ASP C 1 37 ? -5.760 275.585 214.609 1.00 32.09 376 ASP C N 1
ATOM 10700 C CA . ASP C 1 37 ? -6.635 276.645 215.101 1.00 33.49 376 ASP C CA 1
ATOM 10701 C C . ASP C 1 37 ? -6.131 277.971 214.542 1.00 41.34 376 ASP C C 1
ATOM 10702 O O . ASP C 1 37 ? -5.045 278.429 214.905 1.00 38.08 376 ASP C O 1
ATOM 10707 N N . LYS C 1 38 ? -6.922 278.592 213.663 1.00 49.48 377 LYS C N 1
ATOM 10708 C CA . LYS C 1 38 ? -6.490 279.839 213.035 1.00 52.29 377 LYS C CA 1
ATOM 10709 C C . LYS C 1 38 ? -6.444 280.992 214.028 1.00 42.97 377 LYS C C 1
ATOM 10710 O O . LYS C 1 38 ? -5.656 281.928 213.851 1.00 39.89 377 LYS C O 1
ATOM 10716 N N . VAL C 1 39 ? -7.272 280.947 215.070 1.00 38.87 378 VAL C N 1
ATOM 10717 C CA . VAL C 1 39 ? -7.329 282.046 216.030 1.00 41.34 378 VAL C CA 1
ATOM 10718 C C . VAL C 1 39 ? -6.105 282.035 216.938 1.00 43.06 378 VAL C C 1
ATOM 10719 O O . VAL C 1 39 ? -5.360 283.018 217.017 1.00 44.19 378 VAL C O 1
ATOM 10723 N N . THR C 1 40 ? -5.880 280.921 217.637 1.00 37.83 379 THR C N 1
ATOM 10724 C CA . THR C 1 40 ? -4.728 280.811 218.523 1.00 39.16 379 THR C CA 1
ATOM 10725 C C . THR C 1 40 ? -3.434 280.532 217.772 1.00 40.18 379 THR C C 1
ATOM 10726 O O . THR C 1 40 ? -2.353 280.718 218.341 1.00 40.11 379 THR C O 1
ATOM 10730 N N . GLN C 1 41 ? -3.525 280.100 216.511 1.00 34.37 380 GLN C N 1
ATOM 10731 C CA . GLN C 1 41 ? -2.365 279.709 215.709 1.00 38.66 380 GLN C CA 1
ATOM 10732 C C . GLN C 1 41 ? -1.579 278.592 216.396 1.00 43.03 380 GLN C C 1
ATOM 10733 O O . GLN C 1 41 ? -0.355 278.647 216.533 1.00 44.82 380 GLN C O 1
ATOM 10739 N N . ARG C 1 42 ? -2.309 277.568 216.834 1.00 35.09 381 ARG C N 1
ATOM 10740 C CA . ARG C 1 42 ? -1.734 276.366 217.418 1.00 32.24 381 ARG C CA 1
ATOM 10741 C C . ARG C 1 42 ? -2.247 275.150 216.663 1.00 34.64 381 ARG C C 1
ATOM 10742 O O . ARG C 1 42 ? -3.354 275.162 216.117 1.00 34.68 381 ARG C O 1
ATOM 10750 N N . SER C 1 43 ? -1.434 274.100 216.635 1.00 32.15 382 SER C N 1
ATOM 10751 C CA . SER C 1 43 ? -1.795 272.851 215.985 1.00 33.65 382 SER C CA 1
ATOM 10752 C C . SER C 1 43 ? -1.801 271.720 217.004 1.00 35.14 382 SER C C 1
ATOM 10753 O O . SER C 1 43 ? -1.062 271.745 217.993 1.00 30.72 382 SER C O 1
ATOM 10756 N N . TYR C 1 44 ? -2.656 270.730 216.756 1.00 32.32 383 TYR C N 1
ATOM 10757 C CA . TYR C 1 44 ? -2.805 269.595 217.653 1.00 31.08 383 TYR C CA 1
ATOM 10758 C C . TYR C 1 44 ? -3.067 268.344 216.833 1.00 35.26 383 TYR C C 1
ATOM 10759 O O . TYR C 1 44 ? -3.814 268.385 215.852 1.00 34.74 383 TYR C O 1
ATOM 10768 N N . PHE C 1 45 ? -2.456 267.236 217.240 1.00 30.97 384 PHE C N 1
ATOM 10769 C CA . PHE C 1 45 ? -2.903 265.943 216.751 1.00 30.79 384 PHE C CA 1
ATOM 10770 C C . PHE C 1 45 ? -4.295 265.649 217.296 1.00 29.57 384 PHE C C 1
ATOM 10771 O O . PHE C 1 45 ? -4.635 266.019 218.422 1.00 28.88 384 PHE C O 1
ATOM 10779 N N . ILE C 1 46 ? -5.112 264.994 216.478 1.00 31.23 385 ILE C N 1
ATOM 10780 C CA . ILE C 1 46 ? -6.469 264.650 216.895 1.00 35.84 385 ILE C CA 1
ATOM 10781 C C . ILE C 1 46 ? -6.608 263.134 216.929 1.00 30.66 385 ILE C C 1
ATOM 10782 O O . ILE C 1 46 ? -5.909 262.430 216.185 1.00 30.77 385 ILE C O 1
ATOM 10787 N N . PRO C 1 47 ? -7.475 262.591 217.777 1.00 32.61 386 PRO C N 1
ATOM 10788 C CA . PRO C 1 47 ? -7.726 261.149 217.744 1.00 40.26 386 PRO C CA 1
ATOM 10789 C C . PRO C 1 47 ? -8.460 260.757 216.474 1.00 44.47 386 PRO C C 1
ATOM 10790 O O . PRO C 1 47 ? -9.022 261.592 215.761 1.00 40.00 386 PRO C O 1
ATOM 10794 N N . GLU C 1 48 ? -8.441 259.459 216.191 1.00 50.15 387 GLU C N 1
ATOM 10795 C CA . GLU C 1 48 ? -9.237 258.919 215.095 1.00 57.59 387 GLU C CA 1
ATOM 10796 C C . GLU C 1 48 ? -10.699 258.893 215.523 1.00 50.38 387 GLU C C 1
ATOM 10797 O O . GLU C 1 48 ? -11.103 258.056 216.336 1.00 51.75 387 GLU C O 1
ATOM 10803 N N . LEU C 1 49 ? -11.484 259.822 214.998 1.00 48.95 388 LEU C N 1
ATOM 10804 C CA . LEU C 1 49 ? -12.885 259.961 215.358 1.00 49.24 388 LEU C CA 1
ATOM 10805 C C . LEU C 1 49 ? -13.762 259.133 214.427 1.00 45.55 388 LEU C C 1
ATOM 10806 O O . LEU C 1 49 ? -13.347 258.781 213.317 1.00 40.59 388 LEU C O 1
ATOM 10811 N N . PRO C 1 50 ? -14.977 258.785 214.858 1.00 47.69 389 PRO C N 1
ATOM 10812 C CA . PRO C 1 50 ? -15.876 258.025 213.979 1.00 48.31 389 PRO C CA 1
ATOM 10813 C C . PRO C 1 50 ? -16.116 258.762 212.670 1.00 48.96 389 PRO C C 1
ATOM 10814 O O . PRO C 1 50 ? -16.177 259.993 212.631 1.00 49.43 389 PRO C O 1
ATOM 10818 N N . THR C 1 51 ? -16.237 257.990 211.591 1.00 45.72 390 THR C N 1
ATOM 10819 C CA . THR C 1 51 ? -16.359 258.564 210.257 1.00 47.24 390 THR C CA 1
ATOM 10820 C C . THR C 1 51 ? -17.559 259.500 210.180 1.00 48.97 390 THR C C 1
ATOM 10821 O O . THR C 1 51 ? -18.657 259.163 210.632 1.00 42.87 390 THR C O 1
ATOM 10825 N N . GLY C 1 52 ? -17.340 260.685 209.614 1.00 47.46 391 GLY C N 1
ATOM 10826 C CA . GLY C 1 52 ? -18.382 261.677 209.483 1.00 46.20 391 GLY C CA 1
ATOM 10827 C C . GLY C 1 52 ? -18.493 262.650 210.636 1.00 48.74 391 GLY C C 1
ATOM 10828 O O . GLY C 1 52 ? -19.296 263.588 210.553 1.00 44.32 391 GLY C O 1
ATOM 10829 N N . THR C 1 53 ? -17.721 262.459 211.705 1.00 50.33 392 THR C N 1
ATOM 10830 C CA . THR C 1 53 ? -17.750 263.389 212.827 1.00 52.78 392 THR C CA 1
ATOM 10831 C C . THR C 1 53 ? -17.351 264.786 212.366 1.00 49.05 392 THR C C 1
ATOM 10832 O O . THR C 1 53 ? -16.347 264.961 211.670 1.00 44.60 392 THR C O 1
ATOM 10836 N N . THR C 1 54 ? -18.148 265.779 212.746 1.00 47.33 393 THR C N 1
ATOM 10837 C CA . THR C 1 54 ? -17.928 267.156 212.332 1.00 46.64 393 THR C CA 1
ATOM 10838 C C . THR C 1 54 ? -17.553 268.017 213.531 1.00 46.78 393 THR C C 1
ATOM 10839 O O . THR C 1 54 ? -17.977 267.759 214.660 1.00 45.84 393 THR C O 1
ATOM 10843 N N . ALA C 1 55 ? -16.757 269.049 213.268 1.00 44.70 394 ALA C N 1
ATOM 10844 C CA . ALA C 1 55 ? -16.301 269.932 214.331 1.00 39.59 394 ALA C CA 1
ATOM 10845 C C . ALA C 1 55 ? -17.424 270.857 214.780 1.00 41.39 394 ALA C C 1
ATOM 10846 O O . ALA C 1 55 ? -18.223 271.333 213.970 1.00 43.47 394 ALA C O 1
ATOM 10848 N N . VAL C 1 56 ? -17.480 271.110 216.087 1.00 41.07 395 VAL C N 1
ATOM 10849 C CA . VAL C 1 56 ? -18.458 272.019 216.681 1.00 45.12 395 VAL C CA 1
ATOM 10850 C C . VAL C 1 56 ? -17.780 273.270 217.233 1.00 53.84 395 VAL C C 1
ATOM 10851 O O . VAL C 1 56 ? -18.110 274.390 216.840 1.00 57.73 395 VAL C O 1
ATOM 10855 N N . SER C 1 57 ? -16.827 273.099 218.146 1.00 51.59 396 SER C N 1
ATOM 10856 C CA . SER C 1 57 ? -16.120 274.229 218.725 1.00 50.00 396 SER C CA 1
ATOM 10857 C C . SER C 1 57 ? -14.727 273.791 219.152 1.00 50.45 396 SER C C 1
ATOM 10858 O O . SER C 1 57 ? -14.489 272.617 219.447 1.00 47.50 396 SER C O 1
ATOM 10861 N N . LEU C 1 58 ? -13.808 274.754 219.175 1.00 49.92 397 LEU C N 1
ATOM 10862 C CA . LEU C 1 58 ? -12.448 274.549 219.663 1.00 43.41 397 LEU C CA 1
ATOM 10863 C C . LEU C 1 58 ? -12.113 275.727 220.567 1.00 42.17 397 LEU C C 1
ATOM 10864 O O . LEU C 1 58 ? -11.959 276.855 220.090 1.00 46.58 397 LEU C O 1
ATOM 10869 N N . SER C 1 59 ? -12.019 275.469 221.868 1.00 37.95 398 SER C N 1
ATOM 10870 C CA . SER C 1 59 ? -11.824 276.534 222.837 1.00 39.39 398 SER C CA 1
ATOM 10871 C C . SER C 1 59 ? -10.351 276.932 222.919 1.00 44.26 398 SER C C 1
ATOM 10872 O O . SER C 1 59 ? -9.454 276.222 222.456 1.00 49.03 398 SER C O 1
ATOM 10875 N N . SER C 1 60 ? -10.108 278.098 223.525 1.00 41.84 399 SER C N 1
ATOM 10876 C CA . SER C 1 60 ? -8.740 278.524 223.790 1.00 49.58 399 SER C CA 1
ATOM 10877 C C . SER C 1 60 ? -8.039 277.600 224.778 1.00 47.94 399 SER C C 1
ATOM 10878 O O . SER C 1 60 ? -6.806 277.613 224.853 1.00 44.23 399 SER C O 1
ATOM 10881 N N . SER C 1 61 ? -8.795 276.807 225.537 1.00 42.69 400 SER C N 1
ATOM 10882 C CA . SER C 1 61 ? -8.237 275.771 226.392 1.00 40.53 400 SER C CA 1
ATOM 10883 C C . SER C 1 61 ? -7.951 274.476 225.631 1.00 35.44 400 SER C C 1
ATOM 10884 O O . SER C 1 61 ? -7.709 273.446 226.265 1.00 36.20 400 SER C O 1
ATOM 10887 N N . ALA C 1 62 ? -7.988 274.522 224.299 1.00 33.89 401 ALA C N 1
ATOM 10888 C CA . ALA C 1 62 ? -7.703 273.396 223.411 1.00 39.57 401 ALA C CA 1
ATOM 10889 C C . ALA C 1 62 ? -8.672 272.231 223.589 1.00 45.48 401 ALA C C 1
ATOM 10890 O O . ALA C 1 62 ? -8.320 271.085 223.301 1.00 45.50 401 ALA C O 1
ATOM 10892 N N . ILE C 1 63 ? -9.891 272.493 224.048 1.00 42.20 402 ILE C N 1
ATOM 10893 C CA . ILE C 1 63 ? -10.922 271.463 224.127 1.00 36.66 402 ILE C CA 1
ATOM 10894 C C . ILE C 1 63 ? -11.706 271.480 222.820 1.00 37.00 402 ILE C C 1
ATOM 10895 O O . ILE C 1 63 ? -12.334 272.487 222.475 1.00 41.95 402 ILE C O 1
ATOM 10900 N N . LEU C 1 64 ? -11.669 270.368 222.093 1.00 35.67 403 LEU C N 1
ATOM 10901 C CA . LEU C 1 64 ? -12.338 270.246 220.803 1.00 36.91 403 LEU C CA 1
ATOM 10902 C C . LEU C 1 64 ? -13.674 269.543 221.004 1.00 40.94 403 LEU C C 1
ATOM 10903 O O . LEU C 1 64 ? -13.710 268.365 221.368 1.00 38.12 403 LEU C O 1
ATOM 10908 N N . VAL C 1 65 ? -14.768 270.264 220.769 1.00 38.59 404 VAL C N 1
ATOM 10909 C CA . VAL C 1 65 ? -16.109 269.691 220.796 1.00 40.40 404 VAL C CA 1
ATOM 10910 C C . VAL C 1 65 ? -16.499 269.332 219.371 1.00 40.82 404 VAL C C 1
ATOM 10911 O O . VAL C 1 65 ? -16.253 270.102 218.434 1.00 48.12 404 VAL C O 1
ATOM 10915 N N . HIS C 1 66 ? -17.094 268.154 219.202 1.00 40.21 405 HIS C N 1
ATOM 10916 C CA . HIS C 1 66 ? -17.486 267.661 217.891 1.00 38.42 405 HIS C CA 1
ATOM 10917 C C . HIS C 1 66 ? -18.803 266.904 218.023 1.00 43.42 405 HIS C C 1
ATOM 10918 O O . HIS C 1 66 ? -19.367 266.782 219.116 1.00 39.15 405 HIS C O 1
ATOM 10925 N N . SER C 1 67 ? -19.295 266.385 216.896 1.00 43.01 406 SER C N 1
ATOM 10926 C CA . SER C 1 67 ? -20.610 265.754 216.865 1.00 49.58 406 SER C CA 1
ATOM 10927 C C . SER C 1 67 ? -20.667 264.443 217.640 1.00 53.29 406 SER C C 1
ATOM 10928 O O . SER C 1 67 ? -21.770 263.939 217.881 1.00 50.14 406 SER C O 1
ATOM 10931 N N . ALA C 1 68 ? -19.524 263.877 218.030 1.00 49.53 407 ALA C N 1
ATOM 10932 C CA . ALA C 1 68 ? -19.488 262.640 218.799 1.00 38.93 407 ALA C CA 1
ATOM 10933 C C . ALA C 1 68 ? -18.969 262.855 220.217 1.00 43.13 407 ALA C C 1
ATOM 10934 O O . ALA C 1 68 ? -18.540 261.898 220.869 1.00 47.71 407 ALA C O 1
ATOM 10936 N N . GLY C 1 69 ? -19.001 264.091 220.708 1.00 44.32 408 GLY C N 1
ATOM 10937 C CA . GLY C 1 69 ? -18.526 264.385 222.045 1.00 44.97 408 GLY C CA 1
ATOM 10938 C C . GLY C 1 69 ? -17.450 265.450 222.071 1.00 48.23 408 GLY C C 1
ATOM 10939 O O . GLY C 1 69 ? -17.598 266.500 221.438 1.00 47.61 408 GLY C O 1
ATOM 10940 N N . SER C 1 70 ? -16.363 265.196 222.795 1.00 37.70 409 SER C N 1
ATOM 10941 C CA . SER C 1 70 ? -15.272 266.157 222.874 1.00 35.69 409 SER C CA 1
ATOM 10942 C C . SER C 1 70 ? -13.985 265.429 223.237 1.00 38.52 409 SER C C 1
ATOM 10943 O O . SER C 1 70 ? -13.990 264.253 223.610 1.00 34.66 409 SER C O 1
ATOM 10946 N N . VAL C 1 71 ? -12.876 266.156 223.116 1.00 35.33 410 VAL C N 1
ATOM 10947 C CA . VAL C 1 71 ? -11.555 265.656 223.485 1.00 36.86 410 VAL C CA 1
ATOM 10948 C C . VAL C 1 71 ? -10.678 266.850 223.830 1.00 34.23 410 VAL C C 1
ATOM 10949 O O . VAL C 1 71 ? -10.668 267.853 223.110 1.00 32.00 410 VAL C O 1
ATOM 10953 N N . ASP C 1 72 ? -9.959 266.755 224.946 1.00 33.69 411 ASP C N 1
ATOM 10954 C CA . ASP C 1 72 ? -9.023 267.802 225.351 1.00 33.80 411 ASP C CA 1
ATOM 10955 C C . ASP C 1 72 ? -7.744 267.617 224.546 1.00 31.10 411 ASP C C 1
ATOM 10956 O O . ASP C 1 72 ? -6.909 266.769 224.868 1.00 32.54 411 ASP C O 1
ATOM 10961 N N . LEU C 1 73 ? -7.589 268.417 223.488 1.00 29.33 412 LEU C N 1
ATOM 10962 C CA . LEU C 1 73 ? -6.433 268.267 222.610 1.00 33.45 412 LEU C CA 1
ATOM 10963 C C . LEU C 1 73 ? -5.134 268.633 223.314 1.00 30.71 412 LEU C C 1
ATOM 10964 O O . LEU C 1 73 ? -4.082 268.064 223.000 1.00 33.24 412 LEU C O 1
ATOM 10969 N N . GLY C 1 74 ? -5.179 269.578 224.255 1.00 29.32 413 GLY C N 1
ATOM 10970 C CA . GLY C 1 74 ? -3.989 269.886 225.031 1.00 28.77 413 GLY C CA 1
ATOM 10971 C C . GLY C 1 74 ? -3.562 268.728 225.912 1.00 31.93 413 GLY C C 1
ATOM 10972 O O . GLY C 1 74 ? -2.368 268.446 226.047 1.00 33.52 413 GLY C O 1
ATOM 10973 N N . ALA C 1 75 ? -4.531 268.037 226.518 1.00 29.42 414 ALA C N 1
ATOM 10974 C CA . ALA C 1 75 ? -4.214 266.859 227.317 1.00 30.70 414 ALA C CA 1
ATOM 10975 C C . ALA C 1 75 ? -3.701 265.722 226.442 1.00 34.71 414 ALA C C 1
ATOM 10976 O O . ALA C 1 75 ? -2.796 264.981 226.844 1.00 33.44 414 ALA C O 1
ATOM 10978 N N . LEU C 1 76 ? -4.265 265.569 225.241 1.00 30.71 415 LEU C N 1
ATOM 10979 C CA . LEU C 1 76 ? -3.755 264.566 224.312 1.00 33.68 415 LEU C CA 1
ATOM 10980 C C . LEU C 1 76 ? -2.333 264.896 223.881 1.00 34.73 415 LEU C C 1
ATOM 10981 O O . LEU C 1 76 ? -1.495 263.999 223.731 1.00 34.80 415 LEU C O 1
ATOM 10986 N N . ALA C 1 77 ? -2.040 266.184 223.684 1.00 28.73 416 ALA C N 1
ATOM 10987 C CA . ALA C 1 77 ? -0.683 266.591 223.336 1.00 30.92 416 ALA C CA 1
ATOM 10988 C C . ALA C 1 77 ? 0.296 266.247 224.451 1.00 32.04 416 ALA C C 1
ATOM 10989 O O . ALA C 1 77 ? 1.447 265.881 224.185 1.00 29.41 416 ALA C O 1
ATOM 10991 N N . VAL C 1 78 ? -0.147 266.355 225.706 1.00 30.83 417 VAL C N 1
ATOM 10992 C CA . VAL C 1 78 ? 0.708 266.002 226.837 1.00 30.35 417 VAL C CA 1
ATOM 10993 C C . VAL C 1 78 ? 1.099 264.531 226.768 1.00 33.49 417 VAL C C 1
ATOM 10994 O O . VAL C 1 78 ? 2.273 264.173 226.923 1.00 33.24 417 VAL C O 1
ATOM 10998 N N . SER C 1 79 ? 0.117 263.656 226.527 1.00 30.12 418 SER C N 1
ATOM 10999 C CA . SER C 1 79 ? 0.404 262.228 226.431 1.00 29.75 418 SER C CA 1
ATOM 11000 C C . SER C 1 79 ? 1.346 261.924 225.275 1.00 30.63 418 SER C C 1
ATOM 11001 O O . SER C 1 79 ? 2.063 260.918 225.305 1.00 35.13 418 SER C O 1
ATOM 11004 N N . ARG C 1 80 ? 1.358 262.775 224.253 1.00 31.11 419 ARG C N 1
ATOM 11005 C CA . ARG C 1 80 ? 2.269 262.647 223.127 1.00 31.33 419 ARG C CA 1
ATOM 11006 C C . ARG C 1 80 ? 3.540 263.465 223.309 1.00 30.69 419 ARG C C 1
ATOM 11007 O O . ARG C 1 80 ? 4.344 263.552 222.375 1.00 27.40 419 ARG C O 1
ATOM 11015 N N . GLU C 1 81 ? 3.727 264.073 224.482 1.00 30.03 420 GLU C N 1
ATOM 11016 C CA . GLU C 1 81 ? 4.907 264.887 224.780 1.00 31.44 420 GLU C CA 1
ATOM 11017 C C . GLU C 1 81 ? 5.112 265.975 223.729 1.00 33.41 420 GLU C C 1
ATOM 11018 O O . GLU C 1 81 ? 6.235 266.270 223.315 1.00 34.74 420 GLU C O 1
ATOM 11024 N N . GLU C 1 82 ? 4.008 266.572 223.287 1.00 31.53 421 GLU C N 1
ATOM 11025 C CA . GLU C 1 82 ? 4.024 267.657 222.313 1.00 31.02 421 GLU C CA 1
ATOM 11026 C C . GLU C 1 82 ? 3.628 268.938 223.038 1.00 34.53 421 GLU C C 1
ATOM 11027 O O . GLU C 1 82 ? 2.453 269.137 223.366 1.00 34.90 421 GLU C O 1
ATOM 11033 N N . TYR C 1 83 ? 4.613 269.796 223.294 1.00 27.89 422 TYR C N 1
ATOM 11034 C CA . TYR C 1 83 ? 4.456 270.930 224.191 1.00 28.36 422 TYR C CA 1
ATOM 11035 C C . TYR C 1 83 ? 4.743 272.246 223.480 1.00 29.60 422 TYR C C 1
ATOM 11036 O O . TYR C 1 83 ? 5.470 272.301 222.484 1.00 28.47 422 TYR C O 1
ATOM 11045 N N . VAL C 1 84 ? 4.163 273.311 224.026 1.00 21.88 423 VAL C N 1
ATOM 11046 C CA . VAL C 1 84 ? 4.445 274.683 223.623 1.00 22.91 423 VAL C CA 1
ATOM 11047 C C . VAL C 1 84 ? 5.077 275.385 224.815 1.00 32.15 423 VAL C C 1
ATOM 11048 O O . VAL C 1 84 ? 4.488 275.420 225.902 1.00 35.22 423 VAL C O 1
ATOM 11052 N N . THR C 1 85 ? 6.273 275.934 224.619 1.00 28.84 424 THR C N 1
ATOM 11053 C CA . THR C 1 85 ? 6.954 276.688 225.667 1.00 29.48 424 THR C CA 1
ATOM 11054 C C . THR C 1 85 ? 6.611 278.163 225.496 1.00 26.88 424 THR C C 1
ATOM 11055 O O . THR C 1 85 ? 7.003 278.789 224.506 1.00 30.90 424 THR C O 1
ATOM 11059 N N . LEU C 1 86 ? 5.866 278.712 226.451 1.00 26.99 425 LEU C N 1
ATOM 11060 C CA . LEU C 1 86 ? 5.485 280.113 226.395 1.00 29.77 425 LEU C CA 1
ATOM 11061 C C . LEU C 1 86 ? 6.709 281.010 226.547 1.00 34.22 425 LEU C C 1
ATOM 11062 O O . LEU C 1 86 ? 7.746 280.611 227.085 1.00 28.80 425 LEU C O 1
ATOM 11067 N N . SER C 1 87 ? 6.580 282.241 226.062 1.00 27.03 426 SER C N 1
ATOM 11068 C CA . SER C 1 87 ? 7.620 283.227 226.297 1.00 30.37 426 SER C CA 1
ATOM 11069 C C . SER C 1 87 ? 7.616 283.646 227.765 1.00 34.28 426 SER C C 1
ATOM 11070 O O . SER C 1 87 ? 6.623 283.490 228.482 1.00 35.23 426 SER C O 1
ATOM 11073 N N . GLY C 1 88 ? 8.750 284.171 228.217 1.00 35.03 427 GLY C N 1
ATOM 11074 C CA . GLY C 1 88 ? 8.772 284.584 229.603 1.00 34.88 427 GLY C CA 1
ATOM 11075 C C . GLY C 1 88 ? 9.005 283.416 230.551 1.00 39.91 427 GLY C C 1
ATOM 11076 O O . GLY C 1 88 ? 9.315 282.289 230.151 1.00 32.11 427 GLY C O 1
ATOM 11077 N N . THR C 1 89 ? 8.852 283.713 231.841 1.00 34.46 428 THR C N 1
ATOM 11078 C CA . THR C 1 89 ? 9.150 282.767 232.908 1.00 29.77 428 THR C CA 1
ATOM 11079 C C . THR C 1 89 ? 8.131 282.941 234.028 1.00 35.16 428 THR C C 1
ATOM 11080 O O . THR C 1 89 ? 7.207 283.754 233.938 1.00 34.13 428 THR C O 1
ATOM 11084 N N . PHE C 1 90 ? 8.321 282.169 235.103 1.00 29.32 429 PHE C N 1
ATOM 11085 C CA . PHE C 1 90 ? 7.601 282.440 236.343 1.00 32.03 429 PHE C CA 1
ATOM 11086 C C . PHE C 1 90 ? 7.934 283.825 236.882 1.00 34.69 429 PHE C C 1
ATOM 11087 O O . PHE C 1 90 ? 7.086 284.469 237.510 1.00 36.95 429 PHE C O 1
ATOM 11095 N N . ASP C 1 91 ? 9.163 284.294 236.651 1.00 30.60 430 ASP C N 1
ATOM 11096 C CA . ASP C 1 91 ? 9.554 285.629 237.094 1.00 30.19 430 ASP C CA 1
ATOM 11097 C C . ASP C 1 91 ? 8.765 286.711 236.369 1.00 28.55 430 ASP C C 1
ATOM 11098 O O . ASP C 1 91 ? 8.286 287.663 236.996 1.00 34.30 430 ASP C O 1
ATOM 11103 N N . SER C 1 92 ? 8.627 286.588 235.048 1.00 26.81 431 SER C N 1
ATOM 11104 C CA . SER C 1 92 ? 7.916 287.593 234.269 1.00 32.34 431 SER C CA 1
ATOM 11105 C C . SER C 1 92 ? 6.407 287.501 234.426 1.00 35.76 431 SER C C 1
ATOM 11106 O O . SER C 1 92 ? 5.711 288.498 234.201 1.00 37.34 431 SER C O 1
ATOM 11109 N N . GLY C 1 93 ? 5.891 286.343 234.812 1.00 31.17 432 GLY C N 1
ATOM 11110 C CA . GLY C 1 93 ? 4.469 286.095 234.770 1.00 35.22 432 GLY C CA 1
ATOM 11111 C C . GLY C 1 93 ? 4.014 285.664 233.387 1.00 33.63 432 GLY C C 1
ATOM 11112 O O . GLY C 1 93 ? 4.672 285.904 232.376 1.00 37.80 432 GLY C O 1
ATOM 11113 N N . ALA C 1 94 ? 2.860 285.004 233.353 1.00 42.99 433 ALA C N 1
ATOM 11114 C CA . ALA C 1 94 ? 2.297 284.498 232.107 1.00 34.02 433 ALA C CA 1
ATOM 11115 C C . ALA C 1 94 ? 0.864 284.060 232.375 1.00 35.12 433 ALA C C 1
ATOM 11116 O O . ALA C 1 94 ? 0.391 284.077 233.515 1.00 35.91 433 ALA C O 1
ATOM 11118 N N . VAL C 1 95 ? 0.177 283.670 231.305 1.00 31.09 434 VAL C N 1
ATOM 11119 C CA . VAL C 1 95 ? -1.164 283.101 231.383 1.00 39.45 434 VAL C CA 1
ATOM 11120 C C . VAL C 1 95 ? -1.139 281.758 230.670 1.00 36.16 434 VAL C C 1
ATOM 11121 O O . VAL C 1 95 ? -0.828 281.690 229.474 1.00 31.17 434 VAL C O 1
ATOM 11125 N N . ILE C 1 96 ? -1.449 280.694 231.403 1.00 35.40 435 ILE C N 1
ATOM 11126 C CA . ILE C 1 96 ? -1.535 279.352 230.839 1.00 38.00 435 ILE C CA 1
ATOM 11127 C C . ILE C 1 96 ? -2.969 279.122 230.382 1.00 37.05 435 ILE C C 1
ATOM 11128 O O . ILE C 1 96 ? -3.907 279.247 231.176 1.00 35.79 435 ILE C O 1
ATOM 11133 N N . ASN C 1 97 ? -3.147 278.787 229.107 1.00 36.97 436 ASN C N 1
ATOM 11134 C CA . ASN C 1 97 ? -4.477 278.500 228.585 1.00 35.48 436 ASN C CA 1
ATOM 11135 C C . ASN C 1 97 ? -4.726 277.026 228.304 1.00 40.67 436 ASN C C 1
ATOM 11136 O O . ASN C 1 97 ? -5.867 276.578 228.425 1.00 42.36 436 ASN C O 1
ATOM 11141 N N . THR C 1 98 ? -3.700 276.262 227.939 1.00 30.89 437 THR C N 1
ATOM 11142 C CA . THR C 1 98 ? -3.862 274.860 227.586 1.00 33.42 437 THR C CA 1
ATOM 11143 C C . THR C 1 98 ? -3.017 273.982 228.501 1.00 35.85 437 THR C C 1
ATOM 11144 O O . THR C 1 98 ? -2.160 274.457 229.250 1.00 33.90 437 THR C O 1
ATOM 11148 N N . LYS C 1 99 ? -3.268 272.674 228.422 1.00 32.05 438 LYS C N 1
ATOM 11149 C CA . LYS C 1 99 ? -2.547 271.717 229.247 1.00 29.38 438 LYS C CA 1
ATOM 11150 C C . LYS C 1 99 ? -1.164 271.381 228.701 1.00 30.62 438 LYS C C 1
ATOM 11151 O O . LYS C 1 99 ? -0.333 270.856 229.449 1.00 31.03 438 LYS C O 1
ATOM 11157 N N . ASN C 1 100 ? -0.893 271.670 227.427 1.00 30.29 439 ASN C N 1
ATOM 11158 C CA . ASN C 1 100 ? 0.409 271.389 226.836 1.00 30.89 439 ASN C CA 1
ATOM 11159 C C . ASN C 1 100 ? 1.278 272.639 226.719 1.00 26.33 439 ASN C C 1
ATOM 11160 O O . ASN C 1 100 ? 2.265 272.635 225.976 1.00 30.51 439 ASN C O 1
ATOM 11165 N N . GLU C 1 101 ? 0.935 273.702 227.440 1.00 26.03 440 GLU C N 1
ATOM 11166 C CA . GLU C 1 101 ? 1.777 274.887 227.514 1.00 29.67 440 GLU C CA 1
ATOM 11167 C C . GLU C 1 101 ? 2.722 274.778 228.703 1.00 32.05 440 GLU C C 1
ATOM 11168 O O . GLU C 1 101 ? 2.322 274.367 229.796 1.00 29.73 440 GLU C O 1
ATOM 11174 N N . LEU C 1 102 ? 3.981 275.143 228.480 1.00 27.94 441 LEU C N 1
ATOM 11175 C CA . LEU C 1 102 ? 5.016 275.058 229.498 1.00 30.81 441 LEU C CA 1
ATOM 11176 C C . LEU C 1 102 ? 5.491 276.451 229.888 1.00 34.87 441 LEU C C 1
ATOM 11177 O O . LEU C 1 102 ? 5.619 277.337 229.036 1.00 31.16 441 LEU C O 1
ATOM 11182 N N . LEU C 1 103 ? 5.755 276.637 231.179 1.00 32.40 442 LEU C N 1
ATOM 11183 C CA . LEU C 1 103 ? 6.342 277.863 231.698 1.00 31.41 442 LEU C CA 1
ATOM 11184 C C . LEU C 1 103 ? 7.683 277.531 232.334 1.00 29.21 442 LEU C C 1
ATOM 11185 O O . LEU C 1 103 ? 7.762 276.664 233.211 1.00 30.39 442 LEU C O 1
ATOM 11190 N N . THR C 1 104 ? 8.731 278.215 231.885 1.00 25.54 443 THR C N 1
ATOM 11191 C CA . THR C 1 104 ? 10.076 277.964 232.383 1.00 31.32 443 THR C CA 1
ATOM 11192 C C . THR C 1 104 ? 10.261 278.614 233.749 1.00 33.69 443 THR C C 1
ATOM 11193 O O . THR C 1 104 ? 9.900 279.778 233.947 1.00 30.84 443 THR C O 1
ATOM 11197 N N . HIS C 1 105 ? 10.820 277.859 234.694 1.00 34.32 444 HIS C N 1
ATOM 11198 C CA . HIS C 1 105 ? 11.121 278.409 236.010 1.00 40.38 444 HIS C CA 1
ATOM 11199 C C . HIS C 1 105 ? 12.612 278.698 236.133 1.00 46.30 444 HIS C C 1
ATOM 11200 O O . HIS C 1 105 ? 13.081 279.759 235.707 1.00 53.83 444 HIS C O 1
ATOM 11207 N N . THR C 1 106 ? 13.368 277.761 236.710 1.00 40.45 445 THR C N 1
ATOM 11208 C CA . THR C 1 106 ? 14.813 277.916 236.856 1.00 44.15 445 THR C CA 1
ATOM 11209 C C . THR C 1 106 ? 15.551 276.759 236.195 1.00 43.71 445 THR C C 1
ATOM 11210 O O . THR C 1 106 ? 16.189 276.961 235.160 1.00 50.88 445 THR C O 1
ATOM 11214 N N . ASP C 1 107 ? 15.485 275.552 236.754 1.00 42.17 446 ASP C N 1
ATOM 11215 C CA . ASP C 1 107 ? 16.175 274.401 236.186 1.00 51.23 446 ASP C CA 1
ATOM 11216 C C . ASP C 1 107 ? 15.321 273.606 235.206 1.00 49.46 446 ASP C C 1
ATOM 11217 O O . ASP C 1 107 ? 15.857 272.732 234.516 1.00 50.73 446 ASP C O 1
ATOM 11222 N N . GLY C 1 108 ? 14.024 273.877 235.126 1.00 43.52 447 GLY C N 1
ATOM 11223 C CA . GLY C 1 108 ? 13.171 273.119 234.241 1.00 42.07 447 GLY C CA 1
ATOM 11224 C C . GLY C 1 108 ? 11.898 273.864 233.910 1.00 39.27 447 GLY C C 1
ATOM 11225 O O . GLY C 1 108 ? 11.738 275.042 234.235 1.00 42.51 447 GLY C O 1
ATOM 11226 N N . LYS C 1 109 ? 10.990 273.150 233.252 1.00 33.15 448 LYS C N 1
ATOM 11227 C CA . LYS C 1 109 ? 9.704 273.681 232.834 1.00 33.61 448 LYS C CA 1
ATOM 11228 C C . LYS C 1 109 ? 8.579 272.985 233.587 1.00 34.23 448 LYS C C 1
ATOM 11229 O O . LYS C 1 109 ? 8.734 271.872 234.097 1.00 34.15 448 LYS C O 1
ATOM 11235 N N . TYR C 1 110 ? 7.432 273.654 233.638 1.00 34.28 449 TYR C N 1
ATOM 11236 C CA . TYR C 1 110 ? 6.259 273.135 234.321 1.00 35.81 449 TYR C CA 1
ATOM 11237 C C . TYR C 1 110 ? 5.021 273.341 233.464 1.00 37.06 449 TYR C C 1
ATOM 11238 O O . TYR C 1 110 ? 4.905 274.328 232.732 1.00 31.56 449 TYR C O 1
ATOM 11247 N N . ARG C 1 111 ? 4.098 272.390 233.563 1.00 32.10 450 ARG C N 1
ATOM 11248 C CA . ARG C 1 111 ? 2.759 272.525 233.018 1.00 31.69 450 ARG C CA 1
ATOM 11249 C C . ARG C 1 111 ? 1.759 272.597 234.164 1.00 34.18 450 ARG C C 1
ATOM 11250 O O . ARG C 1 111 ? 2.019 272.130 235.276 1.00 37.81 450 ARG C O 1
ATOM 11258 N N . TRP C 1 112 ? 0.611 273.203 233.885 1.00 32.37 451 TRP C N 1
ATOM 11259 C CA . TRP C 1 112 ? -0.440 273.376 234.878 1.00 37.31 451 TRP C CA 1
ATOM 11260 C C . TRP C 1 112 ? -1.458 272.254 234.735 1.00 39.95 451 TRP C C 1
ATOM 11261 O O . TRP C 1 112 ? -1.979 272.017 233.639 1.00 36.55 451 TRP C O 1
ATOM 11272 N N . ASP C 1 113 ? -1.725 271.559 235.838 1.00 37.84 452 ASP C N 1
ATOM 11273 C CA . ASP C 1 113 ? -2.658 270.441 235.861 1.00 41.13 452 ASP C CA 1
ATOM 11274 C C . ASP C 1 113 ? -3.996 270.807 236.491 1.00 48.64 452 ASP C C 1
ATOM 11275 O O . ASP C 1 113 ? -4.863 269.938 236.624 1.00 56.24 452 ASP C O 1
ATOM 11280 N N . GLY C 1 114 ? -4.186 272.067 236.876 1.00 46.06 453 GLY C N 1
ATOM 11281 C CA . GLY C 1 114 ? -5.411 272.483 237.531 1.00 37.19 453 GLY C CA 1
ATOM 11282 C C . GLY C 1 114 ? -6.354 273.265 236.641 1.00 43.04 453 GLY C C 1
ATOM 11283 O O . GLY C 1 114 ? -6.337 273.108 235.416 1.00 43.69 453 GLY C O 1
ATOM 11284 N N . THR C 1 115 ? -7.176 274.116 237.251 1.00 45.08 454 THR C N 1
ATOM 11285 C CA . THR C 1 115 ? -8.169 274.877 236.505 1.00 45.13 454 THR C CA 1
ATOM 11286 C C . THR C 1 115 ? -7.496 275.828 235.521 1.00 43.09 454 THR C C 1
ATOM 11287 O O . THR C 1 115 ? -6.473 276.446 235.828 1.00 45.77 454 THR C O 1
ATOM 11291 N N . LEU C 1 116 ? -8.077 275.931 234.325 1.00 42.18 455 LEU C N 1
ATOM 11292 C CA . LEU C 1 116 ? -7.627 276.805 233.256 1.00 42.40 455 LEU C CA 1
ATOM 11293 C C . LEU C 1 116 ? -8.679 277.872 232.966 1.00 44.82 455 LEU C C 1
ATOM 11294 O O . LEU C 1 116 ? -9.878 277.620 233.121 1.00 46.32 455 LEU C O 1
ATOM 11299 N N . PRO C 1 117 ? -8.264 279.082 232.554 1.00 46.02 456 PRO C N 1
ATOM 11300 C CA . PRO C 1 117 ? -6.860 279.487 232.411 1.00 45.75 456 PRO C CA 1
ATOM 11301 C C . PRO C 1 117 ? -6.184 279.754 233.752 1.00 43.84 456 PRO C C 1
ATOM 11302 O O . PRO C 1 117 ? -6.861 279.947 234.762 1.00 45.53 456 PRO C O 1
ATOM 11306 N N . LYS C 1 118 ? -4.853 279.749 233.749 1.00 38.70 457 LYS C N 1
ATOM 11307 C CA . LYS C 1 118 ? -4.048 279.910 234.955 1.00 36.55 457 LYS C CA 1
ATOM 11308 C C . LYS C 1 118 ? -3.217 281.178 234.813 1.00 42.52 457 LYS C C 1
ATOM 11309 O O . LYS C 1 118 ? -2.312 281.241 233.974 1.00 41.64 457 LYS C O 1
ATOM 11315 N N . THR C 1 119 ? -3.528 282.185 235.624 1.00 45.36 458 THR C N 1
ATOM 11316 C CA . THR C 1 119 ? -2.774 283.430 235.633 1.00 43.29 458 THR C CA 1
ATOM 11317 C C . THR C 1 119 ? -1.608 283.314 236.604 1.00 36.60 458 THR C C 1
ATOM 11318 O O . THR C 1 119 ? -1.799 282.993 237.782 1.00 38.44 458 THR C O 1
ATOM 11322 N N . VAL C 1 120 ? -0.403 283.566 236.105 1.00 32.90 459 VAL C N 1
ATOM 11323 C CA . VAL C 1 120 ? 0.808 283.576 236.917 1.00 35.39 459 VAL C CA 1
ATOM 11324 C C . VAL C 1 120 ? 1.285 285.017 237.007 1.00 34.91 459 VAL C C 1
ATOM 11325 O O . VAL C 1 120 ? 1.604 285.637 235.986 1.00 33.85 459 VAL C O 1
ATOM 11329 N N . ALA C 1 121 ? 1.314 285.555 238.222 1.00 38.48 460 ALA C N 1
ATOM 11330 C CA . ALA C 1 121 ? 1.761 286.922 238.419 1.00 38.02 460 ALA C CA 1
ATOM 11331 C C . ALA C 1 121 ? 3.279 287.006 238.305 1.00 39.11 460 ALA C C 1
ATOM 11332 O O . ALA C 1 121 ? 3.996 286.012 238.452 1.00 32.74 460 ALA C O 1
ATOM 11334 N N . ALA C 1 122 ? 3.765 288.213 238.029 1.00 36.79 461 ALA C N 1
ATOM 11335 C CA . ALA C 1 122 ? 5.201 288.448 238.015 1.00 34.60 461 ALA C CA 1
ATOM 11336 C C . ALA C 1 122 ? 5.798 288.138 239.383 1.00 39.93 461 ALA C C 1
ATOM 11337 O O . ALA C 1 122 ? 5.161 288.330 240.423 1.00 45.18 461 ALA C O 1
ATOM 11339 N N . GLY C 1 123 ? 7.031 287.638 239.374 1.00 37.71 462 GLY C N 1
ATOM 11340 C CA . GLY C 1 123 ? 7.698 287.292 240.613 1.00 37.24 462 GLY C CA 1
ATOM 11341 C C . GLY C 1 123 ? 7.191 286.030 241.270 1.00 41.37 462 GLY C C 1
ATOM 11342 O O . GLY C 1 123 ? 7.346 285.870 242.483 1.00 41.27 462 GLY C O 1
ATOM 11343 N N . SER C 1 124 ? 6.594 285.124 240.504 1.00 37.23 463 SER C N 1
ATOM 11344 C CA . SER C 1 124 ? 6.028 283.904 241.054 1.00 37.98 463 SER C CA 1
ATOM 11345 C C . SER C 1 124 ? 7.031 282.756 241.001 1.00 40.10 463 SER C C 1
ATOM 11346 O O . SER C 1 124 ? 8.041 282.804 240.296 1.00 44.72 463 SER C O 1
ATOM 11349 N N . THR C 1 125 ? 6.738 281.723 241.777 1.00 32.10 464 THR C N 1
ATOM 11350 C CA . THR C 1 125 ? 7.383 280.421 241.705 1.00 36.74 464 THR C CA 1
ATOM 11351 C C . THR C 1 125 ? 6.282 279.377 241.674 1.00 40.16 464 THR C C 1
ATOM 11352 O O . THR C 1 125 ? 5.117 279.684 241.947 1.00 35.96 464 THR C O 1
ATOM 11356 N N . PRO C 1 126 ? 6.606 278.129 241.315 1.00 41.35 465 PRO C N 1
ATOM 11357 C CA . PRO C 1 126 ? 5.588 277.070 241.427 1.00 47.26 465 PRO C CA 1
ATOM 11358 C C . PRO C 1 126 ? 5.041 276.913 242.836 1.00 46.51 465 PRO C C 1
ATOM 11359 O O . PRO C 1 126 ? 3.842 276.656 243.006 1.00 43.86 465 PRO C O 1
ATOM 11363 N N . ALA C 1 127 ? 5.887 277.080 243.855 1.00 46.83 466 ALA C N 1
ATOM 11364 C CA . ALA C 1 127 ? 5.442 276.879 245.231 1.00 45.96 466 ALA C CA 1
ATOM 11365 C C . ALA C 1 127 ? 4.436 277.940 245.659 1.00 48.83 466 ALA C C 1
ATOM 11366 O O . ALA C 1 127 ? 3.501 277.644 246.411 1.00 53.88 466 ALA C O 1
ATOM 11368 N N . THR C 1 128 ? 4.602 279.175 245.193 1.00 44.82 467 THR C N 1
ATOM 11369 C CA . THR C 1 128 ? 3.731 280.270 245.600 1.00 42.31 467 THR C CA 1
ATOM 11370 C C . THR C 1 128 ? 2.506 280.429 244.709 1.00 39.50 467 THR C C 1
ATOM 11371 O O . THR C 1 128 ? 1.722 281.359 244.923 1.00 41.26 467 THR C O 1
ATOM 11375 N N . THR C 1 129 ? 2.319 279.557 243.715 1.00 39.10 468 THR C N 1
ATOM 11376 C CA . THR C 1 129 ? 1.169 279.650 242.822 1.00 37.48 468 THR C CA 1
ATOM 11377 C C . THR C 1 129 ? 0.432 278.320 242.713 1.00 44.61 468 THR C C 1
ATOM 11378 O O . THR C 1 129 ? -0.164 278.019 241.675 1.00 39.58 468 THR C O 1
ATOM 11382 N N . GLY C 1 130 ? 0.457 277.513 243.772 1.00 46.58 469 GLY C N 1
ATOM 11383 C CA . GLY C 1 130 ? -0.313 276.285 243.784 1.00 43.72 469 GLY C CA 1
ATOM 11384 C C . GLY C 1 130 ? 0.443 275.065 244.270 1.00 47.90 469 GLY C C 1
ATOM 11385 O O . GLY C 1 130 ? -0.170 274.079 244.690 1.00 53.30 469 GLY C O 1
ATOM 11386 N N . GLY C 1 131 ? 1.772 275.117 244.224 1.00 45.59 470 GLY C N 1
ATOM 11387 C CA . GLY C 1 131 ? 2.580 273.971 244.587 1.00 44.72 470 GLY C CA 1
ATOM 11388 C C . GLY C 1 131 ? 2.812 273.042 243.412 1.00 45.86 470 GLY C C 1
ATOM 11389 O O . GLY C 1 131 ? 2.368 273.274 242.285 1.00 49.52 470 GLY C O 1
ATOM 11390 N N . VAL C 1 132 ? 3.529 271.958 243.690 1.00 41.83 471 VAL C N 1
ATOM 11391 C CA . VAL C 1 132 ? 3.905 270.976 242.680 1.00 42.86 471 VAL C CA 1
ATOM 11392 C C . VAL C 1 132 ? 3.191 269.670 242.996 1.00 51.89 471 VAL C C 1
ATOM 11393 O O . VAL C 1 132 ? 3.314 269.141 244.108 1.00 55.01 471 VAL C O 1
ATOM 11397 N N . GLY C 1 133 ? 2.453 269.152 242.029 1.00 49.68 472 GLY C N 1
ATOM 11398 C CA . GLY C 1 133 ? 1.759 267.892 242.205 1.00 48.11 472 GLY C CA 1
ATOM 11399 C C . GLY C 1 133 ? 0.521 267.829 241.335 1.00 50.29 472 GLY C C 1
ATOM 11400 O O . GLY C 1 133 ? 0.219 268.741 240.569 1.00 47.02 472 GLY C O 1
ATOM 11401 N N . SER C 1 134 ? -0.191 266.711 241.473 1.00 53.91 473 SER C N 1
ATOM 11402 C CA . SER C 1 134 ? -1.421 266.500 240.721 1.00 52.77 473 SER C CA 1
ATOM 11403 C C . SER C 1 134 ? -2.422 267.607 241.024 1.00 47.81 473 SER C C 1
ATOM 11404 O O . SER C 1 134 ? -2.629 267.975 242.184 1.00 50.72 473 SER C O 1
ATOM 11407 N N . GLY C 1 135 ? -3.039 268.141 239.973 1.00 44.97 474 GLY C N 1
ATOM 11408 C CA . GLY C 1 135 ? -3.910 269.287 240.106 1.00 45.50 474 GLY C CA 1
ATOM 11409 C C . GLY C 1 135 ? -3.198 270.617 240.206 1.00 45.19 474 GLY C C 1
ATOM 11410 O O . GLY C 1 135 ? -3.866 271.657 240.251 1.00 46.14 474 GLY C O 1
ATOM 11411 N N . ALA C 1 136 ? -1.866 270.619 240.244 1.00 38.32 475 ALA C N 1
ATOM 11412 C CA . ALA C 1 136 ? -1.097 271.853 240.321 1.00 42.23 475 ALA C CA 1
ATOM 11413 C C . ALA C 1 136 ? -0.020 271.874 239.244 1.00 40.98 475 ALA C C 1
ATOM 11414 O O . ALA C 1 136 ? -0.294 271.558 238.081 1.00 41.27 475 ALA C O 1
ATOM 11416 N N . TRP C 1 137 ? 1.204 272.242 239.612 1.00 34.22 476 TRP C N 1
ATOM 11417 C CA . TRP C 1 137 ? 2.308 272.276 238.665 1.00 35.70 476 TRP C CA 1
ATOM 11418 C C . TRP C 1 137 ? 2.965 270.905 238.571 1.00 39.04 476 TRP C C 1
ATOM 11419 O O . TRP C 1 137 ? 3.145 270.218 239.580 1.00 39.72 476 TRP C O 1
ATOM 11430 N N . LEU C 1 138 ? 3.324 270.516 237.349 1.00 36.37 477 LEU C N 1
ATOM 11431 C CA . LEU C 1 138 ? 4.010 269.258 237.083 1.00 32.27 477 LEU C CA 1
ATOM 11432 C C . LEU C 1 138 ? 5.214 269.537 236.197 1.00 33.72 477 LEU C C 1
ATOM 11433 O O . LEU C 1 138 ? 5.085 270.201 235.164 1.00 34.92 477 LEU C O 1
ATOM 11438 N N . SER C 1 139 ? 6.376 269.031 236.599 1.00 30.48 478 SER C N 1
ATOM 11439 C CA . SER C 1 139 ? 7.602 269.295 235.859 1.00 34.88 478 SER C CA 1
ATOM 11440 C C . SER C 1 139 ? 7.637 268.496 234.560 1.00 37.48 478 SER C C 1
ATOM 11441 O O . SER C 1 139 ? 7.101 267.388 234.468 1.00 42.02 478 SER C O 1
ATOM 11444 N N . VAL C 1 140 ? 8.278 269.078 233.546 1.00 37.43 479 VAL C N 1
ATOM 11445 C CA . VAL C 1 140 ? 8.325 268.516 232.200 1.00 33.93 479 VAL C CA 1
ATOM 11446 C C . VAL C 1 140 ? 9.698 268.792 231.601 1.00 31.28 479 VAL C C 1
ATOM 11447 O O . VAL C 1 140 ? 10.236 269.895 231.746 1.00 31.87 479 VAL C O 1
ATOM 11451 N N . GLY C 1 141 ? 10.265 267.798 230.932 1.00 28.61 480 GLY C N 1
ATOM 11452 C CA . GLY C 1 141 ? 11.398 268.017 230.055 1.00 30.00 480 GLY C CA 1
ATOM 11453 C C . GLY C 1 141 ? 12.667 267.342 230.552 1.00 36.11 480 GLY C C 1
ATOM 11454 O O . GLY C 1 141 ? 12.770 266.879 231.689 1.00 33.98 480 GLY C O 1
ATOM 11455 N N A ASP C 1 142 ? 13.659 267.314 229.660 0.50 34.32 481 ASP C N 1
ATOM 11456 N N B ASP C 1 142 ? 13.648 267.305 229.644 0.50 34.33 481 ASP C N 1
ATOM 11457 C CA A ASP C 1 142 ? 14.911 266.634 229.974 0.50 38.22 481 ASP C CA 1
ATOM 11458 C CA B ASP C 1 142 ? 14.925 266.660 229.934 0.50 38.29 481 ASP C CA 1
ATOM 11459 C C A ASP C 1 142 ? 15.726 267.406 231.005 0.50 37.63 481 ASP C C 1
ATOM 11460 C C B ASP C 1 142 ? 15.688 267.409 231.018 0.50 37.58 481 ASP C C 1
ATOM 11461 O O A ASP C 1 142 ? 16.348 266.802 231.887 0.50 35.37 481 ASP C O 1
ATOM 11462 O O B ASP C 1 142 ? 16.236 266.798 231.942 0.50 35.70 481 ASP C O 1
ATOM 11471 N N . ALA C 1 143 ? 15.743 268.739 230.911 1.00 35.02 482 ALA C N 1
ATOM 11472 C CA . ALA C 1 143 ? 16.497 269.532 231.878 1.00 40.45 482 ALA C CA 1
ATOM 11473 C C . ALA C 1 143 ? 15.908 269.404 233.275 1.00 38.45 482 ALA C C 1
ATOM 11474 O O . ALA C 1 143 ? 16.646 269.356 234.266 1.00 35.28 482 ALA C O 1
ATOM 11476 N N . SER C 1 144 ? 14.579 269.332 233.374 1.00 30.14 483 SER C N 1
ATOM 11477 C CA . SER C 1 144 ? 13.943 269.148 234.673 1.00 31.13 483 SER C CA 1
ATOM 11478 C C . SER C 1 144 ? 14.308 267.799 235.279 1.00 35.62 483 SER C C 1
ATOM 11479 O O . SER C 1 144 ? 14.594 267.706 236.479 1.00 37.69 483 SER C O 1
ATOM 11482 N N . LEU C 1 145 ? 14.305 266.741 234.465 1.00 33.56 484 LEU C N 1
ATOM 11483 C CA . LEU C 1 145 ? 14.649 265.417 234.975 1.00 33.71 484 LEU C CA 1
ATOM 11484 C C . LEU C 1 145 ? 16.115 265.351 235.386 1.00 35.27 484 LEU C C 1
ATOM 11485 O O . LEU C 1 145 ? 16.447 264.815 236.450 1.00 34.95 484 LEU C O 1
ATOM 11490 N N . LYS C 1 146 ? 17.007 265.891 234.552 1.00 33.09 485 LYS C N 1
ATOM 11491 C CA . LYS C 1 146 ? 18.431 265.863 234.874 1.00 36.74 485 LYS C CA 1
ATOM 11492 C C . LYS C 1 146 ? 18.717 266.609 236.171 1.00 36.97 485 LYS C C 1
ATOM 11493 O O . LYS C 1 146 ? 19.461 266.121 237.030 1.00 37.28 485 LYS C O 1
ATOM 11499 N N . SER C 1 147 ? 18.126 267.795 236.337 1.00 35.60 486 SER C N 1
ATOM 11500 C CA . SER C 1 147 ? 18.377 268.578 237.543 1.00 37.63 486 SER C CA 1
ATOM 11501 C C . SER C 1 147 ? 17.713 267.959 238.766 1.00 36.32 486 SER C C 1
ATOM 11502 O O . SER C 1 147 ? 18.251 268.062 239.875 1.00 40.79 486 SER C O 1
ATOM 11505 N N . ASN C 1 148 ? 16.551 267.323 238.594 1.00 32.98 487 ASN C N 1
ATOM 11506 C CA . ASN C 1 148 ? 15.924 266.623 239.712 1.00 35.85 487 ASN C CA 1
ATOM 11507 C C . ASN C 1 148 ? 16.804 265.483 240.208 1.00 40.18 487 ASN C C 1
ATOM 11508 O O . ASN C 1 148 ? 16.948 265.281 241.419 1.00 40.64 487 ASN C O 1
ATOM 11513 N N . LEU C 1 149 ? 17.399 264.726 239.282 1.00 34.32 488 LEU C N 1
ATOM 11514 C CA . LEU C 1 149 ? 18.318 263.662 239.671 1.00 40.74 488 LEU C CA 1
ATOM 11515 C C . LEU C 1 149 ? 19.542 264.215 240.388 1.00 37.70 488 LEU C C 1
ATOM 11516 O O . LEU C 1 149 ? 20.122 263.534 241.241 1.00 41.97 488 LEU C O 1
ATOM 11521 N N . ASN C 1 150 ? 19.939 265.444 240.070 1.00 35.69 489 ASN C N 1
ATOM 11522 C CA . ASN C 1 150 ? 21.113 266.066 240.668 1.00 37.40 489 ASN C CA 1
ATOM 11523 C C . ASN C 1 150 ? 20.792 266.850 241.936 1.00 35.30 489 ASN C C 1
ATOM 11524 O O . ASN C 1 150 ? 21.711 267.382 242.567 1.00 43.48 489 ASN C O 1
ATOM 11529 N N . LYS C 1 151 ? 19.520 266.941 242.320 1.00 36.62 490 LYS C N 1
ATOM 11530 C CA . LYS C 1 151 ? 19.153 267.598 243.563 1.00 38.09 490 LYS C CA 1
ATOM 11531 C C . LYS C 1 151 ? 19.647 266.782 244.757 1.00 41.12 490 LYS C C 1
ATOM 11532 O O . LYS C 1 151 ? 19.888 265.579 244.638 1.00 38.38 490 LYS C O 1
ATOM 11538 N N . PRO C 1 152 ? 19.815 267.422 245.921 1.00 40.22 491 PRO C N 1
ATOM 11539 C CA . PRO C 1 152 ? 20.260 266.676 247.113 1.00 38.63 491 PRO C CA 1
ATOM 11540 C C . PRO C 1 152 ? 19.410 265.459 247.437 1.00 37.72 491 PRO C C 1
ATOM 11541 O O . PRO C 1 152 ? 19.923 264.497 248.024 1.00 38.92 491 PRO C O 1
ATOM 11545 N N . ASN C 1 153 ? 18.127 265.466 247.073 1.00 34.69 492 ASN C N 1
ATOM 11546 C CA . ASN C 1 153 ? 17.253 264.311 247.239 1.00 36.19 492 ASN C CA 1
ATOM 11547 C C . ASN C 1 153 ? 17.077 263.534 245.938 1.00 36.65 492 ASN C C 1
ATOM 11548 O O . ASN C 1 153 ? 16.029 262.916 245.720 1.00 32.35 492 ASN C O 1
ATOM 11553 N N . GLY C 1 154 ? 18.095 263.547 245.073 1.00 37.88 493 GLY C N 1
ATOM 11554 C CA . GLY C 1 154 ? 17.948 262.968 243.748 1.00 36.11 493 GLY C CA 1
ATOM 11555 C C . GLY C 1 154 ? 17.669 261.478 243.752 1.00 35.04 493 GLY C C 1
ATOM 11556 O O . GLY C 1 154 ? 17.052 260.959 242.819 1.00 36.40 493 GLY C O 1
ATOM 11557 N N . LEU C 1 155 ? 18.110 260.770 244.796 1.00 38.95 494 LEU C N 1
ATOM 11558 C CA . LEU C 1 155 ? 17.884 259.329 244.851 1.00 32.42 494 LEU C CA 1
ATOM 11559 C C . LEU C 1 155 ? 16.399 258.992 244.916 1.00 33.11 494 LEU C C 1
ATOM 11560 O O . LEU C 1 155 ? 15.986 257.919 244.460 1.00 31.72 494 LEU C O 1
ATOM 11565 N N . SER C 1 156 ? 15.581 259.897 245.457 1.00 34.60 495 SER C N 1
ATOM 11566 C CA . SER C 1 156 ? 14.150 259.643 245.588 1.00 39.66 495 SER C CA 1
ATOM 11567 C C . SER C 1 156 ? 13.447 259.489 244.245 1.00 42.03 495 SER C C 1
ATOM 11568 O O . SER C 1 156 ? 12.294 259.047 244.219 1.00 41.50 495 SER C O 1
ATOM 11571 N N . TYR C 1 157 ? 14.102 259.838 243.140 1.00 41.44 496 TYR C N 1
ATOM 11572 C CA . TYR C 1 157 ? 13.532 259.646 241.814 1.00 42.17 496 TYR C CA 1
ATOM 11573 C C . TYR C 1 157 ? 13.830 258.267 241.241 1.00 44.57 496 TYR C C 1
ATOM 11574 O O . TYR C 1 157 ? 13.371 257.959 240.136 1.00 43.20 496 TYR C O 1
ATOM 11583 N N . ILE C 1 158 ? 14.578 257.436 241.963 1.00 39.97 497 ILE C N 1
ATOM 11584 C CA . ILE C 1 158 ? 14.829 256.054 241.570 1.00 39.36 497 ILE C CA 1
ATOM 11585 C C . ILE C 1 158 ? 13.790 255.165 242.236 1.00 42.17 497 ILE C C 1
ATOM 11586 O O . ILE C 1 158 ? 13.494 255.317 243.427 1.00 45.43 497 ILE C O 1
ATOM 11591 N N . GLY C 1 159 ? 13.227 254.236 241.467 1.00 42.18 498 GLY C N 1
ATOM 11592 C CA . GLY C 1 159 ? 12.222 253.347 242.007 1.00 43.42 498 GLY C CA 1
ATOM 11593 C C . GLY C 1 159 ? 12.810 252.302 242.937 1.00 45.10 498 GLY C C 1
ATOM 11594 O O . GLY C 1 159 ? 13.990 251.957 242.876 1.00 41.39 498 GLY C O 1
ATOM 11595 N N . THR C 1 160 ? 11.955 251.792 243.823 1.00 47.27 499 THR C N 1
ATOM 11596 C CA . THR C 1 160 ? 12.363 250.830 244.836 1.00 45.20 499 THR C CA 1
ATOM 11597 C C . THR C 1 160 ? 11.322 249.724 244.939 1.00 46.32 499 THR C C 1
ATOM 11598 O O . THR C 1 160 ? 10.190 249.861 244.469 1.00 47.50 499 THR C O 1
ATOM 11602 N N . VAL C 1 161 ? 11.722 248.619 245.566 1.00 42.98 500 VAL C N 1
ATOM 11603 C CA . VAL C 1 161 ? 10.824 247.513 245.882 1.00 40.59 500 VAL C CA 1
ATOM 11604 C C . VAL C 1 161 ? 10.426 247.632 247.347 1.00 43.96 500 VAL C C 1
ATOM 11605 O O . VAL C 1 161 ? 11.288 247.786 248.222 1.00 43.89 500 VAL C O 1
ATOM 11609 N N . SER C 1 162 ? 9.121 247.557 247.616 1.00 40.11 501 SER C N 1
ATOM 11610 C CA . SER C 1 162 ? 8.613 247.892 248.942 1.00 41.86 501 SER C CA 1
ATOM 11611 C C . SER C 1 162 ? 8.827 246.783 249.965 1.00 37.57 501 SER C C 1
ATOM 11612 O O . SER C 1 162 ? 8.968 247.076 251.157 1.00 41.01 501 SER C O 1
ATOM 11615 N N . SER C 1 163 ? 8.846 245.521 249.544 1.00 39.97 502 SER C N 1
ATOM 11616 C CA . SER C 1 163 ? 8.880 244.428 250.507 1.00 43.25 502 SER C CA 1
ATOM 11617 C C . SER C 1 163 ? 9.394 243.162 249.835 1.00 42.25 502 SER C C 1
ATOM 11618 O O . SER C 1 163 ? 9.483 243.071 248.609 1.00 41.97 502 SER C O 1
ATOM 11621 N N . VAL C 1 164 ? 9.729 242.177 250.674 1.00 35.57 503 VAL C N 1
ATOM 11622 C CA . VAL C 1 164 ? 10.109 240.856 250.182 1.00 36.04 503 VAL C CA 1
ATOM 11623 C C . VAL C 1 164 ? 8.951 240.206 249.437 1.00 43.78 503 VAL C C 1
ATOM 11624 O O . VAL C 1 164 ? 9.159 239.501 248.441 1.00 42.97 503 VAL C O 1
ATOM 11628 N N . SER C 1 165 ? 7.716 240.440 249.891 1.00 43.53 504 SER C N 1
ATOM 11629 C CA . SER C 1 165 ? 6.555 239.881 249.202 1.00 45.46 504 SER C CA 1
ATOM 11630 C C . SER C 1 165 ? 6.447 240.415 247.779 1.00 45.84 504 SER C C 1
ATOM 11631 O O . SER C 1 165 ? 6.166 239.657 246.843 1.00 47.65 504 SER C O 1
ATOM 11634 N N . GLU C 1 166 ? 6.666 241.719 247.594 1.00 42.67 505 GLU C N 1
ATOM 11635 C CA . GLU C 1 166 ? 6.675 242.279 246.247 1.00 41.65 505 GLU C CA 1
ATOM 11636 C C . GLU C 1 166 ? 7.868 241.772 245.448 1.00 42.41 505 GLU C C 1
ATOM 11637 O O . GLU C 1 166 ? 7.766 241.568 244.232 1.00 40.12 505 GLU C O 1
ATOM 11643 N N . LEU C 1 167 ? 9.003 241.554 246.121 1.00 41.18 506 LEU C N 1
ATOM 11644 C CA . LEU C 1 167 ? 10.225 241.136 245.441 1.00 43.73 506 LEU C CA 1
ATOM 11645 C C . LEU C 1 167 ? 10.030 239.841 244.662 1.00 44.25 506 LEU C C 1
ATOM 11646 O O . LEU C 1 167 ? 10.683 239.634 243.632 1.00 42.75 506 LEU C O 1
ATOM 11651 N N . SER C 1 168 ? 9.131 238.968 245.125 1.00 41.38 507 SER C N 1
ATOM 11652 C CA . SER C 1 168 ? 8.898 237.695 244.452 1.00 45.68 507 SER C CA 1
ATOM 11653 C C . SER C 1 168 ? 8.403 237.872 243.023 1.00 46.60 507 SER C C 1
ATOM 11654 O O . SER C 1 168 ? 8.602 236.976 242.195 1.00 49.61 507 SER C O 1
ATOM 11657 N N . SER C 1 169 ? 7.770 239.001 242.712 1.00 40.90 508 SER C N 1
ATOM 11658 C CA . SER C 1 169 ? 7.256 239.264 241.376 1.00 49.77 508 SER C CA 1
ATOM 11659 C C . SER C 1 169 ? 8.184 240.138 240.541 1.00 51.47 508 SER C C 1
ATOM 11660 O O . SER C 1 169 ? 7.833 240.481 239.408 1.00 52.45 508 SER C O 1
ATOM 11663 N N . ILE C 1 170 ? 9.350 240.502 241.064 1.00 48.98 509 ILE C N 1
ATOM 11664 C CA . ILE C 1 170 ? 10.287 241.362 240.351 1.00 44.17 509 ILE C CA 1
ATOM 11665 C C . ILE C 1 170 ? 11.255 240.482 239.568 1.00 44.85 509 ILE C C 1
ATOM 11666 O O . ILE C 1 170 ? 11.911 239.604 240.139 1.00 42.04 509 ILE C O 1
ATOM 11671 N N . ALA C 1 171 ? 11.340 240.716 238.263 1.00 47.53 510 ALA C N 1
ATOM 11672 C CA . ALA C 1 171 ? 12.258 240.004 237.388 1.00 46.26 510 ALA C CA 1
ATOM 11673 C C . ALA C 1 171 ? 13.489 240.860 237.109 1.00 48.67 510 ALA C C 1
ATOM 11674 O O . ALA C 1 171 ? 13.542 242.047 237.442 1.00 45.30 510 ALA C O 1
ATOM 11676 N N . GLY C 1 172 ? 14.488 240.245 236.489 1.00 49.15 511 GLY C N 1
ATOM 11677 C CA . GLY C 1 172 ? 15.693 240.977 236.142 1.00 50.88 511 GLY C CA 1
ATOM 11678 C C . GLY C 1 172 ? 16.719 240.068 235.504 1.00 53.01 511 GLY C C 1
ATOM 11679 O O . GLY C 1 172 ? 16.602 238.838 235.528 1.00 56.86 511 GLY C O 1
ATOM 11680 N N . LEU C 1 173 ? 17.730 240.703 234.919 1.00 51.73 512 LEU C N 1
ATOM 11681 C CA . LEU C 1 173 ? 18.865 239.984 234.362 1.00 53.75 512 LEU C CA 1
ATOM 11682 C C . LEU C 1 173 ? 19.892 239.702 235.452 1.00 48.60 512 LEU C C 1
ATOM 11683 O O . LEU C 1 173 ? 19.958 240.401 236.468 1.00 50.78 512 LEU C O 1
ATOM 11688 N N . ILE C 1 174 ? 20.696 238.661 235.232 1.00 51.95 513 ILE C N 1
ATOM 11689 C CA . ILE C 1 174 ? 21.741 238.308 236.188 1.00 50.02 513 ILE C CA 1
ATOM 11690 C C . ILE C 1 174 ? 22.673 239.497 236.363 1.00 52.80 513 ILE C C 1
ATOM 11691 O O . ILE C 1 174 ? 23.229 240.019 235.389 1.00 53.19 513 ILE C O 1
ATOM 11696 N N . GLY C 1 175 ? 22.841 239.938 237.607 1.00 46.27 514 GLY C N 1
ATOM 11697 C CA . GLY C 1 175 ? 23.666 241.084 237.916 1.00 40.74 514 GLY C CA 1
ATOM 11698 C C . GLY C 1 175 ? 22.907 242.376 238.126 1.00 45.83 514 GLY C C 1
ATOM 11699 O O . GLY C 1 175 ? 23.502 243.350 238.607 1.00 47.52 514 GLY C O 1
ATOM 11700 N N . ASP C 1 176 ? 21.623 242.419 237.775 1.00 45.27 515 ASP C N 1
ATOM 11701 C CA . ASP C 1 176 ? 20.818 243.607 238.023 1.00 45.55 515 ASP C CA 1
ATOM 11702 C C . ASP C 1 176 ? 20.742 243.892 239.516 1.00 40.57 515 ASP C C 1
ATOM 11703 O O . ASP C 1 176 ? 20.603 242.978 240.333 1.00 40.10 515 ASP C O 1
ATOM 11708 N N . SER C 1 177 ? 20.834 245.170 239.871 1.00 39.07 516 SER C N 1
ATOM 11709 C CA . SER C 1 177 ? 20.765 245.613 241.256 1.00 44.24 516 SER C CA 1
ATOM 11710 C C . SER C 1 177 ? 19.500 246.434 241.462 1.00 48.11 516 SER C C 1
ATOM 11711 O O . SER C 1 177 ? 19.180 247.304 240.644 1.00 50.15 516 SER C O 1
ATOM 11714 N N . ILE C 1 178 ? 18.782 246.151 242.549 1.00 43.67 517 ILE C N 1
ATOM 11715 C CA . ILE C 1 178 ? 17.551 246.853 242.887 1.00 39.00 517 ILE C CA 1
ATOM 11716 C C . ILE C 1 178 ? 17.614 247.277 244.348 1.00 39.90 517 ILE C C 1
ATOM 11717 O O . ILE C 1 178 ? 18.396 246.747 245.141 1.00 42.47 517 ILE C O 1
ATOM 11722 N N . ILE C 1 179 ? 16.770 248.242 244.699 1.00 38.49 518 ILE C N 1
ATOM 11723 C CA . ILE C 1 179 ? 16.668 248.743 246.065 1.00 38.25 518 ILE C CA 1
ATOM 11724 C C . ILE C 1 179 ? 15.467 248.087 246.732 1.00 42.01 518 ILE C C 1
ATOM 11725 O O . ILE C 1 179 ? 14.336 248.198 246.243 1.00 38.97 518 ILE C O 1
ATOM 11730 N N . LEU C 1 180 ? 15.711 247.406 247.848 1.00 38.94 519 LEU C N 1
ATOM 11731 C CA . LEU C 1 180 ? 14.653 246.882 248.701 1.00 34.06 519 LEU C CA 1
ATOM 11732 C C . LEU C 1 180 ? 14.490 247.827 249.885 1.00 35.94 519 LEU C C 1
ATOM 11733 O O . LEU C 1 180 ? 15.444 248.054 250.637 1.00 34.31 519 LEU C O 1
ATOM 11738 N N . ASP C 1 181 ? 13.289 248.390 250.036 1.00 33.88 520 ASP C N 1
ATOM 11739 C CA . ASP C 1 181 ? 13.056 249.361 251.101 1.00 36.48 520 ASP C CA 1
ATOM 11740 C C . ASP C 1 181 ? 13.048 248.696 252.470 1.00 35.94 520 ASP C C 1
ATOM 11741 O O . ASP C 1 181 ? 13.559 249.261 253.445 1.00 36.29 520 ASP C O 1
ATOM 11746 N N . SER C 1 182 ? 12.475 247.501 252.561 1.00 35.05 521 SER C N 1
ATOM 11747 C CA . SER C 1 182 ? 12.217 246.861 253.842 1.00 37.63 521 SER C CA 1
ATOM 11748 C C . SER C 1 182 ? 11.832 245.414 253.580 1.00 34.39 521 SER C C 1
ATOM 11749 O O . SER C 1 182 ? 11.412 245.060 252.476 1.00 36.38 521 SER C O 1
ATOM 11752 N N . TYR C 1 183 ? 11.994 244.578 254.607 1.00 37.47 522 TYR C N 1
ATOM 11753 C CA . TYR C 1 183 ? 11.495 243.210 254.521 1.00 34.41 522 TYR C CA 1
ATOM 11754 C C . TYR C 1 183 ? 9.973 243.202 254.470 1.00 37.20 522 TYR C C 1
ATOM 11755 O O . TYR C 1 183 ? 9.371 242.602 253.572 1.00 34.41 522 TYR C O 1
ATOM 11764 N N . VAL C 1 184 ? 9.336 243.863 255.432 1.00 36.57 523 VAL C N 1
ATOM 11765 C CA . VAL C 1 184 ? 7.889 244.010 255.482 1.00 36.04 523 VAL C CA 1
ATOM 11766 C C . VAL C 1 184 ? 7.546 245.443 255.101 1.00 41.88 523 VAL C C 1
ATOM 11767 O O . VAL C 1 184 ? 8.250 246.384 255.489 1.00 39.69 523 VAL C O 1
ATOM 11771 N N . ASP C 1 185 ? 6.468 245.603 254.335 1.00 42.40 524 ASP C N 1
ATOM 11772 C CA . ASP C 1 185 ? 6.133 246.894 253.746 1.00 41.81 524 ASP C CA 1
ATOM 11773 C C . ASP C 1 185 ? 5.960 247.972 254.811 1.00 39.39 524 ASP C C 1
ATOM 11774 O O . ASP C 1 185 ? 5.214 247.797 255.779 1.00 41.51 524 ASP C O 1
ATOM 11779 N N . GLY C 1 186 ? 6.670 249.087 254.631 1.00 37.09 525 GLY C N 1
ATOM 11780 C CA . GLY C 1 186 ? 6.457 250.285 255.416 1.00 34.88 525 GLY C CA 1
ATOM 11781 C C . GLY C 1 186 ? 7.237 250.393 256.709 1.00 41.88 525 GLY C C 1
ATOM 11782 O O . GLY C 1 186 ? 7.104 251.409 257.404 1.00 46.16 525 GLY C O 1
ATOM 11783 N N . PHE C 1 187 ? 8.052 249.398 257.056 1.00 37.52 526 PHE C N 1
ATOM 11784 C CA . PHE C 1 187 ? 8.731 249.394 258.345 1.00 35.67 526 PHE C CA 1
ATOM 11785 C C . PHE C 1 187 ? 10.162 249.916 258.291 1.00 34.71 526 PHE C C 1
ATOM 11786 O O . PHE C 1 187 ? 10.736 250.194 259.350 1.00 34.54 526 PHE C O 1
ATOM 11794 N N . ASN C 1 188 ? 10.745 250.057 257.098 1.00 32.79 527 ASN C N 1
ATOM 11795 C CA . ASN C 1 188 ? 12.112 250.564 256.940 1.00 40.27 527 ASN C CA 1
ATOM 11796 C C . ASN C 1 188 ? 13.121 249.702 257.699 1.00 40.24 527 ASN C C 1
ATOM 11797 O O . ASN C 1 188 ? 14.068 250.208 258.303 1.00 40.45 527 ASN C O 1
ATOM 11802 N N . LEU C 1 189 ? 12.920 248.387 257.665 1.00 37.23 528 LEU C N 1
ATOM 11803 C CA . LEU C 1 189 ? 13.779 247.447 258.368 1.00 38.84 528 LEU C CA 1
ATOM 11804 C C . LEU C 1 189 ? 14.110 246.274 257.461 1.00 36.24 528 LEU C C 1
ATOM 11805 O O . LEU C 1 189 ? 13.239 245.760 256.753 1.00 38.31 528 LEU C O 1
ATOM 11810 N N . GLY C 1 190 ? 15.373 245.856 257.485 1.00 34.36 529 GLY C N 1
ATOM 11811 C CA . GLY C 1 190 ? 15.768 244.660 256.768 1.00 34.27 529 GLY C CA 1
ATOM 11812 C C . GLY C 1 190 ? 15.869 244.812 255.270 1.00 35.48 529 GLY C C 1
ATOM 11813 O O . GLY C 1 190 ? 15.940 243.805 254.560 1.00 36.32 529 GLY C O 1
ATOM 11814 N N . GLY C 1 191 ? 15.874 246.040 254.764 1.00 37.28 530 GLY C N 1
ATOM 11815 C CA . GLY C 1 191 ? 16.035 246.280 253.348 1.00 31.83 530 GLY C CA 1
ATOM 11816 C C . GLY C 1 191 ? 17.492 246.208 252.931 1.00 35.80 530 GLY C C 1
ATOM 11817 O O . GLY C 1 191 ? 18.365 245.740 253.663 1.00 35.01 530 GLY C O 1
ATOM 11818 N N . GLY C 1 192 ? 17.749 246.684 251.725 1.00 33.18 531 GLY C N 1
ATOM 11819 C CA . GLY C 1 192 ? 19.104 246.738 251.210 1.00 34.63 531 GLY C CA 1
ATOM 11820 C C . GLY C 1 192 ? 19.122 246.617 249.702 1.00 35.38 531 GLY C C 1
ATOM 11821 O O . GLY C 1 192 ? 18.104 246.388 249.052 1.00 36.20 531 GLY C O 1
ATOM 11822 N N . VAL C 1 193 ? 20.318 246.786 249.148 1.00 36.61 532 VAL C N 1
ATOM 11823 C CA . VAL C 1 193 ? 20.527 246.597 247.718 1.00 36.51 532 VAL C CA 1
ATOM 11824 C C . VAL C 1 193 ? 20.579 245.105 247.425 1.00 38.53 532 VAL C C 1
ATOM 11825 O O . VAL C 1 193 ? 21.357 244.364 248.039 1.00 35.10 532 VAL C O 1
ATOM 11829 N N . MET C 1 194 ? 19.746 244.660 246.492 1.00 32.24 533 MET C N 1
ATOM 11830 C CA . MET C 1 194 ? 19.674 243.262 246.100 1.00 34.42 533 MET C CA 1
ATOM 11831 C C . MET C 1 194 ? 20.211 243.097 244.685 1.00 35.84 533 MET C C 1
ATOM 11832 O O . MET C 1 194 ? 20.048 243.978 243.837 1.00 37.68 533 MET C O 1
ATOM 11837 N N . VAL C 1 195 ? 20.856 241.961 244.434 1.00 38.56 534 VAL C N 1
ATOM 11838 C CA . VAL C 1 195 ? 21.423 241.653 243.128 1.00 36.49 534 VAL C CA 1
ATOM 11839 C C . VAL C 1 195 ? 20.850 240.326 242.646 1.00 38.84 534 VAL C C 1
ATOM 11840 O O . VAL C 1 195 ? 20.692 239.383 243.429 1.00 38.98 534 VAL C O 1
ATOM 11844 N N . ALA C 1 196 ? 20.526 240.263 241.357 1.00 39.21 535 ALA C N 1
ATOM 11845 C CA . ALA C 1 196 ? 19.893 239.082 240.786 1.00 35.98 535 ALA C CA 1
ATOM 11846 C C . ALA C 1 196 ? 20.924 237.988 240.546 1.00 41.84 535 ALA C C 1
ATOM 11847 O O . ALA C 1 196 ? 21.941 238.214 239.882 1.00 39.57 535 ALA C O 1
ATOM 11849 N N . VAL C 1 197 ? 20.657 236.799 241.085 1.00 44.72 536 VAL C N 1
ATOM 11850 C CA . VAL C 1 197 ? 21.534 235.648 240.900 1.00 45.11 536 VAL C CA 1
ATOM 11851 C C . VAL C 1 197 ? 20.751 234.524 240.236 1.00 48.15 536 VAL C C 1
ATOM 11852 O O . VAL C 1 197 ? 19.566 234.682 239.920 1.00 46.13 536 VAL C O 1
ATOM 11856 N N . ASN C 1 198 ? 21.409 233.384 240.025 1.00 52.50 537 ASN C N 1
ATOM 11857 C CA . ASN C 1 198 ? 20.807 232.289 239.273 1.00 56.59 537 ASN C CA 1
ATOM 11858 C C . ASN C 1 198 ? 19.524 231.809 239.940 1.00 57.88 537 ASN C C 1
ATOM 11859 O O . ASN C 1 198 ? 19.423 231.755 241.169 1.00 56.14 537 ASN C O 1
ATOM 11864 N N . SER C 1 199 ? 18.540 231.447 239.112 1.00 56.99 538 SER C N 1
ATOM 11865 C CA . SER C 1 199 ? 17.226 231.069 239.621 1.00 55.48 538 SER C CA 1
ATOM 11866 C C . SER C 1 199 ? 17.253 229.777 240.429 1.00 53.06 538 SER C C 1
ATOM 11867 O O . SER C 1 199 ? 16.290 229.498 241.150 1.00 53.75 538 SER C O 1
ATOM 11870 N N . ASP C 1 200 ? 18.318 228.986 240.329 1.00 52.45 539 ASP C N 1
ATOM 11871 C CA . ASP C 1 200 ? 18.436 227.764 241.114 1.00 57.26 539 ASP C CA 1
ATOM 11872 C C . ASP C 1 200 ? 19.108 227.992 242.462 1.00 50.04 539 ASP C C 1
ATOM 11873 O O . ASP C 1 200 ? 19.345 227.023 243.193 1.00 50.35 539 ASP C O 1
ATOM 11878 N N . THR C 1 201 ? 19.424 229.240 242.801 1.00 49.50 540 THR C N 1
ATOM 11879 C CA . THR C 1 201 ? 20.057 229.537 244.079 1.00 46.50 540 THR C CA 1
ATOM 11880 C C . THR C 1 201 ? 19.122 229.185 245.230 1.00 42.45 540 THR C C 1
ATOM 11881 O O . THR C 1 201 ? 17.909 229.399 245.155 1.00 46.24 540 THR C O 1
ATOM 11885 N N . VAL C 1 202 ? 19.696 228.631 246.298 1.00 45.03 541 VAL C N 1
ATOM 11886 C CA . VAL C 1 202 ? 18.914 228.278 247.476 1.00 44.15 541 VAL C CA 1
ATOM 11887 C C . VAL C 1 202 ? 18.381 229.544 248.131 1.00 47.45 541 VAL C C 1
ATOM 11888 O O . VAL C 1 202 ? 19.131 230.496 248.387 1.00 46.03 541 VAL C O 1
ATOM 11892 N N . VAL C 1 203 ? 17.079 229.563 248.399 1.00 45.21 542 VAL C N 1
ATOM 11893 C CA . VAL C 1 203 ? 16.414 230.687 249.047 1.00 45.38 542 VAL C CA 1
ATOM 11894 C C . VAL C 1 203 ? 16.296 230.378 250.533 1.00 42.91 542 VAL C C 1
ATOM 11895 O O . VAL C 1 203 ? 15.727 229.349 250.917 1.00 47.95 542 VAL C O 1
ATOM 11899 N N . ASP C 1 204 ? 16.835 231.263 251.373 1.00 42.30 543 ASP C N 1
ATOM 11900 C CA . ASP C 1 204 ? 16.734 231.106 252.818 1.00 40.67 543 ASP C CA 1
ATOM 11901 C C . ASP C 1 204 ? 15.942 232.220 253.489 1.00 38.12 543 ASP C C 1
ATOM 11902 O O . ASP C 1 204 ? 15.780 232.189 254.715 1.00 37.76 543 ASP C O 1
ATOM 11907 N N . ASN C 1 205 ? 15.455 233.200 252.726 1.00 37.28 544 ASN C N 1
ATOM 11908 C CA . ASN C 1 205 ? 14.654 234.309 253.248 1.00 33.71 544 ASN C CA 1
ATOM 11909 C C . ASN C 1 205 ? 15.402 235.098 254.320 1.00 31.31 544 ASN C C 1
ATOM 11910 O O . ASN C 1 205 ? 14.793 235.670 255.229 1.00 30.64 544 ASN C O 1
ATOM 11915 N N . ILE C 1 206 ? 16.729 235.127 254.217 1.00 30.04 545 ILE C N 1
ATOM 11916 C CA . ILE C 1 206 ? 17.573 235.975 255.050 1.00 35.83 545 ILE C CA 1
ATOM 11917 C C . ILE C 1 206 ? 18.522 236.723 254.126 1.00 39.01 545 ILE C C 1
ATOM 11918 O O . ILE C 1 206 ? 18.562 237.958 254.115 1.00 37.97 545 ILE C O 1
ATOM 11923 N N . VAL C 1 207 ? 19.285 235.968 253.342 1.00 33.85 546 VAL C N 1
ATOM 11924 C CA . VAL C 1 207 ? 20.226 236.526 252.384 1.00 33.04 546 VAL C CA 1
ATOM 11925 C C . VAL C 1 207 ? 19.687 236.452 250.961 1.00 39.00 546 VAL C C 1
ATOM 11926 O O . VAL C 1 207 ? 19.839 237.398 250.187 1.00 39.97 546 VAL C O 1
ATOM 11930 N N . THR C 1 208 ? 19.056 235.337 250.606 1.00 37.20 547 THR C N 1
ATOM 11931 C CA . THR C 1 208 ? 18.497 235.130 249.279 1.00 38.54 547 THR C CA 1
ATOM 11932 C C . THR C 1 208 ? 16.979 235.076 249.361 1.00 39.96 547 THR C C 1
ATOM 11933 O O . THR C 1 208 ? 16.416 234.545 250.323 1.00 36.97 547 THR C O 1
ATOM 11937 N N . PHE C 1 209 ? 16.322 235.635 248.347 1.00 37.30 548 PHE C N 1
ATOM 11938 C CA . PHE C 1 209 ? 14.871 235.716 248.310 1.00 39.16 548 PHE C CA 1
ATOM 11939 C C . PHE C 1 209 ? 14.383 235.370 246.913 1.00 41.80 548 PHE C C 1
ATOM 11940 O O . PHE C 1 209 ? 15.089 235.578 245.922 1.00 43.79 548 PHE C O 1
ATOM 11948 N N . GLN C 1 210 ? 13.167 234.838 246.844 1.00 38.04 549 GLN C N 1
ATOM 11949 C CA . GLN C 1 210 ? 12.607 234.426 245.565 1.00 40.07 549 GLN C CA 1
ATOM 11950 C C . GLN C 1 210 ? 12.296 235.640 244.698 1.00 43.01 549 GLN C C 1
ATOM 11951 O O . GLN C 1 210 ? 11.822 236.669 245.187 1.00 41.66 549 GLN C O 1
ATOM 11957 N N . GLY C 1 211 ? 12.577 235.515 243.401 1.00 44.12 550 GLY C N 1
ATOM 11958 C CA . GLY C 1 211 ? 12.229 236.520 242.424 1.00 41.86 550 GLY C CA 1
ATOM 11959 C C . GLY C 1 211 ? 11.424 235.918 241.285 1.00 43.40 550 GLY C C 1
ATOM 11960 O O . GLY C 1 211 ? 11.086 234.732 241.287 1.00 44.17 550 GLY C O 1
ATOM 11961 N N . ASN C 1 212 ? 11.125 236.766 240.301 1.00 41.76 551 ASN C N 1
ATOM 11962 C CA . ASN C 1 212 ? 10.346 236.351 239.133 1.00 45.82 551 ASN C CA 1
ATOM 11963 C C . ASN C 1 212 ? 11.322 235.887 238.060 1.00 48.93 551 ASN C C 1
ATOM 11964 O O . ASN C 1 212 ? 11.806 236.671 237.243 1.00 50.30 551 ASN C O 1
ATOM 11969 N N . GLY C 1 213 ? 11.616 234.589 238.064 1.00 50.38 552 GLY C N 1
ATOM 11970 C CA . GLY C 1 213 ? 12.574 234.018 237.144 1.00 49.63 552 GLY C CA 1
ATOM 11971 C C . GLY C 1 213 ? 14.016 234.098 237.592 1.00 54.60 552 GLY C C 1
ATOM 11972 O O . GLY C 1 213 ? 14.893 233.565 236.899 1.00 55.85 552 GLY C O 1
ATOM 11973 N N . VAL C 1 214 ? 14.292 234.755 238.717 1.00 52.07 553 VAL C N 1
ATOM 11974 C CA . VAL C 1 214 ? 15.627 234.864 239.286 1.00 46.64 553 VAL C CA 1
ATOM 11975 C C . VAL C 1 214 ? 15.517 234.722 240.800 1.00 47.31 553 VAL C C 1
ATOM 11976 O O . VAL C 1 214 ? 14.426 234.571 241.356 1.00 48.77 553 VAL C O 1
ATOM 11980 N N . VAL C 1 215 ? 16.666 234.765 241.465 1.00 46.71 554 VAL C N 1
ATOM 11981 C CA . VAL C 1 215 ? 16.749 234.859 242.916 1.00 40.36 554 VAL C CA 1
ATOM 11982 C C . VAL C 1 215 ? 17.448 236.168 243.249 1.00 42.83 554 VAL C C 1
ATOM 11983 O O . VAL C 1 215 ? 18.388 236.571 242.555 1.00 40.72 554 VAL C O 1
ATOM 11987 N N . TRP C 1 216 ? 16.975 236.844 244.292 1.00 41.95 555 TRP C N 1
ATOM 11988 C CA . TRP C 1 216 ? 17.539 238.117 244.720 1.00 38.31 555 TRP C CA 1
ATOM 11989 C C . TRP C 1 216 ? 18.389 237.900 245.965 1.00 40.72 555 TRP C C 1
ATOM 11990 O O . TRP C 1 216 ? 17.900 237.377 246.973 1.00 37.40 555 TRP C O 1
ATOM 12001 N N . LYS C 1 217 ? 19.653 238.303 245.891 1.00 39.29 556 LYS C N 1
ATOM 12002 C CA . LYS C 1 217 ? 20.603 238.140 246.979 1.00 39.21 556 LYS C CA 1
ATOM 12003 C C . LYS C 1 217 ? 21.043 239.506 247.486 1.00 35.01 556 LYS C C 1
ATOM 12004 O O . LYS C 1 217 ? 21.220 240.442 246.699 1.00 35.70 556 LYS C O 1
ATOM 12010 N N . ARG C 1 218 ? 21.201 239.619 248.805 1.00 36.71 557 ARG C N 1
ATOM 12011 C CA . ARG C 1 218 ? 21.730 240.841 249.396 1.00 34.74 557 ARG C CA 1
ATOM 12012 C C . ARG C 1 218 ? 23.110 241.133 248.824 1.00 38.98 557 ARG C C 1
ATOM 12013 O O . ARG C 1 218 ? 24.036 240.329 248.968 1.00 41.59 557 ARG C O 1
ATOM 12021 N N . LYS C 1 219 ? 23.237 242.287 248.166 1.00 37.13 558 LYS C N 1
ATOM 12022 C CA . LYS C 1 219 ? 24.454 242.593 247.422 1.00 36.81 558 LYS C CA 1
ATOM 12023 C C . LYS C 1 219 ? 25.646 242.786 248.350 1.00 39.82 558 LYS C C 1
ATOM 12024 O O . LYS C 1 219 ? 26.773 242.412 248.006 1.00 45.12 558 LYS C O 1
ATOM 12030 N N . LEU C 1 220 ? 25.418 243.359 249.533 1.00 36.66 559 LEU C N 1
ATOM 12031 C CA . LEU C 1 220 ? 26.497 243.765 250.426 1.00 38.61 559 LEU C CA 1
ATOM 12032 C C . LEU C 1 220 ? 26.449 243.024 251.759 1.00 37.22 559 LEU C C 1
ATOM 12033 O O . LEU C 1 220 ? 26.838 243.569 252.794 1.00 48.91 559 LEU C O 1
ATOM 12038 N N . PHE C 1 221 ? 25.977 241.781 251.752 1.00 37.26 560 PHE C N 1
ATOM 12039 C CA . PHE C 1 221 ? 25.878 241.012 252.986 1.00 39.12 560 PHE C CA 1
ATOM 12040 C C . PHE C 1 221 ? 27.264 240.587 253.459 1.00 45.08 560 PHE C C 1
ATOM 12041 O O . PHE C 1 221 ? 28.042 240.007 252.695 1.00 42.40 560 PHE C O 1
ATOM 12049 N N . ASN C 1 222 ? 27.568 240.870 254.726 1.00 42.77 561 ASN C N 1
ATOM 12050 C CA . ASN C 1 222 ? 28.893 240.641 255.287 1.00 40.69 561 ASN C CA 1
ATOM 12051 C C . ASN C 1 222 ? 28.991 239.347 256.087 1.00 40.62 561 ASN C C 1
ATOM 12052 O O . ASN C 1 222 ? 30.004 239.122 256.756 1.00 46.74 561 ASN C O 1
ATOM 12057 N N . GLY C 1 223 ? 27.966 238.499 256.042 1.00 38.28 562 GLY C N 1
ATOM 12058 C CA . GLY C 1 223 ? 27.959 237.270 256.801 1.00 36.99 562 GLY C CA 1
ATOM 12059 C C . GLY C 1 223 ? 27.327 237.365 258.173 1.00 40.31 562 GLY C C 1
ATOM 12060 O O . GLY C 1 223 ? 27.139 236.329 258.823 1.00 41.43 562 GLY C O 1
ATOM 12061 N N . VAL C 1 224 ? 26.990 238.566 258.632 1.00 35.40 563 VAL C N 1
ATOM 12062 C CA . VAL C 1 224 ? 26.415 238.777 259.955 1.00 35.82 563 VAL C CA 1
ATOM 12063 C C . VAL C 1 224 ? 24.918 239.004 259.782 1.00 37.82 563 VAL C C 1
ATOM 12064 O O . VAL C 1 224 ? 24.495 240.011 259.204 1.00 39.87 563 VAL C O 1
ATOM 12068 N N . ALA C 1 225 ? 24.115 238.075 260.291 1.00 33.42 564 ALA C N 1
ATOM 12069 C CA . ALA C 1 225 ? 22.667 238.127 260.150 1.00 33.92 564 ALA C CA 1
ATOM 12070 C C . ALA C 1 225 ? 22.033 238.634 261.439 1.00 36.81 564 ALA C C 1
ATOM 12071 O O . ALA C 1 225 ? 22.325 238.121 262.524 1.00 36.61 564 ALA C O 1
ATOM 12073 N N . ASP C 1 226 ? 21.172 239.640 261.315 1.00 31.55 565 ASP C N 1
ATOM 12074 C CA . ASP C 1 226 ? 20.374 240.141 262.423 1.00 28.88 565 ASP C CA 1
ATOM 12075 C C . ASP C 1 226 ? 18.899 239.851 262.167 1.00 28.96 565 ASP C C 1
ATOM 12076 O O . ASP C 1 226 ? 18.496 239.482 261.061 1.00 33.14 565 ASP C O 1
ATOM 12081 N N . VAL C 1 227 ? 18.088 240.032 263.213 1.00 30.05 566 VAL C N 1
ATOM 12082 C CA . VAL C 1 227 ? 16.682 239.647 263.130 1.00 30.69 566 VAL C CA 1
ATOM 12083 C C . VAL C 1 227 ? 15.923 240.516 262.132 1.00 38.03 566 VAL C C 1
ATOM 12084 O O . VAL C 1 227 ? 14.940 240.062 261.534 1.00 33.08 566 VAL C O 1
ATOM 12088 N N . TYR C 1 228 ? 16.351 241.768 261.935 1.00 30.10 567 TYR C N 1
ATOM 12089 C CA . TYR C 1 228 ? 15.697 242.622 260.947 1.00 30.41 567 TYR C CA 1
ATOM 12090 C C . TYR C 1 228 ? 15.789 242.016 259.553 1.00 35.31 567 TYR C C 1
ATOM 12091 O O . TYR C 1 228 ? 14.804 242.004 258.805 1.00 34.52 567 TYR C O 1
ATOM 12100 N N . GLU C 1 229 ? 16.964 241.501 259.191 1.00 33.24 568 GLU C N 1
ATOM 12101 C CA . GLU C 1 229 ? 17.164 240.890 257.883 1.00 34.90 568 GLU C CA 1
ATOM 12102 C C . GLU C 1 229 ? 16.354 239.614 257.697 1.00 34.40 568 GLU C C 1
ATOM 12103 O O . GLU C 1 229 ? 16.222 239.145 256.562 1.00 34.62 568 GLU C O 1
ATOM 12109 N N . ALA C 1 230 ? 15.807 239.050 258.773 1.00 34.94 569 ALA C N 1
ATOM 12110 C CA . ALA C 1 230 ? 14.986 237.850 258.703 1.00 36.54 569 ALA C CA 1
ATOM 12111 C C . ALA C 1 230 ? 13.493 238.146 258.751 1.00 30.12 569 ALA C C 1
ATOM 12112 O O . ALA C 1 230 ? 12.689 237.221 258.596 1.00 32.20 569 ALA C O 1
ATOM 12114 N N . GLY C 1 231 ? 13.104 239.399 258.970 1.00 32.55 570 GLY C N 1
ATOM 12115 C CA . GLY C 1 231 ? 11.706 239.796 258.914 1.00 34.90 570 GLY C CA 1
ATOM 12116 C C . GLY C 1 231 ? 11.155 240.424 260.178 1.00 37.35 570 GLY C C 1
ATOM 12117 O O . GLY C 1 231 ? 9.948 240.697 260.230 1.00 38.88 570 GLY C O 1
ATOM 12118 N N . TYR C 1 232 ? 11.961 240.670 261.210 1.00 35.25 571 TYR C N 1
ATOM 12119 C CA . TYR C 1 232 ? 11.442 241.281 262.427 1.00 36.51 571 TYR C CA 1
ATOM 12120 C C . TYR C 1 232 ? 11.139 242.756 262.187 1.00 37.62 571 TYR C C 1
ATOM 12121 O O . TYR C 1 232 ? 11.944 243.475 261.588 1.00 35.26 571 TYR C O 1
ATOM 12130 N N . THR C 1 233 ? 9.976 243.207 262.657 1.00 33.02 572 THR C N 1
ATOM 12131 C CA . THR C 1 233 ? 9.500 244.558 262.386 1.00 42.12 572 THR C CA 1
ATOM 12132 C C . THR C 1 233 ? 9.469 245.457 263.613 1.00 42.88 572 THR C C 1
ATOM 12133 O O . THR C 1 233 ? 8.995 246.593 263.513 1.00 46.11 572 THR C O 1
ATOM 12137 N N . GLY C 1 234 ? 9.953 244.993 264.761 1.00 37.35 573 GLY C N 1
ATOM 12138 C CA . GLY C 1 234 ? 9.891 245.766 265.983 1.00 37.98 573 GLY C CA 1
ATOM 12139 C C . GLY C 1 234 ? 8.801 245.342 266.943 1.00 41.62 573 GLY C C 1
ATOM 12140 O O . GLY C 1 234 ? 8.829 245.757 268.109 1.00 44.01 573 GLY C O 1
ATOM 12141 N N . THR C 1 235 ? 7.836 244.547 266.486 1.00 38.33 574 THR C N 1
ATOM 12142 C CA . THR C 1 235 ? 6.829 243.949 267.348 1.00 37.84 574 THR C CA 1
ATOM 12143 C C . THR C 1 235 ? 6.676 242.487 266.959 1.00 41.14 574 THR C C 1
ATOM 12144 O O . THR C 1 235 ? 7.181 242.040 265.926 1.00 42.44 574 THR C O 1
ATOM 12148 N N . GLY C 1 236 ? 5.971 241.739 267.794 1.00 37.75 575 GLY C N 1
ATOM 12149 C CA . GLY C 1 236 ? 5.757 240.336 267.524 1.00 43.67 575 GLY C CA 1
ATOM 12150 C C . GLY C 1 236 ? 6.778 239.444 268.198 1.00 44.40 575 GLY C C 1
ATOM 12151 O O . GLY C 1 236 ? 7.605 239.866 269.013 1.00 42.78 575 GLY C O 1
ATOM 12152 N N . ASP C 1 237 ? 6.718 238.170 267.820 1.00 42.21 576 ASP C N 1
ATOM 12153 C CA . ASP C 1 237 ? 7.468 237.112 268.492 1.00 34.63 576 ASP C CA 1
ATOM 12154 C C . ASP C 1 237 ? 8.897 237.093 267.964 1.00 37.00 576 ASP C C 1
ATOM 12155 O O . ASP C 1 237 ? 9.161 236.595 266.867 1.00 32.80 576 ASP C O 1
ATOM 12160 N N . LEU C 1 238 ? 9.830 237.625 268.759 1.00 33.11 577 LEU C N 1
ATOM 12161 C CA . LEU C 1 238 ? 11.236 237.615 268.370 1.00 33.57 577 LEU C CA 1
ATOM 12162 C C . LEU C 1 238 ? 11.779 236.197 268.261 1.00 35.35 577 LEU C C 1
ATOM 12163 O O . LEU C 1 238 ? 12.741 235.956 267.521 1.00 33.33 577 LEU C O 1
ATOM 12168 N N . ALA C 1 239 ? 11.183 235.251 268.989 1.00 34.28 578 ALA C N 1
ATOM 12169 C CA . ALA C 1 239 ? 11.668 233.875 268.959 1.00 31.48 578 ALA C CA 1
ATOM 12170 C C . ALA C 1 239 ? 11.533 233.258 267.573 1.00 36.07 578 ALA C C 1
ATOM 12171 O O . ALA C 1 239 ? 12.340 232.400 267.195 1.00 33.81 578 ALA C O 1
ATOM 12173 N N . ILE C 1 240 ? 10.526 233.682 266.805 1.00 31.09 579 ILE C N 1
ATOM 12174 C CA . ILE C 1 240 ? 10.347 233.172 265.448 1.00 35.61 579 ILE C CA 1
ATOM 12175 C C . ILE C 1 240 ? 11.586 233.444 264.607 1.00 35.41 579 ILE C C 1
ATOM 12176 O O . ILE C 1 240 ? 12.036 232.587 263.836 1.00 33.87 579 ILE C O 1
ATOM 12181 N N . PHE C 1 241 ? 12.164 234.632 264.752 1.00 33.72 580 PHE C N 1
ATOM 12182 C CA . PHE C 1 241 ? 13.289 235.039 263.922 1.00 35.99 580 PHE C CA 1
ATOM 12183 C C . PHE C 1 241 ? 14.626 234.570 264.475 1.00 33.03 580 PHE C C 1
ATOM 12184 O O . PHE C 1 241 ? 15.566 234.361 263.700 1.00 28.30 580 PHE C O 1
ATOM 12192 N N . ILE C 1 242 ? 14.730 234.387 265.793 1.00 34.28 581 ILE C N 1
ATOM 12193 C CA . ILE C 1 242 ? 15.888 233.695 266.354 1.00 34.26 581 ILE C CA 1
ATOM 12194 C C . ILE C 1 242 ? 15.945 232.265 265.829 1.00 33.17 581 ILE C C 1
ATOM 12195 O O . ILE C 1 242 ? 16.990 231.796 265.363 1.00 34.13 581 ILE C O 1
ATOM 12200 N N . ASN C 1 243 ? 14.814 231.555 265.893 1.00 29.93 582 ASN C N 1
ATOM 12201 C CA . ASN C 1 243 ? 14.756 230.191 265.375 1.00 34.91 582 ASN C CA 1
ATOM 12202 C C . ASN C 1 243 ? 15.099 230.146 263.892 1.00 34.22 582 ASN C C 1
ATOM 12203 O O . ASN C 1 243 ? 15.854 229.274 263.447 1.00 38.93 582 ASN C O 1
ATOM 12208 N N . LYS C 1 244 ? 14.551 231.081 263.114 1.00 34.47 583 LYS C N 1
ATOM 12209 C CA . LYS C 1 244 ? 14.756 231.075 261.669 1.00 29.02 583 LYS C CA 1
ATOM 12210 C C . LYS C 1 244 ? 16.227 231.266 261.316 1.00 30.63 583 LYS C C 1
ATOM 12211 O O . LYS C 1 244 ? 16.778 230.534 260.486 1.00 36.26 583 LYS C O 1
ATOM 12217 N N . ILE C 1 245 ? 16.881 232.246 261.943 1.00 27.89 584 ILE C N 1
ATOM 12218 C CA . ILE C 1 245 ? 18.281 232.519 261.631 1.00 33.92 584 ILE C CA 1
ATOM 12219 C C . ILE C 1 245 ? 19.167 231.359 262.066 1.00 34.05 584 ILE C C 1
ATOM 12220 O O . ILE C 1 245 ? 20.064 230.935 261.327 1.00 31.64 584 ILE C O 1
ATOM 12225 N N . ASN C 1 246 ? 18.932 230.825 263.267 1.00 34.23 585 ASN C N 1
ATOM 12226 C CA . ASN C 1 246 ? 19.733 229.701 263.742 1.00 35.22 585 ASN C CA 1
ATOM 12227 C C . ASN C 1 246 ? 19.530 228.472 262.865 1.00 34.35 585 ASN C C 1
ATOM 12228 O O . ASN C 1 246 ? 20.490 227.767 262.541 1.00 34.65 585 ASN C O 1
ATOM 12233 N N . ALA C 1 247 ? 18.286 228.211 262.453 1.00 30.97 586 ALA C N 1
ATOM 12234 C CA . ALA C 1 247 ? 18.010 227.032 261.638 1.00 35.96 586 ALA C CA 1
ATOM 12235 C C . ALA C 1 247 ? 18.744 227.079 260.303 1.00 42.46 586 ALA C C 1
ATOM 12236 O O . ALA C 1 247 ? 19.135 226.033 259.775 1.00 41.20 586 ALA C O 1
ATOM 12238 N N . VAL C 1 248 ? 18.948 228.274 259.748 1.00 44.54 587 VAL C N 1
ATOM 12239 C CA . VAL C 1 248 ? 19.635 228.385 258.465 1.00 41.45 587 VAL C CA 1
ATOM 12240 C C . VAL C 1 248 ? 21.139 228.169 258.622 1.00 39.26 587 VAL C C 1
ATOM 12241 O O . VAL C 1 248 ? 21.780 227.584 257.741 1.00 48.92 587 VAL C O 1
ATOM 12245 N N . GLY C 1 249 ? 21.723 228.609 259.734 1.00 35.21 588 GLY C N 1
ATOM 12246 C CA . GLY C 1 249 ? 23.133 228.374 259.968 1.00 33.54 588 GLY C CA 1
ATOM 12247 C C . GLY C 1 249 ? 23.977 229.629 260.044 1.00 35.46 588 GLY C C 1
ATOM 12248 O O . GLY C 1 249 ? 25.109 229.657 259.548 1.00 33.88 588 GLY C O 1
ATOM 12249 N N . PHE C 1 250 ? 23.435 230.676 260.657 1.00 31.34 589 PHE C N 1
ATOM 12250 C CA . PHE C 1 250 ? 24.169 231.901 260.932 1.00 29.04 589 PHE C CA 1
ATOM 12251 C C . PHE C 1 250 ? 24.156 232.177 262.427 1.00 29.79 589 PHE C C 1
ATOM 12252 O O . PHE C 1 250 ? 23.256 231.735 263.148 1.00 31.42 589 PHE C O 1
ATOM 12260 N N . ASP C 1 251 ? 25.164 232.914 262.890 1.00 25.79 590 ASP C N 1
ATOM 12261 C CA . ASP C 1 251 ? 25.031 233.597 264.168 1.00 30.60 590 ASP C CA 1
ATOM 12262 C C . ASP C 1 251 ? 23.795 234.485 264.121 1.00 35.30 590 ASP C C 1
ATOM 12263 O O . ASP C 1 251 ? 23.516 235.130 263.106 1.00 28.33 590 ASP C O 1
ATOM 12268 N N . CYS C 1 252 ? 23.039 234.504 265.211 1.00 32.17 591 CYS C N 1
ATOM 12269 C CA . CYS C 1 252 ? 21.824 235.306 265.296 1.00 34.16 591 CYS C CA 1
ATOM 12270 C C . CYS C 1 252 ? 22.108 236.511 266.181 1.00 34.86 591 CYS C C 1
ATOM 12271 O O . CYS C 1 252 ? 22.347 236.363 267.385 1.00 33.04 591 CYS C O 1
ATOM 12274 N N . ILE C 1 253 ? 22.088 237.697 265.583 1.00 28.79 592 ILE C N 1
ATOM 12275 C CA . ILE C 1 253 ? 22.329 238.944 266.298 1.00 28.41 592 ILE C CA 1
ATOM 12276 C C . ILE C 1 253 ? 20.980 239.585 266.590 1.00 28.91 592 ILE C C 1
ATOM 12277 O O . ILE C 1 253 ? 20.175 239.804 265.677 1.00 29.01 592 ILE C O 1
ATOM 12282 N N . VAL C 1 254 ? 20.727 239.870 267.863 1.00 29.31 593 VAL C N 1
ATOM 12283 C CA . VAL C 1 254 ? 19.475 240.486 268.293 1.00 30.83 593 VAL C CA 1
ATOM 12284 C C . VAL C 1 254 ? 19.798 241.851 268.888 1.00 32.13 593 VAL C C 1
ATOM 12285 O O . VAL C 1 254 ? 20.051 241.956 270.097 1.00 31.24 593 VAL C O 1
ATOM 12289 N N . PRO C 1 255 ? 19.810 242.918 268.085 1.00 31.77 594 PRO C N 1
ATOM 12290 C CA . PRO C 1 255 ? 20.209 244.230 268.608 1.00 32.14 594 PRO C CA 1
ATOM 12291 C C . PRO C 1 255 ? 19.032 245.024 269.149 1.00 37.11 594 PRO C C 1
ATOM 12292 O O . PRO C 1 255 ? 19.034 246.257 269.097 1.00 33.76 594 PRO C O 1
ATOM 12296 N N . VAL C 1 256 ? 18.026 244.329 269.678 1.00 35.15 595 VAL C N 1
ATOM 12297 C CA . VAL C 1 256 ? 16.776 244.961 270.074 1.00 34.22 595 VAL C CA 1
ATOM 12298 C C . VAL C 1 256 ? 16.131 244.114 271.162 1.00 34.80 595 VAL C C 1
ATOM 12299 O O . VAL C 1 256 ? 16.381 242.910 271.267 1.00 35.93 595 VAL C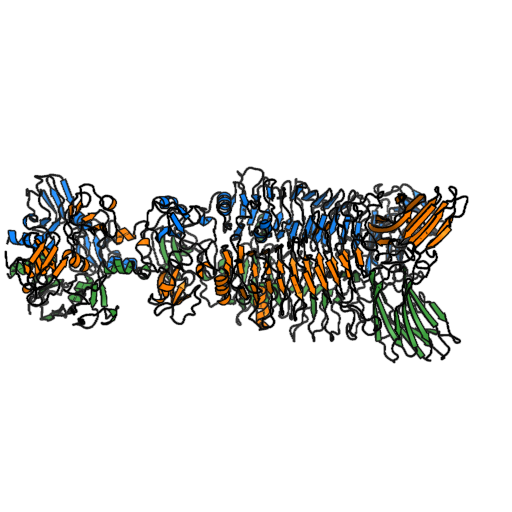 O 1
ATOM 12303 N N . SER C 1 257 ? 15.314 244.757 271.987 1.00 35.09 596 SER C N 1
ATOM 12304 C CA . SER C 1 257 ? 14.500 244.075 272.979 1.00 35.51 596 SER C CA 1
ATOM 12305 C C . SER C 1 257 ? 13.099 243.833 272.429 1.00 44.20 596 SER C C 1
ATOM 12306 O O . SER C 1 257 ? 12.637 244.514 271.511 1.00 39.50 596 SER C O 1
ATOM 12309 N N . GLY C 1 258 ? 12.426 242.846 273.004 1.00 40.74 597 GLY C N 1
ATOM 12310 C CA . GLY C 1 258 ? 11.090 242.513 272.554 1.00 38.05 597 GLY C CA 1
ATOM 12311 C C . GLY C 1 258 ? 10.515 241.370 273.353 1.00 42.67 597 GLY C C 1
ATOM 12312 O O . GLY C 1 258 ? 10.960 241.087 274.467 1.00 41.53 597 GLY C O 1
ATOM 12313 N N . GLU C 1 259 ? 9.518 240.710 272.771 1.00 36.23 598 GLU C N 1
ATOM 12314 C CA . GLU C 1 259 ? 8.817 239.616 273.426 1.00 40.65 598 GLU C CA 1
ATOM 12315 C C . GLU C 1 259 ? 9.090 238.299 272.712 1.00 39.12 598 GLU C C 1
ATOM 12316 O O . GLU C 1 259 ? 9.374 238.268 271.511 1.00 36.20 598 GLU C O 1
ATOM 12322 N N . ILE C 1 260 ? 9.002 237.207 273.469 1.00 35.25 599 ILE C N 1
ATOM 12323 C CA . ILE C 1 260 ? 9.129 235.860 272.930 1.00 34.33 599 ILE C CA 1
ATOM 12324 C C . ILE C 1 260 ? 7.909 235.054 273.349 1.00 37.00 599 ILE C C 1
ATOM 12325 O O . ILE C 1 260 ? 7.371 235.228 274.447 1.00 36.18 599 ILE C O 1
ATOM 12330 N N . THR C 1 261 ? 7.475 234.161 272.460 1.00 32.74 600 THR C N 1
ATOM 12331 C CA . THR C 1 261 ? 6.294 233.346 272.713 1.00 34.90 600 THR C CA 1
ATOM 12332 C C . THR C 1 261 ? 6.554 231.891 272.346 1.00 39.20 600 THR C C 1
ATOM 12333 O O . THR C 1 261 ? 6.544 231.017 273.219 1.00 33.75 600 THR C O 1
ATOM 12337 N N . THR C 1 262 ? 6.793 231.622 271.064 1.00 36.23 601 THR C N 1
ATOM 12338 C CA . THR C 1 262 ? 7.117 230.264 270.654 1.00 42.86 601 THR C CA 1
ATOM 12339 C C . THR C 1 262 ? 8.463 229.857 271.252 1.00 38.50 601 THR C C 1
ATOM 12340 O O . THR C 1 262 ? 9.358 230.696 271.398 1.00 36.82 601 THR C O 1
ATOM 12344 N N . PRO C 1 263 ? 8.622 228.596 271.650 1.00 34.11 602 PRO C N 1
ATOM 12345 C CA . PRO C 1 263 ? 9.883 228.182 272.279 1.00 32.20 602 PRO C CA 1
ATOM 12346 C C . PRO C 1 263 ? 11.064 228.336 271.332 1.00 34.55 602 PRO C C 1
ATOM 12347 O O . PRO C 1 263 ? 10.974 228.039 270.139 1.00 36.99 602 PRO C O 1
ATOM 12351 N N . ILE C 1 264 ? 12.178 228.807 271.876 1.00 31.41 603 ILE C N 1
ATOM 12352 C CA . ILE C 1 264 ? 13.402 228.945 271.098 1.00 31.40 603 ILE C CA 1
ATOM 12353 C C . ILE C 1 264 ? 14.132 227.611 271.079 1.00 33.12 603 ILE C C 1
ATOM 12354 O O . ILE C 1 264 ? 14.263 226.939 272.109 1.00 28.87 603 ILE C O 1
ATOM 12359 N N . ILE C 1 265 ? 14.606 227.220 269.900 1.00 30.73 604 ILE C N 1
ATOM 12360 C CA . ILE C 1 265 ? 15.470 226.059 269.739 1.00 30.83 604 ILE C CA 1
ATOM 12361 C C . ILE C 1 265 ? 16.810 226.577 269.241 1.00 34.07 604 ILE C C 1
ATOM 12362 O O . ILE C 1 265 ? 16.931 226.995 268.082 1.00 31.98 604 ILE C O 1
ATOM 12367 N N . PHE C 1 266 ? 17.812 226.566 270.117 1.00 28.18 605 PHE C N 1
ATOM 12368 C CA . PHE C 1 266 ? 19.129 227.126 269.835 1.00 26.79 605 PHE C CA 1
ATOM 12369 C C . PHE C 1 266 ? 20.104 225.980 269.591 1.00 31.88 605 PHE C C 1
ATOM 12370 O O . PHE C 1 266 ? 20.494 225.275 270.528 1.00 30.82 605 PHE C O 1
ATOM 12378 N N . ASP C 1 267 ? 20.492 225.799 268.333 1.00 29.96 606 ASP C N 1
ATOM 12379 C CA . ASP C 1 267 ? 21.393 224.730 267.918 1.00 24.23 606 ASP C CA 1
ATOM 12380 C C . ASP C 1 267 ? 22.804 225.303 267.827 1.00 27.77 606 ASP C C 1
ATOM 12381 O O . ASP C 1 267 ? 23.093 226.122 266.949 1.00 27.95 606 ASP C O 1
ATOM 12386 N N . ILE C 1 268 ? 23.684 224.867 268.734 1.00 25.31 607 ILE C N 1
ATOM 12387 C CA . ILE C 1 268 ? 25.052 225.373 268.751 1.00 28.48 607 ILE C CA 1
ATOM 12388 C C . ILE C 1 268 ? 25.865 224.909 267.556 1.00 30.69 607 ILE C C 1
ATOM 12389 O O . ILE C 1 268 ? 26.940 225.461 267.303 1.00 28.69 607 ILE C O 1
ATOM 12394 N N . ALA C 1 269 ? 25.387 223.907 266.815 1.00 29.77 608 ALA C N 1
ATOM 12395 C CA . ALA C 1 269 ? 26.079 223.497 265.600 1.00 30.02 608 ALA C CA 1
ATOM 12396 C C . ALA C 1 269 ? 25.884 224.493 264.468 1.00 28.79 608 ALA C C 1
ATOM 12397 O O . ALA C 1 269 ? 26.652 224.472 263.500 1.00 28.48 608 ALA C O 1
ATOM 12399 N N . LYS C 1 270 ? 24.888 225.371 264.575 1.00 26.60 609 LYS C N 1
ATOM 12400 C CA . LYS C 1 270 ? 24.526 226.275 263.492 1.00 28.69 609 LYS C CA 1
ATOM 12401 C C . LYS C 1 270 ? 25.054 227.691 263.674 1.00 34.07 609 LYS C C 1
ATOM 12402 O O . LYS C 1 270 ? 25.272 228.387 262.677 1.00 37.57 609 LYS C O 1
ATOM 12408 N N . GLY C 1 271 ? 25.258 228.137 264.903 1.00 29.39 610 GLY C N 1
ATOM 12409 C CA . GLY C 1 271 ? 25.755 229.477 265.133 1.00 23.88 610 GLY C CA 1
ATOM 12410 C C . GLY C 1 271 ? 25.540 229.901 266.569 1.00 29.15 610 GLY C C 1
ATOM 12411 O O . GLY C 1 271 ? 24.980 229.169 267.386 1.00 31.75 610 GLY C O 1
ATOM 12412 N N . ALA C 1 272 ? 26.002 231.113 266.857 1.00 25.66 611 ALA C N 1
ATOM 12413 C CA . ALA C 1 272 ? 25.883 231.700 268.180 1.00 29.04 611 ALA C CA 1
ATOM 12414 C C . ALA C 1 272 ? 24.601 232.524 268.294 1.00 27.49 611 ALA C C 1
ATOM 12415 O O . ALA C 1 272 ?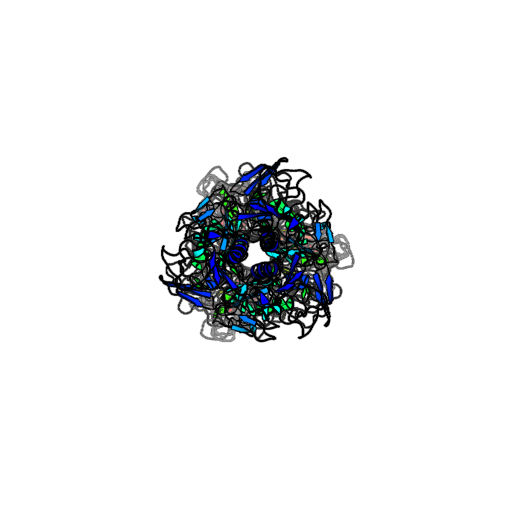 23.902 232.781 267.312 1.00 28.53 611 ALA C O 1
ATOM 12417 N N . LEU C 1 273 ? 24.296 232.936 269.522 1.00 26.24 612 LEU C N 1
ATOM 12418 C CA . LEU C 1 273 ? 23.176 233.823 269.813 1.00 29.77 612 LEU C CA 1
ATOM 12419 C C . LEU C 1 273 ? 23.721 235.027 270.566 1.00 31.67 612 LEU C C 1
ATOM 12420 O O . LEU C 1 273 ? 24.270 234.879 271.663 1.00 27.21 612 LEU C O 1
ATOM 12425 N N . ILE C 1 274 ? 23.574 236.212 269.977 1.00 26.08 613 ILE C N 1
ATOM 12426 C CA . ILE C 1 274 ? 24.264 237.412 270.438 1.00 27.54 613 ILE C CA 1
ATOM 12427 C C . ILE C 1 274 ? 23.250 238.534 270.607 1.00 29.11 613 ILE C C 1
ATOM 12428 O O . ILE C 1 274 ? 22.621 238.960 269.631 1.00 26.86 613 ILE C O 1
ATOM 12433 N N . GLY C 1 275 ? 23.101 239.018 271.835 1.00 29.14 614 GLY C N 1
ATOM 12434 C CA . GLY C 1 275 ? 22.234 240.148 272.126 1.00 30.11 614 GLY C CA 1
ATOM 12435 C C . GLY C 1 275 ? 23.038 241.430 272.255 1.00 33.05 614 GLY C C 1
ATOM 12436 O O . GLY C 1 275 ? 24.162 241.423 272.759 1.00 29.60 614 GLY C O 1
ATOM 12437 N N . LYS C 1 276 ? 22.449 242.531 271.791 1.00 29.76 615 LYS C N 1
ATOM 12438 C CA . LYS C 1 276 ? 23.088 243.837 271.821 1.00 28.73 615 LYS C CA 1
ATOM 12439 C C . LYS C 1 276 ? 22.096 244.885 272.307 1.00 30.95 615 LYS C C 1
ATOM 12440 O O . LYS C 1 276 ? 20.882 244.667 272.310 1.00 26.21 615 LYS C O 1
ATOM 12446 N N . ASN C 1 277 ? 22.639 246.036 272.720 1.00 28.13 616 ASN C N 1
ATOM 12447 C CA . ASN C 1 277 ? 21.845 247.194 273.139 1.00 29.22 616 ASN C CA 1
ATOM 12448 C C . ASN C 1 277 ? 20.899 246.843 274.288 1.00 35.11 616 ASN C C 1
ATOM 12449 O O . ASN C 1 277 ? 19.693 247.096 274.228 1.00 31.87 616 ASN C O 1
ATOM 12454 N N . LYS C 1 278 ? 21.463 246.256 275.348 1.00 31.60 617 LYS C N 1
ATOM 12455 C CA . LYS C 1 278 ? 20.698 245.842 276.527 1.00 33.38 617 LYS C CA 1
ATOM 12456 C C . LYS C 1 278 ? 19.542 244.923 276.130 1.00 37.31 617 LYS C C 1
ATOM 12457 O O . LYS C 1 278 ? 18.393 245.124 276.531 1.00 38.39 617 LYS C O 1
ATOM 12463 N N . CYS C 1 279 ? 19.858 243.910 275.325 1.00 33.76 618 CYS C N 1
ATOM 12464 C CA . CYS C 1 279 ? 18.834 243.031 274.773 1.00 32.45 618 CYS C CA 1
ATOM 12465 C C . CYS C 1 279 ? 18.052 242.344 275.886 1.00 33.00 618 CYS C C 1
ATOM 12466 O O . CYS C 1 279 ? 18.627 241.642 276.723 1.00 32.75 618 CYS C O 1
ATOM 12469 N N . THR C 1 280 ? 16.737 242.551 275.890 1.00 30.04 619 THR C N 1
ATOM 12470 C CA . THR C 1 280 ? 15.851 242.007 276.911 1.00 29.11 619 THR C CA 1
ATOM 12471 C C . THR C 1 280 ? 14.696 241.302 276.222 1.00 31.56 619 THR C C 1
ATOM 12472 O O . THR C 1 280 ? 13.953 241.926 275.459 1.00 30.68 619 THR C O 1
ATOM 12476 N N . LEU C 1 281 ? 14.547 240.006 276.485 1.00 30.87 620 LEU C N 1
ATOM 12477 C CA . LEU C 1 281 ? 13.491 239.193 275.891 1.00 27.67 620 LEU C CA 1
ATOM 12478 C C . LEU C 1 281 ? 12.472 238.865 276.975 1.00 34.23 620 LEU C C 1
ATOM 12479 O O . LEU C 1 281 ? 12.749 238.066 277.876 1.00 31.72 620 LEU C O 1
ATOM 12484 N N . ILE C 1 282 ? 11.296 239.479 276.885 1.00 35.60 621 ILE C N 1
ATOM 12485 C CA . ILE C 1 282 ? 10.248 239.340 277.890 1.00 34.29 621 ILE C CA 1
ATOM 12486 C C . ILE C 1 282 ? 9.213 238.349 277.378 1.00 37.97 621 ILE C C 1
ATOM 12487 O O . ILE C 1 282 ? 8.577 238.581 276.344 1.00 37.44 621 ILE C O 1
ATOM 12492 N N . GLU C 1 283 ? 9.038 237.251 278.107 1.00 36.30 622 GLU C N 1
ATOM 12493 C CA . GLU C 1 283 ? 8.070 236.234 277.719 1.00 39.54 622 GLU C CA 1
ATOM 12494 C C . GLU C 1 283 ? 6.653 236.794 277.768 1.00 38.12 622 GLU C C 1
ATOM 12495 O O . GLU C 1 283 ? 6.262 237.450 278.738 1.00 36.08 622 GLU C O 1
ATOM 12501 N N . SER C 1 284 ? 5.887 236.539 276.711 1.00 40.86 623 SER C N 1
ATOM 12502 C CA . SER C 1 284 ? 4.519 237.026 276.647 1.00 43.24 623 SER C CA 1
ATOM 12503 C C . SER C 1 284 ? 3.623 236.233 277.595 1.00 43.35 623 SER C C 1
ATOM 12504 O O . SER C 1 284 ? 3.943 235.116 278.012 1.00 39.45 623 SER C O 1
ATOM 12507 N N . ALA C 1 285 ? 2.479 236.833 277.934 1.00 46.11 624 ALA C N 1
ATOM 12508 C CA . ALA C 1 285 ? 1.543 236.178 278.841 1.00 45.07 624 ALA C CA 1
ATOM 12509 C C . ALA C 1 285 ? 0.929 234.931 278.217 1.00 48.79 624 ALA C C 1
ATOM 12510 O O . ALA C 1 285 ? 0.548 234.003 278.939 1.00 55.44 624 ALA C O 1
ATOM 12512 N N . SER C 1 286 ? 0.829 234.886 276.888 1.00 46.48 625 SER C N 1
ATOM 12513 C CA . SER C 1 286 ? 0.209 233.759 276.204 1.00 48.38 625 SER C CA 1
ATOM 12514 C C . SER C 1 286 ? 1.171 232.605 275.950 1.00 45.25 625 SER C C 1
ATOM 12515 O O . SER C 1 286 ? 0.724 231.538 275.517 1.00 48.20 625 SER C O 1
ATOM 12518 N N . ALA C 1 287 ? 2.465 232.789 276.208 1.00 39.12 626 ALA C N 1
ATOM 12519 C CA . ALA C 1 287 ? 3.443 231.746 275.929 1.00 38.36 626 ALA C CA 1
ATOM 12520 C C . ALA C 1 287 ? 3.136 230.488 276.731 1.00 42.99 626 ALA C C 1
ATOM 12521 O O . ALA C 1 287 ? 2.955 230.542 277.951 1.00 47.21 626 ALA C O 1
ATOM 12523 N N . THR C 1 288 ? 3.075 229.356 276.040 1.00 40.86 627 THR C N 1
ATOM 12524 C CA . THR C 1 288 ? 2.745 228.070 276.637 1.00 46.97 627 THR C CA 1
ATOM 12525 C C . THR C 1 288 ? 3.914 227.103 276.467 1.00 42.53 627 THR C C 1
ATOM 12526 O O . THR C 1 288 ? 4.930 227.417 275.841 1.00 34.10 627 THR C O 1
ATOM 12530 N N . GLY C 1 289 ? 3.753 225.909 277.031 1.00 43.92 628 GLY C N 1
ATOM 12531 C CA . GLY C 1 289 ? 4.814 224.929 277.073 1.00 42.81 628 GLY C CA 1
ATOM 12532 C C . GLY C 1 289 ? 5.621 225.015 278.356 1.00 41.43 628 GLY C C 1
ATOM 12533 O O . GLY C 1 289 ? 5.458 225.916 279.182 1.00 45.75 628 GLY C O 1
ATOM 12534 N N . ASP C 1 290 ? 6.514 224.044 278.523 1.00 42.54 629 ASP C N 1
ATOM 12535 C CA . ASP C 1 290 ? 7.366 223.990 279.702 1.00 38.32 629 ASP C CA 1
ATOM 12536 C C . ASP C 1 290 ? 8.704 224.683 279.504 1.00 36.36 629 ASP C C 1
ATOM 12537 O O . ASP C 1 290 ? 9.414 224.919 280.487 1.00 32.55 629 ASP C O 1
ATOM 12542 N N . TYR C 1 291 ? 9.064 225.019 278.268 1.00 29.96 630 TYR C N 1
ATOM 12543 C CA . TYR C 1 291 ? 10.381 225.555 277.965 1.00 31.96 630 TYR C CA 1
ATOM 12544 C C . TYR C 1 291 ? 10.262 226.764 277.052 1.00 35.92 630 TYR C C 1
ATOM 12545 O O . TYR C 1 291 ? 9.503 226.749 276.078 1.00 35.83 630 TYR C O 1
ATOM 12554 N N . TYR C 1 292 ? 11.014 227.817 277.379 1.00 33.19 631 TYR C N 1
ATOM 12555 C CA . TYR C 1 292 ? 11.137 228.971 276.500 1.00 30.45 631 TYR C CA 1
ATOM 12556 C C . TYR C 1 292 ? 12.382 228.915 275.630 1.00 32.23 631 TYR C C 1
ATOM 12557 O O . TYR C 1 292 ? 12.444 229.618 274.615 1.00 36.13 631 TYR C O 1
ATOM 12566 N N . LEU C 1 293 ? 13.360 228.090 275.996 1.00 34.56 632 LEU C N 1
ATOM 12567 C CA . LEU C 1 293 ? 14.607 227.970 275.254 1.00 34.60 632 LEU C CA 1
ATOM 12568 C C . LEU C 1 293 ? 15.192 226.587 275.493 1.00 34.66 632 LEU C C 1
ATOM 12569 O O . LEU C 1 293 ? 15.312 226.153 276.643 1.00 31.96 632 LEU C O 1
ATOM 12574 N N . THR C 1 294 ? 15.547 225.899 274.411 1.00 30.45 633 THR C N 1
ATOM 12575 C CA . THR C 1 294 ? 16.221 224.611 274.487 1.00 30.21 633 THR C CA 1
ATOM 12576 C C . THR C 1 294 ? 17.498 224.687 273.666 1.00 36.70 633 THR C C 1
ATOM 12577 O O . THR C 1 294 ? 17.462 225.071 272.493 1.00 36.32 633 THR C O 1
ATOM 12581 N N . ILE C 1 295 ? 18.619 224.329 274.284 1.00 35.24 634 ILE C N 1
ATOM 12582 C CA . ILE C 1 295 ? 19.927 224.395 273.643 1.00 33.33 634 ILE C CA 1
ATOM 12583 C C . ILE C 1 295 ? 20.335 222.983 273.246 1.00 33.66 634 ILE C C 1
ATOM 12584 O O . ILE C 1 295 ? 20.470 222.101 274.104 1.00 33.36 634 ILE C O 1
ATOM 12589 N N . VAL C 1 296 ? 20.529 222.767 271.945 1.00 30.54 635 VAL C N 1
ATOM 12590 C CA . VAL C 1 296 ? 20.777 221.445 271.393 1.00 27.95 635 VAL C CA 1
ATOM 12591 C C . VAL C 1 296 ? 22.014 221.492 270.505 1.00 28.86 635 VAL C C 1
ATOM 12592 O O . VAL C 1 296 ? 22.602 222.546 270.265 1.00 30.13 635 VAL C O 1
ATOM 12596 N N . ASN C 1 297 ? 22.396 220.314 270.010 1.00 31.35 636 ASN C N 1
ATOM 12597 C CA . ASN C 1 297 ? 23.490 220.164 269.052 1.00 30.81 636 ASN C CA 1
ATOM 12598 C C . ASN C 1 297 ? 23.073 219.053 268.093 1.00 32.67 636 ASN C C 1
ATOM 12599 O O . ASN C 1 297 ? 23.182 217.869 268.426 1.00 35.56 636 ASN C O 1
ATOM 12604 N N . THR C 1 298 ? 22.586 219.435 266.910 1.00 36.14 637 THR C N 1
ATOM 12605 C CA . THR C 1 298 ? 22.119 218.444 265.947 1.00 37.20 637 THR C CA 1
ATOM 12606 C C . THR C 1 298 ? 23.253 217.636 265.333 1.00 38.59 637 THR C C 1
ATOM 12607 O O . THR C 1 298 ? 22.981 216.656 264.633 1.00 38.01 637 THR C O 1
ATOM 12611 N N . ASP C 1 299 ? 24.505 218.018 265.570 1.00 35.96 638 ASP C N 1
ATOM 12612 C CA . ASP C 1 299 ? 25.649 217.245 265.104 1.00 44.36 638 ASP C CA 1
ATOM 12613 C C . ASP C 1 299 ? 25.963 216.184 266.153 1.00 43.14 638 ASP C C 1
ATOM 12614 O O . ASP C 1 299 ? 26.413 216.504 267.258 1.00 40.70 638 ASP C O 1
ATOM 12619 N N . THR C 1 300 ? 25.710 214.923 265.811 1.00 45.02 639 THR C N 1
ATOM 12620 C CA . THR C 1 300 ? 25.972 213.798 266.697 1.00 46.50 639 THR C CA 1
ATOM 12621 C C . THR C 1 300 ? 27.295 213.111 266.385 1.00 43.92 639 THR C C 1
ATOM 12622 O O . THR C 1 300 ? 27.586 212.055 266.954 1.00 43.71 639 THR C O 1
ATOM 12626 N N . ASP C 1 301 ? 28.100 213.691 265.501 1.00 48.99 640 ASP C N 1
ATOM 12627 C CA . ASP C 1 301 ? 29.351 213.092 265.063 1.00 54.08 640 ASP C CA 1
ATOM 12628 C C . ASP C 1 301 ? 30.484 213.471 266.011 1.00 47.59 640 ASP C C 1
ATOM 12629 O O . ASP C 1 301 ? 30.582 214.620 266.451 1.00 40.25 640 ASP C O 1
ATOM 12634 N N . TYR C 1 302 ? 31.338 212.492 266.326 1.00 46.88 641 TYR C N 1
ATOM 12635 C CA . TYR C 1 302 ? 32.447 212.744 267.243 1.00 44.53 641 TYR C CA 1
ATOM 12636 C C . TYR C 1 302 ? 33.456 213.717 266.646 1.00 41.70 641 TYR C C 1
ATOM 12637 O O . TYR C 1 302 ? 33.940 214.620 267.340 1.00 40.59 641 TYR C O 1
ATOM 12646 N N . THR C 1 303 ? 33.797 213.538 265.367 1.00 41.24 642 THR C N 1
ATOM 12647 C CA . THR C 1 303 ? 34.839 214.352 264.749 1.00 45.45 642 THR C CA 1
ATOM 12648 C C . THR C 1 303 ? 34.494 215.834 264.806 1.00 43.11 642 THR C C 1
ATOM 12649 O O . THR C 1 303 ? 35.368 216.674 265.053 1.00 48.43 642 THR C O 1
ATOM 12653 N N . ASN C 1 304 ? 33.223 216.174 264.601 1.00 39.53 643 ASN C N 1
ATOM 12654 C CA . ASN C 1 304 ? 32.803 217.568 264.569 1.00 40.77 643 ASN C CA 1
ATOM 12655 C C . ASN C 1 304 ? 32.521 218.153 265.947 1.00 40.10 643 ASN C C 1
ATOM 12656 O O . ASN C 1 304 ? 32.357 219.374 266.052 1.00 41.92 643 ASN C O 1
ATOM 12661 N N . ARG C 1 305 ? 32.468 217.330 266.999 1.00 39.67 644 ARG C N 1
ATOM 12662 C CA . ARG C 1 305 ? 32.051 217.826 268.309 1.00 36.41 644 ARG C CA 1
ATOM 12663 C C . ARG C 1 305 ? 32.985 218.918 268.818 1.00 29.74 644 ARG C C 1
ATOM 12664 O O . ARG C 1 305 ? 32.539 220.016 269.171 1.00 32.20 644 ARG C O 1
ATOM 12672 N N . ASP C 1 306 ? 34.288 218.631 268.871 1.00 28.41 645 ASP C N 1
ATOM 12673 C CA . ASP C 1 306 ? 35.238 219.611 269.391 1.00 33.04 645 ASP C CA 1
ATOM 12674 C C . ASP C 1 306 ? 35.285 220.855 268.515 1.00 33.48 645 ASP C C 1
ATOM 12675 O O . ASP C 1 306 ? 35.415 221.976 269.021 1.00 30.44 645 ASP C O 1
ATOM 12680 N N . VAL C 1 307 ? 35.182 220.676 267.196 1.00 34.48 646 VAL C N 1
ATOM 12681 C CA . VAL C 1 307 ? 35.189 221.814 266.282 1.00 31.70 646 VAL C CA 1
ATOM 12682 C C . VAL C 1 307 ? 33.994 222.718 266.549 1.00 34.76 646 VAL C C 1
ATOM 12683 O O . VAL C 1 307 ? 34.115 223.949 266.557 1.00 31.18 646 VAL C O 1
ATOM 12687 N N . ILE C 1 308 ? 32.825 222.122 266.783 1.00 31.61 647 ILE C N 1
ATOM 12688 C CA . ILE C 1 308 ? 31.609 222.908 266.961 1.00 30.40 647 ILE C CA 1
ATOM 12689 C C . ILE C 1 308 ? 31.564 223.528 268.351 1.00 30.73 647 ILE C C 1
ATOM 12690 O O . ILE C 1 308 ? 31.248 224.715 268.509 1.00 26.48 647 ILE C O 1
ATOM 12695 N N . ASN C 1 309 ? 31.883 222.742 269.377 1.00 24.23 648 ASN C N 1
ATOM 12696 C CA . ASN C 1 309 ? 31.720 223.191 270.753 1.00 25.86 648 ASN C CA 1
ATOM 12697 C C . ASN C 1 309 ? 32.771 224.205 271.182 1.00 27.22 648 ASN C C 1
ATOM 12698 O O . ASN C 1 309 ? 32.546 224.928 272.158 1.00 31.93 648 ASN C O 1
ATOM 12703 N N . ALA C 1 310 ? 33.903 224.281 270.477 1.00 27.91 649 ALA C N 1
ATOM 12704 C CA . ALA C 1 310 ? 34.938 225.240 270.849 1.00 29.11 649 ALA C CA 1
ATOM 12705 C C . ALA C 1 310 ? 34.430 226.672 270.745 1.00 29.51 649 ALA C C 1
ATOM 12706 O O . ALA C 1 310 ? 34.770 227.520 271.578 1.00 27.63 649 ALA C O 1
ATOM 12708 N N . THR C 1 311 ? 33.608 226.960 269.739 1.00 29.31 650 THR C N 1
ATOM 12709 C CA . THR C 1 311 ? 33.117 228.310 269.491 1.00 26.64 650 THR C CA 1
ATOM 12710 C C . THR C 1 311 ? 31.703 228.544 270.008 1.00 27.01 650 THR C C 1
ATOM 12711 O O . THR C 1 311 ? 31.172 229.643 269.824 1.00 26.44 650 THR C O 1
ATOM 12715 N N . ALA C 1 312 ? 31.087 227.549 270.649 1.00 25.85 651 ALA C N 1
ATOM 12716 C CA . ALA C 1 312 ? 29.690 227.660 271.058 1.00 24.53 651 ALA C CA 1
ATOM 12717 C C . ALA C 1 312 ? 29.498 228.811 272.038 1.00 29.21 651 ALA C C 1
ATOM 12718 O O . ALA C 1 312 ? 30.214 228.918 273.038 1.00 24.89 651 ALA C O 1
ATOM 12720 N N . LEU C 1 313 ? 28.518 229.669 271.756 1.00 26.87 652 LEU C N 1
ATOM 12721 C CA . LEU C 1 313 ? 28.397 230.928 272.481 1.00 28.45 652 LEU C CA 1
ATOM 12722 C C . LEU C 1 313 ? 26.957 231.422 272.492 1.00 27.60 652 LEU C C 1
ATOM 12723 O O . LEU C 1 313 ? 26.290 231.427 271.454 1.00 28.29 652 LEU C O 1
ATOM 12728 N N . MET C 1 314 ? 26.491 231.839 273.668 1.00 27.30 653 MET C N 1
ATOM 12729 C CA . MET C 1 314 ? 25.293 232.657 273.816 1.00 27.90 653 MET C CA 1
ATOM 12730 C C . MET C 1 314 ? 25.638 233.786 274.773 1.00 29.74 653 MET C C 1
ATOM 12731 O O . MET C 1 314 ? 26.102 233.529 275.889 1.00 28.49 653 MET C O 1
ATOM 12736 N N . THR C 1 315 ? 25.426 235.030 274.345 1.00 31.82 654 THR C N 1
ATOM 12737 C CA . THR C 1 315 ? 25.899 236.151 275.142 1.00 30.61 654 THR C CA 1
ATOM 12738 C C . THR C 1 315 ? 24.992 237.362 274.972 1.00 30.49 654 THR C C 1
ATOM 12739 O O . THR C 1 315 ? 24.394 237.572 273.913 1.00 34.56 654 THR C O 1
ATOM 12743 N N . GLY C 1 316 ? 24.886 238.145 276.046 1.00 31.27 655 GLY C N 1
ATOM 12744 C CA . GLY C 1 316 ? 24.287 239.465 275.980 1.00 28.15 655 GLY C CA 1
ATOM 12745 C C . GLY C 1 316 ? 22.776 239.526 275.963 1.00 30.57 655 GLY C C 1
ATOM 12746 O O . GLY C 1 316 ? 22.215 240.486 275.427 1.00 29.30 655 GLY C O 1
ATOM 12747 N N . VAL C 1 317 ? 22.092 238.542 276.546 1.00 30.05 656 VAL C N 1
ATOM 12748 C CA . VAL C 1 317 ? 20.635 238.481 276.509 1.00 27.28 656 VAL C CA 1
ATOM 12749 C C . VAL C 1 317 ? 20.101 238.313 277.924 1.00 29.35 656 VAL C C 1
ATOM 12750 O O . VAL C 1 317 ? 20.542 237.422 278.658 1.00 30.05 656 VAL C O 1
ATOM 12754 N N . SER C 1 318 ? 19.141 239.154 278.298 1.00 28.76 657 SER C N 1
ATOM 12755 C CA . SER C 1 318 ? 18.406 239.001 279.547 1.00 30.30 657 SER C CA 1
ATOM 12756 C C . SER C 1 318 ? 17.030 238.423 279.238 1.00 32.16 657 SER C C 1
ATOM 12757 O O . SER C 1 318 ? 16.222 239.066 278.560 1.00 33.66 657 SER C O 1
ATOM 12760 N N . PHE C 1 319 ? 16.776 237.208 279.719 1.00 33.59 658 PHE C N 1
ATOM 12761 C CA . PHE C 1 319 ? 15.470 236.577 279.591 1.00 35.20 658 PHE C CA 1
ATOM 12762 C C . PHE C 1 319 ? 14.637 236.887 280.827 1.00 34.77 658 PHE C C 1
ATOM 12763 O O . PHE C 1 319 ? 15.073 236.633 281.955 1.00 34.56 658 PHE C O 1
ATOM 12771 N N . VAL C 1 320 ? 13.444 237.436 280.616 1.00 31.99 659 VAL C N 1
ATOM 12772 C CA . VAL C 1 320 ? 12.522 237.764 281.699 1.00 32.18 659 VAL C CA 1
ATOM 12773 C C . VAL C 1 320 ? 11.279 236.907 281.497 1.00 31.29 659 VAL C C 1
ATOM 12774 O O . VAL C 1 320 ? 10.448 237.193 280.628 1.00 31.43 659 VAL C O 1
ATOM 12778 N N . GLY C 1 321 ? 11.144 235.851 282.296 1.00 29.74 660 GLY C N 1
ATOM 12779 C CA . GLY C 1 321 ? 10.006 234.963 282.209 1.00 30.91 660 GLY C CA 1
ATOM 12780 C C . GLY C 1 321 ? 8.845 235.430 283.067 1.00 34.52 660 GLY C C 1
ATOM 12781 O O . GLY C 1 321 ? 8.861 236.506 283.668 1.00 31.59 660 GLY C O 1
ATOM 12782 N N . LYS C 1 322 ? 7.808 234.593 283.109 1.00 34.10 661 LYS C N 1
ATOM 12783 C CA . LYS C 1 322 ? 6.675 234.806 284.001 1.00 38.11 661 LYS C CA 1
ATOM 12784 C C . LYS C 1 322 ? 6.519 233.659 284.993 1.00 40.75 661 LYS C C 1
ATOM 12785 O O . LYS C 1 322 ? 5.442 233.480 285.571 1.00 40.58 661 LYS C O 1
ATOM 12791 N N . GLY C 1 323 ? 7.575 232.873 285.192 1.00 35.90 662 GLY C N 1
ATOM 12792 C CA . GLY C 1 323 ? 7.595 231.844 286.208 1.00 33.30 662 GLY C CA 1
ATOM 12793 C C . GLY C 1 323 ? 7.044 230.497 285.804 1.00 32.38 662 GLY C C 1
ATOM 12794 O O . GLY C 1 323 ? 6.884 229.632 286.673 1.00 37.96 662 GLY C O 1
ATOM 12795 N N . THR C 1 324 ? 6.760 230.280 284.519 1.00 29.23 663 THR C N 1
ATOM 12796 C CA . THR C 1 324 ? 6.131 229.044 284.079 1.00 33.86 663 THR C CA 1
ATOM 12797 C C . THR C 1 324 ? 7.012 228.170 283.198 1.00 35.79 663 THR C C 1
ATOM 12798 O O . THR C 1 324 ? 6.767 226.963 283.123 1.00 39.95 663 THR C O 1
ATOM 12802 N N . ARG C 1 325 ? 8.018 228.734 282.536 1.00 31.66 664 ARG C N 1
ATOM 12803 C CA . ARG C 1 325 ? 8.788 228.002 281.542 1.00 33.80 664 ARG C CA 1
ATOM 12804 C C . ARG C 1 325 ? 10.263 227.971 281.918 1.00 36.71 664 ARG C C 1
ATOM 12805 O O . ARG C 1 325 ? 10.787 228.897 282.546 1.00 34.33 664 ARG C O 1
ATOM 12813 N N . LYS C 1 326 ? 10.926 226.890 281.522 1.00 35.78 665 LYS C N 1
ATOM 12814 C CA . LYS C 1 326 ? 12.303 226.606 281.894 1.00 31.47 665 LYS C CA 1
ATOM 12815 C C . LYS C 1 326 ? 13.231 226.740 280.692 1.00 31.60 665 LYS C C 1
ATOM 12816 O O . LYS C 1 326 ? 12.799 226.862 279.542 1.00 29.38 665 LYS C O 1
ATOM 12822 N N . LEU C 1 327 ? 14.528 226.713 280.981 1.00 32.77 666 LEU C N 1
ATOM 12823 C CA . LEU C 1 327 ? 15.571 226.609 279.972 1.00 30.49 666 LEU C CA 1
ATOM 12824 C C . LEU C 1 327 ? 16.140 225.199 280.024 1.00 31.30 666 LEU C C 1
ATOM 12825 O O . LEU C 1 327 ? 16.557 224.735 281.091 1.00 31.25 666 LEU C O 1
ATOM 12830 N N . ALA C 1 328 ? 16.154 224.523 278.880 1.00 29.00 667 ALA C N 1
ATOM 12831 C CA . ALA C 1 328 ? 16.639 223.155 278.782 1.00 30.22 667 ALA C CA 1
ATOM 12832 C C . ALA C 1 328 ? 17.959 223.121 278.025 1.00 28.66 667 ALA C C 1
ATOM 12833 O O . ALA C 1 328 ? 18.126 223.812 277.015 1.00 27.35 667 ALA C O 1
ATOM 12835 N N . ILE C 1 329 ? 18.893 222.314 278.519 1.00 30.32 668 ILE C N 1
ATOM 12836 C CA . ILE C 1 329 ? 20.208 222.153 277.909 1.00 28.55 668 ILE C CA 1
ATOM 12837 C C . ILE C 1 329 ? 20.409 220.675 277.615 1.00 32.88 668 ILE C C 1
ATOM 12838 O O . ILE C 1 329 ? 20.400 219.847 278.534 1.00 33.10 668 ILE C O 1
ATOM 12843 N N . GLY C 1 330 ? 20.588 220.347 276.338 1.00 32.95 669 GLY C N 1
ATOM 12844 C CA . GLY C 1 330 ? 20.812 218.972 275.939 1.00 30.27 669 GLY C CA 1
ATOM 12845 C C . GLY C 1 330 ? 19.556 218.270 275.470 1.00 34.78 669 GLY C C 1
ATOM 12846 O O . GLY C 1 330 ? 18.615 218.913 274.994 1.00 35.89 669 GLY C O 1
ATOM 12847 N N . GLY C 1 331 ? 19.530 216.958 275.601 1.00 32.82 670 GLY C N 1
ATOM 12848 C CA . GLY C 1 331 ? 18.413 216.145 275.162 1.00 27.64 670 GLY C CA 1
ATOM 12849 C C . GLY C 1 331 ? 18.901 214.761 274.780 1.00 31.64 670 GLY C C 1
ATOM 12850 O O . GLY C 1 331 ? 20.033 214.560 274.348 1.00 36.97 670 GLY C O 1
ATOM 12851 N N . SER C 1 332 ? 18.015 213.776 274.945 1.00 32.60 671 SER C N 1
ATOM 12852 C CA . SER C 1 332 ? 18.384 212.392 274.663 1.00 37.86 671 SER C CA 1
ATOM 12853 C C . SER C 1 332 ? 18.681 212.174 273.185 1.00 40.05 671 SER C C 1
ATOM 12854 O O . SER C 1 332 ? 19.474 211.292 272.836 1.00 42.30 671 SER C O 1
ATOM 12857 N N . THR C 1 333 ? 18.058 212.957 272.306 1.00 41.45 672 THR C N 1
ATOM 12858 C CA . THR C 1 333 ? 18.304 212.874 270.873 1.00 44.26 672 THR C CA 1
ATOM 12859 C C . THR C 1 333 ? 19.327 213.892 270.390 1.00 41.18 672 THR C C 1
ATOM 12860 O O . THR C 1 333 ? 19.673 213.892 269.205 1.00 41.37 672 THR C O 1
ATOM 12864 N N . SER C 1 334 ? 19.820 214.752 271.274 1.00 36.17 673 SER C N 1
ATOM 12865 C CA . SER C 1 334 ? 20.781 215.769 270.883 1.00 35.83 673 SER C CA 1
ATOM 12866 C C . SER C 1 334 ? 22.200 215.219 270.920 1.00 37.13 673 SER C C 1
ATOM 12867 O O . SER C 1 334 ? 22.508 214.277 271.657 1.00 35.83 673 SER C O 1
ATOM 12870 N N . GLY C 1 335 ? 23.062 215.809 270.100 1.00 38.42 674 GLY C N 1
ATOM 12871 C CA . GLY C 1 335 ? 24.484 215.627 270.275 1.00 33.42 674 GLY C CA 1
ATOM 12872 C C . GLY C 1 335 ? 24.949 216.291 271.555 1.00 31.41 674 GLY C C 1
ATOM 12873 O O . GLY C 1 335 ? 24.208 217.008 272.230 1.00 32.88 674 GLY C O 1
ATOM 12874 N N . GLU C 1 336 ? 26.209 216.051 271.898 1.00 29.96 675 GLU C N 1
ATOM 12875 C CA . GLU C 1 336 ? 26.732 216.545 273.164 1.00 27.04 675 GLU C CA 1
ATOM 12876 C C . GLU C 1 336 ? 26.792 218.070 273.158 1.00 34.76 675 GLU C C 1
ATOM 12877 O O . GLU C 1 336 ? 27.441 218.676 272.299 1.00 35.70 675 GLU C O 1
ATOM 12883 N N . VAL C 1 337 ? 26.089 218.683 274.105 1.00 33.98 676 VAL C N 1
ATOM 12884 C CA . VAL C 1 337 ? 26.122 220.124 274.316 1.00 32.21 676 VAL C CA 1
ATOM 12885 C C . VAL C 1 337 ? 27.135 220.368 275.427 1.00 32.92 676 VAL C C 1
ATOM 12886 O O . VAL C 1 337 ? 26.842 220.172 276.610 1.00 30.82 676 VAL C O 1
ATOM 12890 N N . SER C 1 338 ? 28.338 220.785 275.044 1.00 26.95 677 SER C N 1
ATOM 12891 C CA . SER C 1 338 ? 29.415 220.978 276.000 1.00 28.88 677 SER C CA 1
ATOM 12892 C C . SER C 1 338 ? 30.292 222.130 275.536 1.00 30.82 677 SER C C 1
ATOM 12893 O O . SER C 1 338 ? 30.224 222.561 274.382 1.00 30.32 677 SER C O 1
ATOM 12896 N N . GLU C 1 339 ? 31.121 222.620 276.460 1.00 23.78 678 GLU C N 1
ATOM 12897 C CA . GLU C 1 339 ? 32.009 223.758 276.212 1.00 32.74 678 GLU C CA 1
ATOM 12898 C C . GLU C 1 339 ? 31.234 224.972 275.704 1.00 30.15 678 GLU C C 1
ATOM 12899 O O . GLU C 1 339 ? 31.761 225.793 274.950 1.00 32.76 678 GLU C O 1
ATOM 12905 N N . LEU C 1 340 ? 29.972 225.088 276.111 1.00 25.85 679 LEU C N 1
ATOM 12906 C CA . LEU C 1 340 ? 29.144 226.225 275.733 1.00 28.20 679 LEU C CA 1
ATOM 12907 C C . LEU C 1 340 ? 29.383 227.368 276.709 1.00 29.02 679 LEU C C 1
ATOM 12908 O O . LEU C 1 340 ? 29.234 227.193 277.923 1.00 30.15 679 LEU C O 1
ATOM 12913 N N . ARG C 1 341 ? 29.757 228.532 276.187 1.00 26.71 680 ARG C N 1
ATOM 12914 C CA . ARG C 1 341 ? 29.887 229.723 277.014 1.00 24.30 680 ARG C CA 1
ATOM 12915 C C . ARG C 1 341 ? 28.576 230.494 276.982 1.00 26.25 680 ARG C C 1
ATOM 12916 O O . ARG C 1 341 ? 28.132 230.937 275.917 1.00 27.50 680 ARG C O 1
ATOM 12924 N N . ILE C 1 342 ? 27.956 230.638 278.145 1.00 26.90 681 ILE C N 1
ATOM 12925 C CA . ILE C 1 342 ? 26.807 231.510 278.339 1.00 23.18 681 ILE C CA 1
ATOM 12926 C C . ILE C 1 342 ? 27.311 232.678 279.176 1.00 27.33 681 ILE C C 1
ATOM 12927 O O . ILE C 1 342 ? 27.528 232.540 280.385 1.00 29.39 681 ILE C O 1
ATOM 12932 N N . SER C 1 343 ? 27.524 233.824 278.537 1.00 27.91 682 SER C N 1
ATOM 12933 C CA . SER C 1 343 ? 28.177 234.958 279.174 1.00 30.82 682 SER C CA 1
ATOM 12934 C C . SER C 1 343 ? 27.294 236.195 279.107 1.00 28.43 682 SER C C 1
ATOM 12935 O O . SER C 1 343 ? 26.601 236.422 278.112 1.00 31.70 682 SER C O 1
ATOM 12938 N N . ASN C 1 344 ? 27.330 236.990 280.178 1.00 27.75 683 ASN C N 1
ATOM 12939 C CA . ASN C 1 344 ? 26.618 238.267 280.244 1.00 30.08 683 ASN C CA 1
ATOM 12940 C C . ASN C 1 344 ? 25.134 238.095 279.926 1.00 30.85 683 ASN C C 1
ATOM 12941 O O . ASN C 1 344 ? 24.538 238.884 279.189 1.00 30.03 683 ASN C O 1
ATOM 12946 N N . CYS C 1 345 ? 24.532 237.047 280.483 1.00 26.86 684 CYS C N 1
ATOM 12947 C CA . CYS C 1 345 ? 23.132 236.732 280.244 1.00 30.91 684 CYS C CA 1
ATOM 12948 C C . CYS C 1 345 ? 22.351 236.754 281.551 1.00 32.56 684 CYS C C 1
ATOM 12949 O O . CYS C 1 345 ? 22.905 236.542 282.632 1.00 30.97 684 CYS C O 1
ATOM 12952 N N . GLY C 1 346 ? 21.059 237.013 281.439 1.00 30.29 685 GLY C N 1
ATOM 12953 C CA . GLY C 1 346 ? 20.169 237.031 282.589 1.00 27.37 685 GLY C CA 1
ATOM 12954 C C . GLY C 1 346 ? 19.053 236.020 282.419 1.00 30.07 685 GLY C C 1
ATOM 12955 O O . GLY C 1 346 ? 18.494 235.880 281.330 1.00 28.14 685 GLY C O 1
ATOM 12956 N N . PHE C 1 347 ? 18.739 235.314 283.504 1.00 27.23 686 PHE C N 1
ATOM 12957 C CA . PHE C 1 347 ? 17.650 234.337 283.540 1.00 29.32 686 PHE C CA 1
ATOM 12958 C C . PHE C 1 347 ? 16.818 234.693 284.765 1.00 30.65 686 PHE C C 1
ATOM 12959 O O . PHE C 1 347 ? 17.054 234.192 285.868 1.00 28.79 686 PHE C O 1
ATOM 12967 N N . ILE C 1 348 ? 15.841 235.569 284.556 1.00 27.55 687 ILE C N 1
ATOM 12968 C CA . ILE C 1 348 ? 15.163 236.285 285.627 1.00 27.48 687 ILE C CA 1
ATOM 12969 C C . ILE C 1 348 ? 13.680 235.951 285.577 1.00 27.00 687 ILE C C 1
ATOM 12970 O O . ILE C 1 348 ? 13.055 236.041 284.513 1.00 31.74 687 ILE C O 1
ATOM 12975 N N . SER C 1 349 ? 13.128 235.561 286.727 1.00 30.40 688 SER C N 1
ATOM 12976 C CA . SER C 1 349 ? 11.708 235.238 286.868 1.00 31.81 688 SER C CA 1
ATOM 12977 C C . SER C 1 349 ? 11.290 234.089 285.955 1.00 31.08 688 SER C C 1
ATOM 12978 O O . SER C 1 349 ? 10.149 234.034 285.489 1.00 33.69 688 SER C O 1
ATOM 12981 N N . THR C 1 350 ? 12.209 233.163 285.693 1.00 25.69 689 THR C N 1
ATOM 12982 C CA . THR C 1 350 ? 11.896 231.961 284.940 1.00 24.31 689 THR C CA 1
ATOM 12983 C C . THR C 1 350 ? 11.531 230.830 285.899 1.00 31.44 689 THR C C 1
ATOM 12984 O O . THR C 1 350 ? 11.488 231.002 287.120 1.00 28.97 689 THR C O 1
ATOM 12988 N N . ALA C 1 351 ? 11.264 229.653 285.339 1.00 31.32 690 ALA C N 1
ATOM 12989 C CA . ALA C 1 351 ? 10.993 228.463 286.129 1.00 30.14 690 ALA C CA 1
ATOM 12990 C C . ALA C 1 351 ? 12.226 227.584 286.300 1.00 32.82 690 ALA C C 1
ATOM 12991 O O . ALA C 1 351 ? 12.099 226.438 286.740 1.00 33.74 690 ALA C O 1
ATOM 12993 N N . GLY C 1 352 ? 13.405 228.087 285.955 1.00 26.71 691 GLY C N 1
ATOM 12994 C CA . GLY C 1 352 ? 14.656 227.422 286.255 1.00 30.17 691 GLY C CA 1
ATOM 12995 C C . GLY C 1 352 ? 15.402 226.988 285.007 1.00 34.61 691 GLY C C 1
ATOM 12996 O O . GLY C 1 352 ? 14.943 227.148 283.876 1.00 35.72 691 GLY C O 1
ATOM 12997 N N . ILE C 1 353 ? 16.588 226.434 285.248 1.00 30.25 692 ILE C N 1
ATOM 12998 C CA . ILE C 1 353 ? 17.446 225.868 284.213 1.00 27.23 692 ILE C CA 1
ATOM 12999 C C . ILE C 1 353 ? 17.495 224.364 284.436 1.00 32.12 692 ILE C C 1
ATOM 13000 O O . ILE C 1 353 ? 17.841 223.904 285.531 1.00 33.11 692 ILE C O 1
ATOM 13005 N N . GLU C 1 354 ? 17.149 223.597 283.406 1.00 32.01 693 GLU C N 1
ATOM 13006 C CA . GLU C 1 354 ? 17.081 222.146 283.502 1.00 29.01 693 GLU C CA 1
ATOM 13007 C C . GLU C 1 354 ? 18.122 221.515 282.590 1.00 32.52 693 GLU C C 1
ATOM 13008 O O . GLU C 1 354 ? 18.175 221.822 281.394 1.00 32.13 693 GLU C O 1
ATOM 13014 N N . PHE C 1 355 ? 18.942 220.635 283.157 1.00 28.11 694 PHE C N 1
ATOM 13015 C CA . PHE C 1 355 ? 19.917 219.876 282.389 1.00 28.57 694 PHE C CA 1
ATOM 13016 C C . PHE C 1 355 ? 19.304 218.553 281.952 1.00 30.65 694 PHE C C 1
ATOM 13017 O O . PHE C 1 355 ? 18.742 217.819 282.771 1.00 32.35 694 PHE C O 1
ATOM 13025 N N . LEU C 1 356 ? 19.410 218.255 280.663 1.00 27.84 695 LEU C N 1
ATOM 13026 C CA . LEU C 1 356 ? 18.952 216.998 280.099 1.00 31.11 695 LEU C CA 1
ATOM 13027 C C . LEU C 1 356 ? 20.160 216.113 279.801 1.00 31.08 695 LEU C C 1
ATOM 13028 O O . LEU C 1 356 ? 21.278 216.375 280.263 1.00 33.08 695 LEU C O 1
ATOM 13033 N N . ASP C 1 357 ? 19.933 215.057 279.024 1.00 30.72 696 ASP C N 1
ATOM 13034 C CA . ASP C 1 357 ? 21.026 214.178 278.631 1.00 32.19 696 ASP C CA 1
ATOM 13035 C C . ASP C 1 357 ? 22.045 214.933 277.784 1.00 33.13 696 ASP C C 1
ATOM 13036 O O . ASP C 1 357 ? 21.714 215.886 277.073 1.00 26.99 696 ASP C O 1
ATOM 13041 N N . ASN C 1 358 ? 23.306 214.503 277.886 1.00 30.78 697 ASN C N 1
ATOM 13042 C CA . ASN C 1 358 ? 24.379 214.955 276.999 1.00 28.88 697 ASN C CA 1
ATOM 13043 C C . ASN C 1 358 ? 24.676 216.445 277.170 1.00 32.33 697 ASN C C 1
ATOM 13044 O O . ASN C 1 358 ? 24.910 217.157 276.193 1.00 36.60 697 ASN C O 1
ATOM 13049 N N . ALA C 1 359 ? 24.677 216.918 278.415 1.00 26.22 698 ALA C N 1
ATOM 13050 C CA . ALA C 1 359 ? 24.972 218.314 278.724 1.00 26.01 698 ALA C CA 1
ATOM 13051 C C . ALA C 1 359 ? 26.003 218.369 279.841 1.00 26.41 698 ALA C C 1
ATOM 13052 O O . ALA C 1 359 ? 25.712 217.977 280.974 1.00 31.25 698 ALA C O 1
ATOM 13054 N N . TYR C 1 360 ? 27.198 218.860 279.530 1.00 25.44 699 TYR C N 1
ATOM 13055 C CA . TYR C 1 360 ? 28.246 218.924 280.537 1.00 27.10 699 TYR C CA 1
ATOM 13056 C C . TYR C 1 360 ? 29.219 220.035 280.177 1.00 29.62 699 TYR C C 1
ATOM 13057 O O . TYR C 1 360 ? 29.235 220.531 279.049 1.00 28.79 699 TYR C O 1
ATOM 13066 N N . ARG C 1 361 ? 30.024 220.422 281.167 1.00 26.11 700 ARG C N 1
ATOM 13067 C CA . ARG C 1 361 ? 31.047 221.453 281.007 1.00 26.74 700 ARG C CA 1
ATOM 13068 C C . ARG C 1 361 ? 30.469 222.725 280.394 1.00 29.54 700 ARG C C 1
ATOM 13069 O O . ARG C 1 361 ? 31.063 223.344 279.508 1.00 27.12 700 ARG C O 1
ATOM 13077 N N . ILE C 1 362 ? 29.291 223.110 280.876 1.00 24.44 701 ILE C N 1
ATOM 13078 C CA . ILE C 1 362 ? 28.689 224.390 280.529 1.00 20.60 701 ILE C CA 1
ATOM 13079 C C . ILE C 1 362 ? 29.324 225.477 281.384 1.00 29.60 701 ILE C C 1
ATOM 13080 O O . ILE C 1 362 ? 29.524 225.300 282.592 1.00 27.94 701 ILE C O 1
ATOM 13085 N N . LEU C 1 363 ? 29.648 226.609 280.764 1.00 21.10 702 LEU C N 1
ATOM 13086 C CA . LEU C 1 363 ? 30.270 227.732 281.458 1.00 25.32 702 LEU C CA 1
ATOM 13087 C C . LEU C 1 363 ? 29.290 228.899 281.491 1.00 26.54 702 LEU C C 1
ATOM 13088 O O . LEU C 1 363 ? 29.063 229.556 280.469 1.00 29.87 702 LEU C O 1
ATOM 13093 N N . PHE C 1 364 ? 28.706 229.148 282.662 1.00 26.69 703 PHE C N 1
ATOM 13094 C CA . PHE C 1 364 ? 27.892 230.340 282.897 1.00 25.84 703 PHE C CA 1
ATOM 13095 C C . PHE C 1 364 ? 28.842 231.450 283.333 1.00 29.94 703 PHE C C 1
ATOM 13096 O O . PHE C 1 364 ? 29.267 231.503 284.490 1.00 30.05 703 PHE C O 1
ATOM 13104 N N . ASP C 1 365 ? 29.180 232.337 282.400 1.00 28.07 704 ASP C N 1
ATOM 13105 C CA . ASP C 1 365 ? 30.260 233.310 282.578 1.00 26.67 704 ASP C CA 1
ATOM 13106 C C . ASP C 1 365 ? 29.651 234.678 282.882 1.00 27.36 704 ASP C C 1
ATOM 13107 O O . ASP C 1 365 ? 29.330 235.450 281.980 1.00 28.39 704 ASP C O 1
ATOM 13112 N N . LYS C 1 366 ? 29.526 234.985 284.176 1.00 28.93 705 LYS C N 1
ATOM 13113 C CA . LYS C 1 366 ? 28.890 236.205 284.670 1.00 27.33 705 LYS C CA 1
ATOM 13114 C C . LYS C 1 366 ? 27.436 236.287 284.219 1.00 30.67 705 LYS C C 1
ATOM 13115 O O . LYS C 1 366 ? 27.107 237.020 283.279 1.00 30.77 705 LYS C O 1
ATOM 13121 N N . CYS C 1 367 ? 26.561 235.541 284.887 1.00 28.87 706 CYS C N 1
ATOM 13122 C CA . CYS C 1 367 ? 25.145 235.520 284.564 1.00 29.23 706 CYS C CA 1
ATOM 13123 C C . CYS C 1 367 ? 24.324 235.779 285.818 1.00 30.19 706 CYS C C 1
ATOM 13124 O O . CYS C 1 367 ? 24.794 235.605 286.945 1.00 28.35 706 CYS C O 1
ATOM 13127 N N . ALA C 1 368 ? 23.083 236.199 285.605 1.00 28.52 707 ALA C N 1
ATOM 13128 C CA . ALA C 1 368 ? 22.107 236.326 286.676 1.00 32.25 707 ALA C CA 1
ATOM 13129 C C . ALA C 1 368 ? 21.108 235.182 286.575 1.00 32.82 707 ALA C C 1
ATOM 13130 O O . ALA C 1 368 ? 20.587 234.899 285.491 1.00 35.59 707 ALA C O 1
ATOM 13132 N N . LEU C 1 369 ? 20.867 234.512 287.699 1.00 32.56 708 LEU C N 1
ATOM 13133 C CA . LEU C 1 369 ? 19.815 233.503 287.830 1.00 34.10 708 LEU C CA 1
ATOM 13134 C C . LEU C 1 369 ? 19.065 233.873 289.104 1.00 32.75 708 LEU C C 1
ATOM 13135 O O . LEU C 1 369 ? 19.439 233.447 290.200 1.00 32.51 708 LEU C O 1
ATOM 13140 N N . SER C 1 370 ? 18.018 234.682 288.962 1.00 28.81 709 SER C N 1
ATOM 13141 C CA . SER C 1 370 ? 17.362 235.276 290.114 1.00 33.06 709 SER C CA 1
ATOM 13142 C C . SER C 1 370 ? 15.852 235.256 289.927 1.00 32.19 709 SER C C 1
ATOM 13143 O O . SER C 1 370 ? 15.340 235.164 288.808 1.00 33.31 709 SER C O 1
ATOM 13146 N N . ARG C 1 371 ? 15.147 235.337 291.059 1.00 33.34 710 ARG C N 1
ATOM 13147 C CA . ARG C 1 371 ? 13.689 235.451 291.098 1.00 32.94 710 ARG C CA 1
ATOM 13148 C C . ARG C 1 371 ? 13.004 234.251 290.449 1.00 32.45 710 ARG C C 1
ATOM 13149 O O . ARG C 1 371 ? 11.882 234.359 289.948 1.00 32.13 710 ARG C O 1
ATOM 13157 N N . SER C 1 372 ? 13.666 233.096 290.471 1.00 30.33 711 SER C N 1
ATOM 13158 C CA . SER C 1 372 ? 13.125 231.901 289.841 1.00 31.41 711 SER C CA 1
ATOM 13159 C C . SER C 1 372 ? 11.900 231.393 290.594 1.00 34.12 711 SER C C 1
ATOM 13160 O O . SER C 1 372 ? 11.791 231.529 291.815 1.00 33.45 711 SER C O 1
ATOM 13163 N N . PHE C 1 373 ? 10.974 230.798 289.848 1.00 32.57 712 PHE C N 1
ATOM 13164 C CA . PHE C 1 373 ? 9.775 230.193 290.410 1.00 32.40 712 PHE C CA 1
ATOM 13165 C C . PHE C 1 373 ? 9.933 228.678 290.424 1.00 34.86 712 PHE C C 1
ATOM 13166 O O . PHE C 1 373 ? 10.349 228.087 289.421 1.00 34.50 712 PHE C O 1
ATOM 13174 N N . THR C 1 374 ? 9.625 228.063 291.569 1.00 34.06 713 THR C N 1
ATOM 13175 C CA . THR C 1 374 ? 9.497 226.614 291.721 1.00 32.20 713 THR C CA 1
ATOM 13176 C C . THR C 1 374 ? 10.836 225.881 291.663 1.00 31.43 713 THR C C 1
ATOM 13177 O O . THR C 1 374 ? 11.097 225.009 292.497 1.00 38.62 713 THR C O 1
ATOM 13181 N N . ASN C 1 375 ? 11.686 226.207 290.691 1.00 28.77 714 ASN C N 1
ATOM 13182 C CA . ASN C 1 375 ? 13.014 225.616 290.603 1.00 34.30 714 ASN C CA 1
ATOM 13183 C C . ASN C 1 375 ? 14.002 226.660 290.107 1.00 33.69 714 ASN C C 1
ATOM 13184 O O . ASN C 1 375 ? 13.646 227.558 289.340 1.00 34.36 714 ASN C O 1
ATOM 13189 N N . SER C 1 376 ? 15.252 226.531 290.555 1.00 33.09 715 SER C N 1
ATOM 13190 C CA . SER C 1 376 ? 16.348 227.369 290.077 1.00 32.24 715 SER C CA 1
ATOM 13191 C C . SER C 1 376 ? 17.227 226.617 289.083 1.00 31.26 715 SER C C 1
ATOM 13192 O O . SER C 1 376 ? 17.390 227.047 287.938 1.00 29.05 715 SER C O 1
ATOM 13195 N N . VAL C 1 377 ? 17.798 225.492 289.505 1.00 29.65 716 VAL C N 1
ATOM 13196 C CA . VAL C 1 377 ? 18.551 224.600 288.632 1.00 31.31 716 VAL C CA 1
ATOM 13197 C C . VAL C 1 377 ? 18.070 223.179 288.884 1.00 33.36 716 VAL C C 1
ATOM 13198 O O . VAL C 1 377 ? 17.967 222.751 290.039 1.00 35.83 716 VAL C O 1
ATOM 13202 N N . ILE C 1 378 ? 17.770 222.455 287.810 1.00 30.26 717 ILE C N 1
ATOM 13203 C CA . ILE C 1 378 ? 17.324 221.069 287.889 1.00 26.53 717 ILE C CA 1
ATOM 13204 C C . ILE C 1 378 ? 18.403 220.200 287.263 1.00 31.57 717 ILE C C 1
ATOM 13205 O O . ILE C 1 378 ? 18.640 220.265 286.050 1.00 30.67 717 ILE C O 1
ATOM 13210 N N . PHE C 1 379 ? 19.062 219.385 288.085 1.00 28.16 718 PHE C N 1
ATOM 13211 C CA . PHE C 1 379 ? 19.975 218.348 287.607 1.00 31.59 718 PHE C CA 1
ATOM 13212 C C . PHE C 1 379 ? 19.524 217.040 288.250 1.00 36.32 718 PHE C C 1
ATOM 13213 O O . PHE C 1 379 ? 20.019 216.654 289.312 1.00 35.54 718 PHE C O 1
ATOM 13221 N N . ASN C 1 380 ? 18.575 216.365 287.605 1.00 32.20 719 ASN C N 1
ATOM 13222 C CA . ASN C 1 380 ? 18.038 215.104 288.113 1.00 34.22 719 ASN C CA 1
ATOM 13223 C C . ASN C 1 380 ? 18.815 213.923 287.527 1.00 34.33 719 ASN C C 1
ATOM 13224 O O . ASN C 1 380 ? 18.269 213.027 286.883 1.00 34.45 719 ASN C O 1
ATOM 13229 N N . SER C 1 381 ? 20.125 213.952 287.770 1.00 32.46 720 SER C N 1
ATOM 13230 C CA . SER C 1 381 ? 21.085 212.938 287.336 1.00 33.65 720 SE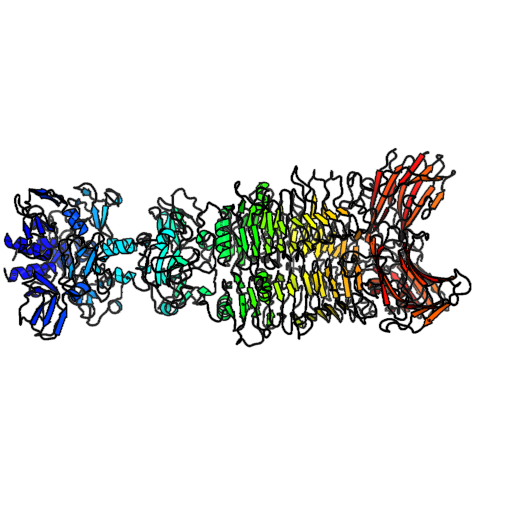R C CA 1
ATOM 13231 C C . SER C 1 381 ? 20.837 212.461 285.898 1.00 33.44 720 SER C C 1
ATOM 13232 O O . SER C 1 381 ? 20.653 211.260 285.667 1.00 31.86 720 SER C O 1
ATOM 13235 N N . PRO C 1 382 ? 20.834 213.364 284.918 1.00 29.01 721 PRO C N 1
ATOM 13236 C CA . PRO C 1 382 ? 20.636 212.933 283.532 1.00 29.56 721 PRO C CA 1
ATOM 13237 C C . PRO C 1 382 ? 21.854 212.187 283.009 1.00 34.90 721 PRO C C 1
ATOM 13238 O O . PRO C 1 382 ? 22.975 212.341 283.499 1.00 38.08 721 PRO C O 1
ATOM 13242 N N . ALA C 1 383 ? 21.613 211.363 281.993 1.00 31.50 722 ALA C N 1
ATOM 13243 C CA . ALA C 1 383 ? 22.662 210.508 281.458 1.00 32.76 722 ALA C CA 1
ATOM 13244 C C . ALA C 1 383 ? 23.664 211.318 280.646 1.00 35.79 722 ALA C C 1
ATOM 13245 O O . ALA C 1 383 ? 23.290 212.222 279.894 1.00 33.02 722 ALA C O 1
ATOM 13247 N N . ASN C 1 384 ? 24.948 210.984 280.810 1.00 38.25 723 ASN C N 1
ATOM 13248 C CA . ASN C 1 384 ? 26.037 211.609 280.056 1.00 33.51 723 ASN C CA 1
ATOM 13249 C C . ASN C 1 384 ? 26.076 213.118 280.290 1.00 31.24 723 ASN C C 1
ATOM 13250 O O . ASN C 1 384 ? 26.276 213.908 279.365 1.00 27.41 723 ASN C O 1
ATOM 13255 N N . SER C 1 385 ? 25.889 213.524 281.544 1.00 28.65 724 SER C N 1
ATOM 13256 C CA . SER C 1 385 ? 25.794 214.933 281.894 1.00 27.22 724 SER C CA 1
ATOM 13257 C C . SER C 1 385 ? 26.431 215.171 283.256 1.00 30.48 724 SER C C 1
ATOM 13258 O O . SER C 1 385 ? 26.542 214.260 284.080 1.00 34.29 724 SER C O 1
ATOM 13261 N N . GLY C 1 386 ? 26.863 216.414 283.482 1.00 26.17 725 GLY C N 1
ATOM 13262 C CA . GLY C 1 386 ? 27.242 216.874 284.805 1.00 27.44 725 GLY C CA 1
ATOM 13263 C C . GLY C 1 386 ? 28.706 217.201 285.012 1.00 32.61 725 GLY C C 1
ATOM 13264 O O . GLY C 1 386 ? 29.046 217.754 286.066 1.00 30.62 725 GLY C O 1
ATOM 13265 N N . GLU C 1 387 ? 29.585 216.884 284.064 1.00 29.84 726 GLU C N 1
ATOM 13266 C CA . GLU C 1 387 ? 31.008 217.132 284.259 1.00 25.25 726 GLU C CA 1
ATOM 13267 C C . GLU C 1 387 ? 31.293 218.631 284.277 1.00 26.87 726 GLU C C 1
ATOM 13268 O O . GLU C 1 387 ? 30.805 219.372 283.419 1.00 26.77 726 GLU C O 1
ATOM 13274 N N . VAL C 1 388 ? 32.081 219.063 285.270 1.00 23.99 727 VAL C N 1
ATOM 13275 C CA . VAL C 1 388 ? 32.546 220.438 285.479 1.00 21.90 727 VAL C CA 1
ATOM 13276 C C . VAL C 1 388 ? 31.567 221.481 284.950 1.00 27.76 727 VAL C C 1
ATOM 13277 O O . VAL C 1 388 ? 31.822 222.124 283.927 1.00 25.75 727 VAL C O 1
ATOM 13281 N N . ILE C 1 389 ? 30.446 221.658 285.638 1.00 27.72 728 ILE C N 1
ATOM 13282 C CA . ILE C 1 389 ? 29.516 222.737 285.325 1.00 28.66 728 ILE C CA 1
ATOM 13283 C C . ILE C 1 389 ? 29.856 223.917 286.225 1.00 33.56 728 ILE C C 1
ATOM 13284 O O . ILE C 1 389 ? 29.801 223.809 287.454 1.00 28.55 728 ILE C O 1
ATOM 13289 N N . LYS C 1 390 ? 30.211 225.042 285.613 1.00 25.80 729 LYS C N 1
ATOM 13290 C CA . LYS C 1 390 ? 30.841 226.149 286.316 1.00 28.39 729 LYS C CA 1
ATOM 13291 C C . LYS C 1 390 ? 29.980 227.399 286.226 1.00 28.02 729 LYS C C 1
ATOM 13292 O O . LYS C 1 390 ? 29.566 227.799 285.133 1.00 28.80 729 LYS C O 1
ATOM 13298 N N . PHE C 1 391 ? 29.714 228.009 287.379 1.00 27.27 730 PHE C N 1
ATOM 13299 C CA . PHE C 1 391 ? 29.098 229.327 287.468 1.00 28.89 730 PHE C CA 1
ATOM 13300 C C . PHE C 1 391 ? 30.195 230.307 287.864 1.00 29.56 730 PHE C C 1
ATOM 13301 O O . PHE C 1 391 ? 30.709 230.250 288.986 1.00 33.25 730 PHE C O 1
ATOM 13309 N N . ASN C 1 392 ? 30.566 231.193 286.945 1.00 26.31 731 ASN C N 1
ATOM 13310 C CA . ASN C 1 392 ? 31.638 232.153 287.177 1.00 24.00 731 ASN C CA 1
ATOM 13311 C C . ASN C 1 392 ? 31.039 233.535 287.390 1.00 24.04 731 ASN C C 1
ATOM 13312 O O . ASN C 1 392 ? 30.387 234.074 286.489 1.00 27.45 731 ASN C O 1
ATOM 13317 N N . HIS C 1 393 ? 31.268 234.100 288.576 1.00 25.49 732 HIS C N 1
ATOM 13318 C CA . HIS C 1 393 ? 30.841 235.457 288.917 1.00 27.27 732 HIS C CA 1
ATOM 13319 C C . HIS C 1 393 ? 29.349 235.647 288.656 1.00 30.25 732 HIS C C 1
ATOM 13320 O O . HIS C 1 393 ? 28.918 236.607 288.015 1.00 26.79 732 HIS C O 1
ATOM 13327 N N . CYS C 1 394 ? 28.553 234.709 289.158 1.00 28.70 733 CYS C N 1
ATOM 13328 C CA . CYS C 1 394 ? 27.120 234.708 288.916 1.00 27.61 733 CYS C CA 1
ATOM 13329 C C . CYS C 1 394 ? 26.362 235.295 290.100 1.00 29.19 733 CYS C C 1
ATOM 13330 O O . CYS C 1 394 ? 26.742 235.125 291.261 1.00 27.69 733 CYS C O 1
ATOM 13333 N N . TRP C 1 395 ? 25.275 235.989 289.779 1.00 29.13 734 TRP C N 1
ATOM 13334 C CA . TRP C 1 395 ? 24.414 236.666 290.742 1.00 28.18 734 TRP C CA 1
ATOM 13335 C C . TRP C 1 395 ? 23.125 235.857 290.839 1.00 28.62 734 TRP C C 1
ATOM 13336 O O . TRP C 1 395 ? 22.327 235.836 289.896 1.00 28.81 734 TRP C O 1
ATOM 13347 N N . MET C 1 396 ? 22.939 235.168 291.967 1.00 27.26 735 MET C N 1
ATOM 13348 C CA . MET C 1 396 ? 21.859 234.193 292.147 1.00 28.43 735 MET C CA 1
ATOM 13349 C C . MET C 1 396 ? 21.122 234.520 293.441 1.00 30.89 735 MET C C 1
ATOM 13350 O O . MET C 1 396 ? 21.474 234.012 294.508 1.00 31.92 735 MET C O 1
ATOM 13355 N N . VAL C 1 397 ? 20.087 235.359 293.345 1.00 27.51 736 VAL C N 1
ATOM 13356 C CA . VAL C 1 397 ? 19.422 235.910 294.519 1.00 26.77 736 VAL C CA 1
ATOM 13357 C C . VAL C 1 397 ? 17.909 235.829 294.357 1.00 31.07 736 VAL C C 1
ATOM 13358 O O . VAL C 1 397 ? 17.381 235.727 293.249 1.00 31.36 736 VAL C O 1
ATOM 13362 N N . ASP C 1 398 ? 17.215 235.868 295.498 1.00 30.21 737 ASP C N 1
ATOM 13363 C CA . ASP C 1 398 ? 15.758 236.015 295.554 1.00 35.58 737 ASP C CA 1
ATOM 13364 C C . ASP C 1 398 ? 15.027 234.897 294.816 1.00 32.20 737 ASP C C 1
ATOM 13365 O O . ASP C 1 398 ? 13.931 235.102 294.290 1.00 30.76 737 ASP C O 1
ATOM 13370 N N . ASN C 1 399 ? 15.610 233.703 294.780 1.00 25.28 738 ASN C N 1
ATOM 13371 C CA . ASN C 1 399 ? 15.005 232.605 294.045 1.00 28.68 738 ASN C CA 1
ATOM 13372 C C . ASN C 1 399 ? 13.934 231.910 294.883 1.00 31.04 738 ASN C C 1
ATOM 13373 O O . ASN C 1 399 ? 13.922 231.982 296.115 1.00 29.32 738 ASN C O 1
ATOM 13378 N N . GLY C 1 400 ? 13.020 231.232 294.191 1.00 31.51 739 GLY C N 1
ATOM 13379 C CA . GLY C 1 400 ? 11.914 230.561 294.849 1.00 30.89 739 GLY C CA 1
ATOM 13380 C C . GLY C 1 400 ? 11.850 229.079 294.547 1.00 34.00 739 GLY C C 1
ATOM 13381 O O . GLY C 1 400 ? 10.765 228.494 294.478 1.00 34.89 739 GLY C O 1
ATOM 13382 N N . GLY C 1 401 ? 13.016 228.465 294.363 1.00 33.13 740 GLY C N 1
ATOM 13383 C CA . GLY C 1 401 ? 13.113 227.055 294.075 1.00 30.92 740 GLY C CA 1
ATOM 13384 C C . GLY C 1 401 ? 14.534 226.562 294.256 1.00 31.17 740 GLY C C 1
ATOM 13385 O O . GLY C 1 401 ? 15.495 227.331 294.167 1.00 36.05 740 GLY C O 1
ATOM 13386 N N . PRO C 1 402 ? 14.697 225.267 294.506 1.00 30.57 741 PRO C N 1
ATOM 13387 C CA . PRO C 1 402 ? 16.014 224.745 294.878 1.00 33.53 741 PRO C CA 1
ATOM 13388 C C . PRO C 1 402 ? 16.948 224.563 293.690 1.00 37.13 741 PRO C C 1
ATOM 13389 O O . PRO C 1 402 ? 16.543 224.552 292.526 1.00 32.31 741 PRO C O 1
ATOM 13393 N N . PHE C 1 403 ? 18.234 224.434 294.021 1.00 32.43 742 PHE C N 1
ATOM 13394 C CA . PHE C 1 403 ? 19.259 223.932 293.109 1.00 30.01 742 PHE C CA 1
ATOM 13395 C C . PHE C 1 403 ? 19.386 222.441 293.403 1.00 28.79 742 PHE C C 1
ATOM 13396 O O . PHE C 1 403 ? 20.017 222.047 294.387 1.00 35.18 742 PHE C O 1
ATOM 13404 N N . THR C 1 404 ? 18.774 221.610 292.565 1.00 28.66 743 THR C N 1
ATOM 13405 C CA . THR C 1 404 ? 18.757 220.168 292.786 1.00 29.53 743 THR C CA 1
ATOM 13406 C C . THR C 1 404 ? 19.954 219.546 292.076 1.00 33.00 743 THR C C 1
ATOM 13407 O O . THR C 1 404 ? 19.962 219.425 290.846 1.00 32.68 743 THR C O 1
ATOM 13411 N N . PHE C 1 405 ? 20.965 219.155 292.849 1.00 27.85 744 PHE C N 1
ATOM 13412 C CA . PHE C 1 405 ? 22.171 218.516 292.326 1.00 28.42 744 PHE C CA 1
ATOM 13413 C C . PHE C 1 405 ? 22.153 217.051 292.756 1.00 31.14 744 PHE C C 1
ATOM 13414 O O . PHE C 1 405 ? 22.773 216.664 293.748 1.00 32.18 744 PHE C O 1
ATOM 13422 N N . LYS C 1 406 ? 21.419 216.231 292.006 1.00 25.63 745 LYS C N 1
ATOM 13423 C CA . LYS C 1 406 ? 21.472 214.780 292.170 1.00 26.27 745 LYS C CA 1
ATOM 13424 C C . LYS C 1 406 ? 22.585 214.280 291.259 1.00 30.53 745 LYS C C 1
ATOM 13425 O O . LYS C 1 406 ? 22.405 214.176 290.043 1.00 30.32 745 LYS C O 1
ATOM 13431 N N . ASN C 1 407 ? 23.744 213.987 291.855 1.00 30.52 746 ASN C N 1
ATOM 13432 C CA . ASN C 1 407 ? 24.993 213.752 291.134 1.00 28.11 746 ASN C CA 1
ATOM 13433 C C . ASN C 1 407 ? 25.410 215.014 290.385 1.00 29.23 746 ASN C C 1
ATOM 13434 O O . ASN C 1 407 ? 24.790 216.070 290.544 1.00 29.41 746 ASN C O 1
ATOM 13439 N N . GLY C 1 408 ? 26.461 214.921 289.576 1.00 28.09 747 GLY C N 1
ATOM 13440 C CA . GLY C 1 408 ? 27.003 216.075 288.894 1.00 26.30 747 GLY C CA 1
ATOM 13441 C C . GLY C 1 408 ? 28.156 216.713 289.652 1.00 29.61 747 GLY C C 1
ATOM 13442 O O . GLY C 1 408 ? 28.404 216.447 290.831 1.00 26.57 747 GLY C O 1
ATOM 13443 N N . GLN C 1 409 ? 28.878 217.581 288.945 1.00 31.97 748 GLN C N 1
ATOM 13444 C CA . GLN C 1 409 ? 30.034 218.286 289.493 1.00 26.30 748 GLN C CA 1
ATOM 13445 C C . GLN C 1 409 ? 29.870 219.770 289.199 1.00 29.53 748 GLN C C 1
ATOM 13446 O O . GLN C 1 409 ? 29.928 220.184 288.037 1.00 28.27 748 GLN C O 1
ATOM 13452 N N . PHE C 1 410 ? 29.674 220.570 290.243 1.00 25.61 749 PHE C N 1
ATOM 13453 C CA . PHE C 1 410 ? 29.328 221.974 290.084 1.00 27.11 749 PHE C CA 1
ATOM 13454 C C . PHE C 1 410 ? 30.369 222.860 290.751 1.00 26.54 749 PHE C C 1
ATOM 13455 O O . PHE C 1 410 ? 30.858 222.553 291.842 1.00 26.20 749 PHE C O 1
ATOM 13463 N N . ILE C 1 411 ? 30.702 223.960 290.079 1.00 23.44 750 ILE C N 1
ATOM 13464 C CA . ILE C 1 411 ? 31.722 224.901 290.527 1.00 23.97 750 ILE C CA 1
ATOM 13465 C C . ILE C 1 411 ? 31.084 226.281 290.617 1.00 25.86 750 ILE C C 1
ATOM 13466 O O . ILE C 1 411 ? 30.560 226.793 289.619 1.00 28.56 750 ILE C O 1
ATOM 13471 N N . PHE C 1 412 ? 31.123 226.879 291.806 1.00 25.14 751 PHE C N 1
ATOM 13472 C CA . PHE C 1 412 ? 30.764 228.278 292.010 1.00 26.02 751 PHE C CA 1
ATOM 13473 C C . PHE C 1 412 ? 32.048 229.058 292.257 1.00 27.35 751 PHE C C 1
ATOM 13474 O O . PHE C 1 412 ? 32.787 228.753 293.199 1.00 30.03 751 PHE C O 1
ATOM 13482 N N . ASP C 1 413 ? 32.313 230.058 291.418 1.00 23.57 752 ASP C N 1
ATOM 13483 C CA . ASP C 1 413 ? 33.526 230.864 291.523 1.00 26.87 752 ASP C CA 1
ATOM 13484 C C . ASP C 1 413 ? 33.152 232.338 291.518 1.00 28.92 752 ASP C C 1
ATOM 13485 O O . ASP C 1 413 ? 32.664 232.854 290.507 1.00 26.08 752 ASP C O 1
ATOM 13490 N N . SER C 1 414 ? 33.392 233.008 292.648 1.00 25.10 753 SER C N 1
ATOM 13491 C CA . SER C 1 414 ? 33.068 234.425 292.840 1.00 25.31 753 SER C CA 1
ATOM 13492 C C . SER C 1 414 ? 31.584 234.697 292.604 1.00 28.31 753 SER C C 1
ATOM 13493 O O . SER C 1 414 ? 31.195 235.737 292.069 1.00 29.73 753 SER C O 1
ATOM 13496 N N . CYS C 1 415 ? 30.748 233.755 293.021 1.00 28.63 754 CYS C N 1
ATOM 13497 C CA . CYS C 1 415 ? 29.306 233.933 292.979 1.00 26.39 754 CYS C CA 1
ATOM 13498 C C . CYS C 1 415 ? 28.802 234.517 294.296 1.00 27.66 754 CYS C C 1
ATOM 13499 O O . CYS C 1 415 ? 29.487 234.494 295.320 1.00 27.22 754 CYS C O 1
ATOM 13502 N N . SER C 1 416 ? 27.581 235.047 294.255 1.00 29.04 755 SER C N 1
ATOM 13503 C CA . SER C 1 416 ? 26.893 235.536 295.439 1.00 30.25 755 SER C CA 1
ATOM 13504 C C . SER C 1 416 ? 25.497 234.935 295.486 1.00 32.81 755 SER C C 1
ATOM 13505 O O . SER C 1 416 ? 24.802 234.884 294.467 1.00 29.51 755 SER C O 1
ATOM 13508 N N . LEU C 1 417 ? 25.096 234.486 296.669 1.00 32.24 756 LEU C N 1
ATOM 13509 C CA . LEU C 1 417 ? 23.808 233.839 296.883 1.00 31.98 756 LEU C CA 1
ATOM 13510 C C . LEU C 1 417 ? 23.598 233.687 298.387 1.00 29.91 756 LEU C C 1
ATOM 13511 O O . LEU C 1 417 ? 24.563 233.743 299.152 1.00 31.50 756 LEU C O 1
ATOM 13516 N N . PRO C 1 418 ? 22.345 233.495 298.835 1.00 34.31 757 PRO C N 1
ATOM 13517 C CA . PRO C 1 418 ? 21.094 233.560 298.075 1.00 29.70 757 PRO C CA 1
ATOM 13518 C C . PRO C 1 418 ? 20.348 234.873 298.285 1.00 31.01 757 PRO C C 1
ATOM 13519 O O . PRO C 1 418 ? 19.331 235.100 297.628 1.00 34.89 757 PRO C O 1
ATOM 13523 N N . ALA C 1 419 ? 20.855 235.704 299.202 1.00 29.33 758 ALA C N 1
ATOM 13524 C CA . ALA C 1 419 ? 20.237 236.965 299.604 1.00 25.80 758 ALA C CA 1
ATOM 13525 C C . ALA C 1 419 ? 18.902 236.733 300.304 1.00 31.60 758 ALA C C 1
ATOM 13526 O O . ALA C 1 419 ? 18.718 237.145 301.454 1.00 34.39 758 ALA C O 1
ATOM 13528 N N . GLY C 1 420 ? 17.967 236.086 299.619 1.00 29.61 759 GLY C N 1
ATOM 13529 C CA . GLY C 1 420 ? 16.672 235.788 300.200 1.00 30.25 759 GLY C CA 1
ATOM 13530 C C . GLY C 1 420 ? 15.906 234.855 299.292 1.00 37.42 759 GLY C C 1
ATOM 13531 O O . GLY C 1 420 ? 16.396 234.431 298.242 1.00 40.79 759 GLY C O 1
ATOM 13532 N N . LYS C 1 421 ? 14.688 234.533 299.713 1.00 34.86 760 LYS C N 1
ATOM 13533 C CA . LYS C 1 421 ? 13.818 233.640 298.963 1.00 33.48 760 LYS C CA 1
ATOM 13534 C C . LYS C 1 421 ? 12.612 234.401 298.433 1.00 35.72 760 LYS C C 1
ATOM 13535 O O . LYS C 1 421 ? 12.209 235.431 298.981 1.00 40.22 760 LYS C O 1
ATOM 13541 N N . LYS C 1 422 ? 12.038 233.884 297.349 1.00 32.21 761 LYS C N 1
ATOM 13542 C CA . LYS C 1 422 ? 10.787 234.428 296.840 1.00 32.23 761 LYS C CA 1
ATOM 13543 C C . LYS C 1 422 ? 9.680 234.142 297.846 1.00 37.68 761 LYS C C 1
ATOM 13544 O O . LYS C 1 422 ? 9.456 232.985 298.217 1.00 39.03 761 LYS C O 1
ATOM 13550 N N . SER C 1 423 ? 9.004 235.196 298.299 1.00 42.17 762 SER C N 1
ATOM 13551 C CA . SER C 1 423 ? 7.993 235.055 299.339 1.00 48.28 762 SER C CA 1
ATOM 13552 C C . SER C 1 423 ? 6.874 234.129 298.881 1.00 48.75 762 SER C C 1
ATOM 13553 O O . SER C 1 423 ? 6.335 234.281 297.781 1.00 50.12 762 SER C O 1
ATOM 13556 N N . GLY C 1 424 ? 6.534 233.160 299.729 1.00 50.57 763 GLY C N 1
ATOM 13557 C CA . GLY C 1 424 ? 5.473 232.221 299.440 1.00 54.22 763 GLY C CA 1
ATOM 13558 C C . GLY C 1 424 ? 5.881 231.011 298.630 1.00 53.30 763 GLY C C 1
ATOM 13559 O O . GLY C 1 424 ? 5.017 230.187 298.305 1.00 56.09 763 GLY C O 1
ATOM 13560 N N . TYR C 1 425 ? 7.157 230.872 298.295 1.00 47.30 764 TYR C N 1
ATOM 13561 C CA . TYR C 1 425 ? 7.641 229.748 297.507 1.00 43.12 764 TYR C CA 1
ATOM 13562 C C . TYR C 1 425 ? 8.627 228.927 298.338 1.00 46.37 764 TYR C C 1
ATOM 13563 O O . TYR C 1 425 ? 8.727 229.084 299.557 1.00 48.01 764 TYR C O 1
ATOM 13572 N N . PHE C 1 426 ? 9.353 228.042 297.666 1.00 49.95 765 PHE C N 1
ATOM 13573 C CA . PHE C 1 426 ? 10.250 227.115 298.336 1.00 48.46 765 PHE C CA 1
ATOM 13574 C C . PHE C 1 426 ? 11.626 227.743 298.534 1.00 42.99 765 PHE C C 1
ATOM 13575 O O . PHE C 1 426 ? 12.014 228.684 297.839 1.00 38.49 765 PHE C O 1
ATOM 13583 N N . ASP C 1 427 ? 12.359 227.207 299.505 1.00 37.93 766 ASP C N 1
ATOM 13584 C CA . ASP C 1 427 ? 13.701 227.694 299.788 1.00 37.59 766 ASP C CA 1
ATOM 13585 C C . ASP C 1 427 ? 14.608 227.459 298.583 1.00 35.94 766 ASP C C 1
ATOM 13586 O O . ASP C 1 427 ? 14.601 226.359 298.013 1.00 38.92 766 ASP C O 1
ATOM 13591 N N . PRO C 1 428 ? 15.390 228.455 298.162 1.00 31.25 767 PRO C N 1
ATOM 13592 C CA . PRO C 1 428 ? 16.397 228.240 297.108 1.00 32.94 767 PRO C CA 1
ATOM 13593 C C . PRO C 1 428 ? 17.643 227.541 297.643 1.00 30.95 767 PRO C C 1
ATOM 13594 O O . PRO C 1 428 ? 18.767 228.043 297.551 1.00 30.39 767 PRO C O 1
ATOM 13598 N N . VAL C 1 429 ? 17.442 226.362 298.219 1.00 30.20 768 VAL C N 1
ATOM 13599 C CA . VAL C 1 429 ? 18.533 225.602 298.812 1.00 33.04 768 VAL C CA 1
ATOM 13600 C C . VAL C 1 429 ? 19.356 224.952 297.709 1.00 30.48 768 VAL C C 1
ATOM 13601 O O . VAL C 1 429 ? 18.821 224.514 296.683 1.00 28.35 768 VAL C O 1
ATOM 13605 N N . VAL C 1 430 ? 20.672 224.912 297.906 1.00 27.86 769 VAL C N 1
ATOM 13606 C CA . VAL C 1 430 ? 21.570 224.149 297.048 1.00 28.43 769 VAL C CA 1
ATOM 13607 C C . VAL C 1 430 ? 21.630 222.740 297.633 1.00 29.76 769 VAL C C 1
ATOM 13608 O O . VAL C 1 430 ? 22.316 222.494 298.626 1.00 28.07 769 VAL C O 1
ATOM 13612 N N . ALA C 1 431 ? 20.899 221.812 297.019 1.00 26.02 770 ALA C N 1
ATOM 13613 C CA . ALA C 1 431 ? 20.660 220.488 297.585 1.00 26.87 770 ALA C CA 1
ATOM 13614 C C . ALA C 1 431 ? 21.483 219.449 296.833 1.00 27.87 770 ALA C C 1
ATOM 13615 O O . ALA C 1 431 ? 21.164 219.102 295.691 1.00 32.06 770 ALA C O 1
ATOM 13617 N N . LEU C 1 432 ? 22.529 218.943 297.482 1.00 30.19 771 LEU C N 1
ATOM 13618 C CA . LEU C 1 432 ? 23.363 217.888 296.922 1.00 28.54 771 LEU C CA 1
ATOM 13619 C C . LEU C 1 432 ? 22.856 216.533 297.400 1.00 31.81 771 LEU C C 1
ATOM 13620 O O . LEU C 1 432 ? 22.614 216.343 298.596 1.00 34.77 771 LEU C O 1
ATOM 13625 N N . SER C 1 433 ? 22.697 215.594 296.468 1.00 29.42 772 SER C N 1
ATOM 13626 C CA . SER C 1 433 ? 22.273 214.244 296.806 1.00 34.93 772 SER C CA 1
ATOM 13627 C C . SER C 1 433 ? 22.981 213.256 295.892 1.00 29.92 772 SER C C 1
ATOM 13628 O O . SER C 1 433 ? 23.573 213.629 294.875 1.00 27.59 772 SER C O 1
ATOM 13631 N N . ASP C 1 434 ? 22.905 211.978 296.271 1.00 32.72 773 ASP C N 1
ATOM 13632 C CA . ASP C 1 434 ? 23.599 210.881 295.588 1.00 36.41 773 ASP C CA 1
ATOM 13633 C C . ASP C 1 434 ? 25.097 211.145 295.692 1.00 33.67 773 ASP C C 1
ATOM 13634 O O . ASP C 1 434 ? 25.616 211.197 296.820 1.00 35.67 773 ASP C O 1
ATOM 13639 N N . ASN C 1 435 ? 25.819 211.320 294.586 1.00 32.15 774 ASN C N 1
ATOM 13640 C CA . ASN C 1 435 ? 27.266 211.497 294.621 1.00 26.51 774 ASN C CA 1
ATOM 13641 C C . ASN C 1 435 ? 27.647 212.805 293.939 1.00 26.72 774 ASN C C 1
ATOM 13642 O O . ASN C 1 435 ? 28.565 212.847 293.113 1.00 34.62 774 ASN C O 1
ATOM 13647 N N . ALA C 1 436 ? 26.935 213.875 294.268 1.00 25.44 775 ALA C N 1
ATOM 13648 C CA . ALA C 1 436 ? 27.236 215.178 293.702 1.00 23.91 775 ALA C CA 1
ATOM 13649 C C . ALA C 1 436 ? 28.368 215.843 294.471 1.00 27.05 775 ALA C C 1
ATOM 13650 O O . ALA C 1 436 ? 28.550 215.620 295.669 1.00 29.03 775 ALA C O 1
ATOM 13652 N N . THR C 1 437 ? 29.144 216.656 293.764 1.00 23.79 776 THR C N 1
ATOM 13653 C CA . THR C 1 437 ? 30.137 217.513 294.389 1.00 26.99 776 THR C CA 1
ATOM 13654 C C . THR C 1 437 ? 29.826 218.963 294.051 1.00 31.12 776 THR C C 1
ATOM 13655 O O . THR C 1 437 ? 29.225 219.260 293.013 1.00 28.05 776 THR C O 1
ATOM 13659 N N . THR C 1 438 ? 30.229 219.864 294.941 1.00 28.81 777 THR C N 1
ATOM 13660 C CA . THR C 1 438 ? 30.043 221.288 294.706 1.00 27.77 777 THR C CA 1
ATOM 13661 C C . THR C 1 438 ? 31.201 222.049 295.328 1.00 26.85 777 THR C C 1
ATOM 13662 O O . THR C 1 438 ? 31.527 221.841 296.500 1.00 26.75 777 THR C O 1
ATOM 13666 N N . VAL C 1 439 ? 31.820 222.917 294.533 1.00 25.85 778 VAL C N 1
ATOM 13667 C CA . VAL C 1 439 ? 32.866 223.821 294.989 1.00 23.73 778 VAL C CA 1
ATOM 13668 C C . VAL C 1 439 ? 32.288 225.227 295.015 1.00 26.44 778 VAL C C 1
ATOM 13669 O O . VAL C 1 439 ? 31.644 225.657 294.050 1.00 25.97 778 VAL C O 1
ATOM 13673 N N . PHE C 1 440 ? 32.499 225.933 296.124 1.00 27.16 779 PHE C N 1
ATOM 13674 C CA . PHE C 1 440 ? 32.118 227.336 296.255 1.00 25.03 779 PHE C CA 1
ATOM 13675 C C . PHE C 1 440 ? 33.353 228.096 296.717 1.00 25.27 779 PHE C C 1
ATOM 13676 O O . PHE C 1 440 ? 33.770 227.965 297.872 1.00 27.94 779 PHE C O 1
ATOM 13684 N N . THR C 1 441 ? 33.938 228.883 295.821 1.00 24.11 780 THR C N 1
ATOM 13685 C CA . THR C 1 441 ? 35.206 229.541 296.092 1.00 26.00 780 THR C CA 1
ATOM 13686 C C . THR C 1 441 ? 35.143 231.008 295.687 1.00 26.32 780 THR C C 1
ATOM 13687 O O . THR C 1 441 ? 34.409 231.389 294.771 1.00 29.11 780 THR C O 1
ATOM 13691 N N . ASN C 1 442 ? 35.915 231.827 296.406 1.00 28.87 781 ASN C N 1
ATOM 13692 C CA . ASN C 1 442 ? 36.120 233.240 296.077 1.00 31.15 781 ASN C CA 1
ATOM 13693 C C . ASN C 1 442 ? 34.813 234.030 296.060 1.00 29.93 781 ASN C C 1
ATOM 13694 O O . ASN C 1 442 ? 34.707 235.052 295.378 1.00 29.57 781 ASN C O 1
ATOM 13699 N N . GLY C 1 443 ? 33.814 233.584 296.819 1.00 32.18 782 GLY C N 1
ATOM 13700 C CA . GLY C 1 443 ? 32.496 234.184 296.731 1.00 27.41 782 GLY C CA 1
ATOM 13701 C C . GLY C 1 443 ? 31.889 234.641 298.040 1.00 29.20 782 GLY C C 1
ATOM 13702 O O . GLY C 1 443 ? 32.594 234.856 299.031 1.00 29.99 782 GLY C O 1
ATOM 13703 N N . ASN C 1 444 ? 30.566 234.790 298.050 1.00 26.60 783 ASN C N 1
ATOM 13704 C CA . ASN C 1 444 ? 29.848 235.345 299.191 1.00 27.27 783 ASN C CA 1
ATOM 13705 C C . ASN C 1 444 ? 28.557 234.569 299.393 1.00 30.23 783 ASN C C 1
ATOM 13706 O O . ASN C 1 444 ? 27.753 234.446 298.465 1.00 27.34 783 ASN C O 1
ATOM 13711 N N . ILE C 1 445 ? 28.367 234.048 300.601 1.00 28.77 784 ILE C N 1
ATOM 13712 C CA . ILE C 1 445 ? 27.114 233.432 301.021 1.00 28.51 784 ILE C CA 1
ATOM 13713 C C . ILE C 1 445 ? 26.480 234.379 302.030 1.00 34.50 784 ILE C C 1
ATOM 13714 O O . ILE C 1 445 ? 26.930 234.465 303.179 1.00 31.31 784 ILE C O 1
ATOM 13719 N N . GLU C 1 446 ? 25.447 235.105 301.606 1.00 33.45 785 GLU C N 1
ATOM 13720 C CA . GLU C 1 446 ? 24.883 236.166 302.428 1.00 29.09 785 GLU C CA 1
ATOM 13721 C C . GLU C 1 446 ? 23.362 236.113 302.408 1.00 33.11 785 GLU C C 1
ATOM 13722 O O . GLU C 1 446 ? 22.752 235.850 301.369 1.00 33.42 785 GLU C O 1
ATOM 13728 N N . TYR C 1 447 ? 22.762 236.366 303.569 1.00 28.57 786 TYR C N 1
ATOM 13729 C CA . TYR C 1 447 ? 21.322 236.508 303.716 1.00 29.71 786 TYR C CA 1
ATOM 13730 C C . TYR C 1 447 ? 20.991 237.942 304.103 1.00 31.05 786 TYR C C 1
ATOM 13731 O O . TYR C 1 447 ? 21.695 238.554 304.913 1.00 31.28 786 TYR C O 1
ATOM 13740 N N . GLN C 1 448 ? 19.915 238.472 303.526 1.00 31.43 787 GLN C N 1
ATOM 13741 C CA . GLN C 1 448 ? 19.438 239.792 303.899 1.00 35.05 787 GLN C CA 1
ATOM 13742 C C . GLN C 1 448 ? 18.758 239.738 305.266 1.00 35.34 787 GLN C C 1
ATOM 13743 O O . GLN C 1 448 ? 18.358 238.667 305.728 1.00 37.61 787 GLN C O 1
ATOM 13749 N N . PRO C 1 449 ? 18.639 240.880 305.944 1.00 41.44 788 PRO C N 1
ATOM 13750 C CA . PRO C 1 449 ? 17.869 240.910 307.193 1.00 37.92 788 PRO C CA 1
ATOM 13751 C C . PRO C 1 449 ? 16.448 240.413 306.972 1.00 37.50 788 PRO C C 1
ATOM 13752 O O . PRO C 1 449 ? 15.790 240.767 305.992 1.00 36.16 788 PRO C O 1
ATOM 13756 N N . GLY C 1 450 ? 15.982 239.573 307.895 1.00 41.12 789 GLY C N 1
ATOM 13757 C CA . GLY C 1 450 ? 14.675 238.966 307.791 1.00 40.07 789 GLY C CA 1
ATOM 13758 C C . GLY C 1 450 ? 14.636 237.653 307.039 1.00 42.68 789 GLY C C 1
ATOM 13759 O O . GLY C 1 450 ? 13.583 237.004 307.014 1.00 44.92 789 GLY C O 1
ATOM 13760 N N . GLN C 1 451 ? 15.743 237.243 306.425 1.00 34.57 790 GLN C N 1
ATOM 13761 C CA . GLN C 1 451 ? 15.821 235.988 305.689 1.00 34.04 790 GLN C CA 1
ATOM 13762 C C . GLN C 1 451 ? 16.571 234.958 306.523 1.00 37.24 790 GLN C C 1
ATOM 13763 O O . GLN C 1 451 ? 17.660 235.240 307.034 1.00 41.19 790 GLN C O 1
ATOM 13769 N N . SER C 1 452 ? 15.989 233.767 306.656 1.00 36.20 791 SER C N 1
ATOM 13770 C CA . SER C 1 452 ? 16.587 232.714 307.474 1.00 36.09 791 SER C CA 1
ATOM 13771 C C . SER C 1 452 ? 16.111 231.365 306.955 1.00 36.72 791 SER C C 1
ATOM 13772 O O . SER C 1 452 ? 14.953 230.992 307.167 1.00 35.15 791 SER C O 1
ATOM 13775 N N . PHE C 1 453 ? 17.004 230.638 306.287 1.00 34.76 792 PHE C N 1
ATOM 13776 C CA . PHE C 1 453 ? 16.715 229.292 305.811 1.00 32.87 792 PHE C CA 1
ATOM 13777 C C . PHE C 1 453 ? 18.034 228.607 305.486 1.00 33.30 792 PHE C C 1
ATOM 13778 O O . PHE C 1 453 ? 19.074 229.257 305.359 1.00 31.89 792 PHE C O 1
ATOM 13786 N N . VAL C 1 454 ? 17.975 227.281 305.356 1.00 31.58 793 VAL C N 1
ATOM 13787 C CA . VAL C 1 454 ? 19.169 226.505 305.039 1.00 27.84 793 VAL C CA 1
ATOM 13788 C C . VAL C 1 454 ? 19.548 226.730 303.582 1.00 30.85 793 VAL C C 1
ATOM 13789 O O . VAL C 1 454 ? 18.711 226.608 302.678 1.00 32.31 793 VAL C O 1
ATOM 13793 N N . GLY C 1 455 ? 20.818 227.054 303.345 1.00 31.81 794 GLY C N 1
ATOM 13794 C CA . GLY C 1 455 ? 21.280 227.360 302.005 1.00 29.41 794 GLY C CA 1
ATOM 13795 C C . GLY C 1 455 ? 21.901 226.189 301.272 1.00 30.41 794 GLY C C 1
ATOM 13796 O O . GLY C 1 455 ? 21.836 226.119 300.042 1.00 32.34 794 GLY C O 1
ATOM 13797 N N . PHE C 1 456 ? 22.512 225.265 302.013 1.00 24.49 795 PHE C N 1
ATOM 13798 C CA . PHE C 1 456 ? 23.156 224.090 301.439 1.00 25.08 795 PHE C CA 1
ATOM 13799 C C . PHE C 1 456 ? 22.753 222.860 302.236 1.00 30.91 795 PHE C C 1
ATOM 13800 O O . PHE C 1 456 ? 22.792 222.881 303.471 1.00 31.38 795 PHE C O 1
ATOM 13808 N N . THR C 1 457 ? 22.379 221.789 301.537 1.00 28.77 796 THR C N 1
ATOM 13809 C CA . THR C 1 457 ? 22.183 220.486 302.156 1.00 27.97 796 THR C CA 1
ATOM 13810 C C . THR C 1 457 ? 23.006 219.450 301.407 1.00 26.44 796 THR C C 1
ATOM 13811 O O . THR C 1 457 ? 23.053 219.452 300.173 1.00 26.17 796 THR C O 1
ATOM 13815 N N . VAL C 1 458 ? 23.660 218.571 302.162 1.00 26.30 797 VAL C N 1
ATOM 13816 C CA . VAL C 1 458 ? 24.520 217.530 301.614 1.00 25.71 797 VAL C CA 1
ATOM 13817 C C . VAL C 1 458 ? 23.967 216.187 302.069 1.00 28.75 797 VAL C C 1
ATOM 13818 O O . VAL C 1 458 ? 23.880 215.924 303.275 1.00 35.31 797 VAL C O 1
ATOM 13822 N N . ASP C 1 459 ? 23.594 215.343 301.109 1.00 29.15 798 ASP C N 1
ATOM 13823 C CA . ASP C 1 459 ? 22.979 214.052 301.389 1.00 27.53 798 ASP C CA 1
ATOM 13824 C C . ASP C 1 459 ? 23.707 212.950 300.631 1.00 30.89 798 ASP C C 1
ATOM 13825 O O . ASP C 1 459 ? 24.471 213.208 299.697 1.00 30.27 798 ASP C O 1
ATOM 13830 N N . GLY C 1 460 ? 23.448 211.710 301.042 1.00 34.17 799 GLY C N 1
ATOM 13831 C CA . GLY C 1 460 ? 24.074 210.564 300.405 1.00 33.94 799 GLY C CA 1
ATOM 13832 C C . GLY C 1 460 ? 25.581 210.613 300.541 1.00 34.91 799 GLY C C 1
ATOM 13833 O O . GLY C 1 460 ? 26.127 210.872 301.618 1.00 29.65 799 GLY C O 1
ATOM 13834 N N . SER C 1 461 ? 26.269 210.365 299.428 1.00 32.19 800 SER C N 1
ATOM 13835 C CA . SER C 1 461 ? 27.723 210.467 299.400 1.00 32.64 800 SER C CA 1
ATOM 13836 C C . SER C 1 461 ? 28.146 211.704 298.619 1.00 30.64 800 SER C C 1
ATOM 13837 O O . SER C 1 461 ? 29.027 211.633 297.757 1.00 29.08 800 SER C O 1
ATOM 13840 N N . SER C 1 462 ? 27.518 212.837 298.913 1.00 26.31 801 SER C N 1
ATOM 13841 C CA . SER C 1 462 ? 27.866 214.100 298.284 1.00 26.51 801 SER C CA 1
ATOM 13842 C C . SER C 1 462 ? 28.917 214.837 299.109 1.00 27.97 801 SER C C 1
ATOM 13843 O O . SER C 1 462 ? 29.160 214.523 300.276 1.00 27.73 801 SER C O 1
ATOM 13846 N N . ARG C 1 463 ? 29.557 215.821 298.477 1.00 22.53 802 ARG C N 1
ATOM 13847 C CA . ARG C 1 463 ? 30.663 216.541 299.097 1.00 27.25 802 ARG C CA 1
ATOM 13848 C C . ARG C 1 463 ? 30.592 218.014 298.727 1.00 27.44 802 ARG C C 1
ATOM 13849 O O . ARG C 1 463 ? 30.387 218.356 297.559 1.00 27.60 802 ARG C O 1
ATOM 13857 N N . LEU C 1 464 ? 30.772 218.877 299.722 1.00 26.19 803 LEU C N 1
ATOM 13858 C CA . LEU C 1 464 ? 30.743 220.322 299.542 1.00 26.56 803 LEU C CA 1
ATOM 13859 C C . LEU C 1 464 ? 32.047 220.920 300.052 1.00 29.80 803 LEU C C 1
ATOM 13860 O O . LEU C 1 464 ? 32.498 220.589 301.154 1.00 26.29 803 LEU C O 1
ATOM 13865 N N . SER C 1 465 ? 32.646 221.800 299.252 1.00 28.38 804 SER C N 1
ATOM 13866 C CA . SER C 1 465 ? 33.906 222.450 299.592 1.00 25.90 804 SER C CA 1
ATOM 13867 C C . SER C 1 465 ? 33.745 223.950 299.406 1.00 26.67 804 SER C C 1
ATOM 13868 O O . SER C 1 465 ? 33.414 224.409 298.307 1.00 31.14 804 SER C O 1
ATOM 13871 N N . ILE C 1 466 ? 33.975 224.710 300.475 1.00 22.56 805 ILE C N 1
ATOM 13872 C CA . ILE C 1 466 ? 33.852 226.163 300.465 1.00 25.86 805 ILE C CA 1
ATOM 13873 C C . ILE C 1 466 ? 35.215 226.751 300.802 1.00 29.93 805 ILE C C 1
ATOM 13874 O O . ILE C 1 466 ? 35.832 226.362 301.800 1.00 32.50 805 ILE C O 1
ATOM 13879 N N . SER C 1 467 ? 35.681 227.690 299.977 1.00 27.11 806 SER C N 1
ATOM 13880 C CA A SER C 1 467 ? 37.034 228.215 300.095 0.52 26.30 806 SER C CA 1
ATOM 13881 C CA B SER C 1 467 ? 37.031 228.219 300.109 0.48 26.33 806 SER C CA 1
ATOM 13882 C C . SER C 1 467 ? 37.059 229.710 299.810 1.00 27.80 806 SER C C 1
ATOM 13883 O O . SER C 1 467 ? 36.329 230.195 298.942 1.00 28.33 806 SER C O 1
ATOM 13888 N N . ASP C 1 468 ? 37.916 230.425 300.547 1.00 26.91 807 ASP C N 1
ATOM 13889 C CA . ASP C 1 468 ? 38.205 231.845 300.322 1.00 31.42 807 ASP C CA 1
ATOM 13890 C C . ASP C 1 468 ? 36.938 232.670 300.104 1.00 34.36 807 ASP C C 1
ATOM 13891 O O . ASP C 1 468 ? 36.874 233.528 299.220 1.00 28.63 807 ASP C O 1
ATOM 13896 N N . SER C 1 469 ? 35.924 232.419 300.927 1.00 31.09 808 SER C N 1
ATOM 13897 C CA . SER C 1 469 ? 34.628 233.061 300.782 1.00 31.14 808 SER C CA 1
ATOM 13898 C C . SER C 1 469 ? 34.196 233.662 302.112 1.00 31.05 808 SER C C 1
ATOM 13899 O O . SER C 1 469 ? 34.762 233.372 303.169 1.00 31.11 808 SER C O 1
ATOM 13902 N N . THR C 1 470 ? 33.176 234.512 302.045 1.00 30.28 809 THR C N 1
ATOM 13903 C CA . THR C 1 470 ? 32.543 235.086 303.222 1.00 27.79 809 THR C CA 1
ATOM 13904 C C . THR C 1 470 ? 31.158 234.481 303.399 1.00 32.39 809 THR C C 1
ATOM 13905 O O . THR C 1 470 ? 30.454 234.222 302.418 1.00 29.43 809 THR C O 1
ATOM 13909 N N . ILE C 1 471 ? 30.773 234.256 304.651 1.00 28.26 810 ILE C N 1
ATOM 13910 C CA . ILE C 1 471 ? 29.428 233.813 304.996 1.00 29.64 810 ILE C CA 1
ATOM 13911 C C . ILE C 1 471 ? 28.845 234.861 305.933 1.00 32.87 810 ILE C C 1
ATOM 13912 O O . ILE C 1 471 ? 29.298 235.005 307.075 1.00 32.36 810 ILE C O 1
ATOM 13917 N N . LEU C 1 472 ? 27.848 235.597 305.450 1.00 29.28 811 LEU C N 1
ATOM 13918 C CA . LEU C 1 472 ? 27.280 236.737 306.160 1.00 33.61 811 LEU C CA 1
ATOM 13919 C C . LEU C 1 472 ? 25.845 236.424 306.560 1.00 33.31 811 LEU C C 1
ATOM 13920 O O . LEU C 1 472 ? 24.992 236.192 305.697 1.00 32.42 811 LEU C O 1
ATOM 13925 N N . LEU C 1 473 ? 25.580 236.430 307.864 1.00 32.50 812 LEU C N 1
ATOM 13926 C CA . LEU C 1 473 ? 24.262 236.138 308.393 1.00 31.23 812 LEU C CA 1
ATOM 13927 C C . LEU C 1 473 ? 23.720 237.353 309.131 1.00 33.15 812 LEU C C 1
ATOM 13928 O O . LEU C 1 473 ? 24.448 237.962 309.928 1.00 36.78 812 LEU C O 1
ATOM 13933 N N . PRO C 1 474 ? 22.467 237.738 308.901 1.00 33.64 813 PRO C N 1
ATOM 13934 C CA . PRO C 1 474 ? 21.893 238.871 309.636 1.00 37.30 813 PRO C CA 1
ATOM 13935 C C . PRO C 1 474 ? 21.682 238.523 311.102 1.00 40.24 813 PRO C C 1
ATOM 13936 O O . PRO C 1 474 ? 21.822 237.377 311.534 1.00 40.87 813 PRO C O 1
ATOM 13940 N N . ASN C 1 475 ? 21.330 239.553 311.876 1.00 50.38 814 ASN C N 1
ATOM 13941 C CA . ASN C 1 475 ? 21.225 239.390 313.322 1.00 55.13 814 ASN C CA 1
ATOM 13942 C C . ASN C 1 475 ? 20.115 238.420 313.712 1.00 44.47 814 ASN C C 1
ATOM 13943 O O . ASN C 1 475 ? 20.247 237.700 314.708 1.00 42.39 814 ASN C O 1
ATOM 13948 N N . ASP C 1 476 ? 19.026 238.378 312.949 1.00 41.10 815 ASP C N 1
ATOM 13949 C CA . ASP C 1 476 ? 17.876 237.551 313.292 1.00 44.65 815 ASP C CA 1
ATOM 13950 C C . ASP C 1 476 ? 17.920 236.162 312.658 1.00 41.36 815 ASP C C 1
ATOM 13951 O O . ASP C 1 476 ? 16.942 235.416 312.768 1.00 43.32 815 ASP C O 1
ATOM 13956 N N . TYR C 1 477 ? 19.024 235.802 312.005 1.00 33.03 816 TYR C N 1
ATOM 13957 C CA . TYR C 1 477 ? 19.163 234.471 311.423 1.00 35.49 816 TYR C CA 1
ATOM 13958 C C . TYR C 1 477 ? 19.143 233.415 312.523 1.00 39.48 816 TYR C C 1
ATOM 13959 O O . TYR C 1 477 ? 19.928 233.481 313.473 1.00 39.61 816 TYR C O 1
ATOM 13968 N N . SER C 1 478 ? 18.241 232.434 312.395 1.00 36.35 817 SER C N 1
ATOM 13969 C CA . SER C 1 478 ? 17.984 231.499 313.486 1.00 38.82 817 SER C CA 1
ATOM 13970 C C . SER C 1 478 ? 18.134 230.029 313.098 1.00 35.22 817 SER C C 1
ATOM 13971 O O . SER C 1 478 ? 17.809 229.156 313.911 1.00 35.06 817 SER C O 1
ATOM 13974 N N . THR C 1 479 ? 18.614 229.725 311.893 1.00 34.44 818 THR C N 1
ATOM 13975 C CA . THR C 1 479 ? 18.888 228.337 311.533 1.00 31.41 818 THR C CA 1
ATOM 13976 C C . THR C 1 479 ? 20.368 228.178 311.199 1.00 36.50 818 THR C C 1
ATOM 13977 O O . THR C 1 479 ? 21.202 228.919 311.730 1.00 40.75 818 THR C O 1
ATOM 13981 N N . VAL C 1 480 ? 20.716 227.219 310.346 1.00 29.15 819 VAL C N 1
ATOM 13982 C CA . VAL C 1 480 ? 22.107 227.060 309.922 1.00 29.37 819 VAL C CA 1
ATOM 13983 C C . VAL C 1 480 ? 22.191 227.194 308.405 1.00 33.48 819 VAL C C 1
ATOM 13984 O O . VAL C 1 480 ? 21.247 226.819 307.695 1.00 32.03 819 VAL C O 1
ATOM 13988 N N . PRO C 1 481 ? 23.290 227.731 307.864 1.00 33.88 820 PRO C N 1
ATOM 13989 C CA . PRO C 1 481 ? 23.409 227.830 306.402 1.00 31.69 820 PRO C CA 1
ATOM 13990 C C . PRO C 1 481 ? 23.727 226.514 305.716 1.00 30.98 820 PRO C C 1
ATOM 13991 O O . PRO C 1 481 ? 23.427 226.378 304.522 1.00 31.32 820 PRO C O 1
ATOM 13995 N N . ILE C 1 482 ? 24.321 225.549 306.417 1.00 28.04 821 ILE C N 1
ATOM 13996 C CA . ILE C 1 482 ? 24.745 224.284 305.826 1.00 29.61 821 ILE C CA 1
ATOM 13997 C C . ILE C 1 482 ? 24.264 223.143 306.712 1.00 31.56 821 ILE C C 1
ATOM 13998 O O . ILE C 1 482 ? 24.401 223.205 307.939 1.00 31.96 821 ILE C O 1
ATOM 14003 N N . VAL C 1 483 ? 23.708 222.103 306.092 1.00 29.25 822 VAL C N 1
ATOM 14004 C CA . VAL C 1 483 ? 23.298 220.886 306.786 1.00 28.89 822 VAL C CA 1
ATOM 14005 C C . VAL C 1 483 ? 23.970 219.702 306.106 1.00 31.95 822 VAL C C 1
ATOM 14006 O O . VAL C 1 483 ? 23.868 219.544 304.884 1.00 34.97 822 VAL C O 1
ATOM 14010 N N . ASN C 1 484 ? 24.644 218.867 306.894 1.00 26.84 823 ASN C N 1
ATOM 14011 C CA . ASN C 1 484 ? 25.435 217.751 306.382 1.00 28.18 823 ASN C CA 1
ATOM 14012 C C . ASN C 1 484 ? 24.841 216.446 306.900 1.00 31.66 823 ASN C C 1
ATOM 14013 O O . ASN C 1 484 ? 24.909 216.164 308.101 1.00 30.65 823 ASN C O 1
ATOM 14018 N N . ASN C 1 485 ? 24.276 215.646 305.997 1.00 28.32 824 ASN C N 1
ATOM 14019 C CA . ASN C 1 485 ? 23.603 214.402 306.345 1.00 30.95 824 ASN C CA 1
ATOM 14020 C C . ASN C 1 485 ? 24.317 213.210 305.716 1.00 30.99 824 ASN C C 1
ATOM 14021 O O . ASN C 1 485 ? 25.184 213.356 304.851 1.00 29.71 824 ASN C O 1
ATOM 14026 N N . GLY C 1 486 ? 23.929 212.019 306.172 1.00 32.38 825 GLY C N 1
ATOM 14027 C CA . GLY C 1 486 ? 24.363 210.783 305.534 1.00 31.12 825 GLY C CA 1
ATOM 14028 C C . GLY C 1 486 ? 25.868 210.608 305.554 1.00 31.54 825 GLY C C 1
ATOM 14029 O O . GLY C 1 486 ? 26.524 210.738 306.593 1.00 34.29 825 GLY C O 1
ATOM 14030 N N . ASP C 1 487 ? 26.421 210.286 304.385 1.00 32.13 826 ASP C N 1
ATOM 14031 C CA . ASP C 1 487 ? 27.857 210.188 304.169 1.00 32.13 826 ASP C CA 1
ATOM 14032 C C . ASP C 1 487 ? 28.439 211.490 303.620 1.00 31.42 826 ASP C C 1
ATOM 14033 O O . ASP C 1 487 ? 29.498 211.476 302.983 1.00 28.76 826 ASP C O 1
ATOM 14038 N N . GLY C 1 488 ? 27.766 212.613 303.852 1.00 26.26 827 GLY C N 1
ATOM 14039 C CA . GLY C 1 488 ? 28.196 213.861 303.256 1.00 28.24 827 GLY C CA 1
ATOM 14040 C C . GLY C 1 488 ? 29.452 214.414 303.902 1.00 30.04 827 GLY C C 1
ATOM 14041 O O . GLY C 1 488 ? 29.746 214.169 305.073 1.00 25.89 827 GLY C O 1
ATOM 14042 N N . VAL C 1 489 ? 30.199 215.184 303.115 1.00 25.78 828 VAL C N 1
ATOM 14043 C CA . VAL C 1 489 ? 31.423 215.839 303.560 1.00 26.52 828 VAL C CA 1
ATOM 14044 C C . VAL C 1 489 ? 31.271 217.337 303.338 1.00 27.33 828 VAL C C 1
ATOM 14045 O O . VAL C 1 489 ? 30.805 217.768 302.276 1.00 27.02 828 VAL C O 1
ATOM 14049 N N . VAL C 1 490 ? 31.655 218.126 304.338 1.00 27.81 829 VAL C N 1
ATOM 14050 C CA . VAL C 1 490 ? 31.708 219.578 304.221 1.00 28.20 829 VAL C CA 1
ATOM 14051 C C . VAL C 1 490 ? 33.090 220.036 304.660 1.00 27.25 829 VAL C C 1
ATOM 14052 O O . VAL C 1 490 ? 33.566 219.648 305.733 1.00 30.30 829 VAL C O 1
ATOM 14056 N N . SER C 1 491 ? 33.732 220.857 303.831 1.00 26.70 830 SER C N 1
ATOM 14057 C CA . SER C 1 491 ? 35.079 22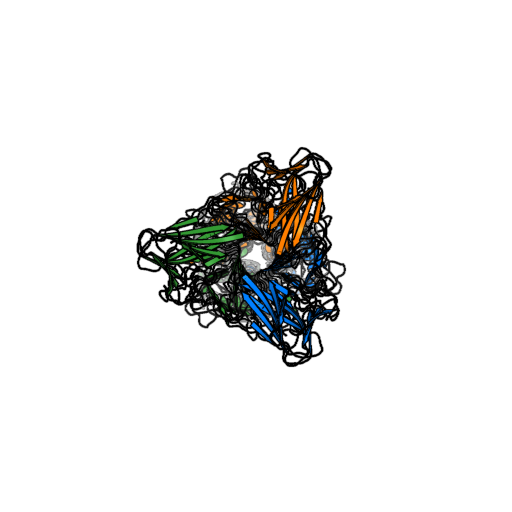1.349 304.085 1.00 24.32 830 SER C CA 1
ATOM 14058 C C . SER C 1 491 ? 35.101 222.861 303.924 1.00 28.35 830 SER C C 1
ATOM 14059 O O . SER C 1 491 ? 34.684 223.382 302.885 1.00 29.70 830 SER C O 1
ATOM 14062 N N . LEU C 1 492 ? 35.583 223.561 304.948 1.00 29.53 831 LEU C N 1
ATOM 14063 C CA . LEU C 1 492 ? 35.717 225.012 304.929 1.00 27.29 831 LEU C CA 1
ATOM 14064 C C . LEU C 1 492 ? 37.194 225.381 304.924 1.00 28.32 831 LEU C C 1
ATOM 14065 O O . LEU C 1 492 ? 37.988 224.800 305.670 1.00 32.39 831 LEU C O 1
ATOM 14070 N N . ASN C 1 493 ? 37.564 226.345 304.081 1.00 26.18 832 ASN C N 1
ATOM 14071 C CA . ASN C 1 493 ? 38.970 226.684 303.867 1.00 28.56 832 ASN C CA 1
ATOM 14072 C C . ASN C 1 493 ? 39.117 228.197 303.782 1.00 31.95 832 ASN C C 1
ATOM 14073 O O . ASN C 1 493 ? 38.673 228.810 302.806 1.00 30.18 832 ASN C O 1
ATOM 14078 N N . ASN C 1 494 ? 39.751 228.790 304.795 1.00 28.44 833 ASN C N 1
ATOM 14079 C CA . ASN C 1 494 ? 40.090 230.215 304.805 1.00 27.73 833 ASN C CA 1
ATOM 14080 C C . ASN C 1 494 ? 38.859 231.085 304.559 1.00 28.45 833 ASN C C 1
ATOM 14081 O O . ASN C 1 494 ? 38.861 231.987 303.719 1.00 30.14 833 ASN C O 1
ATOM 14086 N N . CYS C 1 495 ? 37.798 230.811 305.310 1.00 24.72 834 CYS C N 1
ATOM 14087 C CA . CYS C 1 495 ? 36.522 231.487 305.133 1.00 26.08 834 CYS C CA 1
ATOM 14088 C C . CYS C 1 495 ? 36.251 232.444 306.285 1.00 26.98 834 CYS C C 1
ATOM 14089 O O . CYS C 1 495 ? 36.595 232.163 307.437 1.00 25.63 834 CYS C O 1
ATOM 14092 N N . SER C 1 496 ? 35.629 233.574 305.959 1.00 28.50 835 SER C N 1
ATOM 14093 C CA . SER C 1 496 ? 35.161 234.522 306.962 1.00 27.37 835 SER C CA 1
ATOM 14094 C C . SER C 1 496 ? 33.812 234.051 307.492 1.00 31.97 835 SER C C 1
ATOM 14095 O O . SER C 1 496 ? 32.848 233.932 306.727 1.00 30.08 835 SER C O 1
ATOM 14098 N N . LEU C 1 497 ? 33.741 233.778 308.794 1.00 29.85 836 LEU C N 1
ATOM 14099 C CA . LEU C 1 497 ? 32.566 233.131 309.352 1.00 26.81 836 LEU C CA 1
ATOM 14100 C C . LEU C 1 497 ? 31.918 233.987 310.435 1.00 28.91 836 LEU C C 1
ATOM 14101 O O . LEU C 1 497 ? 32.606 234.728 311.146 1.00 31.02 836 LEU C O 1
ATOM 14106 N N . PRO C 1 498 ? 30.590 233.898 310.591 1.00 30.51 837 PRO C N 1
ATOM 14107 C CA . PRO C 1 498 ? 29.868 234.672 311.628 1.00 34.45 837 PRO C CA 1
ATOM 14108 C C . PRO C 1 498 ? 29.825 233.948 312.974 1.00 34.73 837 PRO C C 1
ATOM 14109 O O . PRO C 1 498 ? 28.817 233.380 313.400 1.00 37.39 837 PRO C O 1
ATOM 14113 N N . LEU C 1 499 ? 30.954 233.968 313.677 1.00 32.79 838 LEU C N 1
ATOM 14114 C CA . LEU C 1 499 ? 31.124 233.192 314.897 1.00 32.95 838 LEU C CA 1
ATOM 14115 C C . LEU C 1 499 ? 30.945 234.021 316.159 1.00 31.86 838 LEU C C 1
ATOM 14116 O O . LEU C 1 499 ? 31.026 233.470 317.265 1.00 33.57 838 LEU C O 1
ATOM 14121 N N . TYR C 1 500 ? 30.697 235.326 316.021 1.00 26.83 839 TYR C N 1
ATOM 14122 C CA . TYR C 1 500 ? 30.483 236.209 317.160 1.00 30.08 839 TYR C CA 1
ATOM 14123 C C . TYR C 1 500 ? 29.295 237.132 316.916 1.00 34.55 839 TYR C C 1
ATOM 14124 O O . TYR C 1 500 ? 29.150 237.727 315.842 1.00 39.21 839 TYR C O 1
ATOM 14133 N N . GLY C 1 501 ? 28.433 237.237 317.926 1.00 33.28 840 GLY C N 1
ATOM 14134 C CA . GLY C 1 501 ? 27.436 238.283 318.001 1.00 31.46 840 GLY C CA 1
ATOM 14135 C C . GLY C 1 501 ? 26.025 237.784 318.232 1.00 38.85 840 GLY C C 1
ATOM 14136 O O . GLY C 1 501 ? 25.201 238.521 318.786 1.00 42.23 840 GLY C O 1
ATOM 14137 N N . SER C 1 502 ? 25.727 236.563 317.806 1.00 37.11 841 SER C N 1
ATOM 14138 C CA . SER C 1 502 ? 24.364 236.057 317.763 1.00 38.82 841 SER C CA 1
ATOM 14139 C C . SER C 1 502 ? 24.119 235.038 318.866 1.00 39.73 841 SER C C 1
ATOM 14140 O O . SER C 1 502 ? 24.994 234.224 319.176 1.00 41.88 841 SER C O 1
ATOM 14143 N N . THR C 1 503 ? 22.925 235.098 319.455 1.00 39.62 842 THR C N 1
ATOM 14144 C CA . THR C 1 503 ? 22.438 234.087 320.383 1.00 41.85 842 THR C CA 1
ATOM 14145 C C . THR C 1 503 ? 21.274 233.293 319.809 1.00 45.58 842 THR C C 1
ATOM 14146 O O . THR C 1 503 ? 20.645 232.525 320.542 1.00 47.52 842 THR C O 1
ATOM 14150 N N . THR C 1 504 ? 20.963 233.463 318.521 1.00 47.35 843 THR C N 1
ATOM 14151 C CA . THR C 1 504 ? 19.842 232.773 317.900 1.00 47.76 843 THR C CA 1
ATOM 14152 C C . THR C 1 504 ? 20.235 231.865 316.743 1.00 47.15 843 THR C C 1
ATOM 14153 O O . THR C 1 504 ? 19.384 231.102 316.271 1.00 45.14 843 THR C O 1
ATOM 14157 N N . ILE C 1 505 ? 21.485 231.922 316.273 1.00 41.08 844 ILE C N 1
ATOM 14158 C CA . ILE C 1 505 ? 21.931 231.010 315.228 1.00 38.99 844 ILE C CA 1
ATOM 14159 C C . ILE C 1 505 ? 21.728 229.573 315.684 1.00 37.91 844 ILE C C 1
ATOM 14160 O O . ILE C 1 505 ? 21.948 229.234 316.855 1.00 39.88 844 ILE C O 1
ATOM 14165 N N . ALA C 1 506 ? 21.274 228.725 314.758 1.00 32.88 845 ALA C N 1
ATOM 14166 C CA . ALA C 1 506 ? 21.149 227.286 314.993 1.00 34.18 845 ALA C CA 1
ATOM 14167 C C . ALA C 1 506 ? 20.172 226.985 316.126 1.00 38.07 845 ALA C C 1
ATOM 14168 O O . ALA C 1 506 ? 20.406 226.102 316.954 1.00 37.05 845 ALA C O 1
ATOM 14170 N N . THR C 1 507 ? 19.068 227.727 316.167 1.00 34.41 846 THR C N 1
ATOM 14171 C CA . THR C 1 507 ? 18.027 227.447 317.145 1.00 37.38 846 THR C CA 1
ATOM 14172 C C . THR C 1 507 ? 17.456 226.056 316.910 1.00 37.01 846 THR C C 1
ATOM 14173 O O . THR C 1 507 ? 17.027 225.726 315.801 1.00 30.56 846 THR C O 1
ATOM 14177 N N . GLY C 1 508 ? 17.461 225.234 317.957 1.00 37.95 847 GLY C N 1
ATOM 14178 C CA . GLY C 1 508 ? 16.952 223.884 317.867 1.00 35.31 847 GLY C CA 1
ATOM 14179 C C . GLY C 1 508 ? 17.944 222.848 317.387 1.00 38.40 847 GLY C C 1
ATOM 14180 O O . GLY C 1 508 ? 17.565 221.681 317.226 1.00 42.40 847 GLY C O 1
ATOM 14181 N N . PHE C 1 509 ? 19.195 223.230 317.146 1.00 29.14 848 PHE C N 1
ATOM 14182 C CA . PHE C 1 509 ? 20.224 222.275 316.778 1.00 28.32 848 PHE C CA 1
ATOM 14183 C C . PHE C 1 509 ? 20.990 221.844 318.028 1.00 31.27 848 PHE C C 1
ATOM 14184 O O . PHE C 1 509 ? 20.749 222.336 319.134 1.00 34.02 848 PHE C O 1
ATOM 14192 N N . ALA C 1 510 ? 21.924 220.905 317.853 1.00 28.40 849 ALA C N 1
ATOM 14193 C CA . ALA C 1 510 ? 22.638 220.347 318.998 1.00 31.26 849 ALA C CA 1
ATOM 14194 C C . ALA C 1 510 ? 23.391 221.427 319.765 1.00 31.74 849 ALA C C 1
ATOM 14195 O O . ALA C 1 510 ? 23.392 221.437 321.002 1.00 33.79 849 ALA C O 1
ATOM 14197 N N . THR C 1 511 ? 24.041 222.342 319.047 1.00 31.30 850 THR C N 1
ATOM 14198 C CA . THR C 1 511 ? 24.760 223.464 319.633 1.00 29.27 850 THR C CA 1
ATOM 14199 C C . THR C 1 511 ? 24.500 224.690 318.769 1.00 34.08 850 THR C C 1
ATOM 14200 O O . THR C 1 511 ? 23.844 224.607 317.726 1.00 34.01 850 THR C O 1
ATOM 14204 N N . ARG C 1 512 ? 25.016 225.840 319.199 1.00 28.49 851 ARG C N 1
ATOM 14205 C CA . ARG C 1 512 ? 25.058 227.006 318.320 1.00 34.83 851 ARG C CA 1
ATOM 14206 C C . ARG C 1 512 ? 26.198 226.774 317.338 1.00 30.38 851 ARG C C 1
ATOM 14207 O O . ARG C 1 512 ? 27.360 227.068 317.627 1.00 29.47 851 ARG C O 1
ATOM 14215 N N . GLN C 1 513 ? 25.861 226.228 316.173 1.00 27.53 852 GLN C N 1
ATOM 14216 C CA . GLN C 1 513 ? 26.835 225.737 315.214 1.00 30.66 852 GLN C CA 1
ATOM 14217 C C . GLN C 1 513 ? 26.481 226.240 313.823 1.00 30.38 852 GLN C C 1
ATOM 14218 O O . GLN C 1 513 ? 25.315 226.513 313.524 1.00 33.03 852 GLN C O 1
ATOM 14224 N N . LEU C 1 514 ? 27.500 226.351 312.968 1.00 33.04 853 LEU C N 1
ATOM 14225 C CA . LEU C 1 514 ? 27.275 226.829 311.608 1.00 32.17 853 LEU C CA 1
ATOM 14226 C C . LEU C 1 514 ? 26.820 225.718 310.672 1.00 28.89 853 LEU C C 1
ATOM 14227 O O . LEU C 1 514 ? 26.122 225.990 309.690 1.00 28.81 853 LEU C O 1
ATOM 14232 N N . ILE C 1 515 ? 27.198 224.474 310.949 1.00 32.22 854 ILE C N 1
ATOM 14233 C CA . ILE C 1 515 ? 26.864 223.342 310.095 1.00 28.55 854 ILE C CA 1
ATOM 14234 C C . ILE C 1 515 ? 25.975 222.394 310.886 1.00 33.38 854 ILE C C 1
ATOM 14235 O O . ILE C 1 515 ? 26.380 221.887 311.940 1.00 33.38 854 ILE C O 1
ATOM 14240 N N . GLY C 1 516 ? 24.766 222.161 310.380 1.00 29.20 855 GLY C N 1
ATOM 14241 C CA . GLY C 1 516 ? 23.848 221.217 310.978 1.00 26.39 855 GLY C CA 1
ATOM 14242 C C . GLY C 1 516 ? 24.019 219.822 310.406 1.00 32.01 855 GLY C C 1
ATOM 14243 O O . GLY C 1 516 ? 24.963 219.524 309.672 1.00 31.17 855 GLY C O 1
ATOM 14244 N N . GLY C 1 517 ? 23.072 218.956 310.749 1.00 29.28 856 GLY C N 1
ATOM 14245 C CA . GLY C 1 517 ? 23.115 217.577 310.318 1.00 33.54 856 GLY C CA 1
ATOM 14246 C C . GLY C 1 517 ? 23.986 216.725 311.223 1.00 32.76 856 GLY C C 1
ATOM 14247 O O . GLY C 1 517 ? 24.719 217.212 312.085 1.00 30.53 856 GLY C O 1
ATOM 14248 N N . LEU C 1 518 ? 23.907 215.415 311.007 1.00 31.58 857 LEU C N 1
ATOM 14249 C CA . LEU C 1 518 ? 24.555 214.445 311.878 1.00 30.94 857 LEU C CA 1
ATOM 14250 C C . LEU C 1 518 ? 25.817 213.837 311.277 1.00 34.69 857 LEU C C 1
ATOM 14251 O O . LEU C 1 518 ? 26.491 213.056 311.956 1.00 29.94 857 LEU C O 1
ATOM 14256 N N . SER C 1 519 ? 26.154 214.165 310.031 1.00 30.36 858 SER C N 1
ATOM 14257 C CA . SER C 1 519 ? 27.375 213.647 309.430 1.00 30.99 858 SER C CA 1
ATOM 14258 C C . SER C 1 519 ? 28.586 214.273 310.111 1.00 28.31 858 SER C C 1
ATOM 14259 O O . SER C 1 519 ? 28.706 215.501 310.175 1.00 27.32 858 SER C O 1
ATOM 14262 N N . LYS C 1 520 ? 29.485 213.430 310.621 1.00 28.63 859 LYS C N 1
ATOM 14263 C CA . LYS C 1 520 ? 30.659 213.896 311.352 1.00 26.86 859 LYS C CA 1
ATOM 14264 C C . LYS C 1 520 ? 31.827 214.254 310.445 1.00 32.12 859 LYS C C 1
ATOM 14265 O O . LYS C 1 520 ? 32.897 214.604 310.954 1.00 28.06 859 LYS C O 1
ATOM 14271 N N . LYS C 1 521 ? 31.659 214.172 309.126 1.00 29.99 860 LYS C N 1
ATOM 14272 C CA . LYS C 1 521 ? 32.746 214.447 308.187 1.00 30.34 860 LYS C CA 1
ATOM 14273 C C . LYS C 1 521 ? 32.786 215.950 307.925 1.00 28.86 860 LYS C C 1
ATOM 14274 O O . LYS C 1 521 ? 32.272 216.462 306.928 1.00 26.69 860 LYS C O 1
ATOM 14280 N N . ILE C 1 522 ? 33.418 216.666 308.855 1.00 25.98 861 ILE C N 1
ATOM 14281 C CA . ILE C 1 522 ? 33.495 218.121 308.837 1.00 23.70 861 ILE C CA 1
ATOM 14282 C C . ILE C 1 522 ? 34.957 218.527 308.951 1.00 29.15 861 ILE C C 1
ATOM 14283 O O . ILE C 1 522 ? 35.667 218.058 309.847 1.00 30.05 861 ILE C O 1
ATOM 14288 N N . MET C 1 523 ? 35.403 219.403 308.054 1.00 26.55 862 MET C N 1
ATOM 14289 C CA . MET C 1 523 ? 36.769 219.906 308.069 1.00 26.67 862 MET C CA 1
ATOM 14290 C C . MET C 1 523 ? 36.758 221.419 307.917 1.00 30.21 862 MET C C 1
ATOM 14291 O O . MET C 1 523 ? 35.957 221.971 307.157 1.00 29.01 862 MET C O 1
ATOM 14296 N N . SER C 1 524 ? 37.647 222.086 308.651 1.00 22.91 863 SER C N 1
ATOM 14297 C CA . SER C 1 524 ? 37.767 223.536 308.591 1.00 23.00 863 SER C CA 1
ATOM 14298 C C . SER C 1 524 ? 39.196 223.929 308.931 1.00 30.30 863 SER C C 1
ATOM 14299 O O . SER C 1 524 ? 39.708 223.550 309.988 1.00 26.57 863 SER C O 1
ATOM 14302 N N . ARG C 1 525 ? 39.835 224.678 308.034 1.00 21.68 864 ARG C N 1
ATOM 14303 C CA . ARG C 1 525 ? 41.175 225.194 308.277 1.00 27.80 864 ARG C CA 1
ATOM 14304 C C . ARG C 1 525 ? 41.269 226.620 307.763 1.00 28.30 864 ARG C C 1
ATOM 14305 O O . ARG C 1 525 ? 40.874 226.899 306.628 1.00 29.43 864 ARG C O 1
ATOM 14313 N N . GLY C 1 526 ? 41.807 227.512 308.594 1.00 27.98 865 GLY C N 1
ATOM 14314 C CA . GLY C 1 526 ? 42.004 228.892 308.211 1.00 25.35 865 GLY C CA 1
ATOM 14315 C C . GLY C 1 526 ? 40.793 229.783 308.365 1.00 27.48 865 GLY C C 1
ATOM 14316 O O . GLY C 1 526 ? 40.863 230.963 307.994 1.00 26.67 865 GLY C O 1
ATOM 14317 N N . CYS C 1 527 ? 39.687 229.266 308.890 1.00 24.35 866 CYS C N 1
ATOM 14318 C CA . CYS C 1 527 ? 38.515 230.094 309.112 1.00 26.68 866 CYS C CA 1
ATOM 14319 C C . CYS C 1 527 ? 38.696 230.948 310.365 1.00 29.58 866 CYS C C 1
ATOM 14320 O O . CYS C 1 527 ? 39.511 230.651 311.244 1.00 29.36 866 CYS C O 1
ATOM 14323 N N . TYR C 1 528 ? 37.918 232.022 310.440 1.00 30.28 867 TYR C N 1
ATOM 14324 C CA . TYR C 1 528 ? 38.120 233.041 311.459 1.00 31.59 867 TYR C CA 1
ATOM 14325 C C . TYR C 1 528 ? 36.809 233.783 311.664 1.00 32.09 867 TYR C C 1
ATOM 14326 O O . TYR C 1 528 ? 35.959 233.804 310.766 1.00 28.52 867 TYR C O 1
ATOM 14335 N N . PRO C 1 529 ? 36.615 234.399 312.831 1.00 32.16 868 PRO C N 1
ATOM 14336 C CA . PRO C 1 529 ? 35.461 235.288 313.004 1.00 32.75 868 PRO C CA 1
ATOM 14337 C C . PRO C 1 529 ? 35.607 236.507 312.110 1.00 32.88 868 PRO C C 1
ATOM 14338 O O . PRO C 1 529 ? 36.701 237.058 311.969 1.00 32.83 868 PRO C O 1
ATOM 14342 N N . ARG C 1 530 ? 34.487 236.919 311.505 1.00 32.42 869 ARG C N 1
ATOM 14343 C CA . ARG C 1 530 ? 34.505 237.946 310.466 1.00 34.11 869 ARG C CA 1
ATOM 14344 C C . ARG C 1 530 ? 35.332 239.160 310.875 1.00 33.93 869 ARG C C 1
ATOM 14345 O O . ARG C 1 530 ? 36.303 239.524 310.202 1.00 36.85 869 ARG C O 1
ATOM 14353 N N . ALA C 1 531 ? 34.965 239.796 311.986 1.00 33.01 870 ALA C N 1
ATOM 14354 C CA . ALA C 1 531 ? 35.621 241.017 312.439 1.00 38.39 870 ALA C CA 1
ATOM 14355 C C . ALA C 1 531 ? 36.150 240.879 313.861 1.00 39.15 870 ALA C C 1
ATOM 14356 O O . ALA C 1 531 ? 36.158 241.846 314.624 1.00 46.57 870 ALA C O 1
ATOM 14358 N N . GLY C 1 532 ? 36.598 239.687 314.230 1.00 33.48 871 GLY C N 1
ATOM 14359 C CA . GLY C 1 532 ? 37.149 239.463 315.550 1.00 35.86 871 GLY C CA 1
ATOM 14360 C C . GLY C 1 532 ? 36.145 238.856 316.509 1.00 41.97 871 GLY C C 1
ATOM 14361 O O . GLY C 1 532 ? 35.056 238.407 316.139 1.00 44.10 871 GLY C O 1
ATOM 14362 N N . PHE C 1 533 ? 36.533 238.861 317.782 1.00 39.70 872 PHE C N 1
ATOM 14363 C CA . PHE C 1 533 ? 35.775 238.191 318.829 1.00 33.11 872 PHE C CA 1
ATOM 14364 C C . PHE C 1 533 ? 36.085 238.871 320.153 1.00 33.68 872 PHE C C 1
ATOM 14365 O O . PHE C 1 533 ? 37.256 238.998 320.522 1.00 41.74 872 PHE C O 1
ATOM 14373 N N . ILE C 1 534 ? 35.045 239.310 320.856 1.00 33.67 873 ILE C N 1
ATOM 14374 C CA . ILE C 1 534 ? 35.211 239.879 322.190 1.00 35.42 873 ILE C CA 1
ATOM 14375 C C . ILE C 1 534 ? 35.317 238.717 323.173 1.00 36.79 873 ILE C C 1
ATOM 14376 O O . ILE C 1 534 ? 34.319 238.070 323.497 1.00 39.26 873 ILE C O 1
ATOM 14381 N N . THR C 1 535 ? 36.535 238.450 323.650 1.00 35.46 874 THR C N 1
ATOM 14382 C CA . THR C 1 535 ? 36.806 237.226 324.395 1.00 40.24 874 THR C CA 1
ATOM 14383 C C . THR C 1 535 ? 36.145 237.184 325.770 1.00 42.30 874 THR C C 1
ATOM 14384 O O . THR C 1 535 ? 36.233 236.149 326.439 1.00 41.23 874 THR C O 1
ATOM 14388 N N . SER C 1 536 ? 35.485 238.253 326.208 1.00 37.75 875 SER C N 1
ATOM 14389 C CA . SER C 1 536 ? 34.791 238.239 327.490 1.00 36.43 875 SER C CA 1
ATOM 14390 C C . SER C 1 536 ? 33.313 237.907 327.351 1.00 38.95 875 SER C C 1
ATOM 14391 O O . SER C 1 536 ? 32.610 237.856 328.364 1.00 36.21 875 SER C O 1
ATOM 14394 N N . ASN C 1 537 ? 32.835 237.676 326.133 1.00 35.46 876 ASN C N 1
ATOM 14395 C CA . ASN C 1 537 ? 31.419 237.463 325.844 1.00 36.24 876 ASN C CA 1
ATOM 14396 C C . ASN C 1 537 ? 31.253 236.107 325.168 1.00 33.41 876 ASN C C 1
ATOM 14397 O O . ASN C 1 537 ? 30.835 236.024 324.009 1.00 33.98 876 ASN C O 1
ATOM 14402 N N . TRP C 1 538 ? 31.556 235.035 325.905 1.00 30.13 877 TRP C N 1
ATOM 14403 C CA . TRP C 1 538 ? 31.350 233.698 325.358 1.00 30.65 877 TRP C CA 1
ATOM 14404 C C . TRP C 1 538 ? 29.877 233.410 325.111 1.00 32.78 877 TRP C C 1
ATOM 14405 O O . TRP C 1 538 ? 29.552 232.480 324.362 1.00 32.28 877 TRP C O 1
ATOM 14416 N N . ASN C 1 539 ? 28.979 234.187 325.722 1.00 31.23 878 ASN C N 1
ATOM 14417 C CA . ASN C 1 539 ? 27.551 234.010 325.493 1.00 33.91 878 ASN C CA 1
ATOM 14418 C C . ASN C 1 539 ? 27.141 234.370 324.073 1.00 32.28 878 ASN C C 1
ATOM 14419 O O . ASN C 1 539 ? 26.049 233.985 323.643 1.00 37.93 878 ASN C O 1
ATOM 14424 N N . LEU C 1 540 ? 27.981 235.103 323.341 1.00 31.79 879 LEU C N 1
ATOM 14425 C CA . LEU C 1 540 ? 27.692 235.509 321.972 1.00 34.07 879 LEU C CA 1
ATOM 14426 C C . LEU C 1 540 ? 28.488 234.704 320.951 1.00 36.22 879 LEU C C 1
ATOM 14427 O O . LEU C 1 540 ? 28.592 235.111 319.789 1.00 33.56 879 LEU C O 1
ATOM 14432 N N . GLY C 1 541 ? 29.051 233.569 321.361 1.00 34.81 880 GLY C N 1
ATOM 14433 C CA . GLY C 1 541 ? 29.906 232.790 320.490 1.00 32.81 880 GLY C CA 1
ATOM 14434 C C . GLY C 1 541 ? 29.178 231.671 319.765 1.00 33.87 880 GLY C C 1
ATOM 14435 O O . GLY C 1 541 ? 28.201 231.111 320.255 1.00 34.69 880 GLY C O 1
ATOM 14436 N N . CYS C 1 542 ? 29.683 231.354 318.576 1.00 32.21 881 CYS C N 1
ATOM 14437 C CA . CYS C 1 542 ? 29.171 230.277 317.742 1.00 31.48 881 CYS C CA 1
ATOM 14438 C C . CYS C 1 542 ? 30.346 229.440 317.258 1.00 33.40 881 CYS C C 1
ATOM 14439 O O . CYS C 1 542 ? 31.410 229.981 316.943 1.00 35.07 881 CYS C O 1
ATOM 14442 N N . ILE C 1 543 ? 30.162 228.127 317.211 1.00 27.10 882 ILE C N 1
ATOM 14443 C CA . ILE C 1 543 ? 31.200 227.226 316.746 1.00 28.40 882 ILE C CA 1
ATOM 14444 C C . ILE C 1 543 ? 30.910 226.830 315.303 1.00 26.58 882 ILE C C 1
ATOM 14445 O O . ILE C 1 543 ? 29.814 227.031 314.786 1.00 25.97 882 ILE C O 1
ATOM 14450 N N . VAL C 1 544 ? 31.915 226.259 314.638 1.00 25.08 883 VAL C N 1
ATOM 14451 C CA . VAL C 1 544 ? 31.725 225.772 313.276 1.00 27.44 883 VAL C CA 1
ATOM 14452 C C . VAL C 1 544 ? 30.886 224.501 313.280 1.00 30.93 883 VAL C C 1
ATOM 14453 O O . VAL C 1 544 ? 29.886 224.393 312.560 1.00 27.44 883 VAL C O 1
ATOM 14457 N N . SER C 1 545 ? 31.277 223.520 314.099 1.00 29.45 884 SER C N 1
ATOM 14458 C CA . SER C 1 545 ? 30.602 222.232 314.126 1.00 29.53 884 SER C CA 1
ATOM 14459 C C . SER C 1 545 ? 30.921 221.525 315.430 1.00 30.31 884 SER C C 1
ATOM 14460 O O . SER C 1 545 ? 32.060 221.623 315.906 1.00 27.25 884 SER C O 1
ATOM 14463 N N . PRO C 1 546 ? 29.964 220.813 316.032 1.00 29.44 885 PRO C N 1
ATOM 14464 C CA . PRO C 1 546 ? 30.271 220.046 317.248 1.00 27.89 885 PRO C CA 1
ATOM 14465 C C . PRO C 1 546 ? 31.096 218.798 316.985 1.00 26.70 885 PRO C C 1
ATOM 14466 O O . PRO C 1 546 ? 31.543 218.159 317.947 1.00 27.16 885 PRO C O 1
ATOM 14470 N N . TYR C 1 547 ? 31.310 218.430 315.725 1.00 24.97 886 TYR C N 1
ATOM 14471 C CA . TYR C 1 547 ? 32.082 217.242 315.397 1.00 27.58 886 TYR C CA 1
ATOM 14472 C C . TYR C 1 547 ? 33.561 217.535 315.187 1.00 30.59 886 TYR C C 1
ATOM 14473 O O . TYR C 1 547 ? 34.361 216.595 315.136 1.00 28.89 886 TYR C O 1
ATOM 14482 N N . ILE C 1 548 ? 33.943 218.806 315.062 1.00 26.74 887 ILE C N 1
ATOM 14483 C CA . ILE C 1 548 ? 35.346 219.190 315.164 1.00 26.62 887 ILE C CA 1
ATOM 14484 C C . ILE C 1 548 ? 35.679 219.247 316.647 1.00 29.20 887 ILE C C 1
ATOM 14485 O O . ILE C 1 548 ? 35.706 220.325 317.252 1.00 28.67 887 ILE C O 1
ATOM 14490 N N . ASN C 1 549 ? 35.908 218.084 317.251 1.00 27.45 888 ASN C N 1
ATOM 14491 C CA . ASN C 1 549 ? 36.047 217.992 318.698 1.00 29.85 888 ASN C CA 1
ATOM 14492 C C . ASN C 1 549 ? 37.078 216.930 319.043 1.00 29.70 888 ASN C C 1
ATOM 14493 O O . ASN C 1 549 ? 36.880 215.747 318.747 1.00 26.17 888 ASN C O 1
ATOM 14498 N N . SER C 1 550 ? 38.178 217.355 319.663 1.00 28.23 889 SER C N 1
ATOM 14499 C CA . SER C 1 550 ? 39.170 216.431 320.191 1.00 30.26 889 SER C CA 1
ATOM 14500 C C . SER C 1 550 ? 39.015 216.197 321.688 1.00 29.34 889 SER C C 1
ATOM 14501 O O . SER C 1 550 ? 39.741 215.369 322.248 1.00 28.38 889 SER C O 1
ATOM 14504 N N . VAL C 1 551 ? 38.099 216.915 322.345 1.00 22.94 890 VAL C N 1
ATOM 14505 C CA . VAL C 1 551 ? 37.678 216.533 323.685 1.00 24.70 890 VAL C CA 1
ATOM 14506 C C . VAL C 1 551 ? 37.065 215.142 323.627 1.00 28.78 890 VAL C C 1
ATOM 14507 O O . VAL C 1 551 ? 36.394 214.777 322.652 1.00 28.54 890 VAL C O 1
ATOM 14511 N N . SER C 1 552 ? 37.312 214.348 324.663 1.00 26.17 891 SER C N 1
ATOM 14512 C CA . SER C 1 552 ? 36.694 213.041 324.810 1.00 26.42 891 SER C CA 1
ATOM 14513 C C . SER C 1 552 ? 35.916 212.998 326.117 1.00 30.16 891 SER C C 1
ATOM 14514 O O . SER C 1 552 ? 36.326 213.593 327.119 1.00 31.65 891 SER C O 1
ATOM 14517 N N . ASN C 1 553 ? 34.787 212.288 326.093 1.00 28.76 892 ASN C N 1
ATOM 14518 C CA . ASN C 1 553 ? 33.866 212.240 327.229 1.00 30.40 892 ASN C CA 1
ATOM 14519 C C . ASN C 1 553 ? 33.501 213.652 327.682 1.00 27.30 892 ASN C C 1
ATOM 14520 O O . ASN C 1 553 ? 33.451 213.958 328.875 1.00 31.26 892 ASN C O 1
ATOM 14525 N N . GLY C 1 554 ? 33.261 214.528 326.709 1.00 27.17 893 GLY C N 1
ATOM 14526 C CA . GLY C 1 554 ? 32.944 215.915 326.972 1.00 32.14 893 GLY C CA 1
ATOM 14527 C C . GLY C 1 554 ? 31.542 216.185 327.455 1.00 32.38 893 GLY C C 1
ATOM 14528 O O . GLY C 1 554 ? 31.215 217.331 327.776 1.00 35.84 893 GLY C O 1
ATOM 14529 N N . SER C 1 555 ? 30.692 215.158 327.516 1.00 27.92 894 SER C N 1
ATOM 14530 C CA . SER C 1 555 ? 29.323 215.313 327.991 1.00 27.60 894 SER C CA 1
ATOM 14531 C C . SER C 1 555 ? 28.953 214.228 328.997 1.00 33.60 894 SER C C 1
ATOM 14532 O O . SER C 1 555 ? 27.766 214.009 329.257 1.00 36.24 894 SER C O 1
ATOM 14535 N N . GLY C 1 556 ? 29.945 213.547 329.569 1.00 28.37 895 GLY C N 1
ATOM 14536 C CA . GLY C 1 556 ? 29.669 212.489 330.519 1.00 30.67 895 GLY C CA 1
ATOM 14537 C C . GLY C 1 556 ? 29.086 211.234 329.917 1.00 32.83 895 GLY C C 1
ATOM 14538 O O . GLY C 1 556 ? 28.538 210.406 330.648 1.00 31.48 895 GLY C O 1
ATOM 14539 N N . GLN C 1 557 ? 29.194 211.064 328.596 1.00 27.92 896 GLN C N 1
ATOM 14540 C CA . GLN C 1 557 ? 28.591 209.908 327.943 1.00 32.83 896 GLN C CA 1
ATOM 14541 C C . GLN C 1 557 ? 29.226 208.595 328.383 1.00 31.72 896 GLN C C 1
ATOM 14542 O O . GLN C 1 557 ? 28.605 207.539 328.225 1.00 34.57 896 GLN C O 1
ATOM 14548 N N . PHE C 1 558 ? 30.441 208.632 328.934 1.00 32.22 897 PHE C N 1
ATOM 14549 C CA . PHE C 1 558 ? 31.062 207.420 329.456 1.00 32.90 897 PHE C CA 1
ATOM 14550 C C . PHE C 1 558 ? 30.449 206.967 330.774 1.00 34.70 897 PHE C C 1
ATOM 14551 O O . PHE C 1 558 ? 30.811 205.890 331.263 1.00 38.01 897 PHE C O 1
ATOM 14559 N N . GLU C 1 559 ? 29.549 207.761 331.358 1.00 31.90 898 GLU C N 1
ATOM 14560 C CA . GLU C 1 559 ? 29.003 207.516 332.695 1.00 36.38 898 GLU C CA 1
ATOM 14561 C C . GLU C 1 559 ? 30.102 207.509 333.756 1.00 39.15 898 GLU C C 1
ATOM 14562 O O . GLU C 1 559 ? 29.975 206.859 334.796 1.00 39.37 898 GLU C O 1
ATOM 14568 N N . ASN C 1 560 ? 31.187 208.231 333.491 1.00 38.28 899 ASN C N 1
ATOM 14569 C CA . ASN C 1 560 ? 32.252 208.468 334.458 1.00 32.04 899 ASN C CA 1
ATOM 14570 C C . ASN C 1 560 ? 32.925 209.784 334.084 1.00 31.66 899 ASN C C 1
ATOM 14571 O O . ASN C 1 560 ? 32.475 210.490 333.176 1.00 32.17 899 ASN C O 1
ATOM 14576 N N . ILE C 1 561 ? 34.016 210.118 334.773 1.00 28.42 900 ILE C N 1
ATOM 14577 C CA . ILE C 1 561 ? 34.699 211.380 334.504 1.00 32.51 900 ILE C CA 1
ATOM 14578 C C . ILE C 1 561 ? 36.067 211.123 333.886 1.00 32.07 900 ILE C C 1
ATOM 14579 O O . ILE C 1 561 ? 36.986 211.938 334.030 1.00 34.98 900 ILE C O 1
ATOM 14584 N N . SER C 1 562 ? 36.211 209.999 333.185 1.00 28.69 901 SER C N 1
ATOM 14585 C CA . SER C 1 562 ? 37.453 209.727 332.473 1.00 30.64 901 SER C CA 1
ATOM 14586 C C . SER C 1 562 ? 37.751 210.854 331.490 1.00 30.00 901 SER C C 1
ATOM 14587 O O . SER C 1 562 ? 36.848 211.374 330.827 1.00 32.81 901 SER C O 1
ATOM 14590 N N . ASN C 1 563 ? 39.028 211.232 331.415 1.00 26.32 902 ASN C N 1
ATOM 14591 C CA . ASN C 1 563 ? 39.602 212.373 330.694 1.00 25.51 902 ASN C CA 1
ATOM 14592 C C . ASN C 1 563 ? 39.429 213.671 331.476 1.00 32.19 902 ASN C C 1
ATOM 14593 O O . ASN C 1 563 ? 39.896 214.717 331.010 1.00 33.27 902 ASN C O 1
ATOM 14598 N N . TRP C 1 564 ? 38.781 213.647 332.637 1.00 29.08 903 TRP C N 1
ATOM 14599 C CA . TRP C 1 564 ? 38.659 214.815 333.495 1.00 31.63 903 TRP C CA 1
ATOM 14600 C C . TRP C 1 564 ? 39.281 214.529 334.854 1.00 31.98 903 TRP C C 1
ATOM 14601 O O . TRP C 1 564 ? 39.317 213.383 335.310 1.00 32.74 903 TRP C O 1
ATOM 14612 N N . THR C 1 565 ? 39.773 215.585 335.495 1.00 30.41 904 THR C N 1
ATOM 14613 C CA . THR C 1 565 ? 40.221 215.529 336.878 1.00 31.85 904 THR C CA 1
ATOM 14614 C C . THR C 1 565 ? 39.503 216.606 337.677 1.00 28.68 904 THR C C 1
ATOM 14615 O O . THR C 1 565 ? 39.274 217.713 337.180 1.00 31.82 904 THR C O 1
ATOM 14619 N N . LEU C 1 566 ? 39.140 216.271 338.910 1.00 31.06 905 LEU C N 1
ATOM 14620 C CA . LEU C 1 566 ? 38.501 217.201 339.833 1.00 34.45 905 LEU C CA 1
ATOM 14621 C C . LEU C 1 566 ? 39.450 217.412 341.006 1.00 32.99 905 LEU C C 1
ATOM 14622 O O . LEU C 1 566 ? 39.689 216.488 341.791 1.00 34.39 905 LEU C O 1
ATOM 14627 N N . SER C 1 567 ? 39.993 218.621 341.119 1.00 32.60 906 SER C N 1
ATOM 14628 C CA . SER C 1 567 ? 40.972 218.961 342.144 1.00 33.98 906 SER C CA 1
ATOM 14629 C C . SER C 1 567 ? 40.320 219.884 343.163 1.00 31.61 906 SER C C 1
ATOM 14630 O O . SER C 1 567 ? 39.960 221.019 342.833 1.00 35.57 906 SER C O 1
ATOM 14633 N N . GLN C 1 568 ? 40.173 219.399 344.394 1.00 31.80 907 GLN C N 1
ATOM 14634 C CA . GLN C 1 568 ? 39.567 220.196 345.452 1.00 36.87 907 GLN C CA 1
ATOM 14635 C C . GLN C 1 568 ? 40.507 221.315 345.882 1.00 42.04 907 GLN C C 1
ATOM 14636 O O . GLN C 1 568 ? 41.726 221.134 345.941 1.00 44.09 907 GLN C O 1
ATOM 14642 N N . THR C 1 569 ? 39.932 222.482 346.183 1.00 45.32 908 THR C N 1
ATOM 14643 C CA . THR C 1 569 ? 40.709 223.630 346.633 1.00 46.03 908 THR C CA 1
ATOM 14644 C C . THR C 1 569 ? 40.159 224.305 347.882 1.00 49.89 908 THR C C 1
ATOM 14645 O O . THR C 1 569 ? 40.825 225.201 348.412 1.00 52.39 908 THR C O 1
ATOM 14649 N N . GLY C 1 570 ? 38.981 223.912 348.371 1.00 53.70 909 GLY C N 1
ATOM 14650 C CA . GLY C 1 570 ? 38.388 224.499 349.545 1.00 55.25 909 GLY C CA 1
ATOM 14651 C C . GLY C 1 570 ? 38.412 223.570 350.742 1.00 60.83 909 GLY C C 1
ATOM 14652 O O . GLY C 1 570 ? 39.175 222.597 350.799 1.00 62.18 909 GLY C O 1
ATOM 14653 N N . THR C 1 571 ? 37.554 223.874 351.718 1.00 59.75 910 THR C N 1
ATOM 14654 C CA . THR C 1 571 ? 37.477 223.078 352.939 1.00 59.84 910 THR C CA 1
ATOM 14655 C C . THR C 1 571 ? 36.565 221.867 352.785 1.00 63.63 910 THR C C 1
ATOM 14656 O O . THR C 1 571 ? 36.891 220.782 353.277 1.00 71.42 910 THR C O 1
ATOM 14660 N N A ASP C 1 572 ? 35.429 222.030 352.116 0.59 62.19 911 ASP C N 1
ATOM 14661 N N B ASP C 1 572 ? 35.427 222.028 352.119 0.41 62.22 911 ASP C N 1
ATOM 14662 C CA A ASP C 1 572 ? 34.521 220.929 351.835 0.59 61.22 911 ASP C CA 1
ATOM 14663 C CA B ASP C 1 572 ? 34.527 220.919 351.843 0.41 61.29 911 ASP C CA 1
ATOM 14664 C C A ASP C 1 572 ? 34.756 220.406 350.420 0.59 57.19 911 ASP C C 1
ATOM 14665 C C B ASP C 1 572 ? 34.767 220.396 350.429 0.41 57.36 911 ASP C C 1
ATOM 14666 O O A ASP C 1 572 ? 35.508 220.982 349.631 0.59 58.38 911 ASP C O 1
ATOM 14667 O O B ASP C 1 572 ? 35.534 220.964 349.649 0.41 58.13 911 ASP C O 1
ATOM 14676 N N . VAL C 1 573 ? 34.096 219.296 350.104 1.00 50.72 912 VAL C N 1
ATOM 14677 C CA . VAL C 1 573 ? 34.327 218.569 348.859 1.00 46.02 912 VAL C CA 1
ATOM 14678 C C . VAL C 1 573 ? 33.243 218.917 347.848 1.00 47.50 912 VAL C C 1
ATOM 14679 O O . VAL C 1 573 ? 32.046 218.771 348.126 1.00 48.34 912 VAL C O 1
ATOM 14683 N N . VAL C 1 574 ? 33.668 219.374 346.672 1.00 40.79 913 VAL C N 1
ATOM 14684 C CA . VAL C 1 574 ? 32.796 219.460 345.507 1.00 36.06 913 VAL C CA 1
ATOM 14685 C C . VAL C 1 574 ? 32.625 218.065 344.923 1.00 37.73 913 VAL C C 1
ATOM 14686 O O . VAL C 1 574 ? 33.597 217.311 344.783 1.00 35.76 913 VAL C O 1
ATOM 14690 N N . THR C 1 575 ? 31.391 217.709 344.586 1.00 35.31 914 THR C N 1
ATOM 14691 C CA . THR C 1 575 ? 31.094 216.413 343.996 1.00 41.66 914 THR C CA 1
ATOM 14692 C C . THR C 1 575 ? 30.785 216.568 342.512 1.00 41.60 914 THR C C 1
ATOM 14693 O O . THR C 1 575 ? 30.362 217.630 342.048 1.00 40.44 914 THR C O 1
ATOM 14697 N N . VAL C 1 576 ? 31.010 215.488 341.770 1.00 44.75 915 VAL C N 1
ATOM 14698 C CA . VAL C 1 576 ? 30.734 215.438 340.341 1.00 43.39 915 VAL C CA 1
ATOM 14699 C C . VAL C 1 576 ? 30.012 214.134 340.034 1.00 42.37 915 VAL C C 1
ATOM 14700 O O . VAL C 1 576 ? 30.319 213.088 340.616 1.00 44.46 915 VAL C O 1
ATOM 14704 N N . THR C 1 577 ? 29.033 214.206 339.137 1.00 36.28 916 THR C N 1
ATOM 14705 C CA . THR C 1 577 ? 28.303 213.032 338.688 1.00 40.52 916 THR C CA 1
ATOM 14706 C C . THR C 1 577 ? 27.900 213.246 337.237 1.00 37.90 916 THR C C 1
ATOM 14707 O O . THR C 1 577 ? 28.043 214.339 336.684 1.00 38.77 916 THR C O 1
ATOM 14711 N N . THR C 1 578 ? 27.401 212.181 336.617 1.00 38.03 917 THR C N 1
ATOM 14712 C CA . THR C 1 578 ? 26.834 212.246 335.278 1.00 40.28 917 THR C CA 1
ATOM 14713 C C . THR C 1 578 ? 25.337 211.986 335.376 1.00 46.24 917 THR C C 1
ATOM 14714 O O . THR C 1 578 ? 24.916 210.968 335.936 1.00 50.93 917 THR C O 1
ATOM 14718 N N . GLY C 1 579 ? 24.539 212.915 334.848 1.00 42.53 918 GLY C N 1
ATOM 14719 C CA . GLY C 1 579 ? 23.096 212.818 334.909 1.00 37.33 918 GLY C CA 1
ATOM 14720 C C . GLY C 1 579 ? 22.476 212.963 333.530 1.00 39.67 918 GLY C C 1
ATOM 14721 O O . GLY C 1 579 ? 23.174 213.073 332.522 1.00 39.59 918 GLY C O 1
ATOM 14722 N N . ASN C 1 580 ? 21.142 212.971 333.517 1.00 39.13 919 ASN C N 1
ATOM 14723 C CA . ASN C 1 580 ? 20.371 213.013 332.281 1.00 45.49 919 ASN C CA 1
ATOM 14724 C C . ASN C 1 580 ? 19.736 214.379 332.034 1.00 44.06 919 ASN C C 1
ATOM 14725 O O . ASN C 1 580 ? 18.818 214.494 331.214 1.00 45.83 919 ASN C O 1
ATOM 14730 N N . ASP C 1 581 ? 20.205 215.416 332.726 1.00 43.09 920 ASP C N 1
ATOM 14731 C CA . ASP C 1 581 ? 19.690 216.774 332.556 1.00 41.78 920 ASP C CA 1
ATOM 14732 C C . ASP C 1 581 ? 20.456 217.418 331.411 1.00 34.00 920 ASP C C 1
ATOM 14733 O O . ASP C 1 581 ? 21.618 217.800 331.562 1.00 35.08 920 ASP C O 1
ATOM 14738 N N . VAL C 1 582 ? 19.805 217.534 330.258 1.00 33.99 921 VAL C N 1
ATOM 14739 C CA . VAL C 1 582 ? 20.457 218.017 329.042 1.00 34.70 921 VAL C CA 1
ATOM 14740 C C . VAL C 1 582 ? 19.586 219.094 328.408 1.00 40.07 921 VAL C C 1
ATOM 14741 O O . VAL C 1 582 ? 18.363 219.138 328.624 1.00 42.09 921 VAL C O 1
ATOM 14745 N N . PRO C 1 583 ? 20.192 219.994 327.625 1.00 33.98 922 PRO C N 1
ATOM 14746 C CA . PRO C 1 583 ? 19.366 220.936 326.848 1.00 34.78 922 PRO C CA 1
ATOM 14747 C C . PRO C 1 583 ? 18.620 220.256 325.717 1.00 39.05 922 PRO C C 1
ATOM 14748 O O . PRO C 1 583 ? 17.483 220.632 325.408 1.00 39.85 922 PRO C O 1
ATOM 14752 N N . ASN C 1 584 ? 19.238 219.255 325.097 1.00 36.89 923 ASN C N 1
ATOM 14753 C CA . ASN C 1 584 ? 18.617 218.428 324.074 1.00 32.87 923 ASN C CA 1
ATOM 14754 C C . ASN C 1 584 ? 19.437 217.152 323.963 1.00 37.42 923 ASN C C 1
ATOM 14755 O O . ASN C 1 584 ? 20.593 217.103 324.390 1.00 37.69 923 ASN C O 1
ATOM 14760 N N . ASP C 1 585 ? 18.830 216.116 323.385 1.00 35.56 924 ASP C N 1
ATOM 14761 C CA . ASP C 1 585 ? 19.496 214.829 323.227 1.00 39.78 924 ASP C CA 1
ATOM 14762 C C . ASP C 1 585 ? 19.867 214.549 321.773 1.00 36.73 924 ASP C C 1
ATOM 14763 O O . ASP C 1 585 ? 19.940 213.390 321.355 1.00 36.99 924 ASP C O 1
ATOM 14768 N N . LEU C 1 586 ? 20.113 215.604 320.992 1.00 36.10 925 LEU C N 1
ATOM 14769 C CA . LEU C 1 586 ? 20.449 215.418 319.584 1.00 32.70 925 LEU C CA 1
ATOM 14770 C C . LEU C 1 586 ? 21.801 214.736 319.409 1.00 35.73 925 LEU C C 1
ATOM 14771 O O . LEU C 1 586 ? 22.019 214.049 318.405 1.00 37.74 925 LEU C O 1
ATOM 14776 N N . MET C 1 587 ? 22.713 214.907 320.363 1.00 32.84 926 MET C N 1
ATOM 14777 C CA . MET C 1 587 ? 24.011 214.241 320.332 1.00 31.36 926 MET C CA 1
ATOM 14778 C C . MET C 1 587 ? 24.284 213.399 321.566 1.00 35.60 926 MET C C 1
ATOM 14779 O O . MET C 1 587 ? 24.783 212.277 321.443 1.00 37.62 926 MET C O 1
ATOM 14784 N N . PHE C 1 588 ? 23.979 213.910 322.757 1.00 32.24 927 PHE C N 1
ATOM 14785 C CA . PHE C 1 588 ? 24.221 213.183 323.993 1.00 29.48 927 PHE C CA 1
ATOM 14786 C C . PHE C 1 588 ? 23.004 213.298 324.896 1.00 35.16 927 PHE C C 1
ATOM 14787 O O . PHE C 1 588 ? 22.280 214.297 324.865 1.00 37.86 927 PHE C O 1
ATOM 14795 N N . SER C 1 589 ? 22.786 212.259 325.700 1.00 34.88 928 SER C N 1
ATOM 14796 C CA . SER C 1 589 ? 21.718 212.242 326.689 1.00 34.61 928 SER C CA 1
ATOM 14797 C C . SER C 1 589 ? 22.241 212.435 328.105 1.00 35.14 928 SER C C 1
ATOM 14798 O O . SER C 1 589 ? 21.493 212.226 329.066 1.00 34.98 928 SER C O 1
ATOM 14801 N N . THR C 1 590 ? 23.502 212.833 328.259 1.00 33.25 929 THR C N 1
ATOM 14802 C CA . THR C 1 590 ? 24.121 212.967 329.568 1.00 30.77 929 THR C CA 1
ATOM 14803 C C . THR C 1 590 ? 24.752 214.343 329.719 1.00 33.01 929 THR C C 1
ATOM 14804 O O . THR C 1 590 ? 24.981 215.060 328.742 1.00 30.21 929 THR C O 1
ATOM 14808 N N . SER C 1 591 ? 25.032 214.697 330.971 1.00 34.79 930 SER C N 1
ATOM 14809 C CA . SER C 1 591 ? 25.746 215.919 331.304 1.00 30.53 930 SER C CA 1
ATOM 14810 C C . SER C 1 591 ? 26.547 215.676 332.573 1.00 30.64 930 SER C C 1
ATOM 14811 O O . SER C 1 591 ? 26.199 214.813 333.383 1.00 33.29 930 SER C O 1
ATOM 14814 N N . PHE C 1 592 ? 27.626 216.436 332.735 1.00 30.74 931 PHE C N 1
ATOM 14815 C CA . PHE C 1 592 ? 28.300 216.505 334.022 1.00 30.82 931 PHE C CA 1
ATOM 14816 C C . PHE C 1 592 ? 27.530 217.445 334.938 1.00 34.86 931 PHE C C 1
ATOM 14817 O O . PHE C 1 592 ? 26.968 218.446 334.489 1.00 36.40 931 PHE C O 1
ATOM 14825 N N . VAL C 1 593 ? 27.496 217.115 336.226 1.00 36.77 932 VAL C N 1
ATOM 14826 C CA . VAL C 1 593 ? 26.883 217.971 337.234 1.00 34.88 932 VAL C CA 1
ATOM 14827 C C . VAL C 1 593 ? 27.884 218.135 338.368 1.00 34.56 932 VAL C C 1
ATOM 14828 O O . VAL C 1 593 ? 28.167 217.175 339.095 1.00 39.88 932 VAL C O 1
ATOM 14832 N N . LEU C 1 594 ? 28.428 219.340 338.511 1.00 36.33 933 LEU C N 1
ATOM 14833 C CA . LEU C 1 594 ? 29.276 219.685 339.644 1.00 38.81 933 LEU C CA 1
ATOM 14834 C C . LEU C 1 594 ? 28.404 220.300 340.729 1.00 42.09 933 LEU C C 1
ATOM 14835 O O . LEU C 1 594 ? 27.567 221.158 340.439 1.00 42.57 933 LEU C O 1
ATOM 14840 N N . SER C 1 595 ? 28.593 219.861 341.971 1.00 42.67 934 SER C N 1
ATOM 14841 C CA . SER C 1 595 ? 27.766 220.303 343.086 1.00 41.92 934 SER C CA 1
ATOM 14842 C C . SER C 1 595 ? 28.634 220.954 344.153 1.00 43.97 934 SER C C 1
ATOM 14843 O O . SER C 1 595 ? 29.651 220.386 344.565 1.00 45.61 934 SER C O 1
ATOM 14846 N N . VAL C 1 596 ? 28.228 222.141 344.592 1.00 43.01 935 VAL C N 1
ATOM 14847 C CA . VAL C 1 596 ? 28.916 222.882 345.646 1.00 39.01 935 VAL C CA 1
ATOM 14848 C C . VAL C 1 596 ? 28.043 222.844 346.895 1.00 43.64 935 VAL C C 1
ATOM 14849 O O . VAL C 1 596 ? 27.089 223.629 347.008 1.00 48.04 935 VAL C O 1
ATOM 14853 N N . PRO C 1 597 ? 28.322 221.953 347.853 1.00 41.41 936 PRO C N 1
ATOM 14854 C CA . PRO C 1 597 ? 27.400 221.767 348.983 1.00 38.72 936 PRO C CA 1
ATOM 14855 C C . PRO C 1 597 ? 27.466 222.870 350.029 1.00 47.02 936 PRO C C 1
ATOM 14856 O O . PRO C 1 597 ? 26.466 223.145 350.699 1.00 55.27 936 PRO C O 1
ATOM 14860 N N . THR C 1 598 ? 28.629 223.497 350.198 1.00 44.41 937 THR C N 1
ATOM 14861 C CA . THR C 1 598 ? 28.813 224.553 351.184 1.00 45.88 937 THR C CA 1
ATOM 14862 C C . THR C 1 598 ? 29.529 225.731 350.539 1.00 43.81 937 THR C C 1
ATOM 14863 O O . THR C 1 598 ? 30.090 225.623 349.445 1.00 42.51 937 THR C O 1
ATOM 14867 N N . VAL C 1 599 ? 29.518 226.869 351.240 1.00 42.70 938 VAL C N 1
ATOM 14868 C CA . VAL C 1 599 ? 30.238 228.042 350.758 1.00 44.35 938 VAL C CA 1
ATOM 14869 C C . VAL C 1 599 ? 31.744 227.828 350.800 1.00 48.18 938 VAL C C 1
ATOM 14870 O O . VAL C 1 599 ? 32.490 228.576 350.157 1.00 53.11 938 VAL C O 1
ATOM 14874 N N . GLY C 1 600 ? 32.214 226.824 351.540 1.00 47.90 939 GLY C N 1
ATOM 14875 C CA . GLY C 1 600 ? 33.627 226.518 351.612 1.00 47.33 939 GLY C CA 1
ATOM 14876 C C . GLY C 1 600 ? 34.136 225.531 350.588 1.00 44.42 939 GLY C C 1
ATOM 14877 O O . GLY C 1 600 ? 35.347 225.306 350.507 1.00 48.44 939 GLY C O 1
ATOM 14878 N N . ALA C 1 601 ? 33.246 224.934 349.802 1.00 41.63 940 ALA C N 1
ATOM 14879 C CA . ALA C 1 601 ? 33.654 223.976 348.785 1.00 44.24 940 ALA C CA 1
ATOM 14880 C C . ALA C 1 601 ? 34.086 224.695 347.513 1.00 42.57 940 ALA C C 1
ATOM 14881 O O . ALA C 1 601 ? 33.466 225.677 347.094 1.00 40.37 940 ALA C O 1
ATOM 14883 N N . ALA C 1 602 ? 35.160 224.197 346.902 1.00 34.85 941 ALA C N 1
ATOM 14884 C CA . ALA C 1 602 ? 35.691 224.773 345.676 1.00 37.43 941 ALA C CA 1
ATOM 14885 C C . ALA C 1 602 ? 36.562 223.732 344.990 1.00 38.89 941 ALA C C 1
ATOM 14886 O O . ALA C 1 602 ? 37.258 222.968 345.661 1.00 38.25 941 ALA C O 1
ATOM 14888 N N . ALA C 1 603 ? 36.524 223.708 343.658 1.00 39.32 942 ALA C N 1
ATOM 14889 C CA . ALA C 1 603 ? 37.278 222.701 342.924 1.00 38.54 942 ALA C CA 1
ATOM 14890 C C . ALA C 1 603 ? 37.485 223.145 341.483 1.00 41.72 942 ALA C C 1
ATOM 14891 O O . ALA C 1 603 ? 36.802 224.041 340.981 1.00 36.15 942 ALA C O 1
ATOM 14893 N N . ASN C 1 604 ? 38.442 222.490 340.829 1.00 37.99 943 ASN C N 1
ATOM 14894 C CA . ASN C 1 604 ? 38.738 222.686 339.416 1.00 35.78 943 ASN C CA 1
ATOM 14895 C C . ASN C 1 604 ? 38.397 221.414 338.650 1.00 29.78 943 ASN C C 1
ATOM 14896 O O . ASN C 1 604 ? 38.862 220.327 339.008 1.00 33.92 943 ASN C O 1
ATOM 14901 N N . PHE C 1 605 ? 37.590 221.555 337.603 1.00 29.55 944 PHE C N 1
ATOM 14902 C CA . PHE C 1 605 ? 37.190 220.450 336.736 1.00 27.46 944 PHE C CA 1
ATOM 14903 C C . PHE C 1 605 ? 37.896 220.653 335.401 1.00 28.93 944 PHE C C 1
ATOM 14904 O O . PHE C 1 605 ? 37.610 221.619 334.686 1.00 30.02 944 PHE C O 1
ATOM 14912 N N . THR C 1 606 ? 38.817 219.748 335.066 1.00 29.47 945 THR C N 1
ATOM 14913 C CA . THR C 1 606 ? 39.824 220.017 334.048 1.00 31.96 945 THR C CA 1
ATOM 14914 C C . THR C 1 606 ? 39.977 218.856 333.074 1.00 28.20 945 THR C C 1
ATOM 14915 O O . THR C 1 606 ? 40.008 217.691 333.479 1.00 26.65 945 THR C O 1
ATOM 14919 N N . GLN C 1 607 ? 40.077 219.188 331.785 1.00 28.82 946 GLN C N 1
ATOM 14920 C CA . GLN C 1 607 ? 40.548 218.273 330.754 1.00 28.15 946 GLN C CA 1
ATOM 14921 C C . GLN C 1 607 ? 41.530 219.012 329.857 1.00 28.46 946 GLN C C 1
ATOM 14922 O O . GLN C 1 607 ? 41.314 220.180 329.521 1.00 27.24 946 GLN C O 1
ATOM 14928 N N . THR C 1 608 ? 42.614 218.337 329.483 1.00 27.39 947 THR C N 1
ATOM 14929 C CA . THR C 1 608 ? 43.580 218.884 328.544 1.00 23.88 947 THR C CA 1
ATOM 14930 C C . THR C 1 608 ? 43.511 218.126 327.225 1.00 32.79 947 THR C C 1
ATOM 14931 O O . THR C 1 608 ? 43.246 216.921 327.195 1.00 27.68 947 THR C O 1
ATOM 14935 N N . ILE C 1 609 ? 43.748 218.848 326.132 1.00 26.43 948 ILE C N 1
ATOM 14936 C CA . ILE C 1 609 ? 43.621 218.307 324.784 1.00 27.08 948 ILE C CA 1
ATOM 14937 C C . ILE C 1 609 ? 44.899 218.617 324.019 1.00 30.00 948 ILE C C 1
ATOM 14938 O O . ILE C 1 609 ? 45.218 219.789 323.786 1.00 28.64 948 ILE C O 1
ATOM 14943 N N . ILE C 1 610 ? 45.622 217.571 323.623 1.00 26.35 949 ILE C N 1
ATOM 14944 C CA . ILE C 1 610 ? 46.837 217.722 322.830 1.00 26.50 949 ILE C CA 1
ATOM 14945 C C . ILE C 1 610 ? 46.446 217.916 321.371 1.00 29.36 949 ILE C C 1
ATOM 14946 O O . ILE C 1 610 ? 46.404 216.958 320.589 1.00 29.98 949 ILE C O 1
ATOM 14951 N N . ASP C 1 611 ? 46.154 219.161 321.000 1.00 29.54 950 ASP C N 1
ATOM 14952 C CA . ASP C 1 611 ? 45.676 219.491 319.663 1.00 30.35 950 ASP C CA 1
ATOM 14953 C C . ASP C 1 611 ? 45.830 220.988 319.426 1.00 33.39 950 ASP C C 1
ATOM 14954 O O . ASP C 1 611 ? 44.853 221.740 319.508 1.00 33.56 950 ASP C O 1
ATOM 14959 N N . CYS C 1 612 ? 47.053 221.432 319.142 1.00 32.33 951 CYS C N 1
ATOM 14960 C CA . CYS C 1 612 ? 47.357 222.854 319.072 1.00 31.09 951 CYS C CA 1
ATOM 14961 C C . CYS C 1 612 ? 48.261 223.138 317.884 1.00 33.13 951 CYS C C 1
ATOM 14962 O O . CYS C 1 612 ? 49.266 222.450 317.683 1.00 32.39 951 CYS C O 1
ATOM 14965 N N . GLU C 1 613 ? 47.898 224.155 317.106 1.00 25.82 952 GLU C N 1
ATOM 14966 C CA . GLU C 1 613 ? 48.710 224.641 315.992 1.00 25.69 952 GLU C CA 1
ATOM 14967 C C . GLU C 1 613 ? 48.820 226.153 316.132 1.00 30.96 952 GLU C C 1
ATOM 14968 O O . GLU C 1 613 ? 47.857 226.877 315.823 1.00 29.97 952 GLU C O 1
ATOM 14974 N N . PRO C 1 614 ? 49.954 226.664 316.611 1.00 35.07 953 PRO C N 1
ATOM 14975 C CA . PRO C 1 614 ? 50.079 228.108 316.847 1.00 34.61 953 PRO C CA 1
ATOM 14976 C C . PRO C 1 614 ? 49.783 228.917 315.592 1.00 33.46 953 PRO C C 1
ATOM 14977 O O . PRO C 1 614 ? 50.188 228.554 314.485 1.00 30.96 953 PRO C O 1
ATOM 14981 N N . GLY C 1 615 ? 49.070 230.028 315.775 1.00 26.86 954 GLY C N 1
ATOM 14982 C CA . GLY C 1 615 ? 48.667 230.874 314.675 1.00 27.52 954 GLY C CA 1
ATOM 14983 C C . GLY C 1 615 ? 47.346 230.503 314.038 1.00 34.33 954 GLY C C 1
ATOM 14984 O O . GLY C 1 615 ? 46.829 231.280 313.225 1.00 33.74 954 GLY C O 1
ATOM 14985 N N . ARG C 1 616 ? 46.781 229.354 314.387 1.00 33.60 955 ARG C N 1
ATOM 14986 C CA . ARG C 1 616 ? 45.502 228.903 313.861 1.00 31.78 955 ARG C CA 1
ATOM 14987 C C . ARG C 1 616 ? 44.399 229.154 314.883 1.00 29.89 955 ARG C C 1
ATOM 14988 O O . ARG C 1 616 ? 44.625 229.097 316.094 1.00 31.42 955 ARG C O 1
ATOM 14996 N N . TYR C 1 617 ? 43.202 229.446 314.383 1.00 27.89 956 TYR C N 1
ATOM 14997 C CA . TYR C 1 617 ? 42.063 229.648 315.266 1.00 26.74 956 TYR C CA 1
ATOM 14998 C C . TYR C 1 617 ? 41.566 228.319 315.821 1.00 30.63 956 TYR C C 1
ATOM 14999 O O . TYR C 1 617 ? 41.616 227.281 315.154 1.00 26.05 956 TYR C O 1
ATOM 15008 N N . PHE C 1 618 ? 41.088 228.359 317.061 1.00 25.90 957 PHE C N 1
ATOM 15009 C CA . PHE C 1 618 ? 40.424 227.225 317.680 1.00 25.01 957 PHE C CA 1
ATOM 15010 C C . PHE C 1 618 ? 38.986 227.601 318.002 1.00 29.04 957 PHE C C 1
ATOM 15011 O O . PHE C 1 618 ? 38.636 228.780 318.106 1.00 26.83 957 PHE C O 1
ATOM 15019 N N . GLN C 1 619 ? 38.153 226.581 318.170 1.00 26.88 958 GLN C N 1
ATOM 15020 C CA . GLN C 1 619 ? 36.806 226.752 318.686 1.00 27.52 958 GLN C CA 1
ATOM 15021 C C . GLN C 1 619 ? 36.700 226.056 320.036 1.00 31.27 958 GLN C C 1
ATOM 15022 O O . GLN C 1 619 ? 37.250 224.968 320.231 1.00 29.79 958 GLN C O 1
ATOM 15028 N N . LEU C 1 620 ? 36.019 226.708 320.973 1.00 30.19 959 LEU C N 1
ATOM 15029 C CA . LEU C 1 620 ? 35.714 226.144 322.280 1.00 29.46 959 LEU C CA 1
ATOM 15030 C C . LEU C 1 620 ? 34.245 226.407 322.558 1.00 29.35 959 LEU C C 1
ATOM 15031 O O . LEU C 1 620 ? 33.780 227.534 322.378 1.00 27.74 959 LEU C O 1
ATOM 15036 N N . GLY C 1 621 ? 33.516 225.377 322.980 1.00 28.13 960 GLY C N 1
ATOM 15037 C CA . GLY C 1 621 ? 32.091 225.526 323.216 1.00 26.62 960 GLY C CA 1
ATOM 15038 C C . GLY C 1 621 ? 31.572 224.519 324.219 1.00 31.09 960 GLY C C 1
ATOM 15039 O O . GLY C 1 621 ? 32.171 223.461 324.439 1.00 34.23 960 GLY C O 1
ATOM 15040 N N . PHE C 1 622 ? 30.434 224.864 324.823 1.00 27.82 961 PHE C N 1
ATOM 15041 C CA . PHE C 1 622 ? 29.770 224.003 325.796 1.00 30.85 961 PHE C CA 1
ATOM 15042 C C . PHE C 1 622 ? 28.421 224.602 326.171 1.00 32.73 961 PHE C C 1
ATOM 15043 O O . PHE C 1 622 ? 28.238 225.823 326.135 1.00 29.91 961 PHE C O 1
ATOM 15051 N N . TRP C 1 623 ? 27.484 223.726 326.530 1.00 31.59 962 TRP C N 1
ATOM 15052 C CA . TRP C 1 623 ? 26.251 224.116 327.201 1.00 31.69 962 TRP C CA 1
ATOM 15053 C C . TRP C 1 623 ? 26.487 224.164 328.706 1.00 32.83 962 TRP C C 1
ATOM 15054 O O . TRP C 1 623 ? 27.274 223.386 329.251 1.00 30.16 962 TRP C O 1
ATOM 15065 N N . ALA C 1 624 ? 25.786 225.072 329.381 1.00 32.36 963 ALA C N 1
ATOM 15066 C CA . ALA C 1 624 ? 25.925 225.178 330.826 1.00 34.02 963 ALA C CA 1
ATOM 15067 C C . ALA C 1 624 ? 24.648 225.733 331.441 1.00 35.69 963 ALA C C 1
ATOM 15068 O O . ALA C 1 624 ? 23.989 226.598 330.858 1.00 34.85 963 ALA C O 1
ATOM 15070 N N . LYS C 1 625 ? 24.309 225.215 332.621 1.00 33.18 964 LYS C N 1
ATOM 15071 C CA . LYS C 1 625 ? 23.244 225.745 333.467 1.00 35.95 964 LYS C CA 1
ATOM 15072 C C . LYS C 1 625 ? 23.822 225.869 334.870 1.00 40.41 964 LYS C C 1
ATOM 15073 O O . LYS C 1 625 ? 24.070 224.857 335.533 1.00 36.05 964 LYS C O 1
ATOM 15079 N N . ASN C 1 626 ? 24.041 227.103 335.319 1.00 38.78 965 ASN C N 1
ATOM 15080 C CA . ASN C 1 626 ? 24.880 227.384 336.477 1.00 37.33 965 ASN C CA 1
ATOM 15081 C C . ASN C 1 626 ? 24.068 228.037 337.585 1.00 39.49 965 ASN C C 1
ATOM 15082 O O . ASN C 1 626 ? 23.369 229.027 337.346 1.00 42.49 965 ASN C O 1
ATOM 15087 N N . THR C 1 627 ? 24.165 227.484 338.797 1.00 41.36 966 THR C N 1
ATOM 15088 C CA . THR C 1 627 ? 23.612 228.117 339.988 1.00 47.73 966 THR C CA 1
ATOM 15089 C C . THR C 1 627 ? 24.656 228.366 341.067 1.00 47.84 966 THR C C 1
ATOM 15090 O O . THR C 1 627 ? 24.299 228.825 342.158 1.00 45.56 966 THR C O 1
ATOM 15094 N N . THR C 1 628 ? 25.927 228.067 340.806 1.00 40.75 967 THR C N 1
ATOM 15095 C CA . THR C 1 628 ? 27.020 228.431 341.687 1.00 40.44 967 THR C CA 1
ATOM 15096 C C . THR C 1 628 ? 27.849 229.521 341.001 1.00 38.90 967 THR C C 1
ATOM 15097 O O . THR C 1 628 ? 27.381 230.170 340.054 1.00 38.76 967 THR C O 1
ATOM 15101 N N . THR C 1 629 ? 29.071 229.731 341.482 1.00 36.78 968 THR C N 1
ATOM 15102 C CA . THR C 1 629 ? 30.008 230.656 340.855 1.00 40.83 968 THR C CA 1
ATOM 15103 C C . THR C 1 629 ? 31.021 229.837 340.066 1.00 40.56 968 THR C C 1
ATOM 15104 O O . THR C 1 629 ? 31.914 229.213 340.649 1.00 44.17 968 THR C O 1
ATOM 15108 N N . THR C 1 630 ? 30.878 229.835 338.743 1.00 38.65 969 THR C N 1
ATOM 15109 C CA . THR C 1 630 ? 31.723 229.039 337.862 1.00 37.24 969 THR C CA 1
ATOM 15110 C C . THR C 1 630 ? 32.534 229.965 336.969 1.00 37.76 969 THR C C 1
ATOM 15111 O O . THR C 1 630 ? 31.968 230.808 336.264 1.00 37.39 969 THR C O 1
ATOM 15115 N N . LEU C 1 631 ? 33.853 229.804 336.998 1.00 39.50 970 LEU C N 1
ATOM 15116 C CA . LEU C 1 631 ? 34.756 230.495 336.086 1.00 36.67 970 LEU C CA 1
ATOM 15117 C C . LEU C 1 631 ? 35.294 229.472 335.094 1.00 38.50 970 LEU C C 1
ATOM 15118 O O . LEU C 1 631 ? 36.123 228.627 335.452 1.00 36.75 970 LEU C O 1
ATOM 15123 N N . ALA C 1 632 ? 34.810 229.537 333.859 1.00 32.99 971 ALA C N 1
ATOM 15124 C CA . ALA C 1 632 ? 35.346 228.721 332.782 1.00 33.88 971 ALA C CA 1
ATOM 15125 C C . ALA C 1 632 ? 36.526 229.441 332.147 1.00 34.76 971 ALA C C 1
ATOM 15126 O O . ALA C 1 632 ? 36.498 230.661 331.965 1.00 34.24 971 ALA C O 1
ATOM 15128 N N . SER C 1 633 ? 37.568 228.683 331.818 1.00 31.22 972 SER C N 1
ATOM 15129 C CA . SER C 1 633 ? 38.760 229.282 331.243 1.00 34.56 972 SER C CA 1
ATOM 15130 C C . SER C 1 633 ? 39.453 228.280 330.334 1.00 33.70 972 SER C C 1
ATOM 15131 O O . SER C 1 633 ? 39.253 227.067 330.438 1.00 31.43 972 SER C O 1
ATOM 15134 N N . ILE C 1 634 ? 40.266 228.813 329.428 1.00 35.46 973 ILE C N 1
ATOM 15135 C CA . ILE C 1 634 ? 41.169 228.016 328.611 1.00 33.81 973 ILE C CA 1
ATOM 15136 C C . ILE C 1 634 ? 42.546 228.663 328.657 1.00 35.26 973 ILE C C 1
ATOM 15137 O O . ILE C 1 634 ? 42.671 229.892 328.610 1.00 34.81 973 ILE C O 1
ATOM 15142 N N . ARG C 1 635 ? 43.574 227.832 328.796 1.00 32.08 974 ARG C N 1
ATOM 15143 C CA . ARG C 1 635 ? 44.956 228.262 328.666 1.00 33.78 974 ARG C CA 1
ATOM 15144 C C . ARG C 1 635 ? 45.705 227.180 327.906 1.00 34.51 974 ARG C C 1
ATOM 15145 O O . ARG C 1 635 ? 45.206 226.068 327.714 1.00 31.43 974 ARG C O 1
ATOM 15153 N N . PHE C 1 636 ? 46.913 227.510 327.464 1.00 33.83 975 PHE C N 1
ATOM 15154 C CA . PHE C 1 636 ? 47.704 226.613 326.636 1.00 27.88 975 PHE C CA 1
ATOM 15155 C C . PHE C 1 636 ? 49.036 226.334 327.313 1.00 31.89 975 PHE C C 1
ATOM 15156 O O . PHE C 1 636 ? 49.711 227.259 327.776 1.00 36.25 975 PHE C O 1
ATOM 15164 N N . LEU C 1 637 ? 49.403 225.058 327.372 1.00 27.59 976 LEU C N 1
ATOM 15165 C CA . LEU C 1 637 ? 50.609 224.609 328.045 1.00 31.91 976 LEU C CA 1
ATOM 15166 C C . LEU C 1 637 ? 51.584 224.022 327.034 1.00 30.07 976 LEU C C 1
ATOM 15167 O O . LEU C 1 637 ? 51.181 223.501 325.989 1.00 29.29 976 LEU C O 1
ATOM 15172 N N . ASP C 1 638 ? 52.872 224.111 327.351 1.00 27.04 977 ASP C N 1
ATOM 15173 C CA . ASP C 1 638 ? 53.889 223.481 326.528 1.00 29.43 977 ASP C CA 1
ATOM 15174 C C . ASP C 1 638 ? 54.070 222.032 326.982 1.00 31.67 977 ASP C C 1
ATOM 15175 O O . ASP C 1 638 ? 53.334 221.528 327.834 1.00 29.28 977 ASP C O 1
ATOM 15180 N N . GLN C 1 639 ? 55.066 221.345 326.419 1.00 28.73 978 GLN C N 1
ATOM 15181 C CA . GLN C 1 639 ? 55.262 219.937 326.737 1.00 29.39 978 GLN C CA 1
ATOM 15182 C C . GLN C 1 639 ? 55.721 219.720 328.175 1.00 34.31 978 GLN C C 1
ATOM 15183 O O . GLN C 1 639 ? 55.620 218.597 328.679 1.00 35.73 978 GLN C O 1
ATOM 15189 N N . GLN C 1 640 ? 56.202 220.765 328.849 1.00 30.03 979 GLN C N 1
ATOM 15190 C CA . GLN C 1 640 ? 56.617 220.679 330.243 1.00 30.76 979 GLN C CA 1
ATOM 15191 C C . GLN C 1 640 ? 55.546 221.155 331.217 1.00 33.17 979 GLN C C 1
ATOM 15192 O O . GLN C 1 640 ? 55.780 221.140 332.429 1.00 35.78 979 GLN C O 1
ATOM 15198 N N . GLY C 1 641 ? 54.387 221.581 330.723 1.00 31.23 980 GLY C N 1
ATOM 15199 C CA . GLY C 1 641 ? 53.320 222.042 331.583 1.00 27.67 980 GLY C CA 1
ATOM 15200 C C . GLY C 1 641 ? 53.331 223.522 331.899 1.00 32.82 980 GLY C C 1
ATOM 15201 O O . GLY C 1 641 ? 52.498 223.971 332.697 1.00 31.23 980 GLY C O 1
ATOM 15202 N N . ASN C 1 642 ? 54.246 224.291 331.312 1.00 30.63 981 ASN C N 1
ATOM 15203 C CA . ASN C 1 642 ? 54.257 225.735 331.501 1.00 32.38 981 ASN C CA 1
ATOM 15204 C C . ASN C 1 642 ? 53.173 226.382 330.653 1.00 32.82 981 ASN C C 1
ATOM 15205 O O . ASN C 1 642 ? 52.978 226.019 329.491 1.00 35.07 981 ASN C O 1
ATOM 15210 N N . ALA C 1 643 ? 52.472 227.348 331.236 1.00 32.57 982 ALA C N 1
ATOM 15211 C CA . ALA C 1 643 ? 51.565 228.175 330.453 1.00 34.09 982 ALA C CA 1
ATOM 15212 C C . ALA C 1 643 ? 52.374 229.062 329.515 1.00 34.04 982 ALA C C 1
ATOM 15213 O O . ALA C 1 643 ? 53.361 229.680 329.926 1.00 33.31 982 ALA C O 1
ATOM 15215 N N . VAL C 1 644 ? 51.966 229.114 328.245 1.00 30.97 983 VAL C N 1
ATOM 15216 C CA . VAL C 1 644 ? 52.682 229.908 327.250 1.00 32.55 983 VAL C CA 1
ATOM 15217 C C . VAL C 1 644 ? 52.033 231.262 326.997 1.00 34.48 983 VAL C C 1
ATOM 15218 O O . VAL C 1 644 ? 52.611 232.083 326.268 1.00 34.67 983 VAL C O 1
ATOM 15222 N N . ALA C 1 645 ? 50.863 231.523 327.572 1.00 35.66 984 ALA C N 1
ATOM 15223 C CA . ALA C 1 645 ? 50.208 232.817 327.446 1.00 34.27 984 ALA C CA 1
ATOM 15224 C C . ALA C 1 645 ? 49.182 232.945 328.562 1.00 33.98 984 ALA C C 1
ATOM 15225 O O . ALA C 1 645 ? 48.860 231.974 329.251 1.00 34.85 984 ALA C O 1
ATOM 15227 N N . ASP C 1 646 ? 48.676 234.164 328.736 1.00 34.99 985 ASP C N 1
ATOM 15228 C CA . ASP C 1 646 ? 47.631 234.397 329.724 1.00 36.83 985 ASP C CA 1
ATOM 15229 C C . ASP C 1 646 ? 46.387 233.590 329.377 1.00 35.63 985 ASP C C 1
ATOM 15230 O O . ASP C 1 646 ? 46.026 233.445 328.206 1.00 31.28 985 ASP C O 1
ATOM 15235 N N . SER C 1 647 ? 45.731 233.060 330.405 1.00 32.64 986 SER C N 1
ATOM 15236 C CA . SER C 1 647 ? 44.497 232.326 330.186 1.00 37.37 986 SER C CA 1
ATOM 15237 C C . SER C 1 647 ? 43.371 233.284 329.807 1.00 39.78 986 SER C C 1
ATOM 15238 O O . SER C 1 647 ? 43.457 234.500 329.997 1.00 40.09 986 SER C O 1
ATOM 15241 N N . ILE C 1 648 ? 42.305 232.716 329.254 1.00 36.72 987 ILE C N 1
ATOM 15242 C CA . ILE C 1 648 ? 41.115 233.467 328.873 1.00 40.42 987 ILE C CA 1
ATOM 15243 C C . ILE C 1 648 ? 39.949 232.908 329.671 1.00 39.40 987 ILE C C 1
ATOM 15244 O O . ILE C 1 648 ? 39.579 231.740 329.501 1.00 30.47 987 ILE C O 1
ATOM 15249 N N . GLY C 1 649 ? 39.378 233.734 330.544 1.00 35.68 988 GLY C N 1
ATOM 15250 C CA . GLY C 1 649 ? 38.331 233.279 331.436 1.00 34.56 988 GLY C CA 1
ATOM 15251 C C . GLY C 1 649 ? 36.977 233.903 331.175 1.00 38.38 988 GLY C C 1
ATOM 15252 O O . GLY C 1 649 ? 36.877 234.948 330.525 1.00 38.51 988 GLY C O 1
ATOM 15253 N N . TYR C 1 650 ? 35.926 233.268 331.686 1.00 36.91 989 TYR C N 1
ATOM 15254 C CA . TYR C 1 650 ? 34.563 233.749 331.493 1.00 36.01 989 TYR C CA 1
ATOM 15255 C C . TYR C 1 650 ? 33.706 233.262 332.649 1.00 38.53 989 TYR C C 1
ATOM 15256 O O . TYR C 1 650 ? 33.612 232.054 332.884 1.00 36.52 989 TYR C O 1
ATOM 15265 N N . ASN C 1 651 ? 33.086 234.196 333.365 1.00 39.58 990 ASN C N 1
ATOM 15266 C CA . ASN C 1 651 ? 32.169 233.845 334.441 1.00 36.74 990 ASN C CA 1
ATOM 15267 C C . ASN C 1 651 ? 30.819 233.471 333.842 1.00 38.20 990 ASN C C 1
ATOM 15268 O O . ASN C 1 651 ? 30.198 234.280 333.144 1.00 42.99 990 ASN C O 1
ATOM 15273 N N . ILE C 1 652 ? 30.371 232.254 334.111 1.00 37.18 991 ILE C N 1
ATOM 15274 C CA . ILE C 1 652 ? 29.127 231.753 333.523 1.00 33.87 991 ILE C CA 1
ATOM 15275 C C . ILE C 1 652 ? 27.946 232.368 334.269 1.00 39.74 991 ILE C C 1
ATOM 15276 O O . ILE C 1 652 ? 27.895 232.284 335.506 1.00 39.61 991 ILE C O 1
ATOM 15281 N N . PRO C 1 653 ? 26.998 232.991 333.567 1.00 36.94 992 PRO C N 1
ATOM 15282 C CA . PRO C 1 653 ? 25.858 233.609 334.254 1.00 35.21 992 PRO C CA 1
ATOM 15283 C C . PRO C 1 653 ? 25.040 232.582 335.021 1.00 38.96 992 PRO C C 1
ATOM 15284 O O . PRO C 1 653 ? 24.944 231.413 334.638 1.00 40.28 992 PRO C O 1
ATOM 15288 N N . VAL C 1 654 ? 24.449 233.038 336.120 1.00 37.24 993 VAL C N 1
ATOM 15289 C CA . VAL C 1 654 ? 23.616 232.189 336.963 1.00 43.35 993 VAL C CA 1
ATOM 15290 C C . VAL C 1 654 ? 22.205 232.145 336.393 1.00 48.18 993 VAL C C 1
ATOM 15291 O O . VAL C 1 654 ? 21.715 233.119 335.811 1.00 45.98 993 VAL C O 1
ATOM 15295 N N . GLY C 1 655 ? 21.553 230.998 336.535 1.00 45.56 994 GLY C N 1
ATOM 15296 C CA . GLY C 1 655 ? 20.192 230.851 336.060 1.00 47.65 994 GLY C CA 1
ATOM 15297 C C . GLY C 1 655 ? 19.777 229.397 336.060 1.00 49.25 994 GLY C C 1
ATOM 15298 O O . GLY C 1 655 ? 20.569 228.495 336.354 1.00 43.05 994 GLY C O 1
ATOM 15299 N N . ASN C 1 656 ? 18.507 229.186 335.713 1.00 46.92 995 ASN C N 1
ATOM 15300 C CA . ASN C 1 656 ? 17.903 227.860 335.724 1.00 54.28 995 ASN C CA 1
ATOM 15301 C C . ASN C 1 656 ? 17.603 227.341 334.322 1.00 50.94 995 ASN C C 1
ATOM 15302 O O . ASN C 1 656 ? 16.744 226.470 334.160 1.00 52.03 995 ASN C O 1
ATOM 15307 N N . THR C 1 657 ? 18.292 227.856 333.306 1.00 46.35 996 THR C N 1
ATOM 15308 C CA . THR C 1 657 ? 18.123 227.397 331.936 1.00 42.82 996 THR C CA 1
ATOM 15309 C C . THR C 1 657 ? 19.481 227.076 331.329 1.00 41.56 996 THR C C 1
ATOM 15310 O O . THR C 1 657 ? 20.500 227.666 331.697 1.00 38.74 996 THR C O 1
ATOM 15314 N N . PHE C 1 658 ? 19.483 226.128 330.397 1.00 39.52 997 PHE C N 1
ATOM 15315 C CA . PHE C 1 658 ? 20.686 225.841 329.630 1.00 37.66 997 PHE C CA 1
ATOM 15316 C C . PHE C 1 658 ? 20.935 226.941 328.607 1.00 37.12 997 PHE C C 1
ATOM 15317 O O . PHE C 1 658 ? 20.006 227.441 327.967 1.00 39.46 997 PHE C O 1
ATOM 15325 N N . ASN C 1 659 ? 22.201 227.319 328.458 1.00 34.32 998 ASN C N 1
ATOM 15326 C CA . ASN C 1 659 ? 22.615 228.244 327.416 1.00 33.89 998 ASN C CA 1
ATOM 15327 C C . ASN C 1 659 ? 23.934 227.760 326.837 1.00 36.36 998 ASN C C 1
ATOM 15328 O O . ASN C 1 659 ? 24.715 227.085 327.513 1.00 33.68 998 ASN C O 1
ATOM 15333 N N . PHE C 1 660 ? 24.172 228.100 325.576 1.00 29.26 999 PHE C N 1
ATOM 15334 C CA . PHE C 1 660 ? 25.394 227.701 324.899 1.00 35.63 999 PHE C CA 1
ATOM 15335 C C . PHE C 1 660 ? 26.405 228.838 324.924 1.00 34.71 999 PHE C C 1
ATOM 15336 O O . PHE C 1 660 ? 26.059 230.001 324.698 1.00 31.50 999 PHE C O 1
ATOM 15344 N N . TYR C 1 661 ? 27.657 228.488 325.198 1.00 33.94 1000 TYR C N 1
ATOM 15345 C CA . TYR C 1 661 ? 28.749 229.444 325.267 1.00 31.93 1000 TYR C CA 1
ATOM 15346 C C . TYR C 1 661 ? 29.874 228.962 324.368 1.00 32.72 1000 TYR C C 1
ATOM 15347 O O . TYR C 1 661 ? 30.107 227.756 324.250 1.00 32.56 1000 TYR C O 1
ATOM 15356 N N . ALA C 1 662 ? 30.563 229.903 323.729 1.00 32.74 1001 ALA C N 1
ATOM 15357 C CA . ALA C 1 662 ? 31.625 229.541 322.805 1.00 29.81 1001 ALA C CA 1
ATOM 15358 C C . ALA C 1 662 ? 32.655 230.656 322.728 1.00 31.63 1001 ALA C C 1
ATOM 15359 O O . ALA C 1 662 ? 32.324 231.840 322.836 1.00 30.52 1001 ALA C O 1
ATOM 15361 N N . LEU C 1 663 ? 33.910 230.256 322.537 1.00 29.30 1002 LEU C N 1
ATOM 15362 C CA . LEU C 1 663 ? 35.022 231.174 322.330 1.00 31.07 1002 LEU C CA 1
ATOM 15363 C C . LEU C 1 663 ? 35.778 230.749 321.082 1.00 29.89 1002 LEU C C 1
ATOM 15364 O O . LEU C 1 663 ? 36.083 229.565 320.910 1.00 26.54 1002 LEU C O 1
ATOM 15369 N N . VAL C 1 664 ? 36.071 231.711 320.211 1.00 29.48 1003 VAL C N 1
ATOM 15370 C CA . VAL C 1 664 ? 36.888 231.483 319.025 1.00 31.22 1003 VAL C CA 1
ATOM 15371 C C . VAL C 1 664 ? 38.060 232.452 319.081 1.00 34.54 1003 VAL C C 1
ATOM 15372 O O . VAL C 1 664 ? 37.864 233.674 319.079 1.00 38.99 1003 VAL C O 1
ATOM 15376 N N . ASP C 1 665 ? 39.272 231.908 319.138 1.00 31.22 1004 ASP C N 1
ATOM 15377 C CA . ASP C 1 665 ? 40.477 232.712 319.265 1.00 28.08 1004 ASP C CA 1
ATOM 15378 C C . ASP C 1 665 ? 41.637 231.938 318.649 1.00 31.70 1004 ASP C C 1
ATOM 15379 O O . ASP C 1 665 ? 41.466 230.831 318.133 1.00 32.40 1004 ASP C O 1
ATOM 15384 N N . CYS C 1 666 ? 42.827 232.528 318.713 1.00 30.43 1005 CYS C N 1
ATOM 15385 C CA . CYS C 1 666 ? 44.002 232.013 318.026 1.00 35.63 1005 CYS C CA 1
ATOM 15386 C C . CYS C 1 666 ? 44.907 231.254 318.991 1.00 34.10 1005 CYS C C 1
ATOM 15387 O O . CYS C 1 666 ? 45.115 231.679 320.131 1.00 35.74 1005 CYS C O 1
ATOM 15390 N N . VAL C 1 667 ? 45.444 230.133 318.524 1.00 29.95 1006 VAL C N 1
ATOM 15391 C CA . VAL C 1 667 ? 46.365 229.334 319.343 1.00 25.21 1006 VAL C CA 1
ATOM 15392 C C . VAL C 1 667 ? 47.687 230.082 319.485 1.00 29.62 1006 VAL C C 1
ATOM 15393 O O . VAL C 1 667 ? 48.266 230.509 318.470 1.00 29.67 1006 VAL C O 1
ATOM 15397 N N . PRO C 1 668 ? 48.198 230.268 320.698 1.00 26.41 1007 PRO C N 1
ATOM 15398 C CA . PRO C 1 668 ? 49.417 231.062 320.884 1.00 29.26 1007 PRO C CA 1
ATOM 15399 C C . PRO C 1 668 ? 50.661 230.254 320.561 1.00 32.18 1007 PRO C C 1
ATOM 15400 O O . PRO C 1 668 ? 50.625 229.014 320.549 1.00 29.62 1007 PRO C O 1
ATOM 15404 N N . PRO C 1 669 ? 51.780 230.923 320.282 1.00 35.32 1008 PRO C N 1
ATOM 15405 C CA . PRO C 1 669 ? 53.038 230.201 320.061 1.00 34.03 1008 PRO C CA 1
ATOM 15406 C C . PRO C 1 669 ? 53.426 229.366 321.272 1.00 33.02 1008 PRO C C 1
ATOM 15407 O O . PRO C 1 669 ? 53.148 229.724 322.419 1.00 29.37 1008 PRO C O 1
ATOM 15411 N N . GLY C 1 670 ? 54.081 228.239 321.000 1.00 28.59 1009 GLY C N 1
ATOM 15412 C CA . GLY C 1 670 ? 54.536 227.340 322.039 1.00 28.15 1009 GLY C CA 1
ATOM 15413 C C . GLY C 1 670 ? 53.485 226.405 322.595 1.00 33.53 1009 GLY C C 1
ATOM 15414 O O . GLY C 1 670 ? 53.812 225.581 323.458 1.00 31.59 1009 GLY C O 1
ATOM 15415 N N . ALA C 1 671 ? 52.243 226.494 322.128 1.00 26.63 1010 ALA C N 1
ATOM 15416 C CA . ALA C 1 671 ? 51.169 225.688 322.691 1.00 33.52 1010 ALA C CA 1
ATOM 15417 C C . ALA C 1 671 ? 51.312 224.228 322.277 1.00 34.15 1010 ALA C C 1
ATOM 15418 O O . ALA C 1 671 ? 51.472 223.916 321.093 1.00 31.39 1010 ALA C O 1
ATOM 15420 N N . TYR C 1 672 ? 51.251 223.332 323.261 1.00 31.75 1011 TYR C N 1
ATOM 15421 C CA . TYR C 1 672 ? 51.252 221.893 323.030 1.00 24.92 1011 TYR C CA 1
ATOM 15422 C C . TYR C 1 672 ? 49.913 221.253 323.361 1.00 28.80 1011 TYR C C 1
ATOM 15423 O O . TYR C 1 672 ? 49.406 220.438 322.583 1.00 26.12 1011 TYR C O 1
ATOM 15432 N N . ARG C 1 673 ? 49.319 221.609 324.498 1.00 27.53 1012 ARG C N 1
ATOM 15433 C CA . ARG C 1 673 ? 48.005 221.114 324.879 1.00 34.50 1012 ARG C CA 1
ATOM 15434 C C . ARG C 1 673 ? 47.152 222.270 325.385 1.00 32.60 1012 ARG C C 1
ATOM 15435 O O . ARG C 1 673 ? 47.649 223.175 326.061 1.00 28.80 1012 ARG C O 1
ATOM 15443 N N . ALA C 1 674 ? 45.870 222.243 325.031 1.00 27.60 1013 ALA C N 1
ATOM 15444 C CA . ALA C 1 674 ? 44.899 223.187 325.562 1.00 27.46 1013 ALA C CA 1
ATOM 15445 C C . ALA C 1 674 ? 44.316 222.633 326.853 1.00 33.24 1013 ALA C C 1
ATOM 15446 O O . ALA C 1 674 ? 44.121 221.424 326.986 1.00 28.13 1013 ALA C O 1
ATOM 15448 N N . GLU C 1 675 ? 44.045 223.521 327.807 1.00 31.90 1014 GLU C N 1
ATOM 15449 C CA . GLU C 1 675 ? 43.503 223.132 329.105 1.00 29.87 1014 GLU C CA 1
ATOM 15450 C C . GLU C 1 675 ? 42.165 223.829 329.311 1.00 29.11 1014 GLU C C 1
ATOM 15451 O O . GLU C 1 675 ? 42.111 225.057 329.431 1.00 29.07 1014 GLU C O 1
ATOM 15457 N N . ILE C 1 676 ? 41.090 223.045 329.348 1.00 28.48 1015 ILE C N 1
ATOM 15458 C CA . ILE C 1 676 ? 39.755 223.538 329.667 1.00 26.28 1015 ILE C CA 1
ATOM 15459 C C . ILE C 1 676 ? 39.520 223.334 331.154 1.00 29.60 1015 ILE C C 1
ATOM 15460 O O . ILE C 1 676 ? 39.667 222.215 331.663 1.00 33.69 1015 ILE C O 1
ATOM 15465 N N . ASN C 1 677 ? 39.155 224.403 331.855 1.00 29.95 1016 ASN C N 1
ATOM 15466 C CA . ASN C 1 677 ? 38.949 224.326 333.293 1.00 32.83 1016 ASN C CA 1
ATOM 15467 C C . ASN C 1 677 ? 37.642 224.995 333.685 1.00 33.78 1016 ASN C C 1
ATOM 15468 O O . ASN C 1 677 ? 37.290 226.056 333.161 1.00 34.26 1016 ASN C O 1
ATOM 15473 N N . PHE C 1 678 ? 36.929 224.358 334.610 1.00 32.06 1017 PHE C N 1
ATOM 15474 C CA . PHE C 1 678 ? 35.767 224.938 335.270 1.00 31.94 1017 PHE C CA 1
ATOM 15475 C C . PHE C 1 678 ? 36.062 225.002 336.760 1.00 34.38 1017 PHE C C 1
ATOM 15476 O O . PHE C 1 678 ? 36.274 223.965 337.398 1.00 36.48 1017 PHE C O 1
ATOM 15484 N N . ASN C 1 679 ? 36.090 226.213 337.307 1.00 36.49 1018 ASN C N 1
ATOM 15485 C CA . ASN C 1 679 ? 36.311 226.438 338.730 1.00 34.75 1018 ASN C CA 1
ATOM 15486 C C . ASN C 1 679 ? 34.983 226.813 339.372 1.00 33.61 1018 ASN C C 1
ATOM 15487 O O . ASN C 1 679 ? 34.409 227.857 339.048 1.00 36.29 1018 ASN C O 1
ATOM 15492 N N . VAL C 1 680 ? 34.498 225.962 340.272 1.00 32.52 1019 VAL C N 1
ATOM 15493 C CA . VAL C 1 680 ? 33.247 226.185 340.988 1.00 33.01 1019 VAL C CA 1
ATOM 15494 C C . VAL C 1 680 ? 33.577 226.502 342.439 1.00 41.61 1019 VAL C C 1
ATOM 15495 O O . VAL C 1 680 ? 34.491 225.904 343.018 1.00 42.93 1019 VAL C O 1
ATOM 15499 N N . SER C 1 681 ? 32.841 227.447 343.024 1.00 43.04 1020 SER C N 1
ATOM 15500 C CA . SER C 1 681 ? 33.139 227.898 344.380 1.00 47.27 1020 SER C CA 1
ATOM 15501 C C . SER C 1 681 ? 32.030 228.820 344.872 1.00 46.02 1020 SER C C 1
ATOM 15502 O O . SER C 1 681 ? 31.089 229.146 344.142 1.00 42.63 1020 SER C O 1
ATOM 15505 N N . SER C 1 682 ? 32.149 229.205 346.147 1.00 43.34 1021 SER C N 1
ATOM 15506 C CA . SER C 1 682 ? 31.500 230.374 346.737 1.00 45.98 1021 SER C CA 1
ATOM 15507 C C . SER C 1 682 ? 30.019 230.184 347.052 1.00 44.53 1021 SER C C 1
ATOM 15508 O O . SER C 1 682 ? 29.614 230.327 348.210 1.00 50.43 1021 SER C O 1
ATOM 15511 N N . ILE C 1 683 ? 29.200 229.880 346.050 1.00 43.75 1022 ILE C N 1
ATOM 15512 C CA . ILE C 1 683 ? 27.747 229.865 346.202 1.00 47.75 1022 ILE C CA 1
ATOM 15513 C C . ILE C 1 683 ? 27.266 228.421 346.225 1.00 48.00 1022 ILE C C 1
ATOM 15514 O O . ILE C 1 683 ? 27.621 227.624 345.346 1.00 44.23 1022 ILE C O 1
ATOM 15519 N N . VAL C 1 684 ? 26.460 228.086 347.235 1.00 45.40 1023 VAL C N 1
ATOM 15520 C CA . VAL C 1 684 ? 25.868 226.756 347.323 1.00 46.45 1023 VAL C CA 1
ATOM 15521 C C . VAL C 1 684 ? 24.931 226.554 346.143 1.00 51.94 1023 VAL C C 1
ATOM 15522 O O . VAL C 1 684 ? 23.989 227.329 345.935 1.00 53.10 1023 VAL C O 1
ATOM 15526 N N . GLY C 1 685 ? 25.189 225.514 345.369 1.00 49.35 1024 GLY C N 1
ATOM 15527 C CA . GLY C 1 685 ? 24.446 225.233 344.152 1.00 43.94 1024 GLY C CA 1
ATOM 15528 C C . GLY C 1 685 ? 25.232 224.255 343.297 1.00 44.50 1024 GLY C C 1
ATOM 15529 O O . GLY C 1 685 ? 25.938 223.389 343.814 1.00 37.91 1024 GLY C O 1
ATOM 15530 N N . GLY C 1 686 ? 25.107 224.426 341.988 1.00 40.25 1025 GLY C N 1
ATOM 15531 C CA . GLY C 1 686 ? 25.825 223.551 341.083 1.00 34.82 1025 GLY C CA 1
ATOM 15532 C C . GLY C 1 686 ? 25.774 224.068 339.665 1.00 40.75 1025 GLY C C 1
ATOM 15533 O O . GLY C 1 686 ? 25.215 225.131 339.384 1.00 39.62 1025 GLY C O 1
ATOM 15534 N N . ILE C 1 687 ? 26.377 223.291 338.766 1.00 37.15 1026 ILE C N 1
ATOM 15535 C CA . ILE C 1 687 ? 26.392 223.606 337.343 1.00 33.68 1026 ILE C CA 1
ATOM 15536 C C . ILE C 1 687 ? 26.332 222.307 336.551 1.00 36.37 1026 ILE C C 1
ATOM 15537 O O . ILE C 1 687 ? 27.070 221.358 336.840 1.00 31.45 1026 ILE C O 1
ATOM 15542 N N . ALA C 1 688 ? 25.437 222.259 335.569 1.00 38.86 1027 ALA C N 1
ATOM 15543 C CA . ALA C 1 688 ? 25.370 221.167 334.609 1.00 37.56 1027 ALA C CA 1
ATOM 15544 C C . ALA C 1 688 ? 26.137 221.567 333.356 1.00 36.07 1027 ALA C C 1
ATOM 15545 O O . ALA C 1 688 ? 25.896 222.639 332.793 1.00 31.17 1027 ALA C O 1
ATOM 15547 N N . ILE C 1 689 ? 27.063 220.712 332.930 1.00 32.38 1028 ILE C N 1
ATOM 15548 C CA . ILE C 1 689 ? 27.928 220.979 331.787 1.00 32.53 1028 ILE C CA 1
ATOM 15549 C C . ILE C 1 689 ? 27.675 219.907 330.737 1.00 33.67 1028 ILE C C 1
ATOM 15550 O O . ILE C 1 689 ? 27.741 218.710 331.038 1.00 31.14 1028 ILE C O 1
ATOM 15555 N N . HIS C 1 690 ? 27.395 220.338 329.507 1.00 28.85 1029 HIS C N 1
ATOM 15556 C CA . HIS C 1 690 ? 26.920 219.452 328.453 1.00 30.75 1029 HIS C CA 1
ATOM 15557 C C . HIS C 1 690 ? 27.670 219.725 327.157 1.00 29.31 1029 HIS C C 1
ATOM 15558 O O . HIS C 1 690 ? 27.748 220.874 326.711 1.00 30.68 1029 HIS C O 1
ATOM 15565 N N . ASN C 1 691 ? 28.229 218.665 326.569 1.00 30.22 1030 ASN C N 1
ATOM 15566 C CA . ASN C 1 691 ? 28.822 218.694 325.229 1.00 29.02 1030 ASN C CA 1
ATOM 15567 C C . ASN C 1 691 ? 29.965 219.709 325.134 1.00 28.69 1030 ASN C C 1
ATOM 15568 O O . ASN C 1 691 ? 29.901 220.693 324.394 1.00 28.71 1030 ASN C O 1
ATOM 15573 N N . VAL C 1 692 ? 31.031 219.444 325.890 1.00 27.46 1031 VAL C N 1
ATOM 15574 C CA . VAL C 1 692 ? 32.226 220.279 325.817 1.00 25.93 1031 VAL C CA 1
ATOM 15575 C C . VAL C 1 692 ? 32.954 219.996 324.510 1.00 29.00 1031 VAL C C 1
ATOM 15576 O O . VAL C 1 692 ? 33.142 218.834 324.124 1.00 27.43 1031 VAL C O 1
ATOM 15580 N N . ILE C 1 693 ? 33.371 221.058 323.823 1.00 27.83 1032 ILE C N 1
ATOM 15581 C CA . ILE C 1 693 ? 33.901 220.967 322.466 1.00 25.57 1032 ILE C CA 1
ATOM 15582 C C . ILE C 1 693 ? 35.156 221.822 322.357 1.00 27.58 1032 ILE C C 1
ATOM 15583 O O . ILE C 1 693 ? 35.163 222.980 322.788 1.00 27.77 1032 ILE C O 1
ATOM 15588 N N . TYR C 1 694 ? 36.213 221.255 321.776 1.00 22.72 1033 TYR C N 1
ATOM 15589 C CA . TYR C 1 694 ? 37.406 222.012 321.422 1.00 30.77 1033 TYR C CA 1
ATOM 15590 C C . TYR C 1 694 ? 38.025 221.413 320.167 1.00 28.10 1033 TYR C C 1
ATOM 15591 O O . TYR C 1 694 ? 38.134 220.190 320.045 1.00 25.35 1033 TYR C O 1
ATOM 15600 N N . GLY C 1 695 ? 38.444 222.280 319.253 1.00 27.01 1034 GLY C N 1
ATOM 15601 C CA . GLY C 1 695 ? 39.096 221.837 318.033 1.00 26.79 1034 GLY C CA 1
ATOM 15602 C C . GLY C 1 695 ? 39.567 223.032 317.233 1.00 29.50 1034 GLY C C 1
ATOM 15603 O O . GLY C 1 695 ? 39.204 224.180 317.510 1.00 28.09 1034 GLY C O 1
ATOM 15604 N N . LEU C 1 696 ? 40.386 222.741 316.224 1.00 31.52 1035 LEU C N 1
ATOM 15605 C CA . LEU C 1 696 ? 40.959 223.769 315.366 1.00 30.90 1035 LEU C CA 1
ATOM 15606 C C . LEU C 1 696 ? 40.101 223.953 314.120 1.00 29.82 1035 LEU C C 1
ATOM 15607 O O . LEU C 1 696 ? 39.548 222.989 313.585 1.00 29.99 1035 LEU C O 1
ATOM 15612 N N . ILE C 1 697 ? 39.989 225.200 313.664 1.00 29.60 1036 ILE C N 1
ATOM 15613 C CA . ILE C 1 697 ? 39.133 225.524 312.525 1.00 30.40 1036 ILE C CA 1
ATOM 15614 C C . ILE C 1 697 ? 39.896 226.285 311.444 1.00 29.55 1036 ILE C C 1
ATOM 15615 O O . ILE C 1 697 ? 41.113 226.461 311.510 1.00 31.06 1036 ILE C O 1
#